Protein 3CIS (pdb70)

Structure (mmCIF, N/CA/C/O backbone):
data_3CIS
#
_entry.id   3CIS
#
_cell.length_a   172.975
_cell.length_b   241.480
_cell.length_c   241.659
_cell.angle_alpha   90.00
_cell.angle_beta   90.00
_cell.angle_gamma   90.00
#
_symmetry.space_group_name_H-M   'C 2 2 21'
#
loop_
_entity.id
_entity.type
_entity.pdbx_description
1 polymer 'Uncharacterized protein'
2 non-polymer 'MAGNESIUM ION'
3 non-polymer "ADENOSINE-5'-TRIPHOSPHATE"
4 water water
#
loop_
_atom_site.group_PDB
_atom_site.id
_atom_site.type_symbol
_atom_site.label_atom_id
_atom_site.label_alt_id
_atom_site.label_comp_id
_atom_site.label_asym_id
_atom_site.label_entity_id
_atom_site.label_seq_id
_atom_site.pdbx_PDB_ins_code
_atom_site.Cartn_x
_atom_site.Cartn_y
_atom_site.Cartn_z
_atom_site.occupancy
_atom_site.B_iso_or_equiv
_atom_site.auth_seq_id
_atom_site.auth_comp_id
_atom_site.auth_asym_id
_atom_site.auth_atom_id
_atom_site.pdbx_PDB_model_num
ATOM 1 N N . SER A 1 18 ? -6.675 28.905 180.242 1.00 37.85 6 SER A N 1
ATOM 2 C CA . SER A 1 18 ? -7.566 30.100 180.392 1.00 37.60 6 SER A CA 1
ATOM 3 C C . SER A 1 18 ? -6.789 31.410 180.495 1.00 36.98 6 SER A C 1
ATOM 4 O O . SER A 1 18 ? -7.330 32.429 180.925 1.00 36.85 6 SER A O 1
ATOM 7 N N . SER A 1 19 ? -5.524 31.378 180.088 1.00 36.40 7 SER A N 1
ATOM 8 C CA . SER A 1 19 ? -4.648 32.547 180.166 1.00 35.64 7 SER A CA 1
ATOM 9 C C . SER A 1 19 ? -5.144 33.725 179.324 1.00 34.57 7 SER A C 1
ATOM 10 O O . SER A 1 19 ? -4.808 34.877 179.605 1.00 34.73 7 SER A O 1
ATOM 13 N N . LEU A 1 20 ? -5.940 33.437 178.297 1.00 33.12 8 LEU A N 1
ATOM 14 C CA . LEU A 1 20 ? -6.465 34.494 177.430 1.00 31.60 8 LEU A CA 1
ATOM 15 C C . LEU A 1 20 ? -7.716 35.166 177.993 1.00 30.53 8 LEU A C 1
ATOM 16 O O . LEU A 1 20 ? -8.139 36.209 177.499 1.00 30.38 8 LEU A O 1
ATOM 21 N N . GLY A 1 21 ? -8.302 34.564 179.025 1.00 29.33 9 GLY A N 1
ATOM 22 C CA . GLY A 1 21 ? -9.481 35.124 179.678 1.00 27.68 9 GLY A CA 1
ATOM 23 C C . GLY A 1 21 ? -10.684 35.149 178.758 1.00 26.52 9 GLY A C 1
ATOM 24 O O . GLY A 1 21 ? -11.088 34.113 178.226 1.00 26.39 9 GLY A O 1
ATOM 25 N N . ILE A 1 22 ? -11.255 36.336 178.567 1.00 25.16 10 ILE A N 1
ATOM 26 C CA . ILE A 1 22 ? -12.385 36.487 177.667 1.00 24.13 10 ILE A CA 1
ATOM 27 C C . ILE A 1 22 ? -11.941 37.014 176.311 1.00 23.66 10 ILE A C 1
ATOM 28 O O . ILE A 1 22 ? -11.377 38.101 176.209 1.00 23.76 10 ILE A O 1
ATOM 33 N N . ILE A 1 23 ? -12.192 36.231 175.271 1.00 22.81 11 ILE A N 1
ATOM 34 C CA . ILE A 1 23 ? -11.849 36.632 173.919 1.00 22.02 11 ILE A CA 1
ATOM 35 C C . ILE A 1 23 ? -13.088 37.180 173.250 1.00 21.92 11 ILE A C 1
ATOM 36 O O . ILE A 1 23 ? -14.156 36.583 173.341 1.00 22.29 11 ILE A O 1
ATOM 41 N N . VAL A 1 24 ? -12.955 38.326 172.592 1.00 21.65 12 VAL A N 1
ATOM 42 C CA . VAL A 1 24 ? -14.048 38.853 171.789 1.00 21.54 12 VAL A CA 1
ATOM 43 C C . VAL A 1 24 ? -13.571 39.130 170.366 1.00 22.05 12 VAL A C 1
ATOM 44 O O . VAL A 1 24 ? -12.568 39.808 170.158 1.00 22.30 12 VAL A O 1
ATOM 48 N N . GLY A 1 25 ? -14.281 38.574 169.390 1.00 22.58 13 GLY A N 1
ATOM 49 C CA . GLY A 1 25 ? -13.961 38.793 167.988 1.00 23.46 13 GLY A CA 1
ATOM 50 C C . GLY A 1 25 ? -14.536 40.106 167.494 1.00 24.52 13 GLY A C 1
ATOM 51 O O . GLY A 1 25 ? -15.719 40.389 167.678 1.00 24.45 13 GLY A O 1
ATOM 52 N N . ILE A 1 26 ? -13.686 40.902 166.855 1.00 25.61 14 ILE A N 1
ATOM 53 C CA . ILE A 1 26 ? -14.041 42.242 166.408 1.00 26.65 14 ILE A CA 1
ATOM 54 C C . ILE A 1 26 ? -14.179 42.296 164.892 1.00 27.10 14 ILE A C 1
ATOM 55 O O . ILE A 1 26 ? -13.350 41.749 164.165 1.00 27.04 14 ILE A O 1
ATOM 60 N N . ASP A 1 27 ? -15.237 42.946 164.424 1.00 27.87 15 ASP A N 1
ATOM 61 C CA . ASP A 1 27 ? -15.341 43.337 163.022 1.00 28.92 15 ASP A CA 1
ATOM 62 C C . ASP A 1 27 ? -16.169 44.611 162.947 1.00 29.67 15 ASP A C 1
ATOM 63 O O . ASP A 1 27 ? -16.620 45.112 163.973 1.00 29.81 15 ASP A O 1
ATOM 68 N N . ASP A 1 28 ? -16.356 45.151 161.750 1.00 30.74 16 ASP A N 1
ATOM 69 C CA . ASP A 1 28 ? -17.074 46.414 161.615 1.00 31.57 16 ASP A CA 1
ATOM 70 C C . ASP A 1 28 ? -18.581 46.180 161.544 1.00 30.69 16 ASP A C 1
ATOM 71 O O . ASP A 1 28 ? -19.143 46.040 160.450 1.00 31.18 16 ASP A O 1
ATOM 76 N N . SER A 1 29 ? -19.232 46.143 162.706 1.00 28.85 17 SER A N 1
ATOM 77 C CA . SER A 1 29 ? -20.659 45.834 162.771 1.00 27.07 17 SER A CA 1
ATOM 78 C C . SER A 1 29 ? -21.253 46.193 164.127 1.00 25.83 17 SER A C 1
ATOM 79 O O . SER A 1 29 ? -20.567 46.119 165.148 1.00 25.85 17 SER A O 1
ATOM 82 N N . PRO A 1 30 ? -22.542 46.566 164.145 1.00 24.59 18 PRO A N 1
ATOM 83 C CA . PRO A 1 30 ? -23.224 46.937 165.383 1.00 23.88 18 PRO A CA 1
ATOM 84 C C . PRO A 1 30 ? -23.116 45.855 166.451 1.00 23.71 18 PRO A C 1
ATOM 85 O O . PRO A 1 30 ? -22.810 46.163 167.598 1.00 23.70 18 PRO A O 1
ATOM 89 N N . ALA A 1 31 ? -23.356 44.602 166.071 1.00 23.61 19 ALA A N 1
ATOM 90 C CA . ALA A 1 31 ? -23.323 43.491 167.018 1.00 23.67 19 ALA A CA 1
ATOM 91 C C . ALA A 1 31 ? -21.950 43.326 167.666 1.00 23.84 19 ALA A C 1
ATOM 92 O O . ALA A 1 31 ? -21.850 43.097 168.874 1.00 23.66 19 ALA A O 1
ATOM 94 N N . ALA A 1 32 ? -20.896 43.447 166.861 1.00 24.16 20 ALA A N 1
ATOM 95 C CA . ALA A 1 32 ? -19.531 43.305 167.367 1.00 24.42 20 ALA A CA 1
ATOM 96 C C . ALA A 1 32 ? -19.226 44.373 168.411 1.00 24.72 20 ALA A C 1
ATOM 97 O O . ALA A 1 32 ? -18.459 44.142 169.344 1.00 24.57 20 ALA A O 1
ATOM 99 N N . GLN A 1 33 ? -19.833 45.543 168.256 1.00 25.27 21 GLN A N 1
ATOM 100 C CA . GLN A 1 33 ? -19.600 46.618 169.201 1.00 26.01 21 GLN A CA 1
ATOM 101 C C . GLN A 1 33 ? -20.227 46.313 170.557 1.00 25.30 21 GLN A C 1
ATOM 102 O O . GLN A 1 33 ? -19.574 46.455 171.592 1.00 25.57 21 GLN A O 1
ATOM 108 N N . VAL A 1 34 ? -21.487 45.891 170.563 1.00 23.99 22 VAL A N 1
ATOM 109 C CA . VAL A 1 34 ? -22.132 45.566 171.831 1.00 22.68 22 VAL A CA 1
ATOM 110 C C . VAL A 1 34 ? -21.548 44.278 172.426 1.00 22.23 22 VAL A C 1
ATOM 111 O O . VAL A 1 34 ? -21.561 44.082 173.643 1.00 22.10 22 VAL A O 1
ATOM 115 N N . ALA A 1 35 ? -20.996 43.424 171.570 1.00 21.68 23 ALA A N 1
ATOM 116 C CA . ALA A 1 35 ? -20.254 42.257 172.035 1.00 21.57 23 ALA A CA 1
ATOM 117 C C . ALA A 1 35 ? -19.050 42.665 172.888 1.00 21.79 23 ALA A C 1
ATOM 118 O O . ALA A 1 35 ? -18.756 42.033 173.905 1.00 21.59 23 ALA A O 1
ATOM 120 N N . VAL A 1 36 ? -18.356 43.721 172.469 1.00 22.17 24 VAL A N 1
ATOM 121 C CA . VAL A 1 36 ? -17.214 44.241 173.218 1.00 22.65 24 VAL A CA 1
ATOM 122 C C . VAL A 1 36 ? -17.655 44.799 174.572 1.00 23.59 24 VAL A C 1
ATOM 123 O O . VAL A 1 36 ? -16.980 44.598 175.583 1.00 23.41 24 VAL A O 1
ATOM 127 N N . ARG A 1 37 ? -18.792 45.493 174.586 1.00 24.80 25 ARG A N 1
ATOM 128 C CA . ARG A 1 37 ? -19.354 46.005 175.829 1.00 25.84 25 ARG A CA 1
ATOM 129 C C . ARG A 1 37 ? -19.608 44.856 176.795 1.00 25.43 25 ARG A C 1
ATOM 130 O O . ARG A 1 37 ? -19.176 44.904 177.949 1.00 25.41 25 ARG A O 1
ATOM 138 N N . TRP A 1 38 ? -20.286 43.813 176.316 1.00 24.65 26 TRP A N 1
ATOM 139 C CA . TRP A 1 38 ? -20.605 42.668 177.159 1.00 23.79 26 TRP A CA 1
ATOM 140 C C . TRP A 1 38 ? -19.343 41.980 177.669 1.00 23.79 26 TRP A C 1
ATOM 141 O O . TRP A 1 38 ? -19.215 41.703 178.863 1.00 23.72 26 TRP A O 1
ATOM 152 N N . ALA A 1 39 ? -18.413 41.706 176.758 1.00 23.88 27 ALA A N 1
ATOM 153 C CA . ALA A 1 39 ? -17.160 41.044 177.111 1.00 23.96 27 ALA A CA 1
ATOM 154 C C . ALA A 1 39 ? -16.374 41.832 178.154 1.00 24.36 27 ALA A C 1
ATOM 155 O O . ALA A 1 39 ? -15.839 41.258 179.102 1.00 24.24 27 ALA A O 1
ATOM 157 N N . ALA A 1 40 ? -16.312 43.148 177.982 1.00 24.89 28 ALA A N 1
ATOM 158 C CA . ALA A 1 40 ? -15.616 44.006 178.937 1.00 25.59 28 ALA A CA 1
ATOM 159 C C . ALA A 1 40 ? -16.228 43.897 180.331 1.00 26.31 28 ALA A C 1
ATOM 160 O O . ALA A 1 40 ? -15.512 43.692 181.310 1.00 26.25 28 ALA A O 1
ATOM 162 N N . ARG A 1 41 ? -17.551 44.032 180.415 1.00 27.28 29 ARG A N 1
ATOM 163 C CA . ARG A 1 41 ? -18.258 43.895 181.690 1.00 28.26 29 ARG A CA 1
ATOM 164 C C . ARG A 1 41 ? -17.958 42.555 182.344 1.00 28.11 29 ARG A C 1
ATOM 165 O O . ARG A 1 41 ? -17.665 42.490 183.540 1.00 28.01 29 ARG A O 1
ATOM 173 N N . ASP A 1 42 ? -18.028 41.488 181.554 1.00 28.01 30 ASP A N 1
ATOM 174 C CA . ASP A 1 42 ? -17.824 40.145 182.080 1.00 28.02 30 ASP A CA 1
ATOM 175 C C . ASP A 1 42 ? -16.379 39.920 182.515 1.00 27.89 30 ASP A C 1
ATOM 176 O O . ASP A 1 42 ? -16.130 39.330 183.561 1.00 27.77 30 ASP A O 1
ATOM 181 N N . ALA A 1 43 ? -15.427 40.393 181.717 1.00 28.11 31 ALA A N 1
ATOM 182 C CA . ALA A 1 43 ? -14.021 40.251 182.065 1.00 28.44 31 ALA A CA 1
ATOM 183 C C . ALA A 1 43 ? -13.719 41.023 183.342 1.00 28.94 31 ALA A C 1
ATOM 184 O O . ALA A 1 43 ? -12.939 40.573 184.181 1.00 28.85 31 ALA A O 1
ATOM 186 N N . GLU A 1 44 ? -14.347 42.187 183.481 1.00 29.70 32 GLU A N 1
ATOM 187 C CA . GLU A 1 44 ? -14.202 43.002 184.681 1.00 30.55 32 GLU A CA 1
ATOM 188 C C . GLU A 1 44 ? -14.808 42.277 185.872 1.00 30.55 32 GLU A C 1
ATOM 189 O O . GLU A 1 44 ? -14.205 42.197 186.939 1.00 30.59 32 GLU A O 1
ATOM 195 N N . LEU A 1 45 ? -16.007 41.746 185.671 1.00 30.68 33 LEU A N 1
ATOM 196 C CA . LEU A 1 45 ? -16.733 41.060 186.726 1.00 30.79 33 LEU A CA 1
ATOM 197 C C . LEU A 1 45 ? -15.941 39.884 187.285 1.00 30.66 33 LEU A C 1
ATOM 198 O O . LEU A 1 45 ? -15.827 39.730 188.497 1.00 30.96 33 LEU A O 1
ATOM 203 N N . ARG A 1 46 ? -15.397 39.061 186.395 1.00 30.37 34 ARG A N 1
ATOM 204 C CA . ARG A 1 46 ? -14.640 37.878 186.791 1.00 30.08 34 ARG A CA 1
ATOM 205 C C . ARG A 1 46 ? -13.199 38.220 187.145 1.00 29.78 34 ARG A C 1
ATOM 206 O O . ARG A 1 46 ? -12.450 37.363 187.616 1.00 29.75 34 ARG A O 1
ATOM 214 N N . LYS A 1 47 ? -12.821 39.475 186.914 1.00 29.49 35 LYS A N 1
ATOM 215 C CA . LYS A 1 47 ? -11.435 39.923 187.058 1.00 28.90 35 LYS A CA 1
ATOM 216 C C . LYS A 1 47 ? -10.466 39.006 186.322 1.00 27.90 35 LYS A C 1
ATOM 217 O O . LYS A 1 47 ? -9.535 38.463 186.918 1.00 27.95 35 LYS A O 1
ATOM 223 N N . ILE A 1 48 ? -10.704 38.833 185.026 1.00 26.37 36 ILE A N 1
ATOM 224 C CA . ILE A 1 48 ? -9.820 38.053 184.173 1.00 25.06 36 ILE A CA 1
ATOM 225 C C . ILE A 1 48 ? -9.504 38.834 182.895 1.00 24.53 36 ILE A C 1
ATOM 226 O O . ILE A 1 48 ? -10.219 39.777 182.546 1.00 24.65 36 ILE A O 1
ATOM 231 N N . PRO A 1 49 ? -8.424 38.449 182.195 1.00 23.91 37 PRO A N 1
ATOM 232 C CA . PRO A 1 49 ? -7.979 39.153 180.993 1.00 23.58 37 PRO A CA 1
ATOM 233 C C . PRO A 1 49 ? -9.060 39.287 179.915 1.00 23.30 37 PRO A C 1
ATOM 234 O O . PRO A 1 49 ? -9.875 38.379 179.730 1.00 23.44 37 PRO A O 1
ATOM 238 N N . LEU A 1 50 ? -9.058 40.421 179.220 1.00 22.91 38 LEU A N 1
ATOM 239 C CA . LEU A 1 50 ? -9.870 40.600 178.025 1.00 22.52 38 LEU A CA 1
ATOM 240 C C . LEU A 1 50 ? -8.962 40.644 176.803 1.00 22.97 38 LEU A C 1
ATOM 241 O O . LEU A 1 50 ? -7.962 41.358 176.787 1.00 22.87 38 LEU A O 1
ATOM 246 N N . THR A 1 51 ? -9.312 39.875 175.781 1.00 23.71 39 THR A N 1
ATOM 247 C CA . THR A 1 51 ? -8.518 39.805 174.561 1.00 24.44 39 THR A CA 1
ATOM 248 C C . THR A 1 51 ? -9.354 40.136 173.325 1.00 24.56 39 THR A C 1
ATOM 249 O O . THR A 1 51 ? -10.273 39.397 172.961 1.00 24.73 39 THR A O 1
ATOM 253 N N . LEU A 1 52 ? -9.039 41.255 172.685 1.00 24.39 40 LEU A N 1
ATOM 254 C CA . LEU A 1 52 ? -9.721 41.642 171.463 1.00 24.22 40 LEU A CA 1
ATOM 255 C C . LEU A 1 52 ? -8.972 41.061 170.277 1.00 24.12 40 LEU A C 1
ATOM 256 O O . LEU A 1 52 ? -7.744 41.137 170.214 1.00 23.88 40 LEU A O 1
ATOM 261 N N . VAL A 1 53 ? -9.708 40.453 169.351 1.00 23.96 41 VAL A N 1
ATOM 262 C CA . VAL A 1 53 ? -9.094 39.803 168.202 1.00 23.79 41 VAL A CA 1
ATOM 263 C C . VAL A 1 53 ? -9.809 40.166 166.919 1.00 24.48 41 VAL A C 1
ATOM 264 O O . VAL A 1 53 ? -11.019 40.010 166.809 1.00 24.27 41 VAL A O 1
ATOM 268 N N . HIS A 1 54 ? -9.051 40.661 165.950 1.00 25.91 42 HIS A N 1
ATOM 269 C CA . HIS A 1 54 ? -9.562 40.868 164.606 1.00 27.39 42 HIS A CA 1
ATOM 270 C C . HIS A 1 54 ? -8.726 40.046 163.645 1.00 29.14 42 HIS A C 1
ATOM 271 O O . HIS A 1 54 ? -7.501 40.135 163.654 1.00 29.03 42 HIS A O 1
ATOM 278 N N . ALA A 1 55 ? -9.388 39.230 162.829 1.00 31.90 43 ALA A N 1
ATOM 279 C CA . ALA A 1 55 ? -8.688 38.372 161.880 1.00 34.81 43 ALA A CA 1
ATOM 280 C C . ALA A 1 55 ? -8.887 38.854 160.454 1.00 37.49 43 ALA A C 1
ATOM 281 O O . ALA A 1 55 ? -10.011 39.051 160.014 1.00 37.63 43 ALA A O 1
ATOM 283 N N . VAL A 1 56 ? -7.787 39.064 159.740 1.00 41.46 44 VAL A N 1
ATOM 284 C CA . VAL A 1 56 ? -7.850 39.407 158.325 1.00 45.51 44 VAL A CA 1
ATOM 285 C C . VAL A 1 56 ? -7.187 38.299 157.537 1.00 49.04 44 VAL A C 1
ATOM 286 O O . VAL A 1 56 ? -6.055 37.918 157.824 1.00 49.42 44 VAL A O 1
ATOM 290 N N . SER A 1 57 ? -7.901 37.763 156.557 1.00 53.64 45 SER A N 1
ATOM 291 C CA . SER A 1 57 ? -7.328 36.746 155.691 1.00 57.83 45 SER A CA 1
ATOM 292 C C . SER A 1 57 ? -6.563 37.445 154.577 1.00 59.97 45 SER A C 1
ATOM 293 O O . SER A 1 57 ? -7.163 38.103 153.726 1.00 60.43 45 SER A O 1
ATOM 296 N N . PRO A 1 58 ? -5.226 37.328 154.600 1.00 61.74 46 PRO A N 1
ATOM 297 C CA . PRO A 1 58 ? -4.345 38.122 153.746 1.00 63.17 46 PRO A CA 1
ATOM 298 C C . PRO A 1 58 ? -4.345 37.619 152.313 1.00 64.60 46 PRO A C 1
ATOM 299 O O . PRO A 1 58 ? -3.790 38.267 151.426 1.00 64.89 46 PRO A O 1
ATOM 303 N N . GLU A 1 59 ? -4.977 36.472 152.098 1.00 66.20 47 GLU A N 1
ATOM 304 C CA . GLU A 1 59 ? -5.014 35.845 150.791 1.00 67.84 47 GLU A CA 1
ATOM 305 C C . GLU A 1 59 ? -6.458 35.689 150.323 1.00 68.63 47 GLU A C 1
ATOM 306 O O . GLU A 1 59 ? -7.353 35.420 151.126 1.00 68.74 47 GLU A O 1
ATOM 312 N N . VAL A 1 60 ? -6.679 35.880 149.026 1.00 69.57 48 VAL A N 1
ATOM 313 C CA . VAL A 1 60 ? -7.998 35.706 148.428 1.00 70.43 48 VAL A CA 1
ATOM 314 C C . VAL A 1 60 ? -7.890 34.771 147.227 1.00 71.31 48 VAL A C 1
ATOM 315 O O . VAL A 1 60 ? -7.837 35.222 146.080 1.00 71.56 48 VAL A O 1
ATOM 319 N N . ALA A 1 61 ? -7.847 33.469 147.502 1.00 72.19 49 ALA A N 1
ATOM 320 C CA . ALA A 1 61 ? -7.712 32.451 146.461 1.00 73.07 49 ALA A CA 1
ATOM 321 C C . ALA A 1 61 ? -8.622 32.728 145.263 1.00 73.70 49 ALA A C 1
ATOM 322 O O . ALA A 1 61 ? -9.847 32.705 145.383 1.00 73.77 49 ALA A O 1
ATOM 324 N N . THR A 1 62 ? -8.012 32.993 144.111 1.00 74.45 50 THR A N 1
ATOM 325 C CA . THR A 1 62 ? -8.760 33.292 142.895 1.00 75.26 50 THR A CA 1
ATOM 326 C C . THR A 1 62 ? -8.323 32.382 141.750 1.00 75.87 50 THR A C 1
ATOM 327 O O . THR A 1 62 ? -7.265 31.757 141.819 1.00 75.95 50 THR A O 1
ATOM 331 N N . TRP A 1 63 ? -9.142 32.305 140.704 1.00 76.71 51 TRP A N 1
ATOM 332 C CA . TRP A 1 63 ? -8.857 31.435 139.561 1.00 77.58 51 TRP A CA 1
ATOM 333 C C . TRP A 1 63 ? -7.582 31.830 138.814 1.00 78.43 51 TRP A C 1
ATOM 334 O O . TRP A 1 63 ? -6.834 30.968 138.344 1.00 78.58 51 TRP A O 1
ATOM 345 N N . LEU A 1 64 ? -7.340 33.134 138.714 1.00 79.36 52 LEU A N 1
ATOM 346 C CA . LEU A 1 64 ? -6.168 33.661 138.017 1.00 80.10 52 LEU A CA 1
ATOM 347 C C . LEU A 1 64 ? -4.873 33.373 138.779 1.00 80.55 52 LEU A C 1
ATOM 348 O O . LEU A 1 64 ? -3.779 33.480 138.222 1.00 80.69 52 LEU A O 1
ATOM 353 N N . GLU A 1 65 ? -5.009 33.006 140.052 1.00 81.04 53 GLU A N 1
ATOM 354 C CA . GLU A 1 65 ? -3.865 32.722 140.922 1.00 81.52 53 GLU A CA 1
ATOM 355 C C . GLU A 1 65 ? -2.904 33.906 141.031 1.00 81.64 53 GLU A C 1
ATOM 356 O O . GLU A 1 65 ? -1.680 33.746 140.982 1.00 81.65 53 GLU A O 1
ATOM 362 N N . VAL A 1 66 ? -3.483 35.096 141.174 1.00 81.64 54 VAL A N 1
ATOM 363 C CA . VAL A 1 66 ? -2.731 36.325 141.400 1.00 81.46 54 VAL A CA 1
ATOM 364 C C . VAL A 1 66 ? -2.884 36.722 142.869 1.00 81.14 54 VAL A C 1
ATOM 365 O O . VAL A 1 66 ? -4.000 36.723 143.398 1.00 81.26 54 VAL A O 1
ATOM 369 N N . PRO A 1 67 ? -1.762 37.041 143.540 1.00 80.61 55 PRO A N 1
ATOM 370 C CA . PRO A 1 67 ? -1.820 37.509 144.927 1.00 79.92 55 PRO A CA 1
ATOM 371 C C . PRO A 1 67 ? -2.464 38.894 145.023 1.00 79.06 55 PRO A C 1
ATOM 372 O O . PRO A 1 67 ? -2.814 39.492 144.001 1.00 79.04 55 PRO A O 1
ATOM 376 N N . LEU A 1 68 ? -2.618 39.398 146.243 1.00 77.83 56 LEU A N 1
ATOM 377 C CA . LEU A 1 68 ? -3.247 40.698 146.450 1.00 76.60 56 LEU A CA 1
ATOM 378 C C . LEU A 1 68 ? -2.256 41.839 146.254 1.00 75.35 56 LEU A C 1
ATOM 379 O O . LEU A 1 68 ? -1.112 41.752 146.706 1.00 75.21 56 LEU A O 1
ATOM 384 N N . PRO A 1 69 ? -2.694 42.913 145.573 1.00 74.05 57 PRO A N 1
ATOM 385 C CA . PRO A 1 69 ? -1.891 44.129 145.499 1.00 73.01 57 PRO A CA 1
ATOM 386 C C . PRO A 1 69 ? -1.452 44.527 146.905 1.00 71.71 57 PRO A C 1
ATOM 387 O O . PRO A 1 69 ? -2.303 44.718 147.776 1.00 71.80 57 PRO A O 1
ATOM 391 N N . PRO A 1 70 ? -0.130 44.641 147.136 1.00 70.25 58 PRO A N 1
ATOM 392 C CA . PRO A 1 70 ? 0.380 44.916 148.482 1.00 68.85 58 PRO A CA 1
ATOM 393 C C . PRO A 1 70 ? -0.232 46.177 149.091 1.00 67.23 58 PRO A C 1
ATOM 394 O O . PRO A 1 70 ? -0.093 46.412 150.291 1.00 67.02 58 PRO A O 1
ATOM 398 N N . GLY A 1 71 ? -0.905 46.972 148.260 1.00 65.40 59 GLY A N 1
ATOM 399 C CA . GLY A 1 71 ? -1.576 48.186 148.710 1.00 63.11 59 GLY A CA 1
ATOM 400 C C . GLY A 1 71 ? -2.873 47.882 149.430 1.00 61.34 59 GLY A C 1
ATOM 401 O O . GLY A 1 71 ? -3.234 48.562 150.390 1.00 61.38 59 GLY A O 1
ATOM 402 N N . VAL A 1 72 ? -3.573 46.858 148.953 1.00 59.54 60 VAL A N 1
ATOM 403 C CA . VAL A 1 72 ? -4.798 46.371 149.583 1.00 57.56 60 VAL A CA 1
ATOM 404 C C . VAL A 1 72 ? -4.468 45.694 150.908 1.00 56.07 60 VAL A C 1
ATOM 405 O O . VAL A 1 72 ? -5.193 45.832 151.894 1.00 55.87 60 VAL A O 1
ATOM 409 N N . LEU A 1 73 ? -3.356 44.972 150.918 1.00 54.41 61 LEU A N 1
ATOM 410 C CA . LEU A 1 73 ? -2.914 44.228 152.086 1.00 52.95 61 LEU A CA 1
ATOM 411 C C . LEU A 1 73 ? -2.591 45.177 153.235 1.00 51.79 61 LEU A C 1
ATOM 412 O O . LEU A 1 73 ? -2.766 44.837 154.403 1.00 51.64 61 LEU A O 1
ATOM 417 N N . ARG A 1 74 ? -2.118 46.371 152.893 1.00 50.44 62 ARG A N 1
ATOM 418 C CA . ARG A 1 74 ? -1.808 47.390 153.889 1.00 49.04 62 ARG A CA 1
ATOM 419 C C . ARG A 1 74 ? -3.076 48.069 154.392 1.00 48.25 62 ARG A C 1
ATOM 420 O O . ARG A 1 74 ? -3.159 48.460 155.559 1.00 48.20 62 ARG A O 1
ATOM 428 N N . TRP A 1 75 ? -4.057 48.207 153.504 1.00 47.17 63 TRP A N 1
ATOM 429 C CA . TRP A 1 75 ? -5.315 48.854 153.841 1.00 46.22 63 TRP A CA 1
ATOM 430 C C . TRP A 1 75 ? -6.070 48.100 154.934 1.00 45.53 63 TRP A C 1
ATOM 431 O O . TRP A 1 75 ? -6.665 48.710 155.821 1.00 45.42 63 TRP A O 1
ATOM 442 N N . GLN A 1 76 ? -6.050 46.774 154.872 1.00 44.53 64 GLN A N 1
ATOM 443 C CA . GLN A 1 76 ? -6.813 45.989 155.832 1.00 43.75 64 GLN A CA 1
ATOM 444 C C . GLN A 1 76 ? -6.129 45.905 157.199 1.00 43.09 64 GLN A C 1
ATOM 445 O O . GLN A 1 76 ? -6.784 45.673 158.218 1.00 43.04 64 GLN A O 1
ATOM 451 N N . GLN A 1 77 ? -4.817 46.110 157.217 1.00 42.21 65 GLN A N 1
ATOM 452 C CA . GLN A 1 77 ? -4.097 46.266 158.475 1.00 41.37 65 GLN A CA 1
ATOM 453 C C . GLN A 1 77 ? -4.469 47.614 159.077 1.00 40.67 65 GLN A C 1
ATOM 454 O O . GLN A 1 77 ? -4.592 47.761 160.292 1.00 40.42 65 GLN A O 1
ATOM 460 N N . ASP A 1 78 ? -4.650 48.594 158.202 1.00 40.05 66 ASP A N 1
ATOM 461 C CA . ASP A 1 78 ? -5.024 49.935 158.609 1.00 39.48 66 ASP A CA 1
ATOM 462 C C . ASP A 1 78 ? -6.465 49.932 159.115 1.00 38.79 66 ASP A C 1
ATOM 463 O O . ASP A 1 78 ? -6.806 50.633 160.069 1.00 38.42 66 ASP A O 1
ATOM 468 N N . HIS A 1 79 ? -7.300 49.122 158.469 1.00 38.18 67 HIS A N 1
ATOM 469 C CA . HIS A 1 79 ? -8.698 48.962 158.859 1.00 37.32 67 HIS A CA 1
ATOM 470 C C . HIS A 1 79 ? -8.836 48.241 160.200 1.00 36.69 67 HIS A C 1
ATOM 471 O O . HIS A 1 79 ? -9.635 48.632 161.045 1.00 36.31 67 HIS A O 1
ATOM 478 N N . GLY A 1 80 ? -8.055 47.184 160.387 1.00 36.32 68 GLY A N 1
ATOM 479 C CA . GLY A 1 80 ? -8.051 46.473 161.654 1.00 36.34 68 GLY A CA 1
ATOM 480 C C . GLY A 1 80 ? -7.606 47.387 162.780 1.00 36.52 68 GLY A C 1
ATOM 481 O O . GLY A 1 80 ? -8.183 47.380 163.868 1.00 36.64 68 GLY A O 1
ATOM 482 N N . ARG A 1 81 ? -6.577 48.184 162.505 1.00 36.50 69 ARG A N 1
ATOM 483 C CA . ARG A 1 81 ? -6.036 49.127 163.474 1.00 36.27 69 ARG A CA 1
ATOM 484 C C . ARG A 1 81 ? -7.119 50.080 163.978 1.00 35.46 69 ARG A C 1
ATOM 485 O O . ARG A 1 81 ? -7.178 50.385 165.167 1.00 35.32 69 ARG A O 1
ATOM 493 N N . HIS A 1 82 ? -7.971 50.550 163.068 1.00 34.38 70 HIS A N 1
ATOM 494 C CA . HIS A 1 82 ? -9.038 51.479 163.432 1.00 33.41 70 HIS A CA 1
ATOM 495 C C . HIS A 1 82 ? -10.117 50.810 164.281 1.00 32.71 70 HIS A C 1
ATOM 496 O O . HIS A 1 82 ? -10.626 51.408 165.230 1.00 32.65 70 HIS A O 1
ATOM 503 N N . LEU A 1 83 ? -10.465 49.575 163.929 1.00 31.78 71 LEU A N 1
ATOM 504 C CA . LEU A 1 83 ? -11.415 48.787 164.708 1.00 30.75 71 LEU A CA 1
ATOM 505 C C . LEU A 1 83 ? -10.944 48.646 166.144 1.00 30.38 71 LEU A C 1
ATOM 506 O O . LEU A 1 83 ? -11.692 48.926 167.076 1.00 30.32 71 LEU A O 1
ATOM 511 N N . ILE A 1 84 ? -9.699 48.206 166.311 1.00 29.85 72 ILE A N 1
ATOM 512 C CA . ILE A 1 84 ? -9.108 48.025 167.628 1.00 29.52 72 ILE A CA 1
ATOM 513 C C . ILE A 1 84 ? -9.154 49.317 168.438 1.00 29.81 72 ILE A C 1
ATOM 514 O O . ILE A 1 84 ? -9.549 49.313 169.606 1.00 30.16 72 ILE A O 1
ATOM 519 N N . ASP A 1 85 ? -8.751 50.422 167.815 1.00 29.86 73 ASP A N 1
ATOM 520 C CA . ASP A 1 85 ? -8.748 51.718 168.487 1.00 29.69 73 ASP A CA 1
ATOM 521 C C . ASP A 1 85 ? -10.127 52.049 169.039 1.00 29.32 73 ASP A C 1
ATOM 522 O O . ASP A 1 85 ? -10.261 52.408 170.208 1.00 29.10 73 ASP A O 1
ATOM 527 N N . ASP A 1 86 ? -11.147 51.922 168.191 1.00 28.94 74 ASP A N 1
ATOM 528 C CA . ASP A 1 86 ? -12.532 52.095 168.610 1.00 28.55 74 ASP A CA 1
ATOM 529 C C . ASP A 1 86 ? -12.864 51.125 169.736 1.00 28.21 74 ASP A C 1
ATOM 530 O O . ASP A 1 86 ? -13.359 51.522 170.788 1.00 28.21 74 ASP A O 1
ATOM 535 N N . ALA A 1 87 ? -12.587 49.846 169.507 1.00 27.69 75 ALA A N 1
ATOM 536 C CA . ALA A 1 87 ? -12.900 48.815 170.481 1.00 27.39 75 ALA A CA 1
ATOM 537 C C . ALA A 1 87 ? -12.289 49.115 171.853 1.00 27.50 75 ALA A C 1
ATOM 538 O O . ALA A 1 87 ? -12.973 49.004 172.877 1.00 27.58 75 ALA A O 1
ATOM 540 N N . LEU A 1 88 ? -11.012 49.502 171.871 1.00 27.18 76 LEU A N 1
ATOM 541 C CA . LEU A 1 88 ? -10.332 49.860 173.120 1.00 26.86 76 LEU A CA 1
ATOM 542 C C . LEU A 1 88 ? -11.034 50.985 173.883 1.00 26.97 76 LEU A C 1
ATOM 543 O O . LEU A 1 88 ? -10.984 51.024 175.110 1.00 27.17 76 LEU A O 1
ATOM 548 N N . LYS A 1 89 ? -11.675 51.900 173.160 1.00 26.99 77 LYS A N 1
ATOM 549 C CA . LYS A 1 89 ? -12.400 52.990 173.798 1.00 27.53 77 LYS A CA 1
ATOM 550 C C . LYS A 1 89 ? -13.704 52.471 174.381 1.00 27.64 77 LYS A C 1
ATOM 551 O O . LYS A 1 89 ? -14.131 52.887 175.460 1.00 27.45 77 LYS A O 1
ATOM 557 N N . VAL A 1 90 ? -14.327 51.549 173.656 1.00 27.86 78 VAL A N 1
ATOM 558 C CA . VAL A 1 90 ? -15.562 50.917 174.098 1.00 27.80 78 VAL A CA 1
ATOM 559 C C . VAL A 1 90 ? -15.313 50.116 175.375 1.00 27.97 78 VAL A C 1
ATOM 560 O O . VAL A 1 90 ? -16.156 50.080 176.268 1.00 27.84 78 VAL A O 1
ATOM 564 N N . VAL A 1 91 ? -14.142 49.494 175.466 1.00 28.26 79 VAL A N 1
ATOM 565 C CA . VAL A 1 91 ? -13.788 48.729 176.654 1.00 28.72 79 VAL A CA 1
ATOM 566 C C . VAL A 1 91 ? -13.789 49.596 177.908 1.00 29.41 79 VAL A C 1
ATOM 567 O O . VAL A 1 91 ? -14.302 49.187 178.949 1.00 29.79 79 VAL A O 1
ATOM 571 N N . GLU A 1 92 ? -13.240 50.802 177.815 1.00 30.16 80 GLU A N 1
ATOM 572 C CA . GLU A 1 92 ? -13.209 51.669 178.987 1.00 30.95 80 GLU A CA 1
ATOM 573 C C . GLU A 1 92 ? -14.536 52.397 179.218 1.00 30.80 80 GLU A C 1
ATOM 574 O O . GLU A 1 92 ? -14.814 52.840 180.326 1.00 31.03 80 GLU A O 1
ATOM 580 N N . GLN A 1 93 ? -15.360 52.504 178.182 1.00 30.71 81 GLN A N 1
ATOM 581 C CA . GLN A 1 93 ? -16.707 53.037 178.349 1.00 30.59 81 GLN A CA 1
ATOM 582 C C . GLN A 1 93 ? -17.577 52.034 179.095 1.00 30.61 81 GLN A C 1
ATOM 583 O O . GLN A 1 93 ? -18.462 52.413 179.857 1.00 30.70 81 GLN A O 1
ATOM 589 N N . ALA A 1 94 ? -17.320 50.750 178.868 1.00 30.65 82 ALA A N 1
ATOM 590 C CA . ALA A 1 94 ? -18.127 49.686 179.455 1.00 30.65 82 ALA A CA 1
ATOM 591 C C . ALA A 1 94 ? -17.659 49.292 180.855 1.00 30.84 82 ALA A C 1
ATOM 592 O O . ALA A 1 94 ? -18.414 48.701 181.624 1.00 31.14 82 ALA A O 1
ATOM 594 N N . SER A 1 95 ? -16.415 49.617 181.186 1.00 30.80 83 SER A N 1
ATOM 595 C CA . SER A 1 95 ? -15.895 49.336 182.518 1.00 30.68 83 SER A CA 1
ATOM 596 C C . SER A 1 95 ? -16.627 50.151 183.581 1.00 30.62 83 SER A C 1
ATOM 597 O O . SER A 1 95 ? -16.660 51.380 183.520 1.00 30.65 83 SER A O 1
ATOM 600 N N . LEU A 1 96 ? -17.219 49.458 184.550 1.00 30.56 84 LEU A N 1
ATOM 601 C CA . LEU A 1 96 ? -17.906 50.111 185.663 1.00 30.48 84 LEU A CA 1
ATOM 602 C C . LEU A 1 96 ? -16.918 50.714 186.660 1.00 30.49 84 LEU A C 1
ATOM 603 O O . LEU A 1 96 ? -17.105 51.827 187.142 1.00 30.36 84 LEU A O 1
ATOM 608 N N . ARG A 1 97 ? -15.868 49.962 186.969 1.00 30.67 85 ARG A N 1
ATOM 609 C CA . ARG A 1 97 ? -14.830 50.423 187.877 1.00 30.56 85 ARG A CA 1
ATOM 610 C C . ARG A 1 97 ? -13.464 50.388 187.180 1.00 30.16 85 ARG A C 1
ATOM 611 O O . ARG A 1 97 ? -13.243 51.129 186.224 1.00 29.96 85 ARG A O 1
ATOM 619 N N . ALA A 1 98 ? -12.556 49.530 187.636 1.00 29.76 86 ALA A N 1
ATOM 620 C CA . ALA A 1 98 ? -11.209 49.491 187.059 1.00 29.31 86 ALA A CA 1
ATOM 621 C C . ALA A 1 98 ? -11.124 48.704 185.743 1.00 29.11 86 ALA A C 1
ATOM 622 O O . ALA A 1 98 ? -10.081 48.698 185.082 1.00 28.90 86 ALA A O 1
ATOM 624 N N . GLY A 1 99 ? -12.220 48.045 185.369 1.00 28.78 87 GLY A N 1
ATOM 625 C CA . GLY A 1 99 ? -12.274 47.274 184.128 1.00 28.22 87 GLY A CA 1
ATOM 626 C C . GLY A 1 99 ? -11.499 45.979 184.237 1.00 28.03 87 GLY A C 1
ATOM 627 O O . GLY A 1 99 ? -11.058 45.610 185.320 1.00 28.17 87 GLY A O 1
ATOM 628 N N . PRO A 1 100 ? -11.322 45.273 183.113 1.00 27.80 88 PRO A N 1
ATOM 629 C CA . PRO A 1 100 ? -10.557 44.031 183.152 1.00 27.80 88 PRO A CA 1
ATOM 630 C C . PRO A 1 100 ? -9.130 44.296 183.612 1.00 28.20 88 PRO A C 1
ATOM 631 O O . PRO A 1 100 ? -8.597 45.371 183.353 1.00 28.24 88 PRO A O 1
ATOM 635 N N . PRO A 1 101 ? -8.509 43.317 184.289 1.00 28.69 89 PRO A N 1
ATOM 636 C CA . PRO A 1 101 ? -7.167 43.497 184.841 1.00 29.03 89 PRO A CA 1
ATOM 637 C C . PRO A 1 101 ? -6.138 43.674 183.736 1.00 29.58 89 PRO A C 1
ATOM 638 O O . PRO A 1 101 ? -5.087 44.270 183.959 1.00 29.81 89 PRO A O 1
ATOM 642 N N . THR A 1 102 ? -6.452 43.155 182.554 1.00 30.25 90 THR A N 1
ATOM 643 C CA . THR A 1 102 ? -5.548 43.194 181.415 1.00 30.97 90 THR A CA 1
ATOM 644 C C . THR A 1 102 ? -6.353 43.294 180.128 1.00 31.54 90 THR A C 1
ATOM 645 O O . THR A 1 102 ? -7.318 42.557 179.932 1.00 31.60 90 THR A O 1
ATOM 649 N N . VAL A 1 103 ? -5.951 44.210 179.253 1.00 32.22 91 VAL A N 1
ATOM 650 C CA . VAL A 1 103 ? -6.591 44.358 177.951 1.00 32.83 91 VAL A CA 1
ATOM 651 C C . VAL A 1 103 ? -5.588 44.169 176.818 1.00 34.12 91 VAL A C 1
ATOM 652 O O . VAL A 1 103 ? -4.569 44.857 176.758 1.00 35.38 91 VAL A O 1
ATOM 656 N N . HIS A 1 104 ? -5.883 43.233 175.922 1.00 22.65 92 HIS A N 1
ATOM 657 C CA . HIS A 1 104 ? -4.993 42.931 174.807 1.00 22.32 92 HIS A CA 1
ATOM 658 C C . HIS A 1 104 ? -5.730 43.014 173.475 1.00 23.67 92 HIS A C 1
ATOM 659 O O . HIS A 1 104 ? -6.915 42.692 173.389 1.00 39.03 92 HIS A O 1
ATOM 666 N N . SER A 1 105 ? -5.020 43.449 172.438 1.00 36.94 93 SER A N 1
ATOM 667 C CA . SER A 1 105 ? -5.537 43.386 171.076 1.00 36.45 93 SER A CA 1
ATOM 668 C C . SER A 1 105 ? -4.579 42.638 170.156 1.00 35.88 93 SER A C 1
ATOM 669 O O . SER A 1 105 ? -3.364 42.825 170.225 1.00 35.80 93 SER A O 1
ATOM 672 N N . GLU A 1 106 ? -5.133 41.790 169.296 1.00 34.87 94 GLU A N 1
ATOM 673 C CA . GLU A 1 106 ? -4.345 41.088 168.305 1.00 33.77 94 GLU A CA 1
ATOM 674 C C . GLU A 1 106 ? -5.000 41.250 166.946 1.00 32.14 94 GLU A C 1
ATOM 675 O O . GLU A 1 106 ? -6.224 41.188 166.826 1.00 32.03 94 GLU A O 1
ATOM 681 N N . ILE A 1 107 ? -4.182 41.469 165.923 1.00 30.18 95 ILE A N 1
ATOM 682 C CA . ILE A 1 107 ? -4.657 41.412 164.549 1.00 28.21 95 ILE A CA 1
ATOM 683 C C . ILE A 1 107 ? -3.965 40.240 163.874 1.00 27.83 95 ILE A C 1
ATOM 684 O O . ILE A 1 107 ? -2.777 40.312 163.559 1.00 27.87 95 ILE A O 1
ATOM 689 N N . VAL A 1 108 ? -4.710 39.156 163.675 1.00 27.24 96 VAL A N 1
ATOM 690 C CA . VAL A 1 108 ? -4.153 37.922 163.134 1.00 26.87 96 VAL A CA 1
ATOM 691 C C . VAL A 1 108 ? -4.401 37.805 161.633 1.00 27.10 96 VAL A C 1
ATOM 692 O O . VAL A 1 108 ? -5.538 37.914 161.176 1.00 26.84 96 VAL A O 1
ATOM 696 N N . PRO A 1 109 ? -3.326 37.602 160.857 1.00 27.41 97 PRO A N 1
ATOM 697 C CA . PRO A 1 109 ? -3.415 37.430 159.410 1.00 27.66 97 PRO A CA 1
ATOM 698 C C . PRO A 1 109 ? -3.848 36.019 159.000 1.00 27.89 97 PRO A C 1
ATOM 699 O O . PRO A 1 109 ? -3.120 35.322 158.288 1.00 28.17 97 PRO A O 1
ATOM 703 N N . ALA A 1 110 ? -5.028 35.606 159.453 1.00 27.76 98 ALA A N 1
ATOM 704 C CA . ALA A 1 110 ? -5.595 34.311 159.079 1.00 27.50 98 ALA A CA 1
ATOM 705 C C . ALA A 1 110 ? -7.109 34.426 159.081 1.00 27.36 98 ALA A C 1
ATOM 706 O O . ALA A 1 110 ? -7.645 35.489 159.388 1.00 27.58 98 ALA A O 1
ATOM 708 N N . ALA A 1 111 ? -7.803 33.344 158.737 1.00 27.16 99 ALA A N 1
ATOM 709 C CA . ALA A 1 111 ? -9.272 33.358 158.740 1.00 26.54 99 ALA A CA 1
ATOM 710 C C . ALA A 1 111 ? -9.825 33.388 160.165 1.00 26.03 99 ALA A C 1
ATOM 711 O O . ALA A 1 111 ? -9.219 32.843 161.090 1.00 25.61 99 ALA A O 1
ATOM 713 N N . ALA A 1 112 ? -10.979 34.025 160.332 1.00 25.53 100 ALA A N 1
ATOM 714 C CA . ALA A 1 112 ? -11.562 34.224 161.660 1.00 25.19 100 ALA A CA 1
ATOM 715 C C . ALA A 1 112 ? -11.855 32.924 162.413 1.00 25.13 100 ALA A C 1
ATOM 716 O O . ALA A 1 112 ? -11.368 32.730 163.528 1.00 25.23 100 ALA A O 1
ATOM 718 N N . VAL A 1 113 ? -12.637 32.033 161.807 1.00 24.86 101 VAL A N 1
ATOM 719 C CA . VAL A 1 113 ? -13.018 30.789 162.485 1.00 24.76 101 VAL A CA 1
ATOM 720 C C . VAL A 1 113 ? -11.813 29.956 162.941 1.00 25.07 101 VAL A C 1
ATOM 721 O O . VAL A 1 113 ? -11.691 29.651 164.120 1.00 25.31 101 VAL A O 1
ATOM 725 N N . PRO A 1 114 ? -10.909 29.596 162.018 1.00 25.53 102 PRO A N 1
ATOM 726 C CA . PRO A 1 114 ? -9.752 28.815 162.463 1.00 25.95 102 PRO A CA 1
ATOM 727 C C . PRO A 1 114 ? -8.957 29.544 163.550 1.00 26.43 102 PRO A C 1
ATOM 728 O O . PRO A 1 114 ? -8.502 28.918 164.509 1.00 26.64 102 PRO A O 1
ATOM 732 N N . THR A 1 115 ? -8.801 30.857 163.398 1.00 26.65 103 THR A N 1
ATOM 733 C CA . THR A 1 115 ? -8.064 31.663 164.367 1.00 26.91 103 THR A CA 1
ATOM 734 C C . THR A 1 115 ? -8.719 31.635 165.747 1.00 26.55 103 THR A C 1
ATOM 735 O O . THR A 1 115 ? -8.060 31.363 166.755 1.00 26.59 103 THR A O 1
ATOM 739 N N . LEU A 1 116 ? -10.018 31.921 165.786 1.00 25.76 104 LEU A N 1
ATOM 740 C CA . LEU A 1 116 ? -10.748 31.983 167.049 1.00 24.99 104 LEU A CA 1
ATOM 741 C C . LEU A 1 116 ? -10.939 30.602 167.675 1.00 25.43 104 LEU A C 1
ATOM 742 O O . LEU A 1 116 ? -10.810 30.443 168.889 1.00 25.52 104 LEU A O 1
ATOM 747 N N . VAL A 1 117 ? -11.229 29.601 166.851 1.00 26.01 105 VAL A N 1
ATOM 748 C CA . VAL A 1 117 ? -11.358 28.237 167.353 1.00 26.95 105 VAL A CA 1
ATOM 749 C C . VAL A 1 117 ? -10.077 27.796 168.053 1.00 28.44 105 VAL A C 1
ATOM 750 O O . VAL A 1 117 ? -10.121 27.178 169.111 1.00 28.49 105 VAL A O 1
ATOM 754 N N . ASP A 1 118 ? -8.934 28.125 167.465 1.00 30.60 106 ASP A N 1
ATOM 755 C CA . ASP A 1 118 ? -7.662 27.762 168.067 1.00 32.60 106 ASP A CA 1
ATOM 756 C C . ASP A 1 118 ? -7.439 28.496 169.387 1.00 32.38 106 ASP A C 1
ATOM 757 O O . ASP A 1 118 ? -6.971 27.909 170.359 1.00 32.42 106 ASP A O 1
ATOM 762 N N . MET A 1 119 ? -7.776 29.781 169.416 1.00 32.11 107 MET A N 1
ATOM 763 C CA . MET A 1 119 ? -7.543 30.598 170.603 1.00 31.77 107 MET A CA 1
ATOM 764 C C . MET A 1 119 ? -8.480 30.227 171.746 1.00 31.65 107 MET A C 1
ATOM 765 O O . MET A 1 119 ? -8.153 30.437 172.913 1.00 31.43 107 MET A O 1
ATOM 770 N N . SER A 1 120 ? -9.636 29.665 171.402 1.00 31.71 108 SER A N 1
ATOM 771 C CA . SER A 1 120 ? -10.614 29.243 172.399 1.00 31.94 108 SER A CA 1
ATOM 772 C C . SER A 1 120 ? -10.081 28.139 173.305 1.00 32.53 108 SER A C 1
ATOM 773 O O . SER A 1 120 ? -10.642 27.883 174.366 1.00 32.61 108 SER A O 1
ATOM 776 N N . LYS A 1 121 ? -8.997 27.493 172.887 1.00 33.67 109 LYS A N 1
ATOM 777 C CA . LYS A 1 121 ? -8.351 26.474 173.711 1.00 34.87 109 LYS A CA 1
ATOM 778 C C . LYS A 1 121 ? -7.785 27.081 174.987 1.00 35.90 109 LYS A C 1
ATOM 779 O O . LYS A 1 121 ? -7.497 26.369 175.945 1.00 36.36 109 LYS A O 1
ATOM 785 N N . ASP A 1 122 ? -7.627 28.400 174.998 1.00 37.09 110 ASP A N 1
ATOM 786 C CA . ASP A 1 122 ? -7.056 29.082 176.154 1.00 37.98 110 ASP A CA 1
ATOM 787 C C . ASP A 1 122 ? -7.956 30.192 176.680 1.00 36.65 110 ASP A C 1
ATOM 788 O O . ASP A 1 122 ? -7.494 31.109 177.358 1.00 36.75 110 ASP A O 1
ATOM 793 N N . ALA A 1 123 ? -9.245 30.097 176.372 1.00 34.74 111 ALA A N 1
ATOM 794 C CA . ALA A 1 123 ? -10.202 31.112 176.786 1.00 32.90 111 ALA A CA 1
ATOM 795 C C . ALA A 1 123 ? -11.209 30.570 177.793 1.00 31.79 111 ALA A C 1
ATOM 796 O O . ALA A 1 123 ? -11.525 29.381 177.798 1.00 31.65 111 ALA A O 1
ATOM 798 N N . VAL A 1 124 ? -11.704 31.455 178.651 1.00 30.41 112 VAL A N 1
ATOM 799 C CA . VAL A 1 124 ? -12.790 31.123 179.559 1.00 29.22 112 VAL A CA 1
ATOM 800 C C . VAL A 1 124 ? -14.116 31.253 178.818 1.00 29.07 112 VAL A C 1
ATOM 801 O O . VAL A 1 124 ? -14.988 30.399 178.931 1.00 29.04 112 VAL A O 1
ATOM 805 N N . LEU A 1 125 ? -14.252 32.333 178.056 1.00 29.10 113 LEU A N 1
ATOM 806 C CA . LEU A 1 125 ? -15.423 32.562 177.220 1.00 29.07 113 LEU A CA 1
ATOM 807 C C . LEU A 1 125 ? -15.005 33.132 175.873 1.00 28.79 113 LEU A C 1
ATOM 808 O O . LEU A 1 125 ? -13.980 33.803 175.759 1.00 28.82 113 LEU A O 1
ATOM 813 N N . MET A 1 126 ? -15.820 32.865 174.860 1.00 28.38 114 MET A N 1
ATOM 814 C CA . MET A 1 126 ? -15.611 33.379 173.519 1.00 27.78 114 MET A CA 1
ATOM 815 C C . MET A 1 126 ? -16.838 34.197 173.133 1.00 26.03 114 MET A C 1
ATOM 816 O O . MET A 1 126 ? -17.945 33.673 173.053 1.00 26.05 114 MET A O 1
ATOM 821 N N . VAL A 1 127 ? -16.646 35.489 172.902 1.00 23.85 115 VAL A N 1
ATOM 822 C CA . VAL A 1 127 ? -17.766 36.381 172.636 1.00 21.92 115 VAL A CA 1
ATOM 823 C C . VAL A 1 127 ? -17.737 36.918 171.208 1.00 21.38 115 VAL A C 1
ATOM 824 O O . VAL A 1 127 ? -16.727 37.460 170.766 1.00 21.25 115 VAL A O 1
ATOM 828 N N . VAL A 1 128 ? -18.840 36.758 170.487 1.00 20.80 116 VAL A N 1
ATOM 829 C CA . VAL A 1 128 ? -18.967 37.326 169.150 1.00 21.04 116 VAL A CA 1
ATOM 830 C C . VAL A 1 128 ? -20.392 37.792 168.905 1.00 22.43 116 VAL A C 1
ATOM 831 O O . VAL A 1 128 ? -21.326 37.337 169.559 1.00 22.48 116 VAL A O 1
ATOM 835 N N . GLY A 1 129 ? -20.557 38.700 167.954 1.00 24.34 117 GLY A N 1
ATOM 836 C CA . GLY A 1 129 ? -21.885 39.143 167.562 1.00 27.36 117 GLY A CA 1
ATOM 837 C C . GLY A 1 129 ? -22.605 38.066 166.775 1.00 29.56 117 GLY A C 1
ATOM 838 O O . GLY A 1 129 ? -21.993 37.103 166.307 1.00 29.71 117 GLY A O 1
ATOM 839 N N . CYS A 1 130 ? -23.914 38.225 166.630 1.00 31.95 118 CYS A N 1
ATOM 840 C CA . CYS A 1 130 ? -24.713 37.256 165.903 1.00 33.38 118 CYS A CA 1
ATOM 841 C C . CYS A 1 130 ? -24.500 37.421 164.409 1.00 33.53 118 CYS A C 1
ATOM 842 O O . CYS A 1 130 ? -24.267 36.449 163.690 1.00 33.75 118 CYS A O 1
ATOM 845 N N . LEU A 1 131 ? -24.578 38.666 163.954 1.00 33.38 119 LEU A N 1
ATOM 846 C CA . LEU A 1 131 ? -24.355 39.002 162.557 1.00 32.97 119 LEU A CA 1
ATOM 847 C C . LEU A 1 131 ? -23.213 40.007 162.441 1.00 32.78 119 LEU A C 1
ATOM 848 O O . LEU A 1 131 ? -22.981 40.796 163.351 1.00 32.84 119 LEU A O 1
ATOM 853 N N . GLY A 1 132 ? -22.501 39.972 161.320 1.00 32.50 120 GLY A N 1
ATOM 854 C CA . GLY A 1 132 ? -21.342 40.828 161.128 1.00 32.23 120 GLY A CA 1
ATOM 855 C C . GLY A 1 132 ? -21.504 41.846 160.018 1.00 32.36 120 GLY A C 1
ATOM 856 O O . GLY A 1 132 ? -22.618 42.236 159.667 1.00 31.96 120 GLY A O 1
ATOM 857 N N . SER A 1 133 ? -20.377 42.277 159.462 1.00 32.79 121 SER A N 1
ATOM 858 C CA . SER A 1 133 ? -20.372 43.318 158.445 1.00 33.29 121 SER A CA 1
ATOM 859 C C . SER A 1 133 ? -20.930 42.820 157.115 1.00 33.74 121 SER A C 1
ATOM 860 O O . SER A 1 133 ? -21.324 43.621 156.265 1.00 33.98 121 SER A O 1
ATOM 863 N N . GLY A 1 134 ? -20.971 41.501 156.943 1.00 34.14 122 GLY A N 1
ATOM 864 C CA . GLY A 1 134 ? -21.468 40.907 155.705 1.00 34.91 122 GLY A CA 1
ATOM 865 C C . GLY A 1 134 ? -22.959 40.625 155.715 1.00 35.44 122 GLY A C 1
ATOM 866 O O . GLY A 1 134 ? -23.497 40.052 154.773 1.00 35.65 122 GLY A O 1
ATOM 867 N N . ARG A 1 135 ? -23.633 41.040 156.781 1.00 35.87 123 ARG A N 1
ATOM 868 C CA . ARG A 1 135 ? -25.036 40.707 156.979 1.00 36.23 123 ARG A CA 1
ATOM 869 C C . ARG A 1 135 ? -25.927 41.273 155.878 1.00 36.70 123 ARG A C 1
ATOM 870 O O . ARG A 1 135 ? -25.619 42.304 155.286 1.00 36.95 123 ARG A O 1
ATOM 878 N N . TRP A 1 136 ? -27.019 40.569 155.593 1.00 37.28 124 TRP A N 1
ATOM 879 C CA . TRP A 1 136 ? -28.090 41.082 154.734 1.00 37.69 124 TRP A CA 1
ATOM 880 C C . TRP A 1 136 ? -29.420 40.444 155.124 1.00 38.51 124 TRP A C 1
ATOM 881 O O . TRP A 1 136 ? -29.433 39.362 155.708 1.00 38.66 124 TRP A O 1
ATOM 892 N N . PRO A 1 137 ? -30.540 41.115 154.806 1.00 39.47 125 PRO A N 1
ATOM 893 C CA . PRO A 1 137 ? -31.862 40.722 155.302 1.00 40.34 125 PRO A CA 1
ATOM 894 C C . PRO A 1 137 ? -32.167 39.250 155.056 1.00 41.45 125 PRO A C 1
ATOM 895 O O . PRO A 1 137 ? -32.009 38.760 153.936 1.00 41.50 125 PRO A O 1
ATOM 899 N N . GLY A 1 138 ? -32.593 38.553 156.105 1.00 42.61 126 GLY A N 1
ATOM 900 C CA . GLY A 1 138 ? -32.893 37.131 156.010 1.00 44.24 126 GLY A CA 1
ATOM 901 C C . GLY A 1 138 ? -31.987 36.272 156.870 1.00 45.49 126 GLY A C 1
ATOM 902 O O . GLY A 1 138 ? -32.451 35.364 157.562 1.00 45.69 126 GLY A O 1
ATOM 903 N N . ARG A 1 139 ? -30.690 36.559 156.834 1.00 46.58 127 ARG A N 1
ATOM 904 C CA . ARG A 1 139 ? -29.716 35.770 157.579 1.00 47.70 127 ARG A CA 1
ATOM 905 C C . ARG A 1 139 ? -29.809 36.015 159.082 1.00 47.17 127 ARG A C 1
ATOM 906 O O . ARG A 1 139 ? -29.960 37.150 159.529 1.00 47.17 127 ARG A O 1
ATOM 914 N N . LEU A 1 140 ? -29.724 34.938 159.856 1.00 46.56 128 LEU A N 1
ATOM 915 C CA . LEU A 1 140 ? -29.829 35.026 161.309 1.00 45.80 128 LEU A CA 1
ATOM 916 C C . LEU A 1 140 ? -28.475 34.843 161.983 1.00 44.10 128 LEU A C 1
ATOM 917 O O . LEU A 1 140 ? -28.256 35.328 163.093 1.00 44.05 128 LEU A O 1
ATOM 922 N N . LEU A 1 141 ? -27.570 34.143 161.307 1.00 41.65 129 LEU A N 1
ATOM 923 C CA . LEU A 1 141 ? -26.276 33.825 161.883 1.00 39.29 129 LEU A CA 1
ATOM 924 C C . LEU A 1 141 ? -25.186 33.980 160.831 1.00 38.03 129 LEU A C 1
ATOM 925 O O . LEU A 1 141 ? -25.366 33.579 159.681 1.00 37.98 129 LEU A O 1
ATOM 930 N N . GLY A 1 142 ? -24.060 34.570 161.221 1.00 36.58 130 GLY A N 1
ATOM 931 C CA . GLY A 1 142 ? -22.936 34.744 160.308 1.00 34.65 130 GLY A CA 1
ATOM 932 C C . GLY A 1 142 ? -22.056 33.516 160.328 1.00 33.51 130 GLY A C 1
ATOM 933 O O . GLY A 1 142 ? -22.216 32.655 161.186 1.00 33.70 130 GLY A O 1
ATOM 934 N N . SER A 1 143 ? -21.117 33.428 159.395 1.00 32.44 131 SER A N 1
ATOM 935 C CA . SER A 1 143 ? -20.270 32.246 159.301 1.00 31.59 131 SER A CA 1
ATOM 936 C C . SER A 1 143 ? -19.359 32.086 160.512 1.00 31.03 131 SER A C 1
ATOM 937 O O . SER A 1 143 ? -18.978 30.972 160.862 1.00 31.16 131 SER A O 1
ATOM 940 N N . VAL A 1 144 ? -19.008 33.198 161.148 1.00 30.47 132 VAL A N 1
ATOM 941 C CA . VAL A 1 144 ? -18.084 33.159 162.276 1.00 30.08 132 VAL A CA 1
ATOM 942 C C . VAL A 1 144 ? -18.792 32.715 163.548 1.00 30.34 132 VAL A C 1
ATOM 943 O O . VAL A 1 144 ? -18.320 31.816 164.247 1.00 30.27 132 VAL A O 1
ATOM 947 N N . SER A 1 145 ? -19.923 33.345 163.844 1.00 30.74 133 SER A N 1
ATOM 948 C CA . SER A 1 145 ? -20.724 32.954 164.997 1.00 31.67 133 SER A CA 1
ATOM 949 C C . SER A 1 145 ? -21.168 31.495 164.859 1.00 32.62 133 SER A C 1
ATOM 950 O O . SER A 1 145 ? -21.089 30.715 165.812 1.00 32.47 133 SER A O 1
ATOM 953 N N . SER A 1 146 ? -21.613 31.136 163.657 1.00 33.81 134 SER A N 1
ATOM 954 C CA . SER A 1 146 ? -22.022 29.773 163.343 1.00 34.82 134 SER A CA 1
ATOM 955 C C . SER A 1 146 ? -20.893 28.761 163.536 1.00 35.07 134 SER A C 1
ATOM 956 O O . SER A 1 146 ? -21.084 27.718 164.165 1.00 35.59 134 SER A O 1
ATOM 959 N N . GLY A 1 147 ? -19.722 29.066 162.987 1.00 34.68 135 GLY A N 1
ATOM 960 C CA . GLY A 1 147 ? -18.587 28.155 163.075 1.00 33.90 135 GLY A CA 1
ATOM 961 C C . GLY A 1 147 ? -18.084 28.020 164.498 1.00 33.39 135 GLY A C 1
ATOM 962 O O . GLY A 1 147 ? -17.591 26.968 164.904 1.00 33.65 135 GLY A O 1
ATOM 963 N N . LEU A 1 148 ? -18.216 29.098 165.258 1.00 32.60 136 LEU A N 1
ATOM 964 C CA . LEU A 1 148 ? -17.755 29.122 166.633 1.00 31.67 136 LEU A CA 1
ATOM 965 C C . LEU A 1 148 ? -18.686 28.267 167.495 1.00 31.11 136 LEU A C 1
ATOM 966 O O . LEU A 1 148 ? -18.236 27.533 168.377 1.00 31.03 136 LEU A O 1
ATOM 971 N N . LEU A 1 149 ? -19.985 28.360 167.214 1.00 30.28 137 LEU A N 1
ATOM 972 C CA . LEU A 1 149 ? -20.997 27.548 167.886 1.00 29.40 137 LEU A CA 1
ATOM 973 C C . LEU A 1 149 ? -20.730 26.058 167.739 1.00 29.44 137 LEU A C 1
ATOM 974 O O . LEU A 1 149 ? -21.076 25.268 168.618 1.00 29.54 137 LEU A O 1
ATOM 979 N N . ARG A 1 150 ? -20.106 25.678 166.629 1.00 29.45 138 ARG A N 1
ATOM 980 C CA . ARG A 1 150 ? -19.933 24.267 166.299 1.00 29.19 138 ARG A CA 1
ATOM 981 C C . ARG A 1 150 ? -18.570 23.687 166.681 1.00 28.42 138 ARG A C 1
ATOM 982 O O . ARG A 1 150 ? -18.429 22.471 166.823 1.00 28.36 138 ARG A O 1
ATOM 990 N N . HIS A 1 151 ? -17.600 24.553 166.923 1.00 27.58 139 HIS A N 1
ATOM 991 C CA . HIS A 1 151 ? -16.222 24.152 166.968 1.00 26.84 139 HIS A CA 1
ATOM 992 C C . HIS A 1 151 ? -15.418 24.658 168.111 1.00 26.94 139 HIS A C 1
ATOM 993 O O . HIS A 1 151 ? -14.382 24.148 168.387 1.00 27.23 139 HIS A O 1
ATOM 1000 N N . ALA A 1 152 ? -15.898 25.679 168.771 1.00 27.19 140 ALA A N 1
ATOM 1001 C CA . ALA A 1 152 ? -15.156 26.332 169.845 1.00 27.56 140 ALA A CA 1
ATOM 1002 C C . ALA A 1 152 ? -14.827 25.373 170.985 1.00 28.13 140 ALA A C 1
ATOM 1003 O O . ALA A 1 152 ? -15.586 24.445 171.265 1.00 28.13 140 ALA A O 1
ATOM 1005 N N . HIS A 1 153 ? -13.690 25.603 171.635 1.00 28.96 141 HIS A N 1
ATOM 1006 C CA . HIS A 1 153 ? -13.248 24.749 172.733 1.00 29.67 141 HIS A CA 1
ATOM 1007 C C . HIS A 1 153 ? -13.573 25.346 174.095 1.00 28.51 141 HIS A C 1
ATOM 1008 O O . HIS A 1 153 ? -12.980 24.981 175.107 1.00 28.52 141 HIS A O 1
ATOM 1015 N N . CYS A 1 154 ? -14.526 26.269 174.101 1.00 27.03 142 CYS A N 1
ATOM 1016 C CA . CYS A 1 154 ? -15.037 26.856 175.328 1.00 25.58 142 CYS A CA 1
ATOM 1017 C C . CYS A 1 154 ? -16.428 27.407 175.044 1.00 23.72 142 CYS A C 1
ATOM 1018 O O . CYS A 1 154 ? -16.844 27.473 173.884 1.00 23.71 142 CYS A O 1
ATOM 1021 N N . PRO A 1 155 ? -17.162 27.802 176.094 1.00 21.92 143 PRO A N 1
ATOM 1022 C CA . PRO A 1 155 ? -18.508 28.329 175.870 1.00 21.18 143 PRO A CA 1
ATOM 1023 C C . PRO A 1 155 ? -18.492 29.557 174.961 1.00 20.98 143 PRO A C 1
ATOM 1024 O O . PRO A 1 155 ? -17.544 30.341 174.996 1.00 20.78 143 PRO A O 1
ATOM 1028 N N . VAL A 1 156 ? -19.532 29.712 174.150 1.00 21.08 144 VAL A N 1
ATOM 1029 C CA . VAL A 1 156 ? -19.606 30.808 173.193 1.00 21.43 144 VAL A CA 1
ATOM 1030 C C . VAL A 1 156 ? -20.775 31.730 173.522 1.00 21.96 144 VAL A C 1
ATOM 1031 O O . VAL A 1 156 ? -21.905 31.278 173.691 1.00 22.33 144 VAL A O 1
ATOM 1035 N N . VAL A 1 157 ? -20.499 33.024 173.612 1.00 22.28 145 VAL A N 1
ATOM 1036 C CA . VAL A 1 157 ? -21.536 34.008 173.894 1.00 22.57 145 VAL A CA 1
ATOM 1037 C C . VAL A 1 157 ? -21.944 34.716 172.605 1.00 23.16 145 VAL A C 1
ATOM 1038 O O . VAL A 1 157 ? -21.107 35.296 171.920 1.00 23.51 145 VAL A O 1
ATOM 1042 N N . ILE A 1 158 ? -23.230 34.657 172.276 1.00 23.84 146 ILE A N 1
ATOM 1043 C CA . ILE A 1 158 ? -23.751 35.295 171.071 1.00 24.38 146 ILE A CA 1
ATOM 1044 C C . ILE A 1 158 ? -24.479 36.587 171.426 1.00 25.39 146 ILE A C 1
ATOM 1045 O O . ILE A 1 158 ? -25.478 36.565 172.140 1.00 25.58 146 ILE A O 1
ATOM 1050 N N . ILE A 1 159 ? -23.973 37.715 170.935 1.00 26.62 147 ILE A N 1
ATOM 1051 C CA . ILE A 1 159 ? -24.587 39.010 171.221 1.00 27.81 147 ILE A CA 1
ATOM 1052 C C . ILE A 1 159 ? -25.367 39.542 170.025 1.00 29.05 147 ILE A C 1
ATOM 1053 O O . ILE A 1 159 ? -24.927 39.422 168.884 1.00 29.33 147 ILE A O 1
ATOM 1058 N N . HIS A 1 160 ? -26.524 40.135 170.297 1.00 30.90 148 HIS A N 1
ATOM 1059 C CA . HIS A 1 160 ? -27.357 40.729 169.256 1.00 32.70 148 HIS A CA 1
ATOM 1060 C C . HIS A 1 160 ? -27.325 42.242 169.404 1.00 34.68 148 HIS A C 1
ATOM 1061 O O . HIS A 1 160 ? -27.253 42.752 170.517 1.00 34.77 148 HIS A O 1
ATOM 1068 N N . ASP A 1 161 ? -27.383 42.961 168.287 1.00 37.41 149 ASP A N 1
ATOM 1069 C CA . ASP A 1 161 ? -27.156 44.408 168.310 1.00 40.02 149 ASP A CA 1
ATOM 1070 C C . ASP A 1 161 ? -28.182 45.196 169.117 1.00 41.58 149 ASP A C 1
ATOM 1071 O O . ASP A 1 161 ? -27.947 46.357 169.448 1.00 41.91 149 ASP A O 1
ATOM 1076 N N . GLU A 1 162 ? -29.308 44.571 169.443 1.00 43.56 150 GLU A N 1
ATOM 1077 C CA . GLU A 1 162 ? -30.308 45.221 170.285 1.00 45.37 150 GLU A CA 1
ATOM 1078 C C . GLU A 1 162 ? -30.316 44.684 171.715 1.00 46.20 150 GLU A C 1
ATOM 1079 O O . GLU A 1 162 ? -31.233 44.967 172.483 1.00 46.30 150 GLU A O 1
ATOM 1085 N N . ASP A 1 163 ? -29.291 43.915 172.069 1.00 47.43 151 ASP A N 1
ATOM 1086 C CA . ASP A 1 163 ? -29.158 43.399 173.430 1.00 48.58 151 ASP A CA 1
ATOM 1087 C C . ASP A 1 163 ? -28.807 44.520 174.393 1.00 49.49 151 ASP A C 1
ATOM 1088 O O . ASP A 1 163 ? -27.878 45.290 174.152 1.00 49.46 151 ASP A O 1
ATOM 1093 N N . SER A 1 164 ? -29.561 44.604 175.482 1.00 50.74 152 SER A N 1
ATOM 1094 C CA . SER A 1 164 ? -29.306 45.579 176.531 1.00 51.88 152 SER A CA 1
ATOM 1095 C C . SER A 1 164 ? -28.080 45.168 177.347 1.00 52.71 152 SER A C 1
ATOM 1096 O O . SER A 1 164 ? -28.119 44.175 178.079 1.00 52.75 152 SER A O 1
ATOM 1099 N N . VAL A 1 165 ? -26.993 45.928 177.216 1.00 53.66 153 VAL A N 1
ATOM 1100 C CA . VAL A 1 165 ? -25.747 45.607 177.919 1.00 54.65 153 VAL A CA 1
ATOM 1101 C C . VAL A 1 165 ? -25.278 46.713 178.865 1.00 55.34 153 VAL A C 1
ATOM 1102 O O . VAL A 1 165 ? -24.800 46.435 179.966 1.00 55.43 153 VAL A O 1
ATOM 1106 N N . MET A 1 166 ? -25.422 47.962 178.438 1.00 56.23 154 MET A N 1
ATOM 1107 C CA . MET A 1 166 ? -24.893 49.096 179.200 1.00 57.11 154 MET A CA 1
ATOM 1108 C C . MET A 1 166 ? -25.641 49.427 180.503 1.00 57.76 154 MET A C 1
ATOM 1109 O O . MET A 1 166 ? -25.001 49.712 181.519 1.00 57.57 154 MET A O 1
ATOM 1114 N N . PRO A 1 167 ? -26.990 49.396 180.481 1.00 58.54 155 PRO A N 1
ATOM 1115 C CA . PRO A 1 167 ? -27.754 49.735 181.688 1.00 58.96 155 PRO A CA 1
ATOM 1116 C C . PRO A 1 167 ? -27.301 48.959 182.927 1.00 59.44 155 PRO A C 1
ATOM 1117 O O . PRO A 1 167 ? -27.200 47.731 182.897 1.00 59.61 155 PRO A O 1
ATOM 1121 N N . HIS A 1 168 ? -27.021 49.686 184.003 1.00 59.86 156 HIS A N 1
ATOM 1122 C CA . HIS A 1 168 ? -26.587 49.085 185.257 1.00 60.12 156 HIS A CA 1
ATOM 1123 C C . HIS A 1 168 ? -27.024 49.971 186.422 1.00 60.09 156 HIS A C 1
ATOM 1124 O O . HIS A 1 168 ? -26.992 51.197 186.312 1.00 60.37 156 HIS A O 1
ATOM 1131 N N . PRO A 1 169 ? -27.446 49.356 187.541 1.00 59.84 157 PRO A N 1
ATOM 1132 C CA . PRO A 1 169 ? -27.519 47.905 187.736 1.00 59.46 157 PRO A CA 1
ATOM 1133 C C . PRO A 1 169 ? -28.626 47.260 186.905 1.00 58.83 157 PRO A C 1
ATOM 1134 O O . PRO A 1 169 ? -29.632 47.907 186.605 1.00 58.94 157 PRO A O 1
ATOM 1138 N N . GLN A 1 170 ? -28.429 45.999 186.529 1.00 57.88 158 GLN A N 1
ATOM 1139 C CA . GLN A 1 170 ? -29.449 45.243 185.809 1.00 56.80 158 GLN A CA 1
ATOM 1140 C C . GLN A 1 170 ? -29.869 44.038 186.640 1.00 55.55 158 GLN A C 1
ATOM 1141 O O . GLN A 1 170 ? -29.081 43.119 186.860 1.00 55.45 158 GLN A O 1
ATOM 1147 N N . GLN A 1 171 ? -31.116 44.049 187.100 1.00 54.02 159 GLN A N 1
ATOM 1148 C CA . GLN A 1 171 ? -31.570 43.069 188.086 1.00 52.48 159 GLN A CA 1
ATOM 1149 C C . GLN A 1 171 ? -32.355 41.894 187.503 1.00 50.50 159 GLN A C 1
ATOM 1150 O O . GLN A 1 171 ? -32.730 40.973 188.231 1.00 50.15 159 GLN A O 1
ATOM 1156 N N . ALA A 1 172 ? -32.589 41.925 186.194 1.00 48.20 160 ALA A N 1
ATOM 1157 C CA . ALA A 1 172 ? -33.238 40.815 185.505 1.00 45.75 160 ALA A CA 1
ATOM 1158 C C . ALA A 1 172 ? -32.500 39.509 185.789 1.00 44.04 160 ALA A C 1
ATOM 1159 O O . ALA A 1 172 ? -31.274 39.493 185.921 1.00 43.97 160 ALA A O 1
ATOM 1161 N N . PRO A 1 173 ? -33.248 38.405 185.889 1.00 42.16 161 PRO A N 1
ATOM 1162 C CA . PRO A 1 173 ? -32.649 37.109 186.190 1.00 40.71 161 PRO A CA 1
ATOM 1163 C C . PRO A 1 173 ? -31.804 36.530 185.041 1.00 39.26 161 PRO A C 1
ATOM 1164 O O . PRO A 1 173 ? -31.800 37.066 183.927 1.00 38.99 161 PRO A O 1
ATOM 1168 N N . VAL A 1 174 ? -31.085 35.449 185.335 1.00 37.25 162 VAL A N 1
ATOM 1169 C CA . VAL A 1 174 ? -30.420 34.645 184.322 1.00 35.33 162 VAL A CA 1
ATOM 1170 C C . VAL A 1 174 ? -31.310 33.438 184.023 1.00 34.26 162 VAL A C 1
ATOM 1171 O O . VAL A 1 174 ? -31.676 32.684 184.930 1.00 34.18 162 VAL A O 1
ATOM 1175 N N . LEU A 1 175 ? -31.668 33.270 182.754 1.00 32.78 163 LEU A N 1
ATOM 1176 C CA . LEU A 1 175 ? -32.504 32.159 182.319 1.00 31.32 163 LEU A CA 1
ATOM 1177 C C . LEU A 1 175 ? -31.634 31.009 181.807 1.00 31.13 163 LEU A C 1
ATOM 1178 O O . LEU A 1 175 ? -30.736 31.219 180.994 1.00 31.28 163 LEU A O 1
ATOM 1183 N N . VAL A 1 176 ? -31.891 29.797 182.288 1.00 30.80 164 VAL A N 1
ATOM 1184 C CA . VAL A 1 176 ? -31.152 28.626 181.822 1.00 30.63 164 VAL A CA 1
ATOM 1185 C C . VAL A 1 176 ? -32.091 27.477 181.480 1.00 31.42 164 VAL A C 1
ATOM 1186 O O . VAL A 1 176 ? -33.030 27.191 182.220 1.00 31.42 164 VAL A O 1
ATOM 1190 N N . GLY A 1 177 ? -31.838 26.828 180.347 1.00 32.30 165 GLY A N 1
ATOM 1191 C CA . GLY A 1 177 ? -32.610 25.661 179.939 1.00 33.36 165 GLY A CA 1
ATOM 1192 C C . GLY A 1 177 ? -31.934 24.380 180.384 1.00 34.32 165 GLY A C 1
ATOM 1193 O O . GLY A 1 177 ? -30.777 24.127 180.044 1.00 34.12 165 GLY A O 1
ATOM 1194 N N . VAL A 1 178 ? -32.655 23.574 181.157 1.00 35.39 166 VAL A N 1
ATOM 1195 C CA . VAL A 1 178 ? -32.111 22.319 181.665 1.00 36.41 166 VAL A CA 1
ATOM 1196 C C . VAL A 1 178 ? -32.852 21.140 181.047 1.00 36.68 166 VAL A C 1
ATOM 1197 O O . VAL A 1 178 ? -34.076 21.158 180.958 1.00 36.97 166 VAL A O 1
ATOM 1201 N N . ASP A 1 179 ? -32.119 20.121 180.609 1.00 36.82 167 ASP A N 1
ATOM 1202 C CA . ASP A 1 179 ? -32.762 18.929 180.053 1.00 37.02 167 ASP A CA 1
ATOM 1203 C C . ASP A 1 179 ? -32.191 17.633 180.618 1.00 37.41 167 ASP A C 1
ATOM 1204 O O . ASP A 1 179 ? -32.611 16.548 180.230 1.00 37.64 167 ASP A O 1
ATOM 1209 N N . GLY A 1 180 ? -31.235 17.749 181.532 1.00 37.94 168 GLY A N 1
ATOM 1210 C CA . GLY A 1 180 ? -30.684 16.580 182.203 1.00 38.80 168 GLY A CA 1
ATOM 1211 C C . GLY A 1 180 ? -29.379 16.065 181.632 1.00 39.67 168 GLY A C 1
ATOM 1212 O O . GLY A 1 180 ? -28.640 15.357 182.313 1.00 39.63 168 GLY A O 1
ATOM 1213 N N . SER A 1 181 ? -29.087 16.416 180.384 1.00 40.75 169 SER A N 1
ATOM 1214 C CA . SER A 1 181 ? -27.862 15.950 179.734 1.00 42.10 169 SER A CA 1
ATOM 1215 C C . SER A 1 181 ? -26.612 16.516 180.405 1.00 43.09 169 SER A C 1
ATOM 1216 O O . SER A 1 181 ? -26.690 17.463 181.189 1.00 43.36 169 SER A O 1
ATOM 1219 N N . SER A 1 182 ? -25.459 15.928 180.097 1.00 44.18 170 SER A N 1
ATOM 1220 C CA . SER A 1 182 ? -24.201 16.369 180.688 1.00 44.97 170 SER A CA 1
ATOM 1221 C C . SER A 1 182 ? -23.819 17.764 180.196 1.00 45.02 170 SER A C 1
ATOM 1222 O O . SER A 1 182 ? -23.216 18.546 180.933 1.00 45.34 170 SER A O 1
ATOM 1225 N N . ALA A 1 183 ? -24.170 18.072 178.950 1.00 44.81 171 ALA A N 1
ATOM 1226 C CA . ALA A 1 183 ? -23.888 19.388 178.390 1.00 44.47 171 ALA A CA 1
ATOM 1227 C C . ALA A 1 183 ? -24.768 20.434 179.061 1.00 44.04 171 ALA A C 1
ATOM 1228 O O . ALA A 1 183 ? -24.352 21.577 179.267 1.00 43.92 171 ALA A O 1
ATOM 1230 N N . SER A 1 184 ? -25.987 20.025 179.404 1.00 43.42 172 SER A N 1
ATOM 1231 C CA . SER A 1 184 ? -26.926 20.884 180.113 1.00 42.72 172 SER A CA 1
ATOM 1232 C C . SER A 1 184 ? -26.423 21.159 181.525 1.00 42.29 172 SER A C 1
ATOM 1233 O O . SER A 1 184 ? -26.664 22.229 182.085 1.00 41.88 172 SER A O 1
ATOM 1236 N N . GLU A 1 185 ? -25.718 20.186 182.093 1.00 42.15 173 GLU A N 1
ATOM 1237 C CA . GLU A 1 185 ? -25.131 20.333 183.418 1.00 42.04 173 GLU A CA 1
ATOM 1238 C C . GLU A 1 185 ? -24.091 21.449 183.414 1.00 40.84 173 GLU A C 1
ATOM 1239 O O . GLU A 1 185 ? -24.003 22.227 184.364 1.00 40.82 173 GLU A O 1
ATOM 1245 N N . LEU A 1 186 ? -23.313 21.526 182.336 1.00 39.18 174 LEU A N 1
ATOM 1246 C CA . LEU A 1 186 ? -22.337 22.594 182.169 1.00 37.39 174 LEU A CA 1
ATOM 1247 C C . LEU A 1 186 ? -23.052 23.937 182.070 1.00 36.00 174 LEU A C 1
ATOM 1248 O O . LEU A 1 186 ? -22.652 24.907 182.708 1.00 35.78 174 LEU A O 1
ATOM 1253 N N . ALA A 1 187 ? -24.110 23.989 181.269 1.00 34.38 175 ALA A N 1
ATOM 1254 C CA . ALA A 1 187 ? -24.905 25.206 181.150 1.00 33.19 175 ALA A CA 1
ATOM 1255 C C . ALA A 1 187 ? -25.358 25.696 182.529 1.00 32.53 175 ALA A C 1
ATOM 1256 O O . ALA A 1 187 ? -25.225 26.876 182.847 1.00 32.50 175 ALA A O 1
ATOM 1258 N N . THR A 1 188 ? -25.876 24.782 183.345 1.00 31.62 176 THR A N 1
ATOM 1259 C CA . THR A 1 188 ? -26.299 25.108 184.701 1.00 30.70 176 THR A CA 1
ATOM 1260 C C . THR A 1 188 ? -25.154 25.706 185.517 1.00 30.28 176 THR A C 1
ATOM 1261 O O . THR A 1 188 ? -25.331 26.719 186.191 1.00 29.99 176 THR A O 1
ATOM 1265 N N . ALA A 1 189 ? -23.983 25.080 185.448 1.00 30.05 177 ALA A N 1
ATOM 1266 C CA . ALA A 1 189 ? -22.809 25.565 186.171 1.00 30.23 177 ALA A CA 1
ATOM 1267 C C . ALA A 1 189 ? -22.518 27.040 185.887 1.00 30.92 177 ALA A C 1
ATOM 1268 O O . ALA A 1 189 ? -22.349 27.832 186.819 1.00 30.96 177 ALA A O 1
ATOM 1270 N N . ILE A 1 190 ? -22.461 27.417 184.610 1.00 31.59 178 ILE A N 1
ATOM 1271 C CA . ILE A 1 190 ? -22.169 28.808 184.271 1.00 32.44 178 ILE A CA 1
ATOM 1272 C C . ILE A 1 190 ? -23.342 29.737 184.543 1.00 32.25 178 ILE A C 1
ATOM 1273 O O . ILE A 1 190 ? -23.141 30.889 184.921 1.00 32.58 178 ILE A O 1
ATOM 1278 N N . ALA A 1 191 ? -24.559 29.234 184.373 1.00 32.03 179 ALA A N 1
ATOM 1279 C CA . ALA A 1 191 ? -25.749 30.016 184.694 1.00 31.85 179 ALA A CA 1
ATOM 1280 C C . ALA A 1 191 ? -25.724 30.464 186.150 1.00 32.01 179 ALA A C 1
ATOM 1281 O O . ALA A 1 191 ? -26.002 31.622 186.448 1.00 31.96 179 ALA A O 1
ATOM 1283 N N . PHE A 1 192 ? -25.383 29.546 187.052 1.00 32.48 180 PHE A N 1
ATOM 1284 C CA . PHE A 1 192 ? -25.300 29.870 188.479 1.00 33.03 180 PHE A CA 1
ATOM 1285 C C . PHE A 1 192 ? -24.104 30.750 188.789 1.00 33.35 180 PHE A C 1
ATOM 1286 O O . PHE A 1 192 ? -24.205 31.692 189.572 1.00 33.43 180 PHE A O 1
ATOM 1294 N N . ASP A 1 193 ? -22.973 30.436 188.172 1.00 33.86 181 ASP A N 1
ATOM 1295 C CA . ASP A 1 193 ? -21.778 31.238 188.339 1.00 34.23 181 ASP A CA 1
ATOM 1296 C C . ASP A 1 193 ? -22.077 32.671 187.926 1.00 33.67 181 ASP A C 1
ATOM 1297 O O . ASP A 1 193 ? -21.785 33.623 188.656 1.00 33.42 181 ASP A O 1
ATOM 1302 N N . GLU A 1 194 ? -22.679 32.807 186.751 1.00 32.93 182 GLU A N 1
ATOM 1303 C CA . GLU A 1 194 ? -22.974 34.105 186.178 1.00 32.19 182 GLU A CA 1
ATOM 1304 C C . GLU A 1 194 ? -23.989 34.872 187.036 1.00 31.21 182 GLU A C 1
ATOM 1305 O O . GLU A 1 194 ? -23.809 36.062 187.305 1.00 31.04 182 GLU A O 1
ATOM 1311 N N . ALA A 1 195 ? -25.039 34.186 187.483 1.00 30.13 183 ALA A N 1
ATOM 1312 C CA . ALA A 1 195 ? -26.074 34.814 188.316 1.00 28.96 183 ALA A CA 1
ATOM 1313 C C . ALA A 1 195 ? -25.532 35.235 189.682 1.00 28.33 183 ALA A C 1
ATOM 1314 O O . ALA A 1 195 ? -25.883 36.295 190.204 1.00 27.89 183 ALA A O 1
ATOM 1316 N N . SER A 1 196 ? -24.675 34.395 190.251 1.00 27.91 184 SER A N 1
ATOM 1317 C CA . SER A 1 196 ? -24.052 34.675 191.531 1.00 27.69 184 SER A CA 1
ATOM 1318 C C . SER A 1 196 ? -23.218 35.951 191.478 1.00 28.20 184 SER A C 1
ATOM 1319 O O . SER A 1 196 ? -23.373 36.838 192.319 1.00 28.29 184 SER A O 1
ATOM 1322 N N . ARG A 1 197 ? -22.340 36.043 190.480 1.00 28.83 185 ARG A N 1
ATOM 1323 C CA . ARG A 1 197 ? -21.460 37.197 190.318 1.00 29.24 185 ARG A CA 1
ATOM 1324 C C . ARG A 1 197 ? -22.210 38.488 190.007 1.00 30.36 185 ARG A C 1
ATOM 1325 O O . ARG A 1 197 ? -21.771 39.572 190.387 1.00 30.38 185 ARG A O 1
ATOM 1333 N N . ARG A 1 198 ? -23.332 38.376 189.304 1.00 31.93 186 ARG A N 1
ATOM 1334 C CA . ARG A 1 198 ? -24.121 39.548 188.941 1.00 33.81 186 ARG A CA 1
ATOM 1335 C C . ARG A 1 198 ? -25.099 39.946 190.035 1.00 35.61 186 ARG A C 1
ATOM 1336 O O . ARG A 1 198 ? -25.804 40.946 189.902 1.00 35.60 186 ARG A O 1
ATOM 1344 N N . ASN A 1 199 ? -25.144 39.155 191.106 1.00 38.08 187 ASN A N 1
ATOM 1345 C CA . ASN A 1 199 ? -26.089 39.369 192.203 1.00 40.09 187 ASN A CA 1
ATOM 1346 C C . ASN A 1 199 ? -27.545 39.419 191.765 1.00 39.85 187 ASN A C 1
ATOM 1347 O O . ASN A 1 199 ? -28.312 40.257 192.228 1.00 39.87 187 ASN A O 1
ATOM 1352 N N . VAL A 1 200 ? -27.915 38.514 190.868 1.00 39.57 188 VAL A N 1
ATOM 1353 C CA . VAL A 1 200 ? -29.280 38.449 190.370 1.00 39.43 188 VAL A CA 1
ATOM 1354 C C . VAL A 1 200 ? -29.854 37.054 190.575 1.00 39.95 188 VAL A C 1
ATOM 1355 O O . VAL A 1 200 ? -29.165 36.150 191.047 1.00 39.83 188 VAL A O 1
ATOM 1359 N N . ASP A 1 201 ? -31.121 36.880 190.224 1.00 40.77 189 ASP A N 1
ATOM 1360 C CA . ASP A 1 201 ? -31.775 35.596 190.421 1.00 41.59 189 ASP A CA 1
ATOM 1361 C C . ASP A 1 201 ? -31.680 34.701 189.187 1.00 40.29 189 ASP A C 1
ATOM 1362 O O . ASP A 1 201 ? -31.219 35.127 188.128 1.00 40.26 189 ASP A O 1
ATOM 1367 N N . LEU A 1 202 ? -32.115 33.455 189.335 1.00 38.40 190 LEU A N 1
ATOM 1368 C CA . LEU A 1 202 ? -31.993 32.479 188.267 1.00 36.48 190 LEU A CA 1
ATOM 1369 C C . LEU A 1 202 ? -33.329 31.817 187.959 1.00 35.26 190 LEU A C 1
ATOM 1370 O O . LEU A 1 202 ? -34.058 31.420 188.865 1.00 35.39 190 LEU A O 1
ATOM 1375 N N . VAL A 1 203 ? -33.649 31.707 186.675 1.00 33.75 191 VAL A N 1
ATOM 1376 C CA . VAL A 1 203 ? -34.831 30.972 186.247 1.00 32.40 191 VAL A CA 1
ATOM 1377 C C . VAL A 1 203 ? -34.402 29.721 185.494 1.00 32.26 191 VAL A C 1
ATOM 1378 O O . VAL A 1 203 ? -33.822 29.810 184.415 1.00 32.12 191 VAL A O 1
ATOM 1382 N N . ALA A 1 204 ? -34.675 28.557 186.072 1.00 32.18 192 ALA A N 1
ATOM 1383 C CA . ALA A 1 204 ? -34.376 27.290 185.418 1.00 32.44 192 ALA A CA 1
ATOM 1384 C C . ALA A 1 204 ? -35.622 26.739 184.733 1.00 32.92 192 ALA A C 1
ATOM 1385 O O . ALA A 1 204 ? -36.623 26.450 185.389 1.00 32.98 192 ALA A O 1
ATOM 1387 N N . LEU A 1 205 ? -35.561 26.599 183.412 1.00 33.77 193 LEU A N 1
ATOM 1388 C CA . LEU A 1 205 ? -36.694 26.099 182.649 1.00 34.83 193 LEU A CA 1
ATOM 1389 C C . LEU A 1 205 ? -36.429 24.717 182.069 1.00 36.38 193 LEU A C 1
ATOM 1390 O O . LEU A 1 205 ? -35.366 24.461 181.502 1.00 36.51 193 LEU A O 1
ATOM 1395 N N . HIS A 1 206 ? -37.404 23.826 182.220 1.00 38.50 194 HIS A N 1
ATOM 1396 C CA . HIS A 1 206 ? -37.339 22.500 181.620 1.00 40.31 194 HIS A CA 1
ATOM 1397 C C . HIS A 1 206 ? -38.608 22.213 180.840 1.00 40.41 194 HIS A C 1
ATOM 1398 O O . HIS A 1 206 ? -39.712 22.426 181.338 1.00 40.53 194 HIS A O 1
ATOM 1405 N N . ALA A 1 207 ? -38.445 21.746 179.609 1.00 40.51 195 ALA A N 1
ATOM 1406 C CA . ALA A 1 207 ? -39.572 21.264 178.832 1.00 40.59 195 ALA A CA 1
ATOM 1407 C C . ALA A 1 207 ? -39.628 19.756 178.997 1.00 40.80 195 ALA A C 1
ATOM 1408 O O . ALA A 1 207 ? -38.634 19.063 178.768 1.00 40.73 195 ALA A O 1
ATOM 1410 N N . TRP A 1 208 ? -40.789 19.257 179.413 1.00 40.96 196 TRP A N 1
ATOM 1411 C CA . TRP A 1 208 ? -40.973 17.831 179.659 1.00 41.03 196 TRP A CA 1
ATOM 1412 C C . TRP A 1 208 ? -40.653 17.000 178.416 1.00 40.78 196 TRP A C 1
ATOM 1413 O O . TRP A 1 208 ? -39.963 15.989 178.502 1.00 40.57 196 TRP A O 1
ATOM 1424 N N . SER A 1 209 ? -41.141 17.443 177.263 1.00 40.67 197 SER A N 1
ATOM 1425 C CA . SER A 1 209 ? -40.906 16.738 176.007 1.00 40.83 197 SER A CA 1
ATOM 1426 C C . SER A 1 209 ? -40.128 17.591 175.000 1.00 40.92 197 SER A C 1
ATOM 1427 O O . SER A 1 209 ? -40.443 18.763 174.790 1.00 40.85 197 SER A O 1
ATOM 1430 N N . ASP A 1 210 ? -39.119 16.992 174.374 1.00 41.07 198 ASP A N 1
ATOM 1431 C CA . ASP A 1 210 ? -38.332 17.682 173.353 1.00 41.44 198 ASP A CA 1
ATOM 1432 C C . ASP A 1 210 ? -39.125 17.863 172.060 1.00 42.87 198 ASP A C 1
ATOM 1433 O O . ASP A 1 210 ? -38.912 18.825 171.325 1.00 42.87 198 ASP A O 1
ATOM 1438 N N . VAL A 1 211 ? -40.040 16.937 171.790 1.00 45.15 199 VAL A N 1
ATOM 1439 C CA . VAL A 1 211 ? -40.869 16.996 170.585 1.00 47.44 199 VAL A CA 1
ATOM 1440 C C . VAL A 1 211 ? -42.257 17.541 170.906 1.00 49.58 199 VAL A C 1
ATOM 1441 O O . VAL A 1 211 ? -42.697 17.495 172.058 1.00 49.57 199 VAL A O 1
ATOM 1445 N N . ASP A 1 212 ? -42.943 18.059 169.890 1.00 52.50 200 ASP A N 1
ATOM 1446 C CA . ASP A 1 212 ? -44.278 18.622 170.087 1.00 55.39 200 ASP A CA 1
ATOM 1447 C C . ASP A 1 212 ? -45.266 17.564 170.572 1.00 56.27 200 ASP A C 1
ATOM 1448 O O . ASP A 1 212 ? -45.212 16.406 170.156 1.00 56.53 200 ASP A O 1
ATOM 1453 N N . VAL A 1 213 ? -46.177 17.979 171.445 1.00 57.10 201 VAL A N 1
ATOM 1454 C CA . VAL A 1 213 ? -47.039 17.050 172.167 1.00 57.83 201 VAL A CA 1
ATOM 1455 C C . VAL A 1 213 ? -48.520 17.443 172.102 1.00 58.95 201 VAL A C 1
ATOM 1456 O O . VAL A 1 213 ? -49.392 16.678 172.509 1.00 58.97 201 VAL A O 1
ATOM 1460 N N . SER A 1 214 ? -48.797 18.624 171.557 1.00 60.44 202 SER A N 1
ATOM 1461 C CA . SER A 1 214 ? -50.155 19.174 171.527 1.00 61.88 202 SER A CA 1
ATOM 1462 C C . SER A 1 214 ? -51.258 18.179 171.138 1.00 62.91 202 SER A C 1
ATOM 1463 O O . SER A 1 214 ? -52.321 18.159 171.760 1.00 63.14 202 SER A O 1
ATOM 1466 N N . GLU A 1 215 ? -51.008 17.360 170.118 1.00 64.09 203 GLU A N 1
ATOM 1467 C CA . GLU A 1 215 ? -52.041 16.473 169.570 1.00 65.20 203 GLU A CA 1
ATOM 1468 C C . GLU A 1 215 ? -52.048 15.069 170.178 1.00 65.77 203 GLU A C 1
ATOM 1469 O O . GLU A 1 215 ? -52.799 14.199 169.733 1.00 65.93 203 GLU A O 1
ATOM 1475 N N . TRP A 1 216 ? -51.213 14.849 171.187 1.00 66.43 204 TRP A N 1
ATOM 1476 C CA . TRP A 1 216 ? -51.090 13.532 171.807 1.00 67.06 204 TRP A CA 1
ATOM 1477 C C . TRP A 1 216 ? -52.237 13.249 172.778 1.00 67.81 204 TRP A C 1
ATOM 1478 O O . TRP A 1 216 ? -52.583 14.096 173.603 1.00 67.97 204 TRP A O 1
ATOM 1489 N N . PRO A 1 217 ? -52.832 12.049 172.679 1.00 68.51 205 PRO A N 1
ATOM 1490 C CA . PRO A 1 217 ? -53.998 11.684 173.479 1.00 68.95 205 PRO A CA 1
ATOM 1491 C C . PRO A 1 217 ? -53.653 11.130 174.864 1.00 69.45 205 PRO A C 1
ATOM 1492 O O . PRO A 1 217 ? -52.641 10.444 175.029 1.00 69.48 205 PRO A O 1
ATOM 1496 N N . GLY A 1 218 ? -54.501 11.440 175.844 1.00 70.01 206 GLY A N 1
ATOM 1497 C CA . GLY A 1 218 ? -54.406 10.871 177.189 1.00 70.59 206 GLY A CA 1
ATOM 1498 C C . GLY A 1 218 ? -53.108 11.157 177.918 1.00 71.08 206 GLY A C 1
ATOM 1499 O O . GLY A 1 218 ? -52.345 10.240 178.220 1.00 70.99 206 GLY A O 1
ATOM 1500 N N . ILE A 1 219 ? -52.865 12.432 178.213 1.00 71.66 207 ILE A N 1
ATOM 1501 C CA . ILE A 1 219 ? -51.626 12.848 178.870 1.00 72.17 207 ILE A CA 1
ATOM 1502 C C . ILE A 1 219 ? -51.754 12.995 180.386 1.00 72.38 207 ILE A C 1
ATOM 1503 O O . ILE A 1 219 ? -51.052 12.316 181.137 1.00 72.45 207 ILE A O 1
ATOM 1508 N N . ASP A 1 220 ? -52.651 13.875 180.827 1.00 72.57 208 ASP A N 1
ATOM 1509 C CA . ASP A 1 220 ? -52.736 14.249 182.238 1.00 72.81 208 ASP A CA 1
ATOM 1510 C C . ASP A 1 220 ? -51.537 15.137 182.574 1.00 72.81 208 ASP A C 1
ATOM 1511 O O . ASP A 1 220 ? -50.567 14.695 183.197 1.00 72.69 208 ASP A O 1
ATOM 1516 N N . TRP A 1 221 ? -51.610 16.391 182.142 1.00 72.75 209 TRP A N 1
ATOM 1517 C CA . TRP A 1 221 ? -50.495 17.320 182.282 1.00 72.72 209 TRP A CA 1
ATOM 1518 C C . TRP A 1 221 ? -50.199 17.702 183.739 1.00 72.62 209 TRP A C 1
ATOM 1519 O O . TRP A 1 221 ? -49.056 17.585 184.183 1.00 72.71 209 TRP A O 1
ATOM 1530 N N . PRO A 1 222 ? -51.226 18.150 184.486 1.00 72.38 210 PRO A N 1
ATOM 1531 C CA . PRO A 1 222 ? -51.053 18.583 185.876 1.00 71.99 210 PRO A CA 1
ATOM 1532 C C . PRO A 1 222 ? -50.283 17.604 186.762 1.00 71.57 210 PRO A C 1
ATOM 1533 O O . PRO A 1 222 ? -49.473 18.028 187.584 1.00 71.42 210 PRO A O 1
ATOM 1537 N N . ALA A 1 223 ? -50.533 16.309 186.601 1.00 71.26 211 ALA A N 1
ATOM 1538 C CA . ALA A 1 223 ? -49.847 15.300 187.407 1.00 71.04 211 ALA A CA 1
ATOM 1539 C C . ALA A 1 223 ? -48.412 15.073 186.933 1.00 70.84 211 ALA A C 1
ATOM 1540 O O . ALA A 1 223 ? -47.516 14.818 187.740 1.00 70.85 211 ALA A O 1
ATOM 1542 N N . THR A 1 224 ? -48.207 15.161 185.621 1.00 70.47 212 THR A N 1
ATOM 1543 C CA . THR A 1 224 ? -46.879 15.021 185.030 1.00 70.06 212 THR A CA 1
ATOM 1544 C C . THR A 1 224 ? -46.020 16.242 185.355 1.00 69.80 212 THR A C 1
ATOM 1545 O O . THR A 1 224 ? -44.842 16.114 185.694 1.00 69.73 212 THR A O 1
ATOM 1549 N N . GLN A 1 225 ? -46.625 17.422 185.263 1.00 69.38 213 GLN A N 1
ATOM 1550 C CA . GLN A 1 225 ? -45.948 18.666 185.595 1.00 69.05 213 GLN A CA 1
ATOM 1551 C C . GLN A 1 225 ? -45.457 18.663 187.041 1.00 69.10 213 GLN A C 1
ATOM 1552 O O . GLN A 1 225 ? -44.318 19.040 187.313 1.00 69.24 213 GLN A O 1
ATOM 1558 N N . SER A 1 226 ? -46.318 18.229 187.959 1.00 69.02 214 SER A N 1
ATOM 1559 C CA . SER A 1 226 ? -45.994 18.201 189.386 1.00 68.88 214 SER A CA 1
ATOM 1560 C C . SER A 1 226 ? -44.838 17.257 189.693 1.00 68.75 214 SER A C 1
ATOM 1561 O O . SER A 1 226 ? -43.987 17.558 190.531 1.00 68.76 214 SER A O 1
ATOM 1564 N N . MET A 1 227 ? -44.821 16.113 189.017 1.00 68.62 215 MET A N 1
ATOM 1565 C CA . MET A 1 227 ? -43.771 15.122 189.209 1.00 68.43 215 MET A CA 1
ATOM 1566 C C . MET A 1 227 ? -42.458 15.670 188.662 1.00 67.96 215 MET A C 1
ATOM 1567 O O . MET A 1 227 ? -41.399 15.489 189.264 1.00 67.89 215 MET A O 1
ATOM 1572 N N . ALA A 1 228 ? -42.539 16.347 187.519 1.00 67.29 216 ALA A N 1
ATOM 1573 C CA . ALA A 1 228 ? -41.369 16.945 186.889 1.00 66.60 216 ALA A CA 1
ATOM 1574 C C . ALA A 1 228 ? -40.786 18.052 187.757 1.00 66.19 216 ALA A C 1
ATOM 1575 O O . ALA A 1 228 ? -39.584 18.068 188.027 1.00 66.09 216 ALA A O 1
ATOM 1577 N N . GLU A 1 229 ? -41.645 18.970 188.195 1.00 65.68 217 GLU A N 1
ATOM 1578 C CA . GLU A 1 229 ? -41.232 20.073 189.059 1.00 65.27 217 GLU A CA 1
ATOM 1579 C C . GLU A 1 229 ? -40.495 19.565 190.290 1.00 65.04 217 GLU A C 1
ATOM 1580 O O . GLU A 1 229 ? -39.598 20.230 190.808 1.00 65.10 217 GLU A O 1
ATOM 1586 N N . GLN A 1 230 ? -40.881 18.379 190.746 1.00 64.69 218 GLN A N 1
ATOM 1587 C CA . GLN A 1 230 ? -40.282 17.759 191.920 1.00 64.40 218 GLN A CA 1
ATOM 1588 C C . GLN A 1 230 ? -38.873 17.256 191.612 1.00 63.83 218 GLN A C 1
ATOM 1589 O O . GLN A 1 230 ? -37.976 17.337 192.454 1.00 63.76 218 GLN A O 1
ATOM 1595 N N . VAL A 1 231 ? -38.683 16.738 190.401 1.00 63.15 219 VAL A N 1
ATOM 1596 C CA . VAL A 1 231 ? -37.376 16.240 189.980 1.00 62.43 219 VAL A CA 1
ATOM 1597 C C . VAL A 1 231 ? -36.444 17.403 189.660 1.00 61.90 219 VAL A C 1
ATOM 1598 O O . VAL A 1 231 ? -35.249 17.355 189.958 1.00 61.66 219 VAL A O 1
ATOM 1602 N N . LEU A 1 232 ? -37.002 18.450 189.058 1.00 61.30 220 LEU A N 1
ATOM 1603 C CA . LEU A 1 232 ? -36.236 19.651 188.762 1.00 60.83 220 LEU A CA 1
ATOM 1604 C C . LEU A 1 232 ? -35.640 20.187 190.058 1.00 60.78 220 LEU A C 1
ATOM 1605 O O . LEU A 1 232 ? -34.423 20.343 190.176 1.00 60.77 220 LEU A O 1
ATOM 1610 N N . ALA A 1 233 ? -36.506 20.449 191.033 1.00 60.71 221 ALA A N 1
ATOM 1611 C CA . ALA A 1 233 ? -36.083 20.951 192.336 1.00 60.56 221 ALA A CA 1
ATOM 1612 C C . ALA A 1 233 ? -34.989 20.080 192.930 1.00 60.55 221 ALA A C 1
ATOM 1613 O O . ALA A 1 233 ? -34.017 20.584 193.490 1.00 60.50 221 ALA A O 1
ATOM 1615 N N . GLU A 1 234 ? -35.151 18.770 192.797 1.00 60.72 222 GLU A N 1
ATOM 1616 C CA . GLU A 1 234 ? -34.182 17.821 193.326 1.00 60.93 222 GLU A CA 1
ATOM 1617 C C . GLU A 1 234 ? -32.802 18.006 192.698 1.00 60.68 222 GLU A C 1
ATOM 1618 O O . GLU A 1 234 ? -31.798 18.079 193.409 1.00 60.73 222 GLU A O 1
ATOM 1624 N N . ARG A 1 235 ? -32.756 18.088 191.369 1.00 60.27 223 ARG A N 1
ATOM 1625 C CA . ARG A 1 235 ? -31.491 18.266 190.656 1.00 59.63 223 ARG A CA 1
ATOM 1626 C C . ARG A 1 235 ? -30.838 19.598 191.000 1.00 58.89 223 ARG A C 1
ATOM 1627 O O . ARG A 1 235 ? -29.614 19.689 191.096 1.00 58.80 223 ARG A O 1
ATOM 1635 N N . LEU A 1 236 ? -31.662 20.625 191.189 1.00 58.05 224 LEU A N 1
ATOM 1636 C CA . LEU A 1 236 ? -31.168 21.966 191.482 1.00 57.24 224 LEU A CA 1
ATOM 1637 C C . LEU A 1 236 ? -30.694 22.133 192.923 1.00 56.86 224 LEU A C 1
ATOM 1638 O O . LEU A 1 236 ? -29.872 23.004 193.213 1.00 57.02 224 LEU A O 1
ATOM 1643 N N . ALA A 1 237 ? -31.213 21.308 193.827 1.00 56.27 225 ALA A N 1
ATOM 1644 C CA . ALA A 1 237 ? -30.644 21.229 195.162 1.00 55.56 225 ALA A CA 1
ATOM 1645 C C . ALA A 1 237 ? -29.184 20.825 194.986 1.00 55.07 225 ALA A C 1
ATOM 1646 O O . ALA A 1 237 ? -28.860 20.011 194.118 1.00 55.33 225 ALA A O 1
ATOM 1648 N N . GLY A 1 238 ? -28.298 21.400 195.786 1.00 54.21 226 GLY A N 1
ATOM 1649 C CA . GLY A 1 238 ? -26.872 21.181 195.585 1.00 53.09 226 GLY A CA 1
ATOM 1650 C C . GLY A 1 238 ? -26.275 22.417 194.950 1.00 52.35 226 GLY A C 1
ATOM 1651 O O . GLY A 1 238 ? -25.319 22.991 195.472 1.00 52.39 226 GLY A O 1
ATOM 1652 N N . TRP A 1 239 ? -26.845 22.832 193.821 1.00 51.46 227 TRP A N 1
ATOM 1653 C CA . TRP A 1 239 ? -26.508 24.125 193.238 1.00 50.62 227 TRP A CA 1
ATOM 1654 C C . TRP A 1 239 ? -26.974 25.214 194.187 1.00 50.28 227 TRP A C 1
ATOM 1655 O O . TRP A 1 239 ? -26.228 26.144 194.494 1.00 50.16 227 TRP A O 1
ATOM 1666 N N . GLN A 1 240 ? -28.211 25.077 194.659 1.00 49.89 228 GLN A N 1
ATOM 1667 C CA . GLN A 1 240 ? -28.772 25.981 195.655 1.00 49.44 228 GLN A CA 1
ATOM 1668 C C . GLN A 1 240 ? -27.901 26.014 196.909 1.00 48.97 228 GLN A C 1
ATOM 1669 O O . GLN A 1 240 ? -27.673 27.074 197.487 1.00 48.83 228 GLN A O 1
ATOM 1675 N N . GLU A 1 241 ? -27.407 24.849 197.317 1.00 48.59 229 GLU A N 1
ATOM 1676 C CA . GLU A 1 241 ? -26.552 24.751 198.498 1.00 48.27 229 GLU A CA 1
ATOM 1677 C C . GLU A 1 241 ? -25.166 25.334 198.261 1.00 47.31 229 GLU A C 1
ATOM 1678 O O . GLU A 1 241 ? -24.500 25.767 199.198 1.00 47.47 229 GLU A O 1
ATOM 1684 N N . ARG A 1 242 ? -24.723 25.336 197.011 1.00 46.01 230 ARG A N 1
ATOM 1685 C CA . ARG A 1 242 ? -23.455 25.962 196.673 1.00 44.50 230 ARG A CA 1
ATOM 1686 C C . ARG A 1 242 ? -23.663 27.465 196.508 1.00 42.99 230 ARG A C 1
ATOM 1687 O O . ARG A 1 242 ? -22.760 28.259 196.767 1.00 42.74 230 ARG A O 1
ATOM 1695 N N . TYR A 1 243 ? -24.866 27.847 196.087 1.00 41.06 231 TYR A N 1
ATOM 1696 C CA . TYR A 1 243 ? -25.176 29.248 195.834 1.00 39.21 231 TYR A CA 1
ATOM 1697 C C . TYR A 1 243 ? -26.397 29.699 196.625 1.00 38.36 231 TYR A C 1
ATOM 1698 O O . TYR A 1 243 ? -27.469 29.906 196.055 1.00 38.40 231 TYR A O 1
ATOM 1707 N N . PRO A 1 244 ? -26.234 29.863 197.947 1.00 37.46 232 PRO A N 1
ATOM 1708 C CA . PRO A 1 244 ? -27.346 30.202 198.831 1.00 36.73 232 PRO A CA 1
ATOM 1709 C C . PRO A 1 244 ? -27.999 31.538 198.495 1.00 36.39 232 PRO A C 1
ATOM 1710 O O . PRO A 1 244 ? -29.194 31.711 198.743 1.00 36.44 232 PRO A O 1
ATOM 1714 N N . ASN A 1 245 ? -27.231 32.463 197.922 1.00 35.92 233 ASN A N 1
ATOM 1715 C CA . ASN A 1 245 ? -27.735 33.813 197.646 1.00 35.25 233 ASN A CA 1
ATOM 1716 C C . ASN A 1 245 ? -28.494 34.005 196.333 1.00 34.58 233 ASN A C 1
ATOM 1717 O O . ASN A 1 245 ? -29.069 35.068 196.099 1.00 34.40 233 ASN A O 1
ATOM 1722 N N . VAL A 1 246 ? -28.496 32.996 195.470 1.00 33.91 234 VAL A N 1
ATOM 1723 C CA . VAL A 1 246 ? -29.247 33.116 194.225 1.00 33.64 234 VAL A CA 1
ATOM 1724 C C . VAL A 1 246 ? -30.607 32.439 194.338 1.00 33.63 234 VAL A C 1
ATOM 1725 O O . VAL A 1 246 ? -30.696 31.227 194.538 1.00 33.67 234 VAL A O 1
ATOM 1729 N N . ALA A 1 247 ? -31.663 33.240 194.237 1.00 33.84 235 ALA A N 1
ATOM 1730 C CA . ALA A 1 247 ? -33.024 32.727 194.345 1.00 34.26 235 ALA A CA 1
ATOM 1731 C C . ALA A 1 247 ? -33.441 32.026 193.061 1.00 34.76 235 ALA A C 1
ATOM 1732 O O . ALA A 1 247 ? -33.557 32.651 192.007 1.00 34.74 235 ALA A O 1
ATOM 1734 N N . ILE A 1 248 ? -33.664 30.722 193.159 1.00 35.49 236 ILE A N 1
ATOM 1735 C CA . ILE A 1 248 ? -34.050 29.922 192.010 1.00 36.28 236 ILE A CA 1
ATOM 1736 C C . ILE A 1 248 ? -35.549 30.019 191.751 1.00 37.43 236 ILE A C 1
ATOM 1737 O O . ILE A 1 248 ? -36.344 30.125 192.683 1.00 37.66 236 ILE A O 1
ATOM 1742 N N . THR A 1 249 ? -35.927 29.997 190.478 1.00 38.77 237 THR A N 1
ATOM 1743 C CA . THR A 1 249 ? -37.324 29.895 190.086 1.00 40.05 237 THR A CA 1
ATOM 1744 C C . THR A 1 249 ? -37.439 28.784 189.056 1.00 41.22 237 THR A C 1
ATOM 1745 O O . THR A 1 249 ? -36.801 28.838 188.006 1.00 41.51 237 THR A O 1
ATOM 1749 N N . ARG A 1 250 ? -38.236 27.768 189.366 1.00 42.55 238 ARG A N 1
ATOM 1750 C CA . ARG A 1 250 ? -38.379 26.626 188.475 1.00 43.65 238 ARG A CA 1
ATOM 1751 C C . ARG A 1 250 ? -39.629 26.734 187.615 1.00 42.46 238 ARG A C 1
ATOM 1752 O O . ARG A 1 250 ? -40.725 26.986 188.114 1.00 42.57 238 ARG A O 1
ATOM 1760 N N . VAL A 1 251 ? -39.453 26.552 186.313 1.00 40.90 239 VAL A N 1
ATOM 1761 C CA . VAL A 1 251 ? -40.571 26.555 185.390 1.00 39.52 239 VAL A CA 1
ATOM 1762 C C . VAL A 1 251 ? -40.536 25.280 184.562 1.00 39.19 239 VAL A C 1
ATOM 1763 O O . VAL A 1 251 ? -39.546 25.001 183.885 1.00 38.98 239 VAL A O 1
ATOM 1767 N N . VAL A 1 252 ? -41.608 24.497 184.631 1.00 38.89 240 VAL A N 1
ATOM 1768 C CA . VAL A 1 252 ? -41.727 23.305 183.801 1.00 38.75 240 VAL A CA 1
ATOM 1769 C C . VAL A 1 252 ? -42.825 23.500 182.762 1.00 39.64 240 VAL A C 1
ATOM 1770 O O . VAL A 1 252 ? -43.969 23.795 183.099 1.00 39.47 240 VAL A O 1
ATOM 1774 N N . VAL A 1 253 ? -42.461 23.357 181.494 1.00 41.13 241 VAL A N 1
ATOM 1775 C CA . VAL A 1 253 ? -43.420 23.506 180.408 1.00 42.94 241 VAL A CA 1
ATOM 1776 C C . VAL A 1 253 ? -43.643 22.174 179.704 1.00 45.62 241 VAL A C 1
ATOM 1777 O O . VAL A 1 253 ? -42.878 21.224 179.885 1.00 45.36 241 VAL A O 1
ATOM 1781 N N . ARG A 1 254 ? -44.697 22.117 178.901 1.00 49.51 242 ARG A N 1
ATOM 1782 C CA . ARG A 1 254 ? -45.085 20.894 178.220 0.50 53.52 242 ARG A CA 1
ATOM 1783 C C . ARG A 1 254 ? -44.024 20.440 177.234 1.00 52.49 242 ARG A C 1
ATOM 1784 O O . ARG A 1 254 ? -43.462 19.350 177.359 1.00 52.30 242 ARG A O 1
ATOM 1792 N N . ASP A 1 255 ? -43.758 21.294 176.253 1.00 51.32 243 ASP A N 1
ATOM 1793 C CA . ASP A 1 255 ? -42.840 20.976 175.174 1.00 49.97 243 ASP A CA 1
ATOM 1794 C C . ASP A 1 255 ? -42.239 22.256 174.605 1.00 48.70 243 ASP A C 1
ATOM 1795 O O . ASP A 1 255 ? -42.278 23.305 175.251 1.00 48.58 243 ASP A O 1
ATOM 1800 N N . GLN A 1 256 ? -41.689 22.162 173.397 1.00 47.07 244 GLN A N 1
ATOM 1801 C CA . GLN A 1 256 ? -41.147 23.320 172.681 1.00 45.48 244 GLN A CA 1
ATOM 1802 C C . GLN A 1 256 ? -40.174 24.155 173.512 1.00 43.43 244 GLN A C 1
ATOM 1803 O O . GLN A 1 256 ? -40.436 25.329 173.774 1.00 43.25 244 GLN A O 1
ATOM 1809 N N . PRO A 1 257 ? -39.039 23.561 173.914 1.00 41.52 245 PRO A N 1
ATOM 1810 C CA . PRO A 1 257 ? -38.105 24.266 174.787 1.00 40.57 245 PRO A CA 1
ATOM 1811 C C . PRO A 1 257 ? -37.447 25.468 174.111 1.00 40.17 245 PRO A C 1
ATOM 1812 O O . PRO A 1 257 ? -37.216 26.484 174.760 1.00 39.56 245 PRO A O 1
ATOM 1816 N N . ALA A 1 258 ? -37.154 25.354 172.818 1.00 40.43 246 ALA A N 1
ATOM 1817 C CA . ALA A 1 258 ? -36.525 26.449 172.080 1.00 40.87 246 ALA A CA 1
ATOM 1818 C C . ALA A 1 258 ? -37.416 27.689 172.048 1.00 41.58 246 ALA A C 1
ATOM 1819 O O . ALA A 1 258 ? -36.973 28.790 172.371 1.00 41.54 246 ALA A O 1
ATOM 1821 N N . ARG A 1 259 ? -38.676 27.508 171.669 1.00 42.86 247 ARG A N 1
ATOM 1822 C CA . ARG A 1 259 ? -39.602 28.631 171.584 1.00 44.24 247 ARG A CA 1
ATOM 1823 C C . ARG A 1 259 ? -39.907 29.210 172.961 1.00 43.29 247 ARG A C 1
ATOM 1824 O O . ARG A 1 259 ? -40.130 30.415 173.103 1.00 43.08 247 ARG A O 1
ATOM 1832 N N . GLN A 1 260 ? -39.911 28.347 173.973 1.00 42.09 248 GLN A N 1
ATOM 1833 C CA . GLN A 1 260 ? -40.147 28.777 175.347 1.00 40.78 248 GLN A CA 1
ATOM 1834 C C . GLN A 1 260 ? -39.009 29.645 175.866 1.00 38.79 248 GLN A C 1
ATOM 1835 O O . GLN A 1 260 ? -39.245 30.678 176.494 1.00 38.66 248 GLN A O 1
ATOM 1841 N N . LEU A 1 261 ? -37.776 29.220 175.603 1.00 36.37 249 LEU A N 1
ATOM 1842 C CA . LEU A 1 261 ? -36.595 29.961 176.033 1.00 34.00 249 LEU A CA 1
ATOM 1843 C C . LEU A 1 261 ? -36.521 31.318 175.340 1.00 33.48 249 LEU A C 1
ATOM 1844 O O . LEU A 1 261 ? -36.305 32.343 175.986 1.00 33.01 249 LEU A O 1
ATOM 1849 N N . VAL A 1 262 ? -36.720 31.320 174.027 1.00 33.34 250 VAL A N 1
ATOM 1850 C CA . VAL A 1 262 ? -36.693 32.558 173.260 1.00 33.82 250 VAL A CA 1
ATOM 1851 C C . VAL A 1 262 ? -37.728 33.562 173.768 1.00 35.20 250 VAL A C 1
ATOM 1852 O O . VAL A 1 262 ? -37.418 34.738 173.947 1.00 35.36 250 VAL A O 1
ATOM 1856 N N . GLN A 1 263 ? -38.953 33.097 174.000 1.00 37.14 251 GLN A N 1
ATOM 1857 C CA . GLN A 1 263 ? -40.027 33.972 174.470 1.00 38.88 251 GLN A CA 1
ATOM 1858 C C . GLN A 1 263 ? -39.722 34.549 175.855 1.00 39.67 251 GLN A C 1
ATOM 1859 O O . GLN A 1 263 ? -39.963 35.731 176.113 1.00 39.89 251 GLN A O 1
ATOM 1865 N N . ARG A 1 264 ? -39.173 33.718 176.735 1.00 40.43 252 ARG A N 1
ATOM 1866 C CA . ARG A 1 264 ? -38.894 34.135 178.107 1.00 41.35 252 ARG A CA 1
ATOM 1867 C C . ARG A 1 264 ? -37.605 34.935 178.260 1.00 41.63 252 ARG A C 1
ATOM 1868 O O . ARG A 1 264 ? -37.365 35.528 179.313 1.00 41.59 252 ARG A O 1
ATOM 1876 N N . SER A 1 265 ? -36.776 34.946 177.220 1.00 42.03 253 SER A N 1
ATOM 1877 C CA . SER A 1 265 ? -35.529 35.708 177.258 1.00 42.19 253 SER A CA 1
ATOM 1878 C C . SER A 1 265 ? -35.805 37.205 177.397 1.00 42.48 253 SER A C 1
ATOM 1879 O O . SER A 1 265 ? -34.995 37.939 177.957 1.00 42.39 253 SER A O 1
ATOM 1882 N N . GLU A 1 266 ? -36.961 37.644 176.905 1.00 43.02 254 GLU A N 1
ATOM 1883 C CA . GLU A 1 266 ? -37.344 39.055 176.957 1.00 43.65 254 GLU A CA 1
ATOM 1884 C C . GLU A 1 266 ? -37.291 39.634 178.364 1.00 43.39 254 GLU A C 1
ATOM 1885 O O . GLU A 1 266 ? -37.205 40.848 178.535 1.00 43.59 254 GLU A O 1
ATOM 1891 N N . GLU A 1 267 ? -37.359 38.767 179.368 1.00 42.91 255 GLU A N 1
ATOM 1892 C CA . GLU A 1 267 ? -37.374 39.215 180.752 1.00 42.37 255 GLU A CA 1
ATOM 1893 C C . GLU A 1 267 ? -36.191 38.696 181.563 1.00 41.11 255 GLU A C 1
ATOM 1894 O O . GLU A 1 267 ? -36.253 38.598 182.789 1.00 40.95 255 GLU A O 1
ATOM 1900 N N . ALA A 1 268 ? -35.113 38.365 180.859 1.00 39.55 256 ALA A N 1
ATOM 1901 C CA . ALA A 1 268 ? -33.847 38.005 181.489 1.00 37.98 256 ALA A CA 1
ATOM 1902 C C . ALA A 1 268 ? -32.756 38.901 180.914 1.00 36.73 256 ALA A C 1
ATOM 1903 O O . ALA A 1 268 ? -32.966 39.557 179.896 1.00 36.82 256 ALA A O 1
ATOM 1905 N N . GLN A 1 269 ? -31.596 38.942 181.558 1.00 35.06 257 GLN A N 1
ATOM 1906 C CA . GLN A 1 269 ? -30.473 39.679 180.987 1.00 33.56 257 GLN A CA 1
ATOM 1907 C C . GLN A 1 269 ? -29.508 38.724 180.301 1.00 32.37 257 GLN A C 1
ATOM 1908 O O . GLN A 1 269 ? -28.579 39.145 179.611 1.00 32.52 257 GLN A O 1
ATOM 1914 N N . LEU A 1 270 ? -29.747 37.433 180.484 1.00 30.63 258 LEU A N 1
ATOM 1915 C CA . LEU A 1 270 ? -28.844 36.421 179.977 1.00 29.11 258 LEU A CA 1
ATOM 1916 C C . LEU A 1 270 ? -29.542 35.068 179.868 1.00 28.69 258 LEU A C 1
ATOM 1917 O O . LEU A 1 270 ? -30.309 34.685 180.750 1.00 28.64 258 LEU A O 1
ATOM 1922 N N . VAL A 1 271 ? -29.281 34.356 178.777 1.00 28.05 259 VAL A N 1
ATOM 1923 C CA . VAL A 1 271 ? -29.794 33.006 178.597 1.00 27.33 259 VAL A CA 1
ATOM 1924 C C . VAL A 1 271 ? -28.617 32.056 178.458 1.00 26.88 259 VAL A C 1
ATOM 1925 O O . VAL A 1 271 ? -27.650 32.361 177.759 1.00 27.39 259 VAL A O 1
ATOM 1929 N N . VAL A 1 272 ? -28.690 30.908 179.122 1.00 25.82 260 VAL A N 1
ATOM 1930 C CA . VAL A 1 272 ? -27.630 29.916 179.017 1.00 24.93 260 VAL A CA 1
ATOM 1931 C C . VAL A 1 272 ? -28.201 28.566 178.606 1.00 25.03 260 VAL A C 1
ATOM 1932 O O . VAL A 1 272 ? -29.159 28.080 179.207 1.00 25.16 260 VAL A O 1
ATOM 1936 N N . VAL A 1 273 ? -27.622 27.976 177.565 1.00 25.05 261 VAL A N 1
ATOM 1937 C CA . VAL A 1 273 ? -27.987 26.631 177.129 1.00 25.20 261 VAL A CA 1
ATOM 1938 C C . VAL A 1 273 ? -26.722 25.869 176.779 1.00 25.96 261 VAL A C 1
ATOM 1939 O O . VAL A 1 273 ? -25.662 26.472 176.598 1.00 26.12 261 VAL A O 1
ATOM 1943 N N . GLY A 1 274 ? -26.828 24.547 176.691 1.00 26.71 262 GLY A N 1
ATOM 1944 C CA . GLY A 1 274 ? -25.694 23.722 176.280 1.00 27.98 262 GLY A CA 1
ATOM 1945 C C . GLY A 1 274 ? -25.604 23.690 174.767 1.00 29.13 262 GLY A C 1
ATOM 1946 O O . GLY A 1 274 ? -26.536 24.100 174.083 1.00 29.12 262 GLY A O 1
ATOM 1947 N N . SER A 1 275 ? -24.482 23.216 174.238 1.00 30.41 263 SER A N 1
ATOM 1948 C CA . SER A 1 275 ? -24.345 23.056 172.796 1.00 31.95 263 SER A CA 1
ATOM 1949 C C . SER A 1 275 ? -25.046 21.774 172.359 1.00 33.40 263 SER A C 1
ATOM 1950 O O . SER A 1 275 ? -25.547 21.676 171.238 1.00 33.44 263 SER A O 1
ATOM 1953 N N . ARG A 1 276 ? -25.077 20.799 173.263 1.00 35.27 264 ARG A N 1
ATOM 1954 C CA . ARG A 1 276 ? -25.720 19.518 173.008 1.00 37.09 264 ARG A CA 1
ATOM 1955 C C . ARG A 1 276 ? -26.773 19.223 174.071 1.00 37.48 264 ARG A C 1
ATOM 1956 O O . ARG A 1 276 ? -26.741 19.793 175.160 1.00 37.76 264 ARG A O 1
ATOM 1964 N N . GLY A 1 277 ? -27.705 18.332 173.750 1.00 37.61 265 GLY A N 1
ATOM 1965 C CA . GLY A 1 277 ? -28.745 17.944 174.697 1.00 37.61 265 GLY A CA 1
ATOM 1966 C C . GLY A 1 277 ? -28.846 16.440 174.867 1.00 37.56 265 GLY A C 1
ATOM 1967 O O . GLY A 1 277 ? -27.882 15.709 174.620 1.00 37.92 265 GLY A O 1
ATOM 1968 N N . ARG A 1 278 ? -30.018 15.976 175.293 1.00 37.15 266 ARG A N 1
ATOM 1969 C CA . ARG A 1 278 ? -30.254 14.550 175.502 1.00 36.51 266 ARG A CA 1
ATOM 1970 C C . ARG A 1 278 ? -30.678 13.873 174.205 1.00 36.97 266 ARG A C 1
ATOM 1971 O O . ARG A 1 278 ? -30.695 12.650 174.116 1.00 37.31 266 ARG A O 1
ATOM 1979 N N . GLY A 1 279 ? -31.027 14.673 173.203 1.00 37.46 267 GLY A N 1
ATOM 1980 C CA . GLY A 1 279 ? -31.406 14.143 171.898 1.00 38.14 267 GLY A CA 1
ATOM 1981 C C . GLY A 1 279 ? -30.226 14.104 170.943 1.00 38.90 267 GLY A C 1
ATOM 1982 O O . GLY A 1 279 ? -29.129 13.673 171.308 1.00 38.54 267 GLY A O 1
ATOM 1983 N N . GLY A 1 280 ? -30.457 14.559 169.714 1.00 39.72 268 GLY A N 1
ATOM 1984 C CA . GLY A 1 280 ? -29.408 14.629 168.706 1.00 40.97 268 GLY A CA 1
ATOM 1985 C C . GLY A 1 280 ? -28.924 13.285 168.200 1.00 41.97 268 GLY A C 1
ATOM 1986 O O . GLY A 1 280 ? -29.570 12.258 168.401 1.00 42.08 268 GLY A O 1
ATOM 1987 N N . TYR A 1 281 ? -27.775 13.304 167.534 1.00 42.96 269 TYR A N 1
ATOM 1988 C CA . TYR A 1 281 ? -27.183 12.104 166.954 1.00 43.97 269 TYR A CA 1
ATOM 1989 C C . TYR A 1 281 ? -25.664 12.216 166.963 1.00 45.25 269 TYR A C 1
ATOM 1990 O O . TYR A 1 281 ? -25.114 13.248 167.339 1.00 45.60 269 TYR A O 1
ATOM 1999 N N . ALA A 1 282 ? -24.988 11.150 166.554 1.00 46.82 270 ALA A N 1
ATOM 2000 C CA . ALA A 1 282 ? -23.533 11.171 166.452 1.00 47.93 270 ALA A CA 1
ATOM 2001 C C . ALA A 1 282 ? -23.107 12.079 165.304 1.00 48.25 270 ALA A C 1
ATOM 2002 O O . ALA A 1 282 ? -23.692 12.036 164.216 1.00 48.84 270 ALA A O 1
ATOM 2004 N N . GLY A 1 283 ? -22.098 12.910 165.553 1.00 47.76 271 GLY A N 1
ATOM 2005 C CA . GLY A 1 283 ? -21.591 13.820 164.532 1.00 46.66 271 GLY A CA 1
ATOM 2006 C C . GLY A 1 283 ? -22.223 15.200 164.563 1.00 45.51 271 GLY A C 1
ATOM 2007 O O . GLY A 1 283 ? -21.769 16.110 163.866 1.00 45.94 271 GLY A O 1
ATOM 2008 N N . MET A 1 284 ? -23.275 15.362 165.361 1.00 43.73 272 MET A N 1
ATOM 2009 C CA . MET A 1 284 ? -23.921 16.663 165.497 1.00 41.67 272 MET A CA 1
ATOM 2010 C C . MET A 1 284 ? -23.041 17.587 166.319 1.00 40.27 272 MET A C 1
ATOM 2011 O O . MET A 1 284 ? -22.590 17.223 167.407 1.00 40.34 272 MET A O 1
ATOM 2016 N N . LEU A 1 285 ? -22.801 18.784 165.796 1.00 38.26 273 LEU A N 1
ATOM 2017 C CA . LEU A 1 285 ? -21.901 19.728 166.445 1.00 36.25 273 LEU A CA 1
ATOM 2018 C C . LEU A 1 285 ? -22.654 20.693 167.354 1.00 35.19 273 LEU A C 1
ATOM 2019 O O . LEU A 1 285 ? -22.117 21.143 168.364 1.00 35.19 273 LEU A O 1
ATOM 2024 N N . VAL A 1 286 ? -23.897 21.006 167.000 1.00 33.80 274 VAL A N 1
ATOM 2025 C CA . VAL A 1 286 ? -24.742 21.839 167.850 1.00 32.68 274 VAL A CA 1
ATOM 2026 C C . VAL A 1 286 ? -26.221 21.466 167.706 1.00 32.66 274 VAL A C 1
ATOM 2027 O O . VAL A 1 286 ? -26.724 21.287 166.595 1.00 32.19 274 VAL A O 1
ATOM 2031 N N . GLY A 1 287 ? -26.904 21.337 168.841 1.00 32.96 275 GLY A N 1
ATOM 2032 C CA . GLY A 1 287 ? -28.308 20.950 168.865 1.00 33.57 275 GLY A CA 1
ATOM 2033 C C . GLY A 1 287 ? -29.192 22.033 168.295 1.00 34.41 275 GLY A C 1
ATOM 2034 O O . GLY A 1 287 ? -28.787 23.189 168.213 1.00 34.67 275 GLY A O 1
ATOM 2035 N N . SER A 1 288 ? -30.405 21.660 167.903 1.00 35.19 276 SER A N 1
ATOM 2036 C CA . SER A 1 288 ? -31.314 22.591 167.244 1.00 36.06 276 SER A CA 1
ATOM 2037 C C . SER A 1 288 ? -31.886 23.609 168.222 1.00 36.23 276 SER A C 1
ATOM 2038 O O . SER A 1 288 ? -32.221 24.728 167.834 1.00 36.29 276 SER A O 1
ATOM 2041 N N . VAL A 1 289 ? -32.004 23.219 169.486 1.00 36.40 277 VAL A N 1
ATOM 2042 C CA . VAL A 1 289 ? -32.463 24.145 170.511 1.00 36.64 277 VAL A CA 1
ATOM 2043 C C . VAL A 1 289 ? -31.354 25.137 170.832 1.00 36.73 277 VAL A C 1
ATOM 2044 O O . VAL A 1 289 ? -31.588 26.341 170.895 1.00 36.49 277 VAL A O 1
ATOM 2048 N N . GLY A 1 290 ? -30.144 24.619 171.020 1.00 37.11 278 GLY A N 1
ATOM 2049 C CA . GLY A 1 290 ? -28.980 25.457 171.276 1.00 37.85 278 GLY A CA 1
ATOM 2050 C C . GLY A 1 290 ? -28.805 26.529 170.216 1.00 38.54 278 GLY A C 1
ATOM 2051 O O . GLY A 1 290 ? -28.577 27.695 170.533 1.00 38.34 278 GLY A O 1
ATOM 2052 N N . GLU A 1 291 ? -28.930 26.136 168.952 1.00 39.29 279 GLU A N 1
ATOM 2053 C CA . GLU A 1 291 ? -28.746 27.062 167.845 1.00 40.18 279 GLU A CA 1
ATOM 2054 C C . GLU A 1 291 ? -29.897 28.060 167.704 1.00 38.85 279 GLU A C 1
ATOM 2055 O O . GLU A 1 291 ? -29.671 29.257 167.517 1.00 39.07 279 GLU A O 1
ATOM 2061 N N . THR A 1 292 ? -31.127 27.565 167.794 1.00 37.12 280 THR A N 1
ATOM 2062 C CA . THR A 1 292 ? -32.303 28.407 167.614 1.00 35.38 280 THR A CA 1
ATOM 2063 C C . THR A 1 292 ? -32.393 29.483 168.693 1.00 34.73 280 THR A C 1
ATOM 2064 O O . THR A 1 292 ? -32.748 30.628 168.409 1.00 34.34 280 THR A O 1
ATOM 2068 N N . VAL A 1 293 ? -32.072 29.111 169.930 1.00 34.05 281 VAL A N 1
ATOM 2069 C CA . VAL A 1 293 ? -32.024 30.076 171.020 1.00 33.65 281 VAL A CA 1
ATOM 2070 C C . VAL A 1 293 ? -30.943 31.117 170.737 1.00 34.12 281 VAL A C 1
ATOM 2071 O O . VAL A 1 293 ? -31.177 32.319 170.864 1.00 33.93 281 VAL A O 1
ATOM 2075 N N . ALA A 1 294 ? -29.767 30.646 170.328 1.00 34.81 282 ALA A N 1
ATOM 2076 C CA . ALA A 1 294 ? -28.649 31.533 170.023 1.00 35.57 282 ALA A CA 1
ATOM 2077 C C . ALA A 1 294 ? -29.022 32.597 168.996 1.00 36.38 282 ALA A C 1
ATOM 2078 O O . ALA A 1 294 ? -28.640 33.755 169.136 1.00 36.57 282 ALA A O 1
ATOM 2080 N N . GLN A 1 295 ? -29.777 32.214 167.973 1.00 37.47 283 GLN A N 1
ATOM 2081 C CA . GLN A 1 295 ? -30.104 33.157 166.903 1.00 38.78 283 GLN A CA 1
ATOM 2082 C C . GLN A 1 295 ? -31.397 33.966 167.079 1.00 38.72 283 GLN A C 1
ATOM 2083 O O . GLN A 1 295 ? -31.524 35.044 166.506 1.00 39.12 283 GLN A O 1
ATOM 2089 N N . LEU A 1 296 ? -32.349 33.464 167.862 1.00 38.30 284 LEU A N 1
ATOM 2090 C CA . LEU A 1 296 ? -33.627 34.165 168.024 1.00 37.76 284 LEU A CA 1
ATOM 2091 C C . LEU A 1 296 ? -33.810 34.874 169.368 1.00 38.25 284 LEU A C 1
ATOM 2092 O O . LEU A 1 296 ? -34.720 35.688 169.515 1.00 37.78 284 LEU A O 1
ATOM 2097 N N . ALA A 1 297 ? -32.959 34.568 170.342 1.00 39.49 285 ALA A N 1
ATOM 2098 C CA . ALA A 1 297 ? -33.113 35.132 171.685 1.00 41.32 285 ALA A CA 1
ATOM 2099 C C . ALA A 1 297 ? -32.992 36.648 171.711 1.00 43.26 285 ALA A C 1
ATOM 2100 O O . ALA A 1 297 ? -32.354 37.252 170.852 1.00 42.88 285 ALA A O 1
ATOM 2102 N N . ARG A 1 298 ? -33.610 37.255 172.716 1.00 46.45 286 ARG A N 1
ATOM 2103 C CA . ARG A 1 298 ? -33.650 38.706 172.834 1.00 49.13 286 ARG A CA 1
ATOM 2104 C C . ARG A 1 298 ? -32.639 39.251 173.838 1.00 46.14 286 ARG A C 1
ATOM 2105 O O . ARG A 1 298 ? -32.706 40.415 174.229 1.00 46.19 286 ARG A O 1
ATOM 2113 N N . THR A 1 299 ? -31.706 38.401 174.253 1.00 42.14 287 THR A N 1
ATOM 2114 C CA . THR A 1 299 ? -30.619 38.818 175.128 1.00 38.37 287 THR A CA 1
ATOM 2115 C C . THR A 1 299 ? -29.368 38.020 174.789 1.00 35.27 287 THR A C 1
ATOM 2116 O O . THR A 1 299 ? -29.426 37.085 173.996 1.00 34.99 287 THR A O 1
ATOM 2120 N N . PRO A 1 300 ? -28.224 38.394 175.377 1.00 32.41 288 PRO A N 1
ATOM 2121 C CA . PRO A 1 300 ? -27.021 37.592 175.211 1.00 30.62 288 PRO A CA 1
ATOM 2122 C C . PRO A 1 300 ? -27.284 36.116 175.513 1.00 28.98 288 PRO A C 1
ATOM 2123 O O . PRO A 1 300 ? -28.007 35.795 176.458 1.00 28.74 288 PRO A O 1
ATOM 2127 N N . VAL A 1 301 ? -26.703 35.232 174.708 1.00 27.15 289 VAL A N 1
ATOM 2128 C CA . VAL A 1 301 ? -26.869 33.796 174.889 1.00 25.69 289 VAL A CA 1
ATOM 2129 C C . VAL A 1 301 ? -25.520 33.115 175.032 1.00 25.06 289 VAL A C 1
ATOM 2130 O O . VAL A 1 301 ? -24.683 33.204 174.138 1.00 25.07 289 VAL A O 1
ATOM 2134 N N . ILE A 1 302 ? -25.308 32.434 176.153 1.00 24.29 290 ILE A N 1
ATOM 2135 C CA . ILE A 1 302 ? -24.123 31.602 176.305 1.00 23.75 290 ILE A CA 1
ATOM 2136 C C . ILE A 1 302 ? -24.448 30.168 175.911 1.00 24.43 290 ILE A C 1
ATOM 2137 O O . ILE A 1 302 ? -25.372 29.565 176.456 1.00 24.57 290 ILE A O 1
ATOM 2142 N N . VAL A 1 303 ? -23.698 29.629 174.955 1.00 25.22 291 VAL A N 1
ATOM 2143 C CA . VAL A 1 303 ? -23.844 28.229 174.563 1.00 26.04 291 VAL A CA 1
ATOM 2144 C C . VAL A 1 303 ? -22.658 27.427 175.096 1.00 26.96 291 VAL A C 1
ATOM 2145 O O . VAL A 1 303 ? -21.515 27.666 174.710 1.00 27.16 291 VAL A O 1
ATOM 2149 N N . ALA A 1 304 ? -22.932 26.483 175.991 1.00 28.04 292 ALA A N 1
ATOM 2150 C CA . ALA A 1 304 ? -21.870 25.780 176.708 1.00 29.33 292 ALA A CA 1
ATOM 2151 C C . ALA A 1 304 ? -21.173 24.719 175.862 1.00 30.31 292 ALA A C 1
ATOM 2152 O O . ALA A 1 304 ? -21.822 23.868 175.259 1.00 30.74 292 ALA A O 1
ATOM 2154 N N . ARG A 1 305 ? -19.846 24.777 175.825 1.00 31.40 293 ARG A N 1
ATOM 2155 C CA . ARG A 1 305 ? -19.048 23.774 175.130 1.00 32.60 293 ARG A CA 1
ATOM 2156 C C . ARG A 1 305 ? -17.903 23.320 176.035 1.00 34.41 293 ARG A C 1
ATOM 2157 O O . ARG A 1 305 ? -17.296 24.133 176.730 1.00 34.68 293 ARG A O 1
ATOM 2165 N N . GLU A 1 306 ? -17.620 22.019 176.039 1.00 35.31 294 GLU A N 1
ATOM 2166 C CA . GLU A 1 306 ? -16.637 21.441 176.968 1.00 35.92 294 GLU A CA 1
ATOM 2167 C C . GLU A 1 306 ? -15.193 21.788 176.610 1.00 36.05 294 GLU A C 1
ATOM 2168 O O . GLU A 1 306 ? -14.878 22.064 175.452 1.00 36.36 294 GLU A O 1
ATOM 2170 N N . ASN B 1 17 ? -25.503 1.643 146.539 1.00 57.72 5 ASN B N 1
ATOM 2171 C CA . ASN B 1 17 ? -26.002 0.985 145.292 1.00 57.65 5 ASN B CA 1
ATOM 2172 C C . ASN B 1 17 ? -26.987 1.871 144.526 1.00 57.27 5 ASN B C 1
ATOM 2173 O O . ASN B 1 17 ? -27.278 1.616 143.353 1.00 57.47 5 ASN B O 1
ATOM 2175 N N . SER B 1 18 ? -27.493 2.906 145.197 1.00 56.48 6 SER B N 1
ATOM 2176 C CA . SER B 1 18 ? -28.454 3.854 144.611 1.00 55.60 6 SER B CA 1
ATOM 2177 C C . SER B 1 18 ? -29.743 3.200 144.085 1.00 54.71 6 SER B C 1
ATOM 2178 O O . SER B 1 18 ? -30.392 3.727 143.178 1.00 54.75 6 SER B O 1
ATOM 2181 N N . SER B 1 19 ? -30.118 2.065 144.671 1.00 53.51 7 SER B N 1
ATOM 2182 C CA . SER B 1 19 ? -31.316 1.340 144.248 1.00 52.21 7 SER B CA 1
ATOM 2183 C C . SER B 1 19 ? -32.601 1.949 144.812 1.00 51.05 7 SER B C 1
ATOM 2184 O O . SER B 1 19 ? -33.684 1.752 144.258 1.00 50.82 7 SER B O 1
ATOM 2187 N N . LEU B 1 20 ? -32.476 2.691 145.910 1.00 49.58 8 LEU B N 1
ATOM 2188 C CA . LEU B 1 20 ? -33.633 3.352 146.516 1.00 48.65 8 LEU B CA 1
ATOM 2189 C C . LEU B 1 20 ? -34.110 4.531 145.679 1.00 47.94 8 LEU B C 1
ATOM 2190 O O . LEU B 1 20 ? -35.198 5.061 145.907 1.00 47.84 8 LEU B O 1
ATOM 2195 N N . GLY B 1 21 ? -33.287 4.939 144.716 1.00 47.05 9 GLY B N 1
ATOM 2196 C CA . GLY B 1 21 ? -33.633 6.033 143.814 1.00 45.92 9 GLY B CA 1
ATOM 2197 C C . GLY B 1 21 ? -33.724 7.386 144.502 1.00 45.03 9 GLY B C 1
ATOM 2198 O O . GLY B 1 21 ? -32.748 7.872 145.079 1.00 44.98 9 GLY B O 1
ATOM 2199 N N . ILE B 1 22 ? -34.904 7.991 144.439 1.00 44.02 10 ILE B N 1
ATOM 2200 C CA . ILE B 1 22 ? -35.131 9.302 145.030 1.00 43.15 10 ILE B CA 1
ATOM 2201 C C . ILE B 1 22 ? -35.940 9.214 146.324 1.00 43.11 10 ILE B C 1
ATOM 2202 O O . ILE B 1 22 ? -37.163 9.050 146.298 1.00 43.22 10 ILE B O 1
ATOM 2207 N N . ILE B 1 23 ? -35.246 9.320 147.454 1.00 42.74 11 ILE B N 1
ATOM 2208 C CA . ILE B 1 23 ? -35.890 9.304 148.762 1.00 42.39 11 ILE B CA 1
ATOM 2209 C C . ILE B 1 23 ? -36.466 10.678 149.097 1.00 42.56 11 ILE B C 1
ATOM 2210 O O . ILE B 1 23 ? -35.868 11.701 148.779 1.00 42.64 11 ILE B O 1
ATOM 2215 N N . VAL B 1 24 ? -37.628 10.698 149.737 1.00 42.92 12 VAL B N 1
ATOM 2216 C CA . VAL B 1 24 ? -38.225 11.954 150.180 1.00 43.45 12 VAL B CA 1
ATOM 2217 C C . VAL B 1 24 ? -38.823 11.837 151.584 1.00 44.33 12 VAL B C 1
ATOM 2218 O O . VAL B 1 24 ? -39.751 11.061 151.815 1.00 44.48 12 VAL B O 1
ATOM 2222 N N . GLY B 1 25 ? -38.265 12.605 152.518 1.00 45.29 13 GLY B N 1
ATOM 2223 C CA . GLY B 1 25 ? -38.727 12.617 153.901 1.00 46.40 13 GLY B CA 1
ATOM 2224 C C . GLY B 1 25 ? -40.053 13.335 154.021 1.00 47.54 13 GLY B C 1
ATOM 2225 O O . GLY B 1 25 ? -40.271 14.365 153.388 1.00 47.31 13 GLY B O 1
ATOM 2226 N N . ILE B 1 26 ? -40.945 12.785 154.836 1.00 49.08 14 ILE B N 1
ATOM 2227 C CA . ILE B 1 26 ? -42.309 13.288 154.921 1.00 50.73 14 ILE B CA 1
ATOM 2228 C C . ILE B 1 26 ? -42.699 13.613 156.353 1.00 51.82 14 ILE B C 1
ATOM 2229 O O . ILE B 1 26 ? -42.335 12.894 157.285 1.00 51.85 14 ILE B O 1
ATOM 2234 N N . ASP B 1 27 ? -43.423 14.715 156.517 1.00 53.33 15 ASP B N 1
ATOM 2235 C CA . ASP B 1 27 ? -44.027 15.066 157.795 1.00 55.15 15 ASP B CA 1
ATOM 2236 C C . ASP B 1 27 ? -45.233 15.965 157.548 1.00 56.44 15 ASP B C 1
ATOM 2237 O O . ASP B 1 27 ? -45.562 16.265 156.401 1.00 56.42 15 ASP B O 1
ATOM 2242 N N . ASP B 1 28 ? -45.892 16.390 158.618 1.00 58.23 16 ASP B N 1
ATOM 2243 C CA . ASP B 1 28 ? -47.096 17.199 158.490 1.00 59.79 16 ASP B CA 1
ATOM 2244 C C . ASP B 1 28 ? -46.760 18.673 158.266 1.00 58.64 16 ASP B C 1
ATOM 2245 O O . ASP B 1 28 ? -46.838 19.485 159.192 1.00 58.85 16 ASP B O 1
ATOM 2250 N N . SER B 1 29 ? -46.390 19.014 157.034 1.00 56.64 17 SER B N 1
ATOM 2251 C CA . SER B 1 29 ? -45.990 20.378 156.702 1.00 54.57 17 SER B CA 1
ATOM 2252 C C . SER B 1 29 ? -46.115 20.654 155.208 1.00 53.10 17 SER B C 1
ATOM 2253 O O . SER B 1 29 ? -45.873 19.767 154.389 1.00 52.93 17 SER B O 1
ATOM 2256 N N . PRO B 1 30 ? -46.487 21.894 154.851 1.00 51.74 18 PRO B N 1
ATOM 2257 C CA . PRO B 1 30 ? -46.635 22.315 153.459 1.00 50.95 18 PRO B CA 1
ATOM 2258 C C . PRO B 1 30 ? -45.387 22.022 152.631 1.00 50.50 18 PRO B C 1
ATOM 2259 O O . PRO B 1 30 ? -45.492 21.484 151.530 1.00 50.22 18 PRO B O 1
ATOM 2263 N N . ALA B 1 31 ? -44.219 22.370 153.165 1.00 50.36 19 ALA B N 1
ATOM 2264 C CA . ALA B 1 31 ? -42.961 22.157 152.460 1.00 50.49 19 ALA B CA 1
ATOM 2265 C C . ALA B 1 31 ? -42.794 20.698 152.043 1.00 50.87 19 ALA B C 1
ATOM 2266 O O . ALA B 1 31 ? -42.413 20.408 150.907 1.00 50.55 19 ALA B O 1
ATOM 2268 N N . ALA B 1 32 ? -43.092 19.785 152.964 1.00 51.67 20 ALA B N 1
ATOM 2269 C CA . ALA B 1 32 ? -42.964 18.356 152.696 1.00 52.54 20 ALA B CA 1
ATOM 2270 C C . ALA B 1 32 ? -43.898 17.907 151.578 1.00 53.36 20 ALA B C 1
ATOM 2271 O O . ALA B 1 32 ? -43.542 17.049 150.773 1.00 53.24 20 ALA B O 1
ATOM 2273 N N . GLN B 1 33 ? -45.091 18.489 151.529 1.00 54.55 21 GLN B N 1
ATOM 2274 C CA . GLN B 1 33 ? -46.045 18.154 150.481 1.00 55.77 21 GLN B CA 1
ATOM 2275 C C . GLN B 1 33 ? -45.503 18.534 149.107 1.00 54.51 21 GLN B C 1
ATOM 2276 O O . GLN B 1 33 ? -45.428 17.694 148.208 1.00 54.75 21 GLN B O 1
ATOM 2282 N N . VAL B 1 34 ? -45.120 19.799 148.948 1.00 52.72 22 VAL B N 1
ATOM 2283 C CA . VAL B 1 34 ? -44.564 20.268 147.680 1.00 50.78 22 VAL B CA 1
ATOM 2284 C C . VAL B 1 34 ? -43.199 19.627 147.408 1.00 49.76 22 VAL B C 1
ATOM 2285 O O . VAL B 1 34 ? -42.763 19.540 146.261 1.00 49.38 22 VAL B O 1
ATOM 2289 N N . ALA B 1 35 ? -42.543 19.155 148.462 1.00 48.99 23 ALA B N 1
ATOM 2290 C CA . ALA B 1 35 ? -41.313 18.389 148.297 1.00 48.75 23 ALA B CA 1
ATOM 2291 C C . ALA B 1 35 ? -41.601 17.058 147.612 1.00 48.94 23 ALA B C 1
ATOM 2292 O O . ALA B 1 35 ? -40.795 16.577 146.812 1.00 48.83 23 ALA B O 1
ATOM 2294 N N . VAL B 1 36 ? -42.753 16.469 147.930 1.00 49.36 24 VAL B N 1
ATOM 2295 C CA . VAL B 1 36 ? -43.180 15.213 147.317 1.00 49.82 24 VAL B CA 1
ATOM 2296 C C . VAL B 1 36 ? -43.490 15.414 145.836 1.00 50.28 24 VAL B C 1
ATOM 2297 O O . VAL B 1 36 ? -43.093 14.604 144.996 1.00 50.20 24 VAL B O 1
ATOM 2301 N N . ARG B 1 37 ? -44.196 16.497 145.523 1.00 50.95 25 ARG B N 1
ATOM 2302 C CA . ARG B 1 37 ? -44.472 16.855 144.135 1.00 51.69 25 ARG B CA 1
ATOM 2303 C C . ARG B 1 37 ? -43.198 16.901 143.300 1.00 49.84 25 ARG B C 1
ATOM 2304 O O . ARG B 1 37 ? -43.152 16.349 142.200 1.00 49.78 25 ARG B O 1
ATOM 2312 N N . TRP B 1 38 ? -42.166 17.554 143.832 1.00 47.37 26 TRP B N 1
ATOM 2313 C CA . TRP B 1 38 ? -40.888 17.666 143.137 1.00 45.06 26 TRP B CA 1
ATOM 2314 C C . TRP B 1 38 ? -40.215 16.307 142.990 1.00 45.85 26 TRP B C 1
ATOM 2315 O O . TRP B 1 38 ? -39.734 15.958 141.910 1.00 45.85 26 TRP B O 1
ATOM 2326 N N . ALA B 1 39 ? -40.183 15.547 144.080 1.00 47.23 27 ALA B N 1
ATOM 2327 C CA . ALA B 1 39 ? -39.508 14.253 144.092 1.00 48.77 27 ALA B CA 1
ATOM 2328 C C . ALA B 1 39 ? -40.171 13.268 143.134 1.00 49.95 27 ALA B C 1
ATOM 2329 O O . ALA B 1 39 ? -39.496 12.438 142.521 1.00 50.07 27 ALA B O 1
ATOM 2331 N N . ALA B 1 40 ? -41.492 13.372 143.007 1.00 51.28 28 ALA B N 1
ATOM 2332 C CA . ALA B 1 40 ? -42.250 12.520 142.098 1.00 52.60 28 ALA B CA 1
ATOM 2333 C C . ALA B 1 40 ? -41.871 12.805 140.648 1.00 53.75 28 ALA B C 1
ATOM 2334 O O . ALA B 1 40 ? -41.540 11.888 139.894 1.00 53.67 28 ALA B O 1
ATOM 2336 N N . ARG B 1 41 ? -41.918 14.082 140.274 1.00 55.37 29 ARG B N 1
ATOM 2337 C CA . ARG B 1 41 ? -41.563 14.521 138.926 1.00 57.02 29 ARG B CA 1
ATOM 2338 C C . ARG B 1 41 ? -40.168 14.064 138.516 1.00 57.49 29 ARG B C 1
ATOM 2339 O O . ARG B 1 41 ? -39.972 13.564 137.409 1.00 57.27 29 ARG B O 1
ATOM 2347 N N . ASP B 1 42 ? -39.201 14.241 139.412 1.00 58.37 30 ASP B N 1
ATOM 2348 C CA . ASP B 1 42 ? -37.814 13.906 139.113 1.00 59.43 30 ASP B CA 1
ATOM 2349 C C . ASP B 1 42 ? -37.622 12.400 138.972 1.00 60.32 30 ASP B C 1
ATOM 2350 O O . ASP B 1 42 ? -36.868 11.939 138.116 1.00 60.30 30 ASP B O 1
ATOM 2355 N N . ALA B 1 43 ? -38.310 11.636 139.813 1.00 61.71 31 ALA B N 1
ATOM 2356 C CA . ALA B 1 43 ? -38.241 10.182 139.749 1.00 63.04 31 ALA B CA 1
ATOM 2357 C C . ALA B 1 43 ? -38.871 9.679 138.454 1.00 63.93 31 ALA B C 1
ATOM 2358 O O . ALA B 1 43 ? -38.358 8.755 137.820 1.00 64.02 31 ALA B O 1
ATOM 2360 N N . GLU B 1 44 ? -39.985 10.295 138.070 1.00 64.86 32 GLU B N 1
ATOM 2361 C CA . GLU B 1 44 ? -40.644 9.990 136.808 1.00 65.76 32 GLU B CA 1
ATOM 2362 C C . GLU B 1 44 ? -39.733 10.365 135.646 1.00 65.52 32 GLU B C 1
ATOM 2363 O O . GLU B 1 44 ? -39.469 9.551 134.762 1.00 65.72 32 GLU B O 1
ATOM 2369 N N . LEU B 1 45 ? -39.246 11.603 135.672 1.00 65.04 33 LEU B N 1
ATOM 2370 C CA . LEU B 1 45 ? -38.361 12.134 134.638 1.00 64.23 33 LEU B CA 1
ATOM 2371 C C . LEU B 1 45 ? -37.098 11.288 134.468 1.00 62.94 33 LEU B C 1
ATOM 2372 O O . LEU B 1 45 ? -36.665 11.019 133.347 1.00 62.97 33 LEU B O 1
ATOM 2377 N N . ARG B 1 46 ? -36.508 10.872 135.583 1.00 61.21 34 ARG B N 1
ATOM 2378 C CA . ARG B 1 46 ? -35.268 10.106 135.544 1.00 59.72 34 ARG B CA 1
ATOM 2379 C C . ARG B 1 46 ? -35.544 8.610 135.388 1.00 60.23 34 ARG B C 1
ATOM 2380 O O . ARG B 1 46 ? -34.625 7.820 135.158 1.00 59.95 34 ARG B O 1
ATOM 2388 N N . LYS B 1 47 ? -36.818 8.239 135.511 1.00 61.07 35 LYS B N 1
ATOM 2389 C CA . LYS B 1 47 ? -37.260 6.840 135.436 1.00 61.70 35 LYS B CA 1
ATOM 2390 C C . LYS B 1 47 ? -36.563 5.938 136.455 1.00 60.54 35 LYS B C 1
ATOM 2391 O O . LYS B 1 47 ? -35.976 4.917 136.098 1.00 60.59 35 LYS B O 1
ATOM 2397 N N . ILE B 1 48 ? -36.636 6.330 137.724 1.00 58.94 36 ILE B N 1
ATOM 2398 C CA . ILE B 1 48 ? -36.072 5.544 138.820 1.00 57.28 36 ILE B CA 1
ATOM 2399 C C . ILE B 1 48 ? -37.039 5.488 140.006 1.00 56.07 36 ILE B C 1
ATOM 2400 O O . ILE B 1 48 ? -38.009 6.245 140.056 1.00 56.02 36 ILE B O 1
ATOM 2405 N N . PRO B 1 49 ? -36.774 4.585 140.964 1.00 54.84 37 PRO B N 1
ATOM 2406 C CA . PRO B 1 49 ? -37.629 4.386 142.137 1.00 53.89 37 PRO B CA 1
ATOM 2407 C C . PRO B 1 49 ? -37.851 5.658 142.954 1.00 52.83 37 PRO B C 1
ATOM 2408 O O . PRO B 1 49 ? -36.962 6.504 143.035 1.00 52.97 37 PRO B O 1
ATOM 2412 N N . LEU B 1 50 ? -39.031 5.782 143.554 1.00 51.39 38 LEU B N 1
ATOM 2413 C CA . LEU B 1 50 ? -39.340 6.896 144.445 1.00 50.01 38 LEU B CA 1
ATOM 2414 C C . LEU B 1 50 ? -39.691 6.390 145.843 1.00 49.48 38 LEU B C 1
ATOM 2415 O O . LEU B 1 50 ? -40.815 5.959 146.085 1.00 49.65 38 LEU B O 1
ATOM 2420 N N . THR B 1 51 ? -38.730 6.448 146.762 1.00 48.64 39 THR B N 1
ATOM 2421 C CA . THR B 1 51 ? -38.945 5.989 148.136 1.00 47.79 39 THR B CA 1
ATOM 2422 C C . THR B 1 51 ? -39.515 7.089 149.040 1.00 46.93 39 THR B C 1
ATOM 2423 O O . THR B 1 51 ? -38.964 8.184 149.113 1.00 47.15 39 THR B O 1
ATOM 2427 N N . LEU B 1 52 ? -40.619 6.795 149.721 1.00 45.72 40 LEU B N 1
ATOM 2428 C CA . LEU B 1 52 ? -41.210 7.733 150.675 1.00 44.58 40 LEU B CA 1
ATOM 2429 C C . LEU B 1 52 ? -40.955 7.257 152.102 1.00 44.10 40 LEU B C 1
ATOM 2430 O O . LEU B 1 52 ? -41.385 6.171 152.486 1.00 44.05 40 LEU B O 1
ATOM 2435 N N . VAL B 1 53 ? -40.254 8.069 152.885 1.00 43.50 41 VAL B N 1
ATOM 2436 C CA . VAL B 1 53 ? -39.924 7.696 154.254 1.00 42.94 41 VAL B CA 1
ATOM 2437 C C . VAL B 1 53 ? -40.515 8.669 155.265 1.00 43.54 41 VAL B C 1
ATOM 2438 O O . VAL B 1 53 ? -40.472 9.880 155.069 1.00 43.46 41 VAL B O 1
ATOM 2442 N N . HIS B 1 54 ? -41.082 8.125 156.337 1.00 44.55 42 HIS B N 1
ATOM 2443 C CA . HIS B 1 54 ? -41.530 8.922 157.471 1.00 45.73 42 HIS B CA 1
ATOM 2444 C C . HIS B 1 54 ? -41.010 8.287 158.749 1.00 46.87 42 HIS B C 1
ATOM 2445 O O . HIS B 1 54 ? -41.277 7.120 159.022 1.00 46.89 42 HIS B O 1
ATOM 2452 N N . ALA B 1 55 ? -40.264 9.058 159.530 1.00 48.59 43 ALA B N 1
ATOM 2453 C CA . ALA B 1 55 ? -39.613 8.524 160.717 1.00 50.40 43 ALA B CA 1
ATOM 2454 C C . ALA B 1 55 ? -40.373 8.860 161.993 1.00 52.06 43 ALA B C 1
ATOM 2455 O O . ALA B 1 55 ? -40.927 9.951 162.131 1.00 52.21 43 ALA B O 1
ATOM 2457 N N . VAL B 1 56 ? -40.402 7.904 162.918 1.00 54.13 44 VAL B N 1
ATOM 2458 C CA . VAL B 1 56 ? -41.006 8.097 164.228 1.00 56.14 44 VAL B CA 1
ATOM 2459 C C . VAL B 1 56 ? -40.093 7.461 165.271 1.00 57.49 44 VAL B C 1
ATOM 2460 O O . VAL B 1 56 ? -39.934 6.246 165.288 1.00 58.12 44 VAL B O 1
ATOM 2464 N N . SER B 1 57 ? -39.480 8.266 166.133 1.00 59.27 45 SER B N 1
ATOM 2465 C CA . SER B 1 57 ? -38.549 7.719 167.122 1.00 60.86 45 SER B CA 1
ATOM 2466 C C . SER B 1 57 ? -39.278 7.085 168.300 1.00 62.17 45 SER B C 1
ATOM 2467 O O . SER B 1 57 ? -40.070 7.745 168.973 1.00 62.20 45 SER B O 1
ATOM 2470 N N . PRO B 1 58 ? -39.009 5.794 168.551 1.00 63.48 46 PRO B N 1
ATOM 2471 C CA . PRO B 1 58 ? -39.656 5.025 169.600 1.00 64.42 46 PRO B CA 1
ATOM 2472 C C . PRO B 1 58 ? -38.806 4.942 170.866 1.00 65.41 46 PRO B C 1
ATOM 2473 O O . PRO B 1 58 ? -39.054 4.087 171.719 1.00 65.64 46 PRO B O 1
ATOM 2477 N N . GLU B 1 59 ? -37.809 5.815 170.982 1.00 66.50 47 GLU B N 1
ATOM 2478 C CA . GLU B 1 59 ? -36.939 5.832 172.155 1.00 67.45 47 GLU B CA 1
ATOM 2479 C C . GLU B 1 59 ? -37.569 6.611 173.305 1.00 68.08 47 GLU B C 1
ATOM 2480 O O . GLU B 1 59 ? -38.395 7.500 173.089 1.00 68.14 47 GLU B O 1
ATOM 2486 N N . VAL B 1 60 ? -37.178 6.268 174.528 1.00 68.92 48 VAL B N 1
ATOM 2487 C CA . VAL B 1 60 ? -37.622 7.000 175.708 1.00 69.79 48 VAL B CA 1
ATOM 2488 C C . VAL B 1 60 ? -37.022 8.403 175.682 1.00 70.23 48 VAL B C 1
ATOM 2489 O O . VAL B 1 60 ? -35.803 8.562 175.728 1.00 70.27 48 VAL B O 1
ATOM 2493 N N . ALA B 1 61 ? -37.879 9.417 175.605 1.00 70.78 49 ALA B N 1
ATOM 2494 C CA . ALA B 1 61 ? -37.413 10.788 175.414 1.00 71.30 49 ALA B CA 1
ATOM 2495 C C . ALA B 1 61 ? -37.710 11.728 176.588 1.00 71.75 49 ALA B C 1
ATOM 2496 O O . ALA B 1 61 ? -37.493 12.937 176.485 1.00 71.83 49 ALA B O 1
ATOM 2498 N N . THR B 1 62 ? -38.206 11.182 177.696 1.00 72.19 50 THR B N 1
ATOM 2499 C CA . THR B 1 62 ? -38.472 11.995 178.883 1.00 72.63 50 THR B CA 1
ATOM 2500 C C . THR B 1 62 ? -37.838 11.391 180.130 1.00 73.18 50 THR B C 1
ATOM 2501 O O . THR B 1 62 ? -37.449 10.223 180.136 1.00 73.05 50 THR B O 1
ATOM 2505 N N . TRP B 1 63 ? -37.732 12.198 181.181 1.00 74.09 51 TRP B N 1
ATOM 2506 C CA . TRP B 1 63 ? -37.184 11.738 182.449 1.00 75.12 51 TRP B CA 1
ATOM 2507 C C . TRP B 1 63 ? -37.934 10.494 182.918 1.00 75.97 51 TRP B C 1
ATOM 2508 O O . TRP B 1 63 ? -39.164 10.483 182.949 1.00 76.12 51 TRP B O 1
ATOM 2519 N N . LEU B 1 64 ? -37.189 9.451 183.280 1.00 76.96 52 LEU B N 1
ATOM 2520 C CA . LEU B 1 64 ? -37.786 8.147 183.587 1.00 77.93 52 LEU B CA 1
ATOM 2521 C C . LEU B 1 64 ? -38.862 8.188 184.676 1.00 78.55 52 LEU B C 1
ATOM 2522 O O . LEU B 1 64 ? -39.814 7.406 184.642 1.00 78.65 52 LEU B O 1
ATOM 2527 N N . GLU B 1 65 ? -38.713 9.099 185.634 1.00 79.21 53 GLU B N 1
ATOM 2528 C CA . GLU B 1 65 ? -39.706 9.250 186.696 1.00 79.92 53 GLU B CA 1
ATOM 2529 C C . GLU B 1 65 ? -41.005 9.857 186.173 1.00 80.42 53 GLU B C 1
ATOM 2530 O O . GLU B 1 65 ? -41.985 9.973 186.909 1.00 80.54 53 GLU B O 1
ATOM 2536 N N . VAL B 1 66 ? -41.004 10.248 184.901 1.00 80.98 54 VAL B N 1
ATOM 2537 C CA . VAL B 1 66 ? -42.218 10.726 184.248 1.00 81.70 54 VAL B CA 1
ATOM 2538 C C . VAL B 1 66 ? -42.336 10.138 182.840 1.00 82.33 54 VAL B C 1
ATOM 2539 O O . VAL B 1 66 ? -42.063 10.827 181.853 1.00 82.45 54 VAL B O 1
ATOM 2543 N N . PRO B 1 67 ? -42.740 8.856 182.744 1.00 82.80 55 PRO B N 1
ATOM 2544 C CA . PRO B 1 67 ? -42.855 8.165 181.459 1.00 83.12 55 PRO B CA 1
ATOM 2545 C C . PRO B 1 67 ? -44.010 8.687 180.608 1.00 83.53 55 PRO B C 1
ATOM 2546 O O . PRO B 1 67 ? -44.766 9.555 181.048 1.00 83.53 55 PRO B O 1
ATOM 2550 N N . LEU B 1 68 ? -44.134 8.154 179.396 1.00 84.01 56 LEU B N 1
ATOM 2551 C CA . LEU B 1 68 ? -45.227 8.512 178.500 1.00 84.38 56 LEU B CA 1
ATOM 2552 C C . LEU B 1 68 ? -46.292 7.419 178.511 1.00 84.66 56 LEU B C 1
ATOM 2553 O O . LEU B 1 68 ? -45.980 6.250 178.743 1.00 84.76 56 LEU B O 1
ATOM 2558 N N . PRO B 1 69 ? -47.557 7.801 178.267 1.00 84.83 57 PRO B N 1
ATOM 2559 C CA . PRO B 1 69 ? -48.662 6.847 178.148 1.00 84.93 57 PRO B CA 1
ATOM 2560 C C . PRO B 1 69 ? -48.429 5.856 177.006 1.00 85.01 57 PRO B C 1
ATOM 2561 O O . PRO B 1 69 ? -47.767 6.196 176.025 1.00 85.06 57 PRO B O 1
ATOM 2565 N N . PRO B 1 70 ? -48.965 4.631 177.135 1.00 85.01 58 PRO B N 1
ATOM 2566 C CA . PRO B 1 70 ? -48.770 3.600 176.113 1.00 84.84 58 PRO B CA 1
ATOM 2567 C C . PRO B 1 70 ? -49.560 3.874 174.833 1.00 84.50 58 PRO B C 1
ATOM 2568 O O . PRO B 1 70 ? -49.164 3.424 173.756 1.00 84.54 58 PRO B O 1
ATOM 2572 N N . GLY B 1 71 ? -50.661 4.611 174.951 1.00 84.01 59 GLY B N 1
ATOM 2573 C CA . GLY B 1 71 ? -51.531 4.875 173.808 1.00 83.42 59 GLY B CA 1
ATOM 2574 C C . GLY B 1 71 ? -51.007 5.941 172.863 1.00 82.95 59 GLY B C 1
ATOM 2575 O O . GLY B 1 71 ? -51.705 6.360 171.935 1.00 82.95 59 GLY B O 1
ATOM 2576 N N . VAL B 1 72 ? -49.770 6.374 173.089 1.00 82.35 60 VAL B N 1
ATOM 2577 C CA . VAL B 1 72 ? -49.198 7.479 172.326 1.00 81.60 60 VAL B CA 1
ATOM 2578 C C . VAL B 1 72 ? -48.304 6.998 171.184 1.00 80.98 60 VAL B C 1
ATOM 2579 O O . VAL B 1 72 ? -48.273 7.603 170.111 1.00 80.89 60 VAL B O 1
ATOM 2583 N N . LEU B 1 73 ? -47.588 5.903 171.416 1.00 80.22 61 LEU B N 1
ATOM 2584 C CA . LEU B 1 73 ? -46.690 5.360 170.409 1.00 79.46 61 LEU B CA 1
ATOM 2585 C C . LEU B 1 73 ? -47.496 4.818 169.228 1.00 78.80 61 LEU B C 1
ATOM 2586 O O . LEU B 1 73 ? -47.057 4.891 168.082 1.00 78.80 61 LEU B O 1
ATOM 2591 N N . ARG B 1 74 ? -48.683 4.290 169.516 1.00 77.99 62 ARG B N 1
ATOM 2592 C CA . ARG B 1 74 ? -49.567 3.773 168.474 1.00 77.22 62 ARG B CA 1
ATOM 2593 C C . ARG B 1 74 ? -50.202 4.910 167.679 1.00 76.61 62 ARG B C 1
ATOM 2594 O O . ARG B 1 74 ? -50.431 4.780 166.474 1.00 76.59 62 ARG B O 1
ATOM 2602 N N . TRP B 1 75 ? -50.494 6.019 168.356 1.00 75.75 63 TRP B N 1
ATOM 2603 C CA . TRP B 1 75 ? -51.096 7.177 167.696 1.00 74.85 63 TRP B CA 1
ATOM 2604 C C . TRP B 1 75 ? -50.181 7.732 166.608 1.00 74.28 63 TRP B C 1
ATOM 2605 O O . TRP B 1 75 ? -50.647 8.188 165.560 1.00 74.22 63 TRP B O 1
ATOM 2616 N N . GLN B 1 76 ? -48.879 7.691 166.867 1.00 73.48 64 GLN B N 1
ATOM 2617 C CA . GLN B 1 76 ? -47.891 8.176 165.916 1.00 72.79 64 GLN B CA 1
ATOM 2618 C C . GLN B 1 76 ? -47.835 7.299 164.669 1.00 72.44 64 GLN B C 1
ATOM 2619 O O . GLN B 1 76 ? -47.672 7.800 163.555 1.00 72.45 64 GLN B O 1
ATOM 2625 N N . GLN B 1 77 ? -47.971 5.990 164.862 1.00 71.99 65 GLN B N 1
ATOM 2626 C CA . GLN B 1 77 ? -48.034 5.053 163.746 1.00 71.59 65 GLN B CA 1
ATOM 2627 C C . GLN B 1 77 ? -49.235 5.365 162.859 1.00 71.31 65 GLN B C 1
ATOM 2628 O O . GLN B 1 77 ? -49.123 5.412 161.635 1.00 71.26 65 GLN B O 1
ATOM 2634 N N . ASP B 1 78 ? -50.386 5.581 163.489 1.00 71.07 66 ASP B N 1
ATOM 2635 C CA . ASP B 1 78 ? -51.612 5.886 162.764 1.00 71.01 66 ASP B CA 1
ATOM 2636 C C . ASP B 1 78 ? -51.513 7.236 162.069 1.00 70.79 66 ASP B C 1
ATOM 2637 O O . ASP B 1 78 ? -51.960 7.388 160.931 1.00 70.77 66 ASP B O 1
ATOM 2642 N N . HIS B 1 79 ? -50.930 8.214 162.758 1.00 70.59 67 HIS B N 1
ATOM 2643 C CA . HIS B 1 79 ? -50.691 9.523 162.161 1.00 70.40 67 HIS B CA 1
ATOM 2644 C C . HIS B 1 79 ? -49.761 9.365 160.966 1.00 70.35 67 HIS B C 1
ATOM 2645 O O . HIS B 1 79 ? -50.017 9.905 159.889 1.00 70.16 67 HIS B O 1
ATOM 2652 N N . GLY B 1 80 ? -48.687 8.607 161.162 1.00 70.62 68 GLY B N 1
ATOM 2653 C CA . GLY B 1 80 ? -47.726 8.348 160.099 1.00 71.14 68 GLY B CA 1
ATOM 2654 C C . GLY B 1 80 ? -48.360 7.701 158.883 1.00 71.50 68 GLY B C 1
ATOM 2655 O O . GLY B 1 80 ? -48.105 8.111 157.749 1.00 71.48 68 GLY B O 1
ATOM 2656 N N . ARG B 1 81 ? -49.189 6.688 159.119 1.00 71.86 69 ARG B N 1
ATOM 2657 C CA . ARG B 1 81 ? -49.824 5.961 158.029 1.00 72.23 69 ARG B CA 1
ATOM 2658 C C . ARG B 1 81 ? -50.783 6.872 157.276 1.00 72.13 69 ARG B C 1
ATOM 2659 O O . ARG B 1 81 ? -50.948 6.748 156.065 1.00 71.99 69 ARG B O 1
ATOM 2667 N N . HIS B 1 82 ? -51.405 7.797 158.000 1.00 72.23 70 HIS B N 1
ATOM 2668 C CA . HIS B 1 82 ? -52.342 8.733 157.393 1.00 72.46 70 HIS B CA 1
ATOM 2669 C C . HIS B 1 82 ? -51.602 9.762 156.541 1.00 72.30 70 HIS B C 1
ATOM 2670 O O . HIS B 1 82 ? -52.154 10.291 155.575 1.00 72.37 70 HIS B O 1
ATOM 2677 N N . LEU B 1 83 ? -50.353 10.041 156.909 1.00 72.01 71 LEU B N 1
ATOM 2678 C CA . LEU B 1 83 ? -49.495 10.935 156.133 1.00 71.63 71 LEU B CA 1
ATOM 2679 C C . LEU B 1 83 ? -49.080 10.279 154.821 1.00 71.30 71 LEU B C 1
ATOM 2680 O O . LEU B 1 83 ? -49.404 10.773 153.740 1.00 71.26 71 LEU B O 1
ATOM 2685 N N . ILE B 1 84 ? -48.363 9.164 154.928 1.00 70.87 72 ILE B N 1
ATOM 2686 C CA . ILE B 1 84 ? -47.977 8.376 153.763 1.00 70.70 72 ILE B CA 1
ATOM 2687 C C . ILE B 1 84 ? -49.156 8.189 152.814 1.00 70.71 72 ILE B C 1
ATOM 2688 O O . ILE B 1 84 ? -48.991 8.166 151.595 1.00 70.56 72 ILE B O 1
ATOM 2693 N N . ASP B 1 85 ? -50.346 8.055 153.390 1.00 70.96 73 ASP B N 1
ATOM 2694 C CA . ASP B 1 85 ? -51.571 7.916 152.618 1.00 71.23 73 ASP B CA 1
ATOM 2695 C C . ASP B 1 85 ? -51.741 9.106 151.681 1.00 71.24 73 ASP B C 1
ATOM 2696 O O . ASP B 1 85 ? -51.834 8.937 150.464 1.00 71.26 73 ASP B O 1
ATOM 2701 N N . ASP B 1 86 ? -51.772 10.306 152.254 1.00 71.25 74 ASP B N 1
ATOM 2702 C CA . ASP B 1 86 ? -51.927 11.534 151.475 1.00 71.20 74 ASP B CA 1
ATOM 2703 C C . ASP B 1 86 ? -50.756 11.757 150.530 1.00 71.00 74 ASP B C 1
ATOM 2704 O O . ASP B 1 86 ? -50.931 12.248 149.414 1.00 70.96 74 ASP B O 1
ATOM 2709 N N . ALA B 1 87 ? -49.563 11.394 150.990 1.00 70.69 75 ALA B N 1
ATOM 2710 C CA . ALA B 1 87 ? -48.357 11.511 150.184 1.00 70.41 75 ALA B CA 1
ATOM 2711 C C . ALA B 1 87 ? -48.492 10.713 148.894 1.00 70.29 75 ALA B C 1
ATOM 2712 O O . ALA B 1 87 ? -48.209 11.222 147.810 1.00 70.21 75 ALA B O 1
ATOM 2714 N N . LEU B 1 88 ? -48.935 9.465 149.019 1.00 70.24 76 LEU B N 1
ATOM 2715 C CA . LEU B 1 88 ? -49.125 8.593 147.864 1.00 70.15 76 LEU B CA 1
ATOM 2716 C C . LEU B 1 88 ? -50.186 9.136 146.908 1.00 70.10 76 LEU B C 1
ATOM 2717 O O . LEU B 1 88 ? -50.131 8.884 145.706 1.00 70.04 76 LEU B O 1
ATOM 2722 N N . LYS B 1 89 ? -51.145 9.884 147.444 1.00 70.22 77 LYS B N 1
ATOM 2723 C CA . LYS B 1 89 ? -52.150 10.539 146.613 1.00 70.43 77 LYS B CA 1
ATOM 2724 C C . LYS B 1 89 ? -51.523 11.681 145.822 1.00 70.43 77 LYS B C 1
ATOM 2725 O O . LYS B 1 89 ? -51.877 11.916 144.666 1.00 70.47 77 LYS B O 1
ATOM 2731 N N . VAL B 1 90 ? -50.590 12.386 146.457 1.00 70.34 78 VAL B N 1
ATOM 2732 C CA . VAL B 1 90 ? -49.892 13.498 145.818 1.00 70.13 78 VAL B CA 1
ATOM 2733 C C . VAL B 1 90 ? -48.968 13.006 144.704 1.00 69.92 78 VAL B C 1
ATOM 2734 O O . VAL B 1 90 ? -48.851 13.646 143.660 1.00 69.90 78 VAL B O 1
ATOM 2738 N N . VAL B 1 91 ? -48.329 11.861 144.923 1.00 69.76 79 VAL B N 1
ATOM 2739 C CA . VAL B 1 91 ? -47.460 11.259 143.915 1.00 69.79 79 VAL B CA 1
ATOM 2740 C C . VAL B 1 91 ? -48.213 11.047 142.606 1.00 70.01 79 VAL B C 1
ATOM 2741 O O . VAL B 1 91 ? -47.623 11.043 141.526 1.00 69.90 79 VAL B O 1
ATOM 2745 N N . GLU B 1 92 ? -49.525 10.878 142.714 1.00 70.45 80 GLU B N 1
ATOM 2746 C CA . GLU B 1 92 ? -50.367 10.656 141.548 1.00 70.79 80 GLU B CA 1
ATOM 2747 C C . GLU B 1 92 ? -50.612 11.959 140.784 1.00 70.83 80 GLU B C 1
ATOM 2748 O O . GLU B 1 92 ? -50.346 12.037 139.584 1.00 70.88 80 GLU B O 1
ATOM 2754 N N . GLN B 1 93 ? -51.106 12.979 141.485 1.00 70.83 81 GLN B N 1
ATOM 2755 C CA . GLN B 1 93 ? -51.395 14.276 140.867 1.00 70.87 81 GLN B CA 1
ATOM 2756 C C . GLN B 1 93 ? -50.156 14.875 140.208 1.00 70.86 81 GLN B C 1
ATOM 2757 O O . GLN B 1 93 ? -50.257 15.632 139.242 1.00 70.85 81 GLN B O 1
ATOM 2763 N N . ALA B 1 94 ? -48.988 14.533 140.744 1.00 70.84 82 ALA B N 1
ATOM 2764 C CA . ALA B 1 94 ? -47.729 15.102 140.279 1.00 70.76 82 ALA B CA 1
ATOM 2765 C C . ALA B 1 94 ? -47.258 14.479 138.971 1.00 70.71 82 ALA B C 1
ATOM 2766 O O . ALA B 1 94 ? -46.695 15.165 138.124 1.00 70.83 82 ALA B O 1
ATOM 2768 N N . SER B 1 95 ? -47.489 13.180 138.810 1.00 70.65 83 SER B N 1
ATOM 2769 C CA . SER B 1 95 ? -47.041 12.468 137.618 1.00 70.70 83 SER B CA 1
ATOM 2770 C C . SER B 1 95 ? -47.563 13.121 136.341 1.00 70.74 83 SER B C 1
ATOM 2771 O O . SER B 1 95 ? -48.741 13.465 136.250 1.00 70.80 83 SER B O 1
ATOM 2774 N N . LEU B 1 96 ? -46.678 13.304 135.365 1.00 70.73 84 LEU B N 1
ATOM 2775 C CA . LEU B 1 96 ? -47.086 13.823 134.065 1.00 70.73 84 LEU B CA 1
ATOM 2776 C C . LEU B 1 96 ? -47.907 12.763 133.337 1.00 70.69 84 LEU B C 1
ATOM 2777 O O . LEU B 1 96 ? -48.968 13.056 132.785 1.00 70.76 84 LEU B O 1
ATOM 2782 N N . ARG B 1 97 ? -47.408 11.529 133.345 1.00 70.42 85 ARG B N 1
ATOM 2783 C CA . ARG B 1 97 ? -48.126 10.408 132.745 1.00 70.05 85 ARG B CA 1
ATOM 2784 C C . ARG B 1 97 ? -47.836 9.087 133.459 1.00 69.30 85 ARG B C 1
ATOM 2785 O O . ARG B 1 97 ? -48.600 8.667 134.330 1.00 69.15 85 ARG B O 1
ATOM 2793 N N . ALA B 1 98 ? -46.729 8.446 133.094 1.00 68.40 86 ALA B N 1
ATOM 2794 C CA . ALA B 1 98 ? -46.386 7.126 133.620 1.00 67.61 86 ALA B CA 1
ATOM 2795 C C . ALA B 1 98 ? -46.269 7.091 135.145 1.00 66.98 86 ALA B C 1
ATOM 2796 O O . ALA B 1 98 ? -46.838 6.215 135.799 1.00 66.99 86 ALA B O 1
ATOM 2798 N N . GLY B 1 99 ? -45.537 8.052 135.705 1.00 66.09 87 GLY B N 1
ATOM 2799 C CA . GLY B 1 99 ? -45.190 8.030 137.123 1.00 64.67 87 GLY B CA 1
ATOM 2800 C C . GLY B 1 99 ? -43.916 7.227 137.303 1.00 63.59 87 GLY B C 1
ATOM 2801 O O . GLY B 1 99 ? -43.507 6.503 136.396 1.00 63.71 87 GLY B O 1
ATOM 2802 N N . PRO B 1 100 ? -43.271 7.346 138.471 1.00 62.57 88 PRO B N 1
ATOM 2803 C CA . PRO B 1 100 ? -42.046 6.574 138.657 1.00 62.16 88 PRO B CA 1
ATOM 2804 C C . PRO B 1 100 ? -42.321 5.072 138.606 1.00 62.24 88 PRO B C 1
ATOM 2805 O O . PRO B 1 100 ? -43.408 4.637 138.980 1.00 61.93 88 PRO B O 1
ATOM 2809 N N . PRO B 1 101 ? -41.340 4.286 138.132 1.00 62.59 89 PRO B N 1
ATOM 2810 C CA . PRO B 1 101 ? -41.439 2.831 138.008 1.00 63.08 89 PRO B CA 1
ATOM 2811 C C . PRO B 1 101 ? -41.853 2.170 139.318 1.00 63.69 89 PRO B C 1
ATOM 2812 O O . PRO B 1 101 ? -42.934 1.586 139.404 1.00 63.81 89 PRO B O 1
ATOM 2816 N N . THR B 1 102 ? -40.982 2.260 140.320 1.00 64.32 90 THR B N 1
ATOM 2817 C CA . THR B 1 102 ? -41.268 1.767 141.663 1.00 64.84 90 THR B CA 1
ATOM 2818 C C . THR B 1 102 ? -41.723 2.935 142.534 1.00 65.09 90 THR B C 1
ATOM 2819 O O . THR B 1 102 ? -41.192 4.037 142.425 1.00 65.18 90 THR B O 1
ATOM 2823 N N . VAL B 1 103 ? -42.705 2.684 143.393 1.00 65.40 91 VAL B N 1
ATOM 2824 C CA . VAL B 1 103 ? -43.197 3.703 144.313 1.00 64.62 91 VAL B CA 1
ATOM 2825 C C . VAL B 1 103 ? -43.230 3.182 145.746 1.00 63.47 91 VAL B C 1
ATOM 2826 O O . VAL B 1 103 ? -44.225 2.605 146.184 1.00 66.41 91 VAL B O 1
ATOM 2830 N N . HIS B 1 104 ? -42.137 3.391 146.472 1.00 27.54 92 HIS B N 1
ATOM 2831 C CA . HIS B 1 104 ? -41.905 2.689 147.728 1.00 25.76 92 HIS B CA 1
ATOM 2832 C C . HIS B 1 104 ? -42.270 3.561 148.924 1.00 28.94 92 HIS B C 1
ATOM 2833 O O . HIS B 1 104 ? -42.183 4.788 148.860 1.00 65.71 92 HIS B O 1
ATOM 2840 N N . SER B 1 105 ? -42.680 2.921 150.015 1.00 62.41 93 SER B N 1
ATOM 2841 C CA . SER B 1 105 ? -43.301 3.627 151.129 1.00 61.96 93 SER B CA 1
ATOM 2842 C C . SER B 1 105 ? -42.982 2.949 152.457 1.00 60.80 93 SER B C 1
ATOM 2843 O O . SER B 1 105 ? -43.051 1.725 152.573 1.00 60.73 93 SER B O 1
ATOM 2846 N N . GLU B 1 106 ? -42.633 3.752 153.457 1.00 57.84 94 GLU B N 1
ATOM 2847 C CA . GLU B 1 106 ? -42.078 3.231 154.700 1.00 54.96 94 GLU B CA 1
ATOM 2848 C C . GLU B 1 106 ? -42.357 4.135 155.901 1.00 52.39 94 GLU B C 1
ATOM 2849 O O . GLU B 1 106 ? -42.395 5.356 155.777 1.00 52.09 94 GLU B O 1
ATOM 2855 N N . ILE B 1 107 ? -42.566 3.520 157.061 1.00 49.40 95 ILE B N 1
ATOM 2856 C CA . ILE B 1 107 ? -42.644 4.247 158.325 1.00 46.59 95 ILE B CA 1
ATOM 2857 C C . ILE B 1 107 ? -41.622 3.648 159.283 1.00 46.40 95 ILE B C 1
ATOM 2858 O O . ILE B 1 107 ? -41.874 2.623 159.917 1.00 46.27 95 ILE B O 1
ATOM 2863 N N . VAL B 1 108 ? -40.461 4.286 159.374 1.00 46.35 96 VAL B N 1
ATOM 2864 C CA . VAL B 1 108 ? -39.358 3.756 160.166 1.00 46.51 96 VAL B CA 1
ATOM 2865 C C . VAL B 1 108 ? -39.478 4.178 161.629 1.00 47.18 96 VAL B C 1
ATOM 2866 O O . VAL B 1 108 ? -39.734 5.345 161.924 1.00 47.16 96 VAL B O 1
ATOM 2870 N N . PRO B 1 109 ? -39.309 3.217 162.552 1.00 47.89 97 PRO B N 1
ATOM 2871 C CA . PRO B 1 109 ? -39.311 3.504 163.979 1.00 48.13 97 PRO B CA 1
ATOM 2872 C C . PRO B 1 109 ? -37.922 3.921 164.451 1.00 48.16 97 PRO B C 1
ATOM 2873 O O . PRO B 1 109 ? -37.281 3.202 165.217 1.00 48.40 97 PRO B O 1
ATOM 2877 N N . ALA B 1 110 ? -37.463 5.074 163.976 1.00 47.95 98 ALA B N 1
ATOM 2878 C CA . ALA B 1 110 ? -36.179 5.634 164.391 1.00 47.50 98 ALA B CA 1
ATOM 2879 C C . ALA B 1 110 ? -36.196 7.145 164.199 1.00 46.92 98 ALA B C 1
ATOM 2880 O O . ALA B 1 110 ? -37.148 7.690 163.634 1.00 47.02 98 ALA B O 1
ATOM 2882 N N . ALA B 1 111 ? -35.146 7.817 164.671 1.00 45.97 99 ALA B N 1
ATOM 2883 C CA . ALA B 1 111 ? -35.038 9.272 164.547 1.00 44.73 99 ALA B CA 1
ATOM 2884 C C . ALA B 1 111 ? -34.808 9.688 163.092 1.00 43.82 99 ALA B C 1
ATOM 2885 O O . ALA B 1 111 ? -34.041 9.048 162.372 1.00 43.64 99 ALA B O 1
ATOM 2887 N N . ALA B 1 112 ? -35.471 10.766 162.676 1.00 42.62 100 ALA B N 1
ATOM 2888 C CA . ALA B 1 112 ? -35.489 11.199 161.276 1.00 41.56 100 ALA B CA 1
ATOM 2889 C C . ALA B 1 112 ? -34.115 11.327 160.610 1.00 41.08 100 ALA B C 1
ATOM 2890 O O . ALA B 1 112 ? -33.899 10.799 159.517 1.00 41.02 100 ALA B O 1
ATOM 2892 N N . VAL B 1 113 ? -33.191 12.038 161.252 1.00 40.31 101 VAL B N 1
ATOM 2893 C CA . VAL B 1 113 ? -31.892 12.292 160.633 1.00 39.54 101 VAL B CA 1
ATOM 2894 C C . VAL B 1 113 ? -31.062 11.020 160.487 1.00 39.73 101 VAL B C 1
ATOM 2895 O O . VAL B 1 113 ? -30.647 10.691 159.382 1.00 39.59 101 VAL B O 1
ATOM 2899 N N . PRO B 1 114 ? -30.831 10.290 161.595 1.00 40.22 102 PRO B N 1
ATOM 2900 C CA . PRO B 1 114 ? -30.011 9.075 161.508 1.00 40.67 102 PRO B CA 1
ATOM 2901 C C . PRO B 1 114 ? -30.526 8.090 160.461 1.00 41.25 102 PRO B C 1
ATOM 2902 O O . PRO B 1 114 ? -29.729 7.468 159.754 1.00 41.35 102 PRO B O 1
ATOM 2906 N N . THR B 1 115 ? -31.846 7.954 160.362 1.00 41.82 103 THR B N 1
ATOM 2907 C CA . THR B 1 115 ? -32.437 7.010 159.417 1.00 42.57 103 THR B CA 1
ATOM 2908 C C . THR B 1 115 ? -32.280 7.488 157.973 1.00 42.56 103 THR B C 1
ATOM 2909 O O . THR B 1 115 ? -31.852 6.723 157.105 1.00 42.60 103 THR B O 1
ATOM 2913 N N . LEU B 1 116 ? -32.606 8.755 157.726 1.00 42.47 104 LEU B N 1
ATOM 2914 C CA . LEU B 1 116 ? -32.467 9.333 156.388 1.00 42.50 104 LEU B CA 1
ATOM 2915 C C . LEU B 1 116 ? -31.007 9.417 155.933 1.00 43.86 104 LEU B C 1
ATOM 2916 O O . LEU B 1 116 ? -30.706 9.198 154.763 1.00 43.85 104 LEU B O 1
ATOM 2921 N N . VAL B 1 117 ? -30.102 9.732 156.855 1.00 45.94 105 VAL B N 1
ATOM 2922 C CA . VAL B 1 117 ? -28.679 9.767 156.532 1.00 48.38 105 VAL B CA 1
ATOM 2923 C C . VAL B 1 117 ? -28.191 8.383 156.119 1.00 51.16 105 VAL B C 1
ATOM 2924 O O . VAL B 1 117 ? -27.443 8.241 155.151 1.00 51.40 105 VAL B O 1
ATOM 2928 N N . ASP B 1 118 ? -28.628 7.364 156.850 1.00 54.69 106 ASP B N 1
ATOM 2929 C CA . ASP B 1 118 ? -28.229 5.992 156.556 1.00 57.74 106 ASP B CA 1
ATOM 2930 C C . ASP B 1 118 ? -28.785 5.526 155.211 1.00 57.21 106 ASP B C 1
ATOM 2931 O O . ASP B 1 118 ? -28.093 4.863 154.440 1.00 57.37 106 ASP B O 1
ATOM 2936 N N . MET B 1 119 ? -30.034 5.887 154.935 1.00 56.27 107 MET B N 1
ATOM 2937 C CA . MET B 1 119 ? -30.697 5.490 153.699 1.00 55.39 107 MET B CA 1
ATOM 2938 C C . MET B 1 119 ? -30.125 6.193 152.474 1.00 55.07 107 MET B C 1
ATOM 2939 O O . MET B 1 119 ? -30.262 5.706 151.353 1.00 54.98 107 MET B O 1
ATOM 2944 N N . SER B 1 120 ? -29.483 7.337 152.689 1.00 54.73 108 SER B N 1
ATOM 2945 C CA . SER B 1 120 ? -28.915 8.113 151.592 1.00 54.32 108 SER B CA 1
ATOM 2946 C C . SER B 1 120 ? -27.714 7.413 150.959 1.00 54.38 108 SER B C 1
ATOM 2947 O O . SER B 1 120 ? -27.299 7.761 149.854 1.00 54.23 108 SER B O 1
ATOM 2950 N N . LYS B 1 121 ? -27.163 6.426 151.661 1.00 54.60 109 LYS B N 1
ATOM 2951 C CA . LYS B 1 121 ? -26.053 5.634 151.138 1.00 55.13 109 LYS B CA 1
ATOM 2952 C C . LYS B 1 121 ? -26.459 4.857 149.889 1.00 55.85 109 LYS B C 1
ATOM 2953 O O . LYS B 1 121 ? -25.610 4.488 149.074 1.00 55.98 109 LYS B O 1
ATOM 2959 N N . ASP B 1 122 ? -27.758 4.611 149.745 1.00 56.68 110 ASP B N 1
ATOM 2960 C CA . ASP B 1 122 ? -28.275 3.844 148.619 1.00 57.30 110 ASP B CA 1
ATOM 2961 C C . ASP B 1 122 ? -29.271 4.660 147.809 1.00 56.10 110 ASP B C 1
ATOM 2962 O O . ASP B 1 122 ? -30.176 4.108 147.184 1.00 56.24 110 ASP B O 1
ATOM 2967 N N . ALA B 1 123 ? -29.101 5.976 147.818 1.00 54.33 111 ALA B N 1
ATOM 2968 C CA . ALA B 1 123 ? -30.007 6.857 147.092 1.00 52.66 111 ALA B CA 1
ATOM 2969 C C . ALA B 1 123 ? -29.286 7.662 146.016 1.00 51.51 111 ALA B C 1
ATOM 2970 O O . ALA B 1 123 ? -28.067 7.837 146.060 1.00 51.12 111 ALA B O 1
ATOM 2972 N N . VAL B 1 124 ? -30.054 8.139 145.044 1.00 50.30 112 VAL B N 1
ATOM 2973 C CA . VAL B 1 124 ? -29.531 9.022 144.015 1.00 49.31 112 VAL B CA 1
ATOM 2974 C C . VAL B 1 124 ? -29.676 10.469 144.484 1.00 48.70 112 VAL B C 1
ATOM 2975 O O . VAL B 1 124 ? -28.715 11.243 144.469 1.00 48.61 112 VAL B O 1
ATOM 2979 N N . LEU B 1 125 ? -30.885 10.816 144.911 1.00 47.93 113 LEU B N 1
ATOM 2980 C CA . LEU B 1 125 ? -31.174 12.131 145.463 1.00 47.46 113 LEU B CA 1
ATOM 2981 C C . LEU B 1 125 ? -31.910 12.000 146.793 1.00 47.33 113 LEU B C 1
ATOM 2982 O O . LEU B 1 125 ? -32.706 11.081 146.982 1.00 47.58 113 LEU B O 1
ATOM 2987 N N . MET B 1 126 ? -31.642 12.922 147.710 1.00 46.93 114 MET B N 1
ATOM 2988 C CA . MET B 1 126 ? -32.366 12.987 148.973 1.00 46.46 114 MET B CA 1
ATOM 2989 C C . MET B 1 126 ? -33.174 14.276 149.003 1.00 45.00 114 MET B C 1
ATOM 2990 O O . MET B 1 126 ? -32.611 15.364 148.943 1.00 45.32 114 MET B O 1
ATOM 2995 N N . VAL B 1 127 ? -34.494 14.157 149.085 1.00 42.99 115 VAL B N 1
ATOM 2996 C CA . VAL B 1 127 ? -35.368 15.322 148.994 1.00 41.15 115 VAL B CA 1
ATOM 2997 C C . VAL B 1 127 ? -36.151 15.549 150.279 1.00 41.00 115 VAL B C 1
ATOM 2998 O O . VAL B 1 127 ? -36.848 14.659 150.750 1.00 40.98 115 VAL B O 1
ATOM 3002 N N . VAL B 1 128 ? -36.032 16.742 150.850 1.00 40.95 116 VAL B N 1
ATOM 3003 C CA . VAL B 1 128 ? -36.813 17.098 152.028 1.00 41.20 116 VAL B CA 1
ATOM 3004 C C . VAL B 1 128 ? -37.260 18.542 151.948 1.00 42.28 116 VAL B C 1
ATOM 3005 O O . VAL B 1 128 ? -36.656 19.352 151.245 1.00 42.19 116 VAL B O 1
ATOM 3009 N N . GLY B 1 129 ? -38.326 18.860 152.672 1.00 43.87 117 GLY B N 1
ATOM 3010 C CA . GLY B 1 129 ? -38.753 20.241 152.820 1.00 46.06 117 GLY B CA 1
ATOM 3011 C C . GLY B 1 129 ? -37.707 20.991 153.616 1.00 47.88 117 GLY B C 1
ATOM 3012 O O . GLY B 1 129 ? -36.859 20.387 154.278 1.00 47.92 117 GLY B O 1
ATOM 3013 N N . CYS B 1 130 ? -37.757 22.313 153.556 1.00 49.83 118 CYS B N 1
ATOM 3014 C CA . CYS B 1 130 ? -36.753 23.113 154.227 1.00 51.81 118 CYS B CA 1
ATOM 3015 C C . CYS B 1 130 ? -37.200 23.436 155.651 1.00 52.44 118 CYS B C 1
ATOM 3016 O O . CYS B 1 130 ? -36.384 23.478 156.573 1.00 52.39 118 CYS B O 1
ATOM 3019 N N . LEU B 1 131 ? -38.501 23.645 155.825 1.00 53.37 119 LEU B N 1
ATOM 3020 C CA . LEU B 1 131 ? -39.087 23.810 157.153 1.00 54.44 119 LEU B CA 1
ATOM 3021 C C . LEU B 1 131 ? -40.164 22.751 157.389 1.00 55.60 119 LEU B C 1
ATOM 3022 O O . LEU B 1 131 ? -40.918 22.415 156.477 1.00 55.72 119 LEU B O 1
ATOM 3027 N N . GLY B 1 132 ? -40.235 22.226 158.608 1.00 56.99 120 GLY B N 1
ATOM 3028 C CA . GLY B 1 132 ? -41.165 21.142 158.916 1.00 58.84 120 GLY B CA 1
ATOM 3029 C C . GLY B 1 132 ? -42.376 21.554 159.730 1.00 60.26 120 GLY B C 1
ATOM 3030 O O . GLY B 1 132 ? -42.871 22.671 159.602 1.00 60.30 120 GLY B O 1
ATOM 3031 N N . SER B 1 133 ? -42.856 20.640 160.569 1.00 61.78 121 SER B N 1
ATOM 3032 C CA . SER B 1 133 ? -44.054 20.876 161.371 1.00 63.30 121 SER B CA 1
ATOM 3033 C C . SER B 1 133 ? -43.753 21.677 162.636 1.00 64.26 121 SER B C 1
ATOM 3034 O O . SER B 1 133 ? -44.619 22.384 163.149 1.00 64.38 121 SER B O 1
ATOM 3037 N N . GLY B 1 134 ? -42.524 21.559 163.134 1.00 65.27 122 GLY B N 1
ATOM 3038 C CA . GLY B 1 134 ? -42.103 22.290 164.327 1.00 66.30 122 GLY B CA 1
ATOM 3039 C C . GLY B 1 134 ? -41.476 23.631 163.995 1.00 66.99 122 GLY B C 1
ATOM 3040 O O . GLY B 1 134 ? -40.545 24.076 164.668 1.00 67.09 122 GLY B O 1
ATOM 3041 N N . ARG B 1 135 ? -41.993 24.276 162.955 1.00 67.61 123 ARG B N 1
ATOM 3042 C CA . ARG B 1 135 ? -41.462 25.551 162.492 1.00 68.28 123 ARG B CA 1
ATOM 3043 C C . ARG B 1 135 ? -42.203 26.722 163.118 1.00 69.35 123 ARG B C 1
ATOM 3044 O O . ARG B 1 135 ? -43.344 26.586 163.562 1.00 69.43 123 ARG B O 1
ATOM 3052 N N . TRP B 1 136 ? -41.541 27.873 163.147 1.00 70.72 124 TRP B N 1
ATOM 3053 C CA . TRP B 1 136 ? -42.162 29.122 163.579 1.00 71.91 124 TRP B CA 1
ATOM 3054 C C . TRP B 1 136 ? -41.420 30.324 162.992 1.00 71.86 124 TRP B C 1
ATOM 3055 O O . TRP B 1 136 ? -40.244 30.215 162.641 1.00 72.01 124 TRP B O 1
ATOM 3066 N N . PRO B 1 137 ? -42.113 31.470 162.884 1.00 71.63 125 PRO B N 1
ATOM 3067 C CA . PRO B 1 137 ? -41.705 32.697 162.201 1.00 71.17 125 PRO B CA 1
ATOM 3068 C C . PRO B 1 137 ? -40.196 32.904 162.028 1.00 70.33 125 PRO B C 1
ATOM 3069 O O . PRO B 1 137 ? -39.740 33.182 160.917 1.00 70.51 125 PRO B O 1
ATOM 3073 N N . GLY B 1 138 ? -39.434 32.774 163.110 1.00 69.04 126 GLY B N 1
ATOM 3074 C CA . GLY B 1 138 ? -38.003 33.075 163.082 1.00 67.36 126 GLY B CA 1
ATOM 3075 C C . GLY B 1 138 ? -37.128 32.148 162.253 1.00 66.11 126 GLY B C 1
ATOM 3076 O O . GLY B 1 138 ? -36.355 32.606 161.411 1.00 65.90 126 GLY B O 1
ATOM 3077 N N . ARG B 1 139 ? -37.250 30.844 162.496 1.00 64.91 127 ARG B N 1
ATOM 3078 C CA . ARG B 1 139 ? -36.364 29.843 161.894 1.00 63.55 127 ARG B CA 1
ATOM 3079 C C . ARG B 1 139 ? -36.433 29.806 160.368 1.00 61.58 127 ARG B C 1
ATOM 3080 O O . ARG B 1 139 ? -37.417 30.242 159.769 1.00 61.37 127 ARG B O 1
ATOM 3088 N N . LEU B 1 140 ? -35.387 29.274 159.743 1.00 59.06 128 LEU B N 1
ATOM 3089 C CA . LEU B 1 140 ? -35.374 29.139 158.292 1.00 56.79 128 LEU B CA 1
ATOM 3090 C C . LEU B 1 140 ? -34.783 27.802 157.823 1.00 54.43 128 LEU B C 1
ATOM 3091 O O . LEU B 1 140 ? -34.593 27.581 156.626 1.00 54.29 128 LEU B O 1
ATOM 3096 N N . LEU B 1 141 ? -34.513 26.910 158.772 1.00 51.42 129 LEU B N 1
ATOM 3097 C CA . LEU B 1 141 ? -34.053 25.562 158.455 1.00 48.59 129 LEU B CA 1
ATOM 3098 C C . LEU B 1 141 ? -34.252 24.651 159.666 1.00 47.42 129 LEU B C 1
ATOM 3099 O O . LEU B 1 141 ? -33.738 24.928 160.750 1.00 47.32 129 LEU B O 1
ATOM 3104 N N . GLY B 1 142 ? -35.005 23.570 159.480 1.00 46.10 130 GLY B N 1
ATOM 3105 C CA . GLY B 1 142 ? -35.305 22.646 160.570 1.00 44.57 130 GLY B CA 1
ATOM 3106 C C . GLY B 1 142 ? -34.158 21.699 160.855 1.00 43.79 130 GLY B C 1
ATOM 3107 O O . GLY B 1 142 ? -33.171 21.681 160.122 1.00 43.88 130 GLY B O 1
ATOM 3108 N N . SER B 1 143 ? -34.288 20.904 161.913 1.00 43.03 131 SER B N 1
ATOM 3109 C CA . SER B 1 143 ? -33.214 20.002 162.325 1.00 42.60 131 SER B CA 1
ATOM 3110 C C . SER B 1 143 ? -32.961 18.877 161.326 1.00 42.30 131 SER B C 1
ATOM 3111 O O . SER B 1 143 ? -31.830 18.412 161.189 1.00 42.34 131 SER B O 1
ATOM 3114 N N . VAL B 1 144 ? -34.008 18.445 160.628 1.00 42.09 132 VAL B N 1
ATOM 3115 C CA . VAL B 1 144 ? -33.877 17.361 159.654 1.00 41.85 132 VAL B CA 1
ATOM 3116 C C . VAL B 1 144 ? -33.145 17.831 158.398 1.00 41.51 132 VAL B C 1
ATOM 3117 O O . VAL B 1 144 ? -32.139 17.237 157.996 1.00 41.44 132 VAL B O 1
ATOM 3121 N N . SER B 1 145 ? -33.649 18.900 157.787 1.00 40.97 133 SER B N 1
ATOM 3122 C CA . SER B 1 145 ? -33.014 19.474 156.606 1.00 40.67 133 SER B CA 1
ATOM 3123 C C . SER B 1 145 ? -31.571 19.889 156.902 1.00 40.34 133 SER B C 1
ATOM 3124 O O . SER B 1 145 ? -30.669 19.658 156.097 1.00 40.34 133 SER B O 1
ATOM 3127 N N . SER B 1 146 ? -31.361 20.489 158.071 1.00 39.69 134 SER B N 1
ATOM 3128 C CA . SER B 1 146 ? -30.036 20.924 158.496 1.00 39.05 134 SER B CA 1
ATOM 3129 C C . SER B 1 146 ? -29.062 19.756 158.653 1.00 38.52 134 SER B C 1
ATOM 3130 O O . SER B 1 146 ? -27.935 19.809 158.157 1.00 38.57 134 SER B O 1
ATOM 3133 N N . GLY B 1 147 ? -29.496 18.707 159.348 1.00 37.79 135 GLY B N 1
ATOM 3134 C CA . GLY B 1 147 ? -28.637 17.550 159.596 1.00 36.78 135 GLY B CA 1
ATOM 3135 C C . GLY B 1 147 ? -28.354 16.788 158.318 1.00 36.15 135 GLY B C 1
ATOM 3136 O O . GLY B 1 147 ? -27.262 16.244 158.124 1.00 35.96 135 GLY B O 1
ATOM 3137 N N . LEU B 1 148 ? -29.351 16.760 157.443 1.00 35.51 136 LEU B N 1
ATOM 3138 C CA . LEU B 1 148 ? -29.242 16.077 156.168 1.00 35.01 136 LEU B CA 1
ATOM 3139 C C . LEU B 1 148 ? -28.252 16.832 155.287 1.00 35.02 136 LEU B C 1
ATOM 3140 O O . LEU B 1 148 ? -27.442 16.232 154.577 1.00 35.05 136 LEU B O 1
ATOM 3145 N N . LEU B 1 149 ? -28.315 18.157 155.364 1.00 35.06 137 LEU B N 1
ATOM 3146 C CA . LEU B 1 149 ? -27.435 19.037 154.601 1.00 35.10 137 LEU B CA 1
ATOM 3147 C C . LEU B 1 149 ? -25.976 18.864 155.015 1.00 35.53 137 LEU B C 1
ATOM 3148 O O . LEU B 1 149 ? -25.066 19.177 154.252 1.00 35.57 137 LEU B O 1
ATOM 3153 N N . ARG B 1 150 ? -25.762 18.350 156.223 1.00 36.10 138 ARG B N 1
ATOM 3154 C CA . ARG B 1 150 ? -24.423 18.233 156.788 1.00 36.70 138 ARG B CA 1
ATOM 3155 C C . ARG B 1 150 ? -23.865 16.816 156.782 1.00 36.64 138 ARG B C 1
ATOM 3156 O O . ARG B 1 150 ? -22.658 16.631 156.932 1.00 36.62 138 ARG B O 1
ATOM 3164 N N . HIS B 1 151 ? -24.731 15.820 156.617 1.00 36.55 139 HIS B N 1
ATOM 3165 C CA . HIS B 1 151 ? -24.306 14.430 156.798 1.00 36.53 139 HIS B CA 1
ATOM 3166 C C . HIS B 1 151 ? -24.688 13.466 155.670 1.00 37.30 139 HIS B C 1
ATOM 3167 O O . HIS B 1 151 ? -24.094 12.393 155.549 1.00 37.31 139 HIS B O 1
ATOM 3174 N N . ALA B 1 152 ? -25.668 13.842 154.852 1.00 38.32 140 ALA B N 1
ATOM 3175 C CA . ALA B 1 152 ? -26.153 12.965 153.786 1.00 39.41 140 ALA B CA 1
ATOM 3176 C C . ALA B 1 152 ? -25.028 12.440 152.900 1.00 40.43 140 ALA B C 1
ATOM 3177 O O . ALA B 1 152 ? -24.043 13.136 152.652 1.00 40.54 140 ALA B O 1
ATOM 3179 N N . HIS B 1 153 ? -25.181 11.207 152.425 1.00 41.64 141 HIS B N 1
ATOM 3180 C CA . HIS B 1 153 ? -24.184 10.596 151.550 1.00 42.49 141 HIS B CA 1
ATOM 3181 C C . HIS B 1 153 ? -24.577 10.702 150.079 1.00 41.86 141 HIS B C 1
ATOM 3182 O O . HIS B 1 153 ? -24.049 9.985 149.230 1.00 42.46 141 HIS B O 1
ATOM 3189 N N . CYS B 1 154 ? -25.508 11.605 149.789 1.00 40.22 142 CYS B N 1
ATOM 3190 C CA . CYS B 1 154 ? -25.884 11.909 148.416 1.00 38.32 142 CYS B CA 1
ATOM 3191 C C . CYS B 1 154 ? -26.406 13.343 148.338 1.00 35.47 142 CYS B C 1
ATOM 3192 O O . CYS B 1 154 ? -26.724 13.941 149.367 1.00 35.56 142 CYS B O 1
ATOM 3195 N N . PRO B 1 155 ? -26.475 13.907 147.119 1.00 32.57 143 PRO B N 1
ATOM 3196 C CA . PRO B 1 155 ? -27.035 15.241 146.928 1.00 31.41 143 PRO B CA 1
ATOM 3197 C C . PRO B 1 155 ? -28.346 15.402 147.687 1.00 31.54 143 PRO B C 1
ATOM 3198 O O . PRO B 1 155 ? -29.145 14.476 147.730 1.00 31.59 143 PRO B O 1
ATOM 3202 N N . VAL B 1 156 ? -28.553 16.567 148.291 1.00 32.32 144 VAL B N 1
ATOM 3203 C CA . VAL B 1 156 ? -29.761 16.834 149.057 1.00 33.20 144 VAL B CA 1
ATOM 3204 C C . VAL B 1 156 ? -30.559 17.945 148.399 1.00 33.85 144 VAL B C 1
ATOM 3205 O O . VAL B 1 156 ? -30.027 19.017 148.118 1.00 34.48 144 VAL B O 1
ATOM 3209 N N . VAL B 1 157 ? -31.837 17.694 148.151 1.00 34.16 145 VAL B N 1
ATOM 3210 C CA . VAL B 1 157 ? -32.684 18.701 147.532 1.00 34.41 145 VAL B CA 1
ATOM 3211 C C . VAL B 1 157 ? -33.559 19.377 148.580 1.00 35.23 145 VAL B C 1
ATOM 3212 O O . VAL B 1 157 ? -34.341 18.721 149.265 1.00 35.46 145 VAL B O 1
ATOM 3216 N N . ILE B 1 158 ? -33.408 20.692 148.709 1.00 36.04 146 ILE B N 1
ATOM 3217 C CA . ILE B 1 158 ? -34.186 21.470 149.665 1.00 37.02 146 ILE B CA 1
ATOM 3218 C C . ILE B 1 158 ? -35.340 22.169 148.953 1.00 38.56 146 ILE B C 1
ATOM 3219 O O . ILE B 1 158 ? -35.122 22.916 148.001 1.00 38.54 146 ILE B O 1
ATOM 3224 N N . ILE B 1 159 ? -36.564 21.916 149.411 1.00 40.68 147 ILE B N 1
ATOM 3225 C CA . ILE B 1 159 ? -37.754 22.521 148.810 1.00 42.92 147 ILE B CA 1
ATOM 3226 C C . ILE B 1 159 ? -38.408 23.517 149.765 1.00 45.12 147 ILE B C 1
ATOM 3227 O O . ILE B 1 159 ? -38.456 23.288 150.972 1.00 45.48 147 ILE B O 1
ATOM 3232 N N . HIS B 1 160 ? -38.902 24.623 149.218 1.00 47.87 148 HIS B N 1
ATOM 3233 C CA . HIS B 1 160 ? -39.582 25.643 150.011 1.00 50.82 148 HIS B CA 1
ATOM 3234 C C . HIS B 1 160 ? -41.068 25.642 149.666 1.00 53.38 148 HIS B C 1
ATOM 3235 O O . HIS B 1 160 ? -41.439 25.414 148.513 1.00 53.56 148 HIS B O 1
ATOM 3242 N N . ASP B 1 161 ? -41.915 25.903 150.658 1.00 56.55 149 ASP B N 1
ATOM 3243 C CA . ASP B 1 161 ? -43.360 25.715 150.496 1.00 59.70 149 ASP B CA 1
ATOM 3244 C C . ASP B 1 161 ? -44.022 26.721 149.554 1.00 61.78 149 ASP B C 1
ATOM 3245 O O . ASP B 1 161 ? -45.247 26.845 149.526 1.00 61.97 149 ASP B O 1
ATOM 3250 N N . GLU B 1 162 ? -43.208 27.429 148.780 1.00 64.47 150 GLU B N 1
ATOM 3251 C CA . GLU B 1 162 ? -43.715 28.372 147.790 1.00 67.11 150 GLU B CA 1
ATOM 3252 C C . GLU B 1 162 ? -42.988 28.202 146.461 1.00 68.75 150 GLU B C 1
ATOM 3253 O O . GLU B 1 162 ? -43.163 29.001 145.541 1.00 68.87 150 GLU B O 1
ATOM 3259 N N . ASP B 1 163 ? -42.174 27.153 146.374 1.00 70.79 151 ASP B N 1
ATOM 3260 C CA . ASP B 1 163 ? -41.474 26.811 145.141 1.00 72.75 151 ASP B CA 1
ATOM 3261 C C . ASP B 1 163 ? -42.465 26.407 144.057 1.00 74.04 151 ASP B C 1
ATOM 3262 O O . ASP B 1 163 ? -43.503 25.812 144.344 1.00 74.22 151 ASP B O 1
ATOM 3267 N N . SER B 1 164 ? -42.139 26.731 142.811 1.00 75.62 152 SER B N 1
ATOM 3268 C CA . SER B 1 164 ? -42.999 26.387 141.686 1.00 77.19 152 SER B CA 1
ATOM 3269 C C . SER B 1 164 ? -42.623 25.017 141.119 1.00 78.29 152 SER B C 1
ATOM 3270 O O . SER B 1 164 ? -41.583 24.862 140.476 1.00 78.36 152 SER B O 1
ATOM 3273 N N . VAL B 1 165 ? -43.474 24.024 141.365 1.00 79.57 153 VAL B N 1
ATOM 3274 C CA . VAL B 1 165 ? -43.198 22.655 140.936 1.00 80.73 153 VAL B CA 1
ATOM 3275 C C . VAL B 1 165 ? -44.278 22.102 140.003 1.00 81.41 153 VAL B C 1
ATOM 3276 O O . VAL B 1 165 ? -44.036 21.147 139.262 1.00 81.58 153 VAL B O 1
ATOM 3280 N N . MET B 1 166 ? -45.462 22.710 140.037 1.00 82.10 154 MET B N 1
ATOM 3281 C CA . MET B 1 166 ? -46.598 22.230 139.244 1.00 82.64 154 MET B CA 1
ATOM 3282 C C . MET B 1 166 ? -46.529 22.517 137.737 1.00 82.60 154 MET B C 1
ATOM 3283 O O . MET B 1 166 ? -46.831 21.636 136.931 1.00 82.67 154 MET B O 1
ATOM 3288 N N . PRO B 1 167 ? -46.145 23.751 137.352 1.00 82.45 155 PRO B N 1
ATOM 3289 C CA . PRO B 1 167 ? -46.115 24.148 135.938 1.00 82.28 155 PRO B CA 1
ATOM 3290 C C . PRO B 1 167 ? -45.287 23.229 135.036 1.00 82.05 155 PRO B C 1
ATOM 3291 O O . PRO B 1 167 ? -44.222 22.753 135.435 1.00 82.00 155 PRO B O 1
ATOM 3295 N N . HIS B 1 168 ? -45.789 22.994 133.826 1.00 81.73 156 HIS B N 1
ATOM 3296 C CA . HIS B 1 168 ? -45.092 22.187 132.827 1.00 81.32 156 HIS B CA 1
ATOM 3297 C C . HIS B 1 168 ? -45.576 22.545 131.419 1.00 80.68 156 HIS B C 1
ATOM 3298 O O . HIS B 1 168 ? -46.777 22.717 131.200 1.00 80.62 156 HIS B O 1
ATOM 3305 N N . PRO B 1 169 ? -44.639 22.668 130.460 1.00 79.99 157 PRO B N 1
ATOM 3306 C CA . PRO B 1 169 ? -43.204 22.501 130.692 1.00 79.25 157 PRO B CA 1
ATOM 3307 C C . PRO B 1 169 ? -42.563 23.773 131.244 1.00 78.36 157 PRO B C 1
ATOM 3308 O O . PRO B 1 169 ? -42.821 24.869 130.741 1.00 78.48 157 PRO B O 1
ATOM 3312 N N . GLN B 1 170 ? -41.744 23.620 132.281 1.00 77.03 158 GLN B N 1
ATOM 3313 C CA . GLN B 1 170 ? -41.077 24.757 132.899 1.00 75.54 158 GLN B CA 1
ATOM 3314 C C . GLN B 1 170 ? -39.937 25.255 132.012 1.00 74.29 158 GLN B C 1
ATOM 3315 O O . GLN B 1 170 ? -38.996 24.517 131.709 1.00 74.20 158 GLN B O 1
ATOM 3321 N N . GLN B 1 171 ? -40.038 26.514 131.597 1.00 72.57 159 GLN B N 1
ATOM 3322 C CA . GLN B 1 171 ? -39.065 27.112 130.689 1.00 70.81 159 GLN B CA 1
ATOM 3323 C C . GLN B 1 171 ? -37.845 27.658 131.426 1.00 69.13 159 GLN B C 1
ATOM 3324 O O . GLN B 1 171 ? -36.762 27.755 130.850 1.00 69.18 159 GLN B O 1
ATOM 3330 N N . ALA B 1 172 ? -38.025 28.017 132.695 1.00 66.88 160 ALA B N 1
ATOM 3331 C CA . ALA B 1 172 ? -36.941 28.578 133.501 1.00 64.53 160 ALA B CA 1
ATOM 3332 C C . ALA B 1 172 ? -35.707 27.676 133.487 1.00 62.62 160 ALA B C 1
ATOM 3333 O O . ALA B 1 172 ? -35.823 26.459 133.628 1.00 62.58 160 ALA B O 1
ATOM 3335 N N . PRO B 1 173 ? -34.518 28.274 133.308 1.00 60.65 161 PRO B N 1
ATOM 3336 C CA . PRO B 1 173 ? -33.268 27.523 133.210 1.00 58.98 161 PRO B CA 1
ATOM 3337 C C . PRO B 1 173 ? -32.757 27.003 134.558 1.00 57.20 161 PRO B C 1
ATOM 3338 O O . PRO B 1 173 ? -33.355 27.276 135.600 1.00 57.03 161 PRO B O 1
ATOM 3342 N N . VAL B 1 174 ? -31.662 26.248 134.520 1.00 55.02 162 VAL B N 1
ATOM 3343 C CA . VAL B 1 174 ? -31.035 25.709 135.722 1.00 52.93 162 VAL B CA 1
ATOM 3344 C C . VAL B 1 174 ? -29.806 26.541 136.091 1.00 51.55 162 VAL B C 1
ATOM 3345 O O . VAL B 1 174 ? -28.867 26.668 135.302 1.00 51.42 162 VAL B O 1
ATOM 3349 N N . LEU B 1 175 ? -29.822 27.106 137.293 1.00 49.71 163 LEU B N 1
ATOM 3350 C CA . LEU B 1 175 ? -28.729 27.941 137.773 1.00 47.85 163 LEU B CA 1
ATOM 3351 C C . LEU B 1 175 ? -27.745 27.132 138.613 1.00 46.90 163 LEU B C 1
ATOM 3352 O O . LEU B 1 175 ? -28.149 26.395 139.509 1.00 46.87 163 LEU B O 1
ATOM 3357 N N . VAL B 1 176 ? -26.455 27.271 138.322 1.00 45.85 164 VAL B N 1
ATOM 3358 C CA . VAL B 1 176 ? -25.427 26.570 139.086 1.00 45.07 164 VAL B CA 1
ATOM 3359 C C . VAL B 1 176 ? -24.274 27.496 139.475 1.00 45.48 164 VAL B C 1
ATOM 3360 O O . VAL B 1 176 ? -23.828 28.319 138.677 1.00 45.36 164 VAL B O 1
ATOM 3364 N N . GLY B 1 177 ? -23.802 27.359 140.710 1.00 45.92 165 GLY B N 1
ATOM 3365 C CA . GLY B 1 177 ? -22.653 28.121 141.180 1.00 46.63 165 GLY B CA 1
ATOM 3366 C C . GLY B 1 177 ? -21.389 27.287 141.125 1.00 47.33 165 GLY B C 1
ATOM 3367 O O . GLY B 1 177 ? -21.302 26.240 141.765 1.00 47.20 165 GLY B O 1
ATOM 3368 N N . VAL B 1 178 ? -20.410 27.744 140.350 1.00 48.15 166 VAL B N 1
ATOM 3369 C CA . VAL B 1 178 ? -19.139 27.039 140.230 1.00 48.85 166 VAL B CA 1
ATOM 3370 C C . VAL B 1 178 ? -18.033 27.839 140.913 1.00 48.80 166 VAL B C 1
ATOM 3371 O O . VAL B 1 178 ? -18.071 29.070 140.926 1.00 49.04 166 VAL B O 1
ATOM 3375 N N . ASP B 1 179 ? -17.056 27.143 141.487 1.00 48.48 167 ASP B N 1
ATOM 3376 C CA . ASP B 1 179 ? -15.928 27.814 142.123 1.00 48.30 167 ASP B CA 1
ATOM 3377 C C . ASP B 1 179 ? -14.617 27.040 141.958 1.00 48.57 167 ASP B C 1
ATOM 3378 O O . ASP B 1 179 ? -13.588 27.419 142.518 1.00 48.52 167 ASP B O 1
ATOM 3383 N N . GLY B 1 180 ? -14.663 25.952 141.192 1.00 48.88 168 GLY B N 1
ATOM 3384 C CA . GLY B 1 180 ? -13.462 25.197 140.856 1.00 49.34 168 GLY B CA 1
ATOM 3385 C C . GLY B 1 180 ? -13.150 24.022 141.763 1.00 49.97 168 GLY B C 1
ATOM 3386 O O . GLY B 1 180 ? -12.354 23.152 141.407 1.00 49.92 168 GLY B O 1
ATOM 3387 N N . SER B 1 181 ? -13.770 23.988 142.938 1.00 50.80 169 SER B N 1
ATOM 3388 C CA . SER B 1 181 ? -13.527 22.910 143.897 1.00 51.71 169 SER B CA 1
ATOM 3389 C C . SER B 1 181 ? -14.094 21.581 143.407 1.00 52.31 169 SER B C 1
ATOM 3390 O O . SER B 1 181 ? -14.927 21.547 142.501 1.00 52.40 169 SER B O 1
ATOM 3393 N N . SER B 1 182 ? -13.642 20.486 144.014 1.00 52.96 170 SER B N 1
ATOM 3394 C CA . SER B 1 182 ? -14.126 19.158 143.645 1.00 53.44 170 SER B CA 1
ATOM 3395 C C . SER B 1 182 ? -15.620 19.022 143.926 1.00 53.25 170 SER B C 1
ATOM 3396 O O . SER B 1 182 ? -16.357 18.436 143.136 1.00 53.62 170 SER B O 1
ATOM 3399 N N . ALA B 1 183 ? -16.061 19.573 145.053 1.00 52.73 171 ALA B N 1
ATOM 3400 C CA . ALA B 1 183 ? -17.477 19.562 145.407 1.00 52.15 171 ALA B CA 1
ATOM 3401 C C . ALA B 1 183 ? -18.291 20.361 144.397 1.00 51.84 171 ALA B C 1
ATOM 3402 O O . ALA B 1 183 ? -19.483 20.120 144.215 1.00 51.66 171 ALA B O 1
ATOM 3404 N N . SER B 1 184 ? -17.639 21.313 143.739 1.00 51.78 172 SER B N 1
ATOM 3405 C CA . SER B 1 184 ? -18.307 22.152 142.754 1.00 51.85 172 SER B CA 1
ATOM 3406 C C . SER B 1 184 ? -18.433 21.428 141.414 1.00 52.38 172 SER B C 1
ATOM 3407 O O . SER B 1 184 ? -19.363 21.682 140.648 1.00 51.95 172 SER B O 1
ATOM 3410 N N . GLU B 1 185 ? -17.492 20.528 141.138 1.00 53.48 173 GLU B N 1
ATOM 3411 C CA . GLU B 1 185 ? -17.545 19.712 139.929 1.00 54.71 173 GLU B CA 1
ATOM 3412 C C . GLU B 1 185 ? -18.757 18.794 139.968 1.00 54.03 173 GLU B C 1
ATOM 3413 O O . GLU B 1 185 ? -19.491 18.669 138.982 1.00 54.03 173 GLU B O 1
ATOM 3419 N N . LEU B 1 186 ? -18.963 18.157 141.116 1.00 52.90 174 LEU B N 1
ATOM 3420 C CA . LEU B 1 186 ? -20.130 17.316 141.320 1.00 51.85 174 LEU B CA 1
ATOM 3421 C C . LEU B 1 186 ? -21.392 18.126 141.047 1.00 50.80 174 LEU B C 1
ATOM 3422 O O . LEU B 1 186 ? -22.274 17.688 140.311 1.00 50.70 174 LEU B O 1
ATOM 3427 N N . ALA B 1 187 ? -21.467 19.316 141.634 1.00 49.60 175 ALA B N 1
ATOM 3428 C CA . ALA B 1 187 ? -22.609 20.199 141.430 1.00 48.69 175 ALA B CA 1
ATOM 3429 C C . ALA B 1 187 ? -22.836 20.497 139.950 1.00 48.21 175 ALA B C 1
ATOM 3430 O O . ALA B 1 187 ? -23.976 20.552 139.487 1.00 47.95 175 ALA B O 1
ATOM 3432 N N . THR B 1 188 ? -21.747 20.689 139.213 1.00 47.80 176 THR B N 1
ATOM 3433 C CA . THR B 1 188 ? -21.835 20.979 137.787 1.00 47.52 176 THR B CA 1
ATOM 3434 C C . THR B 1 188 ? -22.457 19.802 137.041 1.00 46.87 176 THR B C 1
ATOM 3435 O O . THR B 1 188 ? -23.415 19.975 136.279 1.00 46.75 176 THR B O 1
ATOM 3439 N N . ALA B 1 189 ? -21.912 18.608 137.271 1.00 46.04 177 ALA B N 1
ATOM 3440 C CA . ALA B 1 189 ? -22.442 17.386 136.668 1.00 45.30 177 ALA B CA 1
ATOM 3441 C C . ALA B 1 189 ? -23.951 17.294 136.868 1.00 45.12 177 ALA B C 1
ATOM 3442 O O . ALA B 1 189 ? -24.702 17.095 135.912 1.00 45.08 177 ALA B O 1
ATOM 3444 N N . ILE B 1 190 ? -24.388 17.452 138.113 1.00 45.12 178 ILE B N 1
ATOM 3445 C CA . ILE B 1 190 ? -25.807 17.416 138.444 1.00 45.45 178 ILE B CA 1
ATOM 3446 C C . ILE B 1 190 ? -26.578 18.462 137.652 1.00 47.28 178 ILE B C 1
ATOM 3447 O O . ILE B 1 190 ? -27.645 18.178 137.116 1.00 47.36 178 ILE B O 1
ATOM 3452 N N . ALA B 1 191 ? -26.023 19.668 137.573 1.00 49.91 179 ALA B N 1
ATOM 3453 C CA . ALA B 1 191 ? -26.689 20.786 136.906 1.00 52.54 179 ALA B CA 1
ATOM 3454 C C . ALA B 1 191 ? -26.941 20.515 135.427 1.00 54.61 179 ALA B C 1
ATOM 3455 O O . ALA B 1 191 ? -28.016 20.818 134.915 1.00 54.66 179 ALA B O 1
ATOM 3457 N N . PHE B 1 192 ? -25.947 19.949 134.746 1.00 57.41 180 PHE B N 1
ATOM 3458 C CA . PHE B 1 192 ? -26.084 19.619 133.328 1.00 60.09 180 PHE B CA 1
ATOM 3459 C C . PHE B 1 192 ? -27.020 18.436 133.126 1.00 60.63 180 PHE B C 1
ATOM 3460 O O . PHE B 1 192 ? -27.936 18.486 132.301 1.00 60.78 180 PHE B O 1
ATOM 3468 N N . ASP B 1 193 ? -26.770 17.372 133.884 1.00 60.98 181 ASP B N 1
ATOM 3469 C CA . ASP B 1 193 ? -27.618 16.190 133.875 1.00 61.04 181 ASP B CA 1
ATOM 3470 C C . ASP B 1 193 ? -29.077 16.606 134.013 1.00 60.09 181 ASP B C 1
ATOM 3471 O O . ASP B 1 193 ? -29.926 16.223 133.211 1.00 60.10 181 ASP B O 1
ATOM 3476 N N . GLU B 1 194 ? -29.353 17.412 135.029 1.00 58.80 182 GLU B N 1
ATOM 3477 C CA . GLU B 1 194 ? -30.708 17.859 135.311 1.00 57.73 182 GLU B CA 1
ATOM 3478 C C . GLU B 1 194 ? -31.245 18.784 134.219 1.00 57.33 182 GLU B C 1
ATOM 3479 O O . GLU B 1 194 ? -32.449 18.824 133.961 1.00 57.10 182 GLU B O 1
ATOM 3485 N N . ALA B 1 195 ? -30.345 19.523 133.579 1.00 57.08 183 ALA B N 1
ATOM 3486 C CA . ALA B 1 195 ? -30.731 20.512 132.577 1.00 56.79 183 ALA B CA 1
ATOM 3487 C C . ALA B 1 195 ? -31.170 19.875 131.259 1.00 56.73 183 ALA B C 1
ATOM 3488 O O . ALA B 1 195 ? -32.192 20.266 130.688 1.00 56.68 183 ALA B O 1
ATOM 3490 N N . SER B 1 196 ? -30.398 18.903 130.778 1.00 56.57 184 SER B N 1
ATOM 3491 C CA . SER B 1 196 ? -30.728 18.226 129.527 1.00 56.57 184 SER B CA 1
ATOM 3492 C C . SER B 1 196 ? -32.007 17.405 129.663 1.00 56.69 184 SER B C 1
ATOM 3493 O O . SER B 1 196 ? -32.866 17.440 128.784 1.00 56.68 184 SER B O 1
ATOM 3496 N N . ARG B 1 197 ? -32.130 16.683 130.775 1.00 56.97 185 ARG B N 1
ATOM 3497 C CA . ARG B 1 197 ? -33.312 15.863 131.051 1.00 57.32 185 ARG B CA 1
ATOM 3498 C C . ARG B 1 197 ? -34.600 16.679 131.050 1.00 58.56 185 ARG B C 1
ATOM 3499 O O . ARG B 1 197 ? -35.632 16.221 130.564 1.00 58.43 185 ARG B O 1
ATOM 3507 N N . ARG B 1 198 ? -34.534 17.886 131.604 1.00 60.49 186 ARG B N 1
ATOM 3508 C CA . ARG B 1 198 ? -35.678 18.793 131.603 1.00 62.68 186 ARG B CA 1
ATOM 3509 C C . ARG B 1 198 ? -35.786 19.541 130.279 1.00 64.99 186 ARG B C 1
ATOM 3510 O O . ARG B 1 198 ? -36.787 20.209 130.012 1.00 64.96 186 ARG B O 1
ATOM 3518 N N . ASN B 1 199 ? -34.745 19.422 129.458 1.00 68.10 187 ASN B N 1
ATOM 3519 C CA . ASN B 1 199 ? -34.668 20.123 128.180 1.00 71.00 187 ASN B CA 1
ATOM 3520 C C . ASN B 1 199 ? -34.779 21.636 128.351 1.00 71.04 187 ASN B C 1
ATOM 3521 O O . ASN B 1 199 ? -35.612 22.287 127.718 1.00 71.23 187 ASN B O 1
ATOM 3526 N N . VAL B 1 200 ? -33.942 22.186 129.226 1.00 70.72 188 VAL B N 1
ATOM 3527 C CA . VAL B 1 200 ? -33.898 23.626 129.443 1.00 70.19 188 VAL B CA 1
ATOM 3528 C C . VAL B 1 200 ? -32.453 24.118 129.407 1.00 69.58 188 VAL B C 1
ATOM 3529 O O . VAL B 1 200 ? -31.523 23.325 129.246 1.00 69.54 188 VAL B O 1
ATOM 3533 N N . ASP B 1 201 ? -32.272 25.427 129.557 1.00 68.69 189 ASP B N 1
ATOM 3534 C CA . ASP B 1 201 ? -30.945 26.031 129.501 1.00 67.45 189 ASP B CA 1
ATOM 3535 C C . ASP B 1 201 ? -30.244 26.025 130.857 1.00 64.82 189 ASP B C 1
ATOM 3536 O O . ASP B 1 201 ? -30.859 25.756 131.889 1.00 64.76 189 ASP B O 1
ATOM 3541 N N . LEU B 1 202 ? -28.949 26.318 130.840 1.00 61.18 190 LEU B N 1
ATOM 3542 C CA . LEU B 1 202 ? -28.151 26.335 132.056 1.00 57.59 190 LEU B CA 1
ATOM 3543 C C . LEU B 1 202 ? -27.439 27.674 132.225 1.00 55.90 190 LEU B C 1
ATOM 3544 O O . LEU B 1 202 ? -26.869 28.212 131.275 1.00 55.76 190 LEU B O 1
ATOM 3549 N N . VAL B 1 203 ? -27.487 28.214 133.439 1.00 53.83 191 VAL B N 1
ATOM 3550 C CA . VAL B 1 203 ? -26.767 29.437 133.764 1.00 51.70 191 VAL B CA 1
ATOM 3551 C C . VAL B 1 203 ? -25.654 29.137 134.765 1.00 50.56 191 VAL B C 1
ATOM 3552 O O . VAL B 1 203 ? -25.918 28.850 135.932 1.00 50.31 191 VAL B O 1
ATOM 3556 N N . ALA B 1 204 ? -24.411 29.188 134.298 1.00 49.38 192 ALA B N 1
ATOM 3557 C CA . ALA B 1 204 ? -23.261 29.014 135.177 1.00 48.40 192 ALA B CA 1
ATOM 3558 C C . ALA B 1 204 ? -22.834 30.365 135.737 1.00 47.59 192 ALA B C 1
ATOM 3559 O O . ALA B 1 204 ? -22.644 31.322 134.988 1.00 47.66 192 ALA B O 1
ATOM 3561 N N . LEU B 1 205 ? -22.697 30.443 137.056 1.00 46.49 193 LEU B N 1
ATOM 3562 C CA . LEU B 1 205 ? -22.311 31.688 137.707 1.00 45.40 193 LEU B CA 1
ATOM 3563 C C . LEU B 1 205 ? -21.084 31.514 138.593 1.00 45.26 193 LEU B C 1
ATOM 3564 O O . LEU B 1 205 ? -21.001 30.576 139.389 1.00 45.14 193 LEU B O 1
ATOM 3569 N N . HIS B 1 206 ? -20.127 32.423 138.443 1.00 45.22 194 HIS B N 1
ATOM 3570 C CA . HIS B 1 206 ? -18.932 32.414 139.270 1.00 45.11 194 HIS B CA 1
ATOM 3571 C C . HIS B 1 206 ? -18.663 33.794 139.847 1.00 45.35 194 HIS B C 1
ATOM 3572 O O . HIS B 1 206 ? -18.605 34.784 139.118 1.00 45.28 194 HIS B O 1
ATOM 3579 N N . ALA B 1 207 ? -18.519 33.853 141.166 1.00 45.73 195 ALA B N 1
ATOM 3580 C CA . ALA B 1 207 ? -18.073 35.067 141.823 1.00 46.09 195 ALA B CA 1
ATOM 3581 C C . ALA B 1 207 ? -16.556 35.018 141.904 1.00 46.62 195 ALA B C 1
ATOM 3582 O O . ALA B 1 207 ? -15.990 34.101 142.501 1.00 46.47 195 ALA B O 1
ATOM 3584 N N . TRP B 1 208 ? -15.906 35.996 141.280 1.00 47.57 196 TRP B N 1
ATOM 3585 C CA . TRP B 1 208 ? -14.450 36.067 141.251 1.00 48.14 196 TRP B CA 1
ATOM 3586 C C . TRP B 1 208 ? -13.861 35.940 142.660 1.00 46.37 196 TRP B C 1
ATOM 3587 O O . TRP B 1 208 ? -12.928 35.165 142.892 1.00 45.87 196 TRP B O 1
ATOM 3598 N N . SER B 1 209 ? -14.427 36.688 143.601 1.00 44.24 197 SER B N 1
ATOM 3599 C CA . SER B 1 209 ? -13.960 36.659 144.982 1.00 42.46 197 SER B CA 1
ATOM 3600 C C . SER B 1 209 ? -14.996 36.054 145.931 1.00 41.38 197 SER B C 1
ATOM 3601 O O . SER B 1 209 ? -16.180 36.396 145.877 1.00 40.82 197 SER B O 1
ATOM 3604 N N . ASP B 1 210 ? -14.540 35.158 146.801 1.00 40.43 198 ASP B N 1
ATOM 3605 C CA . ASP B 1 210 ? -15.382 34.621 147.866 1.00 39.74 198 ASP B CA 1
ATOM 3606 C C . ASP B 1 210 ? -15.605 35.690 148.929 1.00 40.01 198 ASP B C 1
ATOM 3607 O O . ASP B 1 210 ? -16.656 35.740 149.567 1.00 39.77 198 ASP B O 1
ATOM 3612 N N . VAL B 1 211 ? -14.602 36.544 149.103 1.00 40.86 199 VAL B N 1
ATOM 3613 C CA . VAL B 1 211 ? -14.639 37.606 150.096 1.00 41.84 199 VAL B CA 1
ATOM 3614 C C . VAL B 1 211 ? -15.326 38.849 149.543 1.00 43.46 199 VAL B C 1
ATOM 3615 O O . VAL B 1 211 ? -15.195 39.167 148.363 1.00 43.48 199 VAL B O 1
ATOM 3619 N N . ASP B 1 212 ? -16.063 39.540 150.405 1.00 45.75 200 ASP B N 1
ATOM 3620 C CA . ASP B 1 212 ? -16.731 40.780 150.035 1.00 48.17 200 ASP B CA 1
ATOM 3621 C C . ASP B 1 212 ? -15.697 41.891 149.857 1.00 49.28 200 ASP B C 1
ATOM 3622 O O . ASP B 1 212 ? -15.021 42.273 150.813 1.00 49.45 200 ASP B O 1
ATOM 3627 N N . VAL B 1 213 ? -15.573 42.408 148.637 1.00 50.51 201 VAL B N 1
ATOM 3628 C CA . VAL B 1 213 ? -14.538 43.396 148.333 1.00 51.84 201 VAL B CA 1
ATOM 3629 C C . VAL B 1 213 ? -15.094 44.790 148.045 1.00 54.15 201 VAL B C 1
ATOM 3630 O O . VAL B 1 213 ? -14.556 45.520 147.212 1.00 54.22 201 VAL B O 1
ATOM 3634 N N . SER B 1 214 ? -16.143 45.166 148.769 1.00 57.27 202 SER B N 1
ATOM 3635 C CA . SER B 1 214 ? -16.787 46.468 148.591 1.00 60.36 202 SER B CA 1
ATOM 3636 C C . SER B 1 214 ? -15.854 47.662 148.814 1.00 62.63 202 SER B C 1
ATOM 3637 O O . SER B 1 214 ? -15.759 48.544 147.961 1.00 62.94 202 SER B O 1
ATOM 3640 N N . GLU B 1 215 ? -15.170 47.690 149.955 1.00 65.47 203 GLU B N 1
ATOM 3641 C CA . GLU B 1 215 ? -14.329 48.836 150.320 1.00 68.13 203 GLU B CA 1
ATOM 3642 C C . GLU B 1 215 ? -12.883 48.700 149.830 1.00 69.79 203 GLU B C 1
ATOM 3643 O O . GLU B 1 215 ? -12.092 49.638 149.953 1.00 70.04 203 GLU B O 1
ATOM 3649 N N . TRP B 1 216 ? -12.544 47.533 149.286 1.00 71.75 204 TRP B N 1
ATOM 3650 C CA . TRP B 1 216 ? -11.216 47.292 148.716 1.00 73.64 204 TRP B CA 1
ATOM 3651 C C . TRP B 1 216 ? -10.843 48.380 147.707 1.00 75.06 204 TRP B C 1
ATOM 3652 O O . TRP B 1 216 ? -11.575 48.618 146.744 1.00 75.01 204 TRP B O 1
ATOM 3663 N N . PRO B 1 217 ? -9.702 49.051 147.929 1.00 76.52 205 PRO B N 1
ATOM 3664 C CA . PRO B 1 217 ? -9.247 50.112 147.041 1.00 77.57 205 PRO B CA 1
ATOM 3665 C C . PRO B 1 217 ? -8.306 49.602 145.949 1.00 78.61 205 PRO B C 1
ATOM 3666 O O . PRO B 1 217 ? -7.546 48.662 146.175 1.00 78.66 205 PRO B O 1
ATOM 3670 N N . GLY B 1 218 ? -8.365 50.221 144.775 1.00 79.80 206 GLY B N 1
ATOM 3671 C CA . GLY B 1 218 ? -7.485 49.860 143.667 1.00 81.22 206 GLY B CA 1
ATOM 3672 C C . GLY B 1 218 ? -7.782 48.497 143.071 1.00 82.30 206 GLY B C 1
ATOM 3673 O O . GLY B 1 218 ? -6.876 47.679 142.894 1.00 82.38 206 GLY B O 1
ATOM 3674 N N . ILE B 1 219 ? -9.053 48.251 142.761 1.00 83.27 207 ILE B N 1
ATOM 3675 C CA . ILE B 1 219 ? -9.462 46.983 142.157 1.00 84.10 207 ILE B CA 1
ATOM 3676 C C . ILE B 1 219 ? -9.418 47.034 140.634 1.00 84.51 207 ILE B C 1
ATOM 3677 O O . ILE B 1 219 ? -8.637 46.318 140.009 1.00 84.61 207 ILE B O 1
ATOM 3682 N N . ASP B 1 220 ? -10.256 47.884 140.044 1.00 84.96 208 ASP B N 1
ATOM 3683 C CA . ASP B 1 220 ? -10.426 47.920 138.594 1.00 85.37 208 ASP B CA 1
ATOM 3684 C C . ASP B 1 220 ? -11.156 46.657 138.134 1.00 85.48 208 ASP B C 1
ATOM 3685 O O . ASP B 1 220 ? -10.549 45.735 137.581 1.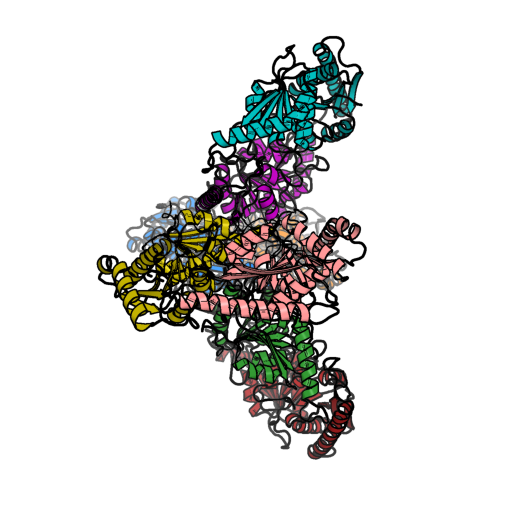00 85.41 208 ASP B O 1
ATOM 3690 N N . TRP B 1 221 ? -12.464 46.628 138.377 1.00 85.55 209 TRP B N 1
ATOM 3691 C CA . TRP B 1 221 ? -13.285 45.449 138.101 1.00 85.55 209 TRP B CA 1
ATOM 3692 C C . TRP B 1 221 ? -13.490 45.173 136.604 1.00 85.52 209 TRP B C 1
ATOM 3693 O O . TRP B 1 221 ? -13.283 44.044 136.155 1.00 85.48 209 TRP B O 1
ATOM 3704 N N . PRO B 1 222 ? -13.887 46.200 135.827 1.00 85.51 210 PRO B N 1
ATOM 3705 C CA . PRO B 1 222 ? -14.142 45.990 134.397 1.00 85.38 210 PRO B CA 1
ATOM 3706 C C . PRO B 1 222 ? -13.007 45.254 133.677 1.00 85.13 210 PRO B C 1
ATOM 3707 O O . PRO B 1 222 ? -13.260 44.495 132.741 1.00 85.08 210 PRO B O 1
ATOM 3711 N N . ALA B 1 223 ? -11.772 45.475 134.116 1.00 84.83 211 ALA B N 1
ATOM 3712 C CA . ALA B 1 223 ? -10.623 44.790 133.535 1.00 84.65 211 ALA B CA 1
ATOM 3713 C C . ALA B 1 223 ? -10.569 43.332 133.974 1.00 84.52 211 ALA B C 1
ATOM 3714 O O . ALA B 1 223 ? -10.300 42.441 133.170 1.00 84.54 211 ALA B O 1
ATOM 3716 N N . THR B 1 224 ? -10.829 43.099 135.256 1.00 84.36 212 THR B N 1
ATOM 3717 C CA . THR B 1 224 ? -10.750 41.759 135.830 1.00 84.16 212 THR B CA 1
ATOM 3718 C C . THR B 1 224 ? -11.899 40.868 135.359 1.00 83.99 212 THR B C 1
ATOM 3719 O O . THR B 1 224 ? -11.737 39.655 135.220 1.00 83.85 212 THR B O 1
ATOM 3723 N N . GLN B 1 225 ? -13.055 41.480 135.117 1.00 83.86 213 GLN B N 1
ATOM 3724 C CA . GLN B 1 225 ? -14.250 40.751 134.699 1.00 83.68 213 GLN B CA 1
ATOM 3725 C C . GLN B 1 225 ? -14.067 40.084 133.341 1.00 83.63 213 GLN B C 1
ATOM 3726 O O . GLN B 1 225 ? -14.472 38.938 133.144 1.00 83.67 213 GLN B O 1
ATOM 3732 N N . SER B 1 226 ? -13.456 40.809 132.408 1.00 83.53 214 SER B N 1
ATOM 3733 C CA . SER B 1 226 ? -13.221 40.296 131.062 1.00 83.35 214 SER B CA 1
ATOM 3734 C C . SER B 1 226 ? -12.284 39.088 131.070 1.00 83.27 214 SER B C 1
ATOM 3735 O O . SER B 1 226 ? -12.466 38.147 130.296 1.00 83.30 214 SER B O 1
ATOM 3738 N N . MET B 1 227 ? -11.288 39.119 131.951 1.00 83.11 215 MET B N 1
ATOM 3739 C CA . MET B 1 227 ? -10.325 38.025 132.065 1.00 83.00 215 MET B CA 1
ATOM 3740 C C . MET B 1 227 ? -10.934 36.771 132.684 1.00 82.59 215 MET B C 1
ATOM 3741 O O . MET B 1 227 ? -10.558 35.652 132.333 1.00 82.59 215 MET B O 1
ATOM 3746 N N . ALA B 1 228 ? -11.873 36.967 133.605 1.00 82.04 216 ALA B N 1
ATOM 3747 C CA . ALA B 1 228 ? -12.525 35.860 134.298 1.00 81.35 216 ALA B CA 1
ATOM 3748 C C . ALA B 1 228 ? -13.474 35.104 133.375 1.00 80.81 216 ALA B C 1
ATOM 3749 O O . ALA B 1 228 ? -13.448 33.875 133.321 1.00 80.72 216 ALA B O 1
ATOM 3751 N N . GLU B 1 229 ? -14.303 35.849 132.650 1.00 80.24 217 GLU B N 1
ATOM 3752 C CA . GLU B 1 229 ? -15.273 35.267 131.727 1.00 79.78 217 GLU B CA 1
ATOM 3753 C C . GLU B 1 229 ? -14.631 34.299 130.740 1.00 79.49 217 GLU B C 1
ATOM 3754 O O . GLU B 1 229 ? -15.290 33.394 130.229 1.00 79.52 217 GLU B O 1
ATOM 3760 N N . GLN B 1 230 ? -13.345 34.499 130.474 1.00 79.18 218 GLN B N 1
ATOM 3761 C CA . GLN B 1 230 ? -12.608 33.627 129.570 1.00 78.86 218 GLN B CA 1
ATOM 3762 C C . GLN B 1 230 ? -12.264 32.306 130.249 1.00 78.38 218 GLN B C 1
ATOM 3763 O O . GLN B 1 230 ? -12.482 31.235 129.682 1.00 78.41 218 GLN B O 1
ATOM 3769 N N . VAL B 1 231 ? -11.731 32.388 131.465 1.00 77.81 219 VAL B N 1
ATOM 3770 C CA . VAL B 1 231 ? -11.373 31.194 132.228 1.00 77.17 219 VAL B CA 1
ATOM 3771 C C . VAL B 1 231 ? -12.615 30.359 132.532 1.00 76.80 219 VAL B C 1
ATOM 3772 O O . VAL B 1 231 ? -12.551 29.128 132.571 1.00 76.71 219 VAL B O 1
ATOM 3776 N N . LEU B 1 232 ? -13.743 31.033 132.743 1.00 76.25 220 LEU B N 1
ATOM 3777 C CA . LEU B 1 232 ? -15.007 30.348 132.969 1.00 75.89 220 LEU B CA 1
ATOM 3778 C C . LEU B 1 232 ? -15.335 29.504 131.742 1.00 75.92 220 LEU B C 1
ATOM 3779 O O . LEU B 1 232 ? -15.653 28.318 131.857 1.00 75.99 220 LEU B O 1
ATOM 3784 N N . ALA B 1 233 ? -15.238 30.122 130.567 1.00 75.86 221 ALA B N 1
ATOM 3785 C CA . ALA B 1 233 ? -15.533 29.450 129.304 1.00 75.75 221 ALA B CA 1
ATOM 3786 C C . ALA B 1 233 ? -14.607 28.265 129.046 1.00 75.68 221 ALA B C 1
ATOM 3787 O O . ALA B 1 233 ? -15.026 27.253 128.484 1.00 75.65 221 ALA B O 1
ATOM 3789 N N . GLU B 1 234 ? -13.350 28.393 129.460 1.00 75.67 222 GLU B N 1
ATOM 3790 C CA . GLU B 1 234 ? -12.377 27.321 129.281 1.00 75.90 222 GLU B CA 1
ATOM 3791 C C . GLU B 1 234 ? -12.700 26.116 130.160 1.00 75.97 222 GLU B C 1
ATOM 3792 O O . GLU B 1 234 ? -12.555 24.971 129.730 1.00 76.05 222 GLU B O 1
ATOM 3798 N N . ARG B 1 235 ? -13.144 26.377 131.387 1.00 76.08 223 ARG B N 1
ATOM 3799 C CA . ARG B 1 235 ? -13.479 25.307 132.327 1.00 76.00 223 ARG B CA 1
ATOM 3800 C C . ARG B 1 235 ? -14.787 24.604 131.967 1.00 75.86 223 ARG B C 1
ATOM 3801 O O . ARG B 1 235 ? -15.000 23.449 132.337 1.00 75.68 223 ARG B O 1
ATOM 3809 N N . LEU B 1 236 ? -15.656 25.306 131.245 1.00 75.81 224 LEU B N 1
ATOM 3810 C CA . LEU B 1 236 ? -16.936 24.748 130.818 1.00 75.84 224 LEU B CA 1
ATOM 3811 C C . LEU B 1 236 ? -16.893 24.169 129.402 1.00 76.00 224 LEU B C 1
ATOM 3812 O O . LEU B 1 236 ? -17.929 23.800 128.844 1.00 76.08 224 LEU B O 1
ATOM 3817 N N . ALA B 1 237 ? -15.697 24.094 128.823 1.00 76.06 225 ALA B N 1
ATOM 3818 C CA . ALA B 1 237 ? -15.532 23.564 127.473 1.00 75.95 225 ALA B CA 1
ATOM 3819 C C . ALA B 1 237 ? -15.829 22.069 127.426 1.00 75.83 225 ALA B C 1
ATOM 3820 O O . ALA B 1 237 ? -16.569 21.604 126.559 1.00 75.84 225 ALA B O 1
ATOM 3822 N N . GLY B 1 238 ? -15.250 21.323 128.363 1.00 75.65 226 GLY B N 1
ATOM 3823 C CA . GLY B 1 238 ? -15.481 19.884 128.455 1.00 75.46 226 GLY B CA 1
ATOM 3824 C C . GLY B 1 238 ? -16.945 19.547 128.673 1.00 75.27 226 GLY B C 1
ATOM 3825 O O . GLY B 1 238 ? -17.433 18.523 128.197 1.00 75.29 226 GLY B O 1
ATOM 3826 N N . TRP B 1 239 ? -17.648 20.419 129.390 1.00 75.01 227 TRP B N 1
ATOM 3827 C CA . TRP B 1 239 ? -19.059 20.210 129.693 1.00 74.72 227 TRP B CA 1
ATOM 3828 C C . TRP B 1 239 ? -19.966 20.581 128.525 1.00 74.62 227 TRP B C 1
ATOM 3829 O O . TRP B 1 239 ? -21.008 19.962 128.325 1.00 74.64 227 TRP B O 1
ATOM 3840 N N . GLN B 1 240 ? -19.572 21.593 127.760 1.00 74.50 228 GLN B N 1
ATOM 3841 C CA . GLN B 1 240 ? -20.346 22.002 126.593 1.00 74.43 228 GLN B CA 1
ATOM 3842 C C . GLN B 1 240 ? -20.273 20.933 125.507 1.00 74.31 228 GLN B C 1
ATOM 3843 O O . GLN B 1 240 ? -21.268 20.634 124.844 1.00 74.26 228 GLN B O 1
ATOM 3849 N N . GLU B 1 241 ? -19.088 20.356 125.341 1.00 74.13 229 GLU B N 1
ATOM 3850 C CA . GLU B 1 241 ? -18.862 19.308 124.353 1.00 73.95 229 GLU B CA 1
ATOM 3851 C C . GLU B 1 241 ? -19.636 18.044 124.714 1.00 73.47 229 GLU B C 1
ATOM 3852 O O . GLU B 1 241 ? -20.187 17.367 123.842 1.00 73.52 229 GLU B O 1
ATOM 3858 N N . ARG B 1 242 ? -19.682 17.740 126.007 1.00 72.72 230 ARG B N 1
ATOM 3859 C CA . ARG B 1 242 ? -20.368 16.553 126.500 1.00 71.89 230 ARG B CA 1
ATOM 3860 C C . ARG B 1 242 ? -21.890 16.725 126.490 1.00 71.04 230 ARG B C 1
ATOM 3861 O O . ARG B 1 242 ? -22.630 15.746 126.426 1.00 70.96 230 ARG B O 1
ATOM 3869 N N . TYR B 1 243 ? -22.353 17.970 126.555 1.00 69.99 231 TYR B N 1
ATOM 3870 C CA . TYR B 1 243 ? -23.785 18.265 126.503 1.00 69.29 231 TYR B CA 1
ATOM 3871 C C . TYR B 1 243 ? -24.102 19.314 125.439 1.00 70.07 231 TYR B C 1
ATOM 3872 O O . TYR B 1 243 ? -24.443 20.452 125.769 1.00 69.96 231 TYR B O 1
ATOM 3881 N N . PRO B 1 244 ? -24.003 18.931 124.155 1.00 71.06 232 PRO B N 1
ATOM 3882 C CA . PRO B 1 244 ? -24.204 19.866 123.045 1.00 71.93 232 PRO B CA 1
ATOM 3883 C C . PRO B 1 244 ? -25.638 20.390 122.954 1.00 73.02 232 PRO B C 1
ATOM 3884 O O . PRO B 1 244 ? -25.871 21.462 122.397 1.00 73.07 232 PRO B O 1
ATOM 3888 N N . ASN B 1 245 ? -26.585 19.639 123.504 1.00 74.39 233 ASN B N 1
ATOM 3889 C CA . ASN B 1 245 ? -28.000 19.977 123.390 1.00 75.46 233 ASN B CA 1
ATOM 3890 C C . ASN B 1 245 ? -28.460 21.105 124.318 1.00 74.22 233 ASN B C 1
ATOM 3891 O O . ASN B 1 245 ? -29.531 21.681 124.119 1.00 74.20 233 ASN B O 1
ATOM 3896 N N . VAL B 1 246 ? -27.649 21.424 125.323 1.00 72.43 234 VAL B N 1
ATOM 3897 C CA . VAL B 1 246 ? -28.021 22.443 126.309 1.00 70.54 234 VAL B CA 1
ATOM 3898 C C . VAL B 1 246 ? -27.196 23.733 126.172 1.00 69.08 234 VAL B C 1
ATOM 3899 O O . VAL B 1 246 ? -25.964 23.699 126.111 1.00 68.73 234 VAL B O 1
ATOM 3903 N N . ALA B 1 247 ? -27.893 24.867 126.126 1.00 67.41 235 ALA B N 1
ATOM 3904 C CA . ALA B 1 247 ? -27.266 26.167 125.870 1.00 65.86 235 ALA B CA 1
ATOM 3905 C C . ALA B 1 247 ? -26.756 26.860 127.136 1.00 64.81 235 ALA B C 1
ATOM 3906 O O . ALA B 1 247 ? -27.542 27.302 127.977 1.00 64.57 235 ALA B O 1
ATOM 3908 N N . ILE B 1 248 ? -25.435 26.965 127.249 1.00 63.63 236 ILE B N 1
ATOM 3909 C CA . ILE B 1 248 ? -24.796 27.584 128.407 1.00 62.62 236 ILE B CA 1
ATOM 3910 C C . ILE B 1 248 ? -24.826 29.112 128.355 1.00 62.53 236 ILE B C 1
ATOM 3911 O O . ILE B 1 248 ? -24.564 29.715 127.317 1.00 62.41 236 ILE B O 1
ATOM 3916 N N . THR B 1 249 ? -25.148 29.727 129.488 1.00 62.54 237 THR B N 1
ATOM 3917 C CA . THR B 1 249 ? -25.043 31.172 129.646 1.00 62.64 237 THR B CA 1
ATOM 3918 C C . THR B 1 249 ? -24.105 31.472 130.810 1.00 62.78 237 THR B C 1
ATOM 3919 O O . THR B 1 249 ? -24.452 31.251 131.970 1.00 62.92 237 THR B O 1
ATOM 3923 N N . ARG B 1 250 ? -22.912 31.967 130.497 1.00 62.86 238 ARG B N 1
ATOM 3924 C CA . ARG B 1 250 ? -21.913 32.252 131.519 1.00 62.74 238 ARG B CA 1
ATOM 3925 C C . ARG B 1 250 ? -22.077 33.642 132.115 1.00 60.46 238 ARG B C 1
ATOM 3926 O O . ARG B 1 250 ? -22.307 34.614 131.397 1.00 60.50 238 ARG B O 1
ATOM 3934 N N . VAL B 1 251 ? -21.945 33.729 133.434 1.00 57.61 239 VAL B N 1
ATOM 3935 C CA . VAL B 1 251 ? -22.026 35.005 134.133 1.00 54.81 239 VAL B CA 1
ATOM 3936 C C . VAL B 1 251 ? -20.951 35.093 135.210 1.00 53.34 239 VAL B C 1
ATOM 3937 O O . VAL B 1 251 ? -20.861 34.226 136.080 1.00 53.04 239 VAL B O 1
ATOM 3941 N N . VAL B 1 252 ? -20.129 36.137 135.143 1.00 51.64 240 VAL B N 1
ATOM 3942 C CA . VAL B 1 252 ? -19.130 36.376 136.180 1.00 50.03 240 VAL B CA 1
ATOM 3943 C C . VAL B 1 252 ? -19.451 37.631 136.982 1.00 49.50 240 VAL B C 1
ATOM 3944 O O . VAL B 1 252 ? -19.602 38.715 136.426 1.00 49.30 240 VAL B O 1
ATOM 3948 N N . VAL B 1 253 ? -19.568 37.471 138.293 1.00 49.24 241 VAL B N 1
ATOM 3949 C CA . VAL B 1 253 ? -19.782 38.600 139.182 1.00 49.16 241 VAL B CA 1
ATOM 3950 C C . VAL B 1 253 ? -18.558 38.782 140.071 1.00 49.75 241 VAL B C 1
ATOM 3951 O O . VAL B 1 253 ? -17.694 37.904 140.142 1.00 49.47 241 VAL B O 1
ATOM 3955 N N . ARG B 1 254 ? -18.488 39.923 140.746 1.00 50.74 242 ARG B N 1
ATOM 3956 C CA . ARG B 1 254 ? -17.298 40.289 141.501 1.00 51.92 242 ARG B CA 1
ATOM 3957 C C . ARG B 1 254 ? -17.136 39.457 142.765 1.00 51.15 242 ARG B C 1
ATOM 3958 O O . ARG B 1 254 ? -16.113 38.795 142.962 1.00 50.99 242 ARG B O 1
ATOM 3966 N N . ASP B 1 255 ? -18.156 39.493 143.615 1.00 50.17 243 ASP B N 1
ATOM 3967 C CA . ASP B 1 255 ? -18.116 38.799 144.893 1.00 49.05 243 ASP B CA 1
ATOM 3968 C C . ASP B 1 255 ? -19.526 38.469 145.364 1.00 47.30 243 ASP B C 1
ATOM 3969 O O . ASP B 1 255 ? -20.495 38.682 144.632 1.00 47.24 243 ASP B O 1
ATOM 3974 N N . GLN B 1 256 ? -19.628 37.959 146.589 1.00 44.82 244 GLN B N 1
ATOM 3975 C CA . GLN B 1 256 ? -20.919 37.629 147.196 1.00 42.37 244 GLN B CA 1
ATOM 3976 C C . GLN B 1 256 ? -21.702 36.589 146.399 1.00 40.26 244 GLN B C 1
ATOM 3977 O O . GLN B 1 256 ? -22.800 36.872 145.919 1.00 40.09 244 GLN B O 1
ATOM 3983 N N . PRO B 1 257 ? -21.144 35.375 146.265 1.00 38.27 245 PRO B N 1
ATOM 3984 C CA . PRO B 1 257 ? -21.809 34.358 145.454 1.00 37.06 245 PRO B CA 1
ATOM 3985 C C . PRO B 1 257 ? -23.164 33.951 146.037 1.00 36.10 245 PRO B C 1
ATOM 3986 O O . PRO B 1 257 ? -24.131 33.796 145.291 1.00 35.81 245 PRO B O 1
ATOM 3990 N N . ALA B 1 258 ? -23.231 33.792 147.355 1.00 35.31 246 ALA B N 1
ATOM 3991 C CA . ALA B 1 258 ? -24.471 33.397 148.011 1.00 34.94 246 ALA B CA 1
ATOM 3992 C C . ALA B 1 258 ? -25.605 34.346 147.647 1.00 35.45 246 ALA B C 1
ATOM 3993 O O . ALA B 1 258 ? -26.626 33.928 147.096 1.00 35.41 246 ALA B O 1
ATOM 3995 N N . ARG B 1 259 ? -25.417 35.626 147.938 1.00 36.45 247 ARG B N 1
ATOM 3996 C CA . ARG B 1 259 ? -26.450 36.621 147.687 1.00 37.65 247 ARG B CA 1
ATOM 3997 C C . ARG B 1 259 ? -26.756 36.773 146.197 1.00 38.91 247 ARG B C 1
ATOM 3998 O O . ARG B 1 259 ? -27.894 37.060 145.815 1.00 38.77 247 ARG B O 1
ATOM 4006 N N . GLN B 1 260 ? -25.742 36.572 145.359 1.00 40.63 248 GLN B N 1
ATOM 4007 C CA . GLN B 1 260 ? -25.935 36.606 143.911 1.00 42.29 248 GLN B CA 1
ATOM 4008 C C . GLN B 1 260 ? -26.822 35.454 143.445 1.00 41.54 248 GLN B C 1
ATOM 4009 O O . GLN B 1 260 ? -27.773 35.661 142.690 1.00 41.49 248 GLN B O 1
ATOM 4015 N N . LEU B 1 261 ? -26.508 34.245 143.902 1.00 40.56 249 LEU B N 1
ATOM 4016 C CA . LEU B 1 261 ? -27.281 33.059 143.548 1.00 39.69 249 LEU B CA 1
ATOM 4017 C C . LEU B 1 261 ? -28.721 33.165 144.053 1.00 39.93 249 LEU B C 1
ATOM 4018 O O . LEU B 1 261 ? -29.668 32.864 143.324 1.00 39.82 249 LEU B O 1
ATOM 4023 N N . VAL B 1 262 ? -28.882 33.610 145.296 1.00 40.29 250 VAL B N 1
ATOM 4024 C CA . VAL B 1 262 ? -30.210 33.727 145.891 1.00 41.00 250 VAL B CA 1
ATOM 4025 C C . VAL B 1 262 ? -31.114 34.690 145.123 1.00 42.85 250 VAL B C 1
ATOM 4026 O O . VAL B 1 262 ? -32.312 34.454 144.998 1.00 43.01 250 VAL B O 1
ATOM 4030 N N . GLN B 1 263 ? -30.546 35.776 144.612 1.00 45.45 251 GLN B N 1
ATOM 4031 C CA . GLN B 1 263 ? -31.347 36.760 143.891 1.00 47.84 251 GLN B CA 1
ATOM 4032 C C . GLN B 1 263 ? -31.682 36.260 142.492 1.00 49.13 251 GLN B C 1
ATOM 4033 O O . GLN B 1 263 ? -32.803 36.436 142.011 1.00 49.46 251 GLN B O 1
ATOM 4039 N N . ARG B 1 264 ? -30.704 35.629 141.850 1.00 50.59 252 ARG B N 1
ATOM 4040 C CA . ARG B 1 264 ? -30.873 35.119 140.494 1.00 52.03 252 ARG B CA 1
ATOM 4041 C C . ARG B 1 264 ? -31.674 33.823 140.461 1.00 52.88 252 ARG B C 1
ATOM 4042 O O . ARG B 1 264 ? -31.994 33.312 139.388 1.00 53.07 252 ARG B O 1
ATOM 4050 N N . SER B 1 265 ? -31.995 33.294 141.638 1.00 53.80 253 SER B N 1
ATOM 4051 C CA . SER B 1 265 ? -32.776 32.067 141.728 1.00 54.59 253 SER B CA 1
ATOM 4052 C C . SER B 1 265 ? -34.229 32.326 141.339 1.00 55.25 253 SER B C 1
ATOM 4053 O O . SER B 1 265 ? -34.960 31.398 141.000 1.00 55.43 253 SER B O 1
ATOM 4056 N N . GLU B 1 266 ? -34.640 33.590 141.382 1.00 55.98 254 GLU B N 1
ATOM 4057 C CA . GLU B 1 266 ? -35.994 33.964 140.982 1.00 56.80 254 GLU B CA 1
ATOM 4058 C C . GLU B 1 266 ? -36.239 33.761 139.487 1.00 56.92 254 GLU B C 1
ATOM 4059 O O . GLU B 1 266 ? -37.381 33.615 139.058 1.00 57.07 254 GLU B O 1
ATOM 4065 N N . GLU B 1 267 ? -35.166 33.755 138.701 1.00 56.97 255 GLU B N 1
ATOM 4066 C CA . GLU B 1 267 ? -35.272 33.559 137.258 1.00 56.90 255 GLU B CA 1
ATOM 4067 C C . GLU B 1 267 ? -34.783 32.170 136.862 1.00 56.47 255 GLU B C 1
ATOM 4068 O O . GLU B 1 267 ? -34.339 31.958 135.730 1.00 56.52 255 GLU B O 1
ATOM 4074 N N . ALA B 1 268 ? -34.858 31.230 137.801 1.00 55.68 256 ALA B N 1
ATOM 4075 C CA . ALA B 1 268 ? -34.473 29.843 137.545 1.00 54.94 256 ALA B CA 1
ATOM 4076 C C . ALA B 1 268 ? -35.458 28.888 138.217 1.00 54.43 256 ALA B C 1
ATOM 4077 O O . ALA B 1 268 ? -36.094 29.246 139.208 1.00 54.45 256 ALA B O 1
ATOM 4079 N N . GLN B 1 269 ? -35.592 27.680 137.678 1.00 53.64 257 GLN B N 1
ATOM 4080 C CA . GLN B 1 269 ? -36.495 26.692 138.271 1.00 52.80 257 GLN B CA 1
ATOM 4081 C C . GLN B 1 269 ? -35.757 25.786 139.254 1.00 51.87 257 GLN B C 1
ATOM 4082 O O . GLN B 1 269 ? -36.373 25.158 140.115 1.00 51.98 257 GLN B O 1
ATOM 4088 N N . LEU B 1 270 ? -34.435 25.733 139.120 1.00 50.54 258 LEU B N 1
ATOM 4089 C CA . LEU B 1 270 ? -33.604 24.899 139.980 1.00 49.00 258 LEU B CA 1
ATOM 4090 C C . LEU B 1 270 ? -32.218 25.511 140.164 1.00 47.90 258 LEU B C 1
ATOM 4091 O O . LEU B 1 270 ? -31.590 25.946 139.200 1.00 48.07 258 LEU B O 1
ATOM 4096 N N . VAL B 1 271 ? -31.747 25.541 141.407 1.00 46.14 259 VAL B N 1
ATOM 4097 C CA . VAL B 1 271 ? -30.402 26.020 141.710 1.00 44.28 259 VAL B CA 1
ATOM 4098 C C . VAL B 1 271 ? -29.549 24.877 142.239 1.00 42.68 259 VAL B C 1
ATOM 4099 O O . VAL B 1 271 ? -30.006 24.100 143.075 1.00 42.88 259 VAL B O 1
ATOM 4103 N N . VAL B 1 272 ? -28.315 24.772 141.754 1.00 40.50 260 VAL B N 1
ATOM 4104 C CA . VAL B 1 272 ? -27.414 23.711 142.196 1.00 38.53 260 VAL B CA 1
ATOM 4105 C C . VAL B 1 272 ? -26.083 24.270 142.696 1.00 37.57 260 VAL B C 1
ATOM 4106 O O . VAL B 1 272 ? -25.441 25.075 142.019 1.00 37.59 260 VAL B O 1
ATOM 4110 N N . VAL B 1 273 ? -25.678 23.839 143.887 1.00 36.19 261 VAL B N 1
ATOM 4111 C CA . VAL B 1 273 ? -24.392 24.221 144.460 1.00 34.94 261 VAL B CA 1
ATOM 4112 C C . VAL B 1 273 ? -23.777 23.025 145.170 1.00 34.75 261 VAL B C 1
ATOM 4113 O O . VAL B 1 273 ? -24.479 22.080 145.520 1.00 34.69 261 VAL B O 1
ATOM 4117 N N . GLY B 1 274 ? -22.468 23.062 145.382 1.00 34.67 262 GLY B N 1
ATOM 4118 C CA . GLY B 1 274 ? -21.800 22.021 146.154 1.00 35.03 262 GLY B CA 1
ATOM 4119 C C . GLY B 1 274 ? -22.061 22.217 147.635 1.00 35.65 262 GLY B C 1
ATOM 4120 O O . GLY B 1 274 ? -22.692 23.196 148.039 1.00 35.69 262 GLY B O 1
ATOM 4121 N N . SER B 1 275 ? -21.587 21.285 148.452 1.00 36.28 263 SER B N 1
ATOM 4122 C CA . SER B 1 275 ? -21.715 21.419 149.897 1.00 37.08 263 SER B CA 1
ATOM 4123 C C . SER B 1 275 ? -20.452 22.049 150.475 1.00 37.75 263 SER B C 1
ATOM 4124 O O . SER B 1 275 ? -20.430 22.482 151.629 1.00 37.94 263 SER B O 1
ATOM 4127 N N . ARG B 1 276 ? -19.404 22.091 149.656 1.00 38.31 264 ARG B N 1
ATOM 4128 C CA . ARG B 1 276 ? -18.126 22.679 150.031 1.00 38.76 264 ARG B CA 1
ATOM 4129 C C . ARG B 1 276 ? -17.549 23.461 148.854 1.00 39.11 264 ARG B C 1
ATOM 4130 O O . ARG B 1 276 ? -18.059 23.373 147.733 1.00 39.38 264 ARG B O 1
ATOM 4138 N N . GLY B 1 277 ? -16.484 24.219 149.103 1.00 39.11 265 GLY B N 1
ATOM 4139 C CA . GLY B 1 277 ? -15.864 25.022 148.055 1.00 38.95 265 GLY B CA 1
ATOM 4140 C C . GLY B 1 277 ? -14.379 25.252 148.241 1.00 38.91 265 GLY B C 1
ATOM 4141 O O . GLY B 1 277 ? -13.686 24.442 148.859 1.00 38.92 265 GLY B O 1
ATOM 4142 N N . ARG B 1 278 ? -13.894 26.363 147.694 1.00 38.84 266 ARG B N 1
ATOM 4143 C CA . ARG B 1 278 ? -12.488 26.749 147.806 1.00 38.52 266 ARG B CA 1
ATOM 4144 C C . ARG B 1 278 ? -12.096 27.013 149.251 1.00 38.41 266 ARG B C 1
ATOM 4145 O O . ARG B 1 278 ? -10.981 26.703 149.665 1.00 38.46 266 ARG B O 1
ATOM 4153 N N . GLY B 1 279 ? -13.015 27.605 150.009 1.00 38.14 267 GLY B N 1
ATOM 4154 C CA . GLY B 1 279 ? -12.713 28.070 151.356 1.00 37.93 267 GLY B CA 1
ATOM 4155 C C . GLY B 1 279 ? -12.979 27.046 152.437 1.00 37.80 267 GLY B C 1
ATOM 4156 O O . GLY B 1 279 ? -12.563 25.891 152.332 1.00 37.72 267 GLY B O 1
ATOM 4157 N N . GLY B 1 280 ? -13.672 27.479 153.485 1.00 37.73 268 GLY B N 1
ATOM 4158 C CA . GLY B 1 280 ? -13.989 26.611 154.606 1.00 37.73 268 GLY B CA 1
ATOM 4159 C C . GLY B 1 280 ? -12.802 26.320 155.498 1.00 37.88 268 GLY B C 1
ATOM 4160 O O . GLY B 1 280 ? -11.778 26.996 155.431 1.00 37.52 268 GLY B O 1
ATOM 4161 N N . TYR B 1 281 ? -12.952 25.302 156.337 1.00 38.50 269 TYR B N 1
ATOM 4162 C CA . TYR B 1 281 ? -11.929 24.916 157.298 1.00 39.27 269 TYR B CA 1
ATOM 4163 C C . TYR B 1 281 ? -12.112 23.461 157.701 1.00 40.77 269 TYR B C 1
ATOM 4164 O O . TYR B 1 281 ? -13.103 22.831 157.347 1.00 40.90 269 TYR B O 1
ATOM 4173 N N . ALA B 1 282 ? -11.150 22.936 158.450 1.00 42.84 270 ALA B N 1
ATOM 4174 C CA . ALA B 1 282 ? -11.205 21.556 158.915 1.00 44.35 270 ALA B CA 1
ATOM 4175 C C . ALA B 1 282 ? -12.402 21.344 159.835 1.00 45.03 270 ALA B C 1
ATOM 4176 O O . ALA B 1 282 ? -12.595 22.085 160.807 1.00 45.59 270 ALA B O 1
ATOM 4178 N N . GLY B 1 283 ? -13.208 20.334 159.517 1.00 44.95 271 GLY B N 1
ATOM 4179 C CA . GLY B 1 283 ? -14.348 19.980 160.350 1.00 44.33 271 GLY B CA 1
ATOM 4180 C C . GLY B 1 283 ? -15.662 20.570 159.879 1.00 43.69 271 GLY B C 1
ATOM 4181 O O . GLY B 1 283 ? -16.729 20.167 160.348 1.00 43.87 271 GLY B O 1
ATOM 4182 N N . MET B 1 284 ? -15.594 21.529 158.959 1.00 42.73 272 MET B N 1
ATOM 4183 C CA . MET B 1 284 ? -16.809 22.125 158.411 1.00 41.74 272 MET B CA 1
ATOM 4184 C C . MET B 1 284 ? -17.571 21.082 157.608 1.00 40.97 272 MET B C 1
ATOM 4185 O O . MET B 1 284 ? -16.989 20.376 156.781 1.00 41.05 272 MET B O 1
ATOM 4190 N N . LEU B 1 285 ? -18.872 20.981 157.859 1.00 39.75 273 LEU B N 1
ATOM 4191 C CA . LEU B 1 285 ? -19.685 19.967 157.201 1.00 38.59 273 LEU B CA 1
ATOM 4192 C C . LEU B 1 285 ? -20.417 20.527 155.987 1.00 37.57 273 LEU B C 1
ATOM 4193 O O . LEU B 1 285 ? -20.540 19.853 154.965 1.00 37.76 273 LEU B O 1
ATOM 4198 N N . VAL B 1 286 ? -20.894 21.762 156.100 1.00 36.13 274 VAL B N 1
ATOM 4199 C CA . VAL B 1 286 ? -21.497 22.453 154.966 1.00 34.76 274 VAL B CA 1
ATOM 4200 C C . VAL B 1 286 ? -21.007 23.903 154.897 1.00 34.15 274 VAL B C 1
ATOM 4201 O O . VAL B 1 286 ? -20.944 24.595 155.914 1.00 33.75 274 VAL B O 1
ATOM 4205 N N . GLY B 1 287 ? -20.644 24.348 153.697 1.00 33.74 275 GLY B N 1
ATOM 4206 C CA . GLY B 1 287 ? -20.164 25.711 153.490 1.00 33.32 275 GLY B CA 1
ATOM 4207 C C . GLY B 1 287 ? -21.259 26.747 153.658 1.00 33.18 275 GLY B C 1
ATOM 4208 O O . GLY B 1 287 ? -22.444 26.421 153.626 1.00 33.11 275 GLY B O 1
ATOM 4209 N N . SER B 1 288 ? -20.861 28.002 153.832 1.00 33.17 276 SER B N 1
ATOM 4210 C CA . SER B 1 288 ? -21.811 29.072 154.108 1.00 33.43 276 SER B CA 1
ATOM 4211 C C . SER B 1 288 ? -22.612 29.472 152.874 1.00 33.71 276 SER B C 1
ATOM 4212 O O . SER B 1 288 ? -23.754 29.910 152.986 1.00 33.76 276 SER B O 1
ATOM 4215 N N . VAL B 1 289 ? -22.016 29.332 151.697 1.00 34.19 277 VAL B N 1
ATOM 4216 C CA . VAL B 1 289 ? -22.738 29.634 150.469 1.00 34.69 277 VAL B CA 1
ATOM 4217 C C . VAL B 1 289 ? -23.785 28.552 150.248 1.00 34.92 277 VAL B C 1
ATOM 4218 O O . VAL B 1 289 ? -24.947 28.849 149.966 1.00 34.94 277 VAL B O 1
ATOM 4222 N N . GLY B 1 290 ? -23.368 27.297 150.391 1.00 35.01 278 GLY B N 1
ATOM 4223 C CA . GLY B 1 290 ? -24.285 26.173 150.276 1.00 35.35 278 GLY B CA 1
ATOM 4224 C C . GLY B 1 290 ? -25.458 26.322 151.226 1.00 35.70 278 GLY B C 1
ATOM 4225 O O . GLY B 1 290 ? -26.619 26.258 150.816 1.00 35.64 278 GLY B O 1
ATOM 4226 N N . GLU B 1 291 ? -25.151 26.539 152.499 1.00 36.06 279 GLU B N 1
ATOM 4227 C CA . GLU B 1 291 ? -26.179 26.683 153.512 1.00 36.81 279 GLU B CA 1
ATOM 4228 C C . GLU B 1 291 ? -27.100 27.868 153.238 1.00 36.07 279 GLU B C 1
ATOM 4229 O O . GLU B 1 291 ? -28.320 27.740 153.322 1.00 36.01 279 GLU B O 1
ATOM 4235 N N . THR B 1 292 ? -26.516 29.015 152.903 1.00 35.33 280 THR B N 1
ATOM 4236 C CA . THR B 1 292 ? -27.295 30.240 152.703 1.00 34.59 280 THR B CA 1
ATOM 4237 C C . THR B 1 292 ? -28.192 30.170 151.473 1.00 35.05 280 THR B C 1
ATOM 4238 O O . THR B 1 292 ? -29.336 30.626 151.509 1.00 34.90 280 THR B O 1
ATOM 4242 N N . VAL B 1 293 ? -27.676 29.600 150.387 1.00 35.70 281 VAL B N 1
ATOM 4243 C CA . VAL B 1 293 ? -28.481 29.432 149.186 1.00 36.71 281 VAL B CA 1
ATOM 4244 C C . VAL B 1 293 ? -29.647 28.486 149.470 1.00 37.72 281 VAL B C 1
ATOM 4245 O O . VAL B 1 293 ? -30.782 28.751 149.070 1.00 37.71 281 VAL B O 1
ATOM 4249 N N . ALA B 1 294 ? -29.367 27.398 150.183 1.00 38.93 282 ALA B N 1
ATOM 4250 C CA . ALA B 1 294 ? -30.407 26.440 150.563 1.00 40.05 282 ALA B CA 1
ATOM 4251 C C . ALA B 1 294 ? -31.505 27.102 151.392 1.00 41.01 282 ALA B C 1
ATOM 4252 O O . ALA B 1 294 ? -32.683 26.818 151.204 1.00 41.29 282 ALA B O 1
ATOM 4254 N N . GLN B 1 295 ? -31.112 27.988 152.302 1.00 42.18 283 GLN B N 1
ATOM 4255 C CA . GLN B 1 295 ? -32.061 28.676 153.173 1.00 43.39 283 GLN B CA 1
ATOM 4256 C C . GLN B 1 295 ? -32.905 29.718 152.445 1.00 43.94 283 GLN B C 1
ATOM 4257 O O . GLN B 1 295 ? -34.126 29.730 152.574 1.00 44.02 283 GLN B O 1
ATOM 4263 N N . LEU B 1 296 ? -32.250 30.596 151.689 1.00 44.65 284 LEU B N 1
ATOM 4264 C CA . LEU B 1 296 ? -32.906 31.800 151.181 1.00 45.34 284 LEU B CA 1
ATOM 4265 C C . LEU B 1 296 ? -33.370 31.745 149.726 1.00 46.66 284 LEU B C 1
ATOM 4266 O O . LEU B 1 296 ? -34.163 32.585 149.305 1.00 46.34 284 LEU B O 1
ATOM 4271 N N . ALA B 1 297 ? -32.883 30.775 148.959 1.00 48.81 285 ALA B N 1
ATOM 4272 C CA . ALA B 1 297 ? -33.225 30.704 147.537 1.00 51.27 285 ALA B CA 1
ATOM 4273 C C . ALA B 1 297 ? -34.731 30.622 147.319 1.00 53.47 285 ALA B C 1
ATOM 4274 O O . ALA B 1 297 ? -35.467 30.126 148.171 1.00 53.59 285 ALA B O 1
ATOM 4276 N N . ARG B 1 298 ? -35.183 31.113 146.171 1.00 56.47 286 ARG B N 1
ATOM 4277 C CA . ARG B 1 298 ? -36.611 31.170 145.867 1.00 59.07 286 ARG B CA 1
ATOM 4278 C C . ARG B 1 298 ? -37.124 29.946 145.106 1.00 57.24 286 ARG B C 1
ATOM 4279 O O . ARG B 1 298 ? -38.307 29.869 144.774 1.00 57.52 286 ARG B O 1
ATOM 4287 N N . THR B 1 299 ? -36.235 28.996 144.828 1.00 54.46 287 THR B N 1
ATOM 4288 C CA . THR B 1 299 ? -36.621 27.772 144.132 1.00 51.72 287 THR B CA 1
ATOM 4289 C C . THR B 1 299 ? -35.946 26.553 144.752 1.00 49.52 287 THR B C 1
ATOM 4290 O O . THR B 1 299 ? -35.137 26.691 145.666 1.00 49.53 287 THR B O 1
ATOM 4294 N N . PRO B 1 300 ? -36.296 25.350 144.274 1.00 47.32 288 PRO B N 1
ATOM 4295 C CA . PRO B 1 300 ? -35.624 24.137 144.730 1.00 45.55 288 PRO B CA 1
ATOM 4296 C C . PRO B 1 300 ? -34.105 24.260 144.637 1.00 43.60 288 PRO B C 1
ATOM 4297 O O . PRO B 1 300 ? -33.586 24.793 143.657 1.00 43.42 288 PRO B O 1
ATOM 4301 N N . VAL B 1 301 ? -33.407 23.770 145.657 1.00 41.43 289 VAL B N 1
ATOM 4302 C CA . VAL B 1 301 ? -31.954 23.845 145.710 1.00 39.49 289 VAL B CA 1
ATOM 4303 C C . VAL B 1 301 ? -31.357 22.457 145.886 1.00 38.45 289 VAL B C 1
ATOM 4304 O O . VAL B 1 301 ? -31.752 21.719 146.786 1.00 38.65 289 VAL B O 1
ATOM 4308 N N . ILE B 1 302 ? -30.406 22.102 145.028 1.00 36.96 290 ILE B N 1
ATOM 4309 C CA . ILE B 1 302 ? -29.678 20.852 145.185 1.00 35.71 290 ILE B CA 1
ATOM 4310 C C . ILE B 1 302 ? -28.278 21.128 145.721 1.00 35.56 290 ILE B C 1
ATOM 4311 O O . ILE B 1 302 ? -27.471 21.787 145.061 1.00 35.72 290 ILE B O 1
ATOM 4316 N N . VAL B 1 303 ? -27.997 20.629 146.920 1.00 34.99 291 VAL B N 1
ATOM 4317 C CA . VAL B 1 303 ? -26.679 20.770 147.517 1.00 34.67 291 VAL B CA 1
ATOM 4318 C C . VAL B 1 303 ? -25.889 19.480 147.330 1.00 35.45 291 VAL B C 1
ATOM 4319 O O . VAL B 1 303 ? -26.176 18.467 147.967 1.00 35.48 291 VAL B O 1
ATOM 4323 N N . ALA B 1 304 ? -24.891 19.525 146.453 1.00 36.44 292 ALA B N 1
ATOM 4324 C CA . ALA B 1 304 ? -24.152 18.327 146.059 1.00 37.51 292 ALA B CA 1
ATOM 4325 C C . ALA B 1 304 ? -23.247 17.787 147.159 1.00 38.51 292 ALA B C 1
ATOM 4326 O O . ALA B 1 304 ? -22.340 18.477 147.622 1.00 38.72 292 ALA B O 1
ATOM 4328 N N . ARG B 1 305 ? -23.496 16.545 147.567 1.00 39.71 293 ARG B N 1
ATOM 4329 C CA . ARG B 1 305 ? -22.650 15.872 148.548 1.00 40.85 293 ARG B CA 1
ATOM 4330 C C . ARG B 1 305 ? -22.090 14.577 147.971 1.00 42.08 293 ARG B C 1
ATOM 4331 O O . ARG B 1 305 ? -22.808 13.819 147.316 1.00 42.66 293 ARG B O 1
ATOM 4339 N N . GLU B 1 306 ? -20.804 14.334 148.208 1.00 42.45 294 GLU B N 1
ATOM 4340 C CA . GLU B 1 306 ? -20.119 13.166 147.647 1.00 42.66 294 GLU B CA 1
ATOM 4341 C C . GLU B 1 306 ? -20.651 11.857 148.224 1.00 42.71 294 GLU B C 1
ATOM 4342 O O . GLU B 1 306 ? -20.971 11.775 149.411 1.00 42.79 294 GLU B O 1
ATOM 4344 N N . SER C 1 18 ? 7.282 60.616 148.487 1.00 35.43 6 SER C N 1
ATOM 4345 C CA . SER C 1 18 ? 6.119 61.457 148.886 1.00 35.51 6 SER C CA 1
ATOM 4346 C C . SER C 1 18 ? 5.593 61.144 150.302 1.00 35.51 6 SER C C 1
ATOM 4347 O O . SER C 1 18 ? 6.327 61.261 151.290 1.00 35.55 6 SER C O 1
ATOM 4349 N N . SER C 1 19 ? 4.329 60.730 150.384 1.00 35.09 7 SER C N 1
ATOM 4350 C CA . SER C 1 19 ? 3.573 60.747 151.642 1.00 34.53 7 SER C CA 1
ATOM 4351 C C . SER C 1 19 ? 4.122 59.885 152.784 1.00 33.81 7 SER C C 1
ATOM 4352 O O . SER C 1 19 ? 3.960 60.234 153.957 1.00 33.81 7 SER C O 1
ATOM 4355 N N . LEU C 1 20 ? 4.756 58.764 152.455 1.00 33.01 8 LEU C N 1
ATOM 4356 C CA . LEU C 1 20 ? 5.284 57.875 153.489 1.00 31.54 8 LEU C CA 1
ATOM 4357 C C . LEU C 1 20 ? 6.576 58.393 154.125 1.00 30.53 8 LEU C C 1
ATOM 4358 O O . LEU C 1 20 ? 7.013 57.888 155.160 1.00 30.40 8 LEU C O 1
ATOM 4363 N N . GLY C 1 21 ? 7.178 59.405 153.505 1.00 29.32 9 GLY C N 1
ATOM 4364 C CA . GLY C 1 21 ? 8.408 60.004 154.016 1.00 27.65 9 GLY C CA 1
ATOM 4365 C C . GLY C 1 21 ? 9.579 59.037 154.004 1.00 26.47 9 GLY C C 1
ATOM 4366 O O . GLY C 1 21 ? 9.936 58.489 152.965 1.00 26.35 9 GLY C O 1
ATOM 4367 N N . ILE C 1 22 ? 10.183 58.829 155.166 1.00 25.15 10 ILE C N 1
ATOM 4368 C CA . ILE C 1 22 ? 11.281 57.890 155.287 1.00 24.12 10 ILE C CA 1
ATOM 4369 C C . ILE C 1 22 ? 10.799 56.552 155.838 1.00 23.67 10 ILE C C 1
ATOM 4370 O O . ILE C 1 22 ? 10.278 56.469 156.951 1.00 23.75 10 ILE C O 1
ATOM 4375 N N . ILE C 1 23 ? 10.973 55.504 155.044 1.00 22.83 11 ILE C N 1
ATOM 4376 C CA . ILE C 1 23 ? 10.602 54.167 155.460 1.00 22.03 11 ILE C CA 1
ATOM 4377 C C . ILE C 1 23 ? 11.838 53.455 155.971 1.00 21.93 11 ILE C C 1
ATOM 4378 O O . ILE C 1 23 ? 12.890 53.506 155.337 1.00 22.33 11 ILE C O 1
ATOM 4383 N N . VAL C 1 24 ? 11.720 52.806 157.124 1.00 21.54 12 VAL C N 1
ATOM 4384 C CA . VAL C 1 24 ? 12.798 51.965 157.609 1.00 21.52 12 VAL C CA 1
ATOM 4385 C C . VAL C 1 24 ? 12.290 50.554 157.909 1.00 22.04 12 VAL C C 1
ATOM 4386 O O . VAL C 1 24 ? 11.309 50.376 158.630 1.00 22.28 12 VAL C O 1
ATOM 4390 N N . GLY C 1 25 ? 12.947 49.556 157.328 1.00 22.52 13 GLY C N 1
ATOM 4391 C CA . GLY C 1 25 ? 12.584 48.168 157.555 1.00 23.44 13 GLY C CA 1
ATOM 4392 C C . GLY C 1 25 ? 13.182 47.665 158.853 1.00 24.56 13 GLY C C 1
ATOM 4393 O O . GLY C 1 25 ? 14.380 47.821 159.098 1.00 24.50 13 GLY C O 1
ATOM 4394 N N . ILE C 1 26 ? 12.338 47.051 159.680 1.00 25.66 14 ILE C N 1
ATOM 4395 C CA . ILE C 1 26 ? 12.723 46.588 161.008 1.00 26.64 14 ILE C CA 1
ATOM 4396 C C . ILE C 1 26 ? 12.809 45.067 161.058 1.00 27.09 14 ILE C C 1
ATOM 4397 O O . ILE C 1 26 ? 11.941 44.372 160.537 1.00 27.05 14 ILE C O 1
ATOM 4402 N N . ASP C 1 27 ? 13.868 44.559 161.674 1.00 27.89 15 ASP C N 1
ATOM 4403 C CA . ASP C 1 27 ? 13.940 43.155 162.056 1.00 28.89 15 ASP C CA 1
ATOM 4404 C C . ASP C 1 27 ? 14.814 43.053 163.301 1.00 29.68 15 ASP C C 1
ATOM 4405 O O . ASP C 1 27 ? 15.313 44.067 163.785 1.00 29.80 15 ASP C O 1
ATOM 4410 N N . ASP C 1 28 ? 14.985 41.850 163.834 1.00 30.71 16 ASP C N 1
ATOM 4411 C CA . ASP C 1 28 ? 15.735 41.693 165.072 1.00 31.53 16 ASP C CA 1
ATOM 4412 C C . ASP C 1 28 ? 17.224 41.572 164.787 1.00 30.66 16 ASP C C 1
ATOM 4413 O O . ASP C 1 28 ? 17.744 40.464 164.644 1.00 31.17 16 ASP C O 1
ATOM 4418 N N . SER C 1 29 ? 17.911 42.710 164.713 1.00 28.86 17 SER C N 1
ATOM 4419 C CA . SER C 1 29 ? 19.333 42.723 164.362 1.00 27.12 17 SER C CA 1
ATOM 4420 C C . SER C 1 29 ? 19.989 44.059 164.698 1.00 25.86 17 SER C C 1
ATOM 4421 O O . SER C 1 29 ? 19.333 45.102 164.645 1.00 25.85 17 SER C O 1
ATOM 4424 N N . PRO C 1 30 ? 21.294 44.032 165.031 1.00 24.57 18 PRO C N 1
ATOM 4425 C CA . PRO C 1 30 ? 22.030 45.245 165.374 1.00 23.88 18 PRO C CA 1
ATOM 4426 C C . PRO C 1 30 ? 21.917 46.323 164.290 1.00 23.73 18 PRO C C 1
ATOM 4427 O O . PRO C 1 30 ? 21.638 47.483 164.597 1.00 23.62 18 PRO C O 1
ATOM 4431 N N . ALA C 1 31 ? 22.117 45.935 163.034 1.00 23.60 19 ALA C N 1
ATOM 4432 C CA . ALA C 1 31 ? 22.064 46.877 161.920 1.00 23.69 19 ALA C CA 1
ATOM 4433 C C . ALA C 1 31 ? 20.705 47.566 161.798 1.00 23.85 19 ALA C C 1
ATOM 4434 O O . ALA C 1 31 ? 20.634 48.774 161.560 1.00 23.65 19 ALA C O 1
ATOM 4436 N N . ALA C 1 32 ? 19.630 46.798 161.958 1.00 24.15 20 ALA C N 1
ATOM 4437 C CA . ALA C 1 32 ? 18.282 47.355 161.871 1.00 24.40 20 ALA C CA 1
ATOM 4438 C C . ALA C 1 32 ? 18.055 48.408 162.942 1.00 24.69 20 ALA C C 1
ATOM 4439 O O . ALA C 1 32 ? 17.327 49.376 162.726 1.00 24.56 20 ALA C O 1
ATOM 4441 N N . GLN C 1 33 ? 18.684 48.224 164.097 1.00 25.30 21 GLN C N 1
ATOM 4442 C CA . GLN C 1 33 ? 18.531 49.187 165.181 1.00 26.08 21 GLN C CA 1
ATOM 4443 C C . GLN C 1 33 ? 19.201 50.521 164.855 1.00 25.29 21 GLN C C 1
ATOM 4444 O O . GLN C 1 33 ? 18.599 51.579 165.028 1.00 25.52 21 GLN C O 1
ATOM 4450 N N . VAL C 1 34 ? 20.441 50.482 164.378 1.00 23.98 22 VAL C N 1
ATOM 4451 C CA . VAL C 1 34 ? 21.120 51.728 164.033 1.00 22.66 22 VAL C CA 1
ATOM 4452 C C . VAL C 1 34 ? 20.515 52.347 162.766 1.00 22.20 22 VAL C C 1
ATOM 4453 O O . VAL C 1 34 ? 20.568 53.561 162.569 1.00 21.99 22 VAL C O 1
ATOM 4457 N N . ALA C 1 35 ? 19.897 51.510 161.937 1.00 21.71 23 ALA C N 1
ATOM 4458 C CA . ALA C 1 35 ? 19.130 51.997 160.793 1.00 21.59 23 ALA C CA 1
ATOM 4459 C C . ALA C 1 35 ? 17.970 52.889 161.243 1.00 21.76 23 ALA C C 1
ATOM 4460 O O . ALA C 1 35 ? 17.679 53.909 160.616 1.00 21.56 23 ALA C O 1
ATOM 4462 N N . VAL C 1 36 ? 17.312 52.501 162.332 1.00 22.15 24 VAL C N 1
ATOM 4463 C CA . VAL C 1 36 ? 16.212 53.286 162.885 1.00 22.63 24 VAL C CA 1
ATOM 4464 C C . VAL C 1 36 ? 16.721 54.621 163.415 1.00 23.54 24 VAL C C 1
ATOM 4465 O O . VAL C 1 36 ? 16.088 55.659 163.221 1.00 23.43 24 VAL C O 1
ATOM 4469 N N . ARG C 1 37 ? 17.872 54.593 164.078 1.00 24.76 25 ARG C N 1
ATOM 4470 C CA . ARG C 1 37 ? 18.498 55.818 164.560 1.00 25.86 25 ARG C CA 1
ATOM 4471 C C . ARG C 1 37 ? 18.751 56.773 163.401 1.00 25.40 25 ARG C C 1
ATOM 4472 O O . ARG C 1 37 ? 18.375 57.941 163.461 1.00 25.41 25 ARG C O 1
ATOM 4480 N N . TRP C 1 38 ? 19.372 56.267 162.337 1.00 24.68 26 TRP C N 1
ATOM 4481 C CA . TRP C 1 38 ? 19.680 57.096 161.178 1.00 23.82 26 TRP C CA 1
ATOM 4482 C C . TRP C 1 38 ? 18.415 57.655 160.538 1.00 23.76 26 TRP C C 1
ATOM 4483 O O . TRP C 1 38 ? 18.327 58.853 160.266 1.00 23.71 26 TRP C O 1
ATOM 4494 N N . ALA C 1 39 ? 17.442 56.780 160.300 1.00 23.79 27 ALA C N 1
ATOM 4495 C CA . ALA C 1 39 ? 16.190 57.177 159.663 1.00 23.93 27 ALA C CA 1
ATOM 4496 C C . ALA C 1 39 ? 15.446 58.241 160.475 1.00 24.40 27 ALA C C 1
ATOM 4497 O O . ALA C 1 39 ? 14.895 59.188 159.909 1.00 24.18 27 ALA C O 1
ATOM 4499 N N . ALA C 1 40 ? 15.435 58.081 161.798 1.00 24.91 28 ALA C N 1
ATOM 4500 C CA . ALA C 1 40 ? 14.803 59.052 162.681 1.00 25.57 28 ALA C CA 1
ATOM 4501 C C . ALA C 1 40 ? 15.458 60.424 162.553 1.00 26.31 28 ALA C C 1
ATOM 4502 O O . ALA C 1 40 ? 14.768 61.431 162.369 1.00 26.22 28 ALA C O 1
ATOM 4504 N N . ARG C 1 41 ? 16.786 60.462 162.652 1.00 27.24 29 ARG C N 1
ATOM 4505 C CA . ARG C 1 41 ? 17.527 61.710 162.485 1.00 28.25 29 ARG C CA 1
ATOM 4506 C C . ARG C 1 41 ? 17.194 62.366 161.153 1.00 28.10 29 ARG C C 1
ATOM 4507 O O . ARG C 1 41 ? 16.923 63.564 161.097 1.00 28.02 29 ARG C O 1
ATOM 4515 N N . ASP C 1 42 ? 17.207 61.576 160.083 1.00 27.98 30 ASP C N 1
ATOM 4516 C CA . ASP C 1 42 ? 16.982 62.111 158.747 1.00 28.02 30 ASP C CA 1
ATOM 4517 C C . ASP C 1 42 ? 15.553 62.604 158.570 1.00 27.86 30 ASP C C 1
ATOM 4518 O O . ASP C 1 42 ? 15.324 63.663 157.999 1.00 27.72 30 ASP C O 1
ATOM 4523 N N . ALA C 1 43 ? 14.591 61.834 159.064 1.00 28.17 31 ALA C N 1
ATOM 4524 C CA . ALA C 1 43 ? 13.193 62.237 158.986 1.00 28.48 31 ALA C CA 1
ATOM 4525 C C . ALA C 1 43 ? 12.975 63.530 159.764 1.00 28.93 31 ALA C C 1
ATOM 4526 O O . ALA C 1 43 ? 12.219 64.403 159.339 1.00 28.86 31 ALA C O 1
ATOM 4528 N N . GLU C 1 44 ? 13.651 63.646 160.903 1.00 29.68 32 GLU C N 1
ATOM 4529 C CA . GLU C 1 44 ? 13.570 64.849 161.720 1.00 30.55 32 GLU C CA 1
ATOM 4530 C C . GLU C 1 44 ? 14.183 66.025 160.975 1.00 30.58 32 GLU C C 1
ATOM 4531 O O . GLU C 1 44 ? 13.601 67.106 160.906 1.00 30.58 32 GLU C O 1
ATOM 4537 N N . LEU C 1 45 ? 15.362 65.791 160.411 1.00 30.75 33 LEU C N 1
ATOM 4538 C CA . LEU C 1 45 ? 16.093 66.816 159.684 1.00 30.79 33 LEU C CA 1
ATOM 4539 C C . LEU C 1 45 ? 15.274 67.390 158.531 1.00 30.65 33 LEU C C 1
ATOM 4540 O O . LEU C 1 45 ? 15.179 68.602 158.375 1.00 30.96 33 LEU C O 1
ATOM 4545 N N . ARG C 1 46 ? 14.682 66.514 157.728 1.00 30.33 34 ARG C N 1
ATOM 4546 C CA . ARG C 1 46 ? 13.899 66.938 156.574 1.00 30.05 34 ARG C CA 1
ATOM 4547 C C . ARG C 1 46 ? 12.488 67.345 156.964 1.00 29.79 34 ARG C C 1
ATOM 4548 O O . ARG C 1 46 ? 11.729 67.840 156.132 1.00 29.71 34 ARG C O 1
ATOM 4556 N N . LYS C 1 47 ? 12.144 67.127 158.231 1.00 29.55 35 LYS C N 1
ATOM 4557 C CA . LYS C 1 47 ? 10.783 67.324 158.724 1.00 28.89 35 LYS C CA 1
ATOM 4558 C C . LYS C 1 47 ? 9.764 66.622 157.841 1.00 27.86 35 LYS C C 1
ATOM 4559 O O . LYS C 1 47 ? 8.839 67.249 157.324 1.00 27.96 35 LYS C O 1
ATOM 4565 N N . ILE C 1 48 ? 9.951 65.316 157.664 1.00 26.38 36 ILE C N 1
ATOM 4566 C CA . ILE C 1 48 ? 8.999 64.489 156.924 1.00 25.09 36 ILE C CA 1
ATOM 4567 C C . ILE C 1 48 ? 8.677 63.220 157.718 1.00 24.53 36 ILE C C 1
ATOM 4568 O O . ILE C 1 48 ? 9.427 62.844 158.619 1.00 24.59 36 ILE C O 1
ATOM 4573 N N . PRO C 1 49 ? 7.552 62.562 157.390 1.00 23.91 37 PRO C N 1
ATOM 4574 C CA . PRO C 1 49 ? 7.082 61.375 158.107 1.00 23.53 37 PRO C CA 1
ATOM 4575 C C . PRO C 1 49 ? 8.119 60.259 158.210 1.00 23.28 37 PRO C C 1
ATOM 4576 O O . PRO C 1 49 ? 8.887 60.032 157.280 1.00 23.49 37 PRO C O 1
ATOM 4580 N N . LEU C 1 50 ? 8.134 59.572 159.345 1.00 22.92 38 LEU C N 1
ATOM 4581 C CA . LEU C 1 50 ? 8.911 58.353 159.494 1.00 22.54 38 LEU C CA 1
ATOM 4582 C C . LEU C 1 50 ? 7.960 57.158 159.557 1.00 23.00 38 LEU C C 1
ATOM 4583 O O . LEU C 1 50 ? 6.979 57.176 160.299 1.00 22.86 38 LEU C O 1
ATOM 4588 N N . THR C 1 51 ? 8.253 56.123 158.778 1.00 23.73 39 THR C N 1
ATOM 4589 C CA . THR C 1 51 ? 7.414 54.931 158.739 1.00 24.45 39 THR C CA 1
ATOM 4590 C C . THR C 1 51 ? 8.218 53.669 159.046 1.00 24.54 39 THR C C 1
ATOM 4591 O O . THR C 1 51 ? 9.091 53.269 158.273 1.00 24.75 39 THR C O 1
ATOM 4595 N N . LEU C 1 52 ? 7.922 53.044 160.179 1.00 24.37 40 LEU C N 1
ATOM 4596 C CA . LEU C 1 52 ? 8.566 51.794 160.544 1.00 24.23 40 LEU C CA 1
ATOM 4597 C C . LEU C 1 52 ? 7.762 50.626 159.984 1.00 24.09 40 LEU C C 1
ATOM 4598 O O . LEU C 1 52 ? 6.540 50.583 160.107 1.00 23.87 40 LEU C O 1
ATOM 4603 N N . VAL C 1 53 ? 8.447 49.688 159.341 1.00 23.98 41 VAL C N 1
ATOM 4604 C CA . VAL C 1 53 ? 7.770 48.558 158.724 1.00 23.83 41 VAL C CA 1
ATOM 4605 C C . VAL C 1 53 ? 8.452 47.249 159.081 1.00 24.53 41 VAL C C 1
ATOM 4606 O O . VAL C 1 53 ? 9.660 47.102 158.907 1.00 24.28 41 VAL C O 1
ATOM 4610 N N . HIS C 1 54 ? 7.669 46.308 159.596 1.00 25.90 42 HIS C N 1
ATOM 4611 C CA . HIS C 1 54 ? 8.136 44.943 159.792 1.00 27.42 42 HIS C CA 1
ATOM 4612 C C . HIS C 1 54 ? 7.243 44.004 158.999 1.00 29.15 42 HIS C C 1
ATOM 4613 O O . HIS C 1 54 ? 6.023 44.039 159.139 1.00 29.07 42 HIS C O 1
ATOM 4620 N N . ALA C 1 55 ? 7.848 43.179 158.154 1.00 31.88 43 ALA C N 1
ATOM 4621 C CA . ALA C 1 55 ? 7.088 42.251 157.327 1.00 34.82 43 ALA C CA 1
ATOM 4622 C C . ALA C 1 55 ? 7.255 40.815 157.801 1.00 37.51 43 ALA C C 1
ATOM 4623 O O . ALA C 1 55 ? 8.372 40.326 157.941 1.00 37.62 43 ALA C O 1
ATOM 4625 N N . VAL C 1 56 ? 6.139 40.148 158.061 1.00 41.45 44 VAL C N 1
ATOM 4626 C CA . VAL C 1 56 ? 6.159 38.733 158.404 1.00 45.50 44 VAL C CA 1
ATOM 4627 C C . VAL C 1 56 ? 5.433 37.959 157.320 1.00 49.05 44 VAL C C 1
ATOM 4628 O O . VAL C 1 56 ? 4.296 38.274 156.973 1.00 49.42 44 VAL C O 1
ATOM 4632 N N . SER C 1 57 ? 6.098 36.956 156.765 1.00 53.65 45 SER C N 1
ATOM 4633 C CA . SER C 1 57 ? 5.459 36.114 155.768 1.00 57.86 45 SER C CA 1
ATOM 4634 C C . SER C 1 57 ? 4.670 35.021 156.477 1.00 59.99 45 SER C C 1
ATOM 4635 O O . SER C 1 57 ? 5.253 34.161 157.141 1.00 60.44 45 SER C O 1
ATOM 4638 N N . PRO C 1 58 ? 3.333 35.067 156.346 1.00 61.71 46 PRO C N 1
ATOM 4639 C CA . PRO C 1 58 ? 2.418 34.225 157.113 1.00 63.06 46 PRO C CA 1
ATOM 4640 C C . PRO C 1 58 ? 2.379 32.797 156.578 1.00 64.53 46 PRO C C 1
ATOM 4641 O O . PRO C 1 58 ? 1.858 31.898 157.239 1.00 64.69 46 PRO C O 1
ATOM 4645 N N . GLU C 1 59 ? 2.938 32.603 155.388 1.00 66.23 47 GLU C N 1
ATOM 4646 C CA . GLU C 1 59 ? 2.980 31.294 154.753 1.00 67.75 47 GLU C CA 1
ATOM 4647 C C . GLU C 1 59 ? 4.396 30.719 154.753 1.00 68.52 47 GLU C C 1
ATOM 4648 O O . GLU C 1 59 ? 5.378 31.454 154.639 1.00 68.67 47 GLU C O 1
ATOM 4654 N N . VAL C 1 60 ? 4.494 29.401 154.893 1.00 69.46 48 VAL C N 1
ATOM 4655 C CA . VAL C 1 60 ? 5.765 28.701 154.744 1.00 70.39 48 VAL C CA 1
ATOM 4656 C C . VAL C 1 60 ? 5.594 27.556 153.746 1.00 71.21 48 VAL C C 1
ATOM 4657 O O . VAL C 1 60 ? 5.337 26.414 154.131 1.00 71.45 48 VAL C O 1
ATOM 4661 N N . ALA C 1 61 ? 5.717 27.879 152.460 1.00 72.09 49 ALA C N 1
ATOM 4662 C CA . ALA C 1 61 ? 5.584 26.893 151.391 1.00 73.02 49 ALA C CA 1
ATOM 4663 C C . ALA C 1 61 ? 6.395 25.637 151.696 1.00 73.70 49 ALA C C 1
ATOM 4664 O O . ALA C 1 61 ? 7.624 25.688 151.783 1.00 73.76 49 ALA C O 1
ATOM 4666 N N . THR C 1 62 ? 5.703 24.513 151.861 1.00 74.45 50 THR C N 1
ATOM 4667 C CA . THR C 1 62 ? 6.356 23.256 152.217 1.00 75.25 50 THR C CA 1
ATOM 4668 C C . THR C 1 62 ? 5.909 22.117 151.302 1.00 75.86 50 THR C C 1
ATOM 4669 O O . THR C 1 62 ? 4.889 22.222 150.621 1.00 75.83 50 THR C O 1
ATOM 4673 N N . TRP C 1 63 ? 6.685 21.035 151.283 1.00 76.73 51 TRP C N 1
ATOM 4674 C CA . TRP C 1 63 ? 6.364 19.866 150.462 1.00 77.59 51 TRP C CA 1
ATOM 4675 C C . TRP C 1 63 ? 5.115 19.135 150.952 1.00 78.40 51 TRP C C 1
ATOM 4676 O O . TRP C 1 63 ? 4.370 18.559 150.159 1.00 78.46 51 TRP C O 1
ATOM 4687 N N . LEU C 1 64 ? 4.896 19.164 152.264 1.00 79.35 52 LEU C N 1
ATOM 4688 C CA . LEU C 1 64 ? 3.738 18.523 152.877 1.00 80.04 52 LEU C CA 1
ATOM 4689 C C . LEU C 1 64 ? 2.471 19.338 152.639 1.00 80.46 52 LEU C C 1
ATOM 4690 O O . LEU C 1 64 ? 1.362 18.861 152.881 1.00 80.54 52 LEU C O 1
ATOM 4695 N N . GLU C 1 65 ? 2.651 20.570 152.168 1.00 81.03 53 GLU C N 1
ATOM 4696 C CA . GLU C 1 65 ? 1.546 21.493 151.888 1.00 81.57 53 GLU C CA 1
ATOM 4697 C C . GLU C 1 65 ? 0.607 21.702 153.080 1.00 81.66 53 GLU C C 1
ATOM 4698 O O . GLU C 1 65 ? -0.611 21.808 152.919 1.00 81.68 53 GLU C O 1
ATOM 4704 N N . VAL C 1 66 ? 1.192 21.764 154.273 1.00 81.64 54 VAL C N 1
ATOM 4705 C CA . VAL C 1 66 ? 0.449 22.043 155.498 1.00 81.43 54 VAL C CA 1
ATOM 4706 C C . VAL C 1 66 ? 0.698 23.492 155.920 1.00 81.16 54 VAL C C 1
ATOM 4707 O O . VAL C 1 66 ? 1.853 23.909 156.054 1.00 81.34 54 VAL C O 1
ATOM 4711 N N . PRO C 1 67 ? -0.383 24.273 156.107 1.00 80.64 55 PRO C N 1
ATOM 4712 C CA . PRO C 1 67 ? -0.253 25.645 156.606 1.00 79.98 55 PRO C CA 1
ATOM 4713 C C . PRO C 1 67 ? 0.352 25.688 158.013 1.00 79.10 55 PRO C C 1
ATOM 4714 O O . PRO C 1 67 ? 0.498 24.647 158.663 1.00 79.07 55 PRO C O 1
ATOM 4718 N N . LEU C 1 68 ? 0.703 26.884 158.474 1.00 77.90 56 LEU C N 1
ATOM 4719 C CA . LEU C 1 68 ? 1.338 27.046 159.779 1.00 76.69 56 LEU C CA 1
ATOM 4720 C C . LEU C 1 68 ? 0.338 26.865 160.915 1.00 75.52 56 LEU C C 1
ATOM 4721 O O . LEU C 1 68 ? -0.806 27.315 160.813 1.00 75.51 56 LEU C O 1
ATOM 4726 N N . PRO C 1 69 ? 0.770 26.207 162.006 1.00 74.18 57 PRO C N 1
ATOM 4727 C CA . PRO C 1 69 ? -0.049 26.157 163.213 1.00 73.02 57 PRO C CA 1
ATOM 4728 C C . PRO C 1 69 ? -0.453 27.577 163.614 1.00 71.66 57 PRO C C 1
ATOM 4729 O O . PRO C 1 69 ? 0.392 28.475 163.610 1.00 71.76 57 PRO C O 1
ATOM 4733 N N . PRO C 1 70 ? -1.738 27.784 163.948 1.00 70.19 58 PRO C N 1
ATOM 4734 C CA . PRO C 1 70 ? -2.242 29.122 164.270 1.00 68.81 58 PRO C CA 1
ATOM 4735 C C . PRO C 1 70 ? -1.500 29.778 165.438 1.00 67.16 58 PRO C C 1
ATOM 4736 O O . PRO C 1 70 ? -1.532 31.000 165.580 1.00 66.86 58 PRO C O 1
ATOM 4740 N N . GLY C 1 71 ? -0.841 28.962 166.258 1.00 65.38 59 GLY C N 1
ATOM 4741 C CA . GLY C 1 71 ? -0.073 29.453 167.400 1.00 63.15 59 GLY C CA 1
ATOM 4742 C C . GLY C 1 71 ? 1.229 30.112 166.988 1.00 61.47 59 GLY C C 1
ATOM 4743 O O . GLY C 1 71 ? 1.640 31.114 167.576 1.00 61.45 59 GLY C O 1
ATOM 4744 N N . VAL C 1 72 ? 1.881 29.541 165.979 1.00 59.64 60 VAL C N 1
ATOM 4745 C CA . VAL C 1 72 ? 3.083 30.127 165.395 1.00 57.66 60 VAL C CA 1
ATOM 4746 C C . VAL C 1 72 ? 2.743 31.456 164.732 1.00 56.19 60 VAL C C 1
ATOM 4747 O O . VAL C 1 72 ? 3.507 32.416 164.794 1.00 56.05 60 VAL C O 1
ATOM 4751 N N . LEU C 1 73 ? 1.573 31.492 164.108 1.00 54.56 61 LEU C N 1
ATOM 4752 C CA . LEU C 1 73 ? 1.092 32.652 163.377 1.00 53.06 61 LEU C CA 1
ATOM 4753 C C . LEU C 1 73 ? 0.869 33.848 164.302 1.00 51.89 61 LEU C C 1
ATOM 4754 O O . LEU C 1 73 ? 0.977 35.000 163.882 1.00 51.82 61 LEU C O 1
ATOM 4759 N N . ARG C 1 74 ? 0.551 33.564 165.562 1.00 50.44 62 ARG C N 1
ATOM 4760 C CA . ARG C 1 74 ? 0.340 34.601 166.565 1.00 48.92 62 ARG C CA 1
ATOM 4761 C C . ARG C 1 74 ? 1.661 34.976 167.215 1.00 48.06 62 ARG C C 1
ATOM 4762 O O . ARG C 1 74 ? 1.852 36.114 167.648 1.00 47.93 62 ARG C O 1
ATOM 4770 N N . TRP C 1 75 ? 2.566 34.006 167.298 1.00 47.09 63 TRP C N 1
ATOM 4771 C CA . TRP C 1 75 ? 3.877 34.237 167.887 1.00 46.20 63 TRP C CA 1
ATOM 4772 C C . TRP C 1 75 ? 4.656 35.281 167.102 1.00 45.45 63 TRP C C 1
ATOM 4773 O O . TRP C 1 75 ? 5.369 36.096 167.680 1.00 45.35 63 TRP C O 1
ATOM 4784 N N . GLN C 1 76 ? 4.521 35.257 165.781 1.00 44.52 64 GLN C N 1
ATOM 4785 C CA . GLN C 1 76 ? 5.251 36.204 164.956 1.00 43.77 64 GLN C CA 1
ATOM 4786 C C . GLN C 1 76 ? 4.613 37.593 164.953 1.00 43.01 64 GLN C C 1
ATOM 4787 O O . GLN C 1 76 ? 5.298 38.593 164.755 1.00 43.04 64 GLN C O 1
ATOM 4793 N N . GLN C 1 77 ? 3.307 37.654 165.188 1.00 42.23 65 GLN C N 1
ATOM 4794 C CA . GLN C 1 77 ? 2.636 38.940 165.372 1.00 41.42 65 GLN C CA 1
ATOM 4795 C C . GLN C 1 77 ? 3.049 39.561 166.702 1.00 40.78 65 GLN C C 1
ATOM 4796 O O . GLN C 1 77 ? 3.199 40.777 166.820 1.00 40.52 65 GLN C O 1
ATOM 4802 N N . ASP C 1 78 ? 3.237 38.707 167.699 1.00 40.18 66 ASP C N 1
ATOM 4803 C CA . ASP C 1 78 ? 3.701 39.138 169.005 1.00 39.63 66 ASP C CA 1
ATOM 4804 C C . ASP C 1 78 ? 5.158 39.608 168.924 1.00 38.95 66 ASP C C 1
ATOM 4805 O O . ASP C 1 78 ? 5.538 40.598 169.551 1.00 38.84 66 ASP C O 1
ATOM 4810 N N . HIS C 1 79 ? 5.962 38.898 168.137 1.00 38.23 67 HIS C N 1
ATOM 4811 C CA . HIS C 1 79 ? 7.373 39.233 167.951 1.00 37.39 67 HIS C CA 1
ATOM 4812 C C . HIS C 1 79 ? 7.535 40.564 167.222 1.00 36.94 67 HIS C C 1
ATOM 4813 O O . HIS C 1 79 ? 8.433 41.349 167.528 1.00 36.70 67 HIS C O 1
ATOM 4820 N N . GLY C 1 80 ? 6.656 40.815 166.258 1.00 36.61 68 GLY C N 1
ATOM 4821 C CA . GLY C 1 80 ? 6.673 42.071 165.522 1.00 36.47 68 GLY C CA 1
ATOM 4822 C C . GLY C 1 80 ? 6.212 43.239 166.373 1.00 36.44 68 GLY C C 1
ATOM 4823 O O . GLY C 1 80 ? 6.633 44.374 166.165 1.00 36.53 68 GLY C O 1
ATOM 4824 N N . ARG C 1 81 ? 5.337 42.959 167.333 1.00 36.43 69 ARG C N 1
ATOM 4825 C CA . ARG C 1 81 ? 4.849 43.985 168.241 1.00 36.20 69 ARG C CA 1
ATOM 4826 C C . ARG C 1 81 ? 5.988 44.433 169.147 1.00 35.29 69 ARG C C 1
ATOM 4827 O O . ARG C 1 81 ? 6.150 45.628 169.402 1.00 35.08 69 ARG C O 1
ATOM 4835 N N . HIS C 1 82 ? 6.780 43.474 169.628 1.00 34.17 70 HIS C N 1
ATOM 4836 C CA . HIS C 1 82 ? 7.919 43.800 170.488 1.00 33.36 70 HIS C CA 1
ATOM 4837 C C . HIS C 1 82 ? 8.967 44.604 169.727 1.00 32.69 70 HIS C C 1
ATOM 4838 O O . HIS C 1 82 ? 9.534 45.558 170.263 1.00 32.68 70 HIS C O 1
ATOM 4845 N N . LEU C 1 83 ? 9.218 44.216 168.479 1.00 31.74 71 LEU C N 1
ATOM 4846 C CA . LEU C 1 83 ? 10.133 44.954 167.620 1.00 30.82 71 LEU C CA 1
ATOM 4847 C C . LEU C 1 83 ? 9.732 46.422 167.505 1.00 30.39 71 LEU C C 1
ATOM 4848 O O . LEU C 1 83 ? 10.547 47.309 167.764 1.00 30.38 71 LEU C O 1
ATOM 4853 N N . ILE C 1 84 ? 8.483 46.676 167.125 1.00 29.80 72 ILE C N 1
ATOM 4854 C CA . ILE C 1 84 ? 7.987 48.044 167.004 1.00 29.68 72 ILE C CA 1
ATOM 4855 C C . ILE C 1 84 ? 8.156 48.824 168.308 1.00 30.12 72 ILE C C 1
ATOM 4856 O O . ILE C 1 84 ? 8.629 49.964 168.298 1.00 30.39 72 ILE C O 1
ATOM 4861 N N . ASP C 1 85 ? 7.773 48.208 169.426 1.00 30.08 73 ASP C N 1
ATOM 4862 C CA . ASP C 1 85 ? 7.907 48.841 170.736 1.00 29.82 73 ASP C CA 1
ATOM 4863 C C . ASP C 1 85 ? 9.326 49.329 170.978 1.00 29.40 73 ASP C C 1
ATOM 4864 O O . ASP C 1 85 ? 9.534 50.471 171.385 1.00 29.31 73 ASP C O 1
ATOM 4869 N N . ASP C 1 86 ? 10.299 48.458 170.734 1.00 28.96 74 ASP C N 1
ATOM 4870 C CA . ASP C 1 86 ? 11.700 48.828 170.876 1.00 28.72 74 ASP C CA 1
ATOM 4871 C C . ASP C 1 86 ? 12.063 49.957 169.917 1.00 28.28 74 ASP C C 1
ATOM 4872 O O . ASP C 1 86 ? 12.712 50.925 170.305 1.00 28.15 74 ASP C O 1
ATOM 4877 N N . ALA C 1 87 ? 11.633 49.830 168.665 1.00 27.78 75 ALA C N 1
ATOM 4878 C CA . ALA C 1 87 ? 11.988 50.797 167.631 1.00 27.32 75 ALA C CA 1
ATOM 4879 C C . ALA C 1 87 ? 11.405 52.188 167.890 1.00 27.10 75 ALA C C 1
ATOM 4880 O O . ALA C 1 87 ? 12.065 53.195 167.641 1.00 26.88 75 ALA C O 1
ATOM 4882 N N . LEU C 1 88 ? 10.174 52.239 168.393 1.00 27.07 76 LEU C N 1
ATOM 4883 C CA . LEU C 1 88 ? 9.551 53.505 168.786 1.00 26.71 76 LEU C CA 1
ATOM 4884 C C . LEU C 1 88 ? 10.341 54.208 169.886 1.00 26.92 76 LEU C C 1
ATOM 4885 O O . LEU C 1 88 ? 10.396 55.435 169.923 1.00 27.03 76 LEU C O 1
ATOM 4890 N N . LYS C 1 89 ? 10.950 53.435 170.782 1.00 27.19 77 LYS C N 1
ATOM 4891 C CA . LYS C 1 89 ? 11.796 54.012 171.824 1.00 27.64 77 LYS C CA 1
ATOM 4892 C C . LYS C 1 89 ? 13.084 54.573 171.235 1.00 27.74 77 LYS C C 1
ATOM 4893 O O . LYS C 1 89 ? 13.515 55.670 171.597 1.00 27.81 77 LYS C O 1
ATOM 4899 N N . VAL C 1 90 ? 13.690 53.809 170.328 1.00 27.62 78 VAL C N 1
ATOM 4900 C CA . VAL C 1 90 ? 14.911 54.219 169.649 1.00 27.37 78 VAL C CA 1
ATOM 4901 C C . VAL C 1 90 ? 14.660 55.509 168.871 1.00 27.58 78 VAL C C 1
ATOM 4902 O O . VAL C 1 90 ? 15.501 56.407 168.852 1.00 27.17 78 VAL C O 1
ATOM 4906 N N . VAL C 1 91 ? 13.485 55.602 168.254 1.00 27.99 79 VAL C N 1
ATOM 4907 C CA . VAL C 1 91 ? 13.104 56.797 167.510 1.00 28.43 79 VAL C CA 1
ATOM 4908 C C . VAL C 1 91 ? 13.152 58.048 168.376 1.00 28.98 79 VAL C C 1
ATOM 4909 O O . VAL C 1 91 ? 13.630 59.083 167.928 1.00 29.26 79 VAL C O 1
ATOM 4913 N N . GLU C 1 92 ? 12.678 57.968 169.616 1.00 29.96 80 GLU C N 1
ATOM 4914 C CA . GLU C 1 92 ? 12.705 59.159 170.469 1.00 30.93 80 GLU C CA 1
ATOM 4915 C C . GLU C 1 92 ? 14.075 59.443 171.105 1.00 30.93 80 GLU C C 1
ATOM 4916 O O . GLU C 1 92 ? 14.410 60.600 171.370 1.00 31.13 80 GLU C O 1
ATOM 4922 N N . GLN C 1 93 ? 14.869 58.396 171.322 1.00 30.70 81 GLN C N 1
ATOM 4923 C CA . GLN C 1 93 ? 16.240 58.564 171.793 1.00 30.52 81 GLN C CA 1
ATOM 4924 C C . GLN C 1 93 ? 17.084 59.248 170.725 1.00 30.47 81 GLN C C 1
ATOM 4925 O O . GLN C 1 93 ? 18.022 59.980 171.036 1.00 30.47 81 GLN C O 1
ATOM 4931 N N . ALA C 1 94 ? 16.755 58.988 169.463 1.00 30.48 82 ALA C N 1
ATOM 4932 C CA . ALA C 1 94 ? 17.533 59.504 168.341 1.00 30.46 82 ALA C CA 1
ATOM 4933 C C . ALA C 1 94 ? 17.009 60.851 167.859 1.00 30.72 82 ALA C C 1
ATOM 4934 O O . ALA C 1 94 ? 17.594 61.468 166.972 1.00 31.15 82 ALA C O 1
ATOM 4936 N N . SER C 1 95 ? 15.904 61.304 168.441 1.00 30.57 83 SER C N 1
ATOM 4937 C CA . SER C 1 95 ? 15.364 62.611 168.110 1.00 30.65 83 SER C CA 1
ATOM 4938 C C . SER C 1 95 ? 16.086 63.713 168.881 1.00 30.72 83 SER C C 1
ATOM 4939 O O . SER C 1 95 ? 16.028 63.755 170.109 1.00 30.85 83 SER C O 1
ATOM 4942 N N . LEU C 1 96 ? 16.769 64.595 168.154 1.00 30.68 84 LEU C N 1
ATOM 4943 C CA . LEU C 1 96 ? 17.490 65.716 168.756 1.00 30.75 84 LEU C CA 1
ATOM 4944 C C . LEU C 1 96 ? 16.530 66.725 169.370 1.00 30.87 84 LEU C C 1
ATOM 4945 O O . LEU C 1 96 ? 16.743 67.217 170.478 1.00 31.00 84 LEU C O 1
ATOM 4950 N N . ARG C 1 97 ? 15.473 67.042 168.637 1.00 30.92 85 ARG C N 1
ATOM 4951 C CA . ARG C 1 97 ? 14.499 68.009 169.104 1.00 30.78 85 ARG C CA 1
ATOM 4952 C C . ARG C 1 97 ? 13.103 67.388 169.141 1.00 30.39 85 ARG C C 1
ATOM 4953 O O . ARG C 1 97 ? 12.854 66.463 169.917 1.00 30.18 85 ARG C O 1
ATOM 4961 N N . ALA C 1 98 ? 12.198 67.879 168.301 1.00 29.95 86 ALA C N 1
ATOM 4962 C CA . ALA C 1 98 ? 10.823 67.377 168.303 1.00 29.53 86 ALA C CA 1
ATOM 4963 C C . ALA C 1 98 ? 10.653 66.053 167.539 1.00 29.30 86 ALA C C 1
ATOM 4964 O O . ALA C 1 98 ? 9.577 65.451 167.563 1.00 29.25 86 ALA C O 1
ATOM 4966 N N . GLY C 1 99 ? 11.715 65.603 166.873 1.00 28.88 87 GLY C N 1
ATOM 4967 C CA . GLY C 1 99 ? 11.675 64.357 166.111 1.00 28.24 87 GLY C CA 1
ATOM 4968 C C . GLY C 1 99 ? 10.901 64.507 164.817 1.00 27.93 87 GLY C C 1
ATOM 4969 O O . GLY C 1 99 ? 10.488 65.609 164.465 1.00 27.84 87 GLY C O 1
ATOM 4970 N N . PRO C 1 100 ? 10.696 63.396 164.094 1.00 27.76 88 PRO C N 1
ATOM 4971 C CA . PRO C 1 100 ? 9.902 63.461 162.875 1.00 27.75 88 PRO C CA 1
ATOM 4972 C C . PRO C 1 100 ? 8.495 63.960 163.190 1.00 28.20 88 PRO C C 1
ATOM 4973 O O . PRO C 1 100 ? 7.982 63.703 164.280 1.00 28.24 88 PRO C O 1
ATOM 4977 N N . PRO C 1 101 ? 7.867 64.664 162.240 1.00 28.64 89 PRO C N 1
ATOM 4978 C CA . PRO C 1 101 ? 6.552 65.264 162.458 1.00 29.01 89 PRO C CA 1
ATOM 4979 C C . PRO C 1 101 ? 5.491 64.201 162.668 1.00 29.58 89 PRO C C 1
ATOM 4980 O O . PRO C 1 101 ? 4.462 64.459 163.289 1.00 29.74 89 PRO C O 1
ATOM 4984 N N . THR C 1 102 ? 5.750 63.011 162.144 1.00 30.27 90 THR C N 1
ATOM 4985 C CA . THR C 1 102 ? 4.812 61.909 162.223 1.00 31.02 90 THR C CA 1
ATOM 4986 C C . THR C 1 102 ? 5.583 60.604 162.310 1.00 31.57 90 THR C C 1
ATOM 4987 O O . THR C 1 102 ? 6.498 60.361 161.520 1.00 31.61 90 THR C O 1
ATOM 4991 N N . VAL C 1 103 ? 5.213 59.765 163.271 1.00 32.24 91 VAL C N 1
ATOM 4992 C CA . VAL C 1 103 ? 5.857 58.469 163.448 1.00 32.84 91 VAL C CA 1
ATOM 4993 C C . VAL C 1 103 ? 4.832 57.340 163.454 1.00 34.09 91 VAL C C 1
ATOM 4994 O O . VAL C 1 103 ? 3.830 57.402 164.167 1.00 35.40 91 VAL C O 1
ATOM 4998 N N . HIS C 1 104 ? 5.088 56.310 162.654 1.00 22.64 92 HIS C N 1
ATOM 4999 C CA . HIS C 1 104 ? 4.035 55.407 162.205 1.00 22.31 92 HIS C CA 1
ATOM 5000 C C . HIS C 1 104 ? 4.586 54.014 161.922 1.00 23.68 92 HIS C C 1
ATOM 5001 O O . HIS C 1 104 ? 5.604 53.864 161.247 1.00 39.02 92 HIS C O 1
ATOM 5008 N N . SER C 1 105 ? 3.906 52.997 162.443 1.00 36.96 93 SER C N 1
ATOM 5009 C CA . SER C 1 105 ? 4.416 51.632 162.400 1.00 36.42 93 SER C CA 1
ATOM 5010 C C . SER C 1 105 ? 3.419 50.691 161.733 1.00 35.87 93 SER C C 1
ATOM 5011 O O . SER C 1 105 ? 2.219 50.750 162.001 1.00 35.86 93 SER C O 1
ATOM 5014 N N . GLU C 1 106 ? 3.924 49.822 160.863 1.00 34.83 94 GLU C N 1
ATOM 5015 C CA . GLU C 1 106 ? 3.088 48.835 160.194 1.00 33.76 94 GLU C CA 1
ATOM 5016 C C . GLU C 1 106 ? 3.695 47.451 160.342 1.00 32.14 94 GLU C C 1
ATOM 5017 O O . GLU C 1 106 ? 4.913 47.286 160.243 1.00 32.05 94 GLU C O 1
ATOM 5023 N N . ILE C 1 107 ? 2.843 46.461 160.589 1.00 30.11 95 ILE C N 1
ATOM 5024 C CA . ILE C 1 107 ? 3.254 45.067 160.509 1.00 28.20 95 ILE C CA 1
ATOM 5025 C C . ILE C 1 107 ? 2.511 44.410 159.350 1.00 27.85 95 ILE C C 1
ATOM 5026 O O . ILE C 1 107 ? 1.314 44.136 159.444 1.00 27.90 95 ILE C O 1
ATOM 5031 N N . VAL C 1 108 ? 3.223 44.175 158.251 1.00 27.21 96 VAL C N 1
ATOM 5032 C CA . VAL C 1 108 ? 2.605 43.659 157.039 1.00 26.89 96 VAL C CA 1
ATOM 5033 C C . VAL C 1 108 ? 2.783 42.147 156.923 1.00 27.07 96 VAL C C 1
ATOM 5034 O O . VAL C 1 108 ? 3.899 41.644 156.997 1.00 26.80 96 VAL C O 1
ATOM 5038 N N . PRO C 1 109 ? 1.669 41.416 156.759 1.00 27.43 97 PRO C N 1
ATOM 5039 C CA . PRO C 1 109 ? 1.698 39.968 156.587 1.00 27.66 97 PRO C CA 1
ATOM 5040 C C . PRO C 1 109 ? 2.062 39.552 155.158 1.00 27.93 97 PRO C C 1
ATOM 5041 O O . PRO C 1 109 ? 1.276 38.879 154.483 1.00 28.23 97 PRO C O 1
ATOM 5045 N N . ALA C 1 110 ? 3.247 39.958 154.710 1.00 27.79 98 ALA C N 1
ATOM 5046 C CA . ALA C 1 110 ? 3.760 39.565 153.400 1.00 27.53 98 ALA C CA 1
ATOM 5047 C C . ALA C 1 110 ? 5.279 39.513 153.462 1.00 27.35 98 ALA C C 1
ATOM 5048 O O . ALA C 1 110 ? 5.868 39.795 154.507 1.00 27.47 98 ALA C O 1
ATOM 5050 N N . ALA C 1 111 ? 5.915 39.143 152.352 1.00 27.18 99 ALA C N 1
ATOM 5051 C CA . ALA C 1 111 ? 7.378 39.086 152.301 1.00 26.54 99 ALA C CA 1
ATOM 5052 C C . ALA C 1 111 ? 7.989 40.492 152.309 1.00 26.06 99 ALA C C 1
ATOM 5053 O O . ALA C 1 111 ? 7.401 41.441 151.783 1.00 25.66 99 ALA C O 1
ATOM 5055 N N . ALA C 1 112 ? 9.170 40.616 152.906 1.00 25.54 100 ALA C N 1
ATOM 5056 C CA . ALA C 1 112 ? 9.807 41.918 153.085 1.00 25.19 100 ALA C CA 1
ATOM 5057 C C . ALA C 1 112 ? 10.078 42.663 151.778 1.00 25.13 100 ALA C C 1
ATOM 5058 O O . ALA C 1 112 ? 9.627 43.799 151.611 1.00 25.29 100 ALA C O 1
ATOM 5060 N N . VAL C 1 113 ? 10.806 42.032 150.857 1.00 24.90 101 VAL C N 1
ATOM 5061 C CA . VAL C 1 113 ? 11.171 42.695 149.598 1.00 24.75 101 VAL C CA 1
ATOM 5062 C C . VAL C 1 113 ? 9.952 43.197 148.805 1.00 25.09 101 VAL C C 1
ATOM 5063 O O . VAL C 1 113 ? 9.859 44.382 148.498 1.00 25.25 101 VAL C O 1
ATOM 5067 N N . PRO C 1 114 ? 9.001 42.304 148.487 1.00 25.53 102 PRO C N 1
ATOM 5068 C CA . PRO C 1 114 ? 7.832 42.786 147.748 1.00 25.96 102 PRO C CA 1
ATOM 5069 C C . PRO C 1 114 ? 7.101 43.897 148.499 1.00 26.44 102 PRO C C 1
ATOM 5070 O O . PRO C 1 114 ? 6.646 44.862 147.882 1.00 26.66 102 PRO C O 1
ATOM 5074 N N . THR C 1 115 ? 6.996 43.759 149.820 1.00 26.66 103 THR C N 1
ATOM 5075 C CA . THR C 1 115 ? 6.316 44.749 150.647 1.00 26.87 103 THR C CA 1
ATOM 5076 C C . THR C 1 115 ? 7.016 46.099 150.591 1.00 26.55 103 THR C C 1
ATOM 5077 O O . THR C 1 115 ? 6.381 47.126 150.334 1.00 26.64 103 THR C O 1
ATOM 5081 N N . LEU C 1 116 ? 8.326 46.092 150.829 1.00 25.72 104 LEU C N 1
ATOM 5082 C CA . LEU C 1 116 ? 9.096 47.329 150.869 1.00 24.96 104 LEU C CA 1
ATOM 5083 C C . LEU C 1 116 ? 9.262 47.944 149.478 1.00 25.44 104 LEU C C 1
ATOM 5084 O O . LEU C 1 116 ? 9.175 49.161 149.316 1.00 25.58 104 LEU C O 1
ATOM 5089 N N . VAL C 1 117 ? 9.488 47.108 148.471 1.00 25.99 105 VAL C N 1
ATOM 5090 C CA . VAL C 1 117 ? 9.596 47.613 147.109 1.00 26.97 105 VAL C CA 1
ATOM 5091 C C . VAL C 1 117 ? 8.325 48.368 146.723 1.00 28.49 105 VAL C C 1
ATOM 5092 O O . VAL C 1 117 ? 8.388 49.435 146.111 1.00 28.57 105 VAL C O 1
ATOM 5096 N N . ASP C 1 118 ? 7.174 47.819 147.095 1.00 30.59 106 ASP C N 1
ATOM 5097 C CA . ASP C 1 118 ? 5.911 48.458 146.762 1.00 32.58 106 ASP C CA 1
ATOM 5098 C C . ASP C 1 118 ? 5.753 49.784 147.493 1.00 32.39 106 ASP C C 1
ATOM 5099 O O . ASP C 1 118 ? 5.293 50.765 146.916 1.00 32.44 106 ASP C O 1
ATOM 5104 N N . MET C 1 119 ? 6.137 49.807 148.765 1.00 32.13 107 MET C N 1
ATOM 5105 C CA . MET C 1 119 ? 5.986 51.004 149.585 1.00 31.75 107 MET C CA 1
ATOM 5106 C C . MET C 1 119 ? 6.949 52.113 149.168 1.00 31.63 107 MET C C 1
ATOM 5107 O O . MET C 1 119 ? 6.679 53.295 149.387 1.00 31.40 107 MET C O 1
ATOM 5112 N N . SER C 1 120 ? 8.065 51.728 148.557 1.00 31.73 108 SER C N 1
ATOM 5113 C CA . SER C 1 120 ? 9.068 52.692 148.114 1.00 31.95 108 SER C CA 1
ATOM 5114 C C . SER C 1 120 ? 8.531 53.619 147.029 1.00 32.53 108 SER C C 1
ATOM 5115 O O . SER C 1 120 ? 9.118 54.661 146.756 1.00 32.60 108 SER C O 1
ATOM 5118 N N . LYS C 1 121 ? 7.412 53.238 146.419 1.00 33.67 109 LYS C N 1
ATOM 5119 C CA . LYS C 1 121 ? 6.759 54.080 145.424 1.00 34.84 109 LYS C CA 1
ATOM 5120 C C . LYS C 1 121 ? 6.252 55.373 146.048 1.00 35.91 109 LYS C C 1
ATOM 5121 O O . LYS C 1 121 ? 5.961 56.332 145.341 1.00 36.42 109 LYS C O 1
ATOM 5127 N N . ASP C 1 122 ? 6.147 55.395 147.373 1.00 37.09 110 ASP C N 1
ATOM 5128 C CA . ASP C 1 122 ? 5.636 56.567 148.075 1.00 37.97 110 ASP C CA 1
ATOM 5129 C C . ASP C 1 122 ? 6.593 57.067 149.147 1.00 36.64 110 ASP C C 1
ATOM 5130 O O . ASP C 1 122 ? 6.191 57.775 150.069 1.00 36.78 110 ASP C O 1
ATOM 5135 N N . ALA C 1 123 ? 7.864 56.710 149.010 1.00 34.74 111 ALA C N 1
ATOM 5136 C CA . ALA C 1 123 ? 8.872 57.093 149.989 1.00 32.90 111 ALA C CA 1
ATOM 5137 C C . ALA C 1 123 ? 9.898 58.066 149.409 1.00 31.80 111 ALA C C 1
ATOM 5138 O O . ALA C 1 123 ? 10.172 58.064 148.206 1.00 31.59 111 ALA C O 1
ATOM 5140 N N . VAL C 1 124 ? 10.454 58.902 150.277 1.00 30.40 112 VAL C N 1
ATOM 5141 C CA . VAL C 1 124 ? 11.560 59.765 149.906 1.00 29.23 112 VAL C CA 1
ATOM 5142 C C . VAL C 1 124 ? 12.857 58.969 149.992 1.00 29.07 112 VAL C C 1
ATOM 5143 O O . VAL C 1 124 ? 13.694 59.027 149.094 1.00 29.00 112 VAL C O 1
ATOM 5147 N N . LEU C 1 125 ? 13.007 58.221 151.081 1.00 29.05 113 LEU C N 1
ATOM 5148 C CA . LEU C 1 125 ? 14.154 57.343 151.271 1.00 29.05 113 LEU C CA 1
ATOM 5149 C C . LEU C 1 125 ? 13.715 56.010 151.858 1.00 28.78 113 LEU C C 1
ATOM 5150 O O . LEU C 1 125 ? 12.710 55.930 152.564 1.00 28.78 113 LEU C O 1
ATOM 5155 N N . MET C 1 126 ? 14.486 54.969 151.564 1.00 28.37 114 MET C N 1
ATOM 5156 C CA . MET C 1 126 ? 14.237 53.635 152.083 1.00 27.78 114 MET C CA 1
ATOM 5157 C C . MET C 1 126 ? 15.471 53.207 152.858 1.00 26.00 114 MET C C 1
ATOM 5158 O O . MET C 1 126 ? 16.556 53.091 152.293 1.00 26.04 114 MET C O 1
ATOM 5163 N N . VAL C 1 127 ? 15.313 52.985 154.155 1.00 23.80 115 VAL C N 1
ATOM 5164 C CA . VAL C 1 127 ? 16.456 52.678 155.007 1.00 21.90 115 VAL C CA 1
ATOM 5165 C C . VAL C 1 127 ? 16.401 51.253 155.550 1.00 21.37 115 VAL C C 1
ATOM 5166 O O . VAL C 1 127 ? 15.397 50.845 156.127 1.00 21.19 115 VAL C O 1
ATOM 5170 N N . VAL C 1 128 ? 17.477 50.497 155.355 1.00 20.86 116 VAL C N 1
ATOM 5171 C CA . VAL C 1 128 ? 17.580 49.151 155.917 1.00 21.08 116 VAL C CA 1
ATOM 5172 C C . VAL C 1 128 ? 19.009 48.860 156.338 1.00 22.45 116 VAL C C 1
ATOM 5173 O O . VAL C 1 128 ? 19.945 49.492 155.854 1.00 22.49 116 VAL C O 1
ATOM 5177 N N . GLY C 1 129 ? 19.175 47.896 157.232 1.00 24.30 117 GLY C N 1
ATOM 5178 C CA . GLY C 1 129 ? 20.502 47.471 157.641 1.00 27.29 117 GLY C CA 1
ATOM 5179 C C . GLY C 1 129 ? 21.150 46.656 156.543 1.00 29.57 117 GLY C C 1
ATOM 5180 O O . GLY C 1 129 ? 20.481 46.216 155.605 1.00 29.75 117 GLY C O 1
ATOM 5181 N N . CYS C 1 130 ? 22.458 46.456 156.655 1.00 31.94 118 CYS C N 1
ATOM 5182 C CA . CYS C 1 130 ? 23.197 45.701 155.658 1.00 33.35 118 CYS C CA 1
ATOM 5183 C C . CYS C 1 130 ? 22.938 44.212 155.831 1.00 33.51 118 CYS C C 1
ATOM 5184 O O . CYS C 1 130 ? 22.644 43.502 154.871 1.00 33.73 118 CYS C O 1
ATOM 5187 N N . LEU C 1 131 ? 23.048 43.754 157.072 1.00 33.39 119 LEU C N 1
ATOM 5188 C CA . LEU C 1 131 ? 22.788 42.365 157.420 1.00 32.97 119 LEU C CA 1
ATOM 5189 C C . LEU C 1 131 ? 21.678 42.287 158.465 1.00 32.81 119 LEU C C 1
ATOM 5190 O O . LEU C 1 131 ? 21.504 43.210 159.266 1.00 32.81 119 LEU C O 1
ATOM 5195 N N . GLY C 1 132 ? 20.925 41.190 158.448 1.00 32.49 120 GLY C N 1
ATOM 5196 C CA . GLY C 1 132 ? 19.784 41.034 159.338 1.00 32.22 120 GLY C CA 1
ATOM 5197 C C . GLY C 1 132 ? 19.940 39.920 160.353 1.00 32.35 120 GLY C C 1
ATOM 5198 O O . GLY C 1 132 ? 21.052 39.519 160.696 1.00 31.96 120 GLY C O 1
ATOM 5199 N N . SER C 1 133 ? 18.810 39.419 160.838 1.00 32.83 121 SER C N 1
ATOM 5200 C CA . SER C 1 133 ? 18.805 38.400 161.882 1.00 33.28 121 SER C CA 1
ATOM 5201 C C . SER C 1 133 ? 19.287 37.051 161.365 1.00 33.73 121 SER C C 1
ATOM 5202 O O . SER C 1 133 ? 19.659 36.180 162.151 1.00 33.93 121 SER C O 1
ATOM 5205 N N . GLY C 1 134 ? 19.283 36.882 160.044 1.00 34.16 122 GLY C N 1
ATOM 5206 C CA . GLY C 1 134 ? 19.716 35.629 159.432 1.00 34.92 122 GLY C CA 1
ATOM 5207 C C . GLY C 1 134 ? 21.198 35.582 159.100 1.00 35.44 122 GLY C C 1
ATOM 5208 O O . GLY C 1 134 ? 21.678 34.618 158.503 1.00 35.67 122 GLY C O 1
ATOM 5209 N N . ARG C 1 135 ? 21.925 36.620 159.497 1.00 35.86 123 ARG C N 1
ATOM 5210 C CA . ARG C 1 135 ? 23.325 36.772 159.115 1.00 36.24 123 ARG C CA 1
ATOM 5211 C C . ARG C 1 135 ? 24.204 35.646 159.650 1.00 36.70 123 ARG C C 1
ATOM 5212 O O . ARG C 1 135 ? 23.924 35.073 160.700 1.00 36.96 123 ARG C O 1
ATOM 5220 N N . TRP C 1 136 ? 25.250 35.317 158.899 1.00 37.23 124 TRP C N 1
ATOM 5221 C CA . TRP C 1 136 ? 26.306 34.420 159.373 1.00 37.68 124 TRP C CA 1
ATOM 5222 C C . TRP C 1 136 ? 27.632 34.760 158.692 1.00 38.51 124 TRP C C 1
ATOM 5223 O O . TRP C 1 136 ? 27.636 35.350 157.614 1.00 38.67 124 TRP C O 1
ATOM 5234 N N . PRO C 1 137 ? 28.760 34.397 159.325 1.00 39.45 125 PRO C N 1
ATOM 5235 C CA . PRO C 1 137 ? 30.081 34.850 158.888 1.00 40.34 125 PRO C CA 1
ATOM 5236 C C . PRO C 1 137 ? 30.328 34.596 157.406 1.00 41.44 125 PRO C C 1
ATOM 5237 O O . PRO C 1 137 ? 30.118 33.484 156.922 1.00 41.50 125 PRO C O 1
ATOM 5241 N N . GLY C 1 138 ? 30.765 35.629 156.694 1.00 42.59 126 GLY C N 1
ATOM 5242 C CA . GLY C 1 138 ? 31.010 35.518 155.265 1.00 44.22 126 GLY C CA 1
ATOM 5243 C C . GLY C 1 138 ? 30.108 36.416 154.441 1.00 45.48 126 GLY C C 1
ATOM 5244 O O . GLY C 1 138 ? 30.569 37.097 153.527 1.00 45.71 126 GLY C O 1
ATOM 5245 N N . ARG C 1 139 ? 28.820 36.423 154.767 1.00 46.59 127 ARG C N 1
ATOM 5246 C CA . ARG C 1 139 ? 27.845 37.201 154.007 1.00 47.69 127 ARG C CA 1
ATOM 5247 C C . ARG C 1 139 ? 28.002 38.696 154.240 1.00 47.17 127 ARG C C 1
ATOM 5248 O O . ARG C 1 139 ? 28.216 39.138 155.367 1.00 47.23 127 ARG C O 1
ATOM 5256 N N . LEU C 1 140 ? 27.901 39.471 153.165 1.00 46.57 128 LEU C N 1
ATOM 5257 C CA . LEU C 1 140 ? 28.065 40.919 153.253 1.00 45.83 128 LEU C CA 1
ATOM 5258 C C . LEU C 1 140 ? 26.733 41.644 153.125 1.00 44.09 128 LEU C C 1
ATOM 5259 O O . LEU C 1 140 ? 26.575 42.757 153.622 1.00 44.03 128 LEU C O 1
ATOM 5264 N N . LEU C 1 141 ? 25.779 41.006 152.457 1.00 41.68 129 LEU C N 1
ATOM 5265 C CA . LEU C 1 141 ? 24.496 41.631 152.184 1.00 39.31 129 LEU C CA 1
ATOM 5266 C C . LEU C 1 141 ? 23.381 40.616 152.379 1.00 38.03 129 LEU C C 1
ATOM 5267 O O . LEU C 1 141 ? 23.509 39.462 151.978 1.00 38.04 129 LEU C O 1
ATOM 5272 N N . GLY C 1 142 ? 22.290 41.041 153.007 1.00 36.60 130 GLY C N 1
ATOM 5273 C CA . GLY C 1 142 ? 21.137 40.168 153.204 1.00 34.67 130 GLY C CA 1
ATOM 5274 C C . GLY C 1 142 ? 20.220 40.224 152.001 1.00 33.51 130 GLY C C 1
ATOM 5275 O O . GLY C 1 142 ? 20.386 41.072 151.131 1.00 33.62 130 GLY C O 1
ATOM 5276 N N . SER C 1 143 ? 19.240 39.331 151.951 1.00 32.47 131 SER C N 1
ATOM 5277 C CA . SER C 1 143 ? 18.347 39.261 150.800 1.00 31.62 131 SER C CA 1
ATOM 5278 C C . SER C 1 143 ? 17.462 40.498 150.666 1.00 31.05 131 SER C C 1
ATOM 5279 O O . SER C 1 143 ? 17.048 40.851 149.565 1.00 31.14 131 SER C O 1
ATOM 5282 N N . VAL C 1 144 ? 17.167 41.148 151.787 1.00 30.52 132 VAL C N 1
ATOM 5283 C CA . VAL C 1 144 ? 16.289 42.316 151.780 1.00 30.07 132 VAL C CA 1
ATOM 5284 C C . VAL C 1 144 ? 17.037 43.560 151.315 1.00 30.35 132 VAL C C 1
ATOM 5285 O O . VAL C 1 144 ? 16.564 44.278 150.435 1.00 30.27 132 VAL C O 1
ATOM 5289 N N . SER C 1 145 ? 18.199 43.815 151.910 1.00 30.75 133 SER C N 1
ATOM 5290 C CA . SER C 1 145 ? 19.029 44.937 151.492 1.00 31.65 133 SER C CA 1
ATOM 5291 C C . SER C 1 145 ? 19.430 44.780 150.022 1.00 32.64 133 SER C C 1
ATOM 5292 O O . SER C 1 145 ? 19.368 45.735 149.246 1.00 32.49 133 SER C O 1
ATOM 5295 N N . SER C 1 146 ? 19.820 43.563 149.650 1.00 33.80 134 SER C N 1
ATOM 5296 C CA . SER C 1 146 ? 20.158 43.232 148.270 1.00 34.81 134 SER C CA 1
ATOM 5297 C C . SER C 1 146 ? 18.999 43.467 147.299 1.00 35.05 134 SER C C 1
ATOM 5298 O O . SER C 1 146 ? 19.173 44.090 146.249 1.00 35.57 134 SER C O 1
ATOM 5301 N N . GLY C 1 147 ? 17.822 42.956 147.644 1.00 34.66 135 GLY C N 1
ATOM 5302 C CA . GLY C 1 147 ? 16.660 43.077 146.776 1.00 33.88 135 GLY C CA 1
ATOM 5303 C C . GLY C 1 147 ? 16.210 44.517 146.648 1.00 33.38 135 GLY C C 1
ATOM 5304 O O . GLY C 1 147 ? 15.703 44.938 145.608 1.00 33.65 135 GLY C O 1
ATOM 5305 N N . LEU C 1 148 ? 16.402 45.275 147.718 1.00 32.60 136 LEU C N 1
ATOM 5306 C CA . LEU C 1 148 ? 15.990 46.666 147.757 1.00 31.69 136 LEU C CA 1
ATOM 5307 C C . LEU C 1 148 ? 16.919 47.499 146.873 1.00 31.11 136 LEU C C 1
ATOM 5308 O O . LEU C 1 148 ? 16.473 48.393 146.154 1.00 31.04 136 LEU C O 1
ATOM 5313 N N . LEU C 1 149 ? 18.210 47.180 146.925 1.00 30.29 137 LEU C N 1
ATOM 5314 C CA . LEU C 1 149 ? 19.216 47.815 146.074 1.00 29.43 137 LEU C CA 1
ATOM 5315 C C . LEU C 1 149 ? 18.885 47.675 144.595 1.00 29.42 137 LEU C C 1
ATOM 5316 O O . LEU C 1 149 ? 19.222 48.546 143.797 1.00 29.53 137 LEU C O 1
ATOM 5321 N N . ARG C 1 150 ? 18.218 46.581 144.237 1.00 29.44 138 ARG C N 1
ATOM 5322 C CA . ARG C 1 150 ? 17.984 46.252 142.831 1.00 29.16 138 ARG C CA 1
ATOM 5323 C C . ARG C 1 150 ? 16.620 46.682 142.294 1.00 28.37 138 ARG C C 1
ATOM 5324 O O . ARG C 1 150 ? 16.449 46.823 141.085 1.00 28.25 138 ARG C O 1
ATOM 5332 N N . HIS C 1 151 ? 15.671 46.904 143.192 1.00 27.60 139 HIS C N 1
ATOM 5333 C CA . HIS C 1 151 ? 14.283 47.033 142.842 1.00 26.82 139 HIS C CA 1
ATOM 5334 C C . HIS C 1 151 ? 13.547 48.212 143.386 1.00 26.92 139 HIS C C 1
ATOM 5335 O O . HIS C 1 151 ? 12.494 48.517 142.921 1.00 27.23 139 HIS C O 1
ATOM 5342 N N . ALA C 1 152 ? 14.107 48.884 144.362 1.00 27.14 140 ALA C N 1
ATOM 5343 C CA . ALA C 1 152 ? 13.422 49.980 145.043 1.00 27.54 140 ALA C CA 1
ATOM 5344 C C . ALA C 1 152 ? 13.086 51.125 144.094 1.00 28.12 140 ALA C C 1
ATOM 5345 O O . ALA C 1 152 ? 13.811 51.380 143.132 1.00 28.15 140 ALA C O 1
ATOM 5347 N N . HIS C 1 153 ? 11.983 51.813 144.371 1.00 28.97 141 HIS C N 1
ATOM 5348 C CA . HIS C 1 153 ? 11.544 52.929 143.542 1.00 29.65 141 HIS C CA 1
ATOM 5349 C C . HIS C 1 153 ? 11.932 54.280 144.127 1.00 28.46 141 HIS C C 1
ATOM 5350 O O . HIS C 1 153 ? 11.356 55.311 143.789 1.00 28.44 141 HIS C O 1
ATOM 5357 N N . CYS C 1 154 ? 12.927 54.257 145.003 1.00 27.06 142 CYS C N 1
ATOM 5358 C CA . CYS C 1 154 ? 13.501 55.468 145.572 1.00 25.59 142 CYS C CA 1
ATOM 5359 C C . CYS C 1 154 ? 14.895 55.126 146.077 1.00 23.70 142 CYS C C 1
ATOM 5360 O O . CYS C 1 154 ? 15.262 53.954 146.135 1.00 23.70 142 CYS C O 1
ATOM 5363 N N . PRO C 1 155 ? 15.686 56.144 146.437 1.00 21.95 143 PRO C N 1
ATOM 5364 C CA . PRO C 1 155 ? 17.041 55.864 146.913 1.00 21.15 143 PRO C CA 1
ATOM 5365 C C . PRO C 1 155 ? 17.029 54.959 148.146 1.00 20.94 143 PRO C C 1
ATOM 5366 O O . PRO C 1 155 ? 16.107 55.028 148.961 1.00 20.67 143 PRO C O 1
ATOM 5370 N N . VAL C 1 156 ? 18.045 54.112 148.270 1.00 21.06 144 VAL C N 1
ATOM 5371 C CA . VAL C 1 156 ? 18.122 53.153 149.363 1.00 21.43 144 VAL C CA 1
ATOM 5372 C C . VAL C 1 156 ? 19.330 53.440 150.245 1.00 22.01 144 VAL C C 1
ATOM 5373 O O . VAL C 1 156 ? 20.451 53.568 149.747 1.00 22.41 144 VAL C O 1
ATOM 5377 N N . VAL C 1 157 ? 19.102 53.541 151.552 1.00 22.26 145 VAL C N 1
ATOM 5378 C CA . VAL C 1 157 ? 20.182 53.791 152.497 1.00 22.55 145 VAL C CA 1
ATOM 5379 C C . VAL C 1 157 ? 20.567 52.491 153.186 1.00 23.17 145 VAL C C 1
ATOM 5380 O O . VAL C 1 157 ? 19.722 51.839 153.797 1.00 23.55 145 VAL C O 1
ATOM 5384 N N . ILE C 1 158 ? 21.840 52.114 153.082 1.00 23.85 146 ILE C N 1
ATOM 5385 C CA . ILE C 1 158 ? 22.345 50.892 153.712 1.00 24.37 146 ILE C CA 1
ATOM 5386 C C . ILE C 1 158 ? 23.132 51.224 154.976 1.00 25.35 146 ILE C C 1
ATOM 5387 O O . ILE C 1 158 ? 24.158 51.896 154.914 1.00 25.53 146 ILE C O 1
ATOM 5392 N N . ILE C 1 159 ? 22.649 50.755 156.121 1.00 26.57 147 ILE C N 1
ATOM 5393 C CA . ILE C 1 159 ? 23.315 51.023 157.392 1.00 27.78 147 ILE C CA 1
ATOM 5394 C C . ILE C 1 159 ? 24.078 49.805 157.883 1.00 28.96 147 ILE C C 1
ATOM 5395 O O . ILE C 1 159 ? 23.599 48.683 157.784 1.00 29.31 147 ILE C O 1
ATOM 5400 N N . HIS C 1 160 ? 25.273 50.033 158.410 1.00 30.54 148 HIS C N 1
ATOM 5401 C CA . HIS C 1 160 ? 26.069 48.965 158.986 1.00 32.29 148 HIS C CA 1
ATOM 5402 C C . HIS C 1 160 ? 26.038 49.109 160.494 1.00 34.31 148 HIS C C 1
ATOM 5403 O O . HIS C 1 160 ? 25.962 50.221 161.008 1.00 34.29 148 HIS C O 1
ATOM 5410 N N . ASP C 1 161 ? 26.094 47.993 161.211 1.00 37.11 149 ASP C N 1
ATOM 5411 C CA . ASP C 1 161 ? 25.916 48.046 162.661 1.00 39.95 149 ASP C CA 1
ATOM 5412 C C . ASP C 1 161 ? 27.083 48.675 163.414 1.00 41.52 149 ASP C C 1
ATOM 5413 O O . ASP C 1 161 ? 26.994 48.894 164.620 1.00 41.80 149 ASP C O 1
ATOM 5418 N N . GLU C 1 162 ? 28.164 48.989 162.709 1.00 43.50 150 GLU C N 1
ATOM 5419 C CA . GLU C 1 162 ? 29.249 49.752 163.323 1.00 45.36 150 GLU C CA 1
ATOM 5420 C C . GLU C 1 162 ? 29.288 51.196 162.848 1.00 46.12 150 GLU C C 1
ATOM 5421 O O . GLU C 1 162 ? 30.222 51.932 163.165 1.00 46.12 150 GLU C O 1
ATOM 5427 N N . ASP C 1 163 ? 28.263 51.602 162.105 1.00 47.22 151 ASP C N 1
ATOM 5428 C CA . ASP C 1 163 ? 28.150 52.984 161.654 1.00 48.52 151 ASP C CA 1
ATOM 5429 C C . ASP C 1 163 ? 27.847 53.917 162.819 1.00 49.47 151 ASP C C 1
ATOM 5430 O O . ASP C 1 163 ? 26.997 53.629 163.662 1.00 49.56 151 ASP C O 1
ATOM 5435 N N . SER C 1 164 ? 28.559 55.035 162.860 1.00 50.64 152 SER C N 1
ATOM 5436 C CA . SER C 1 164 ? 28.336 56.057 163.868 1.00 51.71 152 SER C CA 1
ATOM 5437 C C . SER C 1 164 ? 27.166 56.947 163.450 1.00 52.45 152 SER C C 1
ATOM 5438 O O . SER C 1 164 ? 27.224 57.618 162.422 1.00 52.50 152 SER C O 1
ATOM 5441 N N . VAL C 1 165 ? 26.098 56.945 164.240 1.00 53.48 153 VAL C N 1
ATOM 5442 C CA . VAL C 1 165 ? 24.937 57.782 163.935 1.00 54.57 153 VAL C CA 1
ATOM 5443 C C . VAL C 1 165 ? 24.593 58.757 165.060 1.00 55.37 153 VAL C C 1
ATOM 5444 O O . VAL C 1 165 ? 24.316 59.932 164.808 1.00 55.54 153 VAL C O 1
ATOM 5448 N N . MET C 1 166 ? 24.619 58.266 166.296 1.00 56.22 154 MET C N 1
ATOM 5449 C CA . MET C 1 166 ? 24.199 59.054 167.457 1.00 57.06 154 MET C CA 1
ATOM 5450 C C . MET C 1 166 ? 25.004 60.339 167.708 1.00 57.74 154 MET C C 1
ATOM 5451 O O . MET C 1 166 ? 24.413 61.397 167.933 1.00 57.57 154 MET C O 1
ATOM 5456 N N . PRO C 1 167 ? 26.349 60.255 167.675 1.00 58.53 155 PRO C N 1
ATOM 5457 C CA . PRO C 1 167 ? 27.172 61.432 167.973 1.00 59.01 155 PRO C CA 1
ATOM 5458 C C . PRO C 1 167 ? 26.752 62.690 167.206 1.00 59.49 155 PRO C C 1
ATOM 5459 O O . PRO C 1 167 ? 26.656 62.672 165.976 1.00 59.70 155 PRO C O 1
ATOM 5463 N N . HIS C 1 168 ? 26.501 63.770 167.943 1.00 59.86 156 HIS C N 1
ATOM 5464 C CA . HIS C 1 168 ? 26.096 65.041 167.354 1.00 60.04 156 HIS C CA 1
ATOM 5465 C C . HIS C 1 168 ? 26.649 66.202 168.177 1.00 60.01 156 HIS C C 1
ATOM 5466 O O . HIS C 1 168 ? 26.652 66.141 169.405 1.00 60.21 156 HIS C O 1
ATOM 5473 N N . PRO C 1 169 ? 27.116 67.269 167.503 1.00 59.86 157 PRO C N 1
ATOM 5474 C CA . PRO C 1 169 ? 27.053 67.453 166.050 1.00 59.50 157 PRO C CA 1
ATOM 5475 C C . PRO C 1 169 ? 28.177 66.748 165.287 1.00 58.90 157 PRO C C 1
ATOM 5476 O O . PRO C 1 169 ? 29.352 66.887 165.633 1.00 59.08 157 PRO C O 1
ATOM 5480 N N . GLN C 1 170 ? 27.805 65.998 164.254 1.00 57.96 158 GLN C N 1
ATOM 5481 C CA . GLN C 1 170 ? 28.782 65.328 163.405 1.00 56.83 158 GLN C CA 1
ATOM 5482 C C . GLN C 1 170 ? 29.213 66.260 162.277 1.00 55.54 158 GLN C C 1
ATOM 5483 O O . GLN C 1 170 ? 28.386 66.725 161.495 1.00 55.41 158 GLN C O 1
ATOM 5489 N N . GLN C 1 171 ? 30.513 66.532 162.199 1.00 54.05 159 GLN C N 1
ATOM 5490 C CA . GLN C 1 171 ? 31.029 67.536 161.268 1.00 52.42 159 GLN C CA 1
ATOM 5491 C C . GLN C 1 171 ? 31.710 66.966 160.020 1.00 50.36 159 GLN C C 1
ATOM 5492 O O . GLN C 1 171 ? 31.960 67.697 159.061 1.00 50.11 159 GLN C O 1
ATOM 5498 N N . ALA C 1 172 ? 32.004 65.669 160.032 1.00 47.88 160 ALA C N 1
ATOM 5499 C CA . ALA C 1 172 ? 32.607 65.016 158.875 1.00 45.54 160 ALA C CA 1
ATOM 5500 C C . ALA C 1 172 ? 31.782 65.263 157.612 1.00 43.77 160 ALA C C 1
ATOM 5501 O O . ALA C 1 172 ? 30.557 65.347 157.667 1.00 43.66 160 ALA C O 1
ATOM 5503 N N . PRO C 1 173 ? 32.458 65.384 156.465 1.00 41.93 161 PRO C N 1
ATOM 5504 C CA . PRO C 1 173 ? 31.796 65.703 155.206 1.00 40.50 161 PRO C CA 1
ATOM 5505 C C . PRO C 1 173 ? 30.916 64.577 154.644 1.00 39.05 161 PRO C C 1
ATOM 5506 O O . PRO C 1 173 ? 30.910 63.460 155.164 1.00 38.73 161 PRO C O 1
ATOM 5510 N N . VAL C 1 174 ? 30.175 64.895 153.586 1.00 37.23 162 VAL C N 1
ATOM 5511 C CA . VAL C 1 174 ? 29.450 63.903 152.806 1.00 35.34 162 VAL C CA 1
ATOM 5512 C C . VAL C 1 174 ? 30.284 63.569 151.575 1.00 34.25 162 VAL C C 1
ATOM 5513 O O . VAL C 1 174 ? 30.656 64.459 150.810 1.00 34.18 162 VAL C O 1
ATOM 5517 N N . LEU C 1 175 ? 30.583 62.286 151.392 1.00 32.78 163 LEU C N 1
ATOM 5518 C CA . LEU C 1 175 ? 31.374 61.825 150.257 1.00 31.35 163 LEU C CA 1
ATOM 5519 C C . LEU C 1 175 ? 30.453 61.341 149.141 1.00 31.14 163 LEU C C 1
ATOM 5520 O O . LEU C 1 175 ? 29.531 60.571 149.389 1.00 31.31 163 LEU C O 1
ATOM 5525 N N . VAL C 1 176 ? 30.689 61.805 147.917 1.00 30.81 164 VAL C N 1
ATOM 5526 C CA . VAL C 1 176 ? 29.888 61.370 146.775 1.00 30.65 164 VAL C CA 1
ATOM 5527 C C . VAL C 1 176 ? 30.766 61.003 145.585 1.00 31.42 164 VAL C C 1
ATOM 5528 O O . VAL C 1 176 ? 31.714 61.713 145.261 1.00 31.42 164 VAL C O 1
ATOM 5532 N N . GLY C 1 177 ? 30.449 59.883 144.945 1.00 32.29 165 GLY C N 1
ATOM 5533 C CA . GLY C 1 177 ? 31.174 59.445 143.762 1.00 33.34 165 GLY C CA 1
ATOM 5534 C C . GLY C 1 177 ? 30.467 59.919 142.510 1.00 34.34 165 GLY C C 1
ATOM 5535 O O . GLY C 1 177 ? 29.286 59.634 142.308 1.00 34.10 165 GLY C O 1
ATOM 5536 N N . VAL C 1 178 ? 31.192 60.655 141.671 1.00 35.41 166 VAL C N 1
ATOM 5537 C CA . VAL C 1 178 ? 30.626 61.184 140.437 1.00 36.41 166 VAL C CA 1
ATOM 5538 C C . VAL C 1 178 ? 31.307 60.542 139.237 1.00 36.70 166 VAL C C 1
ATOM 5539 O O . VAL C 1 178 ? 32.527 60.410 139.223 1.00 36.98 166 VAL C O 1
ATOM 5543 N N . ASP C 1 179 ? 30.524 60.133 138.240 1.00 36.80 167 ASP C N 1
ATOM 5544 C CA . ASP C 1 179 ? 31.097 59.545 137.031 1.00 37.00 167 ASP C CA 1
ATOM 5545 C C . ASP C 1 179 ? 30.496 60.127 135.752 1.00 37.43 167 ASP C C 1
ATOM 5546 O O . ASP C 1 179 ? 30.835 59.699 134.651 1.00 37.67 167 ASP C O 1
ATOM 5551 N N . GLY C 1 180 ? 29.604 61.099 135.897 1.00 37.95 168 GLY C N 1
ATOM 5552 C CA . GLY C 1 180 ? 29.031 61.771 134.738 1.00 38.76 168 GLY C CA 1
ATOM 5553 C C . GLY C 1 180 ? 27.687 61.244 134.272 1.00 39.70 168 GLY C C 1
ATOM 5554 O O . GLY C 1 180 ? 26.943 61.958 133.599 1.00 39.67 168 GLY C O 1
ATOM 5555 N N . SER C 1 181 ? 27.367 60.001 134.623 1.00 40.75 169 SER C N 1
ATOM 5556 C CA . SER C 1 181 ? 26.100 59.396 134.213 1.00 42.09 169 SER C CA 1
ATOM 5557 C C . SER C 1 181 ? 24.895 60.115 134.818 1.00 43.09 169 SER C C 1
ATOM 5558 O O . SER C 1 181 ? 25.034 60.896 135.761 1.00 43.36 169 SER C O 1
ATOM 5561 N N . SER C 1 182 ? 23.712 59.848 134.271 1.00 44.19 170 SER C N 1
ATOM 5562 C CA . SER C 1 182 ? 22.487 60.477 134.757 1.00 44.99 170 SER C CA 1
ATOM 5563 C C . SER C 1 182 ? 22.133 59.996 136.164 1.00 45.02 170 SER C C 1
ATOM 5564 O O . SER C 1 182 ? 21.585 60.754 136.963 1.00 45.34 170 SER C O 1
ATOM 5567 N N . ALA C 1 183 ? 22.444 58.738 136.463 1.00 44.80 171 ALA C N 1
ATOM 5568 C CA . ALA C 1 183 ? 22.201 58.192 137.794 1.00 44.50 171 ALA C CA 1
ATOM 5569 C C . ALA C 1 183 ? 23.139 58.837 138.810 1.00 44.04 171 ALA C C 1
ATOM 5570 O O . ALA C 1 183 ? 22.770 59.063 139.965 1.00 43.90 171 ALA C O 1
ATOM 5572 N N . SER C 1 184 ? 24.355 59.132 138.362 1.00 43.39 172 SER C N 1
ATOM 5573 C CA . SER C 1 184 ? 25.341 59.814 139.184 1.00 42.73 172 SER C CA 1
ATOM 5574 C C . SER C 1 184 ? 24.893 61.246 139.481 1.00 42.29 172 SER C C 1
ATOM 5575 O O . SER C 1 184 ? 25.183 61.795 140.542 1.00 41.82 172 SER C O 1
ATOM 5578 N N . GLU C 1 185 ? 24.180 61.840 138.530 1.00 42.15 173 GLU C N 1
ATOM 5579 C CA . GLU C 1 185 ? 23.649 63.182 138.694 1.00 42.04 173 GLU C CA 1
ATOM 5580 C C . GLU C 1 185 ? 22.653 63.210 139.849 1.00 40.86 173 GLU C C 1
ATOM 5581 O O . GLU C 1 185 ? 22.630 64.157 140.638 1.00 40.84 173 GLU C O 1
ATOM 5587 N N . LEU C 1 186 ? 21.836 62.163 139.950 1.00 39.21 174 LEU C N 1
ATOM 5588 C CA . LEU C 1 186 ? 20.889 62.032 141.052 1.00 37.41 174 LEU C CA 1
ATOM 5589 C C . LEU C 1 186 ? 21.648 61.907 142.372 1.00 36.04 174 LEU C C 1
ATOM 5590 O O . LEU C 1 186 ? 21.306 62.559 143.357 1.00 35.79 174 LEU C O 1
ATOM 5595 N N . ALA C 1 187 ? 22.684 61.074 142.384 1.00 34.38 175 ALA C N 1
ATOM 5596 C CA . ALA C 1 187 ? 23.520 60.925 143.566 1.00 33.19 175 ALA C CA 1
ATOM 5597 C C . ALA C 1 187 ? 24.037 62.283 144.042 1.00 32.55 175 ALA C C 1
ATOM 5598 O O . ALA C 1 187 ? 23.963 62.603 145.229 1.00 32.54 175 ALA C O 1
ATOM 5600 N N . THR C 1 188 ? 24.549 63.081 143.108 1.00 31.68 176 THR C N 1
ATOM 5601 C CA . THR C 1 188 ? 25.026 64.427 143.416 1.00 30.72 176 THR C CA 1
ATOM 5602 C C . THR C 1 188 ? 23.926 65.280 144.056 1.00 30.31 176 THR C C 1
ATOM 5603 O O . THR C 1 188 ? 24.159 65.954 145.065 1.00 29.99 176 THR C O 1
ATOM 5607 N N . ALA C 1 189 ? 22.731 65.241 143.473 1.00 30.06 177 ALA C N 1
ATOM 5608 C CA . ALA C 1 189 ? 21.605 66.012 143.992 1.00 30.25 177 ALA C CA 1
ATOM 5609 C C . ALA C 1 189 ? 21.356 65.742 145.476 1.00 30.91 177 ALA C C 1
ATOM 5610 O O . ALA C 1 189 ? 21.243 66.680 146.267 1.00 30.99 177 ALA C O 1
ATOM 5612 N N . ILE C 1 190 ? 21.273 64.469 145.860 1.00 31.60 178 ILE C N 1
ATOM 5613 C CA . ILE C 1 190 ? 21.018 64.144 147.261 1.00 32.44 178 ILE C CA 1
ATOM 5614 C C . ILE C 1 190 ? 22.232 64.376 148.148 1.00 32.24 178 ILE C C 1
ATOM 5615 O O . ILE C 1 190 ? 22.085 64.763 149.306 1.00 32.55 178 ILE C O 1
ATOM 5620 N N . ALA C 1 191 ? 23.424 64.169 147.601 1.00 32.01 179 ALA C N 1
ATOM 5621 C CA . ALA C 1 191 ? 24.650 64.441 148.340 1.00 31.82 179 ALA C CA 1
ATOM 5622 C C . ALA C 1 191 ? 24.694 65.896 148.791 1.00 32.02 179 ALA C C 1
ATOM 5623 O O . ALA C 1 191 ? 25.030 66.183 149.937 1.00 31.95 179 ALA C O 1
ATOM 5625 N N . PHE C 1 192 ? 24.349 66.811 147.888 1.00 32.51 180 PHE C N 1
ATOM 5626 C CA . PHE C 1 192 ? 24.331 68.237 148.213 1.00 33.01 180 PHE C CA 1
ATOM 5627 C C . PHE C 1 192 ? 23.176 68.586 149.131 1.00 33.33 180 PHE C C 1
ATOM 5628 O O . PHE C 1 192 ? 23.333 69.359 150.072 1.00 33.43 180 PHE C O 1
ATOM 5636 N N . ASP C 1 193 ? 22.012 68.014 148.850 1.00 33.86 181 ASP C N 1
ATOM 5637 C CA . ASP C 1 193 ? 20.846 68.218 149.695 1.00 34.25 181 ASP C CA 1
ATOM 5638 C C . ASP C 1 193 ? 21.174 67.800 151.119 1.00 33.68 181 ASP C C 1
ATOM 5639 O O . ASP C 1 193 ? 20.935 68.540 152.076 1.00 33.44 181 ASP C O 1
ATOM 5644 N N . GLU C 1 194 ? 21.737 66.605 151.241 1.00 32.96 182 GLU C N 1
ATOM 5645 C CA . GLU C 1 194 ? 22.060 66.026 152.531 1.00 32.20 182 GLU C CA 1
ATOM 5646 C C . GLU C 1 194 ? 23.133 66.845 153.259 1.00 31.19 182 GLU C C 1
ATOM 5647 O O . GLU C 1 194 ? 23.001 67.121 154.450 1.00 31.03 182 GLU C O 1
ATOM 5653 N N . ALA C 1 195 ? 24.176 67.250 152.536 1.00 30.11 183 ALA C N 1
ATOM 5654 C CA . ALA C 1 195 ? 25.267 68.046 153.115 1.00 28.92 183 ALA C CA 1
ATOM 5655 C C . ALA C 1 195 ? 24.793 69.425 153.553 1.00 28.31 183 ALA C C 1
ATOM 5656 O O . ALA C 1 195 ? 25.213 69.935 154.593 1.00 27.90 183 ALA C O 1
ATOM 5658 N N . SER C 1 196 ? 23.919 70.021 152.747 1.00 27.93 184 SER C N 1
ATOM 5659 C CA . SER C 1 196 ? 23.352 71.328 153.042 1.00 27.73 184 SER C CA 1
ATOM 5660 C C . SER C 1 196 ? 22.573 71.298 154.349 1.00 28.16 184 SER C C 1
ATOM 5661 O O . SER C 1 196 ? 22.794 72.126 155.230 1.00 28.29 184 SER C O 1
ATOM 5664 N N . ARG C 1 197 ? 21.669 70.330 154.472 1.00 28.81 185 ARG C N 1
ATOM 5665 C CA . ARG C 1 197 ? 20.818 70.204 155.650 1.00 29.26 185 ARG C CA 1
ATOM 5666 C C . ARG C 1 197 ? 21.601 69.876 156.915 1.00 30.33 185 ARG C C 1
ATOM 5667 O O . ARG C 1 197 ? 21.213 70.278 158.010 1.00 30.39 185 ARG C O 1
ATOM 5675 N N . ARG C 1 198 ? 22.693 69.138 156.765 1.00 31.85 186 ARG C N 1
ATOM 5676 C CA . ARG C 1 198 ? 23.506 68.746 157.904 1.00 33.77 186 ARG C CA 1
ATOM 5677 C C . ARG C 1 198 ? 24.529 69.807 158.275 1.00 35.59 186 ARG C C 1
ATOM 5678 O O . ARG C 1 198 ? 25.256 69.653 159.258 1.00 35.60 186 ARG C O 1
ATOM 5686 N N . ASN C 1 199 ? 24.586 70.876 157.482 1.00 38.05 187 ASN C N 1
ATOM 5687 C CA . ASN C 1 199 ? 25.576 71.936 157.666 1.00 40.08 187 ASN C CA 1
ATOM 5688 C C . ASN C 1 199 ? 27.013 71.442 157.670 1.00 39.85 187 ASN C C 1
ATOM 5689 O O . ASN C 1 199 ? 27.821 71.869 158.490 1.00 39.87 187 ASN C O 1
ATOM 5694 N N . VAL C 1 200 ? 27.322 70.535 156.751 1.00 39.57 188 VAL C N 1
ATOM 5695 C CA . VAL C 1 200 ? 28.666 69.990 156.639 1.00 39.43 188 VAL C CA 1
ATOM 5696 C C . VAL C 1 200 ? 29.196 70.176 155.225 1.00 39.96 188 VAL C C 1
ATOM 5697 O O . VAL C 1 200 ? 28.498 70.688 154.350 1.00 39.83 188 VAL C O 1
ATOM 5701 N N . ASP C 1 201 ? 30.436 69.761 155.003 1.00 40.81 189 ASP C N 1
ATOM 5702 C CA . ASP C 1 201 ? 31.056 69.940 153.701 1.00 41.58 189 ASP C CA 1
ATOM 5703 C C . ASP C 1 201 ? 30.891 68.712 152.812 1.00 40.25 189 ASP C C 1
ATOM 5704 O O . ASP C 1 201 ? 30.402 67.674 153.251 1.00 40.24 189 ASP C O 1
ATOM 5709 N N . LEU C 1 202 ? 31.297 68.844 151.557 1.00 38.40 190 LEU C N 1
ATOM 5710 C CA . LEU C 1 202 ? 31.106 67.787 150.576 1.00 36.49 190 LEU C CA 1
ATOM 5711 C C . LEU C 1 202 ? 32.410 67.442 149.869 1.00 35.25 190 LEU C C 1
ATOM 5712 O O . LEU C 1 202 ? 33.155 68.325 149.454 1.00 35.35 190 LEU C O 1
ATOM 5717 N N . VAL C 1 203 ? 32.682 66.150 149.742 1.00 33.77 191 VAL C N 1
ATOM 5718 C CA . VAL C 1 203 ? 33.819 65.682 148.972 1.00 32.39 191 VAL C CA 1
ATOM 5719 C C . VAL C 1 203 ? 33.311 64.945 147.741 1.00 32.30 191 VAL C C 1
ATOM 5720 O O . VAL C 1 203 ? 32.673 63.898 147.856 1.00 32.17 191 VAL C O 1
ATOM 5724 N N . ALA C 1 204 ? 33.577 65.503 146.565 1.00 32.20 192 ALA C N 1
ATOM 5725 C CA . ALA C 1 204 ? 33.199 64.856 145.316 1.00 32.41 192 ALA C CA 1
ATOM 5726 C C . ALA C 1 204 ? 34.397 64.132 144.723 1.00 32.87 192 ALA C C 1
ATOM 5727 O O . ALA C 1 204 ? 35.402 64.754 144.399 1.00 32.94 192 ALA C O 1
ATOM 5729 N N . LEU C 1 205 ? 34.291 62.815 144.593 1.00 33.78 193 LEU C N 1
ATOM 5730 C CA . LEU C 1 205 ? 35.381 62.013 144.052 1.00 34.85 193 LEU C CA 1
ATOM 5731 C C . LEU C 1 205 ? 35.043 61.446 142.682 1.00 36.39 193 LEU C C 1
ATOM 5732 O O . LEU C 1 205 ? 33.945 60.926 142.464 1.00 36.51 193 LEU C O 1
ATOM 5737 N N . HIS C 1 206 ? 35.995 61.558 141.761 1.00 38.47 194 HIS C N 1
ATOM 5738 C CA . HIS C 1 206 ? 35.863 60.955 140.442 1.00 40.31 194 HIS C CA 1
ATOM 5739 C C . HIS C 1 206 ? 37.092 60.126 140.113 1.00 40.41 194 HIS C C 1
ATOM 5740 O O . HIS C 1 206 ? 38.223 60.580 140.283 1.00 40.51 194 HIS C O 1
ATOM 5747 N N . ALA C 1 207 ? 36.864 58.901 139.657 1.00 40.51 195 ALA C N 1
ATOM 5748 C CA . ALA C 1 207 ? 37.941 58.080 139.138 1.00 40.59 195 ALA C CA 1
ATOM 5749 C C . ALA C 1 207 ? 37.953 58.235 137.627 1.00 40.81 195 ALA C C 1
ATOM 5750 O O . ALA C 1 207 ? 36.929 58.036 136.966 1.00 40.76 195 ALA C O 1
ATOM 5752 N N . TRP C 1 208 ? 39.110 58.613 137.088 1.00 40.96 196 TRP C N 1
ATOM 5753 C CA . TRP C 1 208 ? 39.248 58.856 135.658 1.00 41.03 196 TRP C CA 1
ATOM 5754 C C . TRP C 1 208 ? 38.845 57.626 134.845 1.00 40.77 196 TRP C C 1
ATOM 5755 O O . TRP C 1 208 ? 38.106 57.738 133.868 1.00 40.58 196 TRP C O 1
ATOM 5766 N N . SER C 1 209 ? 39.313 56.457 135.268 1.00 40.67 197 SER C N 1
ATOM 5767 C CA . SER C 1 209 ? 39.011 55.206 134.574 1.00 40.83 197 SER C CA 1
ATOM 5768 C C . SER C 1 209 ? 38.236 54.226 135.456 1.00 40.91 197 SER C C 1
ATOM 5769 O O . SER C 1 209 ? 38.590 54.004 136.614 1.00 40.83 197 SER C O 1
ATOM 5772 N N . ASP C 1 210 ? 37.184 53.635 134.894 1.00 41.07 198 ASP C N 1
ATOM 5773 C CA . ASP C 1 210 ? 36.380 52.642 135.605 1.00 41.43 198 ASP C CA 1
ATOM 5774 C C . ASP C 1 210 ? 37.128 51.317 135.761 1.00 42.86 198 ASP C C 1
ATOM 5775 O O . ASP C 1 210 ? 36.919 50.588 136.726 1.00 42.84 198 ASP C O 1
ATOM 5780 N N . VAL C 1 211 ? 38.004 51.014 134.808 1.00 45.17 199 VAL C N 1
ATOM 5781 C CA . VAL C 1 211 ? 38.794 49.784 134.841 1.00 47.43 199 VAL C CA 1
ATOM 5782 C C . VAL C 1 211 ? 40.211 50.061 135.334 1.00 49.55 199 VAL C C 1
ATOM 5783 O O . VAL C 1 211 ? 40.686 51.195 135.269 1.00 49.54 199 VAL C O 1
ATOM 5787 N N . ASP C 1 212 ? 40.881 49.026 135.829 1.00 52.50 200 ASP C N 1
ATOM 5788 C CA . ASP C 1 212 ? 42.237 49.179 136.349 1.00 55.38 200 ASP C CA 1
ATOM 5789 C C . ASP C 1 212 ? 43.203 49.626 135.255 1.00 56.28 200 ASP C C 1
ATOM 5790 O O . ASP C 1 212 ? 43.087 49.212 134.099 1.00 56.52 200 ASP C O 1
ATOM 5795 N N . VAL C 1 213 ? 44.164 50.462 135.638 1.00 57.09 201 VAL C N 1
ATOM 5796 C CA . VAL C 1 213 ? 45.018 51.157 134.682 1.00 57.82 201 VAL C CA 1
ATOM 5797 C C . VAL C 1 213 ? 46.508 51.072 135.030 1.00 58.92 201 VAL C C 1
ATOM 5798 O O . VAL C 1 213 ? 47.364 51.400 134.210 1.00 58.94 201 VAL C O 1
ATOM 5802 N N . SER C 1 214 ? 46.815 50.624 136.242 1.00 60.34 202 SER C N 1
ATOM 5803 C CA . SER C 1 214 ? 48.190 50.641 136.752 1.00 61.72 202 SER C CA 1
ATOM 5804 C C . SER C 1 214 ? 49.257 50.152 135.762 1.00 62.81 202 SER C C 1
ATOM 5805 O O . SER C 1 214 ? 50.378 50.663 135.745 1.00 63.03 202 SER C O 1
ATOM 5808 N N . GLU C 1 215 ? 48.908 49.173 134.936 1.00 63.96 203 GLU C N 1
ATOM 5809 C CA . GLU C 1 215 ? 49.893 48.495 134.102 1.00 65.06 203 GLU C CA 1
ATOM 5810 C C . GLU C 1 215 ? 49.878 48.996 132.658 1.00 65.62 203 GLU C C 1
ATOM 5811 O O . GLU C 1 215 ? 50.410 48.341 131.761 1.00 65.66 203 GLU C O 1
ATOM 5817 N N . TRP C 1 216 ? 49.273 50.160 132.442 1.00 66.30 204 TRP C N 1
ATOM 5818 C CA . TRP C 1 216 ? 49.127 50.722 131.099 1.00 66.97 204 TRP C CA 1
ATOM 5819 C C . TRP C 1 216 ? 50.280 51.660 130.736 1.00 67.74 204 TRP C C 1
ATOM 5820 O O . TRP C 1 216 ? 50.746 52.434 131.575 1.00 67.79 204 TRP C O 1
ATOM 5831 N N . PRO C 1 217 ? 50.738 51.594 129.475 1.00 68.44 205 PRO C N 1
ATOM 5832 C CA . PRO C 1 217 ? 51.908 52.337 129.019 1.00 68.86 205 PRO C CA 1
ATOM 5833 C C . PRO C 1 217 ? 51.605 53.758 128.538 1.00 69.31 205 PRO C C 1
ATOM 5834 O O . PRO C 1 217 ? 50.619 53.982 127.832 1.00 69.32 205 PRO C O 1
ATOM 5838 N N . GLY C 1 218 ? 52.463 54.700 128.925 1.00 69.80 206 GLY C N 1
ATOM 5839 C CA . GLY C 1 218 ? 52.408 56.075 128.431 1.00 70.43 206 GLY C CA 1
ATOM 5840 C C . GLY C 1 218 ? 51.090 56.794 128.641 1.00 70.97 206 GLY C C 1
ATOM 5841 O O . GLY C 1 218 ? 50.329 57.000 127.695 1.00 70.88 206 GLY C O 1
ATOM 5842 N N . ILE C 1 219 ? 50.825 57.192 129.881 1.00 71.56 207 ILE C N 1
ATOM 5843 C CA . ILE C 1 219 ? 49.578 57.878 130.210 1.00 72.05 207 ILE C CA 1
ATOM 5844 C C . ILE C 1 219 ? 49.765 59.372 130.481 1.00 72.25 207 ILE C C 1
ATOM 5845 O O . ILE C 1 219 ? 49.014 60.196 129.955 1.00 72.25 207 ILE C O 1
ATOM 5850 N N . ASP C 1 220 ? 50.767 59.714 131.290 1.00 72.45 208 ASP C N 1
ATOM 5851 C CA . ASP C 1 220 ? 50.965 61.093 131.743 1.00 72.70 208 ASP C CA 1
ATOM 5852 C C . ASP C 1 220 ? 49.825 61.487 132.683 1.00 72.71 208 ASP C C 1
ATOM 5853 O O . ASP C 1 220 ? 48.822 62.064 132.258 1.00 72.62 208 ASP C O 1
ATOM 5858 N N . TRP C 1 221 ? 49.987 61.166 133.962 1.00 72.68 209 TRP C N 1
ATOM 5859 C CA . TRP C 1 221 ? 48.917 61.360 134.936 1.00 72.60 209 TRP C CA 1
ATOM 5860 C C . TRP C 1 221 ? 48.677 62.825 135.313 1.00 72.45 209 TRP C C 1
ATOM 5861 O O . TRP C 1 221 ? 47.551 63.312 135.197 1.00 72.45 209 TRP C O 1
ATOM 5872 N N . PRO C 1 222 ? 49.731 63.536 135.754 1.00 72.23 210 PRO C N 1
ATOM 5873 C CA . PRO C 1 222 ? 49.565 64.928 136.168 1.00 71.89 210 PRO C CA 1
ATOM 5874 C C . PRO C 1 222 ? 48.762 65.756 135.167 1.00 71.52 210 PRO C C 1
ATOM 5875 O O . PRO C 1 222 ? 47.947 66.586 135.569 1.00 71.44 210 PRO C O 1
ATOM 5879 N N . ALA C 1 223 ? 48.988 65.525 133.877 1.00 71.21 211 ALA C N 1
ATOM 5880 C CA . ALA C 1 223 ? 48.295 66.274 132.832 1.00 70.88 211 ALA C CA 1
ATOM 5881 C C . ALA C 1 223 ? 46.843 65.835 132.699 1.00 70.66 211 ALA C C 1
ATOM 5882 O O . ALA C 1 223 ? 45.951 66.664 132.518 1.00 70.63 211 ALA C O 1
ATOM 5884 N N . THR C 1 224 ? 46.615 64.527 132.790 1.00 70.36 212 THR C N 1
ATOM 5885 C CA . THR C 1 224 ? 45.272 63.970 132.669 1.00 69.98 212 THR C CA 1
ATOM 5886 C C . THR C 1 224 ? 44.429 64.315 133.895 1.00 69.63 212 THR C C 1
ATOM 5887 O O . THR C 1 224 ? 43.241 64.612 133.776 1.00 69.53 212 THR C O 1
ATOM 5891 N N . GLN C 1 225 ? 45.056 64.282 135.068 1.00 69.18 213 GLN C N 1
ATOM 5892 C CA . GLN C 1 225 ? 44.377 64.621 136.313 1.00 68.91 213 GLN C CA 1
ATOM 5893 C C . GLN C 1 225 ? 43.930 66.081 136.330 1.00 68.95 213 GLN C C 1
ATOM 5894 O O . GLN C 1 225 ? 42.802 66.387 136.716 1.00 69.04 213 GLN C O 1
ATOM 5900 N N . SER C 1 226 ? 44.818 66.975 135.905 1.00 68.91 214 SER C N 1
ATOM 5901 C CA . SER C 1 226 ? 44.529 68.406 135.896 1.00 68.79 214 SER C CA 1
ATOM 5902 C C . SER C 1 226 ? 43.332 68.742 135.017 1.00 68.57 214 SER C C 1
ATOM 5903 O O . SER C 1 226 ? 42.533 69.613 135.356 1.00 68.54 214 SER C O 1
ATOM 5906 N N . MET C 1 227 ? 43.215 68.054 133.887 1.00 68.40 215 MET C N 1
ATOM 5907 C CA . MET C 1 227 ? 42.095 68.283 132.987 1.00 68.30 215 MET C CA 1
ATOM 5908 C C . MET C 1 227 ? 40.801 67.758 133.600 1.00 67.86 215 MET C C 1
ATOM 5909 O O . MET C 1 227 ? 39.749 68.384 133.481 1.00 67.83 215 MET C O 1
ATOM 5914 N N . ALA C 1 228 ? 40.890 66.611 134.266 1.00 67.19 216 ALA C N 1
ATOM 5915 C CA . ALA C 1 228 ? 39.737 66.020 134.932 1.00 66.47 216 ALA C CA 1
ATOM 5916 C C . ALA C 1 228 ? 39.245 66.911 136.068 1.00 66.12 216 ALA C C 1
ATOM 5917 O O . ALA C 1 228 ? 38.047 67.172 136.183 1.00 66.02 216 ALA C O 1
ATOM 5919 N N . GLU C 1 229 ? 40.175 67.382 136.897 1.00 65.65 217 GLU C N 1
ATOM 5920 C CA . GLU C 1 229 ? 39.846 68.259 138.021 1.00 65.23 217 GLU C CA 1
ATOM 5921 C C . GLU C 1 229 ? 39.109 69.507 137.567 1.00 64.84 217 GLU C C 1
ATOM 5922 O O . GLU C 1 229 ? 38.300 70.068 138.304 1.00 64.78 217 GLU C O 1
ATOM 5928 N N . GLN C 1 230 ? 39.400 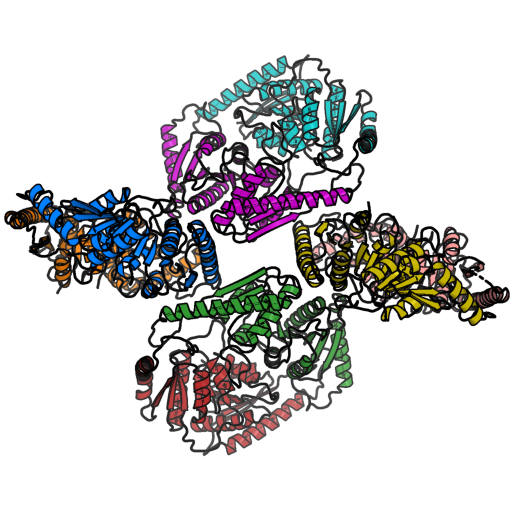69.937 136.346 1.00 64.49 218 GLN C N 1
ATOM 5929 C CA . GLN C 1 230 ? 38.825 71.154 135.800 1.00 64.20 218 GLN C CA 1
ATOM 5930 C C . GLN C 1 230 ? 37.425 70.903 135.249 1.00 63.69 218 GLN C C 1
ATOM 5931 O O . GLN C 1 230 ? 36.540 71.750 135.377 1.00 63.69 218 GLN C O 1
ATOM 5937 N N . VAL C 1 231 ? 37.229 69.741 134.634 1.00 63.04 219 VAL C N 1
ATOM 5938 C CA . VAL C 1 231 ? 35.911 69.359 134.135 1.00 62.34 219 VAL C CA 1
ATOM 5939 C C . VAL C 1 231 ? 34.985 69.082 135.312 1.00 61.83 219 VAL C C 1
ATOM 5940 O O . VAL C 1 231 ? 33.799 69.410 135.271 1.00 61.66 219 VAL C O 1
ATOM 5944 N N . LEU C 1 232 ? 35.541 68.485 136.363 1.00 61.26 220 LEU C N 1
ATOM 5945 C CA . LEU C 1 232 ? 34.793 68.219 137.584 1.00 60.76 220 LEU C CA 1
ATOM 5946 C C . LEU C 1 232 ? 34.273 69.531 138.160 1.00 60.66 220 LEU C C 1
ATOM 5947 O O . LEU C 1 232 ? 33.078 69.668 138.426 1.00 60.71 220 LEU C O 1
ATOM 5952 N N . ALA C 1 233 ? 35.175 70.492 138.343 1.00 60.52 221 ALA C N 1
ATOM 5953 C CA . ALA C 1 233 ? 34.809 71.807 138.860 1.00 60.35 221 ALA C CA 1
ATOM 5954 C C . ALA C 1 233 ? 33.739 72.450 137.987 1.00 60.40 221 ALA C C 1
ATOM 5955 O O . ALA C 1 233 ? 32.848 73.137 138.481 1.00 60.40 221 ALA C O 1
ATOM 5957 N N . GLU C 1 234 ? 33.829 72.208 136.685 1.00 60.52 222 GLU C N 1
ATOM 5958 C CA . GLU C 1 234 ? 32.890 72.777 135.734 1.00 60.60 222 GLU C CA 1
ATOM 5959 C C . GLU C 1 234 ? 31.526 72.103 135.855 1.00 60.19 222 GLU C C 1
ATOM 5960 O O . GLU C 1 234 ? 30.489 72.736 135.657 1.00 60.29 222 GLU C O 1
ATOM 5966 N N . ARG C 1 235 ? 31.533 70.816 136.187 1.00 59.51 223 ARG C N 1
ATOM 5967 C CA . ARG C 1 235 ? 30.292 70.072 136.368 1.00 58.92 223 ARG C CA 1
ATOM 5968 C C . ARG C 1 235 ? 29.623 70.432 137.689 1.00 58.25 223 ARG C C 1
ATOM 5969 O O . ARG C 1 235 ? 28.403 70.580 137.756 1.00 57.94 223 ARG C O 1
ATOM 5977 N N . LEU C 1 236 ? 30.431 70.580 138.734 1.00 57.67 224 LEU C N 1
ATOM 5978 C CA . LEU C 1 236 ? 29.921 70.886 140.066 1.00 56.95 224 LEU C CA 1
ATOM 5979 C C . LEU C 1 236 ? 29.489 72.341 140.216 1.00 56.64 224 LEU C C 1
ATOM 5980 O O . LEU C 1 236 ? 28.649 72.659 141.059 1.00 56.77 224 LEU C O 1
ATOM 5985 N N . ALA C 1 237 ? 30.065 73.227 139.408 1.00 56.09 225 ALA C N 1
ATOM 5986 C CA . ALA C 1 237 ? 29.591 74.603 139.349 1.00 55.41 225 ALA C CA 1
ATOM 5987 C C . ALA C 1 237 ? 28.118 74.568 138.965 1.00 54.88 225 ALA C C 1
ATOM 5988 O O . ALA C 1 237 ? 27.733 73.873 138.028 1.00 55.17 225 ALA C O 1
ATOM 5990 N N . GLY C 1 238 ? 27.290 75.302 139.694 1.00 54.07 226 GLY C N 1
ATOM 5991 C CA . GLY C 1 238 ? 25.848 75.206 139.503 1.00 53.02 226 GLY C CA 1
ATOM 5992 C C . GLY C 1 238 ? 25.223 74.612 140.747 1.00 52.27 226 GLY C C 1
ATOM 5993 O O . GLY C 1 238 ? 24.237 75.136 141.266 1.00 52.22 226 GLY C O 1
ATOM 5994 N N . TRP C 1 239 ? 25.798 73.509 141.220 1.00 51.38 227 TRP C N 1
ATOM 5995 C CA . TRP C 1 239 ? 25.456 72.976 142.531 1.00 50.56 227 TRP C CA 1
ATOM 5996 C C . TRP C 1 239 ? 26.056 73.898 143.582 1.00 50.20 227 TRP C C 1
ATOM 5997 O O . TRP C 1 239 ? 25.388 74.278 144.541 1.00 50.12 227 TRP C O 1
ATOM 6008 N N . GLN C 1 240 ? 27.322 74.259 143.388 1.00 49.85 228 GLN C N 1
ATOM 6009 C CA . GLN C 1 240 ? 27.986 75.219 144.259 1.00 49.44 228 GLN C CA 1
ATOM 6010 C C . GLN C 1 240 ? 27.208 76.523 144.228 1.00 49.07 228 GLN C C 1
ATOM 6011 O O . GLN C 1 240 ? 27.055 77.201 145.239 1.00 49.05 228 GLN C O 1
ATOM 6017 N N . GLU C 1 241 ? 26.702 76.853 143.047 1.00 48.71 229 GLU C N 1
ATOM 6018 C CA . GLU C 1 241 ? 25.896 78.043 142.850 1.00 48.28 229 GLU C CA 1
ATOM 6019 C C . GLU C 1 241 ? 24.566 77.919 143.584 1.00 47.24 229 GLU C C 1
ATOM 6020 O O . GLU C 1 241 ? 24.053 78.897 144.112 1.00 47.46 229 GLU C O 1
ATOM 6026 N N . ARG C 1 242 ? 24.008 76.714 143.612 1.00 45.92 230 ARG C N 1
ATOM 6027 C CA . ARG C 1 242 ? 22.738 76.480 144.294 1.00 44.65 230 ARG C CA 1
ATOM 6028 C C . ARG C 1 242 ? 22.948 76.301 145.798 1.00 43.17 230 ARG C C 1
ATOM 6029 O O . ARG C 1 242 ? 22.055 76.576 146.597 1.00 43.14 230 ARG C O 1
ATOM 6037 N N . TYR C 1 243 ? 24.134 75.841 146.175 1.00 41.06 231 TYR C N 1
ATOM 6038 C CA . TYR C 1 243 ? 24.445 75.587 147.573 1.00 39.21 231 TYR C CA 1
ATOM 6039 C C . TYR C 1 243 ? 25.708 76.333 147.986 1.00 38.39 231 TYR C C 1
ATOM 6040 O O . TYR C 1 243 ? 26.764 75.721 148.164 1.00 38.39 231 TYR C O 1
ATOM 6049 N N . PRO C 1 244 ? 25.601 77.662 148.145 1.00 37.47 232 PRO C N 1
ATOM 6050 C CA . PRO C 1 244 ? 26.757 78.507 148.445 1.00 36.73 232 PRO C CA 1
ATOM 6051 C C . PRO C 1 244 ? 27.445 78.158 149.763 1.00 36.37 232 PRO C C 1
ATOM 6052 O O . PRO C 1 244 ? 28.649 78.383 149.906 1.00 36.38 232 PRO C O 1
ATOM 6056 N N . ASN C 1 245 ? 26.693 77.599 150.708 1.00 35.92 233 ASN C N 1
ATOM 6057 C CA . ASN C 1 245 ? 27.229 77.311 152.043 1.00 35.28 233 ASN C CA 1
ATOM 6058 C C . ASN C 1 245 ? 27.942 75.976 152.212 1.00 34.57 233 ASN C C 1
ATOM 6059 O O . ASN C 1 245 ? 28.544 75.724 153.254 1.00 34.36 233 ASN C O 1
ATOM 6064 N N . VAL C 1 246 ? 27.873 75.112 151.205 1.00 33.87 234 VAL C N 1
ATOM 6065 C CA . VAL C 1 246 ? 28.583 73.842 151.300 1.00 33.60 234 VAL C CA 1
ATOM 6066 C C . VAL C 1 246 ? 29.923 73.902 150.572 1.00 33.62 234 VAL C C 1
ATOM 6067 O O . VAL C 1 246 ? 29.981 74.088 149.358 1.00 33.66 234 VAL C O 1
ATOM 6071 N N . ALA C 1 247 ? 31.000 73.767 151.337 1.00 33.84 235 ALA C N 1
ATOM 6072 C CA . ALA C 1 247 ? 32.345 73.822 150.785 1.00 34.26 235 ALA C CA 1
ATOM 6073 C C . ALA C 1 247 ? 32.696 72.521 150.074 1.00 34.74 235 ALA C C 1
ATOM 6074 O O . ALA C 1 247 ? 32.812 71.467 150.698 1.00 34.66 235 ALA C O 1
ATOM 6076 N N . ILE C 1 248 ? 32.864 72.608 148.761 1.00 35.49 236 ILE C N 1
ATOM 6077 C CA . ILE C 1 248 ? 33.195 71.449 147.949 1.00 36.30 236 ILE C CA 1
ATOM 6078 C C . ILE C 1 248 ? 34.691 71.148 147.988 1.00 37.39 236 ILE C C 1
ATOM 6079 O O . ILE C 1 248 ? 35.517 72.053 148.054 1.00 37.60 236 ILE C O 1
ATOM 6084 N N . THR C 1 249 ? 35.026 69.864 147.961 1.00 38.78 237 THR C N 1
ATOM 6085 C CA . THR C 1 249 ? 36.404 69.417 147.814 1.00 40.03 237 THR C CA 1
ATOM 6086 C C . THR C 1 249 ? 36.443 68.382 146.706 1.00 41.18 237 THR C C 1
ATOM 6087 O O . THR C 1 249 ? 35.770 67.355 146.786 1.00 41.48 237 THR C O 1
ATOM 6091 N N . ARG C 1 250 ? 37.213 68.662 145.662 1.00 42.55 238 ARG C N 1
ATOM 6092 C CA . ARG C 1 250 ? 37.277 67.769 144.514 1.00 43.66 238 ARG C CA 1
ATOM 6093 C C . ARG C 1 250 ? 38.496 66.866 144.574 1.00 42.43 238 ARG C C 1
ATOM 6094 O O . ARG C 1 250 ? 39.617 67.328 144.778 1.00 42.54 238 ARG C O 1
ATOM 6102 N N . VAL C 1 251 ? 38.267 65.570 144.409 1.00 40.88 239 VAL C N 1
ATOM 6103 C CA . VAL C 1 251 ? 39.353 64.606 144.370 1.00 39.55 239 VAL C CA 1
ATOM 6104 C C . VAL C 1 251 ? 39.250 63.775 143.100 1.00 39.15 239 VAL C C 1
ATOM 6105 O O . VAL C 1 251 ? 38.231 63.132 142.854 1.00 38.94 239 VAL C O 1
ATOM 6109 N N . VAL C 1 252 ? 40.299 63.806 142.285 1.00 38.85 240 VAL C N 1
ATOM 6110 C CA . VAL C 1 252 ? 40.347 62.974 141.091 1.00 38.76 240 VAL C CA 1
ATOM 6111 C C . VAL C 1 252 ? 41.412 61.896 141.248 1.00 39.66 240 VAL C C 1
ATOM 6112 O O . VAL C 1 252 ? 42.579 62.194 141.504 1.00 39.43 240 VAL C O 1
ATOM 6116 N N . VAL C 1 253 ? 40.995 60.640 141.118 1.00 41.15 241 VAL C N 1
ATOM 6117 C CA . VAL C 1 253 ? 41.916 59.516 141.239 1.00 42.94 241 VAL C CA 1
ATOM 6118 C C . VAL C 1 253 ? 42.070 58.803 139.904 1.00 45.60 241 VAL C C 1
ATOM 6119 O O . VAL C 1 253 ? 41.274 59.005 138.984 1.00 45.35 241 VAL C O 1
ATOM 6123 N N . ARG C 1 254 ? 43.100 57.972 139.808 1.00 49.48 242 ARG C N 1
ATOM 6124 C CA . ARG C 1 254 ? 43.424 57.292 138.564 1.00 53.51 242 ARG C CA 1
ATOM 6125 C C . ARG C 1 254 ? 42.318 56.324 138.158 1.00 52.48 242 ARG C C 1
ATOM 6126 O O . ARG C 1 254 ? 41.713 56.461 137.094 1.00 52.29 242 ARG C O 1
ATOM 6134 N N . ASP C 1 255 ? 42.047 55.358 139.028 1.00 51.32 243 ASP C N 1
ATOM 6135 C CA . ASP C 1 255 ? 41.075 54.312 138.747 1.00 50.00 243 ASP C CA 1
ATOM 6136 C C . ASP C 1 255 ? 40.491 53.766 140.046 1.00 48.71 243 ASP C C 1
ATOM 6137 O O . ASP C 1 255 ? 40.585 54.409 141.091 1.00 48.52 243 ASP C O 1
ATOM 6142 N N . GLN C 1 256 ? 39.891 52.579 139.969 1.00 47.10 244 GLN C N 1
ATOM 6143 C CA . GLN C 1 256 ? 39.365 51.877 141.140 1.00 45.45 244 GLN C CA 1
ATOM 6144 C C . GLN C 1 256 ? 38.450 52.736 142.008 1.00 43.41 244 GLN C C 1
ATOM 6145 O O . GLN C 1 256 ? 38.759 52.984 143.172 1.00 43.23 244 GLN C O 1
ATOM 6151 N N . PRO C 1 257 ? 37.315 53.186 141.449 1.00 41.50 245 PRO C N 1
ATOM 6152 C CA . PRO C 1 257 ? 36.437 54.090 142.185 1.00 40.54 245 PRO C CA 1
ATOM 6153 C C . PRO C 1 257 ? 35.798 53.441 143.414 1.00 40.19 245 PRO C C 1
ATOM 6154 O O . PRO C 1 257 ? 35.627 54.100 144.440 1.00 39.59 245 PRO C O 1
ATOM 6158 N N . ALA C 1 258 ? 35.455 52.159 143.310 1.00 40.43 246 ALA C N 1
ATOM 6159 C CA . ALA C 1 258 ? 34.835 51.443 144.421 1.00 40.86 246 ALA C CA 1
ATOM 6160 C C . ALA C 1 258 ? 35.759 51.383 145.633 1.00 41.57 246 ALA C C 1
ATOM 6161 O O . ALA C 1 258 ? 35.357 51.735 146.741 1.00 41.52 246 ALA C O 1
ATOM 6163 N N . ARG C 1 259 ? 36.999 50.952 145.420 1.00 42.86 247 ARG C N 1
ATOM 6164 C CA . ARG C 1 259 ? 37.959 50.836 146.516 1.00 44.24 247 ARG C CA 1
ATOM 6165 C C . ARG C 1 259 ? 38.337 52.203 147.086 1.00 43.30 247 ARG C C 1
ATOM 6166 O O . ARG C 1 259 ? 38.604 52.335 148.282 1.00 43.03 247 ARG C O 1
ATOM 6174 N N . GLN C 1 260 ? 38.352 53.215 146.221 1.00 42.12 248 GLN C N 1
ATOM 6175 C CA . GLN C 1 260 ? 38.650 54.583 146.633 1.00 40.81 248 GLN C CA 1
ATOM 6176 C C . 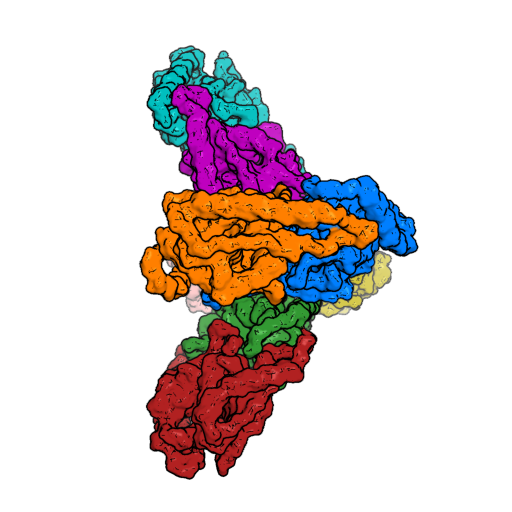GLN C 1 260 ? 37.559 55.142 147.535 1.00 38.79 248 GLN C C 1
ATOM 6177 O O . GLN C 1 260 ? 37.848 55.761 148.557 1.00 38.66 248 GLN C O 1
ATOM 6183 N N . LEU C 1 261 ? 36.305 54.926 147.147 1.00 36.37 249 LEU C N 1
ATOM 6184 C CA . LEU C 1 261 ? 35.165 55.396 147.930 1.00 34.03 249 LEU C CA 1
ATOM 6185 C C . LEU C 1 261 ? 35.105 54.707 149.291 1.00 33.49 249 LEU C C 1
ATOM 6186 O O . LEU C 1 261 ? 34.931 55.362 150.317 1.00 33.01 249 LEU C O 1
ATOM 6191 N N . VAL C 1 262 ? 35.255 53.387 149.295 1.00 33.36 250 VAL C N 1
ATOM 6192 C CA . VAL C 1 262 ? 35.237 52.626 150.538 1.00 33.79 250 VAL C CA 1
ATOM 6193 C C . VAL C 1 262 ? 36.328 53.095 151.493 1.00 35.20 250 VAL C C 1
ATOM 6194 O O . VAL C 1 262 ? 36.080 53.271 152.683 1.00 35.39 250 VAL C O 1
ATOM 6198 N N . GLN C 1 263 ? 37.530 53.312 150.967 1.00 37.09 251 GLN C N 1
ATOM 6199 C CA . GLN C 1 263 ? 38.655 53.755 151.788 1.00 38.79 251 GLN C CA 1
ATOM 6200 C C . GLN C 1 263 ? 38.398 55.129 152.402 1.00 39.54 251 GLN C C 1
ATOM 6201 O O . GLN C 1 263 ? 38.597 55.334 153.602 1.00 39.81 251 GLN C O 1
ATOM 6207 N N . ARG C 1 264 ? 37.944 56.062 151.574 1.00 40.41 252 ARG C N 1
ATOM 6208 C CA . ARG C 1 264 ? 37.714 57.435 152.011 1.00 41.37 252 ARG C CA 1
ATOM 6209 C C . ARG C 1 264 ? 36.467 57.601 152.874 1.00 41.61 252 ARG C C 1
ATOM 6210 O O . ARG C 1 264 ? 36.284 58.643 153.507 1.00 41.53 252 ARG C O 1
ATOM 6218 N N . SER C 1 265 ? 35.618 56.577 152.900 1.00 41.91 253 SER C N 1
ATOM 6219 C CA . SER C 1 265 ? 34.370 56.641 153.651 1.00 42.18 253 SER C CA 1
ATOM 6220 C C . SER C 1 265 ? 34.639 56.765 155.147 1.00 42.59 253 SER C C 1
ATOM 6221 O O . SER C 1 265 ? 33.788 57.235 155.901 1.00 42.50 253 SER C O 1
ATOM 6224 N N . GLU C 1 266 ? 35.837 56.355 155.561 1.00 43.10 254 GLU C N 1
ATOM 6225 C CA . GLU C 1 266 ? 36.220 56.339 156.972 1.00 43.56 254 GLU C CA 1
ATOM 6226 C C . GLU C 1 266 ? 36.342 57.732 157.576 1.00 43.24 254 GLU C C 1
ATOM 6227 O O . GLU C 1 266 ? 36.458 57.874 158.790 1.00 43.46 254 GLU C O 1
ATOM 6233 N N . GLU C 1 267 ? 36.322 58.755 156.729 1.00 42.76 255 GLU C N 1
ATOM 6234 C CA . GLU C 1 267 ? 36.382 60.134 157.197 1.00 42.23 255 GLU C CA 1
ATOM 6235 C C . GLU C 1 267 ? 35.220 60.967 156.676 1.00 41.02 255 GLU C C 1
ATOM 6236 O O . GLU C 1 267 ? 35.276 62.199 156.653 1.00 40.85 255 GLU C O 1
ATOM 6242 N N . ALA C 1 268 ? 34.168 60.273 156.257 1.00 39.43 256 ALA C N 1
ATOM 6243 C CA . ALA C 1 268 ? 32.903 60.904 155.925 1.00 37.87 256 ALA C CA 1
ATOM 6244 C C . ALA C 1 268 ? 31.851 60.373 156.888 1.00 36.68 256 ALA C C 1
ATOM 6245 O O . ALA C 1 268 ? 32.057 59.342 157.526 1.00 36.80 256 ALA C O 1
ATOM 6247 N N . GLN C 1 269 ? 30.732 61.077 157.008 1.00 34.92 257 GLN C N 1
ATOM 6248 C CA . GLN C 1 269 ? 29.632 60.598 157.832 1.00 33.37 257 GLN C CA 1
ATOM 6249 C C . GLN C 1 269 ? 28.556 59.975 156.950 1.00 32.23 257 GLN C C 1
ATOM 6250 O O . GLN C 1 269 ? 27.576 59.416 157.444 1.00 32.26 257 GLN C O 1
ATOM 6256 N N . LEU C 1 270 ? 28.759 60.074 155.640 1.00 30.68 258 LEU C N 1
ATOM 6257 C CA . LEU C 1 270 ? 27.793 59.604 154.660 1.00 29.10 258 LEU C CA 1
ATOM 6258 C C . LEU C 1 270 ? 28.447 59.467 153.289 1.00 28.68 258 LEU C C 1
ATOM 6259 O O . LEU C 1 270 ? 29.248 60.311 152.882 1.00 28.64 258 LEU C O 1
ATOM 6264 N N . VAL C 1 271 ? 28.108 58.393 152.584 1.00 28.08 259 VAL C N 1
ATOM 6265 C CA . VAL C 1 271 ? 28.563 58.201 151.211 1.00 27.36 259 VAL C CA 1
ATOM 6266 C C . VAL C 1 271 ? 27.347 58.109 150.312 1.00 26.87 259 VAL C C 1
ATOM 6267 O O . VAL C 1 271 ? 26.362 57.461 150.664 1.00 27.34 259 VAL C O 1
ATOM 6271 N N . VAL C 1 272 ? 27.405 58.768 149.159 1.00 25.82 260 VAL C N 1
ATOM 6272 C CA . VAL C 1 272 ? 26.315 58.699 148.198 1.00 24.95 260 VAL C CA 1
ATOM 6273 C C . VAL C 1 272 ? 26.830 58.261 146.829 1.00 25.08 260 VAL C C 1
ATOM 6274 O O . VAL C 1 272 ? 27.790 58.830 146.311 1.00 25.22 260 VAL C O 1
ATOM 6278 N N . VAL C 1 273 ? 26.198 57.236 146.261 1.00 25.05 261 VAL C N 1
ATOM 6279 C CA . VAL C 1 273 ? 26.492 56.796 144.901 1.00 25.20 261 VAL C CA 1
ATOM 6280 C C . VAL C 1 273 ? 25.188 56.492 144.174 1.00 25.95 261 VAL C C 1
ATOM 6281 O O . VAL C 1 273 ? 24.138 56.356 144.802 1.00 26.14 261 VAL C O 1
ATOM 6285 N N . GLY C 1 274 ? 25.249 56.398 142.851 1.00 26.69 262 GLY C N 1
ATOM 6286 C CA . GLY C 1 274 ? 24.079 56.024 142.069 1.00 27.97 262 GLY C CA 1
ATOM 6287 C C . GLY C 1 274 ? 23.929 54.517 142.056 1.00 29.14 262 GLY C C 1
ATOM 6288 O O . GLY C 1 274 ? 24.844 53.796 142.462 1.00 29.13 262 GLY C O 1
ATOM 6289 N N . SER C 1 275 ? 22.778 54.031 141.601 1.00 30.37 263 SER C N 1
ATOM 6290 C CA . SER C 1 275 ? 22.582 52.594 141.454 1.00 31.95 263 SER C CA 1
ATOM 6291 C C . SER C 1 275 ? 23.222 52.129 140.155 1.00 33.38 263 SER C C 1
ATOM 6292 O O . SER C 1 275 ? 23.679 50.991 140.042 1.00 33.45 263 SER C O 1
ATOM 6295 N N . ARG C 1 276 ? 23.257 53.031 139.179 1.00 35.27 264 ARG C N 1
ATOM 6296 C CA . ARG C 1 276 ? 23.839 52.748 137.877 1.00 37.06 264 ARG C CA 1
ATOM 6297 C C . ARG C 1 276 ? 24.914 53.776 137.545 1.00 37.49 264 ARG C C 1
ATOM 6298 O O . ARG C 1 276 ? 24.931 54.871 138.110 1.00 37.74 264 ARG C O 1
ATOM 6306 N N . GLY C 1 277 ? 25.808 53.418 136.627 1.00 37.62 265 GLY C N 1
ATOM 6307 C CA . GLY C 1 277 ? 26.865 54.325 136.194 1.00 37.63 265 GLY C CA 1
ATOM 6308 C C . GLY C 1 277 ? 26.915 54.492 134.689 1.00 37.56 265 GLY C C 1
ATOM 6309 O O . GLY C 1 277 ? 25.918 54.276 133.997 1.00 37.87 265 GLY C O 1
ATOM 6310 N N . ARG C 1 278 ? 28.083 54.881 134.183 1.00 37.16 266 ARG C N 1
ATOM 6311 C CA . ARG C 1 278 ? 28.278 55.080 132.751 1.00 36.50 266 ARG C CA 1
ATOM 6312 C C . ARG C 1 278 ? 28.640 53.769 132.062 1.00 36.97 266 ARG C C 1
ATOM 6313 O O . ARG C 1 278 ? 28.622 53.681 130.838 1.00 37.30 266 ARG C O 1
ATOM 6321 N N . GLY C 1 279 ? 28.979 52.755 132.851 1.00 37.43 267 GLY C N 1
ATOM 6322 C CA . GLY C 1 279 ? 29.292 51.436 132.309 1.00 38.14 267 GLY C CA 1
ATOM 6323 C C . GLY C 1 279 ? 28.082 50.518 132.314 1.00 38.89 267 GLY C C 1
ATOM 6324 O O . GLY C 1 279 ? 26.986 50.914 131.910 1.00 38.55 267 GLY C O 1
ATOM 6325 N N . GLY C 1 280 ? 28.285 49.287 132.774 1.00 39.69 268 GLY C N 1
ATOM 6326 C CA . GLY C 1 280 ? 27.206 48.311 132.880 1.00 41.00 268 GLY C CA 1
ATOM 6327 C C . GLY C 1 280 ? 26.649 47.824 131.554 1.00 42.00 268 GLY C C 1
ATOM 6328 O O . GLY C 1 280 ? 27.262 48.006 130.502 1.00 42.16 268 GLY C O 1
ATOM 6329 N N . TYR C 1 281 ? 25.479 47.197 131.613 1.00 42.92 269 TYR C N 1
ATOM 6330 C CA . TYR C 1 281 ? 24.826 46.640 130.434 1.00 43.97 269 TYR C CA 1
ATOM 6331 C C . TYR C 1 281 ? 23.315 46.694 130.601 1.00 45.28 269 TYR C C 1
ATOM 6332 O O . TYR C 1 281 ? 22.817 47.073 131.658 1.00 45.65 269 TYR C O 1
ATOM 6341 N N . ALA C 1 282 ? 22.586 46.320 129.556 1.00 46.84 270 ALA C N 1
ATOM 6342 C CA . ALA C 1 282 ? 21.131 46.278 129.626 1.00 47.92 270 ALA C CA 1
ATOM 6343 C C . ALA C 1 282 ? 20.694 45.149 130.552 1.00 48.24 270 ALA C C 1
ATOM 6344 O O . ALA C 1 282 ? 21.233 44.042 130.490 1.00 48.85 270 ALA C O 1
ATOM 6346 N N . GLY C 1 283 ? 19.730 45.438 131.421 1.00 47.76 271 GLY C N 1
ATOM 6347 C CA . GLY C 1 283 ? 19.213 44.439 132.347 1.00 46.64 271 GLY C CA 1
ATOM 6348 C C . GLY C 1 283 ? 19.892 44.449 133.703 1.00 45.51 271 GLY C C 1
ATOM 6349 O O . GLY C 1 283 ? 19.443 43.775 134.632 1.00 45.93 271 GLY C O 1
ATOM 6350 N N . MET C 1 284 ? 20.981 45.202 133.824 1.00 43.73 272 MET C N 1
ATOM 6351 C CA . MET C 1 284 ? 21.676 45.310 135.100 1.00 41.67 272 MET C CA 1
ATOM 6352 C C . MET C 1 284 ? 20.852 46.158 136.054 1.00 40.26 272 MET C C 1
ATOM 6353 O O . MET C 1 284 ? 20.411 47.252 135.702 1.00 40.34 272 MET C O 1
ATOM 6358 N N . LEU C 1 285 ? 20.645 45.649 137.263 1.00 38.28 273 LEU C N 1
ATOM 6359 C CA . LEU C 1 285 ? 19.795 46.324 138.234 1.00 36.25 273 LEU C CA 1
ATOM 6360 C C . LEU C 1 285 ? 20.603 47.200 139.182 1.00 35.17 273 LEU C C 1
ATOM 6361 O O . LEU C 1 285 ? 20.109 48.217 139.665 1.00 35.13 273 LEU C O 1
ATOM 6366 N N . VAL C 1 286 ? 21.846 46.806 139.442 1.00 33.82 274 VAL C N 1
ATOM 6367 C CA . VAL C 1 286 ? 22.752 47.627 140.241 1.00 32.73 274 VAL C CA 1
ATOM 6368 C C . VAL C 1 286 ? 24.206 47.433 139.809 1.00 32.66 274 VAL C C 1
ATOM 6369 O O . VAL C 1 286 ? 24.661 46.305 139.607 1.00 32.20 274 VAL C O 1
ATOM 6373 N N . GLY C 1 287 ? 24.924 48.542 139.656 1.00 32.95 275 GLY C N 1
ATOM 6374 C CA . GLY C 1 287 ? 26.317 48.504 139.224 1.00 33.64 275 GLY C CA 1
ATOM 6375 C C . GLY C 1 287 ? 27.222 47.902 140.278 1.00 34.47 275 GLY C C 1
ATOM 6376 O O . GLY C 1 287 ? 26.854 47.831 141.453 1.00 34.71 275 GLY C O 1
ATOM 6377 N N . SER C 1 288 ? 28.409 47.473 139.862 1.00 35.19 276 SER C N 1
ATOM 6378 C CA . SER C 1 288 ? 29.329 46.794 140.765 1.00 36.07 276 SER C CA 1
ATOM 6379 C C . SER C 1 288 ? 29.963 47.757 141.763 1.00 36.19 276 SER C C 1
ATOM 6380 O O . SER C 1 288 ? 30.318 47.368 142.872 1.00 36.22 276 SER C O 1
ATOM 6383 N N . VAL C 1 289 ? 30.107 49.015 141.364 1.00 36.41 277 VAL C N 1
ATOM 6384 C CA . VAL C 1 289 ? 30.641 50.025 142.266 1.00 36.67 277 VAL C CA 1
ATOM 6385 C C . VAL C 1 289 ? 29.584 50.392 143.300 1.00 36.75 277 VAL C C 1
ATOM 6386 O O . VAL C 1 289 ? 29.866 50.454 144.497 1.00 36.51 277 VAL C O 1
ATOM 6390 N N . GLY C 1 290 ? 28.364 50.618 142.826 1.00 37.14 278 GLY C N 1
ATOM 6391 C CA . GLY C 1 290 ? 27.241 50.911 143.707 1.00 37.88 278 GLY C CA 1
ATOM 6392 C C . GLY C 1 290 ? 27.061 49.858 144.784 1.00 38.52 278 GLY C C 1
ATOM 6393 O O . GLY C 1 290 ? 26.871 50.183 145.951 1.00 38.35 278 GLY C O 1
ATOM 6394 N N . GLU C 1 291 ? 27.136 48.592 144.391 1.00 39.26 279 GLU C N 1
ATOM 6395 C CA . GLU C 1 291 ? 26.936 47.495 145.325 1.00 40.17 279 GLU C CA 1
ATOM 6396 C C . GLU C 1 291 ? 28.112 47.312 146.281 1.00 38.83 279 GLU C C 1
ATOM 6397 O O . GLU C 1 291 ? 27.920 47.127 147.481 1.00 39.04 279 GLU C O 1
ATOM 6403 N N . THR C 1 292 ? 29.328 47.364 145.750 1.00 37.16 280 THR C N 1
ATOM 6404 C CA . THR C 1 292 ? 30.524 47.138 146.553 1.00 35.37 280 THR C CA 1
ATOM 6405 C C . THR C 1 292 ? 30.685 48.212 147.624 1.00 34.71 280 THR C C 1
ATOM 6406 O O . THR C 1 292 ? 31.063 47.916 148.760 1.00 34.28 280 THR C O 1
ATOM 6410 N N . VAL C 1 293 ? 30.395 49.459 147.259 1.00 34.04 281 VAL C N 1
ATOM 6411 C CA . VAL C 1 293 ? 30.425 50.552 148.220 1.00 33.64 281 VAL C CA 1
ATOM 6412 C C . VAL C 1 293 ? 29.370 50.305 149.292 1.00 34.13 281 VAL C C 1
ATOM 6413 O O . VAL C 1 293 ? 29.648 50.413 150.488 1.00 34.00 281 VAL C O 1
ATOM 6417 N N . ALA C 1 294 ? 28.164 49.948 148.860 1.00 34.79 282 ALA C N 1
ATOM 6418 C CA . ALA C 1 294 ? 27.070 49.679 149.785 1.00 35.57 282 ALA C CA 1
ATOM 6419 C C . ALA C 1 294 ? 27.441 48.641 150.842 1.00 36.39 282 ALA C C 1
ATOM 6420 O O . ALA C 1 294 ? 27.095 48.791 152.008 1.00 36.59 282 ALA C O 1
ATOM 6422 N N . GLN C 1 295 ? 28.154 47.594 150.444 1.00 37.50 283 GLN C N 1
ATOM 6423 C CA . GLN C 1 295 ? 28.463 46.514 151.376 1.00 38.80 283 GLN C CA 1
ATOM 6424 C C . GLN C 1 295 ? 29.790 46.639 152.134 1.00 38.74 283 GLN C C 1
ATOM 6425 O O . GLN C 1 295 ? 29.933 46.066 153.214 1.00 39.07 283 GLN C O 1
ATOM 6431 N N . LEU C 1 296 ? 30.751 47.384 151.589 1.00 38.29 284 LEU C N 1
ATOM 6432 C CA . LEU C 1 296 ? 32.059 47.506 152.243 1.00 37.77 284 LEU C CA 1
ATOM 6433 C C . LEU C 1 296 ? 32.312 48.842 152.949 1.00 38.27 284 LEU C C 1
ATOM 6434 O O . LEU C 1 296 ? 33.252 48.956 153.737 1.00 37.84 284 LEU C O 1
ATOM 6439 N N . ALA C 1 297 ? 31.486 49.847 152.673 1.00 39.49 285 ALA C N 1
ATOM 6440 C CA . ALA C 1 297 ? 31.713 51.182 153.223 1.00 41.28 285 ALA C CA 1
ATOM 6441 C C . ALA C 1 297 ? 31.636 51.214 154.745 1.00 43.26 285 ALA C C 1
ATOM 6442 O O . ALA C 1 297 ? 30.975 50.384 155.367 1.00 42.87 285 ALA C O 1
ATOM 6444 N N . ARG C 1 298 ? 32.321 52.190 155.331 1.00 46.48 286 ARG C N 1
ATOM 6445 C CA . ARG C 1 298 ? 32.417 52.312 156.782 1.00 49.12 286 ARG C CA 1
ATOM 6446 C C . ARG C 1 298 ? 31.467 53.356 157.356 1.00 46.13 286 ARG C C 1
ATOM 6447 O O . ARG C 1 298 ? 31.595 53.750 158.514 1.00 46.18 286 ARG C O 1
ATOM 6455 N N . THR C 1 299 ? 30.519 53.802 156.538 1.00 42.14 287 THR C N 1
ATOM 6456 C CA . THR C 1 299 ? 29.475 54.713 156.988 1.00 38.38 287 THR C CA 1
ATOM 6457 C C . THR C 1 299 ? 28.188 54.427 156.227 1.00 35.30 287 THR C C 1
ATOM 6458 O O . THR C 1 299 ? 28.190 53.647 155.277 1.00 35.00 287 THR C O 1
ATOM 6462 N N . PRO C 1 300 ? 27.076 55.051 156.648 1.00 32.42 288 PRO C N 1
ATOM 6463 C CA . PRO C 1 300 ? 25.838 54.918 155.894 1.00 30.60 288 PRO C CA 1
ATOM 6464 C C . PRO C 1 300 ? 26.058 55.206 154.409 1.00 28.98 288 PRO C C 1
ATOM 6465 O O . PRO C 1 300 ? 26.806 56.120 154.059 1.00 28.79 288 PRO C O 1
ATOM 6469 N N . VAL C 1 301 ? 25.416 54.422 153.550 1.00 27.14 289 VAL C N 1
ATOM 6470 C CA . VAL C 1 301 ? 25.539 54.599 152.109 1.00 25.72 289 VAL C CA 1
ATOM 6471 C C . VAL C 1 301 ? 24.175 54.787 151.472 1.00 25.06 289 VAL C C 1
ATOM 6472 O O . VAL C 1 301 ? 23.308 53.925 151.594 1.00 25.02 289 VAL C O 1
ATOM 6476 N N . ILE C 1 302 ? 23.983 55.913 150.793 1.00 24.33 290 ILE C N 1
ATOM 6477 C CA . ILE C 1 302 ? 22.775 56.111 150.006 1.00 23.78 290 ILE C CA 1
ATOM 6478 C C . ILE C 1 302 ? 23.035 55.713 148.559 1.00 24.48 290 ILE C C 1
ATOM 6479 O O . ILE C 1 302 ? 23.959 56.230 147.926 1.00 24.58 290 ILE C O 1
ATOM 6484 N N . VAL C 1 303 ? 22.231 54.784 148.047 1.00 25.21 291 VAL C N 1
ATOM 6485 C CA . VAL C 1 303 ? 22.314 54.382 146.644 1.00 26.04 291 VAL C CA 1
ATOM 6486 C C . VAL C 1 303 ? 21.122 54.954 145.880 1.00 26.94 291 VAL C C 1
ATOM 6487 O O . VAL C 1 303 ? 19.977 54.595 146.145 1.00 27.19 291 VAL C O 1
ATOM 6491 N N . ALA C 1 304 ? 21.396 55.851 144.938 1.00 28.02 292 ALA C N 1
ATOM 6492 C CA . ALA C 1 304 ? 20.336 56.600 144.257 1.00 29.32 292 ALA C CA 1
ATOM 6493 C C . ALA C 1 304 ? 19.572 55.781 143.221 1.00 30.31 292 ALA C C 1
ATOM 6494 O O . ALA C 1 304 ? 20.168 55.162 142.342 1.00 30.77 292 ALA C O 1
ATOM 6496 N N . ARG C 1 305 ? 18.248 55.790 143.327 1.00 31.43 293 ARG C N 1
ATOM 6497 C CA . ARG C 1 305 ? 17.394 55.107 142.363 1.00 32.66 293 ARG C CA 1
ATOM 6498 C C . ARG C 1 305 ? 16.256 56.029 141.941 1.00 34.69 293 ARG C C 1
ATOM 6499 O O . ARG C 1 305 ? 15.719 56.773 142.760 1.00 34.75 293 ARG C O 1
ATOM 6507 N N . GLU C 1 306 ? 15.890 55.977 140.664 1.00 37.81 294 GLU C N 1
ATOM 6508 C CA . GLU C 1 306 ? 14.863 56.869 140.123 1.00 40.66 294 GLU C CA 1
ATOM 6509 C C . GLU C 1 306 ? 13.453 56.329 140.338 1.00 41.59 294 GLU C C 1
ATOM 6510 O O . GLU C 1 306 ? 13.239 55.450 141.175 1.00 41.78 294 GLU C O 1
ATOM 6516 N N . SER C 1 307 ? 12.504 56.863 139.564 1.00 42.58 295 SER C N 1
ATOM 6517 C CA . SER C 1 307 ? 11.090 56.473 139.629 1.00 42.96 295 SER C CA 1
ATOM 6518 C C . SER C 1 307 ? 10.446 56.937 140.932 1.00 43.17 295 SER C C 1
ATOM 6519 O O . SER C 1 307 ? 10.902 57.904 141.545 1.00 43.32 295 SER C O 1
ATOM 6521 N N . SER D 1 18 ? 24.757 24.799 121.973 1.00 51.42 6 SER D N 1
ATOM 6522 C CA . SER D 1 18 ? 25.236 23.404 121.755 1.00 51.32 6 SER D CA 1
ATOM 6523 C C . SER D 1 18 ? 26.644 23.375 121.159 1.00 51.05 6 SER D C 1
ATOM 6524 O O . SER D 1 18 ? 27.550 22.749 121.712 1.00 51.05 6 SER D O 1
ATOM 6526 N N . SER D 1 19 ? 26.816 24.069 120.036 1.00 50.63 7 SER D N 1
ATOM 6527 C CA . SER D 1 19 ? 28.053 24.016 119.257 1.00 50.22 7 SER D CA 1
ATOM 6528 C C . SER D 1 19 ? 29.308 24.433 120.028 1.00 49.84 7 SER D C 1
ATOM 6529 O O . SER D 1 19 ? 30.335 23.751 119.957 1.00 49.72 7 SER D O 1
ATOM 6532 N N . LEU D 1 20 ? 29.225 25.539 120.766 1.00 49.41 8 LEU D N 1
ATOM 6533 C CA . LEU D 1 20 ? 30.401 26.092 121.445 1.00 48.58 8 LEU D CA 1
ATOM 6534 C C . LEU D 1 20 ? 30.877 25.239 122.619 1.00 47.94 8 LEU D C 1
ATOM 6535 O O . LEU D 1 20 ? 31.987 25.429 123.122 1.00 47.87 8 LEU D O 1
ATOM 6540 N N . GLY D 1 21 ? 30.035 24.303 123.048 1.00 47.05 9 GLY D N 1
ATOM 6541 C CA . GLY D 1 21 ? 30.387 23.386 124.126 1.00 45.91 9 GLY D CA 1
ATOM 6542 C C . GLY D 1 21 ? 30.545 24.070 125.470 1.00 45.00 9 GLY D C 1
ATOM 6543 O O . GLY D 1 21 ? 29.610 24.686 125.982 1.00 44.89 9 GLY D O 1
ATOM 6544 N N . ILE D 1 22 ? 31.741 23.963 126.039 1.00 44.03 10 ILE D N 1
ATOM 6545 C CA . ILE D 1 22 ? 32.026 24.547 127.344 1.00 43.16 10 ILE D CA 1
ATOM 6546 C C . ILE D 1 22 ? 32.870 25.813 127.223 1.00 43.10 10 ILE D C 1
ATOM 6547 O O . ILE D 1 22 ? 34.079 25.748 127.004 1.00 43.18 10 ILE D O 1
ATOM 6552 N N . ILE D 1 23 ? 32.218 26.964 127.363 1.00 42.75 11 ILE D N 1
ATOM 6553 C CA . ILE D 1 23 ? 32.899 28.253 127.332 1.00 42.42 11 ILE D CA 1
ATOM 6554 C C . ILE D 1 23 ? 33.525 28.562 128.689 1.00 42.57 11 ILE D C 1
ATOM 6555 O O . ILE D 1 23 ? 32.954 28.244 129.726 1.00 42.60 11 ILE D O 1
ATOM 6560 N N . VAL D 1 24 ? 34.702 29.178 128.677 1.00 42.95 12 VAL D N 1
ATOM 6561 C CA . VAL D 1 24 ? 35.355 29.594 129.913 1.00 43.46 12 VAL D CA 1
ATOM 6562 C C . VAL D 1 24 ? 35.993 30.975 129.774 1.00 44.32 12 VAL D C 1
ATOM 6563 O O . VAL D 1 24 ? 36.902 31.174 128.970 1.00 44.52 12 VAL D O 1
ATOM 6567 N N . GLY D 1 25 ? 35.492 31.928 130.556 1.00 45.26 13 GLY D N 1
ATOM 6568 C CA . GLY D 1 25 ? 36.000 33.293 130.549 1.00 46.39 13 GLY D CA 1
ATOM 6569 C C . GLY D 1 25 ? 37.353 33.363 131.225 1.00 47.58 13 GLY D C 1
ATOM 6570 O O . GLY D 1 25 ? 37.580 32.717 132.248 1.00 47.36 13 GLY D O 1
ATOM 6571 N N . ILE D 1 26 ? 38.256 34.151 130.652 1.00 49.07 14 ILE D N 1
ATOM 6572 C CA . ILE D 1 26 ? 39.630 34.195 131.120 1.00 50.69 14 ILE D CA 1
ATOM 6573 C C . ILE D 1 26 ? 40.070 35.614 131.437 1.00 51.80 14 ILE D C 1
ATOM 6574 O O . ILE D 1 26 ? 39.714 36.557 130.732 1.00 51.86 14 ILE D O 1
ATOM 6579 N N . ASP D 1 27 ? 40.831 35.756 132.516 1.00 53.31 15 ASP D N 1
ATOM 6580 C CA . ASP D 1 27 ? 41.487 37.013 132.843 1.00 55.12 15 ASP D CA 1
ATOM 6581 C C . ASP D 1 27 ? 42.707 36.729 133.709 1.00 56.43 15 ASP D C 1
ATOM 6582 O O . ASP D 1 27 ? 43.003 35.574 134.007 1.00 56.42 15 ASP D O 1
ATOM 6587 N N . ASP D 1 28 ? 43.416 37.778 134.106 1.00 58.24 16 ASP D N 1
ATOM 6588 C CA . ASP D 1 28 ? 44.642 37.613 134.874 1.00 59.80 16 ASP D CA 1
ATOM 6589 C C . ASP D 1 28 ? 44.342 37.400 136.357 1.00 58.63 16 ASP D C 1
ATOM 6590 O O . ASP D 1 28 ? 44.470 38.324 137.162 1.00 58.85 16 ASP D O 1
ATOM 6595 N N . SER D 1 29 ? 43.947 36.180 136.711 1.00 56.63 17 SER D N 1
ATOM 6596 C CA . SER D 1 29 ? 43.578 35.860 138.088 1.00 54.57 17 SER D CA 1
ATOM 6597 C C . SER D 1 29 ? 43.666 34.362 138.359 1.00 53.08 17 SER D C 1
ATOM 6598 O O . SER D 1 29 ? 43.383 33.552 137.476 1.00 52.89 17 SER D O 1
ATOM 6601 N N . PRO D 1 30 ? 44.058 33.991 139.589 1.00 51.75 18 PRO D N 1
ATOM 6602 C CA . PRO D 1 30 ? 44.174 32.593 140.009 1.00 50.95 18 PRO D CA 1
ATOM 6603 C C . PRO D 1 30 ? 42.896 31.802 139.759 1.00 50.50 18 PRO D C 1
ATOM 6604 O O . PRO D 1 30 ? 42.952 30.695 139.225 1.00 50.23 18 PRO D O 1
ATOM 6608 N N . ALA D 1 31 ? 41.757 32.375 140.136 1.00 50.37 19 ALA D N 1
ATOM 6609 C CA . ALA D 1 31 ? 40.469 31.714 139.961 1.00 50.51 19 ALA D CA 1
ATOM 6610 C C . ALA D 1 31 ? 40.239 31.308 138.508 1.00 50.85 19 ALA D C 1
ATOM 6611 O O . ALA D 1 31 ? 39.798 30.195 138.230 1.00 50.55 19 ALA D O 1
ATOM 6613 N N . ALA D 1 32 ? 40.545 32.217 137.587 1.00 51.67 20 ALA D N 1
ATOM 6614 C CA . ALA D 1 32 ? 40.375 31.954 136.160 1.00 52.55 20 ALA D CA 1
ATOM 6615 C C . ALA D 1 32 ? 41.260 30.807 135.684 1.00 53.36 20 ALA D C 1
ATOM 6616 O O . ALA D 1 32 ? 40.853 30.016 134.837 1.00 53.29 20 ALA D O 1
ATOM 6618 N N . GLN D 1 33 ? 42.469 30.719 136.228 1.00 54.52 21 GLN D N 1
ATOM 6619 C CA . GLN D 1 33 ? 43.376 29.642 135.865 1.00 55.74 21 GLN D CA 1
ATOM 6620 C C . GLN D 1 33 ? 42.802 28.286 136.260 1.00 54.50 21 GLN D C 1
ATOM 6621 O O . GLN D 1 33 ? 42.676 27.393 135.421 1.00 54.74 21 GLN D O 1
ATOM 6627 N N . VAL D 1 34 ? 42.451 28.134 137.535 1.00 52.71 22 VAL D N 1
ATOM 6628 C CA . VAL D 1 34 ? 41.867 26.881 138.017 1.00 50.76 22 VAL D CA 1
ATOM 6629 C C . VAL D 1 34 ? 40.475 26.647 137.421 1.00 49.75 22 VAL D C 1
ATOM 6630 O O . VAL D 1 34 ? 40.001 25.514 137.347 1.00 49.37 22 VAL D O 1
ATOM 6634 N N . ALA D 1 35 ? 39.838 27.720 136.966 1.00 48.98 23 ALA D N 1
ATOM 6635 C CA . ALA D 1 35 ? 38.580 27.596 136.244 1.00 48.75 23 ALA D CA 1
ATOM 6636 C C . ALA D 1 35 ? 38.806 26.910 134.901 1.00 48.95 23 ALA D C 1
ATOM 6637 O O . ALA D 1 35 ? 37.962 26.139 134.444 1.00 48.84 23 ALA D O 1
ATOM 6639 N N . VAL D 1 36 ? 39.947 27.194 134.277 1.00 49.35 24 VAL D N 1
ATOM 6640 C CA . VAL D 1 36 ? 40.314 26.569 133.007 1.00 49.82 24 VAL D CA 1
ATOM 6641 C C . VAL D 1 36 ? 40.584 25.078 133.196 1.00 50.27 24 VAL D C 1
ATOM 6642 O O . VAL D 1 36 ? 40.144 24.252 132.395 1.00 50.16 24 VAL D O 1
ATOM 6646 N N . ARG D 1 37 ? 41.306 24.740 134.261 1.00 50.97 25 ARG D N 1
ATOM 6647 C CA . ARG D 1 37 ? 41.556 23.344 134.605 1.00 51.68 25 ARG D CA 1
ATOM 6648 C C . ARG D 1 37 ? 40.259 22.551 134.697 1.00 49.85 25 ARG D C 1
ATOM 6649 O O . ARG D 1 37 ? 40.158 21.452 134.153 1.00 49.78 25 ARG D O 1
ATOM 6657 N N . TRP D 1 38 ? 39.264 23.117 135.377 1.00 47.38 26 TRP D N 1
ATOM 6658 C CA . TRP D 1 38 ? 37.970 22.461 135.526 1.00 45.05 26 TRP D CA 1
ATOM 6659 C C . TRP D 1 38 ? 37.254 22.336 134.191 1.00 45.84 26 TRP D C 1
ATOM 6660 O O . TRP D 1 38 ? 36.736 21.272 133.856 1.00 45.87 26 TRP D O 1
ATOM 6671 N N . ALA D 1 39 ? 37.221 23.428 133.436 1.00 47.23 27 ALA D N 1
ATOM 6672 C CA . ALA D 1 39 ? 36.509 23.458 132.162 1.00 48.76 27 ALA D CA 1
ATOM 6673 C C . ALA D 1 39 ? 37.120 22.484 131.155 1.00 49.93 27 ALA D C 1
ATOM 6674 O O . ALA D 1 39 ? 36.409 21.894 130.343 1.00 50.04 27 ALA D O 1
ATOM 6676 N N . ALA D 1 40 ? 38.438 22.319 131.219 1.00 51.29 28 ALA D N 1
ATOM 6677 C CA . ALA D 1 40 ? 39.136 21.387 130.342 1.00 52.62 28 ALA D CA 1
ATOM 6678 C C . ALA D 1 40 ? 38.721 19.948 130.641 1.00 53.75 28 ALA D C 1
ATOM 6679 O O . ALA D 1 40 ? 38.331 19.205 129.736 1.00 53.64 28 ALA D O 1
ATOM 6681 N N . ARG D 1 41 ? 38.804 19.570 131.915 1.00 55.37 29 ARG D N 1
ATOM 6682 C CA . ARG D 1 41 ? 38.422 18.233 132.365 1.00 57.01 29 ARG D CA 1
ATOM 6683 C C . ARG D 1 41 ? 37.003 17.870 131.949 1.00 57.48 29 ARG D C 1
ATOM 6684 O O . ARG D 1 41 ? 36.762 16.771 131.453 1.00 57.27 29 ARG D O 1
ATOM 6692 N N . ASP D 1 42 ? 36.070 18.795 132.155 1.00 58.37 30 ASP D N 1
ATOM 6693 C CA . ASP D 1 42 ? 34.662 18.546 131.859 1.00 59.44 30 ASP D CA 1
ATOM 6694 C C . ASP D 1 42 ? 34.413 18.414 130.359 1.00 60.33 30 ASP D C 1
ATOM 6695 O O . ASP D 1 42 ? 33.619 17.580 129.928 1.00 60.30 30 ASP D O 1
ATOM 6700 N N . ALA D 1 43 ? 35.096 19.238 129.569 1.00 61.73 31 ALA D N 1
ATOM 6701 C CA . ALA D 1 43 ? 34.988 19.174 128.116 1.00 63.02 31 ALA D CA 1
ATOM 6702 C C . ALA D 1 43 ? 35.570 17.865 127.589 1.00 63.93 31 ALA D C 1
ATOM 6703 O O . ALA D 1 43 ? 35.020 17.256 126.671 1.00 64.01 31 ALA D O 1
ATOM 6705 N N . GLU D 1 44 ? 36.685 17.441 128.178 1.00 64.86 32 GLU D N 1
ATOM 6706 C CA . GLU D 1 44 ? 37.293 16.157 127.855 1.00 65.76 32 GLU D CA 1
ATOM 6707 C C . GLU D 1 44 ? 36.359 15.021 128.258 1.00 65.52 32 GLU D C 1
ATOM 6708 O O . GLU D 1 44 ? 36.049 14.142 127.453 1.00 65.73 32 GLU D O 1
ATOM 6714 N N . LEU D 1 45 ? 35.910 15.062 129.510 1.00 65.05 33 LEU D N 1
ATOM 6715 C CA . LEU D 1 45 ? 35.013 14.054 130.072 1.00 64.21 33 LEU D CA 1
ATOM 6716 C C . LEU D 1 45 ? 33.725 13.923 129.262 1.00 62.93 33 LEU D C 1
ATOM 6717 O O . LEU D 1 45 ? 33.256 12.816 129.001 1.00 62.96 33 LEU D O 1
ATOM 6722 N N . ARG D 1 46 ? 33.154 15.054 128.866 1.00 61.19 34 ARG D N 1
ATOM 6723 C CA . ARG D 1 46 ? 31.891 15.054 128.139 1.00 59.69 34 ARG D CA 1
ATOM 6724 C C . ARG D 1 46 ? 32.118 14.890 126.638 1.00 60.23 34 ARG D C 1
ATOM 6725 O O . ARG D 1 46 ? 31.169 14.694 125.874 1.00 59.97 34 ARG D O 1
ATOM 6733 N N . LYS D 1 47 ? 33.385 14.971 126.230 1.00 61.07 35 LYS D N 1
ATOM 6734 C CA . LYS D 1 47 ? 33.781 14.892 124.818 1.00 61.69 35 LYS D CA 1
ATOM 6735 C C . LYS D 1 47 ? 33.087 15.937 123.940 1.00 60.56 35 LYS D C 1
ATOM 6736 O O . LYS D 1 47 ? 32.458 15.601 122.936 1.00 60.64 35 LYS D O 1
ATOM 6742 N N . ILE D 1 48 ? 33.208 17.203 124.331 1.00 58.93 36 ILE D N 1
ATOM 6743 C CA . ILE D 1 48 ? 32.657 18.316 123.559 1.00 57.28 36 ILE D CA 1
ATOM 6744 C C . ILE D 1 48 ? 33.665 19.467 123.464 1.00 56.08 36 ILE D C 1
ATOM 6745 O O . ILE D 1 48 ? 34.667 19.478 124.180 1.00 56.07 36 ILE D O 1
ATOM 6750 N N . PRO D 1 49 ? 33.405 20.434 122.569 1.00 54.84 37 PRO D N 1
ATOM 6751 C CA . PRO D 1 49 ? 34.288 21.583 122.350 1.00 53.88 37 PRO D CA 1
ATOM 6752 C C . PRO D 1 49 ? 34.560 22.397 123.617 1.00 52.84 37 PRO D C 1
ATOM 6753 O O . PRO D 1 49 ? 33.689 22.514 124.480 1.00 52.98 37 PRO D O 1
ATOM 6757 N N . LEU D 1 50 ? 35.764 22.956 123.712 1.00 51.41 38 LEU D N 1
ATOM 6758 C CA . LEU D 1 50 ? 36.136 23.837 124.815 1.00 49.99 38 LEU D CA 1
ATOM 6759 C C . LEU D 1 50 ? 36.517 25.223 124.296 1.00 49.48 38 LEU D C 1
ATOM 6760 O O . LEU D 1 50 ? 37.635 25.430 123.832 1.00 49.70 38 LEU D O 1
ATOM 6765 N N . THR D 1 51 ? 35.588 26.171 124.376 1.00 48.66 39 THR D N 1
ATOM 6766 C CA . THR D 1 51 ? 35.835 27.536 123.911 1.00 47.78 39 THR D CA 1
ATOM 6767 C C . THR D 1 51 ? 36.467 28.419 124.993 1.00 46.93 39 THR D C 1
ATOM 6768 O O . THR D 1 51 ? 35.947 28.517 126.103 1.00 47.13 39 THR D O 1
ATOM 6772 N N . LEU D 1 52 ? 37.588 29.058 124.668 1.00 45.73 40 LEU D N 1
ATOM 6773 C CA . LEU D 1 52 ? 38.236 29.996 125.587 1.00 44.58 40 LEU D CA 1
ATOM 6774 C C . LEU D 1 52 ? 38.012 31.432 125.124 1.00 44.11 40 LEU D C 1
ATOM 6775 O O . LEU D 1 52 ? 38.421 31.802 124.025 1.00 44.05 40 LEU D O 1
ATOM 6780 N N . VAL D 1 53 ? 37.356 32.236 125.957 1.00 43.50 41 VAL D N 1
ATOM 6781 C CA . VAL D 1 53 ? 37.058 33.618 125.596 1.00 42.94 41 VAL D CA 1
ATOM 6782 C C . VAL D 1 53 ? 37.712 34.609 126.549 1.00 43.55 41 VAL D C 1
ATOM 6783 O O . VAL D 1 53 ? 37.709 34.414 127.763 1.00 43.46 41 VAL D O 1
ATOM 6787 N N . HIS D 1 54 ? 38.291 35.665 125.984 1.00 44.54 42 HIS D N 1
ATOM 6788 C CA . HIS D 1 54 ? 38.797 36.782 126.771 1.00 45.74 42 HIS D CA 1
ATOM 6789 C C . HIS D 1 54 ? 38.297 38.073 126.155 1.00 46.85 42 HIS D C 1
ATOM 6790 O O . HIS D 1 54 ? 38.534 38.337 124.980 1.00 46.86 42 HIS D O 1
ATOM 6797 N N . ALA D 1 55 ? 37.600 38.877 126.948 1.00 48.59 43 ALA D N 1
ATOM 6798 C CA . ALA D 1 55 ? 36.974 40.086 126.433 1.00 50.40 43 ALA D CA 1
ATOM 6799 C C . ALA D 1 55 ? 37.786 41.334 126.753 1.00 52.06 43 ALA D C 1
ATOM 6800 O O . ALA D 1 55 ? 38.376 41.448 127.829 1.00 52.17 43 ALA D O 1
ATOM 6802 N N . VAL D 1 56 ? 37.817 42.257 125.796 1.00 54.13 44 VAL D N 1
ATOM 6803 C CA . VAL D 1 56 ? 38.462 43.552 125.967 1.00 56.12 44 VAL D CA 1
ATOM 6804 C C . VAL D 1 56 ? 37.556 44.614 125.350 1.00 57.42 44 VAL D C 1
ATOM 6805 O O . VAL D 1 56 ? 37.371 44.636 124.138 1.00 58.08 44 VAL D O 1
ATOM 6809 N N . SER D 1 57 ? 36.970 45.484 126.166 1.00 58.58 45 SER D N 1
ATOM 6810 C CA . SER D 1 57 ? 36.059 46.496 125.629 1.00 59.57 45 SER D CA 1
ATOM 6811 C C . SER D 1 57 ? 36.810 47.650 124.965 1.00 60.46 45 SER D C 1
ATOM 6812 O O . SER D 1 57 ? 37.671 48.275 125.585 1.00 60.31 45 SER D O 1
ATOM 6815 N N . PRO D 1 58 ? 36.482 47.932 123.694 1.00 61.44 46 PRO D N 1
ATOM 6816 C CA . PRO D 1 58 ? 37.146 48.961 122.908 1.00 62.22 46 PRO D CA 1
ATOM 6817 C C . PRO D 1 58 ? 36.439 50.311 122.989 1.00 63.11 46 PRO D C 1
ATOM 6818 O O . PRO D 1 58 ? 36.903 51.285 122.399 1.00 63.33 46 PRO D O 1
ATOM 6822 N N . GLU D 1 59 ? 35.323 50.364 123.709 1.00 64.13 47 GLU D N 1
ATOM 6823 C CA . GLU D 1 59 ? 34.522 51.582 123.785 1.00 65.07 47 GLU D CA 1
ATOM 6824 C C . GLU D 1 59 ? 35.236 52.693 124.543 1.00 65.58 47 GLU D C 1
ATOM 6825 O O . GLU D 1 59 ? 36.027 52.433 125.449 1.00 65.48 47 GLU D O 1
ATOM 6831 N N . VAL D 1 60 ? 34.955 53.934 124.160 1.00 66.39 48 VAL D N 1
ATOM 6832 C CA . VAL D 1 60 ? 35.475 55.086 124.884 1.00 67.26 48 VAL D CA 1
ATOM 6833 C C . VAL D 1 60 ? 34.774 55.156 126.237 1.00 67.75 48 VAL D C 1
ATOM 6834 O O . VAL D 1 60 ? 33.564 55.383 126.307 1.00 67.68 48 VAL D O 1
ATOM 6838 N N . ALA D 1 61 ? 35.535 54.952 127.307 1.00 68.39 49 ALA D N 1
ATOM 6839 C CA . ALA D 1 61 ? 34.957 54.843 128.644 1.00 68.88 49 ALA D CA 1
ATOM 6840 C C . ALA D 1 61 ? 35.459 55.908 129.618 1.00 69.29 49 ALA D C 1
ATOM 6841 O O . ALA D 1 61 ? 35.293 55.772 130.832 1.00 69.32 49 ALA D O 1
ATOM 6843 N N . THR D 1 62 ? 36.074 56.961 129.087 1.00 69.78 50 THR D N 1
ATOM 6844 C CA . THR D 1 62 ? 36.471 58.104 129.904 1.00 70.29 50 THR D CA 1
ATOM 6845 C C . THR D 1 62 ? 35.871 59.379 129.335 1.00 70.72 50 THR D C 1
ATOM 6846 O O . THR D 1 62 ? 35.339 59.379 128.225 1.00 70.64 50 THR D O 1
ATOM 6850 N N . TRP D 1 63 ? 35.961 60.463 130.099 1.00 71.48 51 TRP D N 1
ATOM 6851 C CA . TRP D 1 63 ? 35.395 61.741 129.684 1.00 72.23 51 TRP D CA 1
ATOM 6852 C C . TRP D 1 63 ? 36.007 62.224 128.367 1.00 72.98 51 TRP D C 1
ATOM 6853 O O . TRP D 1 63 ? 37.213 62.096 128.147 1.00 73.01 51 TRP D O 1
ATOM 6864 N N . LEU D 1 64 ? 35.161 62.771 127.497 1.00 73.82 52 LEU D N 1
ATOM 6865 C CA . LEU D 1 64 ? 35.566 63.179 126.150 1.00 74.55 52 LEU D CA 1
ATOM 6866 C C . LEU D 1 64 ? 36.860 63.988 126.121 1.00 75.04 52 LEU D C 1
ATOM 6867 O O . LEU D 1 64 ? 37.773 63.683 125.354 1.00 75.12 52 LEU D O 1
ATOM 6872 N N . GLU D 1 65 ? 36.937 65.017 126.958 1.00 75.65 53 GLU D N 1
ATOM 6873 C CA . GLU D 1 65 ? 38.107 65.890 126.981 1.00 76.30 53 GLU D CA 1
ATOM 6874 C C . GLU D 1 65 ? 39.282 65.283 127.747 1.00 76.81 53 GLU D C 1
ATOM 6875 O O . GLU D 1 65 ? 40.254 65.973 128.049 1.00 76.79 53 GLU D O 1
ATOM 6881 N N . VAL D 1 66 ? 39.188 63.994 128.061 1.00 77.59 54 VAL D N 1
ATOM 6882 C CA . VAL D 1 66 ? 40.286 63.285 128.714 1.00 78.49 54 VAL D CA 1
ATOM 6883 C C . VAL D 1 66 ? 40.421 61.860 128.168 1.00 79.25 54 VAL D C 1
ATOM 6884 O O . VAL D 1 66 ? 40.236 60.892 128.909 1.00 79.27 54 VAL D O 1
ATOM 6888 N N . PRO D 1 67 ? 40.749 61.725 126.869 1.00 79.93 55 PRO D N 1
ATOM 6889 C CA . PRO D 1 67 ? 40.798 60.403 126.253 1.00 80.39 55 PRO D CA 1
ATOM 6890 C C . PRO D 1 67 ? 42.085 59.658 126.582 1.00 80.97 55 PRO D C 1
ATOM 6891 O O . PRO D 1 67 ? 43.007 60.232 127.163 1.00 80.91 55 PRO D O 1
ATOM 6895 N N . LEU D 1 68 ? 42.134 58.383 126.209 1.00 81.82 56 LEU D N 1
ATOM 6896 C CA . LEU D 1 68 ? 43.304 57.550 126.452 1.00 82.68 56 LEU D CA 1
ATOM 6897 C C . LEU D 1 68 ? 44.271 57.621 125.272 1.00 83.38 56 LEU D C 1
ATOM 6898 O O . LEU D 1 68 ? 43.870 57.947 124.152 1.00 83.40 56 LEU D O 1
ATOM 6903 N N . PRO D 1 69 ? 45.554 57.323 125.524 1.00 84.10 57 PRO D N 1
ATOM 6904 C CA . PRO D 1 69 ? 46.575 57.207 124.484 1.00 84.51 57 PRO D CA 1
ATOM 6905 C C . PRO D 1 69 ? 46.211 56.122 123.472 1.00 84.74 57 PRO D C 1
ATOM 6906 O O . PRO D 1 69 ? 45.541 55.153 123.828 1.00 84.87 57 PRO D O 1
ATOM 6910 N N . PRO D 1 70 ? 46.651 56.280 122.213 1.00 84.78 58 PRO D N 1
ATOM 6911 C CA . PRO D 1 70 ? 46.278 55.326 121.170 1.00 84.63 58 PRO D CA 1
ATOM 6912 C C . PRO D 1 70 ? 46.953 53.965 121.335 1.00 84.32 58 PRO D C 1
ATOM 6913 O O . PRO D 1 70 ? 46.415 52.954 120.887 1.00 84.37 58 PRO D O 1
ATOM 6917 N N . GLY D 1 71 ? 48.113 53.940 121.986 1.00 83.89 59 GLY D N 1
ATOM 6918 C CA . GLY D 1 71 ? 48.875 52.703 122.139 1.00 83.35 59 GLY D CA 1
ATOM 6919 C C . GLY D 1 71 ? 48.439 51.835 123.306 1.00 82.88 59 GLY D C 1
ATOM 6920 O O . GLY D 1 71 ? 49.137 50.890 123.680 1.00 82.93 59 GLY D O 1
ATOM 6921 N N . VAL D 1 72 ? 47.279 52.145 123.875 1.00 82.26 60 VAL D N 1
ATOM 6922 C CA . VAL D 1 72 ? 46.796 51.443 125.062 1.00 81.51 60 VAL D CA 1
ATOM 6923 C C . VAL D 1 72 ? 45.826 50.319 124.705 1.00 80.88 60 VAL D C 1
ATOM 6924 O O . VAL D 1 72 ? 45.793 49.282 125.368 1.00 80.73 60 VAL D O 1
ATOM 6928 N N . LEU D 1 73 ? 45.044 50.534 123.651 1.00 80.19 61 LEU D N 1
ATOM 6929 C CA . LEU D 1 73 ? 44.087 49.541 123.176 1.00 79.43 61 LEU D CA 1
ATOM 6930 C C . LEU D 1 73 ? 44.828 48.315 122.649 1.00 78.76 61 LEU D C 1
ATOM 6931 O O . LEU D 1 73 ? 44.390 47.183 122.843 1.00 78.72 61 LEU D O 1
ATOM 6936 N N . ARG D 1 74 ? 45.958 48.553 121.988 1.00 77.89 62 ARG D N 1
ATOM 6937 C CA . ARG D 1 74 ? 46.777 47.479 121.444 1.00 77.03 62 ARG D CA 1
ATOM 6938 C C . ARG D 1 74 ? 47.407 46.676 122.572 1.00 76.38 62 ARG D C 1
ATOM 6939 O O . ARG D 1 74 ? 47.574 45.462 122.459 1.00 76.38 62 ARG D O 1
ATOM 6947 N N . TRP D 1 75 ? 47.760 47.359 123.658 1.00 75.50 63 TRP D N 1
ATOM 6948 C CA . TRP D 1 75 ? 48.398 46.707 124.798 1.00 74.59 63 TRP D CA 1
ATOM 6949 C C . TRP D 1 75 ? 47.486 45.644 125.397 1.00 73.95 63 TRP D C 1
ATOM 6950 O O . TRP D 1 75 ? 47.943 44.574 125.799 1.00 73.74 63 TRP D O 1
ATOM 6961 N N . GLN D 1 76 ? 46.195 45.952 125.449 1.00 73.23 64 GLN D N 1
ATOM 6962 C CA . GLN D 1 76 ? 45.197 45.034 125.983 1.00 72.59 64 GLN D CA 1
ATOM 6963 C C . GLN D 1 76 ? 45.020 43.803 125.094 1.00 72.31 64 GLN D C 1
ATOM 6964 O O . GLN D 1 76 ? 44.756 42.705 125.586 1.00 72.31 64 GLN D O 1
ATOM 6970 N N . GLN D 1 77 ? 45.164 43.994 123.785 1.00 71.95 65 GLN D N 1
ATOM 6971 C CA . GLN D 1 77 ? 45.112 42.892 122.830 1.00 71.53 65 GLN D CA 1
ATOM 6972 C C . GLN D 1 77 ? 46.263 41.928 123.082 1.00 71.28 65 GLN D C 1
ATOM 6973 O O . GLN D 1 77 ? 46.064 40.720 123.202 1.00 71.31 65 GLN D O 1
ATOM 6979 N N . ASP D 1 78 ? 47.470 42.474 123.164 1.00 71.00 66 ASP D N 1
ATOM 6980 C CA . ASP D 1 78 ? 48.663 41.665 123.363 1.00 70.89 66 ASP D CA 1
ATOM 6981 C C . ASP D 1 78 ? 48.706 41.053 124.762 1.00 70.62 66 ASP D C 1
ATOM 6982 O O . ASP D 1 78 ? 49.226 39.953 124.947 1.00 70.61 66 ASP D O 1
ATOM 6987 N N . HIS D 1 79 ? 48.156 41.764 125.743 1.00 70.39 67 HIS D N 1
ATOM 6988 C CA . HIS D 1 79 ? 48.028 41.226 127.094 1.00 70.09 67 HIS D CA 1
ATOM 6989 C C . HIS D 1 79 ? 47.069 40.041 127.077 1.00 69.80 67 HIS D C 1
ATOM 6990 O O . HIS D 1 79 ? 47.307 39.023 127.728 1.00 69.60 67 HIS D O 1
ATOM 6997 N N . GLY D 1 80 ? 45.991 40.185 126.314 1.00 69.66 68 GLY D N 1
ATOM 6998 C CA . GLY D 1 80 ? 45.005 39.126 126.164 1.00 69.63 68 GLY D CA 1
ATOM 6999 C C . GLY D 1 80 ? 45.590 37.884 125.525 1.00 69.62 68 GLY D C 1
ATOM 7000 O O . GLY D 1 80 ? 45.302 36.766 125.953 1.00 69.71 68 GLY D O 1
ATOM 7001 N N . ARG D 1 81 ? 46.415 38.078 124.499 1.00 69.61 69 ARG D N 1
ATOM 7002 C CA . ARG D 1 81 ? 47.042 36.959 123.804 1.00 69.64 69 ARG D CA 1
ATOM 7003 C C . ARG D 1 81 ? 47.996 36.206 124.725 1.00 69.23 69 ARG D C 1
ATOM 7004 O O . ARG D 1 81 ? 48.129 34.989 124.623 1.00 69.17 69 ARG D O 1
ATOM 7012 N N . HIS D 1 82 ? 48.654 36.928 125.626 1.00 68.92 70 HIS D N 1
ATOM 7013 C CA . HIS D 1 82 ? 49.570 36.299 126.571 1.00 68.79 70 HIS D CA 1
ATOM 7014 C C . HIS D 1 82 ? 48.802 35.502 127.626 1.00 68.32 70 HIS D C 1
ATOM 7015 O O . HIS D 1 82 ? 49.316 34.528 128.182 1.00 68.42 70 HIS D O 1
ATOM 7022 N N . LEU D 1 83 ? 47.569 35.921 127.896 1.00 67.49 71 LEU D N 1
ATOM 7023 C CA . LEU D 1 83 ? 46.682 35.169 128.774 1.00 66.65 71 LEU D CA 1
ATOM 7024 C C . LEU D 1 83 ? 46.242 33.879 128.095 1.00 66.21 71 LEU D C 1
ATOM 7025 O O . LEU D 1 83 ? 46.446 32.788 128.628 1.00 66.10 71 LEU D O 1
ATOM 7030 N N . ILE D 1 84 ? 45.650 34.012 126.911 1.00 65.72 72 ILE D N 1
ATOM 7031 C CA . ILE D 1 84 ? 45.185 32.860 126.145 1.00 65.56 72 ILE D CA 1
ATOM 7032 C C . ILE D 1 84 ? 46.280 31.808 125.973 1.00 65.69 72 ILE D C 1
ATOM 7033 O O . ILE D 1 84 ? 46.013 30.608 126.033 1.00 65.76 72 ILE D O 1
ATOM 7038 N N . ASP D 1 85 ? 47.510 32.264 125.759 1.00 65.83 73 ASP D N 1
ATOM 7039 C CA . ASP D 1 85 ? 48.642 31.360 125.584 1.00 66.00 73 ASP D CA 1
ATOM 7040 C C . ASP D 1 85 ? 48.884 30.519 126.830 1.00 65.84 73 ASP D C 1
ATOM 7041 O O . ASP D 1 85 ? 49.038 29.299 126.744 1.00 65.78 73 ASP D O 1
ATOM 7046 N N . ASP D 1 86 ? 48.917 31.173 127.986 1.00 65.66 74 ASP D N 1
ATOM 7047 C CA . ASP D 1 86 ? 49.072 30.459 129.248 1.00 65.53 74 ASP D CA 1
ATOM 7048 C C . ASP D 1 86 ? 47.890 29.534 129.488 1.00 65.10 74 ASP D C 1
ATOM 7049 O O . ASP D 1 86 ? 48.055 28.409 129.957 1.00 64.93 74 ASP D O 1
ATOM 7054 N N . ALA D 1 87 ? 46.699 30.017 129.150 1.00 64.72 75 ALA D N 1
ATOM 7055 C CA . ALA D 1 87 ? 45.481 29.234 129.292 1.00 64.40 75 ALA D CA 1
ATOM 7056 C C . ALA D 1 87 ? 45.566 27.935 128.496 1.00 64.20 75 ALA D C 1
ATOM 7057 O O . ALA D 1 87 ? 45.161 26.877 128.978 1.00 64.10 75 ALA D O 1
ATOM 7059 N N . LEU D 1 88 ? 46.105 28.019 127.281 1.00 63.99 76 LEU D N 1
ATOM 7060 C CA . LEU D 1 88 ? 46.246 26.849 126.415 1.00 63.62 76 LEU D CA 1
ATOM 7061 C C . LEU D 1 88 ? 47.305 25.865 126.914 1.00 63.61 76 LEU D C 1
ATOM 7062 O O . LEU D 1 88 ? 47.242 24.675 126.612 1.00 63.51 76 LEU D O 1
ATOM 7067 N N . LYS D 1 89 ? 48.270 26.362 127.682 1.00 63.86 77 LYS D N 1
ATOM 7068 C CA . LYS D 1 89 ? 49.254 25.492 128.322 1.00 64.20 77 LYS D CA 1
ATOM 7069 C C . LYS D 1 89 ? 48.642 24.770 129.517 1.00 64.30 77 LYS D C 1
ATOM 7070 O O . LYS D 1 89 ? 49.019 23.640 129.830 1.00 64.49 77 LYS D O 1
ATOM 7076 N N . VAL D 1 90 ? 47.699 25.432 130.183 1.00 64.27 78 VAL D N 1
ATOM 7077 C CA . VAL D 1 90 ? 46.998 24.837 131.314 1.00 64.11 78 VAL D CA 1
ATOM 7078 C C . VAL D 1 90 ? 46.025 23.765 130.831 1.00 64.20 78 VAL D C 1
ATOM 7079 O O . VAL D 1 90 ? 45.880 22.721 131.463 1.00 64.04 78 VAL D O 1
ATOM 7083 N N . VAL D 1 91 ? 45.370 24.028 129.702 1.00 64.52 79 VAL D N 1
ATOM 7084 C CA . VAL D 1 91 ? 44.444 23.070 129.103 1.00 64.98 79 VAL D CA 1
ATOM 7085 C C . VAL D 1 91 ? 45.117 21.718 128.897 1.00 65.80 79 VAL D C 1
ATOM 7086 O O . VAL D 1 91 ? 44.527 20.673 129.173 1.00 65.90 79 VAL D O 1
ATOM 7090 N N . GLU D 1 92 ? 46.356 21.745 128.417 1.00 66.81 80 GLU D N 1
ATOM 7091 C CA . GLU D 1 92 ? 47.110 20.520 128.178 1.00 67.71 80 GLU D CA 1
ATOM 7092 C C . GLU D 1 92 ? 47.412 19.777 129.481 1.00 68.06 80 GLU D C 1
ATOM 7093 O O . GLU D 1 92 ? 47.209 18.565 129.571 1.00 68.21 80 GLU D O 1
ATOM 7099 N N . GLN D 1 93 ? 47.893 20.506 130.487 1.00 68.38 81 GLN D N 1
ATOM 7100 C CA . GLN D 1 93 ? 48.182 19.921 131.795 1.00 68.80 81 GLN D CA 1
ATOM 7101 C C . GLN D 1 93 ? 46.960 19.214 132.368 1.00 69.08 81 GLN D C 1
ATOM 7102 O O . GLN D 1 93 ? 47.047 18.081 132.842 1.00 69.14 81 GLN D O 1
ATOM 7108 N N . ALA D 1 94 ? 45.823 19.902 132.319 1.00 69.36 82 ALA D N 1
ATOM 7109 C CA . ALA D 1 94 ? 44.576 19.399 132.883 1.00 69.50 82 ALA D CA 1
ATOM 7110 C C . ALA D 1 94 ? 44.124 18.096 132.236 1.00 69.71 82 ALA D C 1
ATOM 7111 O O . ALA D 1 94 ? 43.717 17.166 132.929 1.00 69.81 82 ALA D O 1
ATOM 7113 N N . SER D 1 95 ? 44.201 18.034 130.909 1.00 69.97 83 SER D N 1
ATOM 7114 C CA . SER D 1 95 ? 43.731 16.872 130.154 1.00 70.26 83 SER D CA 1
ATOM 7115 C C . SER D 1 95 ? 44.363 15.561 130.612 1.00 70.42 83 SER D C 1
ATOM 7116 O O . SER D 1 95 ? 45.584 15.462 130.746 1.00 70.46 83 SER D O 1
ATOM 7119 N N . LEU D 1 96 ? 43.521 14.559 130.853 1.00 70.57 84 LEU D N 1
ATOM 7120 C CA . LEU D 1 96 ? 43.995 13.219 131.190 1.00 70.72 84 LEU D CA 1
ATOM 7121 C C . LEU D 1 96 ? 44.537 12.514 129.949 1.00 70.67 84 LEU D C 1
ATOM 7122 O O . LEU D 1 96 ? 45.744 12.305 129.826 1.00 70.78 84 LEU D O 1
ATOM 7127 N N . ARG D 1 97 ? 43.646 12.152 129.029 1.00 70.45 85 ARG D N 1
ATOM 7128 C CA . ARG D 1 97 ? 44.071 11.528 127.779 1.00 70.33 85 ARG D CA 1
ATOM 7129 C C . ARG D 1 97 ? 44.234 12.536 126.637 1.00 69.57 85 ARG D C 1
ATOM 7130 O O . ARG D 1 97 ? 45.179 13.328 126.627 1.00 69.37 85 ARG D O 1
ATOM 7138 N N . ALA D 1 98 ? 43.309 12.501 125.683 1.00 68.67 86 ALA D N 1
ATOM 7139 C CA . ALA D 1 98 ? 43.409 13.315 124.474 1.00 67.80 86 ALA D CA 1
ATOM 7140 C C . ALA D 1 98 ? 43.121 14.794 124.720 1.00 67.03 86 ALA D C 1
ATOM 7141 O O . ALA D 1 98 ? 43.624 15.660 124.003 1.00 66.95 86 ALA D O 1
ATOM 7143 N N . GLY D 1 99 ? 42.313 15.077 125.736 1.00 66.01 87 GLY D N 1
ATOM 7144 C CA . GLY D 1 99 ? 41.784 16.419 125.928 1.00 64.65 87 GLY D CA 1
ATOM 7145 C C . GLY D 1 99 ? 40.546 16.581 125.069 1.00 63.62 87 GLY D C 1
ATOM 7146 O O . GLY D 1 99 ? 40.179 15.669 124.329 1.00 63.81 87 GLY D O 1
ATOM 7147 N N . PRO D 1 100 ? 39.893 17.746 125.151 1.00 62.58 88 PRO D N 1
ATOM 7148 C CA . PRO D 1 100 ? 38.655 17.962 124.403 1.00 62.17 88 PRO D CA 1
ATOM 7149 C C . PRO D 1 100 ? 38.885 17.899 122.894 1.00 62.24 88 PRO D C 1
ATOM 7150 O O . PRO D 1 100 ? 39.973 18.236 122.428 1.00 61.93 88 PRO D O 1
ATOM 7154 N N . PRO D 1 101 ? 37.864 17.461 122.137 1.00 62.58 89 PRO D N 1
ATOM 7155 C CA . PRO D 1 101 ? 37.910 17.341 120.678 1.00 63.08 89 PRO D CA 1
ATOM 7156 C C . PRO D 1 101 ? 38.343 18.640 120.009 1.00 63.69 89 PRO D C 1
ATOM 7157 O O . PRO D 1 101 ? 39.406 18.698 119.389 1.00 63.84 89 PRO D O 1
ATOM 7161 N N . THR D 1 102 ? 37.507 19.667 120.129 1.00 64.31 90 THR D N 1
ATOM 7162 C CA . THR D 1 102 ? 37.821 20.996 119.627 1.00 64.84 90 THR D CA 1
ATOM 7163 C C . THR D 1 102 ? 38.342 21.844 120.782 1.00 65.09 90 THR D C 1
ATOM 7164 O O . THR D 1 102 ? 37.839 21.748 121.899 1.00 65.17 90 THR D O 1
ATOM 7168 N N . VAL D 1 103 ? 39.347 22.669 120.506 1.00 65.41 91 VAL D N 1
ATOM 7169 C CA . VAL D 1 103 ? 39.888 23.579 121.507 1.00 64.62 91 VAL D CA 1
ATOM 7170 C C . VAL D 1 103 ? 39.949 25.009 120.979 1.00 63.47 91 VAL D C 1
ATOM 7171 O O . VAL D 1 103 ? 40.952 25.424 120.399 1.00 66.41 91 VAL D O 1
ATOM 7175 N N . HIS D 1 104 ? 38.869 25.756 121.183 1.00 27.55 92 HIS D N 1
ATOM 7176 C CA . HIS D 1 104 ? 38.681 27.032 120.503 1.00 25.74 92 HIS D CA 1
ATOM 7177 C C . HIS D 1 104 ? 39.135 28.195 121.378 1.00 28.91 92 HIS D C 1
ATOM 7178 O O . HIS D 1 104 ? 39.131 28.100 122.605 1.00 65.71 92 HIS D O 1
ATOM 7185 N N . SER D 1 105 ? 39.525 29.293 120.739 1.00 62.38 93 SER D N 1
ATOM 7186 C CA . SER D 1 105 ? 40.189 30.389 121.434 1.00 61.94 93 SER D CA 1
ATOM 7187 C C . SER D 1 105 ? 39.901 31.726 120.759 1.00 60.77 93 SER D C 1
ATOM 7188 O O . SER D 1 105 ? 39.924 31.831 119.532 1.00 60.69 93 SER D O 1
ATOM 7191 N N . GLU D 1 106 ? 39.628 32.745 121.567 1.00 57.83 94 GLU D N 1
ATOM 7192 C CA . GLU D 1 106 ? 39.090 34.001 121.061 1.00 54.96 94 GLU D CA 1
ATOM 7193 C C . GLU D 1 106 ? 39.433 35.190 121.954 1.00 52.39 94 GLU D C 1
ATOM 7194 O O . GLU D 1 106 ? 39.501 35.059 123.174 1.00 52.14 94 GLU D O 1
ATOM 7200 N N . ILE D 1 107 ? 39.659 36.346 121.335 1.00 49.40 95 ILE D N 1
ATOM 7201 C CA . ILE D 1 107 ? 39.800 37.607 122.059 1.00 46.58 95 ILE D CA 1
ATOM 7202 C C . ILE D 1 107 ? 38.790 38.603 121.501 1.00 46.38 95 ILE D C 1
ATOM 7203 O O . ILE D 1 107 ? 39.031 39.238 120.477 1.00 46.22 95 ILE D O 1
ATOM 7208 N N . VAL D 1 108 ? 37.651 38.723 122.173 1.00 46.35 96 VAL D N 1
ATOM 7209 C CA . VAL D 1 108 ? 36.555 39.549 121.679 1.00 46.51 96 VAL D CA 1
ATOM 7210 C C . VAL D 1 108 ? 36.727 41.005 122.097 1.00 47.17 96 VAL D C 1
ATOM 7211 O O . VAL D 1 108 ? 37.024 41.289 123.257 1.00 47.16 96 VAL D O 1
ATOM 7215 N N . PRO D 1 109 ? 36.556 41.933 121.142 1.00 47.86 97 PRO D N 1
ATOM 7216 C CA . PRO D 1 109 ? 36.614 43.359 121.429 1.00 48.13 97 PRO D CA 1
ATOM 7217 C C . PRO D 1 109 ? 35.253 43.875 121.887 1.00 48.17 97 PRO D C 1
ATOM 7218 O O . PRO D 1 109 ? 34.610 44.662 121.189 1.00 48.39 97 PRO D O 1
ATOM 7222 N N . ALA D 1 110 ? 34.819 43.414 123.054 1.00 47.98 98 ALA D N 1
ATOM 7223 C CA . ALA D 1 110 ? 33.565 43.862 123.653 1.00 47.51 98 ALA D CA 1
ATOM 7224 C C . ALA D 1 110 ? 33.621 43.668 125.165 1.00 46.91 98 ALA D C 1
ATOM 7225 O O . ALA D 1 110 ? 34.568 43.073 125.683 1.00 47.01 98 ALA D O 1
ATOM 7227 N N . ALA D 1 111 ? 32.611 44.177 125.868 1.00 45.95 99 ALA D N 1
ATOM 7228 C CA . ALA D 1 111 ? 32.549 44.056 127.324 1.00 44.72 99 ALA D CA 1
ATOM 7229 C C . ALA D 1 111 ? 32.287 42.610 127.746 1.00 43.82 99 ALA D C 1
ATOM 7230 O O . ALA D 1 111 ? 31.476 41.915 127.135 1.00 43.63 99 ALA D O 1
ATOM 7232 N N . ALA D 1 112 ? 32.974 42.174 128.799 1.00 42.64 100 ALA D N 1
ATOM 7233 C CA . ALA D 1 112 ? 32.951 40.775 129.238 1.00 41.59 100 ALA D CA 1
ATOM 7234 C C . ALA D 1 112 ? 31.561 40.153 129.415 1.00 41.04 100 ALA D C 1
ATOM 7235 O O . ALA D 1 112 ? 31.296 39.068 128.895 1.00 41.01 100 ALA D O 1
ATOM 7237 N N . VAL D 1 113 ? 30.680 40.822 130.151 1.00 40.26 101 VAL D N 1
ATOM 7238 C CA . VAL D 1 113 ? 29.365 40.246 130.436 1.00 39.56 101 VAL D CA 1
ATOM 7239 C C . VAL D 1 113 ? 28.479 40.127 129.191 1.00 39.75 101 VAL D C 1
ATOM 7240 O O . VAL D 1 113 ? 28.004 39.036 128.878 1.00 39.57 101 VAL D O 1
ATOM 7244 N N . PRO D 1 114 ? 28.262 41.240 128.468 1.00 40.21 102 PRO D N 1
ATOM 7245 C CA . PRO D 1 114 ? 27.410 41.179 127.276 1.00 40.64 102 PRO D CA 1
ATOM 7246 C C . PRO D 1 114 ? 27.867 40.118 126.270 1.00 41.26 102 PRO D C 1
ATOM 7247 O O . PRO D 1 114 ? 27.030 39.431 125.675 1.00 41.32 102 PRO D O 1
ATOM 7251 N N . THR D 1 115 ? 29.178 39.983 126.087 1.00 41.83 103 THR D N 1
ATOM 7252 C CA . THR D 1 115 ? 29.712 39.016 125.133 1.00 42.54 103 THR D CA 1
ATOM 7253 C C . THR D 1 115 ? 29.526 37.577 125.620 1.00 42.53 103 THR D C 1
ATOM 7254 O O . THR D 1 115 ? 29.044 36.723 124.875 1.00 42.54 103 THR D O 1
ATOM 7258 N N . LEU D 1 116 ? 29.890 37.314 126.872 1.00 42.47 104 LEU D N 1
ATOM 7259 C CA . LEU D 1 116 ? 29.721 35.983 127.454 1.00 42.51 104 LEU D CA 1
ATOM 7260 C C . LEU D 1 116 ? 28.248 35.576 127.592 1.00 43.85 104 LEU D C 1
ATOM 7261 O O . LEU D 1 116 ? 27.898 34.415 127.393 1.00 43.82 104 LEU D O 1
ATOM 7266 N N . VAL D 1 117 ? 27.386 36.529 127.929 1.00 45.90 105 VAL D N 1
ATOM 7267 C CA . VAL D 1 117 ? 25.957 36.248 128.010 1.00 48.38 105 VAL D CA 1
ATOM 7268 C C . VAL D 1 117 ? 25.413 35.851 126.642 1.00 51.16 105 VAL D C 1
ATOM 7269 O O . VAL D 1 117 ? 24.631 34.908 126.526 1.00 51.38 105 VAL D O 1
ATOM 7273 N N . ASP D 1 118 ? 25.841 36.568 125.607 1.00 54.71 106 ASP D N 1
ATOM 7274 C CA . ASP D 1 118 ? 25.391 36.290 124.248 1.00 57.72 106 ASP D CA 1
ATOM 7275 C C . ASP D 1 118 ? 25.895 34.935 123.760 1.00 57.18 106 ASP D C 1
ATOM 7276 O O . ASP D 1 118 ? 25.161 34.187 123.119 1.00 57.36 106 ASP D O 1
ATOM 7281 N N . MET D 1 119 ? 27.148 34.623 124.074 1.00 56.26 107 MET D N 1
ATOM 7282 C CA . MET D 1 119 ? 27.753 33.359 123.664 1.00 55.40 107 MET D CA 1
ATOM 7283 C C . MET D 1 119 ? 27.156 32.151 124.382 1.00 55.10 107 MET D C 1
ATOM 7284 O O . MET D 1 119 ? 27.233 31.027 123.883 1.00 54.99 107 MET D O 1
ATOM 7289 N N . SER D 1 120 ? 26.562 32.384 125.551 1.00 54.76 108 SER D N 1
ATOM 7290 C CA . SER D 1 120 ? 25.978 31.304 126.344 1.00 54.35 108 SER D CA 1
ATOM 7291 C C . SER D 1 120 ? 24.734 30.713 125.680 1.00 54.39 108 SER D C 1
ATOM 7292 O O . SER D 1 120 ? 24.288 29.625 126.039 1.00 54.23 108 SER D O 1
ATOM 7295 N N . LYS D 1 121 ? 24.183 31.431 124.707 1.00 54.60 109 LYS D N 1
ATOM 7296 C CA . LYS D 1 121 ? 23.034 30.939 123.954 1.00 55.15 109 LYS D CA 1
ATOM 7297 C C . LYS D 1 121 ? 23.381 29.678 123.168 1.00 55.83 109 LYS D C 1
ATOM 7298 O O . LYS D 1 121 ? 22.503 28.891 122.823 1.00 55.97 109 LYS D O 1
ATOM 7304 N N . ASP D 1 122 ? 24.666 29.493 122.889 1.00 56.66 110 ASP D N 1
ATOM 7305 C CA . ASP D 1 122 ? 25.120 28.356 122.101 1.00 57.30 110 ASP D CA 1
ATOM 7306 C C . ASP D 1 122 ? 26.110 27.505 122.881 1.00 56.09 110 ASP D C 1
ATOM 7307 O O . ASP D 1 122 ? 26.965 26.840 122.299 1.00 56.22 110 ASP D O 1
ATOM 7312 N N . ALA D 1 123 ? 25.988 27.524 124.203 1.00 54.35 111 ALA D N 1
ATOM 7313 C CA . ALA D 1 123 ? 26.896 26.774 125.057 1.00 52.65 111 ALA D CA 1
ATOM 7314 C C . ALA D 1 123 ? 26.165 25.720 125.884 1.00 51.52 111 ALA D C 1
ATOM 7315 O O . ALA D 1 123 ? 24.954 25.802 126.093 1.00 51.13 111 ALA D O 1
ATOM 7317 N N . VAL D 1 124 ? 26.913 24.724 126.342 1.00 50.32 112 VAL D N 1
ATOM 7318 C CA . VAL D 1 124 ? 26.384 23.709 127.240 1.00 49.31 112 VAL D CA 1
ATOM 7319 C C . VAL D 1 124 ? 26.590 24.171 128.679 1.00 48.69 112 VAL D C 1
ATOM 7320 O O . VAL D 1 124 ? 25.655 24.187 129.480 1.00 48.64 112 VAL D O 1
ATOM 7324 N N . LEU D 1 125 ? 27.821 24.559 128.991 1.00 47.93 113 LEU D N 1
ATOM 7325 C CA . LEU D 1 125 ? 28.165 25.100 130.297 1.00 47.46 113 LEU D CA 1
ATOM 7326 C C . LEU D 1 125 ? 28.939 26.405 130.143 1.00 47.34 113 LEU D C 1
ATOM 7327 O O . LEU D 1 125 ? 29.717 26.566 129.203 1.00 47.61 113 LEU D O 1
ATOM 7332 N N . MET D 1 126 ? 28.724 27.332 131.070 1.00 46.93 114 MET D N 1
ATOM 7333 C CA . MET D 1 126 ? 29.494 28.569 131.116 1.00 46.47 114 MET D CA 1
ATOM 7334 C C . MET D 1 126 ? 30.341 28.577 132.379 1.00 44.99 114 MET D C 1
ATOM 7335 O O . MET D 1 126 ? 29.811 28.530 133.485 1.00 45.29 114 MET D O 1
ATOM 7340 N N . VAL D 1 127 ? 31.658 28.625 132.218 1.00 42.98 115 VAL D N 1
ATOM 7341 C CA . VAL D 1 127 ? 32.565 28.501 133.355 1.00 41.15 115 VAL D CA 1
ATOM 7342 C C . VAL D 1 127 ? 33.396 29.761 133.555 1.00 40.99 115 VAL D C 1
ATOM 7343 O O . VAL D 1 127 ? 34.081 30.209 132.644 1.00 40.95 115 VAL D O 1
ATOM 7347 N N . VAL D 1 128 ? 33.330 30.333 134.751 1.00 40.95 116 VAL D N 1
ATOM 7348 C CA . VAL D 1 128 ? 34.158 31.486 135.089 1.00 41.22 116 VAL D CA 1
ATOM 7349 C C . VAL D 1 128 ? 34.648 31.393 136.519 1.00 42.26 116 VAL D C 1
ATOM 7350 O O . VAL D 1 128 ? 34.043 30.719 137.351 1.00 42.20 116 VAL D O 1
ATOM 7354 N N . GLY D 1 129 ? 35.749 32.077 136.800 1.00 43.83 117 GLY D N 1
ATOM 7355 C CA . GLY D 1 129 ? 36.221 32.205 138.165 1.00 46.04 117 GLY D CA 1
ATOM 7356 C C . GLY D 1 129 ? 35.222 33.031 138.943 1.00 47.86 117 GLY D C 1
ATOM 7357 O O . GLY D 1 129 ? 34.386 33.727 138.366 1.00 47.92 117 GLY D O 1
ATOM 7358 N N . CYS D 1 130 ? 35.302 32.953 140.261 1.00 49.82 118 CYS D N 1
ATOM 7359 C CA . CYS D 1 130 ? 34.367 33.666 141.110 1.00 51.82 118 CYS D CA 1
ATOM 7360 C C . CYS D 1 130 ? 34.860 35.081 141.416 1.00 52.42 118 CYS D C 1
ATOM 7361 O O . CYS D 1 130 ? 34.071 36.022 141.479 1.00 52.36 118 CYS D O 1
ATOM 7364 N N . LEU D 1 131 ? 36.171 35.221 141.587 1.00 53.35 119 LEU D N 1
ATOM 7365 C CA . LEU D 1 131 ? 36.801 36.530 141.731 1.00 54.41 119 LEU D CA 1
ATOM 7366 C C . LEU D 1 131 ? 37.854 36.728 140.643 1.00 55.57 119 LEU D C 1
ATOM 7367 O O . LEU D 1 131 ? 38.568 35.793 140.287 1.00 55.70 119 LEU D O 1
ATOM 7372 N N . GLY D 1 132 ? 37.948 37.944 140.116 1.00 56.99 120 GLY D N 1
ATOM 7373 C CA . GLY D 1 132 ? 38.852 38.222 139.002 1.00 58.84 120 GLY D CA 1
ATOM 7374 C C . GLY D 1 132 ? 40.101 38.997 139.373 1.00 60.25 120 GLY D C 1
ATOM 7375 O O . GLY D 1 132 ? 40.635 38.844 140.468 1.00 60.30 120 GLY D O 1
ATOM 7376 N N . SER D 1 133 ? 40.569 39.829 138.449 1.00 61.77 121 SER D N 1
ATOM 7377 C CA . SER D 1 133 ? 41.800 40.589 138.647 1.00 63.32 121 SER D CA 1
ATOM 7378 C C . SER D 1 133 ? 41.566 41.864 139.455 1.00 64.25 121 SER D C 1
ATOM 7379 O O . SER D 1 133 ? 42.470 42.354 140.135 1.00 64.38 121 SER D O 1
ATOM 7382 N N . GLY D 1 134 ? 40.351 42.397 139.374 1.00 65.25 122 GLY D N 1
ATOM 7383 C CA . GLY D 1 134 ? 39.988 43.598 140.121 1.00 66.30 122 GLY D CA 1
ATOM 7384 C C . GLY D 1 134 ? 39.391 43.280 141.479 1.00 66.99 122 GLY D C 1
ATOM 7385 O O . GLY D 1 134 ? 38.493 43.977 141.951 1.00 67.07 122 GLY D O 1
ATOM 7386 N N . ARG D 1 135 ? 39.896 42.224 142.107 1.00 67.62 123 ARG D N 1
ATOM 7387 C CA . ARG D 1 135 ? 39.392 41.776 143.397 1.00 68.27 123 ARG D CA 1
ATOM 7388 C C . ARG D 1 135 ? 40.189 42.381 144.545 1.00 69.36 123 ARG D C 1
ATOM 7389 O O . ARG D 1 135 ? 41.337 42.793 144.373 1.00 69.43 123 ARG D O 1
ATOM 7397 N N . TRP D 1 136 ? 39.566 42.428 145.718 1.00 70.73 124 TRP D N 1
ATOM 7398 C CA . TRP D 1 136 ? 40.240 42.836 146.946 1.00 71.90 124 TRP D CA 1
ATOM 7399 C C . TRP D 1 136 ? 39.519 42.267 148.170 1.00 71.87 124 TRP D C 1
ATOM 7400 O O . TRP D 1 136 ? 38.331 41.947 148.097 1.00 72.00 124 TRP D O 1
ATOM 7411 N N . PRO D 1 137 ? 40.246 42.135 149.295 1.00 71.64 125 PRO D N 1
ATOM 7412 C CA . PRO D 1 137 ? 39.850 41.462 150.533 1.00 71.17 125 PRO D CA 1
ATOM 7413 C C . PRO D 1 137 ? 38.341 41.341 150.787 1.00 70.33 125 PRO D C 1
ATOM 7414 O O . PRO D 1 137 ? 37.858 40.246 151.078 1.00 70.52 125 PRO D O 1
ATOM 7418 N N . GLY D 1 138 ? 37.609 42.446 150.681 1.00 69.03 126 GLY D N 1
ATOM 7419 C CA . GLY D 1 138 ? 36.186 42.462 151.024 1.00 67.38 126 GLY D CA 1
ATOM 7420 C C . GLY D 1 138 ? 35.251 41.667 150.123 1.00 66.11 126 GLY D C 1
ATOM 7421 O O . GLY D 1 138 ? 34.461 40.852 150.603 1.00 65.90 126 GLY D O 1
ATOM 7422 N N . ARG D 1 139 ? 35.340 41.909 148.817 1.00 64.91 127 ARG D N 1
ATOM 7423 C CA . ARG D 1 139 ? 34.409 41.335 147.842 1.00 63.54 127 ARG D CA 1
ATOM 7424 C C . ARG D 1 139 ? 34.433 39.809 147.804 1.00 61.57 127 ARG D C 1
ATOM 7425 O O . ARG D 1 139 ? 35.411 39.180 148.210 1.00 61.38 127 ARG D O 1
ATOM 7433 N N . LEU D 1 140 ? 33.353 39.216 147.305 1.00 59.08 128 LEU D N 1
ATOM 7434 C CA . LEU D 1 140 ? 33.293 37.765 147.170 1.00 56.80 128 LEU D CA 1
ATOM 7435 C C . LEU D 1 140 ? 32.642 37.320 145.855 1.00 54.45 128 LEU D C 1
ATOM 7436 O O . LEU D 1 140 ? 32.414 36.128 145.638 1.00 54.31 128 LEU D O 1
ATOM 7441 N N . LEU D 1 141 ? 32.362 38.280 144.976 1.00 51.42 129 LEU D N 1
ATOM 7442 C CA . LEU D 1 141 ? 31.856 37.981 143.637 1.00 48.58 129 LEU D CA 1
ATOM 7443 C C . LEU D 1 141 ? 32.073 39.182 142.720 1.00 47.40 129 LEU D C 1
ATOM 7444 O O . LEU D 1 141 ? 31.608 40.283 143.011 1.00 47.34 129 LEU D O 1
ATOM 7449 N N . GLY D 1 142 ? 32.786 38.971 141.618 1.00 46.07 130 GLY D N 1
ATOM 7450 C CA . GLY D 1 142 ? 33.096 40.057 140.690 1.00 44.57 130 GLY D CA 1
ATOM 7451 C C . GLY D 1 142 ? 31.930 40.394 139.784 1.00 43.79 130 GLY D C 1
ATOM 7452 O O . GLY D 1 142 ? 30.910 39.708 139.805 1.00 43.92 130 GLY D O 1
ATOM 7453 N N . SER D 1 143 ? 32.078 41.444 138.980 1.00 42.99 131 SER D N 1
ATOM 7454 C CA . SER D 1 143 ? 30.993 41.884 138.104 1.00 42.61 131 SER D CA 1
ATOM 7455 C C . SER D 1 143 ? 30.669 40.891 136.989 1.00 42.31 131 SER D C 1
ATOM 7456 O O . SER D 1 143 ? 29.518 40.786 136.569 1.00 42.37 131 SER D O 1
ATOM 7459 N N . VAL D 1 144 ? 31.677 40.166 136.514 1.00 42.08 132 VAL D N 1
ATOM 7460 C CA . VAL D 1 144 ? 31.473 39.191 135.443 1.00 41.83 132 VAL D CA 1
ATOM 7461 C C . VAL D 1 144 ? 30.720 37.958 135.942 1.00 41.47 132 VAL D C 1
ATOM 7462 O O . VAL D 1 144 ? 29.689 37.581 135.384 1.00 41.42 132 VAL D O 1
ATOM 7466 N N . SER D 1 145 ? 31.237 37.334 136.995 1.00 40.95 133 SER D N 1
ATOM 7467 C CA . SER D 1 145 ? 30.583 36.172 137.585 1.00 40.68 133 SER D CA 1
ATOM 7468 C C . SER D 1 145 ? 29.163 36.514 138.041 1.00 40.37 133 SER D C 1
ATOM 7469 O O . SER D 1 145 ? 28.228 35.736 137.840 1.00 40.40 133 SER D O 1
ATOM 7472 N N . SER D 1 146 ? 29.008 37.688 138.644 1.00 39.70 134 SER D N 1
ATOM 7473 C CA . SER D 1 146 ? 27.710 38.143 139.119 1.00 39.04 134 SER D CA 1
ATOM 7474 C C . SER D 1 146 ? 26.711 38.334 137.979 1.00 38.50 134 SER D C 1
ATOM 7475 O O . SER D 1 146 ? 25.577 37.862 138.055 1.00 38.59 134 SER D O 1
ATOM 7478 N N . GLY D 1 147 ? 27.128 39.031 136.927 1.00 37.80 135 GLY D N 1
ATOM 7479 C CA . GLY D 1 147 ? 26.242 39.296 135.797 1.00 36.79 135 GLY D CA 1
ATOM 7480 C C . GLY D 1 147 ? 25.893 38.025 135.051 1.00 36.16 135 GLY D C 1
ATOM 7481 O O . GLY D 1 147 ? 24.777 37.862 134.546 1.00 35.96 135 GLY D O 1
ATOM 7482 N N . LEU D 1 148 ? 26.863 37.120 134.987 1.00 35.52 136 LEU D N 1
ATOM 7483 C CA . LEU D 1 148 ? 26.697 35.857 134.295 1.00 34.98 136 LEU D CA 1
ATOM 7484 C C . LEU D 1 148 ? 25.697 35.005 135.073 1.00 35.05 136 LEU D C 1
ATOM 7485 O O . LEU D 1 148 ? 24.839 34.335 134.494 1.00 35.05 136 LEU D O 1
ATOM 7490 N N . LEU D 1 149 ? 25.805 35.070 136.397 1.00 35.11 137 LEU D N 1
ATOM 7491 C CA . LEU D 1 149 ? 24.935 34.334 137.308 1.00 35.11 137 LEU D CA 1
ATOM 7492 C C . LEU D 1 149 ? 23.483 34.796 137.190 1.00 35.55 137 LEU D C 1
ATOM 7493 O O . LEU D 1 149 ? 22.557 34.063 137.544 1.00 35.56 137 LEU D O 1
ATOM 7498 N N . ARG D 1 150 ? 23.292 36.010 136.680 1.00 36.12 138 ARG D N 1
ATOM 7499 C CA . ARG D 1 150 ? 21.969 36.619 136.605 1.00 36.69 138 ARG D CA 1
ATOM 7500 C C . ARG D 1 150 ? 21.367 36.632 135.207 1.00 36.62 138 ARG D C 1
ATOM 7501 O O . ARG D 1 150 ? 20.163 36.833 135.057 1.00 36.62 138 ARG D O 1
ATOM 7509 N N . HIS D 1 151 ? 22.192 36.428 134.182 1.00 36.61 139 HIS D N 1
ATOM 7510 C CA . HIS D 1 151 ? 21.729 36.628 132.805 1.00 36.56 139 HIS D CA 1
ATOM 7511 C C . HIS D 1 151 ? 22.043 35.490 131.832 1.00 37.29 139 HIS D C 1
ATOM 7512 O O . HIS D 1 151 ? 21.409 35.386 130.780 1.00 37.28 139 HIS D O 1
ATOM 7519 N N . ALA D 1 152 ? 23.011 34.644 132.179 1.00 38.34 140 ALA D N 1
ATOM 7520 C CA . ALA D 1 152 ? 23.448 33.573 131.282 1.00 39.43 140 ALA D CA 1
ATOM 7521 C C . ALA D 1 152 ? 22.284 32.716 130.796 1.00 40.43 140 ALA D C 1
ATOM 7522 O O . ALA D 1 152 ? 21.327 32.477 131.530 1.00 40.54 140 ALA D O 1
ATOM 7524 N N . HIS D 1 153 ? 22.376 32.252 129.553 1.00 41.62 141 HIS D N 1
ATOM 7525 C CA . HIS D 1 153 ? 21.332 31.410 128.979 1.00 42.49 141 HIS D CA 1
ATOM 7526 C C . HIS D 1 153 ? 21.676 29.925 129.076 1.00 41.87 141 HIS D C 1
ATOM 7527 O O . HIS D 1 153 ? 21.095 29.095 128.376 1.00 42.49 141 HIS D O 1
ATOM 7534 N N . CYS D 1 154 ? 22.622 29.602 129.952 1.00 40.24 142 CYS D N 1
ATOM 7535 C CA . CYS D 1 154 ? 22.970 28.215 130.241 1.00 38.32 142 CYS D CA 1
ATOM 7536 C C . CYS D 1 154 ? 23.530 28.117 131.660 1.00 35.46 142 CYS D C 1
ATOM 7537 O O . CYS D 1 154 ? 23.910 29.129 132.249 1.00 35.55 142 CYS D O 1
ATOM 7540 N N . PRO D 1 155 ? 23.570 26.899 132.218 1.00 32.58 143 PRO D N 1
ATOM 7541 C CA . PRO D 1 155 ? 24.161 26.694 133.538 1.00 31.43 143 PRO D CA 1
ATOM 7542 C C . PRO D 1 155 ? 25.504 27.403 133.659 1.00 31.55 143 PRO D C 1
ATOM 7543 O O . PRO D 1 155 ? 26.282 27.409 132.710 1.00 31.64 143 PRO D O 1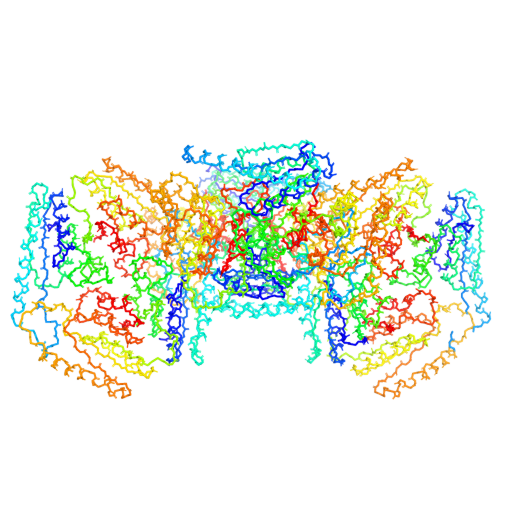
ATOM 7547 N N . VAL D 1 156 ? 25.762 28.002 134.817 1.00 32.30 144 VAL D N 1
ATOM 7548 C CA . VAL D 1 156 ? 27.006 28.725 135.047 1.00 33.25 144 VAL D CA 1
ATOM 7549 C C . VAL D 1 156 ? 27.821 28.037 136.131 1.00 33.89 144 VAL D C 1
ATOM 7550 O O . VAL D 1 156 ? 27.314 27.765 137.218 1.00 34.46 144 VAL D O 1
ATOM 7554 N N . VAL D 1 157 ? 29.084 27.752 135.836 1.00 34.16 145 VAL D N 1
ATOM 7555 C CA . VAL D 1 157 ? 29.946 27.108 136.813 1.00 34.43 145 VAL D CA 1
ATOM 7556 C C . VAL D 1 157 ? 30.874 28.129 137.468 1.00 35.24 145 VAL D C 1
ATOM 7557 O O . VAL D 1 157 ? 31.660 28.793 136.792 1.00 35.44 145 VAL D O 1
ATOM 7561 N N . ILE D 1 158 ? 30.768 28.257 138.787 1.00 36.00 146 ILE D N 1
ATOM 7562 C CA . ILE D 1 158 ? 31.599 29.186 139.539 1.00 37.01 146 ILE D CA 1
ATOM 7563 C C . ILE D 1 158 ? 32.755 28.440 140.200 1.00 38.55 146 ILE D C 1
ATOM 7564 O O . ILE D 1 158 ? 32.539 27.489 140.945 1.00 38.56 146 ILE D O 1
ATOM 7569 N N . ILE D 1 159 ? 33.981 28.868 139.916 1.00 40.66 147 ILE D N 1
ATOM 7570 C CA . ILE D 1 159 ? 35.168 28.232 140.485 1.00 42.93 147 ILE D CA 1
ATOM 7571 C C . ILE D 1 159 ? 35.879 29.172 141.460 1.00 45.14 147 ILE D C 1
ATOM 7572 O O . ILE D 1 159 ? 35.991 30.370 141.209 1.00 45.47 147 ILE D O 1
ATOM 7577 N N . HIS D 1 160 ? 36.342 28.625 142.578 1.00 47.96 148 HIS D N 1
ATOM 7578 C CA . HIS D 1 160 ? 37.077 29.397 143.576 1.00 50.96 148 HIS D CA 1
ATOM 7579 C C . HIS D 1 160 ? 38.541 28.967 143.554 1.00 53.40 148 HIS D C 1
ATOM 7580 O O . HIS D 1 160 ? 38.839 27.791 143.360 1.00 53.51 148 HIS D O 1
ATOM 7587 N N . ASP D 1 161 ? 39.455 29.910 143.761 1.00 56.56 149 ASP D N 1
ATOM 7588 C CA . ASP D 1 161 ? 40.881 29.623 143.582 1.00 59.77 149 ASP D CA 1
ATOM 7589 C C . ASP D 1 161 ? 41.446 28.639 144.607 1.00 61.92 149 ASP D C 1
ATOM 7590 O O . ASP D 1 161 ? 42.661 28.541 144.777 1.00 62.16 149 ASP D O 1
ATOM 7595 N N . GLU D 1 162 ? 40.562 27.914 145.286 1.00 64.56 150 GLU D N 1
ATOM 7596 C CA . GLU D 1 162 ? 40.984 26.883 146.227 1.00 67.09 150 GLU D CA 1
ATOM 7597 C C . GLU D 1 162 ? 40.223 25.583 145.990 1.00 68.70 150 GLU D C 1
ATOM 7598 O O . GLU D 1 162 ? 40.290 24.658 146.799 1.00 68.85 150 GLU D O 1
ATOM 7604 N N . ASP D 1 163 ? 39.501 25.521 144.875 1.00 70.75 151 ASP D N 1
ATOM 7605 C CA . ASP D 1 163 ? 38.738 24.329 144.516 1.00 72.77 151 ASP D CA 1
ATOM 7606 C C . ASP D 1 163 ? 39.658 23.208 144.049 1.00 74.10 151 ASP D C 1
ATOM 7607 O O . ASP D 1 163 ? 40.521 23.421 143.196 1.00 74.27 151 ASP D O 1
ATOM 7612 N N . SER D 1 164 ? 39.474 22.017 144.609 1.00 75.66 152 SER D N 1
ATOM 7613 C CA . SER D 1 164 ? 40.231 20.852 144.167 1.00 77.23 152 SER D CA 1
ATOM 7614 C C . SER D 1 164 ? 39.725 20.379 142.811 1.00 78.29 152 SER D C 1
ATOM 7615 O O . SER D 1 164 ? 38.609 19.874 142.692 1.00 78.42 152 SER D O 1
ATOM 7618 N N . VAL D 1 165 ? 40.551 20.557 141.786 1.00 79.53 153 VAL D N 1
ATOM 7619 C CA . VAL D 1 165 ? 40.191 20.140 140.440 1.00 80.66 153 VAL D CA 1
ATOM 7620 C C . VAL D 1 165 ? 41.223 19.168 139.879 1.00 81.31 153 VAL D C 1
ATOM 7621 O O . VAL D 1 165 ? 40.885 18.260 139.118 1.00 81.47 153 VAL D O 1
ATOM 7625 N N . MET D 1 166 ? 42.479 19.355 140.274 1.00 82.08 154 MET D N 1
ATOM 7626 C CA . MET D 1 166 ? 43.583 18.566 139.730 1.00 82.75 154 MET D CA 1
ATOM 7627 C C . MET D 1 166 ? 43.569 17.085 140.144 1.00 82.77 154 MET D C 1
ATOM 7628 O O . MET D 1 166 ? 43.664 16.208 139.283 1.00 82.77 154 MET D O 1
ATOM 7633 N N . PRO D 1 167 ? 43.456 16.803 141.458 1.00 82.77 155 PRO D N 1
ATOM 7634 C CA . PRO D 1 167 ? 43.449 15.414 141.934 1.00 82.62 155 PRO D CA 1
ATOM 7635 C C . PRO D 1 167 ? 42.458 14.514 141.188 1.00 82.40 155 PRO D C 1
ATOM 7636 O O . PRO D 1 167 ? 41.296 14.880 141.004 1.00 82.40 155 PRO D O 1
ATOM 7640 N N . HIS D 1 168 ? 42.934 13.344 140.767 1.00 82.15 156 HIS D N 1
ATOM 7641 C CA . HIS D 1 168 ? 42.122 12.377 140.030 1.00 81.74 156 HIS D CA 1
ATOM 7642 C C . HIS D 1 168 ? 42.618 10.949 140.285 1.00 81.07 156 HIS D C 1
ATOM 7643 O O . HIS D 1 168 ? 43.825 10.714 140.366 1.00 81.14 156 HIS D O 1
ATOM 7650 N N . PRO D 1 169 ? 41.685 9.989 140.419 1.00 80.29 157 PRO D N 1
ATOM 7651 C CA . PRO D 1 169 ? 40.241 10.211 140.353 1.00 79.51 157 PRO D CA 1
ATOM 7652 C C . PRO D 1 169 ? 39.681 10.792 141.648 1.00 78.52 157 PRO D C 1
ATOM 7653 O O . PRO D 1 169 ? 40.028 10.333 142.739 1.00 78.51 157 PRO D O 1
ATOM 7657 N N . GLN D 1 170 ? 38.828 11.803 141.515 1.00 77.22 158 GLN D N 1
ATOM 7658 C CA . GLN D 1 170 ? 38.156 12.409 142.656 1.00 75.72 158 GLN D CA 1
ATOM 7659 C C . GLN D 1 170 ? 37.009 11.499 143.094 1.00 74.35 158 GLN D C 1
ATOM 7660 O O . GLN D 1 170 ? 36.102 11.220 142.310 1.00 74.20 158 GLN D O 1
ATOM 7666 N N . GLN D 1 171 ? 37.051 11.036 144.340 1.00 72.67 159 GLN D N 1
ATOM 7667 C CA . GLN D 1 171 ? 36.025 10.122 144.850 1.00 70.98 159 GLN D CA 1
ATOM 7668 C C . GLN D 1 171 ? 34.856 10.826 145.540 1.00 69.27 159 GLN D C 1
ATOM 7669 O O . GLN D 1 171 ? 33.796 10.227 145.733 1.00 69.24 159 GLN D O 1
ATOM 7675 N N . ALA D 1 172 ? 35.049 12.089 145.909 1.00 66.91 160 ALA D N 1
ATOM 7676 C CA . ALA D 1 172 ? 34.002 12.860 146.575 1.00 64.51 160 ALA D CA 1
ATOM 7677 C C . ALA D 1 172 ? 32.731 12.923 145.727 1.00 62.53 160 ALA D C 1
ATOM 7678 O O . ALA D 1 172 ? 32.802 13.051 144.503 1.00 62.35 160 ALA D O 1
ATOM 7680 N N . PRO D 1 173 ? 31.561 12.825 146.380 1.00 60.57 161 PRO D N 1
ATOM 7681 C CA . PRO D 1 173 ? 30.271 12.798 145.694 1.00 58.89 161 PRO D CA 1
ATOM 7682 C C . PRO D 1 173 ? 29.851 14.146 145.111 1.00 57.03 161 PRO D C 1
ATOM 7683 O O . PRO D 1 173 ? 30.523 15.157 145.316 1.00 56.63 161 PRO D O 1
ATOM 7687 N N . VAL D 1 174 ? 28.741 14.137 144.381 1.00 54.99 162 VAL D N 1
ATOM 7688 C CA . VAL D 1 174 ? 28.139 15.355 143.856 1.00 52.94 162 VAL D CA 1
ATOM 7689 C C . VAL D 1 174 ? 26.947 15.756 144.722 1.00 51.54 162 VAL D C 1
ATOM 7690 O O . VAL D 1 174 ? 25.989 14.996 144.871 1.00 51.42 162 VAL D O 1
ATOM 7694 N N . LEU D 1 175 ? 27.017 16.954 145.293 1.00 49.72 163 LEU D N 1
ATOM 7695 C CA . LEU D 1 175 ? 25.966 17.465 146.165 1.00 47.85 163 LEU D CA 1
ATOM 7696 C C . LEU D 1 175 ? 24.985 18.338 145.385 1.00 46.90 163 LEU D C 1
ATOM 7697 O O . LEU D 1 175 ? 25.394 19.219 144.630 1.00 46.89 163 LEU D O 1
ATOM 7702 N N . VAL D 1 176 ? 23.692 18.090 145.565 1.00 45.83 164 VAL D N 1
ATOM 7703 C CA . VAL D 1 176 ? 22.668 18.885 144.896 1.00 45.06 164 VAL D CA 1
ATOM 7704 C C . VAL D 1 176 ? 21.560 19.306 145.861 1.00 45.50 164 VAL D C 1
ATOM 7705 O O . VAL D 1 176 ? 21.120 18.518 146.699 1.00 45.39 164 VAL D O 1
ATOM 7709 N N . GLY D 1 177 ? 21.122 20.556 145.742 1.00 45.91 165 GLY D N 1
ATOM 7710 C CA . GLY D 1 177 ? 20.013 21.061 146.536 1.00 46.60 165 GLY D CA 1
ATOM 7711 C C . GLY D 1 177 ? 18.725 21.052 145.740 1.00 47.32 165 GLY D C 1
ATOM 7712 O O . GLY D 1 177 ? 18.624 21.702 144.702 1.00 47.17 165 GLY D O 1
ATOM 7713 N N . VAL D 1 178 ? 17.739 20.305 146.225 1.00 48.16 166 VAL D N 1
ATOM 7714 C CA . VAL D 1 178 ? 16.440 20.229 145.563 1.00 48.88 166 VAL D CA 1
ATOM 7715 C C . VAL D 1 178 ? 15.384 20.952 146.395 1.00 48.79 166 VAL D C 1
ATOM 7716 O O . VAL D 1 178 ? 15.465 20.974 147.622 1.00 49.01 166 VAL D O 1
ATOM 7720 N N . ASP D 1 179 ? 14.401 21.549 145.729 1.00 48.51 167 ASP D N 1
ATOM 7721 C CA . ASP D 1 179 ? 13.313 22.216 146.434 1.00 48.29 167 ASP D CA 1
ATOM 7722 C C . ASP D 1 179 ? 11.979 22.096 145.694 1.00 48.56 167 ASP D C 1
ATOM 7723 O O . ASP D 1 179 ? 10.977 22.686 146.100 1.00 48.55 167 ASP D O 1
ATOM 7728 N N . GLY D 1 180 ? 11.970 21.331 144.608 1.00 48.86 168 GLY D N 1
ATOM 7729 C CA . GLY D 1 180 ? 10.733 21.035 143.895 1.00 49.34 168 GLY D CA 1
ATOM 7730 C C . GLY D 1 180 ? 10.418 21.948 142.728 1.00 49.93 168 GLY D C 1
ATOM 7731 O O . GLY D 1 180 ? 9.594 21.611 141.881 1.00 49.92 168 GLY D O 1
ATOM 7732 N N . SER D 1 181 ? 11.068 23.105 142.679 1.00 50.78 169 SER D N 1
ATOM 7733 C CA . SER D 1 181 ? 10.827 24.075 141.611 1.00 51.72 169 SER D CA 1
ATOM 7734 C C . SER D 1 181 ? 11.342 23.578 140.260 1.00 52.30 169 SER D C 1
ATOM 7735 O O . SER D 1 181 ? 12.144 22.648 140.196 1.00 52.38 169 SER D O 1
ATOM 7738 N N . SER D 1 182 ? 10.879 24.206 139.183 1.00 52.94 170 SER D N 1
ATOM 7739 C CA . SER D 1 182 ? 11.299 23.817 137.841 1.00 53.43 170 SER D CA 1
ATOM 7740 C C . SER D 1 182 ? 12.794 24.047 137.654 1.00 53.26 170 SER D C 1
ATOM 7741 O O . SER D 1 182 ? 13.482 23.233 137.040 1.00 53.63 170 SER D O 1
ATOM 7744 N N . ALA D 1 183 ? 13.292 25.157 138.191 1.00 52.73 171 ALA D N 1
ATOM 7745 C CA . ALA D 1 183 ? 14.717 25.460 138.134 1.00 52.15 171 ALA D CA 1
ATOM 7746 C C . ALA D 1 183 ? 15.521 24.422 138.907 1.00 51.83 171 ALA D C 1
ATOM 7747 O O . ALA D 1 183 ? 16.696 24.200 138.632 1.00 51.67 171 ALA D O 1
ATOM 7749 N N . SER D 1 184 ? 14.878 23.786 139.879 1.00 51.77 172 SER D N 1
ATOM 7750 C CA . SER D 1 184 ? 15.541 22.785 140.700 1.00 51.85 172 SER D CA 1
ATOM 7751 C C . SER D 1 184 ? 15.600 21.445 139.972 1.00 52.36 172 SER D C 1
ATOM 7752 O O . SER D 1 184 ? 16.507 20.645 140.202 1.00 51.94 172 SER D O 1
ATOM 7755 N N . GLU D 1 185 ? 14.628 21.205 139.095 1.00 53.47 173 GLU D N 1
ATOM 7756 C CA . GLU D 1 185 ? 14.615 19.993 138.280 1.00 54.71 173 GLU D CA 1
ATOM 7757 C C . GLU D 1 185 ? 15.800 19.994 137.327 1.00 54.02 173 GLU D C 1
ATOM 7758 O O . GLU D 1 185 ? 16.497 18.988 137.181 1.00 54.04 173 GLU D O 1
ATOM 7764 N N . LEU D 1 186 ? 16.027 21.136 136.686 1.00 52.91 174 LEU D N 1
ATOM 7765 C CA . LEU D 1 186 ? 17.172 21.300 135.810 1.00 51.85 174 LEU D CA 1
ATOM 7766 C C . LEU D 1 186 ? 18.444 20.980 136.583 1.00 50.76 174 LEU D C 1
ATOM 7767 O O . LEU D 1 186 ? 19.287 20.219 136.120 1.00 50.66 174 LEU D O 1
ATOM 7772 N N . ALA D 1 187 ? 18.567 21.557 137.773 1.00 49.58 175 ALA D N 1
ATOM 7773 C CA . ALA D 1 187 ? 19.729 21.324 138.619 1.00 48.67 175 ALA D CA 1
ATOM 7774 C C . ALA D 1 187 ? 19.920 19.841 138.913 1.00 48.20 175 ALA D C 1
ATOM 7775 O O . ALA D 1 187 ? 21.049 19.348 138.947 1.00 47.98 175 ALA D O 1
ATOM 7777 N N . THR D 1 188 ? 18.815 19.133 139.125 1.00 47.80 176 THR D N 1
ATOM 7778 C CA . THR D 1 188 ? 18.868 17.705 139.418 1.00 47.49 176 THR D CA 1
ATOM 7779 C C . THR D 1 188 ? 19.431 16.939 138.227 1.00 46.82 176 THR D C 1
ATOM 7780 O O . THR D 1 188 ? 20.366 16.148 138.373 1.00 46.70 176 THR D O 1
ATOM 7784 N N . ALA D 1 189 ? 18.861 17.188 137.050 1.00 46.03 177 ALA D N 1
ATOM 7785 C CA . ALA D 1 189 ? 19.335 16.574 135.812 1.00 45.30 177 ALA D CA 1
ATOM 7786 C C . ALA D 1 189 ? 20.845 16.731 135.667 1.00 45.11 177 ALA D C 1
ATOM 7787 O O . ALA D 1 189 ? 21.559 15.756 135.432 1.00 45.03 177 ALA D O 1
ATOM 7789 N N . ILE D 1 190 ? 21.323 17.962 135.821 1.00 45.09 178 ILE D N 1
ATOM 7790 C CA . ILE D 1 190 ? 22.747 18.250 135.742 1.00 45.47 178 ILE D CA 1
ATOM 7791 C C . ILE D 1 190 ? 23.522 17.430 136.765 1.00 47.30 178 ILE D C 1
ATOM 7792 O O . ILE D 1 190 ? 24.564 16.858 136.449 1.00 47.39 178 ILE D O 1
ATOM 7797 N N . ALA D 1 191 ? 23.000 17.366 137.985 1.00 49.86 179 ALA D N 1
ATOM 7798 C CA . ALA D 1 191 ? 23.680 16.680 139.079 1.00 52.52 179 ALA D CA 1
ATOM 7799 C C . ALA D 1 191 ? 23.882 15.194 138.803 1.00 54.60 179 ALA D C 1
ATOM 7800 O O . ALA D 1 191 ? 24.949 14.651 139.086 1.00 54.65 179 ALA D O 1
ATOM 7802 N N . PHE D 1 192 ? 22.855 14.544 138.258 1.00 57.43 180 PHE D N 1
ATOM 7803 C CA . PHE D 1 192 ? 22.932 13.120 137.922 1.00 60.09 180 PHE D CA 1
ATOM 7804 C C . PHE D 1 192 ? 23.818 12.885 136.708 1.00 60.61 180 PHE D C 1
ATOM 7805 O O . PHE D 1 192 ? 24.704 12.027 136.728 1.00 60.77 180 PHE D O 1
ATOM 7813 N N . ASP D 1 193 ? 23.561 13.651 135.652 1.00 60.96 181 ASP D N 1
ATOM 7814 C CA . ASP D 1 193 ? 24.378 13.626 134.449 1.00 61.04 181 ASP D CA 1
ATOM 7815 C C . ASP D 1 193 ? 25.852 13.719 134.819 1.00 60.08 181 ASP D C 1
ATOM 7816 O O . ASP D 1 193 ? 26.659 12.888 134.410 1.00 60.12 181 ASP D O 1
ATOM 7821 N N . GLU D 1 194 ? 26.189 14.728 135.612 1.00 58.79 182 GLU D N 1
ATOM 7822 C CA . GLU D 1 194 ? 27.563 14.963 136.022 1.00 57.71 182 GLU D CA 1
ATOM 7823 C C . GLU D 1 194 ? 28.095 13.853 136.928 1.00 57.32 182 GLU D C 1
ATOM 7824 O O . GLU D 1 194 ? 29.291 13.560 136.928 1.00 57.10 182 GLU D O 1
ATOM 7830 N N . ALA D 1 195 ? 27.199 13.237 137.694 1.00 57.05 183 ALA D N 1
ATOM 7831 C CA . ALA D 1 195 ? 27.584 12.222 138.671 1.00 56.79 183 ALA D CA 1
ATOM 7832 C C . ALA D 1 195 ? 27.953 10.887 138.026 1.00 56.72 183 ALA D C 1
ATOM 7833 O O . ALA D 1 195 ? 28.957 10.272 138.394 1.00 56.69 183 ALA D O 1
ATOM 7835 N N . SER D 1 196 ? 27.140 10.436 137.074 1.00 56.55 184 SER D N 1
ATOM 7836 C CA . SER D 1 196 ? 27.410 9.175 136.391 1.00 56.56 184 SER D CA 1
ATOM 7837 C C . SER D 1 196 ? 28.668 9.273 135.533 1.00 56.70 184 SER D C 1
ATOM 7838 O O . SER D 1 196 ? 29.501 8.368 135.543 1.00 56.69 184 SER D O 1
ATOM 7841 N N . ARG D 1 197 ? 28.804 10.381 134.806 1.00 56.96 185 ARG D N 1
ATOM 7842 C CA . ARG D 1 197 ? 29.967 10.621 133.951 1.00 57.29 185 ARG D CA 1
ATOM 7843 C C . ARG D 1 197 ? 31.277 10.578 134.731 1.00 58.56 185 ARG D C 1
ATOM 7844 O O . ARG D 1 197 ? 32.280 10.058 134.244 1.00 58.47 185 ARG D O 1
ATOM 7852 N N . ARG D 1 198 ? 31.267 11.130 135.939 1.00 60.47 186 ARG D N 1
ATOM 7853 C CA . ARG D 1 198 ? 32.438 11.094 136.805 1.00 62.64 186 ARG D CA 1
ATOM 7854 C C . ARG D 1 198 ? 32.526 9.770 137.550 1.00 64.97 186 ARG D C 1
ATOM 7855 O O . ARG D 1 198 ? 33.537 9.472 138.188 1.00 64.96 186 ARG D O 1
ATOM 7863 N N . ASN D 1 199 ? 31.457 8.983 137.463 1.00 68.09 187 ASN D N 1
ATOM 7864 C CA . ASN D 1 199 ? 31.362 7.707 138.164 1.00 70.99 187 ASN D CA 1
ATOM 7865 C C . ASN D 1 199 ? 31.523 7.872 139.673 1.00 71.04 187 ASN D C 1
ATOM 7866 O O . ASN D 1 199 ? 32.353 7.211 140.299 1.00 71.26 187 ASN D O 1
ATOM 7871 N N . VAL D 1 200 ? 30.732 8.772 140.249 1.00 70.70 188 VAL D N 1
ATOM 7872 C CA . VAL D 1 200 ? 30.742 8.989 141.689 1.00 70.18 188 VAL D CA 1
ATOM 7873 C C . VAL D 1 200 ? 29.313 8.996 142.228 1.00 69.57 188 VAL D C 1
ATOM 7874 O O . VAL D 1 200 ? 28.355 8.865 141.466 1.00 69.56 188 VAL D O 1
ATOM 7878 N N . ASP D 1 201 ? 29.177 9.150 143.542 1.00 68.68 189 ASP D N 1
ATOM 7879 C CA . ASP D 1 201 ? 27.868 9.135 144.186 1.00 67.44 189 ASP D CA 1
ATOM 7880 C C . ASP D 1 201 ? 27.210 10.513 144.208 1.00 64.81 189 ASP D C 1
ATOM 7881 O O . ASP D 1 201 ? 27.851 11.527 143.929 1.00 64.77 189 ASP D O 1
ATOM 7886 N N . LEU D 1 202 ? 25.924 10.538 144.537 1.00 61.17 190 LEU D N 1
ATOM 7887 C CA . LEU D 1 202 ? 25.163 11.781 144.573 1.00 57.59 190 LEU D CA 1
ATOM 7888 C C . LEU D 1 202 ? 24.494 11.973 145.928 1.00 55.90 190 LEU D C 1
ATOM 7889 O O . LEU D 1 202 ? 23.907 11.042 146.479 1.00 55.78 190 LEU D O 1
ATOM 7894 N N . VAL D 1 203 ? 24.593 13.184 146.466 1.00 53.80 191 VAL D N 1
ATOM 7895 C CA . VAL D 1 203 ? 23.928 13.519 147.716 1.00 51.68 191 VAL D CA 1
ATOM 7896 C C . VAL D 1 203 ? 22.843 14.552 147.462 1.00 50.52 191 VAL D C 1
ATOM 7897 O O . VAL D 1 203 ? 23.135 15.708 147.173 1.00 50.30 191 VAL D O 1
ATOM 7901 N N . ALA D 1 204 ? 21.589 14.125 147.555 1.00 49.38 192 ALA D N 1
ATOM 7902 C CA . ALA D 1 204 ? 20.462 15.040 147.412 1.00 48.41 192 ALA D CA 1
ATOM 7903 C C . ALA D 1 204 ? 20.088 15.611 148.775 1.00 47.59 192 ALA D C 1
ATOM 7904 O O . ALA D 1 204 ? 19.896 14.868 149.735 1.00 47.62 192 ALA D O 1
ATOM 7906 N N . LEU D 1 205 ? 20.000 16.934 148.859 1.00 46.49 193 LEU D N 1
ATOM 7907 C CA . LEU D 1 205 ? 19.672 17.595 150.113 1.00 45.39 193 LEU D CA 1
ATOM 7908 C C . LEU D 1 205 ? 18.471 18.521 149.971 1.00 45.24 193 LEU D C 1
ATOM 7909 O O . LEU D 1 205 ? 18.388 19.319 149.036 1.00 45.10 193 LEU D O 1
ATOM 7914 N N . HIS D 1 206 ? 17.538 18.401 150.909 1.00 45.21 194 HIS D N 1
ATOM 7915 C CA . HIS D 1 206 ? 16.369 19.268 150.935 1.00 45.12 194 HIS D CA 1
ATOM 7916 C C . HIS D 1 206 ? 16.155 19.848 152.322 1.00 45.37 194 HIS D C 1
ATOM 7917 O O . HIS D 1 206 ? 16.107 19.118 153.314 1.00 45.31 194 HIS D O 1
ATOM 7924 N N . ALA D 1 207 ? 16.042 21.171 152.383 1.00 45.76 195 ALA D N 1
ATOM 7925 C CA . ALA D 1 207 ? 15.669 21.842 153.611 1.00 46.08 195 ALA D CA 1
ATOM 7926 C C . ALA D 1 207 ? 14.159 21.972 153.609 1.00 46.60 195 ALA D C 1
ATOM 7927 O O . ALA D 1 207 ? 13.587 22.589 152.709 1.00 46.45 195 ALA D O 1
ATOM 7929 N N . TRP D 1 208 ? 13.518 21.369 154.608 1.00 47.56 196 TRP D N 1
ATOM 7930 C CA . TRP D 1 208 ? 12.063 21.383 154.725 1.00 48.14 196 TRP D CA 1
ATOM 7931 C C . TRP D 1 208 ? 11.510 22.805 154.619 1.00 46.37 196 TRP D C 1
ATOM 7932 O O . TRP D 1 208 ? 10.562 23.057 153.876 1.00 45.88 196 TRP D O 1
ATOM 7943 N N . SER D 1 209 ? 12.122 23.731 155.351 1.00 44.23 197 SER D N 1
ATOM 7944 C CA . SER D 1 209 ? 11.699 25.126 155.332 1.00 42.43 197 SER D CA 1
ATOM 7945 C C . SER D 1 209 ? 12.746 26.038 154.691 1.00 41.39 197 SER D C 1
ATOM 7946 O O . SER D 1 209 ? 13.939 25.924 154.973 1.00 40.84 197 SER D O 1
ATOM 7949 N N . ASP D 1 210 ? 12.289 26.938 153.824 1.00 40.44 198 ASP D N 1
ATOM 7950 C CA . ASP D 1 210 ? 13.153 27.969 153.259 1.00 39.72 198 ASP D CA 1
ATOM 7951 C C . ASP D 1 210 ? 13.448 29.021 154.320 1.00 40.00 198 ASP D C 1
ATOM 7952 O O . ASP D 1 210 ? 14.516 29.628 154.333 1.00 39.77 198 ASP D O 1
ATOM 7957 N N . VAL D 1 211 ? 12.485 29.224 155.210 1.00 40.88 199 VAL D N 1
ATOM 7958 C CA . VAL D 1 211 ? 12.585 30.225 156.260 1.00 41.81 199 VAL D CA 1
ATOM 7959 C C . VAL D 1 211 ? 13.290 29.646 157.476 1.00 43.46 199 VAL D C 1
ATOM 7960 O O . VAL D 1 211 ? 13.141 28.465 157.788 1.00 43.49 199 VAL D O 1
ATOM 7964 N N . ASP D 1 212 ? 14.063 30.487 158.153 1.00 45.75 200 ASP D N 1
ATOM 7965 C CA . ASP D 1 212 ? 14.756 30.091 159.369 1.00 48.18 200 ASP D CA 1
ATOM 7966 C C . ASP D 1 212 ? 13.746 29.942 160.505 1.00 49.26 200 ASP D C 1
ATOM 7967 O O . ASP D 1 212 ? 13.101 30.916 160.899 1.00 49.44 200 ASP D O 1
ATOM 7972 N N . VAL D 1 213 ? 13.609 28.725 161.027 1.00 50.50 201 VAL D N 1
ATOM 7973 C CA . VAL D 1 213 ? 12.600 28.439 162.047 1.00 51.84 201 VAL D CA 1
ATOM 7974 C C . VAL D 1 213 ? 13.179 28.110 163.423 1.00 54.15 201 VAL D C 1
ATOM 7975 O O . VAL D 1 213 ? 12.607 27.320 164.171 1.00 54.20 201 VAL D O 1
ATOM 7979 N N . SER D 1 214 ? 14.310 28.717 163.761 1.00 57.31 202 SER D N 1
ATOM 7980 C CA . SER D 1 214 ? 14.789 28.684 165.135 1.00 60.31 202 SER D CA 1
ATOM 7981 C C . SER D 1 214 ? 13.926 29.683 165.897 1.00 62.66 202 SER D C 1
ATOM 7982 O O . SER D 1 214 ? 13.543 30.710 165.342 1.00 63.12 202 SER D O 1
ATOM 7985 N N . GLU D 1 215 ? 13.608 29.382 167.152 1.00 65.37 203 GLU D N 1
ATOM 7986 C CA . GLU D 1 215 ? 12.737 30.243 167.968 1.00 68.04 203 GLU D CA 1
ATOM 7987 C C . GLU D 1 215 ? 11.249 30.010 167.687 1.00 69.70 203 GLU D C 1
ATOM 7988 O O . GLU D 1 215 ? 10.395 30.396 168.488 1.00 69.93 203 GLU D O 1
ATOM 7994 N N . TRP D 1 216 ? 10.945 29.396 166.544 1.00 71.67 204 TRP D N 1
ATOM 7995 C CA . TRP D 1 216 ? 9.585 28.952 166.242 1.00 73.64 204 TRP D CA 1
ATOM 7996 C C . TRP D 1 216 ? 9.164 27.914 167.281 1.00 75.07 204 TRP D C 1
ATOM 7997 O O . TRP D 1 216 ? 9.829 26.890 167.443 1.00 75.19 204 TRP D O 1
ATOM 8008 N N . PRO D 1 217 ? 8.064 28.179 168.002 1.00 76.48 205 PRO D N 1
ATOM 8009 C CA . PRO D 1 217 ? 7.606 27.266 169.041 1.00 77.54 205 PRO D CA 1
ATOM 8010 C C . PRO D 1 217 ? 6.560 26.273 168.534 1.00 78.62 205 PRO D C 1
ATOM 8011 O O . PRO D 1 217 ? 5.687 26.637 167.748 1.00 78.65 205 PRO D O 1
ATOM 8015 N N . GLY D 1 218 ? 6.655 25.028 168.989 1.00 79.79 206 GLY D N 1
ATOM 8016 C CA . GLY D 1 218 ? 5.691 23.998 168.615 1.00 81.21 206 GLY D CA 1
ATOM 8017 C C . GLY D 1 218 ? 5.888 23.489 167.200 1.00 82.29 206 GLY D C 1
ATOM 8018 O O . GLY D 1 218 ? 5.004 23.624 166.352 1.00 82.45 206 GLY D O 1
ATOM 8019 N N . ILE D 1 219 ? 7.054 22.903 166.942 1.00 83.25 207 ILE D N 1
ATOM 8020 C CA . ILE D 1 219 ? 7.350 22.342 165.628 1.00 84.09 207 ILE D CA 1
ATOM 8021 C C . ILE D 1 219 ? 7.363 20.818 165.660 1.00 84.52 207 ILE D C 1
ATOM 8022 O O . ILE D 1 219 ? 6.647 20.174 164.892 1.00 84.63 207 ILE D O 1
ATOM 8027 N N . ASP D 1 220 ? 8.169 20.249 166.554 1.00 84.94 208 ASP D N 1
ATOM 8028 C CA . ASP D 1 220 ? 8.366 18.801 166.605 1.00 85.35 208 ASP D CA 1
ATOM 8029 C C . ASP D 1 220 ? 9.020 18.315 165.311 1.00 85.45 208 ASP D C 1
ATOM 8030 O O . ASP D 1 220 ? 8.348 17.814 164.407 1.00 85.45 208 ASP D O 1
ATOM 8035 N N . TRP D 1 221 ? 10.338 18.469 165.235 1.00 85.48 209 TRP D N 1
ATOM 8036 C CA . TRP D 1 221 ? 11.083 18.149 164.020 1.00 85.47 209 TRP D CA 1
ATOM 8037 C C . TRP D 1 221 ? 11.202 16.645 163.742 1.00 85.40 209 TRP D C 1
ATOM 8038 O O . TRP D 1 221 ? 10.985 16.211 162.611 1.00 85.36 209 TRP D O 1
ATOM 8049 N N . PRO D 1 222 ? 11.542 15.845 164.770 1.00 85.35 210 PRO D N 1
ATOM 8050 C CA . PRO D 1 222 ? 11.691 14.399 164.587 1.00 85.28 210 PRO D CA 1
ATOM 8051 C C . PRO D 1 222 ? 10.545 13.750 163.803 1.00 85.10 210 PRO D C 1
ATOM 8052 O O . PRO D 1 222 ? 10.784 12.852 162.993 1.00 85.09 210 PRO D O 1
ATOM 8056 N N . ALA D 1 223 ? 9.317 14.200 164.038 1.00 84.86 211 ALA D N 1
ATOM 8057 C CA . ALA D 1 223 ? 8.160 13.643 163.343 1.00 84.66 211 ALA D CA 1
ATOM 8058 C C . ALA D 1 223 ? 8.044 14.176 161.918 1.00 84.55 211 ALA D C 1
ATOM 8059 O O . ALA D 1 223 ? 7.702 13.435 160.994 1.00 84.47 211 ALA D O 1
ATOM 8061 N N . THR D 1 224 ? 8.328 15.464 161.750 1.00 84.41 212 THR D N 1
ATOM 8062 C CA . THR D 1 224 ? 8.230 16.112 160.448 1.00 84.15 212 THR D CA 1
ATOM 8063 C C . THR D 1 224 ? 9.326 15.626 159.507 1.00 83.99 212 THR D C 1
ATOM 8064 O O . THR D 1 224 ? 9.104 15.493 158.304 1.00 83.96 212 THR D O 1
ATOM 8068 N N . GLN D 1 225 ? 10.506 15.367 160.064 1.00 83.82 213 GLN D N 1
ATOM 8069 C CA . GLN D 1 225 ? 11.640 14.883 159.282 1.00 83.66 213 GLN D CA 1
ATOM 8070 C C . GLN D 1 225 ? 11.324 13.550 158.613 1.00 83.60 213 GLN D C 1
ATOM 8071 O O . GLN D 1 225 ? 11.469 13.406 157.398 1.00 83.62 213 GLN D O 1
ATOM 8077 N N . SER D 1 226 ? 10.891 12.583 159.415 1.00 83.50 214 SER D N 1
ATOM 8078 C CA . SER D 1 226 ? 10.526 11.263 158.913 1.00 83.35 214 SER D CA 1
ATOM 8079 C C . SER D 1 226 ? 9.468 11.349 157.809 1.00 83.21 214 SER D C 1
ATOM 8080 O O . SER D 1 226 ? 9.471 10.556 156.867 1.00 83.17 214 SER D O 1
ATOM 8083 N N . MET D 1 227 ? 8.572 12.323 157.931 1.00 83.06 215 MET D N 1
ATOM 8084 C CA . MET D 1 227 ? 7.501 12.514 156.960 1.00 82.93 215 MET D CA 1
ATOM 8085 C C . MET D 1 227 ? 8.049 13.120 155.669 1.00 82.49 215 MET D C 1
ATOM 8086 O O . MET D 1 227 ? 7.557 12.831 154.579 1.00 82.41 215 MET D O 1
ATOM 8091 N N . ALA D 1 228 ? 9.074 13.958 155.804 1.00 81.97 216 ALA D N 1
ATOM 8092 C CA . ALA D 1 228 ? 9.665 14.655 154.664 1.00 81.31 216 ALA D CA 1
ATOM 8093 C C . ALA D 1 228 ? 10.625 13.769 153.873 1.00 80.84 216 ALA D C 1
ATOM 8094 O O . ALA D 1 228 ? 10.658 13.827 152.643 1.00 80.77 216 ALA D O 1
ATOM 8096 N N . GLU D 1 229 ? 11.405 12.956 154.582 1.00 80.26 217 GLU D N 1
ATOM 8097 C CA . GLU D 1 229 ? 12.328 12.020 153.943 1.00 79.70 217 GLU D CA 1
ATOM 8098 C C . GLU D 1 229 ? 11.595 11.136 152.944 1.00 79.46 217 GLU D C 1
ATOM 8099 O O . GLU D 1 229 ? 12.134 10.790 151.893 1.00 79.48 217 GLU D O 1
ATOM 8105 N N . GLN D 1 230 ? 10.359 10.782 153.279 1.00 79.18 218 GLN D N 1
ATOM 8106 C CA . GLN D 1 230 ? 9.536 9.939 152.421 1.00 78.84 218 GLN D CA 1
ATOM 8107 C C . GLN D 1 230 ? 9.162 10.648 151.121 1.00 78.36 218 GLN D C 1
ATOM 8108 O O . GLN D 1 230 ? 9.182 10.043 150.050 1.00 78.41 218 GLN D O 1
ATOM 8114 N N . VAL D 1 231 ? 8.826 11.931 151.219 1.00 77.74 219 VAL D N 1
ATOM 8115 C CA . VAL D 1 231 ? 8.459 12.716 150.043 1.00 77.16 219 VAL D CA 1
ATOM 8116 C C . VAL D 1 231 ? 9.668 12.907 149.127 1.00 76.78 219 VAL D C 1
ATOM 8117 O O . VAL D 1 231 ? 9.531 12.954 147.902 1.00 76.67 219 VAL D O 1
ATOM 8121 N N . LEU D 1 232 ? 10.850 13.009 149.728 1.00 76.26 220 LEU D N 1
ATOM 8122 C CA . LEU D 1 232 ? 12.087 13.128 148.969 1.00 75.85 220 LEU D CA 1
ATOM 8123 C C . LEU D 1 232 ? 12.261 11.893 148.091 1.00 75.82 220 LEU D C 1
ATOM 8124 O O . LEU D 1 232 ? 12.388 12.000 146.871 1.00 75.83 220 LEU D O 1
ATOM 8129 N N . ALA D 1 233 ? 12.250 10.723 148.724 1.00 75.75 221 ALA D N 1
ATOM 8130 C CA . ALA D 1 233 ? 12.440 9.453 148.029 1.00 75.61 221 ALA D CA 1
ATOM 8131 C C . ALA D 1 233 ? 11.467 9.264 146.868 1.00 75.57 221 ALA D C 1
ATOM 8132 O O . ALA D 1 233 ? 11.822 8.685 145.842 1.00 75.53 221 ALA D O 1
ATOM 8134 N N . GLU D 1 234 ? 10.242 9.753 147.033 1.00 75.67 222 GLU D N 1
ATOM 8135 C CA . GLU D 1 234 ? 9.222 9.637 145.994 1.00 75.86 222 GLU D CA 1
ATOM 8136 C C . GLU D 1 234 ? 9.520 10.528 144.789 1.00 75.92 222 GLU D C 1
ATOM 8137 O O . GLU D 1 234 ? 9.201 10.173 143.653 1.00 75.95 222 GLU D O 1
ATOM 8143 N N . ARG D 1 235 ? 10.134 11.682 145.039 1.00 75.93 223 ARG D N 1
ATOM 8144 C CA . ARG D 1 235 ? 10.488 12.610 143.965 1.00 75.75 223 ARG D CA 1
ATOM 8145 C C . ARG D 1 235 ? 11.759 12.179 143.232 1.00 75.64 223 ARG D C 1
ATOM 8146 O O . ARG D 1 235 ? 11.949 12.504 142.062 1.00 75.50 223 ARG D O 1
ATOM 8154 N N . LEU D 1 236 ? 12.620 11.440 143.925 1.00 75.72 224 LEU D N 1
ATOM 8155 C CA . LEU D 1 236 ? 13.846 10.922 143.326 1.00 75.80 224 LEU D CA 1
ATOM 8156 C C . LEU D 1 236 ? 13.667 9.512 142.766 1.00 75.96 224 LEU D C 1
ATOM 8157 O O . LEU D 1 236 ? 14.648 8.824 142.476 1.00 76.00 224 LEU D O 1
ATOM 8162 N N . ALA D 1 237 ? 12.414 9.086 142.624 1.00 76.07 225 ALA D N 1
ATOM 8163 C CA . ALA D 1 237 ? 12.109 7.766 142.079 1.00 76.02 225 ALA D CA 1
ATOM 8164 C C . ALA D 1 237 ? 12.450 7.704 140.593 1.00 75.93 225 ALA D C 1
ATOM 8165 O O . ALA D 1 237 ? 13.138 6.786 140.145 1.00 75.90 225 ALA D O 1
ATOM 8167 N N . GLY D 1 238 ? 11.971 8.691 139.840 1.00 75.80 226 GLY D N 1
ATOM 8168 C CA . GLY D 1 238 ? 12.238 8.767 138.407 1.00 75.55 226 GLY D CA 1
ATOM 8169 C C . GLY D 1 238 ? 13.721 8.831 138.092 1.00 75.39 226 GLY D C 1
ATOM 8170 O O . GLY D 1 238 ? 14.179 8.263 137.099 1.00 75.40 226 GLY D O 1
ATOM 8171 N N . TRP D 1 239 ? 14.475 9.515 138.949 1.00 75.11 227 TRP D N 1
ATOM 8172 C CA . TRP D 1 239 ? 15.906 9.708 138.733 1.00 74.80 227 TRP D CA 1
ATOM 8173 C C . TRP D 1 239 ? 16.736 8.483 139.115 1.00 74.69 227 TRP D C 1
ATOM 8174 O O . TRP D 1 239 ? 17.810 8.257 138.555 1.00 74.66 227 TRP D O 1
ATOM 8185 N N . GLN D 1 240 ? 16.243 7.699 140.069 1.00 74.56 228 GLN D N 1
ATOM 8186 C CA . GLN D 1 240 ? 16.937 6.485 140.484 1.00 74.43 228 GLN D CA 1
ATOM 8187 C C . GLN D 1 240 ? 16.818 5.448 139.372 1.00 74.31 228 GLN D C 1
ATOM 8188 O O . GLN D 1 240 ? 17.766 4.718 139.078 1.00 74.34 228 GLN D O 1
ATOM 8194 N N . GLU D 1 241 ? 15.642 5.396 138.758 1.00 74.09 229 GLU D N 1
ATOM 8195 C CA . GLU D 1 241 ? 15.359 4.437 137.700 1.00 73.89 229 GLU D CA 1
ATOM 8196 C C . GLU D 1 241 ? 16.127 4.784 136.429 1.00 73.33 229 GLU D C 1
ATOM 8197 O O . GLU D 1 241 ? 16.622 3.900 135.729 1.00 73.38 229 GLU D O 1
ATOM 8203 N N . ARG D 1 242 ? 16.226 6.076 136.138 1.00 72.53 230 ARG D N 1
ATOM 8204 C CA . ARG D 1 242 ? 16.949 6.543 134.964 1.00 71.66 230 ARG D CA 1
ATOM 8205 C C . ARG D 1 242 ? 18.461 6.370 135.136 1.00 70.99 230 ARG D C 1
ATOM 8206 O O . ARG D 1 242 ? 19.172 6.119 134.164 1.00 71.07 230 ARG D O 1
ATOM 8214 N N . TYR D 1 243 ? 18.945 6.492 136.370 1.00 69.98 231 TYR D N 1
ATOM 8215 C CA . TYR D 1 243 ? 20.379 6.379 136.648 1.00 69.29 231 TYR D CA 1
ATOM 8216 C C . TYR D 1 243 ? 20.690 5.298 137.687 1.00 70.08 231 TYR D C 1
ATOM 8217 O O . TYR D 1 243 ? 21.075 5.613 138.814 1.00 69.94 231 TYR D O 1
ATOM 8226 N N . PRO D 1 244 ? 20.540 4.018 137.304 1.00 71.08 232 PRO D N 1
ATOM 8227 C CA . PRO D 1 244 ? 20.739 2.899 138.230 1.00 71.94 232 PRO D CA 1
ATOM 8228 C C . PRO D 1 244 ? 22.184 2.761 138.706 1.00 73.01 232 PRO D C 1
ATOM 8229 O O . PRO D 1 244 ? 22.434 2.195 139.770 1.00 73.06 232 PRO D O 1
ATOM 8233 N N . ASN D 1 245 ? 23.122 3.284 137.925 1.00 74.36 233 ASN D N 1
ATOM 8234 C CA . ASN D 1 245 ? 24.543 3.126 138.218 1.00 75.45 233 ASN D CA 1
ATOM 8235 C C . ASN D 1 245 ? 25.065 4.032 139.335 1.00 74.21 233 ASN D C 1
ATOM 8236 O O . ASN D 1 245 ? 26.143 3.791 139.880 1.00 74.21 233 ASN D O 1
ATOM 8241 N N . VAL D 1 246 ? 24.301 5.067 139.677 1.00 72.44 234 VAL D N 1
ATOM 8242 C CA . VAL D 1 246 ? 24.738 6.039 140.687 1.00 70.54 234 VAL D CA 1
ATOM 8243 C C . VAL D 1 246 ? 23.950 5.930 141.999 1.00 69.07 234 VAL D C 1
ATOM 8244 O O . VAL D 1 246 ? 22.717 5.905 141.997 1.00 68.75 234 VAL D O 1
ATOM 8248 N N . ALA D 1 247 ? 24.677 5.861 143.113 1.00 67.38 235 ALA D N 1
ATOM 8249 C CA . ALA D 1 247 ? 24.078 5.620 144.429 1.00 65.83 235 ALA D CA 1
ATOM 8250 C C . ALA D 1 247 ? 23.629 6.898 145.143 1.00 64.79 235 ALA D C 1
ATOM 8251 O O . ALA D 1 247 ? 24.452 7.716 145.558 1.00 64.55 235 ALA D O 1
ATOM 8253 N N . ILE D 1 248 ? 22.317 7.049 145.293 1.00 63.62 236 ILE D N 1
ATOM 8254 C CA . ILE D 1 248 ? 21.735 8.227 145.928 1.00 62.61 236 ILE D CA 1
ATOM 8255 C C . ILE D 1 248 ? 21.806 8.176 147.455 1.00 62.54 236 ILE D C 1
ATOM 8256 O O . ILE D 1 248 ? 21.529 7.147 148.069 1.00 62.43 236 ILE D O 1
ATOM 8261 N N . THR D 1 249 ? 22.179 9.299 148.060 1.00 62.55 237 THR D N 1
ATOM 8262 C CA . THR D 1 249 ? 22.126 9.456 149.508 1.00 62.63 237 THR D CA 1
ATOM 8263 C C . THR D 1 249 ? 21.233 10.648 149.834 1.00 62.77 237 THR D C 1
ATOM 8264 O O . THR D 1 249 ? 21.606 11.796 149.591 1.00 62.88 237 THR D O 1
ATOM 8268 N N . ARG D 1 250 ? 20.050 10.369 150.373 1.00 62.86 238 ARG D N 1
ATOM 8269 C CA . ARG D 1 250 ? 19.077 11.416 150.679 1.00 62.76 238 ARG D CA 1
ATOM 8270 C C . ARG D 1 250 ? 19.293 12.006 152.067 1.00 60.47 238 ARG D C 1
ATOM 8271 O O . ARG D 1 250 ? 19.540 11.280 153.030 1.00 60.52 238 ARG D O 1
ATOM 8279 N N . VAL D 1 251 ? 19.213 13.329 152.157 1.00 57.62 239 VAL D N 1
ATOM 8280 C CA . VAL D 1 251 ? 19.367 14.029 153.429 1.00 54.82 239 VAL D CA 1
ATOM 8281 C C . VAL D 1 251 ? 18.333 15.143 153.547 1.00 53.35 239 VAL D C 1
ATOM 8282 O O . VAL D 1 251 ? 18.241 16.009 152.677 1.00 53.07 239 VAL D O 1
ATOM 8286 N N . VAL D 1 252 ? 17.547 15.110 154.619 1.00 51.64 240 VAL D N 1
ATOM 8287 C CA . VAL D 1 252 ? 16.584 16.174 154.882 1.00 50.01 240 VAL D CA 1
ATOM 8288 C C . VAL D 1 252 ? 16.968 16.958 156.130 1.00 49.52 240 VAL D C 1
ATOM 8289 O O . VAL D 1 252 ? 17.139 16.390 157.208 1.00 49.33 240 VAL D O 1
ATOM 8293 N N . VAL D 1 253 ? 17.118 18.267 155.971 1.00 49.24 241 VAL D N 1
ATOM 8294 C CA . VAL D 1 253 ? 17.399 19.143 157.097 1.00 49.16 241 VAL D CA 1
ATOM 8295 C C . VAL D 1 253 ? 16.211 20.067 157.320 1.00 49.73 241 VAL D C 1
ATOM 8296 O O . VAL D 1 253 ? 15.322 20.165 156.472 1.00 49.46 241 VAL D O 1
ATOM 8300 N N . ARG D 1 254 ? 16.197 20.741 158.463 1.00 50.72 242 ARG D N 1
ATOM 8301 C CA . ARG D 1 254 ? 15.042 21.531 158.861 1.00 51.91 242 ARG D CA 1
ATOM 8302 C C . ARG D 1 254 ? 14.892 22.808 158.040 1.00 51.15 242 ARG D C 1
ATOM 8303 O O . ARG D 1 254 ? 13.852 23.045 157.417 1.00 50.96 242 ARG D O 1
ATOM 8311 N N . ASP D 1 255 ? 15.940 23.624 158.043 1.00 50.17 243 ASP D N 1
ATOM 8312 C CA . ASP D 1 255 ? 15.921 24.905 157.350 1.00 49.04 243 ASP D CA 1
ATOM 8313 C C . ASP D 1 255 ? 17.334 25.329 156.967 1.00 47.29 243 ASP D C 1
ATOM 8314 O O . ASP D 1 255 ? 18.284 24.564 157.139 1.00 47.23 243 ASP D O 1
ATOM 8319 N N . GLN D 1 256 ? 17.462 26.551 156.455 1.00 44.81 244 GLN D N 1
ATOM 8320 C CA . GLN D 1 256 ? 18.761 27.114 156.089 1.00 42.36 244 GLN D CA 1
ATOM 8321 C C . GLN D 1 256 ? 19.488 26.291 155.028 1.00 40.27 244 GLN D C 1
ATOM 8322 O O . GLN D 1 256 ? 20.580 25.776 155.277 1.00 40.06 244 GLN D O 1
ATOM 8328 N N . PRO D 1 257 ? 18.888 26.172 153.833 1.00 38.28 245 PRO D N 1
ATOM 8329 C CA . PRO D 1 257 ? 19.495 25.345 152.793 1.00 37.02 245 PRO D CA 1
ATOM 8330 C C . PRO D 1 257 ? 20.848 25.888 152.335 1.00 36.08 245 PRO D C 1
ATOM 8331 O O . PRO D 1 257 ? 21.782 25.112 152.127 1.00 35.77 245 PRO D O 1
ATOM 8335 N N . ALA D 1 258 ? 20.954 27.207 152.192 1.00 35.33 246 ALA D N 1
ATOM 8336 C CA . ALA D 1 258 ? 22.200 27.830 151.762 1.00 34.95 246 ALA D CA 1
ATOM 8337 C C . ALA D 1 258 ? 23.353 27.426 152.671 1.00 35.43 246 ALA D C 1
ATOM 8338 O O . ALA D 1 258 ? 24.341 26.848 152.220 1.00 35.36 246 ALA D O 1
ATOM 8340 N N . ARG D 1 259 ? 23.214 27.718 153.958 1.00 36.44 247 ARG D N 1
ATOM 8341 C CA . ARG D 1 259 ? 24.270 27.433 154.920 1.00 37.67 247 ARG D CA 1
ATOM 8342 C C . ARG D 1 259 ? 24.540 25.934 155.057 1.00 38.92 247 ARG D C 1
ATOM 8343 O O . ARG D 1 259 ? 25.677 25.517 155.297 1.00 38.74 247 ARG D O 1
ATOM 8351 N N . GLN D 1 260 ? 23.493 25.129 154.897 1.00 40.62 248 GLN D N 1
ATOM 8352 C CA . GLN D 1 260 ? 23.639 23.679 154.919 1.00 42.28 248 GLN D CA 1
ATOM 8353 C C . GLN D 1 260 ? 24.474 23.192 153.736 1.00 41.55 248 GLN D C 1
ATOM 8354 O O . GLN D 1 260 ? 25.425 22.427 153.912 1.00 41.53 248 GLN D O 1
ATOM 8360 N N . LEU D 1 261 ? 24.116 23.642 152.535 1.00 40.56 249 LEU D N 1
ATOM 8361 C CA . LEU D 1 261 ? 24.854 23.280 151.328 1.00 39.70 249 LEU D CA 1
ATOM 8362 C C . LEU D 1 261 ? 26.311 23.738 151.397 1.00 39.89 249 LEU D C 1
ATOM 8363 O O . LEU D 1 261 ? 27.217 22.978 151.070 1.00 39.83 249 LEU D O 1
ATOM 8368 N N . VAL D 1 262 ? 26.531 24.974 151.837 1.00 40.27 250 VAL D N 1
ATOM 8369 C CA . VAL D 1 262 ? 27.879 25.528 151.912 1.00 40.97 250 VAL D CA 1
ATOM 8370 C C . VAL D 1 262 ? 28.785 24.730 152.848 1.00 42.84 250 VAL D C 1
ATOM 8371 O O . VAL D 1 262 ? 29.980 24.589 152.588 1.00 42.97 250 VAL D O 1
ATOM 8375 N N . GLN D 1 263 ? 28.221 24.205 153.933 1.00 45.41 251 GLN D N 1
ATOM 8376 C CA . GLN D 1 263 ? 29.013 23.430 154.887 1.00 47.70 251 GLN D CA 1
ATOM 8377 C C . GLN D 1 263 ? 29.265 22.019 154.378 1.00 48.88 251 GLN D C 1
ATOM 8378 O O . GLN D 1 263 ? 30.356 21.472 154.544 1.00 49.13 251 GLN D O 1
ATOM 8384 N N . ARG D 1 264 ? 28.251 21.433 153.757 1.00 50.35 252 ARG D N 1
ATOM 8385 C CA . ARG D 1 264 ? 28.356 20.069 153.259 1.00 51.95 252 ARG D CA 1
ATOM 8386 C C . ARG D 1 264 ? 29.145 19.982 151.950 1.00 52.82 252 ARG D C 1
ATOM 8387 O O . ARG D 1 264 ? 29.570 18.898 151.541 1.00 52.94 252 ARG D O 1
ATOM 8395 N N . SER D 1 265 ? 29.347 21.132 151.310 1.00 53.66 253 SER D N 1
ATOM 8396 C CA . SER D 1 265 ? 30.116 21.210 150.074 1.00 54.40 253 SER D CA 1
ATOM 8397 C C . SER D 1 265 ? 31.566 20.814 150.321 1.00 55.08 253 SER D C 1
ATOM 8398 O O . SER D 1 265 ? 32.327 20.577 149.382 1.00 55.22 253 SER D O 1
ATOM 8401 N N . GLU D 1 266 ? 31.936 20.735 151.593 1.00 55.81 254 GLU D N 1
ATOM 8402 C CA . GLU D 1 266 ? 33.302 20.425 151.985 1.00 56.68 254 GLU D CA 1
ATOM 8403 C C . GLU D 1 266 ? 33.671 18.968 151.687 1.00 56.87 254 GLU D C 1
ATOM 8404 O O . GLU D 1 266 ? 34.834 18.658 151.431 1.00 56.98 254 GLU D O 1
ATOM 8410 N N . GLU D 1 267 ? 32.682 18.077 151.724 1.00 56.92 255 GLU D N 1
ATOM 8411 C CA . GLU D 1 267 ? 32.901 16.671 151.374 1.00 56.86 255 GLU D CA 1
ATOM 8412 C C . GLU D 1 267 ? 32.320 16.307 150.013 1.00 56.29 255 GLU D C 1
ATOM 8413 O O . GLU D 1 267 ? 32.020 15.142 149.750 1.00 56.26 255 GLU D O 1
ATOM 8419 N N . ALA D 1 268 ? 32.162 17.308 149.155 1.00 55.52 256 ALA D N 1
ATOM 8420 C CA . ALA D 1 268 ? 31.712 17.085 147.786 1.00 54.80 256 ALA D CA 1
ATOM 8421 C C . ALA D 1 268 ? 32.714 17.689 146.808 1.00 54.24 256 ALA D C 1
ATOM 8422 O O . ALA D 1 268 ? 33.390 18.667 147.126 1.00 54.29 256 ALA D O 1
ATOM 8424 N N . GLN D 1 269 ? 32.821 17.105 145.621 1.00 53.40 257 GLN D N 1
ATOM 8425 C CA . GLN D 1 269 ? 33.707 17.659 144.603 1.00 52.64 257 GLN D CA 1
ATOM 8426 C C . GLN D 1 269 ? 32.972 18.684 143.742 1.00 51.74 257 GLN D C 1
ATOM 8427 O O . GLN D 1 269 ? 33.594 19.505 143.069 1.00 51.88 257 GLN D O 1
ATOM 8433 N N . LEU D 1 270 ? 31.645 18.638 143.782 1.00 50.49 258 LEU D N 1
ATOM 8434 C CA . LEU D 1 270 ? 30.821 19.526 142.976 1.00 49.00 258 LEU D CA 1
ATOM 8435 C C . LEU D 1 270 ? 29.456 19.749 143.626 1.00 47.95 258 LEU D C 1
ATOM 8436 O O . LEU D 1 270 ? 28.814 18.799 144.083 1.00 48.08 258 LEU D O 1
ATOM 8441 N N . VAL D 1 271 ? 29.019 21.005 143.665 1.00 46.15 259 VAL D N 1
ATOM 8442 C CA . VAL D 1 271 ? 27.703 21.345 144.192 1.00 44.26 259 VAL D CA 1
ATOM 8443 C C . VAL D 1 271 ? 26.833 21.896 143.072 1.00 42.68 259 VAL D C 1
ATOM 8444 O O . VAL D 1 271 ? 27.289 22.706 142.269 1.00 42.88 259 VAL D O 1
ATOM 8448 N N . VAL D 1 272 ? 25.581 21.457 143.013 1.00 40.52 260 VAL D N 1
ATOM 8449 C CA . VAL D 1 272 ? 24.666 21.934 141.982 1.00 38.55 260 VAL D CA 1
ATOM 8450 C C . VAL D 1 272 ? 23.374 22.480 142.585 1.00 37.56 260 VAL D C 1
ATOM 8451 O O . VAL D 1 272 ? 22.754 21.837 143.428 1.00 37.59 260 VAL D O 1
ATOM 8455 N N . VAL D 1 273 ? 22.980 23.673 142.151 1.00 36.18 261 VAL D N 1
ATOM 8456 C CA . VAL D 1 273 ? 21.731 24.290 142.579 1.00 34.94 261 VAL D CA 1
ATOM 8457 C C . VAL D 1 273 ? 21.102 25.023 141.403 1.00 34.77 261 VAL D C 1
ATOM 8458 O O . VAL D 1 273 ? 21.786 25.351 140.435 1.00 34.66 261 VAL D O 1
ATOM 8462 N N . GLY D 1 274 ? 19.801 25.276 141.482 1.00 34.67 262 GLY D N 1
ATOM 8463 C CA . GLY D 1 274 ? 19.125 26.073 140.467 1.00 35.04 262 GLY D CA 1
ATOM 8464 C C . GLY D 1 274 ? 19.437 27.544 140.663 1.00 35.65 262 GLY D C 1
ATOM 8465 O O . GLY D 1 274 ? 20.106 27.922 141.627 1.00 35.69 262 GLY D O 1
ATOM 8466 N N . SER D 1 275 ? 18.962 28.379 139.747 1.00 36.31 263 SER D N 1
ATOM 8467 C CA . SER D 1 275 ? 19.146 29.821 139.872 1.00 37.10 263 SER D CA 1
ATOM 8468 C C . SER D 1 275 ? 17.920 30.433 140.538 1.00 37.76 263 SER D C 1
ATOM 8469 O O . SER D 1 275 ? 17.945 31.587 140.971 1.00 37.97 263 SER D O 1
ATOM 8472 N N . ARG D 1 276 ? 16.852 29.644 140.611 1.00 38.26 264 ARG D N 1
ATOM 8473 C CA . ARG D 1 276 ? 15.607 30.062 141.238 1.00 38.73 264 ARG D CA 1
ATOM 8474 C C . ARG D 1 276 ? 15.012 28.905 142.040 1.00 39.09 264 ARG D C 1
ATOM 8475 O O . ARG D 1 276 ? 15.488 27.769 141.953 1.00 39.36 264 ARG D O 1
ATOM 8483 N N . GLY D 1 277 ? 13.972 29.188 142.816 1.00 39.07 265 GLY D N 1
ATOM 8484 C CA . GLY D 1 277 ? 13.340 28.158 143.631 1.00 38.96 265 GLY D CA 1
ATOM 8485 C C . GLY D 1 277 ? 11.869 28.391 143.917 1.00 38.90 265 GLY D C 1
ATOM 8486 O O . GLY D 1 277 ? 11.166 29.039 143.141 1.00 38.83 265 GLY D O 1
ATOM 8487 N N . ARG D 1 278 ? 11.408 27.852 145.043 1.00 38.81 266 ARG D N 1
ATOM 8488 C CA . ARG D 1 278 ? 10.024 28.007 145.478 1.00 38.51 266 ARG D CA 1
ATOM 8489 C C . ARG D 1 278 ? 9.682 29.461 145.758 1.00 38.40 266 ARG D C 1
ATOM 8490 O O . ARG D 1 278 ? 8.565 29.905 145.495 1.00 38.43 266 ARG D O 1
ATOM 8498 N N . GLY D 1 279 ? 10.647 30.191 146.313 1.00 38.14 267 GLY D N 1
ATOM 8499 C CA . GLY D 1 279 ? 10.408 31.545 146.787 1.00 37.90 267 GLY D CA 1
ATOM 8500 C C . GLY D 1 279 ? 10.672 32.621 145.757 1.00 37.79 267 GLY D C 1
ATOM 8501 O O . GLY D 1 279 ? 10.211 32.534 144.617 1.00 37.75 267 GLY D O 1
ATOM 8502 N N . GLY D 1 280 ? 11.412 33.645 146.171 1.00 37.75 268 GLY D N 1
ATOM 8503 C CA . GLY D 1 280 ? 11.739 34.762 145.299 1.00 37.73 268 GLY D CA 1
ATOM 8504 C C . GLY D 1 280 ? 10.567 35.687 145.041 1.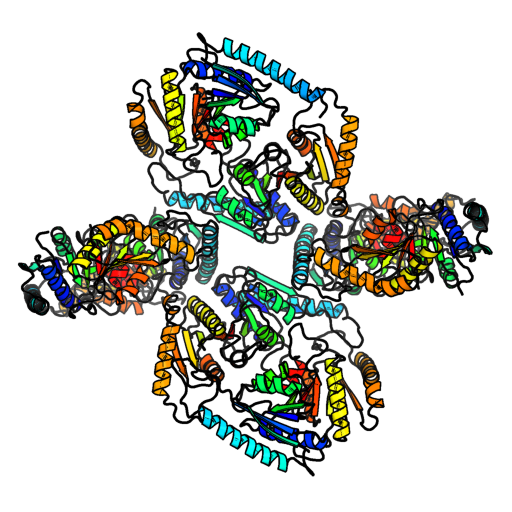00 37.89 268 GLY D C 1
ATOM 8505 O O . GLY D 1 280 ? 9.557 35.641 145.742 1.00 37.53 268 GLY D O 1
ATOM 8506 N N . TYR D 1 281 ? 10.713 36.528 144.024 1.00 38.49 269 TYR D N 1
ATOM 8507 C CA . TYR D 1 281 ? 9.705 37.518 143.667 1.00 39.27 269 TYR D CA 1
ATOM 8508 C C . TYR D 1 281 ? 9.851 37.916 142.205 1.00 40.81 269 TYR D C 1
ATOM 8509 O O . TYR D 1 281 ? 10.808 37.527 141.536 1.00 40.97 269 TYR D O 1
ATOM 8518 N N . ALA D 1 282 ? 8.899 38.699 141.714 1.00 42.84 270 ALA D N 1
ATOM 8519 C CA . ALA D 1 282 ? 8.927 39.156 140.332 1.00 44.34 270 ALA D CA 1
ATOM 8520 C C . ALA D 1 282 ? 10.150 40.032 140.085 1.00 45.02 270 ALA D C 1
ATOM 8521 O O . ALA D 1 282 ? 10.401 40.990 140.825 1.00 45.61 270 ALA D O 1
ATOM 8523 N N . GLY D 1 283 ? 10.913 39.693 139.050 1.00 44.96 271 GLY D N 1
ATOM 8524 C CA . GLY D 1 283 ? 12.068 40.492 138.660 1.00 44.36 271 GLY D CA 1
ATOM 8525 C C . GLY D 1 283 ? 13.385 39.983 139.210 1.00 43.69 271 GLY D C 1
ATOM 8526 O O . GLY D 1 283 ? 14.452 40.423 138.779 1.00 43.85 271 GLY D O 1
ATOM 8527 N N . MET D 1 284 ? 13.317 39.062 140.168 1.00 42.75 272 MET D N 1
ATOM 8528 C CA . MET D 1 284 ? 14.530 38.476 140.728 1.00 41.77 272 MET D CA 1
ATOM 8529 C C . MET D 1 284 ? 15.242 37.650 139.665 1.00 40.95 272 MET D C 1
ATOM 8530 O O . MET D 1 284 ? 14.617 36.843 138.975 1.00 41.03 272 MET D O 1
ATOM 8535 N N . LEU D 1 285 ? 16.547 37.858 139.530 1.00 39.71 273 LEU D N 1
ATOM 8536 C CA . LEU D 1 285 ? 17.309 37.178 138.485 1.00 38.61 273 LEU D CA 1
ATOM 8537 C C . LEU D 1 285 ? 18.018 35.936 139.012 1.00 37.58 273 LEU D C 1
ATOM 8538 O O . LEU D 1 285 ? 18.094 34.917 138.323 1.00 37.71 273 LEU D O 1
ATOM 8543 N N . VAL D 1 286 ? 18.530 36.025 140.237 1.00 36.17 274 VAL D N 1
ATOM 8544 C CA . VAL D 1 286 ? 19.125 34.873 140.908 1.00 34.76 274 VAL D CA 1
ATOM 8545 C C . VAL D 1 286 ? 18.675 34.821 142.368 1.00 34.14 274 VAL D C 1
ATOM 8546 O O . VAL D 1 286 ? 18.643 35.841 143.056 1.00 33.74 274 VAL D O 1
ATOM 8550 N N . GLY D 1 287 ? 18.312 33.628 142.828 1.00 33.76 275 GLY D N 1
ATOM 8551 C CA . GLY D 1 287 ? 17.853 33.439 144.200 1.00 33.33 275 GLY D CA 1
ATOM 8552 C C . GLY D 1 287 ? 18.981 33.575 145.201 1.00 33.19 275 GLY D C 1
ATOM 8553 O O . GLY D 1 287 ? 20.154 33.503 144.836 1.00 33.06 275 GLY D O 1
ATOM 8554 N N . SER D 1 288 ? 18.624 33.760 146.468 1.00 33.21 276 SER D N 1
ATOM 8555 C CA . SER D 1 288 ? 19.609 34.007 147.512 1.00 33.44 276 SER D CA 1
ATOM 8556 C C . SER D 1 288 ? 20.379 32.752 147.885 1.00 33.70 276 SER D C 1
ATOM 8557 O O . SER D 1 288 ? 21.540 32.828 148.279 1.00 33.78 276 SER D O 1
ATOM 8560 N N . VAL D 1 289 ? 19.739 31.595 147.768 1.00 34.18 277 VAL D N 1
ATOM 8561 C CA . VAL D 1 289 ? 20.428 30.342 148.043 1.00 34.69 277 VAL D CA 1
ATOM 8562 C C . VAL D 1 289 ? 21.440 30.088 146.935 1.00 34.92 277 VAL D C 1
ATOM 8563 O O . VAL D 1 289 ? 22.602 29.774 147.204 1.00 34.97 277 VAL D O 1
ATOM 8567 N N . GLY D 1 290 ? 20.991 30.237 145.691 1.00 35.00 278 GLY D N 1
ATOM 8568 C CA . GLY D 1 290 ? 21.871 30.101 144.540 1.00 35.31 278 GLY D CA 1
ATOM 8569 C C . GLY D 1 290 ? 23.073 31.019 144.657 1.00 35.70 278 GLY D C 1
ATOM 8570 O O . GLY D 1 290 ? 24.218 30.576 144.563 1.00 35.67 278 GLY D O 1
ATOM 8571 N N . GLU D 1 291 ? 22.813 32.301 144.883 1.00 36.09 279 GLU D N 1
ATOM 8572 C CA . GLU D 1 291 ? 23.881 33.280 144.998 1.00 36.82 279 GLU D CA 1
ATOM 8573 C C . GLU D 1 291 ? 24.831 32.967 146.152 1.00 36.08 279 GLU D C 1
ATOM 8574 O O . GLU D 1 291 ? 26.051 33.004 145.985 1.00 36.01 279 GLU D O 1
ATOM 8580 N N . THR D 1 292 ? 24.271 32.650 147.315 1.00 35.33 280 THR D N 1
ATOM 8581 C CA . THR D 1 292 ? 25.077 32.434 148.514 1.00 34.57 280 THR D CA 1
ATOM 8582 C C . THR D 1 292 ? 25.930 31.174 148.414 1.00 35.07 280 THR D C 1
ATOM 8583 O O . THR D 1 292 ? 27.088 31.167 148.839 1.00 34.96 280 THR D O 1
ATOM 8587 N N . VAL D 1 293 ? 25.363 30.109 147.855 1.00 35.71 281 VAL D N 1
ATOM 8588 C CA . VAL D 1 293 ? 26.125 28.881 147.665 1.00 36.73 281 VAL D CA 1
ATOM 8589 C C . VAL D 1 293 ? 27.273 29.131 146.684 1.00 37.74 281 VAL D C 1
ATOM 8590 O O . VAL D 1 293 ? 28.404 28.694 146.910 1.00 37.70 281 VAL D O 1
ATOM 8594 N N . ALA D 1 294 ? 26.980 29.858 145.608 1.00 38.94 282 ALA D N 1
ATOM 8595 C CA . ALA D 1 294 ? 27.997 30.209 144.623 1.00 40.04 282 ALA D CA 1
ATOM 8596 C C . ALA D 1 294 ? 29.144 30.996 145.256 1.00 41.03 282 ALA D C 1
ATOM 8597 O O . ALA D 1 294 ? 30.310 30.772 144.932 1.00 41.34 282 ALA D O 1
ATOM 8599 N N . GLN D 1 295 ? 28.810 31.912 146.160 1.00 42.17 283 GLN D N 1
ATOM 8600 C CA . GLN D 1 295 ? 29.811 32.752 146.807 1.00 43.37 283 GLN D CA 1
ATOM 8601 C C . GLN D 1 295 ? 30.659 31.996 147.819 1.00 43.93 283 GLN D C 1
ATOM 8602 O O . GLN D 1 295 ? 31.886 32.081 147.789 1.00 44.05 283 GLN D O 1
ATOM 8608 N N . LEU D 1 296 ? 30.004 31.262 148.717 1.00 44.64 284 LEU D N 1
ATOM 8609 C CA . LEU D 1 296 ? 30.679 30.726 149.905 1.00 45.34 284 LEU D CA 1
ATOM 8610 C C . LEU D 1 296 ? 31.101 29.260 149.834 1.00 46.65 284 LEU D C 1
ATOM 8611 O O . LEU D 1 296 ? 31.911 28.814 150.648 1.00 46.33 284 LEU D O 1
ATOM 8616 N N . ALA D 1 297 ? 30.560 28.509 148.880 1.00 48.80 285 ALA D N 1
ATOM 8617 C CA . ALA D 1 297 ? 30.851 27.078 148.797 1.00 51.26 285 ALA D CA 1
ATOM 8618 C C . ALA D 1 297 ? 32.346 26.810 148.662 1.00 53.49 285 ALA D C 1
ATOM 8619 O O . ALA D 1 297 ? 33.091 27.637 148.133 1.00 53.60 285 ALA D O 1
ATOM 8621 N N . ARG D 1 298 ? 32.777 25.649 149.145 1.00 56.45 286 ARG D N 1
ATOM 8622 C CA . ARG D 1 298 ? 34.195 25.300 149.157 1.00 59.06 286 ARG D CA 1
ATOM 8623 C C . ARG D 1 298 ? 34.646 24.524 147.918 1.00 57.23 286 ARG D C 1
ATOM 8624 O O . ARG D 1 298 ? 35.815 24.154 147.803 1.00 57.49 286 ARG D O 1
ATOM 8632 N N . THR D 1 299 ? 33.721 24.278 146.995 1.00 54.46 287 THR D N 1
ATOM 8633 C CA . THR D 1 299 ? 34.045 23.574 145.759 1.00 51.69 287 THR D CA 1
ATOM 8634 C C . THR D 1 299 ? 33.347 24.213 144.562 1.00 49.50 287 THR D C 1
ATOM 8635 O O . THR D 1 299 ? 32.565 25.147 144.723 1.00 49.52 287 THR D O 1
ATOM 8639 N N . PRO D 1 300 ? 33.649 23.726 143.349 1.00 47.31 288 PRO D N 1
ATOM 8640 C CA . PRO D 1 300 ? 32.958 24.205 142.157 1.00 45.52 288 PRO D CA 1
ATOM 8641 C C . PRO D 1 300 ? 31.443 24.166 142.329 1.00 43.57 288 PRO D C 1
ATOM 8642 O O . PRO D 1 300 ? 30.907 23.206 142.881 1.00 43.39 288 PRO D O 1
ATOM 8646 N N . VAL D 1 301 ? 30.767 25.211 141.860 1.00 41.41 289 VAL D N 1
ATOM 8647 C CA . VAL D 1 301 ? 29.319 25.316 141.974 1.00 39.46 289 VAL D CA 1
ATOM 8648 C C . VAL D 1 301 ? 28.681 25.512 140.607 1.00 38.41 289 VAL D C 1
ATOM 8649 O O . VAL D 1 301 ? 29.070 26.407 139.860 1.00 38.61 289 VAL D O 1
ATOM 8653 N N . ILE D 1 302 ? 27.700 24.679 140.280 1.00 36.95 290 ILE D N 1
ATOM 8654 C CA . ILE D 1 302 ? 26.939 24.861 139.052 1.00 35.72 290 ILE D CA 1
ATOM 8655 C C . ILE D 1 302 ? 25.566 25.432 139.371 1.00 35.54 290 ILE D C 1
ATOM 8656 O O . ILE D 1 302 ? 24.762 24.789 140.043 1.00 35.71 290 ILE D O 1
ATOM 8661 N N . VAL D 1 303 ? 25.307 26.644 138.895 1.00 35.02 291 VAL D N 1
ATOM 8662 C CA . VAL D 1 303 ? 24.009 27.278 139.069 1.00 34.70 291 VAL D CA 1
ATOM 8663 C C . VAL D 1 303 ? 23.179 27.111 137.797 1.00 35.45 291 VAL D C 1
ATOM 8664 O O . VAL D 1 303 ? 23.469 27.724 136.769 1.00 35.49 291 VAL D O 1
ATOM 8668 N N . ALA D 1 304 ? 22.149 26.275 137.873 1.00 36.41 292 ALA D N 1
ATOM 8669 C CA . ALA D 1 304 ? 21.361 25.907 136.697 1.00 37.50 292 ALA D CA 1
ATOM 8670 C C . ALA D 1 304 ? 20.463 27.030 136.186 1.00 38.50 292 ALA D C 1
ATOM 8671 O O . ALA D 1 304 ? 19.577 27.504 136.896 1.00 38.65 292 ALA D O 1
ATOM 8673 N N . ARG D 1 305 ? 20.690 27.438 134.941 1.00 39.72 293 ARG D N 1
ATOM 8674 C CA . ARG D 1 305 ? 19.857 28.447 134.295 1.00 40.87 293 ARG D CA 1
ATOM 8675 C C . ARG D 1 305 ? 19.272 27.915 132.993 1.00 42.19 293 ARG D C 1
ATOM 8676 O O . ARG D 1 305 ? 19.935 27.185 132.254 1.00 42.74 293 ARG D O 1
ATOM 8684 N N . GLU D 1 306 ? 18.035 28.297 132.699 1.00 43.23 294 GLU D N 1
ATOM 8685 C CA . GLU D 1 306 ? 17.406 27.906 131.440 1.00 43.96 294 GLU D CA 1
ATOM 8686 C C . GLU D 1 306 ? 17.660 28.958 130.365 1.00 44.21 294 GLU D C 1
ATOM 8687 O O . GLU D 1 306 ? 17.449 28.709 129.178 1.00 44.90 294 GLU D O 1
ATOM 8689 N N . ASN E 1 17 ? -7.157 62.433 144.775 1.00 47.12 5 ASN E N 1
ATOM 8690 C CA . ASN E 1 17 ? -6.954 61.953 146.172 1.00 47.10 5 ASN E CA 1
ATOM 8691 C C . ASN E 1 17 ? -7.470 62.951 147.212 1.00 46.35 5 ASN E C 1
ATOM 8692 O O . ASN E 1 17 ? -7.564 64.153 146.939 1.00 46.73 5 ASN E O 1
ATOM 8697 N N . SER E 1 18 ? -7.791 62.450 148.404 1.00 44.72 6 SER E N 1
ATOM 8698 C CA . SER E 1 18 ? -8.451 63.263 149.425 1.00 42.92 6 SER E CA 1
ATOM 8699 C C . SER E 1 18 ? -7.735 63.207 150.773 1.00 41.29 6 SER E C 1
ATOM 8700 O O . SER E 1 18 ? -8.341 62.890 151.798 1.00 40.93 6 SER E O 1
ATOM 8703 N N . SER E 1 19 ? -6.449 63.540 150.762 1.00 39.34 7 SER E N 1
ATOM 8704 C CA . SER E 1 19 ? -5.603 63.436 151.947 1.00 37.30 7 SER E CA 1
ATOM 8705 C C . SER E 1 19 ? -6.088 64.260 153.139 1.00 35.51 7 SER E C 1
ATOM 8706 O O . SER E 1 19 ? -5.751 63.953 154.283 1.00 35.37 7 SER E O 1
ATOM 8709 N N . LEU E 1 20 ? -6.871 65.304 152.880 1.00 33.24 8 LEU E N 1
ATOM 8710 C CA . LEU E 1 20 ? -7.327 66.187 153.954 1.00 31.63 8 LEU E CA 1
ATOM 8711 C C . LEU E 1 20 ? -8.559 65.667 154.690 1.00 30.53 8 LEU E C 1
ATOM 8712 O O . LEU E 1 20 ? -8.914 66.180 155.750 1.00 30.41 8 LEU E O 1
ATOM 8717 N N . GLY E 1 21 ? -9.201 64.647 154.127 1.00 29.29 9 GLY E N 1
ATOM 8718 C CA . GLY E 1 21 ? -10.377 64.035 154.744 1.00 27.65 9 GLY E CA 1
ATOM 8719 C C . GLY E 1 21 ? -11.555 64.985 154.829 1.00 26.47 9 GLY E C 1
ATOM 8720 O O . GLY E 1 21 ? -12.000 65.531 153.819 1.00 26.38 9 GLY E O 1
ATOM 8721 N N . ILE E 1 22 ? -12.063 65.190 156.038 1.00 25.14 10 ILE E N 1
ATOM 8722 C CA . ILE E 1 22 ? -13.158 66.127 156.235 1.00 24.16 10 ILE E CA 1
ATOM 8723 C C . ILE E 1 22 ? -12.645 67.469 156.735 1.00 23.68 10 ILE E C 1
ATOM 8724 O O . ILE E 1 22 ? -12.014 67.552 157.789 1.00 23.78 10 ILE E O 1
ATOM 8729 N N . ILE E 1 23 ? -12.910 68.516 155.961 1.00 22.83 11 ILE E N 1
ATOM 8730 C CA . ILE E 1 23 ? -12.510 69.861 156.333 1.00 22.02 11 ILE E CA 1
ATOM 8731 C C . ILE E 1 23 ? -13.704 70.572 156.937 1.00 21.95 11 ILE E C 1
ATOM 8732 O O . ILE E 1 23 ? -14.798 70.523 156.384 1.00 22.34 11 ILE E O 1
ATOM 8737 N N . VAL E 1 24 ? -13.500 71.226 158.075 1.00 21.65 12 VAL E N 1
ATOM 8738 C CA . VAL E 1 24 ? -14.540 72.063 158.646 1.00 21.54 12 VAL E CA 1
ATOM 8739 C C . VAL E 1 24 ? -14.010 73.475 158.897 1.00 22.04 12 VAL E C 1
ATOM 8740 O O . VAL E 1 24 ? -12.971 73.654 159.530 1.00 22.23 12 VAL E O 1
ATOM 8744 N N . GLY E 1 25 ? -14.720 74.468 158.369 1.00 22.54 13 GLY E N 1
ATOM 8745 C CA . GLY E 1 25 ? -14.358 75.863 158.558 1.00 23.42 13 GLY E CA 1
ATOM 8746 C C . GLY E 1 25 ? -14.855 76.374 159.896 1.00 24.55 13 GLY E C 1
ATOM 8747 O O . GLY E 1 25 ? -16.032 76.223 160.229 1.00 24.51 13 GLY E O 1
ATOM 8748 N N . ILE E 1 26 ? -13.952 76.984 160.659 1.00 25.58 14 ILE E N 1
ATOM 8749 C CA . ILE E 1 26 ? -14.238 77.441 162.011 1.00 26.61 14 ILE E CA 1
ATOM 8750 C C . ILE E 1 26 ? -14.334 78.960 162.059 1.00 27.11 14 ILE E C 1
ATOM 8751 O O . ILE E 1 26 ? -13.515 79.659 161.463 1.00 27.09 14 ILE E O 1
ATOM 8756 N N . ASP E 1 27 ? -15.346 79.465 162.756 1.00 27.86 15 ASP E N 1
ATOM 8757 C CA . ASP E 1 27 ? -15.389 80.871 163.141 1.00 28.87 15 ASP E CA 1
ATOM 8758 C C . ASP E 1 27 ? -16.149 80.975 164.452 1.00 29.64 15 ASP E C 1
ATOM 8759 O O . ASP E 1 27 ? -16.598 79.964 164.982 1.00 29.78 15 ASP E O 1
ATOM 8764 N N . ASP E 1 28 ? -16.280 82.179 164.992 1.00 30.73 16 ASP E N 1
ATOM 8765 C CA . ASP E 1 28 ? -16.936 82.340 166.286 1.00 31.58 16 ASP E CA 1
ATOM 8766 C C . ASP E 1 28 ? -18.447 82.447 166.122 1.00 30.63 16 ASP E C 1
ATOM 8767 O O . ASP E 1 28 ? -18.988 83.549 166.012 1.00 31.14 16 ASP E O 1
ATOM 8772 N N . SER E 1 29 ? -19.127 81.304 166.108 1.00 28.87 17 SER E N 1
ATOM 8773 C CA . SER E 1 29 ? -20.574 81.278 165.882 1.00 27.10 17 SER E CA 1
ATOM 8774 C C . SER E 1 29 ? -21.184 79.943 166.287 1.00 25.81 17 SER E C 1
ATOM 8775 O O . SER E 1 29 ? -20.523 78.908 166.206 1.00 25.82 17 SER E O 1
ATOM 8778 N N . PRO E 1 30 ? -22.459 79.962 166.709 1.00 24.55 18 PRO E N 1
ATOM 8779 C CA . PRO E 1 30 ? -23.155 78.744 167.107 1.00 23.87 18 PRO E CA 1
ATOM 8780 C C . PRO E 1 30 ? -23.114 77.670 166.020 1.00 23.73 18 PRO E C 1
ATOM 8781 O O . PRO E 1 30 ? -22.788 76.515 166.311 1.00 23.68 18 PRO E O 1
ATOM 8785 N N . ALA E 1 31 ? -23.423 78.050 164.782 1.00 23.52 19 ALA E N 1
ATOM 8786 C CA . ALA E 1 31 ? -23.461 77.096 163.675 1.00 23.62 19 ALA E CA 1
ATOM 8787 C C . ALA E 1 31 ? -22.113 76.413 163.443 1.00 23.85 19 ALA E C 1
ATOM 8788 O O . ALA E 1 31 ? -22.051 75.198 163.214 1.00 23.62 19 ALA E O 1
ATOM 8790 N N . ALA E 1 32 ? -21.036 77.194 163.504 1.00 24.19 20 ALA E N 1
ATOM 8791 C CA . ALA E 1 32 ? -19.689 76.653 163.319 1.00 24.41 20 ALA E CA 1
ATOM 8792 C C . ALA E 1 32 ? -19.357 75.608 164.378 1.00 24.69 20 ALA E C 1
ATOM 8793 O O . ALA E 1 32 ? -18.626 74.658 164.108 1.00 24.55 20 ALA E O 1
ATOM 8795 N N . GLN E 1 33 ? -19.899 75.780 165.580 1.00 25.27 21 GLN E N 1
ATOM 8796 C CA . GLN E 1 33 ? -19.653 74.827 166.651 1.00 26.03 21 GLN E CA 1
ATOM 8797 C C . GLN E 1 33 ? -20.338 73.488 166.391 1.00 25.30 21 GLN E C 1
ATOM 8798 O O . GLN E 1 33 ? -19.710 72.434 166.512 1.00 25.53 21 GLN E O 1
ATOM 8804 N N . VAL E 1 34 ? -21.618 73.516 166.032 1.00 24.02 22 VAL E N 1
ATOM 8805 C CA . VAL E 1 34 ? -22.314 72.266 165.728 1.00 22.70 22 VAL E CA 1
ATOM 8806 C C . VAL E 1 34 ? -21.802 71.652 164.414 1.00 22.22 22 VAL E C 1
ATOM 8807 O O . VAL E 1 34 ? -21.856 70.434 164.221 1.00 22.03 22 VAL E O 1
ATOM 8811 N N . ALA E 1 35 ? -21.263 72.495 163.536 1.00 21.68 23 ALA E N 1
ATOM 8812 C CA . ALA E 1 35 ? -20.587 72.007 162.336 1.00 21.59 23 ALA E CA 1
ATOM 8813 C C . ALA E 1 35 ? -19.388 71.125 162.686 1.00 21.77 23 ALA E C 1
ATOM 8814 O O . ALA E 1 35 ? -19.144 70.116 162.030 1.00 21.62 23 ALA E O 1
ATOM 8816 N N . VAL E 1 36 ? -18.647 71.510 163.722 1.00 22.14 24 VAL E N 1
ATOM 8817 C CA . VAL E 1 36 ? -17.499 70.735 164.181 1.00 22.65 24 VAL E CA 1
ATOM 8818 C C . VAL E 1 36 ? -17.954 69.400 164.760 1.00 23.55 24 VAL E C 1
ATOM 8819 O O . VAL E 1 36 ? -17.326 68.367 164.522 1.00 23.42 24 VAL E O 1
ATOM 8823 N N . ARG E 1 37 ? -19.052 69.424 165.510 1.00 24.75 25 ARG E N 1
ATOM 8824 C CA . ARG E 1 37 ? -19.631 68.196 166.047 1.00 25.86 25 ARG E CA 1
ATOM 8825 C C . ARG E 1 37 ? -19.961 67.225 164.918 1.00 25.40 25 ARG E C 1
ATOM 8826 O O . ARG E 1 37 ? -19.565 66.058 164.958 1.00 25.39 25 ARG E O 1
ATOM 8834 N N . TRP E 1 38 ? -20.668 67.717 163.901 1.00 24.65 26 TRP E N 1
ATOM 8835 C CA . TRP E 1 38 ? -21.064 66.881 162.777 1.00 23.78 26 TRP E CA 1
ATOM 8836 C C . TRP E 1 38 ? -19.851 66.338 162.033 1.00 23.77 26 TRP E C 1
ATOM 8837 O O . TRP E 1 38 ? -19.771 65.142 161.752 1.00 23.80 26 TRP E O 1
ATOM 8848 N N . ALA E 1 39 ? -18.907 67.220 161.716 1.00 23.84 27 ALA E N 1
ATOM 8849 C CA . ALA E 1 39 ? -17.701 66.828 160.990 1.00 23.96 27 ALA E CA 1
ATOM 8850 C C . ALA E 1 39 ? -16.900 65.768 161.748 1.00 24.40 27 ALA E C 1
ATOM 8851 O O . ALA E 1 39 ? -16.414 64.808 161.150 1.00 24.21 27 ALA E O 1
ATOM 8853 N N . ALA E 1 40 ? -16.770 65.944 163.061 1.00 24.90 28 ALA E N 1
ATOM 8854 C CA . ALA E 1 40 ? -16.068 64.978 163.894 1.00 25.57 28 ALA E CA 1
ATOM 8855 C C . ALA E 1 40 ? -16.726 63.603 163.825 1.00 26.29 28 ALA E C 1
ATOM 8856 O O . ALA E 1 40 ? -16.049 62.598 163.604 1.00 26.24 28 ALA E O 1
ATOM 8858 N N . ARG E 1 41 ? -18.042 63.559 164.012 1.00 27.24 29 ARG E N 1
ATOM 8859 C CA . ARG E 1 41 ? -18.780 62.299 163.919 1.00 28.26 29 ARG E CA 1
ATOM 8860 C C . ARG E 1 41 ? -18.554 61.632 162.568 1.00 28.08 29 ARG E C 1
ATOM 8861 O O . ARG E 1 41 ? -18.301 60.430 162.490 1.00 27.96 29 ARG E O 1
ATOM 8869 N N . ASP E 1 42 ? -18.644 62.420 161.503 1.00 28.00 30 ASP E N 1
ATOM 8870 C CA . ASP E 1 42 ? -18.525 61.883 160.157 1.00 28.02 30 ASP E CA 1
ATOM 8871 C C . ASP E 1 42 ? -17.112 61.396 159.866 1.00 27.87 30 ASP E C 1
ATOM 8872 O O . ASP E 1 42 ? -16.925 60.336 159.281 1.00 27.75 30 ASP E O 1
ATOM 8877 N N . ALA E 1 43 ? -16.117 62.172 160.279 1.00 28.16 31 ALA E N 1
ATOM 8878 C CA . ALA E 1 43 ? -14.726 61.782 160.089 1.00 28.44 31 ALA E CA 1
ATOM 8879 C C . ALA E 1 43 ? -14.433 60.500 160.857 1.00 28.91 31 ALA E C 1
ATOM 8880 O O . ALA E 1 43 ? -13.711 59.629 160.379 1.00 28.83 31 ALA E O 1
ATOM 8882 N N . GLU E 1 44 ? -15.005 60.389 162.050 1.00 29.69 32 GLU E N 1
ATOM 8883 C CA . GLU E 1 44 ? -14.863 59.188 162.860 1.00 30.53 32 GLU E CA 1
ATOM 8884 C C . GLU E 1 44 ? -15.531 58.009 162.171 1.00 30.54 32 GLU E C 1
ATOM 8885 O O . GLU E 1 44 ? -14.956 56.928 162.069 1.00 30.58 32 GLU E O 1
ATOM 8891 N N . LEU E 1 45 ? -16.749 58.236 161.694 1.00 30.69 33 LEU E N 1
ATOM 8892 C CA . LEU E 1 45 ? -17.531 57.201 161.042 1.00 30.75 33 LEU E CA 1
ATOM 8893 C C . LEU E 1 45 ? -16.808 56.622 159.833 1.00 30.70 33 LEU E C 1
ATOM 8894 O O . LEU E 1 45 ? -16.720 55.404 159.683 1.00 31.01 33 LEU E O 1
ATOM 8899 N N . ARG E 1 46 ? -16.291 57.498 158.977 1.00 30.39 34 ARG E N 1
ATOM 8900 C CA . ARG E 1 46 ? -15.595 57.078 157.765 1.00 30.07 34 ARG E CA 1
ATOM 8901 C C . ARG E 1 46 ? -14.154 56.680 158.040 1.00 29.76 34 ARG E C 1
ATOM 8902 O O . ARG E 1 46 ? -13.464 56.191 157.149 1.00 29.73 34 ARG E O 1
ATOM 8910 N N . LYS E 1 47 ? -13.710 56.898 159.276 1.00 29.49 35 LYS E N 1
ATOM 8911 C CA . LYS E 1 47 ? -12.311 56.723 159.659 1.00 28.87 35 LYS E CA 1
ATOM 8912 C C . LYS E 1 47 ? -11.365 57.426 158.698 1.00 27.87 35 LYS E C 1
ATOM 8913 O O . LYS E 1 47 ? -10.484 56.798 158.108 1.00 27.93 35 LYS E O 1
ATOM 8919 N N . ILE E 1 48 ? -11.563 58.733 158.543 1.00 26.40 36 ILE E N 1
ATOM 8920 C CA . ILE E 1 48 ? -10.694 59.558 157.712 1.00 25.08 36 ILE E CA 1
ATOM 8921 C C . ILE E 1 48 ? -10.314 60.828 158.465 1.00 24.51 36 ILE E C 1
ATOM 8922 O O . ILE E 1 48 ? -10.990 61.209 159.417 1.00 24.62 36 ILE E O 1
ATOM 8927 N N . PRO E 1 49 ? -9.224 61.486 158.043 1.00 23.90 37 PRO E N 1
ATOM 8928 C CA . PRO E 1 49 ? -8.716 62.686 158.712 1.00 23.54 37 PRO E CA 1
ATOM 8929 C C . PRO E 1 49 ? -9.758 63.791 158.895 1.00 23.26 37 PRO E C 1
ATOM 8930 O O . PRO E 1 49 ? -10.606 63.998 158.030 1.00 23.48 37 PRO E O 1
ATOM 8934 N N . LEU E 1 50 ? -9.684 64.490 160.022 1.00 22.91 38 LEU E N 1
ATOM 8935 C CA . LEU E 1 50 ? -10.455 65.707 160.228 1.00 22.53 38 LEU E CA 1
ATOM 8936 C C . LEU E 1 50 ? -9.507 66.903 160.206 1.00 22.97 38 LEU E C 1
ATOM 8937 O O . LEU E 1 50 ? -8.453 66.881 160.841 1.00 22.81 38 LEU E O 1
ATOM 8942 N N . THR E 1 51 ? -9.883 67.942 159.470 1.00 23.73 39 THR E N 1
ATOM 8943 C CA . THR E 1 51 ? -9.058 69.139 159.351 1.00 24.47 39 THR E CA 1
ATOM 8944 C C . THR E 1 51 ? -9.845 70.394 159.717 1.00 24.53 39 THR E C 1
ATOM 8945 O O . THR E 1 51 ? -10.785 70.778 159.024 1.00 24.68 39 THR E O 1
ATOM 8949 N N . LEU E 1 52 ? -9.457 71.031 160.814 1.00 24.38 40 LEU E N 1
ATOM 8950 C CA . LEU E 1 52 ? -10.081 72.274 161.225 1.00 24.22 40 LEU E CA 1
ATOM 8951 C C . LEU E 1 52 ? -9.327 73.441 160.602 1.00 24.08 40 LEU E C 1
ATOM 8952 O O . LEU E 1 52 ? -8.101 73.486 160.634 1.00 23.80 40 LEU E O 1
ATOM 8957 N N . VAL E 1 53 ? -10.066 74.377 160.021 1.00 23.96 41 VAL E N 1
ATOM 8958 C CA . VAL E 1 53 ? -9.454 75.511 159.346 1.00 23.81 41 VAL E CA 1
ATOM 8959 C C . VAL E 1 53 ? -10.112 76.813 159.752 1.00 24.52 41 VAL E C 1
ATOM 8960 O O . VAL E 1 53 ? -11.331 76.946 159.689 1.00 24.27 41 VAL E O 1
ATOM 8964 N N . HIS E 1 54 ? -9.296 77.768 160.182 1.00 25.92 42 HIS E N 1
ATOM 8965 C CA . HIS E 1 54 ? -9.762 79.126 160.421 1.00 27.41 42 HIS E CA 1
ATOM 8966 C C . HIS E 1 54 ? -8.943 80.061 159.556 1.00 29.14 42 HIS E C 1
ATOM 8967 O O . HIS E 1 54 ? -7.718 80.017 159.584 1.00 29.02 42 HIS E O 1
ATOM 8974 N N . ALA E 1 55 ? -9.619 80.895 158.774 1.00 31.89 43 ALA E N 1
ATOM 8975 C CA . ALA E 1 55 ? -8.929 81.820 157.884 1.00 34.83 43 ALA E CA 1
ATOM 8976 C C . ALA E 1 55 ? -9.071 83.250 158.374 1.00 37.50 43 ALA E C 1
ATOM 8977 O O . ALA E 1 55 ? -10.173 83.716 158.638 1.00 37.64 43 ALA E O 1
ATOM 8979 N N . VAL E 1 56 ? -7.945 83.935 158.521 1.00 41.42 44 VAL E N 1
ATOM 8980 C CA . VAL E 1 56 ? -7.952 85.351 158.861 1.00 45.50 44 VAL E CA 1
ATOM 8981 C C . VAL E 1 56 ? -7.313 86.126 157.726 1.00 49.06 44 VAL E C 1
ATOM 8982 O O . VAL E 1 56 ? -6.196 85.823 157.305 1.00 49.41 44 VAL E O 1
ATOM 8986 N N . SER E 1 57 ? -8.027 87.118 157.214 1.00 53.65 45 SER E N 1
ATOM 8987 C CA . SER E 1 57 ? -7.475 87.959 156.167 1.00 57.82 45 SER E CA 1
ATOM 8988 C C . SER E 1 57 ? -6.630 89.046 156.816 1.00 59.94 45 SER E C 1
ATOM 8989 O O . SER E 1 57 ? -7.158 89.909 157.517 1.00 60.43 45 SER E O 1
ATOM 8992 N N . PRO E 1 58 ? -5.305 88.990 156.595 1.00 61.57 46 PRO E N 1
ATOM 8993 C CA . PRO E 1 58 ? -4.322 89.818 157.287 1.00 62.96 46 PRO E CA 1
ATOM 8994 C C . PRO E 1 58 ? -4.301 91.242 156.741 1.00 64.47 46 PRO E C 1
ATOM 8995 O O . PRO E 1 58 ? -3.702 92.136 157.342 1.00 64.64 46 PRO E O 1
ATOM 8999 N N . GLU E 1 59 ? -4.957 91.438 155.603 1.00 66.18 47 GLU E N 1
ATOM 9000 C CA . GLU E 1 59 ? -5.027 92.739 154.965 1.00 67.71 47 GLU E CA 1
ATOM 9001 C C . GLU E 1 59 ? -6.461 93.250 154.984 1.00 68.47 47 GLU E C 1
ATOM 9002 O O . GLU E 1 59 ? -7.407 92.469 154.888 1.00 68.59 47 GLU E O 1
ATOM 9008 N N . VAL E 1 60 ? -6.615 94.562 155.130 1.00 69.45 48 VAL E N 1
ATOM 9009 C CA . VAL E 1 60 ? -7.924 95.203 155.060 1.00 70.37 48 VAL E CA 1
ATOM 9010 C C . VAL E 1 60 ? -7.857 96.376 154.087 1.00 71.19 48 VAL E C 1
ATOM 9011 O O . VAL E 1 60 ? -7.733 97.532 154.496 1.00 71.34 48 VAL E O 1
ATOM 9015 N N . ALA E 1 61 ? -7.921 96.060 152.795 1.00 72.06 49 ALA E N 1
ATOM 9016 C CA . ALA E 1 61 ? -7.877 97.066 151.739 1.00 72.94 49 ALA E CA 1
ATOM 9017 C C . ALA E 1 61 ? -8.688 98.298 152.119 1.00 73.63 49 ALA E C 1
ATOM 9018 O O . ALA E 1 61 ? -9.904 98.221 152.306 1.00 73.65 49 ALA E O 1
ATOM 9020 N N . THR E 1 62 ? -8.004 99.432 152.236 1.00 74.50 50 THR E N 1
ATOM 9021 C CA . THR E 1 62 ? -8.645 100.684 152.627 1.00 75.28 50 THR E CA 1
ATOM 9022 C C . THR E 1 62 ? -8.253 101.815 151.680 1.00 75.85 50 THR E C 1
ATOM 9023 O O . THR E 1 62 ? -7.239 101.725 150.985 1.00 75.92 50 THR E O 1
ATOM 9027 N N . TRP E 1 63 ? -9.062 102.873 151.650 1.00 76.63 51 TRP E N 1
ATOM 9028 C CA . TRP E 1 63 ? -8.786 104.026 150.792 1.00 77.45 51 TRP E CA 1
ATOM 9029 C C . TRP E 1 63 ? -7.491 104.742 151.178 1.00 78.23 51 TRP E C 1
ATOM 9030 O O . TRP E 1 63 ? -6.777 105.262 150.318 1.00 78.25 51 TRP E O 1
ATOM 9041 N N . LEU E 1 64 ? -7.192 104.756 152.474 1.00 79.16 52 LEU E N 1
ATOM 9042 C CA . LEU E 1 64 ? -6.003 105.427 152.993 1.00 79.95 52 LEU E CA 1
ATOM 9043 C C . LEU E 1 64 ? -4.729 104.620 152.741 1.00 80.45 52 LEU E C 1
ATOM 9044 O O . LEU E 1 64 ? -3.623 105.108 152.977 1.00 80.58 52 LEU E O 1
ATOM 9049 N N . GLU E 1 65 ? -4.896 103.387 152.267 1.00 81.04 53 GLU E N 1
ATOM 9050 C CA . GLU E 1 65 ? -3.777 102.506 151.916 1.00 81.49 53 GLU E CA 1
ATOM 9051 C C . GLU E 1 65 ? -2.765 102.324 153.048 1.00 81.50 53 GLU E C 1
ATOM 9052 O O . GLU E 1 65 ? -1.554 102.302 152.819 1.00 81.54 53 GLU E O 1
ATOM 9058 N N . VAL E 1 66 ? -3.276 102.191 154.267 1.00 81.45 54 VAL E N 1
ATOM 9059 C CA . VAL E 1 66 ? -2.447 101.948 155.439 1.00 81.34 54 VAL E CA 1
ATOM 9060 C C . VAL E 1 66 ? -2.598 100.489 155.867 1.00 81.06 54 VAL E C 1
ATOM 9061 O O . VAL E 1 66 ? -3.720 100.018 156.069 1.00 81.32 54 VAL E O 1
ATOM 9065 N N . PRO E 1 67 ? -1.472 99.762 155.988 1.00 80.47 55 PRO E N 1
ATOM 9066 C CA . PRO E 1 67 ? -1.524 98.386 156.484 1.00 79.82 55 PRO E CA 1
ATOM 9067 C C . PRO E 1 67 ? -2.043 98.324 157.923 1.00 78.99 55 PRO E C 1
ATOM 9068 O O . PRO E 1 67 ? -2.167 99.358 158.585 1.00 78.94 55 PRO E O 1
ATOM 9072 N N . LEU E 1 68 ? -2.345 97.118 158.394 1.00 77.84 56 LEU E N 1
ATOM 9073 C CA . LEU E 1 68 ? -2.901 96.934 159.732 1.00 76.59 56 LEU E CA 1
ATOM 9074 C C . LEU E 1 68 ? -1.829 97.040 160.810 1.00 75.35 56 LEU E C 1
ATOM 9075 O O . LEU E 1 68 ? -0.717 96.538 160.632 1.00 75.27 56 LEU E O 1
ATOM 9080 N N . PRO E 1 69 ? -2.161 97.698 161.934 1.00 74.10 57 PRO E N 1
ATOM 9081 C CA . PRO E 1 69 ? -1.256 97.737 163.082 1.00 72.99 57 PRO E CA 1
ATOM 9082 C C . PRO E 1 69 ? -0.849 96.320 163.485 1.00 71.65 57 PRO E C 1
ATOM 9083 O O . PRO E 1 69 ? -1.710 95.447 163.603 1.00 71.72 57 PRO E O 1
ATOM 9087 N N . PRO E 1 70 ? 0.461 96.087 163.684 1.00 70.27 58 PRO E N 1
ATOM 9088 C CA . PRO E 1 70 ? 0.988 94.766 164.046 1.00 68.89 58 PRO E CA 1
ATOM 9089 C C . PRO E 1 70 ? 0.343 94.178 165.306 1.00 67.21 58 PRO E C 1
ATOM 9090 O O . PRO E 1 70 ? 0.464 92.979 165.555 1.00 67.01 58 PRO E O 1
ATOM 9094 N N . GLY E 1 71 ? -0.329 95.023 166.087 1.00 65.34 59 GLY E N 1
ATOM 9095 C CA . GLY E 1 71 ? -1.048 94.582 167.280 1.00 63.07 59 GLY E CA 1
ATOM 9096 C C . GLY E 1 71 ? -2.392 93.962 166.945 1.00 61.28 59 GLY E C 1
ATOM 9097 O O . GLY E 1 71 ? -2.828 93.011 167.594 1.00 61.22 59 GLY E O 1
ATOM 9098 N N . VAL E 1 72 ? -3.051 94.514 165.931 1.00 59.51 60 VAL E N 1
ATOM 9099 C CA . VAL E 1 72 ? -4.287 93.945 165.401 1.00 57.62 60 VAL E CA 1
ATOM 9100 C C . VAL E 1 72 ? -4.006 92.584 164.775 1.00 56.15 60 VAL E C 1
ATOM 9101 O O . VAL E 1 72 ? -4.772 91.635 164.937 1.00 55.93 60 VAL E O 1
ATOM 9105 N N . LEU E 1 73 ? -2.886 92.504 164.069 1.00 54.46 61 LEU E N 1
ATOM 9106 C CA . LEU E 1 73 ? -2.472 91.293 163.388 1.00 52.96 61 LEU E CA 1
ATOM 9107 C C . LEU E 1 73 ? -2.218 90.169 164.389 1.00 51.84 61 LEU E C 1
ATOM 9108 O O . LEU E 1 73 ? -2.549 89.008 164.134 1.00 51.77 61 LEU E O 1
ATOM 9113 N N . ARG E 1 74 ? -1.625 90.522 165.527 1.00 50.34 62 ARG E N 1
ATOM 9114 C CA . ARG E 1 74 ? -1.344 89.557 166.586 1.00 48.81 62 ARG E CA 1
ATOM 9115 C C . ARG E 1 74 ? -2.622 89.154 167.307 1.00 47.94 62 ARG E C 1
ATOM 9116 O O . ARG E 1 74 ? -2.767 88.011 167.742 1.00 47.74 62 ARG E O 1
ATOM 9124 N N . TRP E 1 75 ? -3.549 90.099 167.428 1.00 47.06 63 TRP E N 1
ATOM 9125 C CA . TRP E 1 75 ? -4.828 89.849 168.084 1.00 46.16 63 TRP E CA 1
ATOM 9126 C C . TRP E 1 75 ? -5.665 88.786 167.366 1.00 45.35 63 TRP E C 1
ATOM 9127 O O . TRP E 1 75 ? -6.315 87.960 168.005 1.00 45.10 63 TRP E O 1
ATOM 9138 N N . GLN E 1 76 ? -5.658 88.810 166.039 1.00 44.40 64 GLN E N 1
ATOM 9139 C CA . GLN E 1 76 ? -6.450 87.851 165.286 1.00 43.52 64 GLN E CA 1
ATOM 9140 C C . GLN E 1 76 ? -5.813 86.461 165.262 1.00 42.79 64 GLN E C 1
ATOM 9141 O O . GLN E 1 76 ? -6.503 85.461 165.091 1.00 42.78 64 GLN E O 1
ATOM 9147 N N . GLN E 1 77 ? -4.499 86.400 165.447 1.00 42.03 65 GLN E N 1
ATOM 9148 C CA . GLN E 1 77 ? -3.823 85.116 165.603 1.00 41.13 65 GLN E CA 1
ATOM 9149 C C . GLN E 1 77 ? -4.137 84.518 166.969 1.00 40.45 65 GLN E C 1
ATOM 9150 O O . GLN E 1 77 ? -4.308 83.308 167.112 1.00 40.15 65 GLN E O 1
ATOM 9156 N N . ASP E 1 78 ? -4.216 85.387 167.970 1.00 39.93 66 ASP E N 1
ATOM 9157 C CA . ASP E 1 78 ? -4.600 84.991 169.315 1.00 39.37 66 ASP E CA 1
ATOM 9158 C C . ASP E 1 78 ? -6.044 84.493 169.329 1.00 38.66 66 ASP E C 1
ATOM 9159 O O . ASP E 1 78 ? -6.363 83.486 169.962 1.00 38.35 66 ASP E O 1
ATOM 9164 N N . HIS E 1 79 ? -6.907 85.212 168.617 1.00 38.12 67 HIS E N 1
ATOM 9165 C CA . HIS E 1 79 ? -8.319 84.861 168.493 1.00 37.34 67 HIS E CA 1
ATOM 9166 C C . HIS E 1 79 ? -8.482 83.556 167.729 1.00 36.80 67 HIS E C 1
ATOM 9167 O O . HIS E 1 79 ? -9.338 82.733 168.054 1.00 36.59 67 HIS E O 1
ATOM 9174 N N . GLY E 1 80 ? -7.646 83.374 166.715 1.00 36.44 68 GLY E N 1
ATOM 9175 C CA . GLY E 1 80 ? -7.666 82.166 165.910 1.00 36.15 68 GLY E CA 1
ATOM 9176 C C . GLY E 1 80 ? -7.359 80.926 166.721 1.00 36.15 68 GLY E C 1
ATOM 9177 O O . GLY E 1 80 ? -8.017 79.900 166.564 1.00 36.42 68 GLY E O 1
ATOM 9178 N N . ARG E 1 81 ? -6.363 81.013 167.596 1.00 36.07 69 ARG E N 1
ATOM 9179 C CA . ARG E 1 81 ? -5.970 79.846 168.371 0.50 35.87 69 ARG E CA 1
ATOM 9180 C C . ARG E 1 81 ? -6.967 79.529 169.485 1.00 34.96 69 ARG E C 1
ATOM 9181 O O . ARG E 1 81 ? -7.092 78.379 169.888 1.00 34.90 69 ARG E O 1
ATOM 9189 N N . HIS E 1 82 ? -7.683 80.538 169.972 1.00 34.03 70 HIS E N 1
ATOM 9190 C CA . HIS E 1 82 ? -8.737 80.296 170.958 1.00 33.27 70 HIS E CA 1
ATOM 9191 C C . HIS E 1 82 ? -9.864 79.469 170.345 1.00 32.48 70 HIS E C 1
ATOM 9192 O O . HIS E 1 82 ? -10.382 78.542 170.971 1.00 32.31 70 HIS E O 1
ATOM 9199 N N . LEU E 1 83 ? -10.240 79.821 169.119 1.00 31.53 71 LEU E N 1
ATOM 9200 C CA . LEU E 1 83 ? -11.208 79.051 168.356 1.00 30.71 71 LEU E CA 1
ATOM 9201 C C . LEU E 1 83 ? -10.764 77.598 168.214 1.00 30.37 71 LEU E C 1
ATOM 9202 O O . LEU E 1 83 ? -11.518 76.678 168.530 1.00 30.16 71 LEU E O 1
ATOM 9207 N N . ILE E 1 84 ? -9.536 77.397 167.744 1.00 29.86 72 ILE E N 1
ATOM 9208 C CA . ILE E 1 84 ? -9.003 76.053 167.555 1.00 29.57 72 ILE E CA 1
ATOM 9209 C C . ILE E 1 84 ? -9.001 75.228 168.842 1.00 29.67 72 ILE E C 1
ATOM 9210 O O . ILE E 1 84 ? -9.301 74.038 168.813 1.00 29.97 72 ILE E O 1
ATOM 9215 N N . ASP E 1 85 ? -8.659 75.857 169.963 1.00 29.57 73 ASP E N 1
ATOM 9216 C CA . ASP E 1 85 ? -8.647 75.175 171.255 1.00 29.41 73 ASP E CA 1
ATOM 9217 C C . ASP E 1 85 ? -10.024 74.646 171.628 1.00 29.10 73 ASP E C 1
ATOM 9218 O O . ASP E 1 85 ? -10.174 73.477 171.985 1.00 28.71 73 ASP E O 1
ATOM 9223 N N . ASP E 1 86 ? -11.024 75.521 171.554 1.00 28.87 74 ASP E N 1
ATOM 9224 C CA . ASP E 1 86 ? -12.402 75.140 171.836 1.00 28.44 74 ASP E CA 1
ATOM 9225 C C . ASP E 1 86 ? -12.830 74.036 170.889 1.00 28.07 74 ASP E C 1
ATOM 9226 O O . ASP E 1 86 ? -13.424 73.042 171.305 1.00 27.91 74 ASP E O 1
ATOM 9231 N N . ALA E 1 87 ? -12.521 74.217 169.608 1.00 27.62 75 ALA E N 1
ATOM 9232 C CA . ALA E 1 87 ? -12.955 73.285 168.581 1.00 27.15 75 ALA E CA 1
ATOM 9233 C C . ALA E 1 87 ? -12.377 71.898 168.818 1.00 27.03 75 ALA E C 1
ATOM 9234 O O . ALA E 1 87 ? -13.087 70.900 168.696 1.00 27.09 75 ALA E O 1
ATOM 9236 N N . LEU E 1 88 ? -11.096 71.837 169.171 1.00 26.83 76 LEU E N 1
ATOM 9237 C CA . LEU E 1 88 ? -10.446 70.563 169.483 1.00 26.62 76 LEU E CA 1
ATOM 9238 C C . LEU E 1 88 ? -11.149 69.835 170.623 1.00 26.78 76 LEU E C 1
ATOM 9239 O O . LEU E 1 88 ? -11.238 68.612 170.615 1.00 26.97 76 LEU E O 1
ATOM 9244 N N . LYS E 1 89 ? -11.652 70.586 171.597 1.00 27.11 77 LYS E N 1
ATOM 9245 C CA . LYS E 1 89 ? -12.419 69.996 172.689 1.00 27.61 77 LYS E CA 1
ATOM 9246 C C . LYS E 1 89 ? -13.749 69.450 172.178 1.00 27.59 77 LYS E C 1
ATOM 9247 O O . LYS E 1 89 ? -14.144 68.335 172.515 1.00 27.66 77 LYS E O 1
ATOM 9253 N N . VAL E 1 90 ? -14.432 70.237 171.354 1.00 27.50 78 VAL E N 1
ATOM 9254 C CA . VAL E 1 90 ? -15.691 69.810 170.761 1.00 27.52 78 VAL E CA 1
ATOM 9255 C C . VAL E 1 90 ? -15.508 68.525 169.948 1.00 27.91 78 VAL E C 1
ATOM 9256 O O . VAL E 1 90 ? -16.381 67.656 169.940 1.00 27.93 78 VAL E O 1
ATOM 9260 N N . VAL E 1 91 ? -14.364 68.404 169.280 1.00 28.03 79 VAL E N 1
ATOM 9261 C CA . VAL E 1 91 ? -14.061 67.224 168.486 1.00 28.30 79 VAL E CA 1
ATOM 9262 C C . VAL E 1 91 ? -14.062 65.965 169.345 1.00 28.93 79 VAL E C 1
ATOM 9263 O O . VAL E 1 91 ? -14.623 64.944 168.958 1.00 29.12 79 VAL E O 1
ATOM 9267 N N . GLU E 1 92 ? -13.448 66.029 170.519 1.00 29.76 80 GLU E N 1
ATOM 9268 C CA . GLU E 1 92 ? -13.376 64.840 171.358 1.00 30.76 80 GLU E CA 1
ATOM 9269 C C . GLU E 1 92 ? -14.650 64.635 172.186 1.00 30.72 80 GLU E C 1
ATOM 9270 O O . GLU E 1 92 ? -14.903 63.544 172.700 1.00 30.71 80 GLU E O 1
ATOM 9276 N N . GLN E 1 93 ? -15.455 65.684 172.299 1.00 30.52 81 GLN E N 1
ATOM 9277 C CA . GLN E 1 93 ? -16.766 65.560 172.908 1.00 30.57 81 GLN E CA 1
ATOM 9278 C C . GLN E 1 93 ? -17.733 64.891 171.941 1.00 30.55 81 GLN E C 1
ATOM 9279 O O . GLN E 1 93 ? -18.709 64.272 172.358 1.00 30.60 81 GLN E O 1
ATOM 9285 N N . ALA E 1 94 ? -17.468 65.035 170.646 1.00 30.60 82 ALA E N 1
ATOM 9286 C CA . ALA E 1 94 ? -18.361 64.505 169.618 1.00 30.59 82 ALA E CA 1
ATOM 9287 C C . ALA E 1 94 ? -17.963 63.102 169.175 1.00 30.67 82 ALA E C 1
ATOM 9288 O O . ALA E 1 94 ? -18.702 62.445 168.447 1.00 30.83 82 ALA E O 1
ATOM 9290 N N . SER E 1 95 ? -16.796 62.645 169.612 1.00 30.55 83 SER E N 1
ATOM 9291 C CA . SER E 1 95 ? -16.332 61.318 169.237 1.00 30.72 83 SER E CA 1
ATOM 9292 C C . SER E 1 95 ? -17.040 60.245 170.056 1.00 30.80 83 SER E C 1
ATOM 9293 O O . SER E 1 95 ? -16.920 60.207 171.279 1.00 30.99 83 SER E O 1
ATOM 9296 N N . LEU E 1 96 ? -17.788 59.384 169.370 1.00 30.80 84 LEU E N 1
ATOM 9297 C CA . LEU E 1 96 ? -18.474 58.263 170.004 1.00 30.69 84 LEU E CA 1
ATOM 9298 C C . LEU E 1 96 ? -17.487 57.258 170.593 1.00 30.81 84 LEU E C 1
ATOM 9299 O O . LEU E 1 96 ? -17.732 56.680 171.649 1.00 30.98 84 LEU E O 1
ATOM 9304 N N . ARG E 1 97 ? -16.369 57.054 169.907 1.00 30.87 85 ARG E N 1
ATOM 9305 C CA . ARG E 1 97 ? -15.364 56.101 170.358 1.00 30.73 85 ARG E CA 1
ATOM 9306 C C . ARG E 1 97 ? -13.949 56.685 170.268 1.00 30.19 85 ARG E C 1
ATOM 9307 O O . ARG E 1 97 ? -13.575 57.539 171.072 1.00 29.93 85 ARG E O 1
ATOM 9315 N N . ALA E 1 98 ? -13.171 56.232 169.289 1.00 29.59 86 ALA E N 1
ATOM 9316 C CA . ALA E 1 98 ? -11.784 56.671 169.154 1.00 29.08 86 ALA E CA 1
ATOM 9317 C C . ALA E 1 98 ? -11.618 57.959 168.340 1.00 28.83 86 ALA E C 1
ATOM 9318 O O . ALA E 1 98 ? -10.501 58.422 168.135 1.00 28.80 86 ALA E O 1
ATOM 9320 N N . GLY E 1 99 ? -12.729 58.532 167.882 1.00 28.77 87 GLY E N 1
ATOM 9321 C CA . GLY E 1 99 ? -12.708 59.763 167.086 1.00 28.19 87 GLY E CA 1
ATOM 9322 C C . GLY E 1 99 ? -12.083 59.568 165.719 1.00 27.91 87 GLY E C 1
ATOM 9323 O O . GLY E 1 99 ? -11.811 58.438 165.321 1.00 27.97 87 GLY E O 1
ATOM 9324 N N . PRO E 1 100 ? -11.857 60.670 164.986 1.00 27.74 88 PRO E N 1
ATOM 9325 C CA . PRO E 1 100 ? -11.137 60.604 163.715 1.00 27.75 88 PRO E CA 1
ATOM 9326 C C . PRO E 1 100 ? -9.708 60.110 163.920 1.00 28.20 88 PRO E C 1
ATOM 9327 O O . PRO E 1 100 ? -9.119 60.357 164.973 1.00 28.23 88 PRO E O 1
ATOM 9331 N N . PRO E 1 101 ? -9.145 59.419 162.915 1.00 28.67 89 PRO E N 1
ATOM 9332 C CA . PRO E 1 101 ? -7.811 58.834 163.028 1.00 29.02 89 PRO E CA 1
ATOM 9333 C C . PRO E 1 101 ? -6.745 59.906 163.160 1.00 29.56 89 PRO E C 1
ATOM 9334 O O . PRO E 1 101 ? -5.676 59.648 163.703 1.00 29.72 89 PRO E O 1
ATOM 9338 N N . THR E 1 102 ? -7.050 61.098 162.658 1.00 30.27 90 THR E N 1
ATOM 9339 C CA . THR E 1 102 ? -6.115 62.215 162.643 1.00 30.98 90 THR E CA 1
ATOM 9340 C C . THR E 1 102 ? -6.886 63.517 162.771 1.00 31.53 90 THR E C 1
ATOM 9341 O O . THR E 1 102 ? -7.875 63.729 162.071 1.00 31.59 90 THR E O 1
ATOM 9345 N N . VAL E 1 103 ? -6.431 64.387 163.666 1.00 32.22 91 VAL E N 1
ATOM 9346 C CA . VAL E 1 103 ? -7.020 65.713 163.815 1.00 32.82 91 VAL E CA 1
ATOM 9347 C C . VAL E 1 103 ? -5.980 66.806 163.592 1.00 34.10 91 VAL E C 1
ATOM 9348 O O . VAL E 1 103 ? -4.958 66.853 164.276 1.00 35.43 91 VAL E O 1
ATOM 9352 N N . HIS E 1 104 ? -6.249 67.684 162.630 1.00 22.63 92 HIS E N 1
ATOM 9353 C CA . HIS E 1 104 ? -5.360 68.804 162.345 1.00 22.29 92 HIS E CA 1
ATOM 9354 C C . HIS E 1 104 ? -6.078 70.137 162.525 1.00 23.66 92 HIS E C 1
ATOM 9355 O O . HIS E 1 104 ? -7.296 70.224 162.371 1.00 38.99 92 HIS E O 1
ATOM 9362 N N . SER E 1 105 ? -5.315 71.175 162.852 1.00 36.95 93 SER E N 1
ATOM 9363 C CA . SER E 1 105 ? -5.811 72.544 162.781 1.00 36.41 93 SER E CA 1
ATOM 9364 C C . SER E 1 105 ? -4.868 73.431 161.975 1.00 35.87 93 SER E C 1
ATOM 9365 O O . SER E 1 105 ? -3.648 73.325 162.093 1.00 35.78 93 SER E O 1
ATOM 9368 N N . GLU E 1 106 ? -5.443 74.306 161.156 1.00 34.86 94 GLU E N 1
ATOM 9369 C CA . GLU E 1 106 ? -4.666 75.281 160.416 1.00 33.74 94 GLU E CA 1
ATOM 9370 C C . GLU E 1 106 ? -5.277 76.657 160.603 1.00 32.09 94 GLU E C 1
ATOM 9371 O O . GLU E 1 106 ? -6.498 76.806 160.593 1.00 31.98 94 GLU E O 1
ATOM 9377 N N . ILE E 1 107 ? -4.424 77.658 160.785 1.00 30.14 95 ILE E N 1
ATOM 9378 C CA . ILE E 1 107 ? -4.856 79.046 160.744 1.00 28.17 95 ILE E CA 1
ATOM 9379 C C . ILE E 1 107 ? -4.206 79.694 159.533 1.00 27.82 95 ILE E C 1
ATOM 9380 O O . ILE E 1 107 ? -3.003 79.962 159.534 1.00 27.92 95 ILE E O 1
ATOM 9385 N N . VAL E 1 108 ? -5.001 79.919 158.491 1.00 27.24 96 VAL E N 1
ATOM 9386 C CA . VAL E 1 108 ? -4.482 80.435 157.228 1.00 26.90 96 VAL E CA 1
ATOM 9387 C C . VAL E 1 108 ? -4.684 81.944 157.115 1.00 27.08 96 VAL E C 1
ATOM 9388 O O . VAL E 1 108 ? -5.797 82.437 157.281 1.00 26.76 96 VAL E O 1
ATOM 9392 N N . PRO E 1 109 ? -3.592 82.685 156.857 1.00 27.46 97 PRO E N 1
ATOM 9393 C CA . PRO E 1 109 ? -3.644 84.136 156.684 1.00 27.69 97 PRO E CA 1
ATOM 9394 C C . PRO E 1 109 ? -4.130 84.550 155.290 1.00 27.90 97 PRO E C 1
ATOM 9395 O O . PRO E 1 109 ? -3.415 85.238 154.556 1.00 28.20 97 PRO E O 1
ATOM 9399 N N . ALA E 1 110 ? -5.338 84.123 154.937 1.00 27.74 98 ALA E N 1
ATOM 9400 C CA . ALA E 1 110 ? -5.964 84.507 153.676 1.00 27.48 98 ALA E CA 1
ATOM 9401 C C . ALA E 1 110 ? -7.477 84.545 153.861 1.00 27.34 98 ALA E C 1
ATOM 9402 O O . ALA E 1 110 ? -7.983 84.250 154.944 1.00 27.50 98 ALA E O 1
ATOM 9404 N N . ALA E 1 111 ? -8.202 84.914 152.810 1.00 27.17 99 ALA E N 1
ATOM 9405 C CA . ALA E 1 111 ? -9.663 84.958 152.884 1.00 26.55 99 ALA E CA 1
ATOM 9406 C C . ALA E 1 111 ? -10.256 83.546 152.943 1.00 26.05 99 ALA E C 1
ATOM 9407 O O . ALA E 1 111 ? -9.699 82.600 152.376 1.00 25.60 99 ALA E O 1
ATOM 9409 N N . ALA E 1 112 ? -11.385 83.413 153.633 1.00 25.50 100 ALA E N 1
ATOM 9410 C CA . ALA E 1 112 ? -11.989 82.105 153.870 1.00 25.16 100 ALA E CA 1
ATOM 9411 C C . ALA E 1 112 ? -12.364 81.362 152.589 1.00 25.11 100 ALA E C 1
ATOM 9412 O O . ALA E 1 112 ? -11.910 80.236 152.377 1.00 25.29 100 ALA E O 1
ATOM 9414 N N . VAL E 1 113 ? -13.177 81.983 151.735 1.00 24.86 101 VAL E N 1
ATOM 9415 C CA . VAL E 1 113 ? -13.633 81.319 150.511 1.00 24.73 101 VAL E CA 1
ATOM 9416 C C . VAL E 1 113 ? -12.482 80.817 149.633 1.00 25.06 101 VAL E C 1
ATOM 9417 O O . VAL E 1 113 ? -12.416 79.630 149.333 1.00 25.30 101 VAL E O 1
ATOM 9421 N N . PRO E 1 114 ? -11.562 81.710 149.233 1.00 25.49 102 PRO E N 1
ATOM 9422 C CA . PRO E 1 114 ? -10.451 81.241 148.398 1.00 25.95 102 PRO E CA 1
ATOM 9423 C C . PRO E 1 114 ? -9.654 80.134 149.081 1.00 26.41 102 PRO E C 1
ATOM 9424 O O . PRO E 1 114 ? -9.256 79.169 148.428 1.00 26.60 102 PRO E O 1
ATOM 9428 N N . THR E 1 115 ? -9.435 80.278 150.386 1.00 26.66 103 THR E N 1
ATOM 9429 C CA . THR E 1 115 ? -8.685 79.295 151.163 1.00 26.89 103 THR E CA 1
ATOM 9430 C C . THR E 1 115 ? -9.376 77.937 151.173 1.00 26.55 103 THR E C 1
ATOM 9431 O O . THR E 1 115 ? -8.752 76.913 150.874 1.00 26.59 103 THR E O 1
ATOM 9435 N N . LEU E 1 116 ? -10.664 77.935 151.516 1.00 25.74 104 LEU E N 1
ATOM 9436 C CA . LEU E 1 116 ? -11.429 76.695 151.617 1.00 24.97 104 LEU E CA 1
ATOM 9437 C C . LEU E 1 116 ? -11.700 76.074 150.252 1.00 25.42 104 LEU E C 1
ATOM 9438 O O . LEU E 1 116 ? -11.618 74.856 150.096 1.00 25.57 104 LEU E O 1
ATOM 9443 N N . VAL E 1 117 ? -12.007 76.904 149.259 1.00 26.00 105 VAL E N 1
ATOM 9444 C CA . VAL E 1 117 ? -12.216 76.396 147.905 1.00 26.95 105 VAL E CA 1
ATOM 9445 C C . VAL E 1 117 ? -10.978 75.656 147.415 1.00 28.41 105 VAL E C 1
ATOM 9446 O O . VAL E 1 117 ? -11.081 74.588 146.822 1.00 28.51 105 VAL E O 1
ATOM 9450 N N . ASP E 1 118 ? -9.806 76.215 147.684 1.00 30.59 106 ASP E N 1
ATOM 9451 C CA . ASP E 1 118 ? -8.566 75.576 147.270 1.00 32.55 106 ASP E CA 1
ATOM 9452 C C . ASP E 1 118 ? -8.345 74.255 147.990 1.00 32.35 106 ASP E C 1
ATOM 9453 O O . ASP E 1 118 ? -7.930 73.277 147.381 1.00 32.42 106 ASP E O 1
ATOM 9458 N N . MET E 1 119 ? -8.627 74.231 149.288 1.00 32.12 107 MET E N 1
ATOM 9459 C CA . MET E 1 119 ? -8.398 73.041 150.098 1.00 31.73 107 MET E CA 1
ATOM 9460 C C . MET E 1 119 ? -9.380 71.924 149.762 1.00 31.61 107 MET E C 1
ATOM 9461 O O . MET E 1 119 ? -9.081 70.747 149.961 1.00 31.40 107 MET E O 1
ATOM 9466 N N . SER E 1 120 ? -10.546 72.297 149.242 1.00 31.70 108 SER E N 1
ATOM 9467 C CA . SER E 1 120 ? -11.571 71.322 148.883 1.00 31.93 108 SER E CA 1
ATOM 9468 C C . SER E 1 120 ? -11.117 70.394 147.762 1.00 32.54 108 SER E C 1
ATOM 9469 O O . SER E 1 120 ? -11.710 69.337 147.545 1.00 32.58 108 SER E O 1
ATOM 9472 N N . LYS E 1 121 ? -10.058 70.785 147.059 1.00 33.66 109 LYS E N 1
ATOM 9473 C CA . LYS E 1 121 ? -9.478 69.944 146.021 1.00 34.82 109 LYS E CA 1
ATOM 9474 C C . LYS E 1 121 ? -8.925 68.654 146.607 1.00 35.90 109 LYS E C 1
ATOM 9475 O O . LYS E 1 121 ? -8.703 67.686 145.884 1.00 36.40 109 LYS E O 1
ATOM 9481 N N . ASP E 1 122 ? -8.700 68.643 147.918 1.00 37.10 110 ASP E N 1
ATOM 9482 C CA . ASP E 1 122 ? -8.132 67.476 148.583 1.00 37.97 110 ASP E CA 1
ATOM 9483 C C . ASP E 1 122 ? -8.992 66.983 149.736 1.00 36.62 110 ASP E C 1
ATOM 9484 O O . ASP E 1 122 ? -8.506 66.299 150.632 1.00 36.77 110 ASP E O 1
ATOM 9489 N N . ALA E 1 123 ? -10.274 67.325 149.704 1.00 34.71 111 ALA E N 1
ATOM 9490 C CA . ALA E 1 123 ? -11.191 66.937 150.762 1.00 32.85 111 ALA E CA 1
ATOM 9491 C C . ALA E 1 123 ? -12.246 65.951 150.271 1.00 31.78 111 ALA E C 1
ATOM 9492 O O . ALA E 1 123 ? -12.613 65.948 149.095 1.00 31.61 111 ALA E O 1
ATOM 9494 N N . VAL E 1 124 ? -12.724 65.110 151.182 1.00 30.41 112 VAL E N 1
ATOM 9495 C CA . VAL E 1 124 ? -13.855 64.237 150.909 1.00 29.21 112 VAL E CA 1
ATOM 9496 C C . VAL E 1 124 ? -15.151 65.021 151.097 1.00 29.08 112 VAL E C 1
ATOM 9497 O O . VAL E 1 124 ? -16.065 64.939 150.279 1.00 29.09 112 VAL E O 1
ATOM 9501 N N . LEU E 1 125 ? -15.217 65.787 152.180 1.00 29.08 113 LEU E N 1
ATOM 9502 C CA . LEU E 1 125 ? -16.360 66.652 152.456 1.00 29.06 113 LEU E CA 1
ATOM 9503 C C . LEU E 1 125 ? -15.891 67.990 152.997 1.00 28.78 113 LEU E C 1
ATOM 9504 O O . LEU E 1 125 ? -14.833 68.083 153.622 1.00 28.85 113 LEU E O 1
ATOM 9509 N N . MET E 1 126 ? -16.694 69.020 152.760 1.00 28.32 114 MET E N 1
ATOM 9510 C CA . MET E 1 126 ? -16.413 70.359 153.249 1.00 27.78 114 MET E CA 1
ATOM 9511 C C . MET E 1 126 ? -17.579 70.791 154.123 1.00 26.02 114 MET E C 1
ATOM 9512 O O . MET E 1 126 ? -18.703 70.900 153.649 1.00 26.01 114 MET E O 1
ATOM 9517 N N . VAL E 1 127 ? -17.318 71.027 155.402 1.00 23.81 115 VAL E N 1
ATOM 9518 C CA . VAL E 1 127 ? -18.390 71.318 156.340 1.00 21.89 115 VAL E CA 1
ATOM 9519 C C . VAL E 1 127 ? -18.288 72.740 156.867 1.00 21.35 115 VAL E C 1
ATOM 9520 O O . VAL E 1 127 ? -17.234 73.154 157.340 1.00 21.17 115 VAL E O 1
ATOM 9524 N N . VAL E 1 128 ? -19.384 73.487 156.777 1.00 20.86 116 VAL E N 1
ATOM 9525 C CA . VAL E 1 128 ? -19.449 74.835 157.344 1.00 21.04 116 VAL E CA 1
ATOM 9526 C C . VAL E 1 128 ? -20.845 75.117 157.866 1.00 22.46 116 VAL E C 1
ATOM 9527 O O . VAL E 1 128 ? -21.814 74.487 157.441 1.00 22.51 116 VAL E O 1
ATOM 9531 N N . GLY E 1 129 ? -20.947 76.071 158.782 1.00 24.36 117 GLY E N 1
ATOM 9532 C CA . GLY E 1 129 ? -22.244 76.503 159.281 1.00 27.30 117 GLY E CA 1
ATOM 9533 C C . GLY E 1 129 ? -22.985 77.313 158.235 1.00 29.51 117 GLY E C 1
ATOM 9534 O O . GLY E 1 129 ? -22.398 77.773 157.254 1.00 29.63 117 GLY E O 1
ATOM 9535 N N . CYS E 1 130 ? -24.282 77.487 158.446 1.00 31.92 118 CYS E N 1
ATOM 9536 C CA . CYS E 1 130 ? -25.110 78.240 157.517 1.00 33.37 118 CYS E CA 1
ATOM 9537 C C . CYS E 1 130 ? -24.852 79.733 157.664 1.00 33.52 118 CYS E C 1
ATOM 9538 O O . CYS E 1 130 ? -24.660 80.447 156.680 1.00 33.76 118 CYS E O 1
ATOM 9541 N N . LEU E 1 131 ? -24.852 80.192 158.909 1.00 33.38 119 LEU E N 1
ATOM 9542 C CA . LEU E 1 131 ? -24.574 81.580 159.231 1.00 32.97 119 LEU E CA 1
ATOM 9543 C C . LEU E 1 131 ? -23.388 81.663 160.185 1.00 32.77 119 LEU E C 1
ATOM 9544 O O . LEU E 1 131 ? -23.153 80.750 160.973 1.00 32.78 119 LEU E O 1
ATOM 9549 N N . GLY E 1 132 ? -22.643 82.760 160.110 1.00 32.48 120 GLY E N 1
ATOM 9550 C CA . GLY E 1 132 ? -21.440 82.920 160.912 1.00 32.21 120 GLY E CA 1
ATOM 9551 C C . GLY E 1 132 ? -21.518 84.042 161.926 1.00 32.33 120 GLY E C 1
ATOM 9552 O O . GLY E 1 132 ? -22.601 84.431 162.361 1.00 31.99 120 GLY E O 1
ATOM 9553 N N . SER E 1 133 ? -20.357 84.569 162.300 1.00 32.77 121 SER E N 1
ATOM 9554 C CA . SER E 1 133 ? -20.281 85.597 163.332 1.00 33.29 121 SER E CA 1
ATOM 9555 C C . SER E 1 133 ? -20.810 86.942 162.853 1.00 33.73 121 SER E C 1
ATOM 9556 O O . SER E 1 133 ? -21.109 87.818 163.663 1.00 34.00 121 SER E O 1
ATOM 9559 N N . GLY E 1 134 ? -20.928 87.104 161.539 1.00 34.15 122 GLY E N 1
ATOM 9560 C CA . GLY E 1 134 ? -21.417 88.356 160.966 1.00 34.91 122 GLY E CA 1
ATOM 9561 C C . GLY E 1 134 ? -22.919 88.383 160.750 1.00 35.47 122 GLY E C 1
ATOM 9562 O O . GLY E 1 134 ? -23.460 89.345 160.203 1.00 35.70 122 GLY E O 1
ATOM 9563 N N . ARG E 1 135 ? -23.597 87.331 161.194 1.00 35.84 123 ARG E N 1
ATOM 9564 C CA . ARG E 1 135 ? -25.021 87.171 160.940 1.00 36.22 123 ARG E CA 1
ATOM 9565 C C . ARG E 1 135 ? -25.860 88.294 161.546 1.00 36.70 123 ARG E C 1
ATOM 9566 O O . ARG E 1 135 ? -25.501 88.866 162.574 1.00 36.92 123 ARG E O 1
ATOM 9574 N N . TRP E 1 136 ? -26.968 88.615 160.882 1.00 37.25 124 TRP E N 1
ATOM 9575 C CA . TRP E 1 136 ? -27.990 89.502 161.441 1.00 37.67 124 TRP E CA 1
ATOM 9576 C C . TRP E 1 136 ? -29.359 89.144 160.871 1.00 38.52 124 TRP E C 1
ATOM 9577 O O . TRP E 1 136 ? -29.441 88.549 159.798 1.00 38.68 124 TRP E O 1
ATOM 9588 N N . PRO E 1 137 ? -30.438 89.502 161.592 1.00 39.50 125 PRO E N 1
ATOM 9589 C CA . PRO E 1 137 ? -31.787 89.041 161.261 1.00 40.36 125 PRO E CA 1
ATOM 9590 C C . PRO E 1 137 ? -32.155 89.288 159.800 1.00 41.46 125 PRO E C 1
ATOM 9591 O O . PRO E 1 137 ? -32.000 90.405 159.297 1.00 41.49 125 PRO E O 1
ATOM 9595 N N . GLY E 1 138 ? -32.633 88.246 159.128 1.00 42.60 126 GLY E N 1
ATOM 9596 C CA . GLY E 1 138 ? -32.999 88.356 157.724 1.00 44.23 126 GLY E CA 1
ATOM 9597 C C . GLY E 1 138 ? -32.157 87.473 156.826 1.00 45.48 126 GLY E C 1
ATOM 9598 O O . GLY E 1 138 ? -32.682 86.801 155.938 1.00 45.70 126 GLY E O 1
ATOM 9599 N N . ARG E 1 139 ? -30.849 87.466 157.058 1.00 46.58 127 ARG E N 1
ATOM 9600 C CA . ARG E 1 139 ? -29.933 86.692 156.227 1.00 47.69 127 ARG E CA 1
ATOM 9601 C C . ARG E 1 139 ? -30.055 85.193 156.479 1.00 47.16 127 ARG E C 1
ATOM 9602 O O . ARG E 1 139 ? -30.173 84.755 157.622 1.00 47.19 127 ARG E O 1
ATOM 9610 N N . LEU E 1 140 ? -30.036 84.412 155.404 1.00 46.54 128 LEU E N 1
ATOM 9611 C CA . LEU E 1 140 ? -30.185 82.966 155.507 1.00 45.81 128 LEU E CA 1
ATOM 9612 C C . LEU E 1 140 ? -28.863 82.250 155.268 1.00 44.11 128 LEU E C 1
ATOM 9613 O O . LEU E 1 140 ? -28.650 81.136 155.753 1.00 44.04 128 LEU E O 1
ATOM 9618 N N . LEU E 1 141 ? -27.976 82.894 154.517 1.00 41.70 129 LEU E N 1
ATOM 9619 C CA . LEU E 1 141 ? -26.715 82.280 154.143 1.00 39.31 129 LEU E CA 1
ATOM 9620 C C . LEU E 1 141 ? -25.594 83.304 154.250 1.00 38.02 129 LEU E C 1
ATOM 9621 O O . LEU E 1 141 ? -25.761 84.457 153.860 1.00 37.99 129 LEU E O 1
ATOM 9626 N N . GLY E 1 142 ? -24.454 82.889 154.790 1.00 36.59 130 GLY E N 1
ATOM 9627 C CA . GLY E 1 142 ? -23.298 83.777 154.889 1.00 34.69 130 GLY E CA 1
ATOM 9628 C C . GLY E 1 142 ? -22.480 83.729 153.614 1.00 33.51 130 GLY E C 1
ATOM 9629 O O . GLY E 1 142 ? -22.711 82.883 152.757 1.00 33.62 130 GLY E O 1
ATOM 9630 N N . SER E 1 143 ? -21.513 84.627 153.486 1.00 32.43 131 SER E N 1
ATOM 9631 C CA . SER E 1 143 ? -20.716 84.694 152.269 1.00 31.61 131 SER E CA 1
ATOM 9632 C C . SER E 1 143 ? -19.833 83.459 152.079 1.00 31.05 131 SER E C 1
ATOM 9633 O O . SER E 1 143 ? -19.506 83.094 150.951 1.00 31.14 131 SER E O 1
ATOM 9636 N N . VAL E 1 144 ? -19.444 82.820 153.176 1.00 30.47 132 VAL E N 1
ATOM 9637 C CA . VAL E 1 144 ? -18.563 81.659 153.096 1.00 30.03 132 VAL E CA 1
ATOM 9638 C C . VAL E 1 144 ? -19.335 80.411 152.690 1.00 30.33 132 VAL E C 1
ATOM 9639 O O . VAL E 1 144 ? -18.928 79.698 151.773 1.00 30.27 132 VAL E O 1
ATOM 9643 N N . SER E 1 145 ? -20.446 80.148 153.372 1.00 30.75 133 SER E N 1
ATOM 9644 C CA . SER E 1 145 ? -21.302 79.019 153.026 1.00 31.66 133 SER E CA 1
ATOM 9645 C C . SER E 1 145 ? -21.822 79.161 151.593 1.00 32.63 133 SER E C 1
ATOM 9646 O O . SER E 1 145 ? -21.829 78.201 150.820 1.00 32.51 133 SER E O 1
ATOM 9649 N N . SER E 1 146 ? -22.240 80.374 151.246 1.00 33.81 134 SER E N 1
ATOM 9650 C CA . SER E 1 146 ? -22.699 80.689 149.900 1.00 34.79 134 SER E CA 1
ATOM 9651 C C . SER E 1 146 ? -21.620 80.463 148.839 1.00 35.03 134 SER E C 1
ATOM 9652 O O . SER E 1 146 ? -21.870 79.832 147.812 1.00 35.53 134 SER E O 1
ATOM 9655 N N . GLY E 1 147 ? -20.424 80.989 149.085 1.00 34.69 135 GLY E N 1
ATOM 9656 C CA . GLY E 1 147 ? -19.325 80.868 148.132 1.00 33.90 135 GLY E CA 1
ATOM 9657 C C . GLY E 1 147 ? -18.863 79.433 147.979 1.00 33.38 135 GLY E C 1
ATOM 9658 O O . GLY E 1 147 ? -18.427 79.013 146.908 1.00 33.68 135 GLY E O 1
ATOM 9659 N N . LEU E 1 148 ? -18.966 78.677 149.062 1.00 32.60 136 LEU E N 1
ATOM 9660 C CA . LEU E 1 148 ? -18.545 77.290 149.068 1.00 31.65 136 LEU E CA 1
ATOM 9661 C C . LEU E 1 148 ? -19.540 76.451 148.260 1.00 31.11 136 LEU E C 1
ATOM 9662 O O . LEU E 1 148 ? -19.148 75.563 147.501 1.00 31.07 136 LEU E O 1
ATOM 9667 N N . LEU E 1 149 ? -20.827 76.757 148.418 1.00 30.24 137 LEU E N 1
ATOM 9668 C CA . LEU E 1 149 ? -21.895 76.116 147.651 1.00 29.41 137 LEU E CA 1
ATOM 9669 C C . LEU E 1 149 ? -21.694 76.255 146.147 1.00 29.45 137 LEU E C 1
ATOM 9670 O O . LEU E 1 149 ? -22.100 75.388 145.370 1.00 29.53 137 LEU E O 1
ATOM 9675 N N . ARG E 1 150 ? -21.063 77.349 145.738 1.00 29.47 138 ARG E N 1
ATOM 9676 C CA . ARG E 1 150 ? -20.946 77.669 144.320 1.00 29.19 138 ARG E CA 1
ATOM 9677 C C . ARG E 1 150 ? -19.625 77.249 143.686 1.00 28.40 138 ARG E C 1
ATOM 9678 O O . ARG E 1 150 ? -19.553 77.095 142.466 1.00 28.33 138 ARG E O 1
ATOM 9686 N N . HIS E 1 151 ? -18.593 77.115 144.509 1.00 27.58 139 HIS E N 1
ATOM 9687 C CA . HIS E 1 151 ? -17.247 76.901 144.032 1.00 26.83 139 HIS E CA 1
ATOM 9688 C C . HIS E 1 151 ? -16.481 75.712 144.506 1.00 26.95 139 HIS E C 1
ATOM 9689 O O . HIS E 1 151 ? -15.501 75.358 143.932 1.00 27.27 139 HIS E O 1
ATOM 9696 N N . ALA E 1 152 ? -16.926 75.085 145.561 1.00 27.20 140 ALA E N 1
ATOM 9697 C CA . ALA E 1 152 ? -16.183 73.987 146.178 1.00 27.54 140 ALA E CA 1
ATOM 9698 C C . ALA E 1 152 ? -15.919 72.840 145.203 1.00 28.08 140 ALA E C 1
ATOM 9699 O O . ALA E 1 152 ? -16.717 72.574 144.308 1.00 28.03 140 ALA E O 1
ATOM 9701 N N . HIS E 1 153 ? -14.788 72.169 145.381 1.00 28.95 141 HIS E N 1
ATOM 9702 C CA . HIS E 1 153 ? -14.417 71.047 144.523 1.00 29.69 141 HIS E CA 1
ATOM 9703 C C . HIS E 1 153 ? -14.745 69.694 145.143 1.00 28.47 141 HIS E C 1
ATOM 9704 O O . HIS E 1 153 ? -14.179 68.671 144.766 1.00 28.44 141 HIS E O 1
ATOM 9711 N N . CYS E 1 154 ? -15.669 69.707 146.096 1.00 27.02 142 CYS E N 1
ATOM 9712 C CA . CYS E 1 154 ? -16.179 68.493 146.715 1.00 25.58 142 CYS E CA 1
ATOM 9713 C C . CYS E 1 154 ? -17.526 68.833 147.334 1.00 23.70 142 CYS E C 1
ATOM 9714 O O . CYS E 1 154 ? -17.880 70.006 147.427 1.00 23.64 142 CYS E O 1
ATOM 9717 N N . PRO E 1 155 ? -18.286 67.812 147.756 1.00 21.97 143 PRO E N 1
ATOM 9718 C CA . PRO E 1 155 ? -19.600 68.076 148.348 1.00 21.16 143 PRO E CA 1
ATOM 9719 C C . PRO E 1 155 ? -19.489 68.990 149.565 1.00 20.93 143 PRO E C 1
ATOM 9720 O O . PRO E 1 155 ? -18.503 68.927 150.300 1.00 20.71 143 PRO E O 1
ATOM 9724 N N . VAL E 1 156 ? -20.491 69.839 149.764 1.00 21.09 144 VAL E N 1
ATOM 9725 C CA . VAL E 1 156 ? -20.492 70.798 150.865 1.00 21.42 144 VAL E CA 1
ATOM 9726 C C . VAL E 1 156 ? -21.624 70.502 151.843 1.00 21.96 144 VAL E C 1
ATOM 9727 O O . VAL E 1 156 ? -22.781 70.373 151.444 1.00 22.34 144 VAL E O 1
ATOM 9731 N N . VAL E 1 157 ? -21.286 70.394 153.124 1.00 22.25 145 VAL E N 1
ATOM 9732 C CA . VAL E 1 157 ? -22.285 70.148 154.157 1.00 22.58 145 VAL E CA 1
ATOM 9733 C C . VAL E 1 157 ? -22.630 71.456 154.860 1.00 23.17 145 VAL E C 1
ATOM 9734 O O . VAL E 1 157 ? -21.745 72.130 155.383 1.00 23.57 145 VAL E O 1
ATOM 9738 N N . ILE E 1 158 ? -23.910 71.818 154.862 1.00 23.78 146 ILE E N 1
ATOM 9739 C CA . ILE E 1 158 ? -24.364 73.035 155.529 1.00 24.35 146 ILE E CA 1
ATOM 9740 C C . ILE E 1 158 ? -25.037 72.699 156.856 1.00 25.34 146 ILE E C 1
ATOM 9741 O O . ILE E 1 158 ? -26.054 72.014 156.885 1.00 25.50 146 ILE E O 1
ATOM 9746 N N . ILE E 1 159 ? -24.465 73.178 157.955 1.00 26.60 147 ILE E N 1
ATOM 9747 C CA . ILE E 1 159 ? -25.029 72.918 159.277 1.00 27.82 147 ILE E CA 1
ATOM 9748 C C . ILE E 1 159 ? -25.760 74.141 159.814 1.00 28.99 147 ILE E C 1
ATOM 9749 O O . ILE E 1 159 ? -25.267 75.259 159.712 1.00 29.27 147 ILE E O 1
ATOM 9754 N N . HIS E 1 160 ? -26.944 73.921 160.369 1.00 30.57 148 HIS E N 1
ATOM 9755 C CA . HIS E 1 160 ? -27.694 74.982 161.020 1.00 32.34 148 HIS E CA 1
ATOM 9756 C C . HIS E 1 160 ? -27.536 74.829 162.525 1.00 34.41 148 HIS E C 1
ATOM 9757 O O . HIS E 1 160 ? -27.430 73.714 163.028 1.00 34.56 148 HIS E O 1
ATOM 9764 N N . ASP E 1 161 ? -27.514 75.942 163.248 1.00 37.14 149 ASP E N 1
ATOM 9765 C CA . ASP E 1 161 ? -27.213 75.896 164.678 1.00 39.71 149 ASP E CA 1
ATOM 9766 C C . ASP E 1 161 ? -28.290 75.196 165.500 1.00 41.35 149 ASP E C 1
ATOM 9767 O O . ASP E 1 161 ? -28.093 74.923 166.682 1.00 41.62 149 ASP E O 1
ATOM 9772 N N . GLU E 1 162 ? -29.420 74.889 164.873 1.00 43.42 150 GLU E N 1
ATOM 9773 C CA . GLU E 1 162 ? -30.469 74.138 165.552 1.00 45.34 150 GLU E CA 1
ATOM 9774 C C . GLU E 1 162 ? -30.514 72.674 165.130 1.00 46.20 150 GLU E C 1
ATOM 9775 O O . GLU E 1 162 ? -31.447 71.950 165.478 1.00 46.25 150 GLU E O 1
ATOM 9781 N N . ASP E 1 163 ? -29.499 72.238 164.389 1.00 47.30 151 ASP E N 1
ATOM 9782 C CA . ASP E 1 163 ? -29.421 70.848 163.953 1.00 48.49 151 ASP E CA 1
ATOM 9783 C C . ASP E 1 163 ? -29.140 69.917 165.124 1.00 49.33 151 ASP E C 1
ATOM 9784 O O . ASP E 1 163 ? -28.326 70.220 165.993 1.00 49.40 151 ASP E O 1
ATOM 9789 N N . SER E 1 164 ? -29.832 68.785 165.142 1.00 50.52 152 SER E N 1
ATOM 9790 C CA . SER E 1 164 ? -29.584 67.744 166.127 1.00 51.75 152 SER E CA 1
ATOM 9791 C C . SER E 1 164 ? -28.393 66.906 165.662 1.00 52.68 152 SER E C 1
ATOM 9792 O O . SER E 1 164 ? -28.459 66.245 164.622 1.00 52.77 152 SER E O 1
ATOM 9795 N N . VAL E 1 165 ? -27.298 66.945 166.420 1.00 53.70 153 VAL E N 1
ATOM 9796 C CA . VAL E 1 165 ? -26.068 66.262 166.008 1.00 54.62 153 VAL E CA 1
ATOM 9797 C C . VAL E 1 165 ? -25.478 65.339 167.077 1.00 55.34 153 VAL E C 1
ATOM 9798 O O . VAL E 1 165 ? -24.874 64.314 166.757 1.00 55.41 153 VAL E O 1
ATOM 9802 N N . MET E 1 166 ? -25.654 65.701 168.342 1.00 56.21 154 MET E N 1
ATOM 9803 C CA . MET E 1 166 ? -25.082 64.919 169.434 1.00 57.01 154 MET E CA 1
ATOM 9804 C C . MET E 1 166 ? -25.909 63.688 169.822 1.00 57.67 154 MET E C 1
ATOM 9805 O O . MET E 1 166 ? -25.340 62.647 170.152 1.00 57.58 154 MET E O 1
ATOM 9810 N N . PRO E 1 167 ? -27.250 63.801 169.794 1.00 58.48 155 PRO E N 1
ATOM 9811 C CA . PRO E 1 167 ? -28.108 62.655 170.117 1.00 58.99 155 PRO E CA 1
ATOM 9812 C C . PRO E 1 167 ? -27.742 61.374 169.359 1.00 59.41 155 PRO E C 1
ATOM 9813 O O . PRO E 1 167 ? -27.708 61.364 168.127 1.00 59.63 155 PRO E O 1
ATOM 9817 N N . HIS E 1 168 ? -27.473 60.305 170.103 1.00 59.82 156 HIS E N 1
ATOM 9818 C CA . HIS E 1 168 ? -27.109 59.017 169.518 1.00 60.15 156 HIS E CA 1
ATOM 9819 C C . HIS E 1 168 ? -27.581 57.876 170.418 1.00 60.13 156 HIS E C 1
ATOM 9820 O O . HIS E 1 168 ? -27.555 58.004 171.643 1.00 60.29 156 HIS E O 1
ATOM 9827 N N . PRO E 1 169 ? -28.014 56.752 169.816 1.00 59.98 157 PRO E N 1
ATOM 9828 C CA . PRO E 1 169 ? -28.065 56.530 168.364 1.00 59.59 157 PRO E CA 1
ATOM 9829 C C . PRO E 1 169 ? -29.236 57.245 167.694 1.00 58.93 157 PRO E C 1
ATOM 9830 O O . PRO E 1 169 ? -30.350 57.225 168.215 1.00 59.16 157 PRO E O 1
ATOM 9834 N N . GLN E 1 170 ? -28.981 57.878 166.553 1.00 57.93 158 GLN E N 1
ATOM 9835 C CA . GLN E 1 170 ? -30.042 58.562 165.818 1.00 56.80 158 GLN E CA 1
ATOM 9836 C C . GLN E 1 170 ? -30.555 57.690 164.676 1.00 55.49 158 GLN E C 1
ATOM 9837 O O . GLN E 1 170 ? -29.822 57.389 163.735 1.00 55.36 158 GLN E O 1
ATOM 9843 N N . GLN E 1 171 ? -31.817 57.287 164.766 1.00 53.90 159 GLN E N 1
ATOM 9844 C CA . GLN E 1 171 ? -32.364 56.299 163.838 1.00 52.40 159 GLN E CA 1
ATOM 9845 C C . GLN E 1 171 ? -33.172 56.888 162.680 1.00 50.51 159 GLN E C 1
ATOM 9846 O O . GLN E 1 171 ? -33.617 56.153 161.796 1.00 50.39 159 GLN E O 1
ATOM 9852 N N . ALA E 1 172 ? -33.350 58.207 162.680 1.00 48.10 160 ALA E N 1
ATOM 9853 C CA . ALA E 1 172 ? -34.037 58.891 161.586 1.00 45.65 160 ALA E CA 1
ATOM 9854 C C . ALA E 1 172 ? -33.333 58.649 160.248 1.00 43.78 160 ALA E C 1
ATOM 9855 O O . ALA E 1 172 ? -32.108 58.579 160.190 1.00 43.69 160 ALA E O 1
ATOM 9857 N N . PRO E 1 173 ? -34.111 58.518 159.165 1.00 41.89 161 PRO E N 1
ATOM 9858 C CA . PRO E 1 173 ? -33.554 58.199 157.850 1.00 40.48 161 PRO E CA 1
ATOM 9859 C C . PRO E 1 173 ? -32.777 59.336 157.174 1.00 38.96 161 PRO E C 1
ATOM 9860 O O . PRO E 1 173 ? -32.812 60.484 157.622 1.00 38.58 161 PRO E O 1
ATOM 9864 N N . VAL E 1 174 ? -32.074 58.993 156.100 1.00 37.20 162 VAL E N 1
ATOM 9865 C CA . VAL E 1 174 ? -31.427 59.974 155.247 1.00 35.32 162 VAL E CA 1
ATOM 9866 C C . VAL E 1 174 ? -32.365 60.292 154.089 1.00 34.23 162 VAL E C 1
ATOM 9867 O O . VAL E 1 174 ? -32.799 59.397 153.366 1.00 34.19 162 VAL E O 1
ATOM 9871 N N . LEU E 1 175 ? -32.684 61.570 153.925 1.00 32.78 163 LEU E N 1
ATOM 9872 C CA . LEU E 1 175 ? -33.565 62.022 152.856 1.00 31.37 163 LEU E CA 1
ATOM 9873 C C . LEU E 1 175 ? -32.743 62.510 151.665 1.00 31.15 163 LEU E C 1
ATOM 9874 O O . LEU E 1 175 ? -31.821 63.303 151.833 1.00 31.31 163 LEU E O 1
ATOM 9879 N N . VAL E 1 176 ? -33.069 62.031 150.467 1.00 30.81 164 VAL E N 1
ATOM 9880 C CA . VAL E 1 176 ? -32.367 62.469 149.259 1.00 30.66 164 VAL E CA 1
ATOM 9881 C C . VAL E 1 176 ? -33.337 62.828 148.141 1.00 31.40 164 VAL E C 1
ATOM 9882 O O . VAL E 1 176 ? -34.295 62.102 147.885 1.00 31.41 164 VAL E O 1
ATOM 9886 N N . GLY E 1 177 ? -33.088 63.959 147.486 1.00 32.26 165 GLY E N 1
ATOM 9887 C CA . GLY E 1 177 ? -33.902 64.391 146.360 1.00 33.32 165 GLY E CA 1
ATOM 9888 C C . GLY E 1 177 ? -33.295 63.916 145.055 1.00 34.36 165 GLY E C 1
ATOM 9889 O O . GLY E 1 177 ? -32.141 64.220 144.754 1.00 34.20 165 GLY E O 1
ATOM 9890 N N . VAL E 1 178 ? -34.067 63.158 144.283 1.00 35.41 166 VAL E N 1
ATOM 9891 C CA . VAL E 1 178 ? -33.589 62.636 143.010 1.00 36.38 166 VAL E CA 1
ATOM 9892 C C . VAL E 1 178 ? -34.367 63.269 141.868 1.00 36.68 166 VAL E C 1
ATOM 9893 O O . VAL E 1 178 ? -35.587 63.392 141.945 1.00 37.01 166 VAL E O 1
ATOM 9897 N N . ASP E 1 179 ? -33.670 63.682 140.812 1.00 36.81 167 ASP E N 1
ATOM 9898 C CA . ASP E 1 179 ? -34.348 64.251 139.645 1.00 37.03 167 ASP E CA 1
ATOM 9899 C C . ASP E 1 179 ? -33.846 63.673 138.325 1.00 37.41 167 ASP E C 1
ATOM 9900 O O . ASP E 1 179 ? -34.277 64.093 137.256 1.00 37.65 167 ASP E O 1
ATOM 9905 N N . GLY E 1 180 ? -32.932 62.714 138.404 1.00 37.94 168 GLY E N 1
ATOM 9906 C CA . GLY E 1 180 ? -32.455 62.028 137.212 1.00 38.77 168 GLY E CA 1
ATOM 9907 C C . GLY E 1 180 ? -31.155 62.565 136.644 1.00 39.68 168 GLY E C 1
ATOM 9908 O O . GLY E 1 180 ? -30.454 61.862 135.917 1.00 39.63 168 GLY E O 1
ATOM 9909 N N . SER E 1 181 ? -30.825 63.810 136.968 1.00 40.74 169 SER E N 1
ATOM 9910 C CA . SER E 1 181 ? -29.604 64.428 136.451 1.00 42.12 169 SER E CA 1
ATOM 9911 C C . SER E 1 181 ? -28.344 63.732 136.965 1.00 43.11 169 SER E C 1
ATOM 9912 O O . SER E 1 181 ? -28.395 62.963 137.926 1.00 43.36 169 SER E O 1
ATOM 9915 N N . SER E 1 182 ? -27.213 64.009 136.324 1.00 44.20 170 SER E N 1
ATOM 9916 C CA . SER E 1 182 ? -25.952 63.380 136.703 1.00 45.01 170 SER E CA 1
ATOM 9917 C C . SER E 1 182 ? -25.487 63.867 138.072 1.00 45.04 170 SER E C 1
ATOM 9918 O O . SER E 1 182 ? -24.860 63.120 138.822 1.00 45.31 170 SER E O 1
ATOM 9921 N N . ALA E 1 183 ? -25.789 65.121 138.393 1.00 44.85 171 ALA E N 1
ATOM 9922 C CA . ALA E 1 183 ? -25.439 65.673 139.700 1.00 44.47 171 ALA E CA 1
ATOM 9923 C C . ALA E 1 183 ? -26.291 65.027 140.790 1.00 44.03 171 ALA E C 1
ATOM 9924 O O . ALA E 1 183 ? -25.833 64.814 141.912 1.00 43.88 171 ALA E O 1
ATOM 9926 N N . SER E 1 184 ? -27.536 64.714 140.442 1.00 43.45 172 SER E N 1
ATOM 9927 C CA . SER E 1 184 ? -28.448 64.029 141.348 1.00 42.72 172 SER E CA 1
ATOM 9928 C C . SER E 1 184 ? -27.965 62.604 141.598 1.00 42.27 172 SER E C 1
ATOM 9929 O O . SER E 1 184 ? -28.163 62.047 142.676 1.00 41.83 172 SER E O 1
ATOM 9932 N N . GLU E 1 185 ? -27.327 62.021 140.591 1.00 42.16 173 GLU E N 1
ATOM 9933 C CA . GLU E 1 185 ? -26.769 60.680 140.712 1.00 42.05 173 GLU E CA 1
ATOM 9934 C C . GLU E 1 185 ? -25.679 60.656 141.782 1.00 40.85 173 GLU E C 1
ATOM 9935 O O . GLU E 1 185 ? -25.576 59.703 142.557 1.00 40.83 173 GLU E O 1
ATOM 9941 N N . LEU E 1 186 ? -24.872 61.713 141.824 1.00 39.19 174 LEU E N 1
ATOM 9942 C CA . LEU E 1 186 ? -23.844 61.853 142.845 1.00 37.37 174 LEU E CA 1
ATOM 9943 C C . LEU E 1 186 ? -24.496 61.979 144.218 1.00 36.03 174 LEU E C 1
ATOM 9944 O O . LEU E 1 186 ? -24.073 61.333 145.174 1.00 35.80 174 LEU E O 1
ATOM 9949 N N . ALA E 1 187 ? -25.528 62.812 144.313 1.00 34.38 175 ALA E N 1
ATOM 9950 C CA . ALA E 1 187 ? -26.264 62.957 145.560 1.00 33.16 175 ALA E CA 1
ATOM 9951 C C . ALA E 1 187 ? -26.732 61.591 146.071 1.00 32.54 175 ALA E C 1
ATOM 9952 O O . ALA E 1 187 ? -26.555 61.264 147.243 1.00 32.50 175 ALA E O 1
ATOM 9954 N N . THR E 1 188 ? -27.321 60.794 145.184 1.00 31.67 176 THR E N 1
ATOM 9955 C CA . THR E 1 188 ? -27.761 59.445 145.533 1.00 30.73 176 THR E CA 1
ATOM 9956 C C . THR E 1 188 ? -26.611 58.597 146.080 1.00 30.29 176 THR E C 1
ATOM 9957 O O . THR E 1 188 ? -26.761 57.919 147.093 1.00 30.05 176 THR E O 1
ATOM 9961 N N . ALA E 1 189 ? -25.465 58.641 145.408 1.00 30.11 177 ALA E N 1
ATOM 9962 C CA . ALA E 1 189 ? -24.295 57.880 145.845 1.00 30.27 177 ALA E CA 1
ATOM 9963 C C . ALA E 1 189 ? -23.935 58.155 147.307 1.00 30.91 177 ALA E C 1
ATOM 9964 O O . ALA E 1 189 ? -23.778 57.222 148.092 1.00 30.98 177 ALA E O 1
ATOM 9966 N N . ILE E 1 190 ? -23.809 59.429 147.676 1.00 31.61 178 ILE E N 1
ATOM 9967 C CA . ILE E 1 190 ? -23.453 59.766 149.052 1.00 32.43 178 ILE E CA 1
ATOM 9968 C C . ILE E 1 190 ? -24.593 59.536 150.034 1.00 32.25 178 ILE E C 1
ATOM 9969 O O . ILE E 1 190 ? -24.352 59.165 151.180 1.00 32.59 178 ILE E O 1
ATOM 9974 N N . ALA E 1 191 ? -25.828 59.736 149.588 1.00 32.00 179 ALA E N 1
ATOM 9975 C CA . ALA E 1 191 ? -26.985 59.449 150.430 1.00 31.83 179 ALA E CA 1
ATOM 9976 C C . ALA E 1 191 ? -26.972 57.990 150.888 1.00 32.03 179 ALA E C 1
ATOM 9977 O O . ALA E 1 191 ? -27.178 57.700 152.066 1.00 31.91 179 ALA E O 1
ATOM 9979 N N . PHE E 1 192 ? -26.720 57.074 149.956 1.00 32.50 180 PHE E N 1
ATOM 9980 C CA . PHE E 1 192 ? -26.658 55.652 150.282 1.00 33.01 180 PHE E CA 1
ATOM 9981 C C . PHE E 1 192 ? -25.431 55.319 151.112 1.00 33.36 180 PHE E C 1
ATOM 9982 O O . PHE E 1 192 ? -25.512 54.548 152.068 1.00 33.42 180 PHE E O 1
ATOM 9990 N N . ASP E 1 193 ? -24.296 55.903 150.740 1.00 33.88 181 ASP E N 1
ATOM 9991 C CA . ASP E 1 193 ? -23.061 55.708 151.483 1.00 34.21 181 ASP E CA 1
ATOM 9992 C C . ASP E 1 193 ? -23.270 56.135 152.926 1.00 33.63 181 ASP E C 1
ATOM 9993 O O . ASP E 1 193 ? -22.954 55.406 153.865 1.00 33.37 181 ASP E O 1
ATOM 9998 N N . GLU E 1 194 ? -23.826 57.328 153.083 1.00 32.95 182 GLU E N 1
ATOM 9999 C CA . GLU E 1 194 ? -24.057 57.905 154.392 1.00 32.19 182 GLU E CA 1
ATOM 10000 C C . GLU E 1 194 ? -25.064 57.075 155.197 1.00 31.19 182 GLU E C 1
ATOM 10001 O O . GLU E 1 194 ? -24.836 56.787 156.368 1.00 31.02 182 GLU E O 1
ATOM 10007 N N . ALA E 1 195 ? -26.164 56.672 154.564 1.00 30.11 183 ALA E N 1
ATOM 10008 C CA . ALA E 1 195 ? -27.189 55.868 155.237 1.00 28.92 183 ALA E CA 1
ATOM 10009 C C . ALA E 1 195 ? -26.669 54.490 155.638 1.00 28.32 183 ALA E C 1
ATOM 10010 O O . ALA E 1 195 ? -26.982 53.987 156.716 1.00 27.90 183 ALA E O 1
ATOM 10012 N N . SER E 1 196 ? -25.879 53.886 154.756 1.00 27.94 184 SER E N 1
ATOM 10013 C CA . SER E 1 196 ? -25.268 52.592 155.022 1.00 27.75 184 SER E CA 1
ATOM 10014 C C . SER E 1 196 ? -24.386 52.634 156.269 1.00 28.16 184 SER E C 1
ATOM 10015 O O . SER E 1 196 ? -24.538 51.816 157.173 1.00 28.26 184 SER E O 1
ATOM 10018 N N . ARG E 1 197 ? -23.471 53.598 156.312 1.00 28.83 185 ARG E N 1
ATOM 10019 C CA . ARG E 1 197 ? -22.530 53.735 157.421 1.00 29.25 185 ARG E CA 1
ATOM 10020 C C . ARG E 1 197 ? -23.213 54.060 158.744 1.00 30.32 185 ARG E C 1
ATOM 10021 O O . ARG E 1 197 ? -22.737 53.659 159.802 1.00 30.32 185 ARG E O 1
ATOM 10029 N N . ARG E 1 198 ? -24.319 54.794 158.682 1.00 31.89 186 ARG E N 1
ATOM 10030 C CA . ARG E 1 198 ? -25.039 55.189 159.884 1.00 33.76 186 ARG E CA 1
ATOM 10031 C C . ARG E 1 198 ? -26.020 54.123 160.337 1.00 35.57 186 ARG E C 1
ATOM 10032 O O . ARG E 1 198 ? -26.668 54.276 161.369 1.00 35.56 186 ARG E O 1
ATOM 10040 N N . ASN E 1 199 ? -26.130 53.050 159.556 1.00 38.07 187 ASN E N 1
ATOM 10041 C CA . ASN E 1 199 ? -27.098 51.985 159.816 1.00 40.08 187 ASN E CA 1
ATOM 10042 C C . ASN E 1 199 ? -28.537 52.467 159.934 1.00 39.86 187 ASN E C 1
ATOM 10043 O O . ASN E 1 199 ? -29.275 52.031 160.815 1.00 39.86 187 ASN E O 1
ATOM 10048 N N . VAL E 1 200 ? -28.928 53.368 159.041 1.00 39.55 188 VAL E N 1
ATOM 10049 C CA . VAL E 1 200 ? -30.280 53.901 159.034 1.00 39.44 188 VAL E CA 1
ATOM 10050 C C . VAL E 1 200 ? -30.922 53.711 157.665 1.00 39.95 188 VAL E C 1
ATOM 10051 O O . VAL E 1 200 ? -30.291 53.206 156.738 1.00 39.83 188 VAL E O 1
ATOM 10055 N N . ASP E 1 201 ? -32.181 54.113 157.543 1.00 40.78 189 ASP E N 1
ATOM 10056 C CA . ASP E 1 201 ? -32.906 53.925 156.295 1.00 41.58 189 ASP E CA 1
ATOM 10057 C C . ASP E 1 201 ? -32.814 55.149 155.390 1.00 40.28 189 ASP E C 1
ATOM 10058 O O . ASP E 1 201 ? -32.300 56.192 155.787 1.00 40.30 189 ASP E O 1
ATOM 10063 N N . LEU E 1 202 ? -33.313 55.012 154.168 1.00 38.41 190 LEU E N 1
ATOM 10064 C CA . LEU E 1 202 ? -33.208 56.073 153.181 1.00 36.46 190 LEU E CA 1
ATOM 10065 C C . LEU E 1 202 ? -34.566 56.403 152.582 1.00 35.24 190 LEU E C 1
ATOM 10066 O O . LEU E 1 202 ? -35.332 55.510 152.232 1.00 35.38 190 LEU E O 1
ATOM 10071 N N . VAL E 1 203 ? -34.860 57.692 152.474 1.00 33.75 191 VAL E N 1
ATOM 10072 C CA . VAL E 1 203 ? -36.063 58.147 151.793 1.00 32.40 191 VAL E CA 1
ATOM 10073 C C . VAL E 1 203 ? -35.660 58.883 150.522 1.00 32.29 191 VAL E C 1
ATOM 10074 O O . VAL E 1 203 ? -35.028 59.936 150.581 1.00 32.15 191 VAL E O 1
ATOM 10078 N N . ALA E 1 204 ? -36.012 58.318 149.373 1.00 32.24 192 ALA E N 1
ATOM 10079 C CA . ALA E 1 204 ? -35.743 58.964 148.096 1.00 32.44 192 ALA E CA 1
ATOM 10080 C C . ALA E 1 204 ? -36.993 59.676 147.605 1.00 32.89 192 ALA E C 1
ATOM 10081 O O . ALA E 1 204 ? -38.019 59.045 147.369 1.00 32.91 192 ALA E O 1
ATOM 10083 N N . LEU E 1 205 ? -36.905 60.993 147.461 1.00 33.79 193 LEU E N 1
ATOM 10084 C CA . LEU E 1 205 ? -38.038 61.783 146.999 1.00 34.87 193 LEU E CA 1
ATOM 10085 C C . LEU E 1 205 ? -37.818 62.347 145.602 1.00 36.35 193 LEU E C 1
ATOM 10086 O O . LEU E 1 205 ? -36.756 62.883 145.299 1.00 36.43 193 LEU E O 1
ATOM 10091 N N . HIS E 1 206 ? -38.834 62.215 144.755 1.00 38.49 194 HIS E N 1
ATOM 10092 C CA . HIS E 1 206 ? -38.817 62.817 143.429 1.00 40.29 194 HIS E CA 1
ATOM 10093 C C . HIS E 1 206 ? -40.077 63.635 143.203 1.00 40.41 194 HIS E C 1
ATOM 10094 O O . HIS E 1 206 ? -41.187 63.172 143.470 1.00 40.49 194 HIS E O 1
ATOM 10101 N N . ALA E 1 207 ? -39.900 64.861 142.727 1.00 40.51 195 ALA E N 1
ATOM 10102 C CA . ALA E 1 207 ? -41.026 65.665 142.288 1.00 40.61 195 ALA E CA 1
ATOM 10103 C C . ALA E 1 207 ? -41.157 65.493 140.783 1.00 40.81 195 ALA E C 1
ATOM 10104 O O . ALA E 1 207 ? -40.187 65.674 140.045 1.00 40.73 195 ALA E O 1
ATOM 10106 N N . TRP E 1 208 ? -42.353 65.119 140.338 1.00 40.99 196 TRP E N 1
ATOM 10107 C CA . TRP E 1 208 ? -42.606 64.865 138.924 1.00 41.05 196 TRP E CA 1
ATOM 10108 C C . TRP E 1 208 ? -42.291 66.094 138.072 1.00 40.78 196 TRP E C 1
ATOM 10109 O O . TRP E 1 208 ? -41.645 65.984 137.031 1.00 40.52 196 TRP E O 1
ATOM 10120 N N . SER E 1 209 ? -42.730 67.261 138.535 1.00 40.66 197 SER E N 1
ATOM 10121 C CA . SER E 1 209 ? -42.498 68.512 137.819 1.00 40.81 197 SER E CA 1
ATOM 10122 C C . SER E 1 209 ? -41.655 69.494 138.635 1.00 40.92 197 SER E C 1
ATOM 10123 O O . SER E 1 209 ? -41.909 69.708 139.821 1.00 40.84 197 SER E O 1
ATOM 10126 N N . ASP E 1 210 ? -40.657 70.091 137.987 1.00 41.08 198 ASP E N 1
ATOM 10127 C CA . ASP E 1 210 ? -39.809 71.094 138.624 1.00 41.40 198 ASP E CA 1
ATOM 10128 C C . ASP E 1 210 ? -40.555 72.409 138.828 1.00 42.83 198 ASP E C 1
ATOM 10129 O O . ASP E 1 210 ? -40.279 73.142 139.770 1.00 42.87 198 ASP E O 1
ATOM 10134 N N . VAL E 1 211 ? -41.501 72.703 137.942 1.00 45.14 199 VAL E N 1
ATOM 10135 C CA . VAL E 1 211 ? -42.298 73.927 138.034 1.00 47.44 199 VAL E CA 1
ATOM 10136 C C . VAL E 1 211 ? -43.669 73.651 138.642 1.00 49.58 199 VAL E C 1
ATOM 10137 O O . VAL E 1 211 ? -44.144 72.513 138.624 1.00 49.56 199 VAL E O 1
ATOM 10141 N N . ASP E 1 212 ? -44.302 74.692 139.178 1.00 52.52 200 ASP E N 1
ATOM 10142 C CA . ASP E 1 212 ? -45.610 74.537 139.810 1.00 55.40 200 ASP E CA 1
ATOM 10143 C C . ASP E 1 212 ? -46.659 74.074 138.800 1.00 56.29 200 ASP E C 1
ATOM 10144 O O . ASP E 1 212 ? -46.644 74.483 137.639 1.00 56.52 200 ASP E O 1
ATOM 10149 N N . VAL E 1 213 ? -47.571 73.224 139.260 1.00 57.13 201 VAL E N 1
ATOM 10150 C CA . VAL E 1 213 ? -48.497 72.523 138.378 1.00 57.82 201 VAL E CA 1
ATOM 10151 C C . VAL E 1 213 ? -49.951 72.638 138.845 1.00 58.94 201 VAL E C 1
ATOM 10152 O O . VAL E 1 213 ? -50.875 72.232 138.139 1.00 58.96 201 VAL E O 1
ATOM 10156 N N . SER E 1 214 ? -50.146 73.231 140.019 1.00 60.34 202 SER E N 1
ATOM 10157 C CA . SER E 1 214 ? -51.462 73.300 140.657 1.00 61.78 202 SER E CA 1
ATOM 10158 C C . SER E 1 214 ? -52.623 73.728 139.743 1.00 62.85 202 SER E C 1
ATOM 10159 O O . SER E 1 214 ? -53.743 73.230 139.887 1.00 63.03 202 SER E O 1
ATOM 10162 N N . GLU E 1 215 ? -52.364 74.639 138.809 1.00 63.99 203 GLU E N 1
ATOM 10163 C CA . GLU E 1 215 ? -53.435 75.176 137.964 1.00 65.20 203 GLU E CA 1
ATOM 10164 C C . GLU E 1 215 ? -53.402 74.670 136.521 1.00 65.76 203 GLU E C 1
ATOM 10165 O O . GLU E 1 215 ? -53.839 75.365 135.603 1.00 65.88 203 GLU E O 1
ATOM 10171 N N . TRP E 1 216 ? -52.893 73.460 136.326 1.00 66.39 204 TRP E N 1
ATOM 10172 C CA . TRP E 1 216 ? -52.803 72.873 134.994 1.00 67.01 204 TRP E CA 1
ATOM 10173 C C . TRP E 1 216 ? -53.977 71.931 134.726 1.00 67.79 204 TRP E C 1
ATOM 10174 O O . TRP E 1 216 ? -54.196 70.977 135.475 1.00 67.95 204 TRP E O 1
ATOM 10185 N N . PRO E 1 217 ? -54.739 72.197 133.650 1.00 68.47 205 PRO E N 1
ATOM 10186 C CA . PRO E 1 217 ? -55.922 71.403 133.324 1.00 68.85 205 PRO E CA 1
ATOM 10187 C C . PRO E 1 217 ? -55.583 70.063 132.668 1.00 69.33 205 PRO E C 1
ATOM 10188 O O . PRO E 1 217 ? -54.619 69.968 131.909 1.00 69.35 205 PRO E O 1
ATOM 10192 N N . GLY E 1 218 ? -56.378 69.041 132.973 1.00 69.94 206 GLY E N 1
ATOM 10193 C CA . GLY E 1 218 ? -56.252 67.732 132.334 1.00 70.63 206 GLY E CA 1
ATOM 10194 C C . GLY E 1 218 ? -54.943 67.011 132.599 1.00 71.20 206 GLY E C 1
ATOM 10195 O O . GLY E 1 218 ? -54.191 66.716 131.669 1.00 71.21 206 GLY E O 1
ATOM 10196 N N . ILE E 1 219 ? -54.674 66.716 133.869 1.00 71.75 207 ILE E N 1
ATOM 10197 C CA . ILE E 1 219 ? -53.440 66.027 134.246 1.00 72.25 207 ILE E CA 1
ATOM 10198 C C . ILE E 1 219 ? -53.636 64.530 134.496 1.00 72.46 207 ILE E C 1
ATOM 10199 O O . ILE E 1 219 ? -53.018 63.703 133.821 1.00 72.54 207 ILE E O 1
ATOM 10204 N N . ASP E 1 220 ? -54.496 64.189 135.455 1.00 72.62 208 ASP E N 1
ATOM 10205 C CA . ASP E 1 220 ? -54.677 62.800 135.876 1.00 72.79 208 ASP E CA 1
ATOM 10206 C C . ASP E 1 220 ? -53.476 62.381 136.716 1.00 72.76 208 ASP E C 1
ATOM 10207 O O . ASP E 1 220 ? -52.588 61.670 136.242 1.00 72.68 208 ASP E O 1
ATOM 10212 N N . TRP E 1 221 ? -53.450 62.832 137.966 1.00 72.75 209 TRP E N 1
ATOM 10213 C CA . TRP E 1 221 ? -52.292 62.602 138.829 1.00 72.82 209 TRP E CA 1
ATOM 10214 C C . TRP E 1 221 ? -52.066 61.128 139.193 1.00 72.66 209 TRP E C 1
ATOM 10215 O O . TRP E 1 221 ? -50.967 60.611 138.995 1.00 72.79 209 TRP E O 1
ATOM 10226 N N . PRO E 1 222 ? -53.102 60.445 139.717 1.00 72.45 210 PRO E N 1
ATOM 10227 C CA . PRO E 1 222 ? -52.946 59.042 140.117 1.00 72.14 210 PRO E CA 1
ATOM 10228 C C . PRO E 1 222 ? -52.280 58.159 139.055 1.00 71.81 210 PRO E C 1
ATOM 10229 O O . PRO E 1 222 ? -51.465 57.299 139.394 1.00 71.71 210 PRO E O 1
ATOM 10233 N N . ALA E 1 223 ? -52.619 58.373 137.786 1.00 71.47 211 ALA E N 1
ATOM 10234 C CA . ALA E 1 223 ? -52.009 57.611 136.695 1.00 71.18 211 ALA E CA 1
ATOM 10235 C C . ALA E 1 223 ? -50.560 58.028 136.442 1.00 70.92 211 ALA E C 1
ATOM 10236 O O . ALA E 1 223 ? -49.699 57.183 136.186 1.00 70.87 211 ALA E O 1
ATOM 10238 N N . THR E 1 224 ? -50.301 59.333 136.513 1.00 70.57 212 THR E N 1
ATOM 10239 C CA . THR E 1 224 ? -48.956 59.870 136.314 1.00 70.16 212 THR E CA 1
ATOM 10240 C C . THR E 1 224 ? -48.048 59.487 137.477 1.00 69.88 212 THR E C 1
ATOM 10241 O O . THR E 1 224 ? -46.871 59.181 137.285 1.00 69.83 212 THR E O 1
ATOM 10245 N N . GLN E 1 225 ? -48.610 59.509 138.682 1.00 69.51 213 GLN E N 1
ATOM 10246 C CA . GLN E 1 225 ? -47.884 59.132 139.885 1.00 69.24 213 GLN E CA 1
ATOM 10247 C C . GLN E 1 225 ? -47.437 57.673 139.824 1.00 69.28 213 GLN E C 1
ATOM 10248 O O . GLN E 1 225 ? -46.271 57.367 140.082 1.00 69.35 213 GLN E O 1
ATOM 10254 N N . SER E 1 226 ? -48.368 56.784 139.479 1.00 69.19 214 SER E N 1
ATOM 10255 C CA . SER E 1 226 ? -48.085 55.351 139.372 1.00 68.99 214 SER E CA 1
ATOM 10256 C C . SER E 1 226 ? -46.938 55.079 138.407 1.00 68.82 214 SER E C 1
ATOM 10257 O O . SER E 1 226 ? -46.047 54.278 138.695 1.00 68.84 214 SER E O 1
ATOM 10260 N N . MET E 1 227 ? -46.969 55.750 137.261 1.00 68.63 215 MET E N 1
ATOM 10261 C CA . MET E 1 227 ? -45.929 55.594 136.256 1.00 68.52 215 MET E CA 1
ATOM 10262 C C . MET E 1 227 ? -44.588 56.103 136.786 1.00 68.07 215 MET E C 1
ATOM 10263 O O . MET E 1 227 ? -43.546 55.485 136.557 1.00 68.02 215 MET E O 1
ATOM 10268 N N . ALA E 1 228 ? -44.629 57.222 137.506 1.00 67.38 216 ALA E N 1
ATOM 10269 C CA . ALA E 1 228 ? -43.426 57.845 138.052 1.00 66.61 216 ALA E CA 1
ATOM 10270 C C . ALA E 1 228 ? -42.756 56.969 139.106 1.00 66.18 216 ALA E C 1
ATOM 10271 O O . ALA E 1 228 ? -41.536 56.800 139.096 1.00 66.04 216 ALA E O 1
ATOM 10273 N N . GLU E 1 229 ? -43.561 56.413 140.007 1.00 65.70 217 GLU E N 1
ATOM 10274 C CA . GLU E 1 229 ? -43.058 55.550 141.073 1.00 65.33 217 GLU E CA 1
ATOM 10275 C C . GLU E 1 229 ? -42.340 54.334 140.508 1.00 64.97 217 GLU E C 1
ATOM 10276 O O . GLU E 1 229 ? -41.335 53.880 141.056 1.00 64.86 217 GLU E O 1
ATOM 10282 N N . GLN E 1 230 ? -42.869 53.816 139.406 1.00 64.71 218 GLN E N 1
ATOM 10283 C CA . GLN E 1 230 ? -42.291 52.666 138.726 1.00 64.45 218 GLN E CA 1
ATOM 10284 C C . GLN E 1 230 ? -40.917 53.002 138.149 1.00 63.90 218 GLN E C 1
ATOM 10285 O O . GLN E 1 230 ? -39.981 52.206 138.246 1.00 63.96 218 GLN E O 1
ATOM 10291 N N . VAL E 1 231 ? -40.801 54.184 137.552 1.00 63.19 219 VAL E N 1
ATOM 10292 C CA . VAL E 1 231 ? -39.526 54.640 137.009 1.00 62.52 219 VAL E CA 1
ATOM 10293 C C . VAL E 1 231 ? -38.527 54.865 138.141 1.00 62.04 219 VAL E C 1
ATOM 10294 O O . VAL E 1 231 ? -37.347 54.536 138.013 1.00 61.91 219 VAL E O 1
ATOM 10298 N N . LEU E 1 232 ? -39.017 55.418 139.250 1.00 61.50 220 LEU E N 1
ATOM 10299 C CA . LEU E 1 232 ? -38.181 55.707 140.414 1.00 60.99 220 LEU E CA 1
ATOM 10300 C C . LEU E 1 232 ? -37.632 54.410 140.998 1.00 60.93 220 LEU E C 1
ATOM 10301 O O . LEU E 1 232 ? -36.439 54.306 141.291 1.00 60.97 220 LEU E O 1
ATOM 10306 N N . ALA E 1 233 ? -38.511 53.423 141.158 1.00 60.84 221 ALA E N 1
ATOM 10307 C CA . ALA E 1 233 ? -38.125 52.123 141.696 1.00 60.67 221 ALA E CA 1
ATOM 10308 C C . ALA E 1 233 ? -37.105 51.431 140.800 1.00 60.57 221 ALA E C 1
ATOM 10309 O O . ALA E 1 233 ? -36.293 50.635 141.270 1.00 60.41 221 ALA E O 1
ATOM 10311 N N . GLU E 1 234 ? -37.147 51.748 139.510 1.00 60.69 222 GLU E N 1
ATOM 10312 C CA . GLU E 1 234 ? -36.260 51.116 138.542 1.00 60.95 222 GLU E CA 1
ATOM 10313 C C . GLU E 1 234 ? -34.841 51.665 138.623 1.00 60.69 222 GLU E C 1
ATOM 10314 O O . GLU E 1 234 ? -33.872 50.910 138.516 1.00 60.77 222 GLU E O 1
ATOM 10320 N N . ARG E 1 235 ? -34.719 52.975 138.814 1.00 60.36 223 ARG E N 1
ATOM 10321 C CA . ARG E 1 235 ? -33.405 53.598 138.954 1.00 60.04 223 ARG E CA 1
ATOM 10322 C C . ARG E 1 235 ? -32.740 53.230 140.277 1.00 59.21 223 ARG E C 1
ATOM 10323 O O . ARG E 1 235 ? -31.537 52.973 140.323 1.00 59.09 223 ARG E O 1
ATOM 10331 N N . LEU E 1 236 ? -33.530 53.199 141.347 1.00 58.22 224 LEU E N 1
ATOM 10332 C CA . LEU E 1 236 ? -33.017 52.871 142.676 1.00 57.35 224 LEU E CA 1
ATOM 10333 C C . LEU E 1 236 ? -32.591 51.409 142.799 1.00 56.97 224 LEU E C 1
ATOM 10334 O O . LEU E 1 236 ? -31.645 51.089 143.523 1.00 57.02 224 LEU E O 1
ATOM 10339 N N . ALA E 1 237 ? -33.293 50.522 142.099 1.00 56.40 225 ALA E N 1
ATOM 10340 C CA . ALA E 1 237 ? -32.854 49.140 141.993 1.00 55.66 225 ALA E CA 1
ATOM 10341 C C . ALA E 1 237 ? -31.464 49.177 141.388 1.00 55.11 225 ALA E C 1
ATOM 10342 O O . ALA E 1 237 ? -31.244 49.825 140.365 1.00 55.30 225 ALA E O 1
ATOM 10344 N N . GLY E 1 238 ? -30.523 48.497 142.027 1.00 54.31 226 GLY E N 1
ATOM 10345 C CA . GLY E 1 238 ? -29.122 48.617 141.648 1.00 53.22 226 GLY E CA 1
ATOM 10346 C C . GLY E 1 238 ? -28.371 49.216 142.816 1.00 52.41 226 GLY E C 1
ATOM 10347 O O . GLY E 1 238 ? -27.329 48.704 143.225 1.00 52.47 226 GLY E O 1
ATOM 10348 N N . TRP E 1 239 ? -28.910 50.307 143.355 1.00 51.48 227 TRP E N 1
ATOM 10349 C CA . TRP E 1 239 ? -28.423 50.852 144.614 1.00 50.66 227 TRP E CA 1
ATOM 10350 C C . TRP E 1 239 ? -28.879 49.934 145.745 1.00 50.36 227 TRP E C 1
ATOM 10351 O O . TRP E 1 239 ? -28.090 49.568 146.618 1.00 50.35 227 TRP E O 1
ATOM 10362 N N . GLN E 1 240 ? -30.155 49.556 145.717 1.00 49.91 228 GLN E N 1
ATOM 10363 C CA . GLN E 1 240 ? -30.681 48.574 146.657 1.00 49.47 228 GLN E CA 1
ATOM 10364 C C . GLN E 1 240 ? -29.858 47.285 146.587 1.00 49.07 228 GLN E C 1
ATOM 10365 O O . GLN E 1 240 ? -29.536 46.683 147.611 1.00 48.96 228 GLN E O 1
ATOM 10371 N N . GLU E 1 241 ? -29.515 46.871 145.371 1.00 48.64 229 GLU E N 1
ATOM 10372 C CA . GLU E 1 241 ? -28.659 45.709 145.172 1.00 48.22 229 GLU E CA 1
ATOM 10373 C C . GLU E 1 241 ? -27.267 45.927 145.760 1.00 47.21 229 GLU E C 1
ATOM 10374 O O . GLU E 1 241 ? -26.651 44.993 146.264 1.00 47.29 229 GLU E O 1
ATOM 10380 N N . ARG E 1 242 ? -26.769 47.158 145.688 1.00 45.78 230 ARG E N 1
ATOM 10381 C CA . ARG E 1 242 ? -25.436 47.464 146.192 1.00 44.25 230 ARG E CA 1
ATOM 10382 C C . ARG E 1 242 ? -25.452 47.634 147.710 1.00 42.90 230 ARG E C 1
ATOM 10383 O O . ARG E 1 242 ? -24.458 47.375 148.390 1.00 42.82 230 ARG E O 1
ATOM 10391 N N . TYR E 1 243 ? -26.596 48.061 148.232 1.00 41.01 231 TYR E N 1
ATOM 10392 C CA . TYR E 1 243 ? -26.765 48.303 149.656 1.00 39.22 231 TYR E CA 1
ATOM 10393 C C . TYR E 1 243 ? -27.983 47.544 150.183 1.00 38.41 231 TYR E C 1
ATOM 10394 O O . TYR E 1 243 ? -29.031 48.141 150.445 1.00 38.46 231 TYR E O 1
ATOM 10403 N N . PRO E 1 244 ? -27.850 46.219 150.343 1.00 37.47 232 PRO E N 1
ATOM 10404 C CA . PRO E 1 244 ? -28.972 45.370 150.737 1.00 36.70 232 PRO E CA 1
ATOM 10405 C C . PRO E 1 244 ? -29.546 45.719 152.105 1.00 36.36 232 PRO E C 1
ATOM 10406 O O . PRO E 1 244 ? -30.726 45.474 152.351 1.00 36.42 232 PRO E O 1
ATOM 10410 N N . ASN E 1 245 ? -28.727 46.295 152.983 1.00 35.91 233 ASN E N 1
ATOM 10411 C CA . ASN E 1 245 ? -29.159 46.574 154.355 1.00 35.23 233 ASN E CA 1
ATOM 10412 C C . ASN E 1 245 ? -29.870 47.899 154.572 1.00 34.54 233 ASN E C 1
ATOM 10413 O O . ASN E 1 245 ? -30.404 48.141 155.651 1.00 34.42 233 ASN E O 1
ATOM 10418 N N . VAL E 1 246 ? -29.880 48.766 153.569 1.00 33.86 234 VAL E N 1
ATOM 10419 C CA . VAL E 1 246 ? -30.595 50.029 153.721 1.00 33.61 234 VAL E CA 1
ATOM 10420 C C . VAL E 1 246 ? -31.987 49.954 153.098 1.00 33.65 234 VAL E C 1
ATOM 10421 O O . VAL E 1 246 ? -32.135 49.773 151.888 1.00 33.69 234 VAL E O 1
ATOM 10425 N N . ALA E 1 247 ? -33.003 50.071 153.947 1.00 33.85 235 ALA E N 1
ATOM 10426 C CA . ALA E 1 247 ? -34.389 50.011 153.503 1.00 34.25 235 ALA E CA 1
ATOM 10427 C C . ALA E 1 247 ? -34.803 51.308 152.815 1.00 34.75 235 ALA E C 1
ATOM 10428 O O . ALA E 1 247 ? -34.873 52.367 153.440 1.00 34.70 235 ALA E O 1
ATOM 10430 N N . ILE E 1 248 ? -35.079 51.216 151.522 1.00 35.48 236 ILE E N 1
ATOM 10431 C CA . ILE E 1 248 ? -35.478 52.374 150.737 1.00 36.28 236 ILE E CA 1
ATOM 10432 C C . ILE E 1 248 ? -36.964 52.671 150.901 1.00 37.37 236 ILE E C 1
ATOM 10433 O O . ILE E 1 248 ? -37.776 51.763 151.043 1.00 37.63 236 ILE E O 1
ATOM 10438 N N . THR E 1 249 ? -37.310 53.952 150.893 1.00 38.74 237 THR E N 1
ATOM 10439 C CA . THR E 1 249 ? -38.700 54.384 150.852 1.00 40.03 237 THR E CA 1
ATOM 10440 C C . THR E 1 249 ? -38.838 55.414 149.745 1.00 41.20 237 THR E C 1
ATOM 10441 O O . THR E 1 249 ? -38.172 56.450 149.769 1.00 41.47 237 THR E O 1
ATOM 10445 N N . ARG E 1 250 ? -39.689 55.121 148.767 1.00 42.54 238 ARG E N 1
ATOM 10446 C CA . ARG E 1 250 ? -39.863 56.010 147.625 1.00 43.65 238 ARG E CA 1
ATOM 10447 C C . ARG E 1 250 ? -41.082 56.901 147.785 1.00 42.43 238 ARG E C 1
ATOM 10448 O O . ARG E 1 250 ? -42.173 56.427 148.087 1.00 42.57 238 ARG E O 1
ATOM 10456 N N . VAL E 1 251 ? -40.883 58.198 147.590 1.00 40.89 239 VAL E N 1
ATOM 10457 C CA . VAL E 1 251 ? -41.973 59.152 147.642 1.00 39.49 239 VAL E CA 1
ATOM 10458 C C . VAL E 1 251 ? -41.973 59.973 146.364 1.00 39.16 239 VAL E C 1
ATOM 10459 O O . VAL E 1 251 ? -40.979 60.620 146.034 1.00 38.97 239 VAL E O 1
ATOM 10463 N N . VAL E 1 252 ? -43.081 59.932 145.633 1.00 38.86 240 VAL E N 1
ATOM 10464 C CA . VAL E 1 252 ? -43.225 60.762 144.447 1.00 38.74 240 VAL E CA 1
ATOM 10465 C C . VAL E 1 252 ? -44.283 61.830 144.692 1.00 39.65 240 VAL E C 1
ATOM 10466 O O . VAL E 1 252 ? -45.418 61.520 145.044 1.00 39.48 240 VAL E O 1
ATOM 10470 N N . VAL E 1 253 ? -43.894 63.090 144.525 1.00 41.15 241 VAL E N 1
ATOM 10471 C CA . VAL E 1 253 ? -44.812 64.204 144.715 1.00 42.92 241 VAL E CA 1
ATOM 10472 C C . VAL E 1 253 ? -45.085 64.905 143.391 1.00 45.60 241 VAL E C 1
ATOM 10473 O O . VAL E 1 253 ? -44.374 64.695 142.408 1.00 45.36 241 VAL E O 1
ATOM 10477 N N . ARG E 1 254 ? -46.120 65.737 143.378 1.00 49.52 242 ARG E N 1
ATOM 10478 C CA . ARG E 1 254 ? -46.549 66.412 142.162 1.00 53.53 242 ARG E CA 1
ATOM 10479 C C . ARG E 1 254 ? -45.487 67.390 141.665 1.00 52.47 242 ARG E C 1
ATOM 10480 O O . ARG E 1 254 ? -44.965 67.251 140.557 1.00 52.31 242 ARG E O 1
ATOM 10488 N N . ASP E 1 255 ? -45.157 68.363 142.505 1.00 51.28 243 ASP E N 1
ATOM 10489 C CA . ASP E 1 255 ? -44.219 69.412 142.139 1.00 50.00 243 ASP E CA 1
ATOM 10490 C C . ASP E 1 255 ? -43.535 69.971 143.385 1.00 48.73 243 ASP E C 1
ATOM 10491 O O . ASP E 1 255 ? -43.542 69.334 144.442 1.00 48.55 243 ASP E O 1
ATOM 10496 N N . GLN E 1 256 ? -42.952 71.161 143.251 1.00 47.09 244 GLN E N 1
ATOM 10497 C CA . GLN E 1 256 ? -42.338 71.869 144.375 1.00 45.47 244 GLN E CA 1
ATOM 10498 C C . GLN E 1 256 ? -41.355 71.014 145.169 1.00 43.42 244 GLN E C 1
ATOM 10499 O O . GLN E 1 256 ? -41.575 70.764 146.355 1.00 43.26 244 GLN E O 1
ATOM 10505 N N . PRO E 1 257 ? -40.261 70.571 144.526 1.00 41.52 245 PRO E N 1
ATOM 10506 C CA . PRO E 1 257 ? -39.314 69.675 145.193 1.00 40.57 245 PRO E CA 1
ATOM 10507 C C . PRO E 1 257 ? -38.577 70.338 146.359 1.00 40.18 245 PRO E C 1
ATOM 10508 O O . PRO E 1 257 ? -38.302 69.682 147.361 1.00 39.58 245 PRO E O 1
ATOM 10512 N N . ALA E 1 258 ? -38.270 71.626 146.230 1.00 40.40 246 ALA E N 1
ATOM 10513 C CA . ALA E 1 258 ? -37.569 72.350 147.285 1.00 40.85 246 ALA E CA 1
ATOM 10514 C C . ALA E 1 258 ? -38.396 72.409 148.565 1.00 41.56 246 ALA E C 1
ATOM 10515 O O . ALA E 1 258 ? -37.911 72.063 149.641 1.00 41.54 246 ALA E O 1
ATOM 10517 N N . ARG E 1 259 ? -39.647 72.835 148.445 1.00 42.85 247 ARG E N 1
ATOM 10518 C CA . ARG E 1 259 ? -40.521 72.943 149.608 1.00 44.24 247 ARG E CA 1
ATOM 10519 C C . ARG E 1 259 ? -40.835 71.573 150.205 1.00 43.28 247 ARG E C 1
ATOM 10520 O O . ARG E 1 259 ? -40.994 71.436 151.419 1.00 43.07 247 ARG E O 1
ATOM 10528 N N . GLN E 1 260 ? -40.915 70.560 149.348 1.00 42.07 248 GLN E N 1
ATOM 10529 C CA . GLN E 1 260 ? -41.163 69.196 149.796 1.00 40.81 248 GLN E CA 1
ATOM 10530 C C . GLN E 1 260 ? -40.002 68.649 150.619 1.00 38.82 248 GLN E C 1
ATOM 10531 O O . GLN E 1 260 ? -40.210 68.038 151.669 1.00 38.64 248 GLN E O 1
ATOM 10537 N N . LEU E 1 261 ? -38.783 68.872 150.134 1.00 36.38 249 LEU E N 1
ATOM 10538 C CA . LEU E 1 261 ? -37.580 68.413 150.820 1.00 34.02 249 LEU E CA 1
ATOM 10539 C C . LEU E 1 261 ? -37.420 69.108 152.166 1.00 33.48 249 LEU E C 1
ATOM 10540 O O . LEU E 1 261 ? -37.156 68.459 153.176 1.00 33.00 249 LEU E O 1
ATOM 10545 N N . VAL E 1 262 ? -37.594 70.425 152.175 1.00 33.32 250 VAL E N 1
ATOM 10546 C CA . VAL E 1 262 ? -37.484 71.198 153.404 1.00 33.78 250 VAL E CA 1
ATOM 10547 C C . VAL E 1 262 ? -38.489 70.733 154.453 1.00 35.17 250 VAL E C 1
ATOM 10548 O O . VAL E 1 262 ? -38.137 70.550 155.615 1.00 35.38 250 VAL E O 1
ATOM 10552 N N . GLN E 1 263 ? -39.738 70.542 154.037 1.00 37.02 251 GLN E N 1
ATOM 10553 C CA . GLN E 1 263 ? -40.798 70.096 154.942 1.00 38.67 251 GLN E CA 1
ATOM 10554 C C . GLN E 1 263 ? -40.540 68.681 155.453 1.00 39.45 251 GLN E C 1
ATOM 10555 O O . GLN E 1 263 ? -40.789 68.384 156.619 1.00 39.90 251 GLN E O 1
ATOM 10561 N N . ARG E 1 264 ? -40.028 67.815 154.585 1.00 40.26 252 ARG E N 1
ATOM 10562 C CA . ARG E 1 264 ? -39.749 66.431 154.964 1.00 41.28 252 ARG E CA 1
ATOM 10563 C C . ARG E 1 264 ? -38.415 66.245 155.680 1.00 41.69 252 ARG E C 1
ATOM 10564 O O . ARG E 1 264 ? -38.117 65.152 156.164 1.00 41.81 252 ARG E O 1
ATOM 10572 N N . SER E 1 265 ? -37.611 67.304 155.745 1.00 42.06 253 SER E N 1
ATOM 10573 C CA . SER E 1 265 ? -36.319 67.225 156.421 1.00 42.21 253 SER E CA 1
ATOM 10574 C C . SER E 1 265 ? -36.510 67.084 157.928 1.00 42.53 253 SER E C 1
ATOM 10575 O O . SER E 1 265 ? -35.663 66.522 158.617 1.00 42.64 253 SER E O 1
ATOM 10578 N N . GLU E 1 266 ? -37.643 67.570 158.426 1.00 42.97 254 GLU E N 1
ATOM 10579 C CA . GLU E 1 266 ? -37.933 67.543 159.858 1.00 43.62 254 GLU E CA 1
ATOM 10580 C C . GLU E 1 266 ? -37.919 66.144 160.454 1.00 43.40 254 GLU E C 1
ATOM 10581 O O . GLU E 1 266 ? -37.803 65.983 161.669 1.00 43.49 254 GLU E O 1
ATOM 10587 N N . GLU E 1 267 ? -38.038 65.132 159.602 1.00 42.95 255 GLU E N 1
ATOM 10588 C CA . GLU E 1 267 ? -38.073 63.754 160.075 1.00 42.40 255 GLU E CA 1
ATOM 10589 C C . GLU E 1 267 ? -36.929 62.930 159.501 1.00 41.12 255 GLU E C 1
ATOM 10590 O O . GLU E 1 267 ? -36.991 61.700 159.451 1.00 40.98 255 GLU E O 1
ATOM 10596 N N . ALA E 1 268 ? -35.886 63.627 159.064 1.00 39.45 256 ALA E N 1
ATOM 10597 C CA . ALA E 1 268 ? -34.661 62.987 158.620 1.00 37.85 256 ALA E CA 1
ATOM 10598 C C . ALA E 1 268 ? -33.524 63.525 159.476 1.00 36.65 256 ALA E C 1
ATOM 10599 O O . ALA E 1 268 ? -33.665 64.574 160.100 1.00 36.68 256 ALA E O 1
ATOM 10601 N N . GLN E 1 269 ? -32.406 62.813 159.523 1.00 34.89 257 GLN E N 1
ATOM 10602 C CA . GLN E 1 269 ? -31.248 63.318 160.247 1.00 33.35 257 GLN E CA 1
ATOM 10603 C C . GLN E 1 269 ? -30.270 63.979 159.286 1.00 32.25 257 GLN E C 1
ATOM 10604 O O . GLN E 1 269 ? -29.313 64.633 159.703 1.00 32.30 257 GLN E O 1
ATOM 10610 N N . LEU E 1 270 ? -30.535 63.813 157.996 1.00 30.67 258 LEU E N 1
ATOM 10611 C CA . LEU E 1 270 ? -29.651 64.291 156.948 1.00 29.10 258 LEU E CA 1
ATOM 10612 C C . LEU E 1 270 ? -30.410 64.418 155.629 1.00 28.67 258 LEU E C 1
ATOM 10613 O O . LEU E 1 270 ? -31.218 63.558 155.283 1.00 28.62 258 LEU E O 1
ATOM 10618 N N . VAL E 1 271 ? -30.157 65.503 154.905 1.00 28.05 259 VAL E N 1
ATOM 10619 C CA . VAL E 1 271 ? -30.712 65.690 153.571 1.00 27.33 259 VAL E CA 1
ATOM 10620 C C . VAL E 1 271 ? -29.572 65.785 152.568 1.00 26.87 259 VAL E C 1
ATOM 10621 O O . VAL E 1 271 ? -28.566 66.440 152.830 1.00 27.34 259 VAL E O 1
ATOM 10625 N N . VAL E 1 272 ? -29.722 65.124 151.425 1.00 25.82 260 VAL E N 1
ATOM 10626 C CA . VAL E 1 272 ? -28.713 65.191 150.382 1.00 24.93 260 VAL E CA 1
ATOM 10627 C C . VAL E 1 272 ? -29.340 65.629 149.066 1.00 24.99 260 VAL E C 1
ATOM 10628 O O . VAL E 1 272 ? -30.350 65.078 148.640 1.00 25.21 260 VAL E O 1
ATOM 10632 N N . VAL E 1 273 ? -28.750 66.637 148.437 1.00 24.99 261 VAL E N 1
ATOM 10633 C CA . VAL E 1 273 ? -29.165 67.073 147.108 1.00 25.19 261 VAL E CA 1
ATOM 10634 C C . VAL E 1 273 ? -27.926 67.386 146.283 1.00 25.94 261 VAL E C 1
ATOM 10635 O O . VAL E 1 273 ? -26.836 67.537 146.831 1.00 26.11 261 VAL E O 1
ATOM 10639 N N . GLY E 1 274 ? -28.090 67.474 144.968 1.00 26.70 262 GLY E N 1
ATOM 10640 C CA . GLY E 1 274 ? -26.985 67.849 144.093 1.00 27.96 262 GLY E CA 1
ATOM 10641 C C . GLY E 1 274 ? -26.862 69.357 144.042 1.00 29.11 262 GLY E C 1
ATOM 10642 O O . GLY E 1 274 ? -27.759 70.073 144.492 1.00 29.05 262 GLY E O 1
ATOM 10643 N N . SER E 1 275 ? -25.748 69.850 143.510 1.00 30.35 263 SER E N 1
ATOM 10644 C CA . SER E 1 275 ? -25.577 71.285 143.344 1.00 31.92 263 SER E CA 1
ATOM 10645 C C . SER E 1 275 ? -26.326 71.745 142.101 1.00 33.38 263 SER E C 1
ATOM 10646 O O . SER E 1 275 ? -26.788 72.883 142.025 1.00 33.40 263 SER E O 1
ATOM 10649 N N . ARG E 1 276 ? -26.447 70.840 141.135 1.00 35.29 264 ARG E N 1
ATOM 10650 C CA . ARG E 1 276 ? -27.132 71.116 139.880 1.00 37.09 264 ARG E CA 1
ATOM 10651 C C . ARG E 1 276 ? -28.213 70.075 139.629 1.00 37.47 264 ARG E C 1
ATOM 10652 O O . ARG E 1 276 ? -28.175 68.983 140.194 1.00 37.76 264 ARG E O 1
ATOM 10660 N N . GLY E 1 277 ? -29.172 70.416 138.775 1.00 37.60 265 GLY E N 1
ATOM 10661 C CA . GLY E 1 277 ? -30.252 69.497 138.439 1.00 37.60 265 GLY E CA 1
ATOM 10662 C C . GLY E 1 277 ? -30.429 69.328 136.946 1.00 37.52 265 GLY E C 1
ATOM 10663 O O . GLY E 1 277 ? -29.504 69.559 136.169 1.00 37.87 265 GLY E O 1
ATOM 10664 N N . ARG E 1 278 ? -31.628 68.924 136.544 1.00 37.17 266 ARG E N 1
ATOM 10665 C CA . ARG E 1 278 ? -31.942 68.722 135.132 1.00 36.52 266 ARG E CA 1
ATOM 10666 C C . ARG E 1 278 ? -32.376 70.029 134.474 1.00 36.96 266 ARG E C 1
ATOM 10667 O O . ARG E 1 278 ? -32.451 70.116 133.254 1.00 37.28 266 ARG E O 1
ATOM 10675 N N . GLY E 1 279 ? -32.668 71.038 135.288 1.00 37.40 267 GLY E N 1
ATOM 10676 C CA . GLY E 1 279 ? -33.032 72.353 134.777 1.00 38.09 267 GLY E CA 1
ATOM 10677 C C . GLY E 1 279 ? -31.832 73.276 134.671 1.00 38.87 267 GLY E C 1
ATOM 10678 O O . GLY E 1 279 ? -30.773 72.881 134.175 1.00 38.55 267 GLY E O 1
ATOM 10679 N N . GLY E 1 280 ? -32.002 74.511 135.137 1.00 39.70 268 GLY E N 1
ATOM 10680 C CA . GLY E 1 280 ? -30.927 75.498 135.153 1.00 40.96 268 GLY E CA 1
ATOM 10681 C C . GLY E 1 280 ? -30.489 75.989 133.787 1.00 41.95 268 GLY E C 1
ATOM 10682 O O . GLY E 1 280 ? -31.182 75.789 132.792 1.00 42.11 268 GLY E O 1
ATOM 10683 N N . TYR E 1 281 ? -29.328 76.634 133.749 1.00 42.93 269 TYR E N 1
ATOM 10684 C CA . TYR E 1 281 ? -28.767 77.180 132.518 1.00 43.96 269 TYR E CA 1
ATOM 10685 C C . TYR E 1 281 ? -27.244 77.136 132.565 1.00 45.29 269 TYR E C 1
ATOM 10686 O O . TYR E 1 281 ? -26.658 76.762 133.582 1.00 45.62 269 TYR E O 1
ATOM 10695 N N . ALA E 1 282 ? -26.605 77.512 131.462 1.00 46.85 270 ALA E N 1
ATOM 10696 C CA . ALA E 1 282 ? -25.149 77.573 131.414 1.00 47.93 270 ALA E CA 1
ATOM 10697 C C . ALA E 1 282 ? -24.651 78.716 132.298 1.00 48.25 270 ALA E C 1
ATOM 10698 O O . ALA E 1 282 ? -25.207 79.818 132.279 1.00 48.78 270 ALA E O 1
ATOM 10700 N N . GLY E 1 283 ? -23.614 78.444 133.084 1.00 47.79 271 GLY E N 1
ATOM 10701 C CA . GLY E 1 283 ? -23.039 79.457 133.961 1.00 46.66 271 GLY E CA 1
ATOM 10702 C C . GLY E 1 283 ? -23.599 79.445 135.373 1.00 45.50 271 GLY E C 1
ATOM 10703 O O . GLY E 1 283 ? -23.079 80.125 136.257 1.00 45.91 271 GLY E O 1
ATOM 10704 N N . MET E 1 284 ? -24.664 78.680 135.589 1.00 43.74 272 MET E N 1
ATOM 10705 C CA . MET E 1 284 ? -25.252 78.563 136.917 1.00 41.66 272 MET E CA 1
ATOM 10706 C C . MET E 1 284 ? -24.357 77.709 137.800 1.00 40.24 272 MET E C 1
ATOM 10707 O O . MET E 1 284 ? -23.957 76.608 137.417 1.00 40.31 272 MET E O 1
ATOM 10712 N N . LEU E 1 285 ? -24.047 78.222 138.983 1.00 38.23 273 LEU E N 1
ATOM 10713 C CA . LEU E 1 285 ? -23.115 77.552 139.877 1.00 36.23 273 LEU E CA 1
ATOM 10714 C C . LEU E 1 285 ? -23.839 76.665 140.883 1.00 35.19 273 LEU E C 1
ATOM 10715 O O . LEU E 1 285 ? -23.305 75.639 141.309 1.00 35.09 273 LEU E O 1
ATOM 10720 N N . VAL E 1 286 ? -25.055 77.060 141.255 1.00 33.82 274 VAL E N 1
ATOM 10721 C CA . VAL E 1 286 ? -25.890 76.242 142.127 1.00 32.68 274 VAL E CA 1
ATOM 10722 C C . VAL E 1 286 ? -27.377 76.421 141.805 1.00 32.63 274 VAL E C 1
ATOM 10723 O O . VAL E 1 286 ? -27.856 77.540 141.637 1.00 32.20 274 VAL E O 1
ATOM 10727 N N . GLY E 1 287 ? -28.096 75.307 141.715 1.00 32.93 275 GLY E N 1
ATOM 10728 C CA . GLY E 1 287 ? -29.520 75.328 141.410 1.00 33.59 275 GLY E CA 1
ATOM 10729 C C . GLY E 1 287 ? -30.341 75.931 142.528 1.00 34.42 275 GLY E C 1
ATOM 10730 O O . GLY E 1 287 ? -29.883 76.016 143.665 1.00 34.67 275 GLY E O 1
ATOM 10731 N N . SER E 1 288 ? -31.564 76.343 142.209 1.00 35.21 276 SER E N 1
ATOM 10732 C CA . SER E 1 288 ? -32.414 77.025 143.179 1.00 36.04 276 SER E CA 1
ATOM 10733 C C . SER E 1 288 ? -32.967 76.067 144.222 1.00 36.21 276 SER E C 1
ATOM 10734 O O . SER E 1 288 ? -33.246 76.465 145.351 1.00 36.27 276 SER E O 1
ATOM 10737 N N . VAL E 1 289 ? -33.131 74.804 143.844 1.00 36.41 277 VAL E N 1
ATOM 10738 C CA . VAL E 1 289 ? -33.574 73.794 144.795 1.00 36.65 277 VAL E CA 1
ATOM 10739 C C . VAL E 1 289 ? -32.426 73.445 145.732 1.00 36.74 277 VAL E C 1
ATOM 10740 O O . VAL E 1 289 ? -32.598 73.390 146.948 1.00 36.53 277 VAL E O 1
ATOM 10744 N N . GLY E 1 290 ? -31.249 73.228 145.158 1.00 37.09 278 GLY E N 1
ATOM 10745 C CA . GLY E 1 290 ? -30.062 72.946 145.949 1.00 37.89 278 GLY E CA 1
ATOM 10746 C C . GLY E 1 290 ? -29.814 74.002 147.011 1.00 38.56 278 GLY E C 1
ATOM 10747 O O . GLY E 1 290 ? -29.540 73.680 148.168 1.00 38.39 278 GLY E O 1
ATOM 10748 N N . GLU E 1 291 ? -29.922 75.267 146.619 1.00 39.27 279 GLU E N 1
ATOM 10749 C CA . GLU E 1 291 ? -29.653 76.368 147.530 1.00 40.17 279 GLU E CA 1
ATOM 10750 C C . GLU E 1 291 ? -30.748 76.548 148.578 1.00 38.85 279 GLU E C 1
ATOM 10751 O O . GLU E 1 291 ? -30.457 76.747 149.755 1.00 39.10 279 GLU E O 1
ATOM 10757 N N . THR E 1 292 ? -32.003 76.479 148.148 1.00 37.12 280 THR E N 1
ATOM 10758 C CA . THR E 1 292 ? -33.136 76.702 149.041 1.00 35.39 280 THR E CA 1
ATOM 10759 C C . THR E 1 292 ? -33.203 75.631 150.125 1.00 34.71 280 THR E C 1
ATOM 10760 O O . THR E 1 292 ? -33.500 75.926 151.284 1.00 34.32 280 THR E O 1
ATOM 10764 N N . VAL E 1 293 ? -32.923 74.388 149.746 1.00 34.04 281 VAL E N 1
ATOM 10765 C CA . VAL E 1 293 ? -32.869 73.297 150.709 1.00 33.65 281 VAL E CA 1
ATOM 10766 C C . VAL E 1 293 ? -31.734 73.547 151.693 1.00 34.09 281 VAL E C 1
ATOM 10767 O O . VAL E 1 293 ? -31.914 73.429 152.902 1.00 33.93 281 VAL E O 1
ATOM 10771 N N . ALA E 1 294 ? -30.572 73.916 151.166 1.00 34.80 282 ALA E N 1
ATOM 10772 C CA . ALA E 1 294 ? -29.408 74.206 151.995 1.00 35.59 282 ALA E CA 1
ATOM 10773 C C . ALA E 1 294 ? -29.701 75.251 153.073 1.00 36.41 282 ALA E C 1
ATOM 10774 O O . ALA E 1 294 ? -29.247 75.121 154.209 1.00 36.60 282 ALA E O 1
ATOM 10776 N N . GLN E 1 295 ? -30.462 76.283 152.728 1.00 37.48 283 GLN E N 1
ATOM 10777 C CA . GLN E 1 295 ? -30.702 77.363 153.676 1.00 38.79 283 GLN E CA 1
ATOM 10778 C C . GLN E 1 295 ? -31.959 77.227 154.540 1.00 38.72 283 GLN E C 1
ATOM 10779 O O . GLN E 1 295 ? -32.012 77.790 155.636 1.00 39.05 283 GLN E O 1
ATOM 10785 N N . LEU E 1 296 ? -32.957 76.481 154.070 1.00 38.27 284 LEU E N 1
ATOM 10786 C CA . LEU E 1 296 ? -34.209 76.341 154.828 1.00 37.76 284 LEU E CA 1
ATOM 10787 C C . LEU E 1 296 ? -34.400 75.009 155.554 1.00 38.23 284 LEU E C 1
ATOM 10788 O O . LEU E 1 296 ? -35.273 74.893 156.413 1.00 37.82 284 LEU E O 1
ATOM 10793 N N . ALA E 1 297 ? -33.593 74.009 155.216 1.00 39.49 285 ALA E N 1
ATOM 10794 C CA . ALA E 1 297 ? -33.746 72.675 155.802 1.00 41.31 285 ALA E CA 1
ATOM 10795 C C . ALA E 1 297 ? -33.552 72.647 157.316 1.00 43.27 285 ALA E C 1
ATOM 10796 O O . ALA E 1 297 ? -32.850 73.483 157.889 1.00 42.88 285 ALA E O 1
ATOM 10798 N N . ARG E 1 298 ? -34.181 71.666 157.953 1.00 46.45 286 ARG E N 1
ATOM 10799 C CA . ARG E 1 298 ? -34.155 71.546 159.405 1.00 49.13 286 ARG E CA 1
ATOM 10800 C C . ARG E 1 298 ? -33.149 70.514 159.906 1.00 46.14 286 ARG E C 1
ATOM 10801 O O . ARG E 1 298 ? -33.180 70.118 161.072 1.00 46.18 286 ARG E O 1
ATOM 10809 N N . THR E 1 299 ? -32.260 70.080 159.020 1.00 42.13 287 THR E N 1
ATOM 10810 C CA . THR E 1 299 ? -31.177 69.181 159.390 1.00 38.37 287 THR E CA 1
ATOM 10811 C C . THR E 1 299 ? -29.959 69.483 158.533 1.00 35.25 287 THR E C 1
ATOM 10812 O O . THR E 1 299 ? -30.041 70.271 157.597 1.00 34.94 287 THR E O 1
ATOM 10816 N N . PRO E 1 300 ? -28.816 68.863 158.857 1.00 32.41 288 PRO E N 1
ATOM 10817 C CA . PRO E 1 300 ? -27.644 68.993 158.002 1.00 30.61 288 PRO E CA 1
ATOM 10818 C C . PRO E 1 300 ? -27.985 68.696 156.546 1.00 28.96 288 PRO E C 1
ATOM 10819 O O . PRO E 1 300 ? -28.753 67.774 156.266 1.00 28.74 288 PRO E O 1
ATOM 10823 N N . VAL E 1 301 ? -27.422 69.485 155.633 1.00 27.13 289 VAL E N 1
ATOM 10824 C CA . VAL E 1 301 ? -27.650 69.305 154.207 1.00 25.67 289 VAL E CA 1
ATOM 10825 C C . VAL E 1 301 ? -26.332 69.116 153.474 1.00 25.05 289 VAL E C 1
ATOM 10826 O O . VAL E 1 301 ? -25.452 69.971 153.541 1.00 25.02 289 VAL E O 1
ATOM 10830 N N . ILE E 1 302 ? -26.193 67.994 152.776 1.00 24.33 290 ILE E N 1
ATOM 10831 C CA . ILE E 1 302 ? -25.052 67.802 151.891 1.00 23.80 290 ILE E CA 1
ATOM 10832 C C . ILE E 1 302 ? -25.430 68.191 150.468 1.00 24.43 290 ILE E C 1
ATOM 10833 O O . ILE E 1 302 ? -26.381 67.654 149.908 1.00 24.53 290 ILE E O 1
ATOM 10838 N N . VAL E 1 303 ? -24.687 69.132 149.892 1.00 25.24 291 VAL E N 1
ATOM 10839 C CA . VAL E 1 303 ? -24.882 69.523 148.497 1.00 26.06 291 VAL E CA 1
ATOM 10840 C C . VAL E 1 303 ? -23.752 68.959 147.638 1.00 26.95 291 VAL E C 1
ATOM 10841 O O . VAL E 1 303 ? -22.592 69.328 147.809 1.00 27.15 291 VAL E O 1
ATOM 10845 N N . ALA E 1 304 ? -24.094 68.059 146.721 1.00 27.99 292 ALA E N 1
ATOM 10846 C CA . ALA E 1 304 ? -23.085 67.316 145.969 1.00 29.33 292 ALA E CA 1
ATOM 10847 C C . ALA E 1 304 ? -22.419 68.138 144.870 1.00 30.31 292 ALA E C 1
ATOM 10848 O O . ALA E 1 304 ? -23.092 68.749 144.047 1.00 30.75 292 ALA E O 1
ATOM 10850 N N . ARG E 1 305 ? -21.090 68.140 144.864 1.00 31.44 293 ARG E N 1
ATOM 10851 C CA . ARG E 1 305 ? -20.323 68.821 143.826 1.00 32.70 293 ARG E CA 1
ATOM 10852 C C . ARG E 1 305 ? -19.211 67.912 143.312 1.00 34.73 293 ARG E C 1
ATOM 10853 O O . ARG E 1 305 ? -18.604 67.161 144.080 1.00 34.77 293 ARG E O 1
ATOM 10861 N N . GLU E 1 306 ? -18.947 67.991 142.010 1.00 37.84 294 GLU E N 1
ATOM 10862 C CA . GLU E 1 306 ? -17.965 67.126 141.362 1.00 40.55 294 GLU E CA 1
ATOM 10863 C C . GLU E 1 306 ? -16.546 67.674 141.535 1.00 41.68 294 GLU E C 1
ATOM 10864 O O . GLU E 1 306 ? -16.349 68.730 142.142 1.00 41.85 294 GLU E O 1
ATOM 10870 N N . SER E 1 307 ? -15.562 66.951 141.002 1.00 42.75 295 SER E N 1
ATOM 10871 C CA . SER E 1 307 ? -14.172 67.411 141.003 1.00 43.52 295 SER E CA 1
ATOM 10872 C C . SER E 1 307 ? -13.967 68.543 140.004 1.00 43.67 295 SER E C 1
ATOM 10873 O O . SER E 1 307 ? -13.811 69.702 140.392 1.00 44.00 295 SER E O 1
ATOM 10876 N N . SER F 1 19 ? -32.489 100.927 123.423 1.00 49.69 7 SER F N 1
ATOM 10877 C CA . SER F 1 19 ? -33.183 100.200 122.317 1.00 49.77 7 SER F CA 1
ATOM 10878 C C . SER F 1 19 ? -34.546 99.671 122.779 1.00 49.61 7 SER F C 1
ATOM 10879 O O . SER F 1 19 ? -35.591 100.227 122.435 1.00 49.64 7 SER F O 1
ATOM 10882 N N . LEU F 1 20 ? -34.519 98.593 123.557 1.00 49.38 8 LEU F N 1
ATOM 10883 C CA . LEU F 1 20 ? -35.705 98.059 124.224 1.00 48.59 8 LEU F CA 1
ATOM 10884 C C . LEU F 1 20 ? -36.088 98.909 125.435 1.00 47.95 8 LEU F C 1
ATOM 10885 O O . LEU F 1 20 ? -37.151 98.713 126.033 1.00 47.85 8 LEU F O 1
ATOM 10890 N N . GLY F 1 21 ? -35.211 99.846 125.793 1.00 47.06 9 GLY F N 1
ATOM 10891 C CA . GLY F 1 21 ? -35.455 100.754 126.910 1.00 45.89 9 GLY F CA 1
ATOM 10892 C C . GLY F 1 21 ? -35.469 100.059 128.259 1.00 45.01 9 GLY F C 1
ATOM 10893 O O . GLY F 1 21 ? -34.476 99.457 128.670 1.00 45.01 9 GLY F O 1
ATOM 10894 N N . ILE F 1 22 ? -36.604 100.143 128.944 1.00 43.99 10 ILE F N 1
ATOM 10895 C CA . ILE F 1 22 ? -36.754 99.556 130.268 1.00 43.14 10 ILE F CA 1
ATOM 10896 C C . ILE F 1 22 ? -37.610 98.291 130.230 1.00 43.13 10 ILE F C 1
ATOM 10897 O O . ILE F 1 22 ? -38.838 98.361 130.151 1.00 43.22 10 ILE F O 1
ATOM 10902 N N . ILE F 1 23 ? -36.948 97.138 130.287 1.00 42.77 11 ILE F N 1
ATOM 10903 C CA . ILE F 1 23 ? -37.630 95.847 130.318 1.00 42.41 11 ILE F CA 1
ATOM 10904 C C . ILE F 1 23 ? -38.118 95.526 131.727 1.00 42.58 11 ILE F C 1
ATOM 10905 O O . ILE F 1 23 ? -37.441 95.828 132.705 1.00 42.69 11 ILE F O 1
ATOM 10910 N N . VAL F 1 24 ? -39.291 94.916 131.831 1.00 42.94 12 VAL F N 1
ATOM 10911 C CA . VAL F 1 24 ? -39.810 94.496 133.127 1.00 43.47 12 VAL F CA 1
ATOM 10912 C C . VAL F 1 24 ? -40.469 93.120 133.051 1.00 44.35 12 VAL F C 1
ATOM 10913 O O . VAL F 1 24 ? -41.463 92.929 132.348 1.00 44.50 12 VAL F O 1
ATOM 10917 N N . GLY F 1 25 ? -39.895 92.161 133.772 1.00 45.26 13 GLY F N 1
ATOM 10918 C CA . GLY F 1 25 ? -40.407 90.798 133.798 1.00 46.40 13 GLY F CA 1
ATOM 10919 C C . GLY F 1 25 ? -41.686 90.718 134.599 1.00 47.54 13 GLY F C 1
ATOM 10920 O O . GLY F 1 25 ? -41.813 91.351 135.642 1.00 47.36 13 GLY F O 1
ATOM 10921 N N . ILE F 1 26 ? -42.637 89.932 134.114 1.00 49.05 14 ILE F N 1
ATOM 10922 C CA . ILE F 1 26 ? -43.959 89.888 134.717 1.00 50.71 14 ILE F CA 1
ATOM 10923 C C . ILE F 1 26 ? -44.379 88.469 135.065 1.00 51.80 14 ILE F C 1
ATOM 10924 O O . ILE F 1 26 ? -44.113 87.531 134.315 1.00 51.83 14 ILE F O 1
ATOM 10929 N N . ASP F 1 27 ? -45.022 88.323 136.218 1.00 53.32 15 ASP F N 1
ATOM 10930 C CA . ASP F 1 27 ? -45.640 87.063 136.607 1.00 55.14 15 ASP F CA 1
ATOM 10931 C C . ASP F 1 27 ? -46.765 87.342 137.594 1.00 56.44 15 ASP F C 1
ATOM 10932 O O . ASP F 1 27 ? -47.032 88.497 137.922 1.00 56.42 15 ASP F O 1
ATOM 10937 N N . ASP F 1 28 ? -47.424 86.289 138.062 1.00 58.23 16 ASP F N 1
ATOM 10938 C CA . ASP F 1 28 ? -48.569 86.451 138.949 1.00 59.79 16 ASP F CA 1
ATOM 10939 C C . ASP F 1 28 ? -48.126 86.659 140.394 1.00 58.62 16 ASP F C 1
ATOM 10940 O O . ASP F 1 28 ? -48.181 85.736 141.206 1.00 58.84 16 ASP F O 1
ATOM 10945 N N . SER F 1 29 ? -47.693 87.876 140.708 1.00 56.65 17 SER F N 1
ATOM 10946 C CA . SER F 1 29 ? -47.186 88.192 142.041 1.00 54.59 17 SER F CA 1
ATOM 10947 C C . SER F 1 29 ? -47.242 89.688 142.331 1.00 53.09 17 SER F C 1
ATOM 10948 O O . SER F 1 29 ? -47.031 90.504 141.432 1.00 52.88 17 SER F O 1
ATOM 10951 N N . PRO F 1 30 ? -47.517 90.050 143.597 1.00 51.75 18 PRO F N 1
ATOM 10952 C CA . PRO F 1 30 ? -47.582 91.444 144.040 1.00 50.94 18 PRO F CA 1
ATOM 10953 C C . PRO F 1 30 ? -46.330 92.233 143.669 1.00 50.47 18 PRO F C 1
ATOM 10954 O O . PRO F 1 30 ? -46.432 93.342 143.153 1.00 50.21 18 PRO F O 1
ATOM 10958 N N . ALA F 1 31 ? -45.162 91.656 143.925 1.00 50.35 19 ALA F N 1
ATOM 10959 C CA . ALA F 1 31 ? -43.900 92.322 143.625 1.00 50.48 19 ALA F CA 1
ATOM 10960 C C . ALA F 1 31 ? -43.817 92.739 142.160 1.00 50.86 19 ALA F C 1
ATOM 10961 O O . ALA F 1 31 ? -43.399 93.855 141.849 1.00 50.54 19 ALA F O 1
ATOM 10963 N N . ALA F 1 32 ? -44.221 91.838 141.266 1.00 51.71 20 ALA F N 1
ATOM 10964 C CA . ALA F 1 32 ? -44.185 92.104 139.828 1.00 52.55 20 ALA F CA 1
ATOM 10965 C C . ALA F 1 32 ? -45.114 93.252 139.443 1.00 53.36 20 ALA F C 1
ATOM 10966 O O . ALA F 1 32 ? -44.796 94.048 138.559 1.00 53.25 20 ALA F O 1
ATOM 10968 N N . GLN F 1 33 ? -46.260 93.336 140.110 1.00 54.52 21 GLN F N 1
ATOM 10969 C CA . GLN F 1 33 ? -47.197 94.419 139.851 1.00 55.77 21 GLN F CA 1
ATOM 10970 C C . GLN F 1 33 ? -46.578 95.774 140.194 1.00 54.52 21 GLN F C 1
ATOM 10971 O O . GLN F 1 33 ? -46.519 96.667 139.346 1.00 54.76 21 GLN F O 1
ATOM 10977 N N . VAL F 1 34 ? -46.112 95.922 141.432 1.00 52.73 22 VAL F N 1
ATOM 10978 C CA . VAL F 1 34 ? -45.478 97.169 141.862 1.00 50.76 22 VAL F CA 1
ATOM 10979 C C . VAL F 1 34 ? -44.151 97.400 141.130 1.00 49.73 22 VAL F C 1
ATOM 10980 O O . VAL F 1 34 ? -43.682 98.531 141.013 1.00 49.32 22 VAL F O 1
ATOM 10984 N N . ALA F 1 35 ? -43.563 96.327 140.614 1.00 48.99 23 ALA F N 1
ATOM 10985 C CA . ALA F 1 35 ? -42.383 96.451 139.767 1.00 48.77 23 ALA F CA 1
ATOM 10986 C C . ALA F 1 35 ? -42.742 97.145 138.456 1.00 48.97 23 ALA F C 1
ATOM 10987 O O . ALA F 1 35 ? -41.946 97.915 137.915 1.00 48.83 23 ALA F O 1
ATOM 10989 N N . VAL F 1 36 ? -43.944 96.867 137.951 1.00 49.38 24 VAL F N 1
ATOM 10990 C CA . VAL F 1 36 ? -44.438 97.503 136.731 1.00 49.85 24 VAL F CA 1
ATOM 10991 C C . VAL F 1 36 ? -44.683 98.994 136.960 1.00 50.28 24 VAL F C 1
ATOM 10992 O O . VAL F 1 36 ? -44.315 99.826 136.128 1.00 50.18 24 VAL F O 1
ATOM 10996 N N . ARG F 1 37 ? -45.301 99.324 138.091 1.00 50.95 25 ARG F N 1
ATOM 10997 C CA . ARG F 1 37 ? -45.506 100.719 138.470 1.00 51.68 25 ARG F CA 1
ATOM 10998 C C . ARG F 1 37 ? -44.206 101.511 138.436 1.00 49.82 25 ARG F C 1
ATOM 10999 O O . ARG F 1 37 ? -44.160 102.609 137.889 1.00 49.76 25 ARG F O 1
ATOM 11007 N N . TRP F 1 38 ? -43.148 100.943 139.010 1.00 47.34 26 TRP F N 1
ATOM 11008 C CA . TRP F 1 38 ? -41.844 101.596 139.025 1.00 45.05 26 TRP F CA 1
ATOM 11009 C C . TRP F 1 38 ? -41.265 101.733 137.624 1.00 45.83 26 TRP F C 1
ATOM 11010 O O . TRP F 1 38 ? -40.782 102.799 137.245 1.00 45.82 26 TRP F O 1
ATOM 11021 N N . ALA F 1 39 ? -41.312 100.645 136.862 1.00 47.25 27 ALA F N 1
ATOM 11022 C CA . ALA F 1 39 ? -40.734 100.618 135.524 1.00 48.76 27 ALA F CA 1
ATOM 11023 C C . ALA F 1 39 ? -41.433 101.603 134.592 1.00 49.93 27 ALA F C 1
ATOM 11024 O O . ALA F 1 39 ? -40.800 102.196 133.717 1.00 50.05 27 ALA F O 1
ATOM 11026 N N . ALA F 1 40 ? -42.738 101.771 134.789 1.00 51.27 28 ALA F N 1
ATOM 11027 C CA . ALA F 1 40 ? -43.523 102.706 133.991 1.00 52.60 28 ALA F CA 1
ATOM 11028 C C . ALA F 1 40 ? -43.087 104.144 134.254 1.00 53.77 28 ALA F C 1
ATOM 11029 O O . ALA F 1 40 ? -42.809 104.897 133.318 1.00 53.68 28 ALA F O 1
ATOM 11031 N N . ARG F 1 41 ? -43.023 104.511 135.534 1.00 55.38 29 ARG F N 1
ATOM 11032 C CA . ARG F 1 41 ? -42.596 105.846 135.952 1.00 57.00 29 ARG F CA 1
ATOM 11033 C C . ARG F 1 41 ? -41.225 106.207 135.398 1.00 57.47 29 ARG F C 1
ATOM 11034 O O . ARG F 1 41 ? -41.026 107.309 134.889 1.00 57.26 29 ARG F O 1
ATOM 11042 N N . ASP F 1 42 ? -40.282 105.277 135.502 1.00 58.37 30 ASP F N 1
ATOM 11043 C CA . ASP F 1 42 ? -38.912 105.531 135.073 1.00 59.45 30 ASP F CA 1
ATOM 11044 C C . ASP F 1 42 ? -38.815 105.672 133.558 1.00 60.33 30 ASP F C 1
ATOM 11045 O O . ASP F 1 42 ? -38.059 106.500 133.052 1.00 60.30 30 ASP F O 1
ATOM 11050 N N . ALA F 1 43 ? -39.584 104.859 132.840 1.00 61.72 31 ALA F N 1
ATOM 11051 C CA . ALA F 1 43 ? -39.620 104.929 131.384 1.00 63.05 31 ALA F CA 1
ATOM 11052 C C . ALA F 1 43 ? -40.239 106.249 130.930 1.00 63.93 31 ALA F C 1
ATOM 11053 O O . ALA F 1 43 ? -39.768 106.873 129.979 1.00 64.02 31 ALA F O 1
ATOM 11055 N N . GLU F 1 44 ? -41.293 106.666 131.624 1.00 64.87 32 GLU F N 1
ATOM 11056 C CA . GLU F 1 44 ? -41.925 107.956 131.378 1.00 65.76 32 GLU F CA 1
ATOM 11057 C C . GLU F 1 44 ? -40.951 109.085 131.688 1.00 65.51 32 GLU F C 1
ATOM 11058 O O . GLU F 1 44 ? -40.715 109.961 130.857 1.00 65.70 32 GLU F O 1
ATOM 11064 N N . LEU F 1 45 ? -40.387 109.043 132.891 1.00 65.05 33 LEU F N 1
ATOM 11065 C CA . LEU F 1 45 ? -39.430 110.040 133.363 1.00 64.20 33 LEU F CA 1
ATOM 11066 C C . LEU F 1 45 ? -38.229 110.171 132.427 1.00 62.93 33 LEU F C 1
ATOM 11067 O O . LEU F 1 45 ? -37.786 111.277 132.126 1.00 62.96 33 LEU F O 1
ATOM 11072 N N . ARG F 1 46 ? -37.704 109.040 131.971 1.00 61.21 34 ARG F N 1
ATOM 11073 C CA . ARG F 1 46 ? -36.519 109.042 131.120 1.00 59.72 34 ARG F CA 1
ATOM 11074 C C . ARG F 1 46 ? -36.896 109.209 129.648 1.00 60.22 34 ARG F C 1
ATOM 11075 O O . ARG F 1 46 ? -36.027 109.407 128.795 1.00 59.97 34 ARG F O 1
ATOM 11083 N N . LYS F 1 47 ? -38.197 109.131 129.368 1.00 61.06 35 LYS F N 1
ATOM 11084 C CA . LYS F 1 47 ? -38.734 109.229 128.002 1.00 61.71 35 LYS F CA 1
ATOM 11085 C C . LYS F 1 47 ? -38.135 108.191 127.047 1.00 60.59 35 LYS F C 1
ATOM 11086 O O . LYS F 1 47 ? -37.615 108.535 125.982 1.00 60.64 35 LYS F O 1
ATOM 11092 N N . ILE F 1 48 ? -38.213 106.923 127.443 1.00 58.96 36 ILE F N 1
ATOM 11093 C CA . ILE F 1 48 ? -37.741 105.817 126.615 1.00 57.30 36 ILE F CA 1
ATOM 11094 C C . ILE F 1 48 ? -38.756 104.670 126.614 1.00 56.10 36 ILE F C 1
ATOM 11095 O O . ILE F 1 48 ? -39.683 104.655 127.428 1.00 56.06 36 ILE F O 1
ATOM 11100 N N . PRO F 1 49 ? -38.589 103.710 125.689 1.00 54.86 37 PRO F N 1
ATOM 11101 C CA . PRO F 1 49 ? -39.497 102.565 125.550 1.00 53.90 37 PRO F CA 1
ATOM 11102 C C . PRO F 1 49 ? -39.651 101.746 126.834 1.00 52.85 37 PRO F C 1
ATOM 11103 O O . PRO F 1 49 ? -38.703 101.625 127.612 1.00 52.99 37 PRO F O 1
ATOM 11107 N N . LEU F 1 50 ? -40.841 101.190 127.044 1.00 51.41 38 LEU F N 1
ATOM 11108 C CA . LEU F 1 50 ? -41.097 100.297 128.173 1.00 50.03 38 LEU F CA 1
ATOM 11109 C C . LEU F 1 50 ? -41.532 98.911 127.686 1.00 49.51 38 LEU F C 1
ATOM 11110 O O . LEU F 1 50 ? -42.692 98.710 127.323 1.00 49.66 38 LEU F O 1
ATOM 11115 N N . THR F 1 51 ? -40.602 97.960 127.682 1.00 48.65 39 THR F N 1
ATOM 11116 C CA . THR F 1 51 ? -40.895 96.601 127.226 1.00 47.77 39 THR F CA 1
ATOM 11117 C C . THR F 1 51 ? -41.414 95.713 128.358 1.00 46.92 39 THR F C 1
ATOM 11118 O O . THR F 1 51 ? -40.786 95.609 129.408 1.00 47.15 39 THR F O 1
ATOM 11122 N N . LEU F 1 52 ? -42.560 95.075 128.140 1.00 45.68 40 LEU F N 1
ATOM 11123 C CA . LEU F 1 52 ? -43.110 94.131 129.109 1.00 44.55 40 LEU F CA 1
ATOM 11124 C C . LEU F 1 52 ? -42.931 92.700 128.614 1.00 44.10 40 LEU F C 1
ATOM 11125 O O . LEU F 1 52 ? -43.447 92.336 127.562 1.00 44.08 40 LEU F O 1
ATOM 11130 N N . VAL F 1 53 ? -42.199 91.889 129.371 1.00 43.53 41 VAL F N 1
ATOM 11131 C CA . VAL F 1 53 ? -41.945 90.508 128.973 1.00 42.95 41 VAL F CA 1
ATOM 11132 C C . VAL F 1 53 ? -42.507 89.515 129.982 1.00 43.55 41 VAL F C 1
ATOM 11133 O O . VAL F 1 53 ? -42.378 89.703 131.191 1.00 43.47 41 VAL F O 1
ATOM 11137 N N . HIS F 1 54 ? -43.145 88.465 129.474 1.00 44.52 42 HIS F N 1
ATOM 11138 C CA . HIS F 1 54 ? -43.572 87.345 130.298 1.00 45.73 42 HIS F CA 1
ATOM 11139 C C . HIS F 1 54 ? -43.129 86.058 129.623 1.00 46.89 42 HIS F C 1
ATOM 11140 O O . HIS F 1 54 ? -43.473 85.807 128.471 1.00 46.90 42 HIS F O 1
ATOM 11147 N N . ALA F 1 55 ? -42.361 85.245 130.338 1.00 48.62 43 ALA F N 1
ATOM 11148 C CA . ALA F 1 55 ? -41.797 84.037 129.757 1.00 50.39 43 ALA F CA 1
ATOM 11149 C C . ALA F 1 55 ? -42.584 82.794 130.143 1.00 52.04 43 ALA F C 1
ATOM 11150 O O . ALA F 1 55 ? -43.073 82.675 131.267 1.00 52.14 43 ALA F O 1
ATOM 11152 N N . VAL F 1 56 ? -42.710 81.875 129.191 1.00 54.16 44 VAL F N 1
ATOM 11153 C CA . VAL F 1 56 ? -43.346 80.587 129.425 1.00 56.04 44 VAL F CA 1
ATOM 11154 C C . VAL F 1 56 ? -42.516 79.487 128.778 1.00 57.26 44 VAL F C 1
ATOM 11155 O O . VAL F 1 56 ? -42.359 79.464 127.557 1.00 58.10 44 VAL F O 1
ATOM 11159 N N . LEU F 1 68 ? -47.168 66.734 128.106 1.00 84.41 56 LEU F N 1
ATOM 11160 C CA . LEU F 1 68 ? -47.597 68.122 127.946 1.00 84.51 56 LEU F CA 1
ATOM 11161 C C . LEU F 1 68 ? -48.868 68.198 127.103 1.00 84.67 56 LEU F C 1
ATOM 11162 O O . LEU F 1 68 ? -48.796 68.461 125.900 1.00 84.70 56 LEU F O 1
ATOM 11167 N N . PRO F 1 69 ? -50.039 67.967 127.727 1.00 84.75 57 PRO F N 1
ATOM 11168 C CA . PRO F 1 69 ? -51.302 68.049 126.996 1.00 84.83 57 PRO F CA 1
ATOM 11169 C C . PRO F 1 69 ? -51.384 69.335 126.176 1.00 84.91 57 PRO F C 1
ATOM 11170 O O . PRO F 1 69 ? -50.899 70.378 126.616 1.00 84.93 57 PRO F O 1
ATOM 11174 N N . PRO F 1 70 ? -51.990 69.262 124.980 1.00 84.85 58 PRO F N 1
ATOM 11175 C CA . PRO F 1 70 ? -52.084 70.433 124.110 1.00 84.63 58 PRO F CA 1
ATOM 11176 C C . PRO F 1 70 ? -52.885 71.558 124.761 1.00 84.32 58 PRO F C 1
ATOM 11177 O O . PRO F 1 70 ? -52.743 72.719 124.379 1.00 84.32 58 PRO F O 1
ATOM 11181 N N . GLY F 1 71 ? -53.711 71.207 125.744 1.00 83.88 59 GLY F N 1
ATOM 11182 C CA . GLY F 1 71 ? -54.551 72.179 126.436 1.00 83.18 59 GLY F CA 1
ATOM 11183 C C . GLY F 1 71 ? -53.841 72.912 127.558 1.00 82.62 59 GLY F C 1
ATOM 11184 O O . GLY F 1 71 ? -54.274 73.985 127.979 1.00 82.69 59 GLY F O 1
ATOM 11185 N N . VAL F 1 72 ? -52.752 72.333 128.049 1.00 82.00 60 VAL F N 1
ATOM 11186 C CA . VAL F 1 72 ? -51.983 72.958 129.117 1.00 81.30 60 VAL F CA 1
ATOM 11187 C C . VAL F 1 72 ? -51.083 74.046 128.549 1.00 80.59 60 VAL F C 1
ATOM 11188 O O . VAL F 1 72 ? -50.756 75.013 129.230 1.00 80.54 60 VAL F O 1
ATOM 11192 N N . LEU F 1 73 ? -50.694 73.882 127.291 1.00 79.84 61 LEU F N 1
ATOM 11193 C CA . LEU F 1 73 ? -49.851 74.857 126.622 1.00 79.09 61 LEU F CA 1
ATOM 11194 C C . LEU F 1 73 ? -50.682 76.091 126.290 1.00 78.45 61 LEU F C 1
ATOM 11195 O O . LEU F 1 73 ? -50.167 77.208 126.253 1.00 78.43 61 LEU F O 1
ATOM 11200 N N . ARG F 1 74 ? -51.974 75.877 126.057 1.00 77.69 62 ARG F N 1
ATOM 11201 C CA . ARG F 1 74 ? -52.905 76.968 125.798 1.00 76.86 62 ARG F CA 1
ATOM 11202 C C . ARG F 1 74 ? -53.205 77.744 127.067 1.00 76.19 62 ARG F C 1
ATOM 11203 O O . ARG F 1 74 ? -53.226 78.973 127.060 1.00 76.18 62 ARG F O 1
ATOM 11211 N N . TRP F 1 75 ? -53.446 77.018 128.153 1.00 75.41 63 TRP F N 1
ATOM 11212 C CA . TRP F 1 75 ? -53.762 77.638 129.432 1.00 74.54 63 TRP F CA 1
ATOM 11213 C C . TRP F 1 75 ? -52.733 78.701 129.805 1.00 73.95 63 TRP F C 1
ATOM 11214 O O . TRP F 1 75 ? -53.085 79.771 130.297 1.00 73.88 63 TRP F O 1
ATOM 11225 N N . GLN F 1 76 ? -51.462 78.395 129.567 1.00 73.20 64 GLN F N 1
ATOM 11226 C CA . GLN F 1 76 ? -50.375 79.312 129.875 1.00 72.47 64 GLN F CA 1
ATOM 11227 C C . GLN F 1 76 ? -50.483 80.615 129.092 1.00 72.14 64 GLN F C 1
ATOM 11228 O O . GLN F 1 76 ? -50.281 81.692 129.647 1.00 72.17 64 GLN F O 1
ATOM 11234 N N . GLN F 1 77 ? -50.804 80.511 127.805 1.00 71.71 65 GLN F N 1
ATOM 11235 C CA . GLN F 1 77 ? -50.963 81.685 126.949 1.00 71.26 65 GLN F CA 1
ATOM 11236 C C . GLN F 1 77 ? -52.157 82.535 127.362 1.00 71.03 65 GLN F C 1
ATOM 11237 O O . GLN F 1 77 ? -52.093 83.762 127.328 1.00 70.98 65 GLN F O 1
ATOM 11243 N N . ASP F 1 78 ? -53.248 81.879 127.744 1.00 70.78 66 ASP F N 1
ATOM 11244 C CA . ASP F 1 78 ? -54.425 82.583 128.234 1.00 70.66 66 ASP F CA 1
ATOM 11245 C C . ASP F 1 78 ? -54.090 83.291 129.535 1.00 70.44 66 ASP F C 1
ATOM 11246 O O . ASP F 1 78 ? -54.405 84.467 129.711 1.00 70.41 66 ASP F O 1
ATOM 11251 N N . HIS F 1 79 ? -53.446 82.558 130.439 1.00 70.13 67 HIS F N 1
ATOM 11252 C CA . HIS F 1 79 ? -52.990 83.103 131.710 1.00 69.62 67 HIS F CA 1
ATOM 11253 C C . HIS F 1 79 ? -51.977 84.215 131.481 1.00 69.07 67 HIS F C 1
ATOM 11254 O O . HIS F 1 79 ? -52.046 85.269 132.111 1.00 69.09 67 HIS F O 1
ATOM 11261 N N . GLY F 1 80 ? -51.039 83.972 130.572 1.00 68.24 68 GLY F N 1
ATOM 11262 C CA . GLY F 1 80 ? -50.005 84.948 130.252 1.00 67.41 68 GLY F CA 1
ATOM 11263 C C . GLY F 1 80 ? -50.579 86.217 129.662 1.00 66.85 68 GLY F C 1
ATOM 11264 O O . GLY F 1 80 ? -50.011 87.297 129.817 1.00 66.76 68 GLY F O 1
ATOM 11265 N N . ARG F 1 81 ? -51.714 86.084 128.983 1.00 66.41 69 ARG F N 1
ATOM 11266 C CA . ARG F 1 81 ? -52.366 87.229 128.368 1.00 65.84 69 ARG F CA 1
ATOM 11267 C C . ARG F 1 81 ? -53.098 88.062 129.413 1.00 65.55 69 ARG F C 1
ATOM 11268 O O . ARG F 1 81 ? -53.017 89.288 129.394 1.00 65.54 69 ARG F O 1
ATOM 11276 N N . HIS F 1 82 ? -53.807 87.401 130.325 1.00 65.36 70 HIS F N 1
ATOM 11277 C CA . HIS F 1 82 ? -54.464 88.105 131.425 1.00 65.40 70 HIS F CA 1
ATOM 11278 C C . HIS F 1 82 ? -53.446 88.950 132.184 1.00 65.06 70 HIS F C 1
ATOM 11279 O O . HIS F 1 82 ? -53.747 90.064 132.615 1.00 65.20 70 HIS F O 1
ATOM 11286 N N . LEU F 1 83 ? -52.240 88.408 132.338 1.00 64.40 71 LEU F N 1
ATOM 11287 C CA . LEU F 1 83 ? -51.160 89.092 133.038 1.00 63.68 71 LEU F CA 1
ATOM 11288 C C . LEU F 1 83 ? -50.759 90.376 132.338 1.00 63.34 71 LEU F C 1
ATOM 11289 O O . LEU F 1 83 ? -50.476 91.380 132.987 1.00 63.38 71 LEU F O 1
ATOM 11294 N N . ILE F 1 84 ? -50.735 90.341 131.012 1.00 63.04 72 ILE F N 1
ATOM 11295 C CA . ILE F 1 84 ? -50.366 91.511 130.230 1.00 62.87 72 ILE F CA 1
ATOM 11296 C C . ILE F 1 84 ? -51.494 92.543 130.185 1.00 62.93 72 ILE F C 1
ATOM 11297 O O . ILE F 1 84 ? -51.248 93.734 130.001 1.00 62.86 72 ILE F O 1
ATOM 11302 N N . ASP F 1 85 ? -52.730 92.083 130.357 1.00 63.16 73 ASP F N 1
ATOM 11303 C CA . ASP F 1 85 ? -53.875 92.989 130.421 1.00 63.50 73 ASP F CA 1
ATOM 11304 C C . ASP F 1 85 ? -53.775 93.883 131.647 1.00 63.63 73 ASP F C 1
ATOM 11305 O O . ASP F 1 85 ? -53.762 95.110 131.529 1.00 63.58 73 ASP F O 1
ATOM 11310 N N . ASP F 1 86 ? -53.701 93.257 132.820 1.00 63.82 74 ASP F N 1
ATOM 11311 C CA . ASP F 1 86 ? -53.490 93.971 134.077 1.00 63.94 74 ASP F CA 1
ATOM 11312 C C . ASP F 1 86 ? -52.269 94.882 134.016 1.00 63.71 74 ASP F C 1
ATOM 11313 O O . ASP F 1 86 ? -52.345 96.062 134.361 1.00 63.67 74 ASP F O 1
ATOM 11318 N N . ALA F 1 87 ? -51.146 94.324 133.576 1.00 63.32 75 ALA F N 1
ATOM 11319 C CA . ALA F 1 87 ? -49.906 95.076 133.466 1.00 63.13 75 ALA F CA 1
ATOM 11320 C C . ALA F 1 87 ? -50.106 96.367 132.682 1.00 63.16 75 ALA F C 1
ATOM 11321 O O . ALA F 1 87 ? -49.670 97.432 133.114 1.00 63.14 75 ALA F O 1
ATOM 11323 N N . LEU F 1 88 ? -50.774 96.271 131.535 1.00 63.31 76 LEU F N 1
ATOM 11324 C CA . LEU F 1 88 ? -51.014 97.441 130.695 1.00 63.51 76 LEU F CA 1
ATOM 11325 C C . LEU F 1 88 ? -51.996 98.423 131.335 1.00 63.84 76 LEU F C 1
ATOM 11326 O O . LEU F 1 88 ? -51.914 99.630 131.103 1.00 63.82 76 LEU F O 1
ATOM 11331 N N . LYS F 1 89 ? -52.916 97.905 132.143 1.00 64.22 77 LYS F N 1
ATOM 11332 C CA . LYS F 1 89 ? -53.839 98.757 132.888 1.00 64.77 77 LYS F CA 1
ATOM 11333 C C . LYS F 1 89 ? -53.119 99.444 134.043 1.00 65.00 77 LYS F C 1
ATOM 11334 O O . LYS F 1 89 ? -53.463 100.564 134.427 1.00 65.08 77 LYS F O 1
ATOM 11340 N N . VAL F 1 90 ? -52.111 98.764 134.584 1.00 65.22 78 VAL F N 1
ATOM 11341 C CA . VAL F 1 90 ? -51.259 99.326 135.628 1.00 65.20 78 VAL F CA 1
ATOM 11342 C C . VAL F 1 90 ? -50.314 100.390 135.060 1.00 65.46 78 VAL F C 1
ATOM 11343 O O . VAL F 1 90 ? -50.154 101.462 135.645 1.00 65.40 78 VAL F O 1
ATOM 11347 N N . VAL F 1 91 ? -49.707 100.099 133.912 1.00 65.80 79 VAL F N 1
ATOM 11348 C CA . VAL F 1 91 ? -48.818 101.051 133.249 1.00 66.46 79 VAL F CA 1
ATOM 11349 C C . VAL F 1 91 ? -49.492 102.405 133.060 1.00 67.22 79 VAL F C 1
ATOM 11350 O O . VAL F 1 91 ? -48.827 103.439 132.999 1.00 67.36 79 VAL F O 1
ATOM 11354 N N . GLU F 1 92 ? -50.817 102.392 132.966 1.00 68.18 80 GLU F N 1
ATOM 11355 C CA . GLU F 1 92 ? -51.581 103.616 132.777 1.00 68.98 80 GLU F CA 1
ATOM 11356 C C . GLU F 1 92 ? -51.740 104.382 134.087 1.00 69.14 80 GLU F C 1
ATOM 11357 O O . GLU F 1 92 ? -51.426 105.570 134.155 1.00 69.22 80 GLU F O 1
ATOM 11363 N N . GLN F 1 93 ? -52.228 103.700 135.122 1.00 69.30 81 GLN F N 1
ATOM 11364 C CA . GLN F 1 93 ? -52.373 104.308 136.444 1.00 69.59 81 GLN F CA 1
ATOM 11365 C C . GLN F 1 93 ? -51.058 104.927 136.906 1.00 69.72 81 GLN F C 1
ATOM 11366 O O . GLN F 1 93 ? -51.042 105.980 137.543 1.00 69.73 81 GLN F O 1
ATOM 11372 N N . ALA F 1 94 ? -49.957 104.258 136.581 1.00 69.87 82 ALA F N 1
ATOM 11373 C CA . ALA F 1 94 ? -48.634 104.693 137.006 1.00 69.96 82 ALA F CA 1
ATOM 11374 C C . ALA F 1 94 ? -48.203 105.982 136.316 1.00 70.03 82 ALA F C 1
ATOM 11375 O O . ALA F 1 94 ? -47.613 106.857 136.946 1.00 70.27 82 ALA F O 1
ATOM 11377 N N . SER F 1 95 ? -48.498 106.096 135.025 1.00 69.96 83 SER F N 1
ATOM 11378 C CA . SER F 1 95 ? -48.103 107.270 134.252 1.00 69.93 83 SER F CA 1
ATOM 11379 C C . SER F 1 95 ? -48.682 108.554 134.843 1.00 69.95 83 SER F C 1
ATOM 11380 O O . SER F 1 95 ? -49.817 108.569 135.323 1.00 69.92 83 SER F O 1
ATOM 11383 N N . LEU F 1 96 ? -47.892 109.624 134.821 1.00 69.92 84 LEU F N 1
ATOM 11384 C CA . LEU F 1 96 ? -48.361 110.925 135.286 1.00 69.99 84 LEU F CA 1
ATOM 11385 C C . LEU F 1 96 ? -49.137 111.616 134.171 1.00 70.03 84 LEU F C 1
ATOM 11386 O O . LEU F 1 96 ? -50.361 111.722 134.233 1.00 70.13 84 LEU F O 1
ATOM 11391 N N . ARG F 1 97 ? -48.422 112.084 133.152 1.00 69.95 85 ARG F N 1
ATOM 11392 C CA . ARG F 1 97 ? -49.066 112.645 131.967 1.00 69.85 85 ARG F CA 1
ATOM 11393 C C . ARG F 1 97 ? -49.394 111.553 130.948 1.00 69.19 85 ARG F C 1
ATOM 11394 O O . ARG F 1 97 ? -50.302 110.746 131.161 1.00 68.94 85 ARG F O 1
ATOM 11402 N N . ALA F 1 98 ? -48.649 111.532 129.846 1.00 68.37 86 ALA F N 1
ATOM 11403 C CA . ALA F 1 98 ? -48.874 110.557 128.785 1.00 67.66 86 ALA F CA 1
ATOM 11404 C C . ALA F 1 98 ? -48.405 109.164 129.194 1.00 67.12 86 ALA F C 1
ATOM 11405 O O . ALA F 1 98 ? -49.171 108.197 129.145 1.00 67.28 86 ALA F O 1
ATOM 11407 N N . GLY F 1 99 ? -47.143 109.074 129.607 1.00 66.15 87 GLY F N 1
ATOM 11408 C CA . GLY F 1 99 ? -46.510 107.795 129.902 1.00 64.65 87 GLY F CA 1
ATOM 11409 C C . GLY F 1 99 ? -45.284 107.628 129.028 1.00 63.56 87 GLY F C 1
ATOM 11410 O O . GLY F 1 99 ? -44.811 108.594 128.428 1.00 63.61 87 GLY F O 1
ATOM 11411 N N . PRO F 1 100 ? -44.745 106.405 128.960 1.00 62.56 88 PRO F N 1
ATOM 11412 C CA . PRO F 1 100 ? -43.613 106.171 128.067 1.00 62.16 88 PRO F CA 1
ATOM 11413 C C . PRO F 1 100 ? -44.005 106.251 126.588 1.00 62.24 88 PRO F C 1
ATOM 11414 O O . PRO F 1 100 ? -45.140 105.931 126.237 1.00 61.93 88 PRO F O 1
ATOM 11418 N N . PRO F 1 101 ? -43.065 106.685 125.729 1.00 62.58 89 PRO F N 1
ATOM 11419 C CA . PRO F 1 101 ? -43.259 106.809 124.282 1.00 63.08 89 PRO F CA 1
ATOM 11420 C C . PRO F 1 101 ? -43.764 105.509 123.652 1.00 63.71 89 PRO F C 1
ATOM 11421 O O . PRO F 1 101 ? -44.892 105.458 123.157 1.00 63.83 89 PRO F O 1
ATOM 11425 N N . THR F 1 102 ? -42.922 104.478 123.667 1.00 64.32 90 THR F N 1
ATOM 11426 C CA . THR F 1 102 ? -43.290 103.146 123.186 1.00 64.85 90 THR F CA 1
ATOM 11427 C C . THR F 1 102 ? -43.675 102.278 124.377 1.00 65.12 90 THR F C 1
ATOM 11428 O O . THR F 1 102 ? -43.088 102.393 125.455 1.00 65.19 90 THR F O 1
ATOM 11432 N N . VAL F 1 103 ? -44.662 101.411 124.178 1.00 65.42 91 VAL F N 1
ATOM 11433 C CA . VAL F 1 103 ? -45.103 100.498 125.227 1.00 64.63 91 VAL F CA 1
ATOM 11434 C C . VAL F 1 103 ? -45.291 99.085 124.686 1.00 63.49 91 VAL F C 1
ATOM 11435 O O . VAL F 1 103 ? -46.375 98.725 124.227 1.00 66.39 91 VAL F O 1
ATOM 11439 N N . HIS F 1 104 ? -44.229 98.288 124.743 1.00 27.62 92 HIS F N 1
ATOM 11440 C CA . HIS F 1 104 ? -44.206 96.994 124.073 1.00 25.75 92 HIS F CA 1
ATOM 11441 C C . HIS F 1 104 ? -44.651 95.878 125.013 1.00 28.91 92 HIS F C 1
ATOM 11442 O O . HIS F 1 104 ? -44.578 96.016 126.234 1.00 65.70 92 HIS F O 1
ATOM 11449 N N . SER F 1 105 ? -45.112 94.774 124.435 1.00 62.42 93 SER F N 1
ATOM 11450 C CA . SER F 1 105 ? -45.642 93.664 125.218 1.00 61.94 93 SER F CA 1
ATOM 11451 C C . SER F 1 105 ? -45.413 92.332 124.511 1.00 60.77 93 SER F C 1
ATOM 11452 O O . SER F 1 105 ? -45.688 92.196 123.319 1.00 60.72 93 SER F O 1
ATOM 11455 N N . GLU F 1 106 ? -44.909 91.352 125.254 1.00 57.84 94 GLU F N 1
ATOM 11456 C CA . GLU F 1 106 ? -44.409 90.133 124.664 1.00 54.98 94 GLU F CA 1
ATOM 11457 C C . GLU F 1 106 ? -44.668 88.945 125.578 1.00 52.40 94 GLU F C 1
ATOM 11458 O O . GLU F 1 106 ? -44.615 89.069 126.799 1.00 52.16 94 GLU F O 1
ATOM 11464 N N . ILE F 1 107 ? -44.968 87.800 124.977 1.00 49.38 95 ILE F N 1
ATOM 11465 C CA . ILE F 1 107 ? -45.042 86.543 125.706 1.00 46.58 95 ILE F CA 1
ATOM 11466 C C . ILE F 1 107 ? -44.096 85.559 125.036 1.00 46.39 95 ILE F C 1
ATOM 11467 O O . ILE F 1 107 ? -44.441 84.945 124.027 1.00 46.26 95 ILE F O 1
ATOM 11472 N N . VAL F 1 108 ? -42.896 85.425 125.590 1.00 46.34 96 VAL F N 1
ATOM 11473 C CA . VAL F 1 108 ? -41.861 84.594 124.987 1.00 46.48 96 VAL F CA 1
ATOM 11474 C C . VAL F 1 108 ? -42.011 83.137 125.415 1.00 47.14 96 VAL F C 1
ATOM 11475 O O . VAL F 1 108 ? -42.208 82.850 126.592 1.00 47.15 96 VAL F O 1
ATOM 11479 N N . PRO F 1 109 ? -41.943 82.210 124.448 1.00 47.85 97 PRO F N 1
ATOM 11480 C CA . PRO F 1 109 ? -41.968 80.781 124.734 1.00 48.11 97 PRO F CA 1
ATOM 11481 C C . PRO F 1 109 ? -40.569 80.245 125.057 1.00 48.19 97 PRO F C 1
ATOM 11482 O O . PRO F 1 109 ? -40.020 79.441 124.301 1.00 48.43 97 PRO F O 1
ATOM 11486 N N . ALA F 1 110 ? -40.004 80.701 126.172 1.00 47.97 98 ALA F N 1
ATOM 11487 C CA . ALA F 1 110 ? -38.693 80.248 126.632 1.00 47.46 98 ALA F CA 1
ATOM 11488 C C . ALA F 1 110 ? -38.595 80.432 128.140 1.00 46.92 98 ALA F C 1
ATOM 11489 O O . ALA F 1 110 ? -39.477 81.032 128.753 1.00 47.08 98 ALA F O 1
ATOM 11491 N N . ALA F 1 111 ? -37.524 79.917 128.737 1.00 45.98 99 ALA F N 1
ATOM 11492 C CA . ALA F 1 111 ? -37.308 80.046 130.178 1.00 44.72 99 ALA F CA 1
ATOM 11493 C C . ALA F 1 111 ? -37.004 81.494 130.571 1.00 43.82 99 ALA F C 1
ATOM 11494 O O . ALA F 1 111 ? -36.264 82.194 129.876 1.00 43.59 99 ALA F O 1
ATOM 11496 N N . ALA F 1 112 ? -37.571 81.924 131.695 1.00 42.67 100 ALA F N 1
ATOM 11497 C CA . ALA F 1 112 ? -37.509 83.323 132.131 1.00 41.60 100 ALA F CA 1
ATOM 11498 C C . ALA F 1 112 ? -36.107 83.944 132.168 1.00 41.06 100 ALA F C 1
ATOM 11499 O O . ALA F 1 112 ? -35.891 85.022 131.613 1.00 40.97 100 ALA F O 1
ATOM 11501 N N . VAL F 1 113 ? -35.162 83.274 132.823 1.00 40.33 101 VAL F N 1
ATOM 11502 C CA . VAL F 1 113 ? -33.819 83.836 132.981 1.00 39.56 101 VAL F CA 1
ATOM 11503 C C . VAL F 1 113 ? -33.060 83.961 131.656 1.00 39.74 101 VAL F C 1
ATOM 11504 O O . VAL F 1 113 ? -32.619 85.051 131.307 1.00 39.59 101 VAL F O 1
ATOM 11508 N N . PRO F 1 114 ? -32.917 82.853 130.906 1.00 40.22 102 PRO F N 1
ATOM 11509 C CA . PRO F 1 114 ? -32.187 82.921 129.635 1.00 40.65 102 PRO F CA 1
ATOM 11510 C C . PRO F 1 114 ? -32.742 83.985 128.690 1.00 41.24 102 PRO F C 1
ATOM 11511 O O . PRO F 1 114 ? -31.968 84.667 128.016 1.00 41.28 102 PRO F O 1
ATOM 11515 N N . THR F 1 115 ? -34.067 84.126 128.644 1.00 41.85 103 THR F N 1
ATOM 11516 C CA . THR F 1 115 ? -34.691 85.101 127.751 1.00 42.54 103 THR F CA 1
ATOM 11517 C C . THR F 1 115 ? -34.460 86.534 128.230 1.00 42.54 103 THR F C 1
ATOM 11518 O O . THR F 1 115 ? -34.065 87.394 127.443 1.00 42.58 103 THR F O 1
ATOM 11522 N N . LEU F 1 116 ? -34.689 86.784 129.517 1.00 42.45 104 LEU F N 1
ATOM 11523 C CA . LEU F 1 116 ? -34.463 88.112 130.088 1.00 42.51 104 LEU F CA 1
ATOM 11524 C C . LEU F 1 116 ? -32.984 88.523 130.077 1.00 43.87 104 LEU F C 1
ATOM 11525 O O . LEU F 1 116 ? -32.657 89.683 129.839 1.00 43.86 104 LEU F O 1
ATOM 11530 N N . VAL F 1 117 ? -32.092 87.572 130.328 1.00 45.92 105 VAL F N 1
ATOM 11531 C CA . VAL F 1 117 ? -30.662 87.849 130.258 1.00 48.37 105 VAL F CA 1
ATOM 11532 C C . VAL F 1 117 ? -30.259 88.256 128.843 1.00 51.14 105 VAL F C 1
ATOM 11533 O O . VAL F 1 117 ? -29.492 89.201 128.654 1.00 51.34 105 VAL F O 1
ATOM 11537 N N . ASP F 1 118 ? -30.790 87.545 127.852 1.00 54.69 106 ASP F N 1
ATOM 11538 C CA . ASP F 1 118 ? -30.476 87.830 126.458 1.00 57.70 106 ASP F CA 1
ATOM 11539 C C . ASP F 1 118 ? -31.020 89.193 126.034 1.00 57.19 106 ASP F C 1
ATOM 11540 O O . ASP F 1 118 ? -30.348 89.948 125.334 1.00 57.36 106 ASP F O 1
ATOM 11545 N N . MET F 1 119 ? -32.233 89.504 126.475 1.00 56.27 107 MET F N 1
ATOM 11546 C CA . MET F 1 119 ? -32.876 90.765 126.127 1.00 55.40 107 MET F CA 1
ATOM 11547 C C . MET F 1 119 ? -32.209 91.965 126.792 1.00 55.09 107 MET F C 1
ATOM 11548 O O . MET F 1 119 ? -32.339 93.094 126.316 1.00 55.02 107 MET F O 1
ATOM 11553 N N . SER F 1 120 ? -31.497 91.721 127.889 1.00 54.73 108 SER F N 1
ATOM 11554 C CA . SER F 1 120 ? -30.844 92.795 128.632 1.00 54.32 108 SER F CA 1
ATOM 11555 C C . SER F 1 120 ? -29.675 93.394 127.855 1.00 54.36 108 SER F C 1
ATOM 11556 O O . SER F 1 120 ? -29.195 94.479 128.183 1.00 54.21 108 SER F O 1
ATOM 11559 N N . LYS F 1 121 ? -29.225 92.687 126.824 1.00 54.60 109 LYS F N 1
ATOM 11560 C CA . LYS F 1 121 ? -28.155 93.181 125.965 1.00 55.14 109 LYS F CA 1
ATOM 11561 C C . LYS F 1 121 ? -28.578 94.450 125.224 1.00 55.84 109 LYS F C 1
ATOM 11562 O O . LYS F 1 121 ? -27.739 95.245 124.805 1.00 55.98 109 LYS F O 1
ATOM 11568 N N . ASP F 1 122 ? -29.883 94.635 125.067 1.00 56.65 110 ASP F N 1
ATOM 11569 C CA . ASP F 1 122 ? -30.407 95.781 124.338 1.00 57.30 110 ASP F CA 1
ATOM 11570 C C . ASP F 1 122 ? -31.318 96.627 125.219 1.00 56.12 110 ASP F C 1
ATOM 11571 O O . ASP F 1 122 ? -32.228 97.293 124.726 1.00 56.26 110 ASP F O 1
ATOM 11576 N N . ALA F 1 123 ? -31.071 96.598 126.523 1.00 54.35 111 ALA F N 1
ATOM 11577 C CA . ALA F 1 123 ? -31.891 97.348 127.464 1.00 52.64 111 ALA F CA 1
ATOM 11578 C C . ALA F 1 123 ? -31.080 98.392 128.225 1.00 51.50 111 ALA F C 1
ATOM 11579 O O . ALA F 1 123 ? -29.854 98.302 128.325 1.00 51.14 111 ALA F O 1
ATOM 11581 N N . VAL F 1 124 ? -31.779 99.389 128.753 1.00 50.28 112 VAL F N 1
ATOM 11582 C CA . VAL F 1 124 ? -31.159 100.391 129.606 1.00 49.32 112 VAL F CA 1
ATOM 11583 C C . VAL F 1 124 ? -31.219 99.921 131.056 1.00 48.69 112 VAL F C 1
ATOM 11584 O O . VAL F 1 124 ? -30.210 99.911 131.761 1.00 48.64 112 VAL F O 1
ATOM 11588 N N . LEU F 1 125 ? -32.413 99.527 131.485 1.00 47.93 113 LEU F N 1
ATOM 11589 C CA . LEU F 1 125 ? -32.626 98.979 132.816 1.00 47.47 113 LEU F CA 1
ATOM 11590 C C . LEU F 1 125 ? -33.415 97.675 132.736 1.00 47.38 113 LEU F C 1
ATOM 11591 O O . LEU F 1 125 ? -34.289 97.520 131.881 1.00 47.59 113 LEU F O 1
ATOM 11596 N N . MET F 1 126 ? -33.103 96.742 133.629 1.00 46.99 114 MET F N 1
ATOM 11597 C CA . MET F 1 126 ? -33.864 95.503 133.749 1.00 46.48 114 MET F CA 1
ATOM 11598 C C . MET F 1 126 ? -34.581 95.491 135.095 1.00 45.00 114 MET F C 1
ATOM 11599 O O . MET F 1 126 ? -33.946 95.523 136.142 1.00 45.28 114 MET F O 1
ATOM 11604 N N . VAL F 1 127 ? -35.907 95.453 135.067 1.00 42.99 115 VAL F N 1
ATOM 11605 C CA . VAL F 1 127 ? -36.694 95.572 136.288 1.00 41.15 115 VAL F CA 1
ATOM 11606 C C . VAL F 1 127 ? -37.508 94.314 136.560 1.00 41.00 115 VAL F C 1
ATOM 11607 O O . VAL F 1 127 ? -38.288 93.878 135.718 1.00 40.98 115 VAL F O 1
ATOM 11611 N N . VAL F 1 128 ? -37.326 93.732 137.740 1.00 40.93 116 VAL F N 1
ATOM 11612 C CA . VAL F 1 128 ? -38.116 92.577 138.146 1.00 41.22 116 VAL F CA 1
ATOM 11613 C C . VAL F 1 128 ? -38.459 92.657 139.619 1.00 42.27 116 VAL F C 1
ATOM 11614 O O . VAL F 1 128 ? -37.778 93.329 140.393 1.00 42.19 116 VAL F O 1
ATOM 11618 N N . GLY F 1 129 ? -39.523 91.966 140.004 1.00 43.82 117 GLY F N 1
ATOM 11619 C CA . GLY F 1 129 ? -39.854 91.825 141.408 1.00 46.04 117 GLY F CA 1
ATOM 11620 C C . GLY F 1 129 ? -38.781 90.997 142.079 1.00 47.86 117 GLY F C 1
ATOM 11621 O O . GLY F 1 129 ? -38.000 90.314 141.418 1.00 47.96 117 GLY F O 1
ATOM 11622 N N . CYS F 1 130 ? -38.735 91.059 143.399 1.00 49.82 118 CYS F N 1
ATOM 11623 C CA . CYS F 1 130 ? -37.720 90.346 144.146 1.00 51.80 118 CYS F CA 1
ATOM 11624 C C . CYS F 1 130 ? -38.185 88.931 144.486 1.00 52.41 118 CYS F C 1
ATOM 11625 O O . CYS F 1 130 ? -37.401 87.984 144.449 1.00 52.36 118 CYS F O 1
ATOM 11628 N N . LEU F 1 131 ? -39.469 88.793 144.795 1.00 53.34 119 LEU F N 1
ATOM 11629 C CA . LEU F 1 131 ? -40.080 87.484 144.986 1.00 54.41 119 LEU F CA 1
ATOM 11630 C C . LEU F 1 131 ? -41.235 87.295 144.002 1.00 55.59 119 LEU F C 1
ATOM 11631 O O . LEU F 1 131 ? -41.978 88.234 143.727 1.00 55.71 119 LEU F O 1
ATOM 11636 N N . GLY F 1 132 ? -41.384 86.084 143.473 1.00 57.01 120 GLY F N 1
ATOM 11637 C CA . GLY F 1 132 ? -42.403 85.816 142.459 1.00 58.82 120 GLY F CA 1
ATOM 11638 C C . GLY F 1 132 ? -43.605 85.035 142.953 1.00 60.25 120 GLY F C 1
ATOM 11639 O O . GLY F 1 132 ? -44.014 85.167 144.103 1.00 60.29 120 GLY F O 1
ATOM 11640 N N . SER F 1 133 ? -44.177 84.220 142.072 1.00 61.77 121 SER F N 1
ATOM 11641 C CA . SER F 1 133 ? -45.380 83.456 142.392 1.00 63.29 121 SER F CA 1
ATOM 11642 C C . SER F 1 133 ? -45.065 82.174 143.160 1.00 64.24 121 SER F C 1
ATOM 11643 O O . SER F 1 133 ? -45.901 81.675 143.915 1.00 64.38 121 SER F O 1
ATOM 11646 N N . GLY F 1 134 ? -43.860 81.645 142.962 1.00 65.23 122 GLY F N 1
ATOM 11647 C CA . GLY F 1 134 ? -43.428 80.433 143.653 1.00 66.29 122 GLY F CA 1
ATOM 11648 C C . GLY F 1 134 ? -42.699 80.729 144.950 1.00 67.01 122 GLY F C 1
ATOM 11649 O O . GLY F 1 134 ? -41.766 80.019 145.327 1.00 67.10 122 GLY F O 1
ATOM 11650 N N . ARG F 1 135 ? -43.132 81.784 145.633 1.00 67.65 123 ARG F N 1
ATOM 11651 C CA . ARG F 1 135 ? -42.498 82.225 146.868 1.00 68.28 123 ARG F CA 1
ATOM 11652 C C . ARG F 1 135 ? -43.176 81.611 148.084 1.00 69.36 123 ARG F C 1
ATOM 11653 O O . ARG F 1 135 ? -44.336 81.202 148.022 1.00 69.45 123 ARG F O 1
ATOM 11661 N N . TRP F 1 136 ? -42.438 81.553 149.188 1.00 70.73 124 TRP F N 1
ATOM 11662 C CA . TRP F 1 136 ? -42.988 81.138 150.476 1.00 71.90 124 TRP F CA 1
ATOM 11663 C C . TRP F 1 136 ? -42.146 81.690 151.626 1.00 71.86 124 TRP F C 1
ATOM 11664 O O . TRP F 1 136 ? -40.969 81.999 151.437 1.00 71.99 124 TRP F O 1
ATOM 11675 N N . PRO F 1 137 ? -42.755 81.815 152.818 1.00 71.65 125 PRO F N 1
ATOM 11676 C CA . PRO F 1 137 ? -42.240 82.481 154.015 1.00 71.19 125 PRO F CA 1
ATOM 11677 C C . PRO F 1 137 ? -40.713 82.600 154.119 1.00 70.32 125 PRO F C 1
ATOM 11678 O O . PRO F 1 137 ? -40.201 83.692 154.368 1.00 70.51 125 PRO F O 1
ATOM 11682 N N . GLY F 1 138 ? -40.000 81.494 153.931 1.00 69.03 126 GLY F N 1
ATOM 11683 C CA . GLY F 1 138 ? -38.552 81.473 154.128 1.00 67.36 126 GLY F CA 1
ATOM 11684 C C . GLY F 1 138 ? -37.719 82.279 153.144 1.00 66.10 126 GLY F C 1
ATOM 11685 O O . GLY F 1 138 ? -36.890 83.096 153.549 1.00 65.93 126 GLY F O 1
ATOM 11686 N N . ARG F 1 139 ? -37.936 82.049 151.852 1.00 64.91 127 ARG F N 1
ATOM 11687 C CA . ARG F 1 139 ? -37.101 82.631 150.796 1.00 63.54 127 ARG F CA 1
ATOM 11688 C C . ARG F 1 139 ? -37.123 84.158 150.769 1.00 61.57 127 ARG F C 1
ATOM 11689 O O . ARG F 1 139 ? -38.051 84.788 151.277 1.00 61.37 127 ARG F O 1
ATOM 11697 N N . LEU F 1 140 ? -36.099 84.750 150.165 1.00 59.08 128 LEU F N 1
ATOM 11698 C CA . LEU F 1 140 ? -36.046 86.203 150.039 1.00 56.81 128 LEU F CA 1
ATOM 11699 C C . LEU F 1 140 ? -35.529 86.664 148.668 1.00 54.42 128 LEU F C 1
ATOM 11700 O O . LEU F 1 140 ? -35.331 87.857 148.435 1.00 54.24 128 LEU F O 1
ATOM 11705 N N . LEU F 1 141 ? -35.334 85.710 147.761 1.00 51.43 129 LEU F N 1
ATOM 11706 C CA . LEU F 1 141 ? -34.970 86.013 146.378 1.00 48.60 129 LEU F CA 1
ATOM 11707 C C . LEU F 1 141 ? -35.285 84.815 145.481 1.00 47.40 129 LEU F C 1
ATOM 11708 O O . LEU F 1 141 ? -34.799 83.709 145.720 1.00 47.31 129 LEU F O 1
ATOM 11713 N N . GLY F 1 142 ? -36.105 85.034 144.456 1.00 46.08 130 GLY F N 1
ATOM 11714 C CA . GLY F 1 142 ? -36.509 83.960 143.550 1.00 44.56 130 GLY F CA 1
ATOM 11715 C C . GLY F 1 142 ? -35.443 83.638 142.521 1.00 43.78 130 GLY F C 1
ATOM 11716 O O . GLY F 1 142 ? -34.430 84.329 142.434 1.00 43.92 130 GLY F O 1
ATOM 11717 N N . SER F 1 143 ? -35.668 82.592 141.731 1.00 43.00 131 SER F N 1
ATOM 11718 C CA . SER F 1 143 ? -34.671 82.152 140.756 1.00 42.60 131 SER F CA 1
ATOM 11719 C C . SER F 1 143 ? -34.459 83.148 139.619 1.00 42.30 131 SER F C 1
ATOM 11720 O O . SER F 1 143 ? -33.357 83.252 139.083 1.00 42.32 131 SER F O 1
ATOM 11723 N N . VAL F 1 144 ? -35.510 83.877 139.252 1.00 42.09 132 VAL F N 1
ATOM 11724 C CA . VAL F 1 144 ? -35.417 84.858 138.172 1.00 41.84 132 VAL F CA 1
ATOM 11725 C C . VAL F 1 144 ? -34.619 86.090 138.596 1.00 41.49 132 VAL F C 1
ATOM 11726 O O . VAL F 1 144 ? -33.657 86.470 137.933 1.00 41.44 132 VAL F O 1
ATOM 11730 N N . SER F 1 145 ? -35.024 86.709 139.700 1.00 40.99 133 SER F N 1
ATOM 11731 C CA . SER F 1 145 ? -34.313 87.866 140.232 1.00 40.68 133 SER F CA 1
ATOM 11732 C C . SER F 1 145 ? -32.855 87.515 140.538 1.00 40.38 133 SER F C 1
ATOM 11733 O O . SER F 1 145 ? -31.943 88.292 140.237 1.00 40.36 133 SER F O 1
ATOM 11736 N N . SER F 1 146 ? -32.643 86.337 141.121 1.00 39.71 134 SER F N 1
ATOM 11737 C CA . SER F 1 146 ? -31.303 85.872 141.463 1.00 39.04 134 SER F CA 1
ATOM 11738 C C . SER F 1 146 ? -30.416 85.684 140.235 1.00 38.48 134 SER F C 1
ATOM 11739 O O . SER F 1 146 ? -29.271 86.133 140.214 1.00 38.54 134 SER F O 1
ATOM 11742 N N . GLY F 1 147 ? -30.943 85.014 139.216 1.00 37.79 135 GLY F N 1
ATOM 11743 C CA . GLY F 1 147 ? -30.174 84.748 138.004 1.00 36.77 135 GLY F CA 1
ATOM 11744 C C . GLY F 1 147 ? -29.899 86.025 137.240 1.00 36.11 135 GLY F C 1
ATOM 11745 O O . GLY F 1 147 ? -28.839 86.195 136.636 1.00 35.93 135 GLY F O 1
ATOM 11746 N N . LEU F 1 148 ? -30.868 86.931 137.278 1.00 35.50 136 LEU F N 1
ATOM 11747 C CA . LEU F 1 148 ? -30.768 88.198 136.581 1.00 34.97 136 LEU F CA 1
ATOM 11748 C C . LEU F 1 148 ? -29.705 89.049 137.263 1.00 35.05 136 LEU F C 1
ATOM 11749 O O . LEU F 1 148 ? -28.925 89.737 136.606 1.00 35.06 136 LEU F O 1
ATOM 11754 N N . LEU F 1 149 ? -29.676 88.970 138.590 1.00 35.12 137 LEU F N 1
ATOM 11755 C CA . LEU F 1 149 ? -28.713 89.695 139.416 1.00 35.10 137 LEU F CA 1
ATOM 11756 C C . LEU F 1 149 ? -27.284 89.226 139.153 1.00 35.54 137 LEU F C 1
ATOM 11757 O O . LEU F 1 149 ? -26.328 89.951 139.421 1.00 35.62 137 LEU F O 1
ATOM 11762 N N . ARG F 1 150 ? -27.148 88.015 138.620 1.00 36.11 138 ARG F N 1
ATOM 11763 C CA . ARG F 1 150 ? -25.839 87.407 138.405 1.00 36.71 138 ARG F CA 1
ATOM 11764 C C . ARG F 1 150 ? -25.379 87.398 136.947 1.00 36.66 138 ARG F C 1
ATOM 11765 O O . ARG F 1 150 ? -24.193 87.195 136.676 1.00 36.60 138 ARG F O 1
ATOM 11773 N N . HIS F 1 151 ? -26.304 87.611 136.012 1.00 36.57 139 HIS F N 1
ATOM 11774 C CA . HIS F 1 151 ? -25.983 87.425 134.597 1.00 36.52 139 HIS F CA 1
ATOM 11775 C C . HIS F 1 151 ? -26.400 88.574 133.672 1.00 37.30 139 HIS F C 1
ATOM 11776 O O . HIS F 1 151 ? -25.875 88.696 132.563 1.00 37.38 139 HIS F O 1
ATOM 11783 N N . ALA F 1 152 ? -27.332 89.409 134.115 1.00 38.29 140 ALA F N 1
ATOM 11784 C CA . ALA F 1 152 ? -27.839 90.494 133.273 1.00 39.42 140 ALA F CA 1
ATOM 11785 C C . ALA F 1 152 ? -26.723 91.348 132.677 1.00 40.43 140 ALA F C 1
ATOM 11786 O O . ALA F 1 152 ? -25.696 91.578 133.313 1.00 40.56 140 ALA F O 1
ATOM 11788 N N . HIS F 1 153 ? -26.935 91.823 131.454 1.00 41.66 141 HIS F N 1
ATOM 11789 C CA . HIS F 1 153 ? -25.954 92.677 130.783 1.00 42.50 141 HIS F CA 1
ATOM 11790 C C . HIS F 1 153 ? -26.294 94.161 130.921 1.00 41.88 141 HIS F C 1
ATOM 11791 O O . HIS F 1 153 ? -25.798 94.999 130.164 1.00 42.47 141 HIS F O 1
ATOM 11798 N N . CYS F 1 154 ? -27.146 94.476 131.892 1.00 40.26 142 CYS F N 1
ATOM 11799 C CA . CYS F 1 154 ? -27.462 95.860 132.224 1.00 38.31 142 CYS F CA 1
ATOM 11800 C C . CYS F 1 154 ? -27.876 95.949 133.693 1.00 35.49 142 CYS F C 1
ATOM 11801 O O . CYS F 1 154 ? -28.184 94.930 134.314 1.00 35.64 142 CYS F O 1
ATOM 11804 N N . PRO F 1 155 ? -27.864 97.166 134.261 1.00 32.60 143 PRO F N 1
ATOM 11805 C CA . PRO F 1 155 ? -28.323 97.366 135.633 1.00 31.42 143 PRO F CA 1
ATOM 11806 C C . PRO F 1 155 ? -29.646 96.657 135.886 1.00 31.55 143 PRO F C 1
ATOM 11807 O O . PRO F 1 155 ? -30.522 96.670 135.024 1.00 31.61 143 PRO F O 1
ATOM 11811 N N . VAL F 1 156 ? -29.779 96.040 137.056 1.00 32.31 144 VAL F N 1
ATOM 11812 C CA . VAL F 1 156 ? -30.995 95.317 137.412 1.00 33.23 144 VAL F CA 1
ATOM 11813 C C . VAL F 1 156 ? -31.695 96.001 138.575 1.00 33.83 144 VAL F C 1
ATOM 11814 O O . VAL F 1 156 ? -31.081 96.280 139.598 1.00 34.47 144 VAL F O 1
ATOM 11818 N N . VAL F 1 157 ? -32.982 96.276 138.419 1.00 34.13 145 VAL F N 1
ATOM 11819 C CA . VAL F 1 157 ? -33.735 96.923 139.479 1.00 34.39 145 VAL F CA 1
ATOM 11820 C C . VAL F 1 157 ? -34.599 95.904 140.208 1.00 35.22 145 VAL F C 1
ATOM 11821 O O . VAL F 1 157 ? -35.453 95.257 139.606 1.00 35.44 145 VAL F O 1
ATOM 11825 N N . ILE F 1 158 ? -34.362 95.757 141.508 1.00 36.07 146 ILE F N 1
ATOM 11826 C CA . ILE F 1 158 ? -35.116 94.822 142.335 1.00 37.01 146 ILE F CA 1
ATOM 11827 C C . ILE F 1 158 ? -36.195 95.568 143.112 1.00 38.56 146 ILE F C 1
ATOM 11828 O O . ILE F 1 158 ? -35.898 96.507 143.847 1.00 38.57 146 ILE F O 1
ATOM 11833 N N . ILE F 1 159 ? -37.448 95.153 142.941 1.00 40.67 147 ILE F N 1
ATOM 11834 C CA . ILE F 1 159 ? -38.569 95.794 143.626 1.00 42.90 147 ILE F CA 1
ATOM 11835 C C . ILE F 1 159 ? -39.200 94.864 144.650 1.00 45.09 147 ILE F C 1
ATOM 11836 O O . ILE F 1 159 ? -39.286 93.659 144.437 1.00 45.44 147 ILE F O 1
ATOM 11841 N N . HIS F 1 160 ? -39.648 95.437 145.759 1.00 47.81 148 HIS F N 1
ATOM 11842 C CA . HIS F 1 160 ? -40.293 94.669 146.810 1.00 50.79 148 HIS F CA 1
ATOM 11843 C C . HIS F 1 160 ? -41.750 95.092 146.924 1.00 53.27 148 HIS F C 1
ATOM 11844 O O . HIS F 1 160 ? -42.082 96.256 146.713 1.00 53.34 148 HIS F O 1
ATOM 11851 N N . ASP F 1 161 ? -42.617 94.145 147.263 1.00 56.48 149 ASP F N 1
ATOM 11852 C CA . ASP F 1 161 ? -44.049 94.415 147.331 1.00 59.67 149 ASP F CA 1
ATOM 11853 C C . ASP F 1 161 ? -44.446 95.281 148.525 1.00 61.81 149 ASP F C 1
ATOM 11854 O O . ASP F 1 161 ? -45.580 95.213 148.998 1.00 62.18 149 ASP F O 1
ATOM 11859 N N . GLU F 1 162 ? -43.512 96.095 149.005 1.00 64.42 150 GLU F N 1
ATOM 11860 C CA . GLU F 1 162 ? -43.796 97.048 150.074 1.00 66.97 150 GLU F CA 1
ATOM 11861 C C . GLU F 1 162 ? -43.160 98.394 149.753 1.00 68.54 150 GLU F C 1
ATOM 11862 O O . GLU F 1 162 ? -43.300 99.356 150.508 1.00 68.57 150 GLU F O 1
ATOM 11868 N N . ASP F 1 163 ? -42.465 98.448 148.619 1.00 70.59 151 ASP F N 1
ATOM 11869 C CA . ASP F 1 163 ? -41.808 99.668 148.161 1.00 72.66 151 ASP F CA 1
ATOM 11870 C C . ASP F 1 163 ? -42.819 100.771 147.860 1.00 74.02 151 ASP F C 1
ATOM 11871 O O . ASP F 1 163 ? -43.906 100.505 147.345 1.00 74.10 151 ASP F O 1
ATOM 11876 N N . SER F 1 164 ? -42.450 102.008 148.184 1.00 75.70 152 SER F N 1
ATOM 11877 C CA . SER F 1 164 ? -43.262 103.170 147.831 1.00 77.28 152 SER F CA 1
ATOM 11878 C C . SER F 1 164 ? -42.889 103.673 146.439 1.00 78.36 152 SER F C 1
ATOM 11879 O O . SER F 1 164 ? -41.756 104.096 146.203 1.00 78.48 152 SER F O 1
ATOM 11882 N N . VAL F 1 165 ? -43.844 103.617 145.517 1.00 79.58 153 VAL F N 1
ATOM 11883 C CA . VAL F 1 165 ? -43.611 104.081 144.155 1.00 80.69 153 VAL F CA 1
ATOM 11884 C C . VAL F 1 165 ? -44.718 105.034 143.711 1.00 81.30 153 VAL F C 1
ATOM 11885 O O . VAL F 1 165 ? -44.489 105.928 142.894 1.00 81.43 153 VAL F O 1
ATOM 11889 N N . MET F 1 166 ? -45.912 104.843 144.266 1.00 82.01 154 MET F N 1
ATOM 11890 C CA . MET F 1 166 ? -47.082 105.635 143.883 1.00 82.58 154 MET F CA 1
ATOM 11891 C C . MET F 1 166 ? -47.017 107.111 144.305 1.00 82.49 154 MET F C 1
ATOM 11892 O O . MET F 1 166 ? -47.183 107.998 143.464 1.00 82.60 154 MET F O 1
ATOM 11897 N N . PRO F 1 167 ? -46.775 107.379 145.602 1.00 82.22 155 PRO F N 1
ATOM 11898 C CA . PRO F 1 167 ? -46.747 108.762 146.094 1.00 81.97 155 PRO F CA 1
ATOM 11899 C C . PRO F 1 167 ? -45.851 109.687 145.263 1.00 81.65 155 PRO F C 1
ATOM 11900 O O . PRO F 1 167 ? -44.682 109.371 145.027 1.00 81.69 155 PRO F O 1
ATOM 11904 N N . HIS F 1 168 ? -46.404 110.819 144.828 1.00 81.10 156 HIS F N 1
ATOM 11905 C CA . HIS F 1 168 ? -45.656 111.806 144.047 1.00 80.48 156 HIS F CA 1
ATOM 11906 C C . HIS F 1 168 ? -46.002 113.234 144.479 1.00 79.84 156 HIS F C 1
ATOM 11907 O O . HIS F 1 168 ? -47.158 113.528 144.793 1.00 79.79 156 HIS F O 1
ATOM 11914 N N . PRO F 1 169 ? -44.995 114.127 144.505 1.00 79.13 157 PRO F N 1
ATOM 11915 C CA . PRO F 1 169 ? -43.594 113.808 144.230 1.00 78.33 157 PRO F CA 1
ATOM 11916 C C . PRO F 1 169 ? -42.880 113.246 145.458 1.00 77.40 157 PRO F C 1
ATOM 11917 O O . PRO F 1 169 ? -43.051 113.761 146.567 1.00 77.44 157 PRO F O 1
ATOM 11921 N N . GLN F 1 170 ? -42.095 112.191 145.259 1.00 76.07 158 GLN F N 1
ATOM 11922 C CA . GLN F 1 170 ? -41.343 111.590 146.352 1.00 74.65 158 GLN F CA 1
ATOM 11923 C C . GLN F 1 170 ? -40.117 112.441 146.670 1.00 73.48 158 GLN F C 1
ATOM 11924 O O . GLN F 1 170 ? -39.235 112.622 145.828 1.00 73.41 158 GLN F O 1
ATOM 11930 N N . GLN F 1 171 ? -40.077 112.967 147.891 1.00 71.94 159 GLN F N 1
ATOM 11931 C CA . GLN F 1 171 ? -39.019 113.885 148.306 1.00 70.34 159 GLN F CA 1
ATOM 11932 C C . GLN F 1 171 ? -37.768 113.163 148.804 1.00 68.79 159 GLN F C 1
ATOM 11933 O O . GLN F 1 171 ? -36.680 113.741 148.817 1.00 68.80 159 GLN F O 1
ATOM 11939 N N . ALA F 1 172 ? -37.928 111.906 149.219 1.00 66.66 160 ALA F N 1
ATOM 11940 C CA . ALA F 1 172 ? -36.808 111.110 149.722 1.00 64.35 160 ALA F CA 1
ATOM 11941 C C . ALA F 1 172 ? -35.665 111.056 148.708 1.00 62.41 160 ALA F C 1
ATOM 11942 O O . ALA F 1 172 ? -35.903 110.938 147.507 1.00 62.37 160 ALA F O 1
ATOM 11944 N N . PRO F 1 173 ? -34.417 111.151 149.192 1.00 60.45 161 PRO F N 1
ATOM 11945 C CA . PRO F 1 173 ? -33.242 111.202 148.324 1.00 58.80 161 PRO F CA 1
ATOM 11946 C C . PRO F 1 173 ? -32.849 109.851 147.725 1.00 57.00 161 PRO F C 1
ATOM 11947 O O . PRO F 1 173 ? -33.516 108.842 147.953 1.00 56.70 161 PRO F O 1
ATOM 11951 N N . VAL F 1 174 ? -31.761 109.850 146.962 1.00 54.99 162 VAL F N 1
ATOM 11952 C CA . VAL F 1 174 ? -31.216 108.631 146.380 1.00 52.92 162 VAL F CA 1
ATOM 11953 C C . VAL F 1 174 ? -29.945 108.219 147.115 1.00 51.54 162 VAL F C 1
ATOM 11954 O O . VAL F 1 174 ? -28.974 108.974 147.167 1.00 51.41 162 VAL F O 1
ATOM 11958 N N . LEU F 1 175 ? -29.962 107.019 147.684 1.00 49.70 163 LEU F N 1
ATOM 11959 C CA . LEU F 1 175 ? -28.827 106.505 148.440 1.00 47.84 163 LEU F CA 1
ATOM 11960 C C . LEU F 1 175 ? -27.930 105.642 147.559 1.00 46.85 163 LEU F C 1
ATOM 11961 O O . LEU F 1 175 ? -28.411 104.774 146.840 1.00 46.83 163 LEU F O 1
ATOM 11966 N N . VAL F 1 176 ? -26.625 105.883 147.616 1.00 45.83 164 VAL F N 1
ATOM 11967 C CA . VAL F 1 176 ? -25.670 105.090 146.843 1.00 45.09 164 VAL F CA 1
ATOM 11968 C C . VAL F 1 176 ? -24.465 104.659 147.683 1.00 45.48 164 VAL F C 1
ATOM 11969 O O . VAL F 1 176 ? -23.928 105.441 148.465 1.00 45.40 164 VAL F O 1
ATOM 11973 N N . GLY F 1 177 ? -24.051 103.407 147.519 1.00 45.90 165 GLY F N 1
ATOM 11974 C CA . GLY F 1 177 ? -22.868 102.898 148.196 1.00 46.61 165 GLY F CA 1
ATOM 11975 C C . GLY F 1 177 ? -21.667 102.913 147.271 1.00 47.32 165 GLY F C 1
ATOM 11976 O O . GLY F 1 177 ? -21.679 102.284 146.217 1.00 47.19 165 GLY F O 1
ATOM 11977 N N . VAL F 1 178 ? -20.629 103.643 147.664 1.00 48.15 166 VAL F N 1
ATOM 11978 C CA . VAL F 1 178 ? -19.410 103.727 146.870 1.00 48.87 166 VAL F CA 1
ATOM 11979 C C . VAL F 1 178 ? -18.277 103.002 147.590 1.00 48.78 166 VAL F C 1
ATOM 11980 O O . VAL F 1 178 ? -18.236 102.972 148.818 1.00 49.00 166 VAL F O 1
ATOM 11984 N N . ASP F 1 179 ? -17.364 102.408 146.828 1.00 48.49 167 ASP F N 1
ATOM 11985 C CA . ASP F 1 179 ? -16.215 101.734 147.417 1.00 48.29 167 ASP F CA 1
ATOM 11986 C C . ASP F 1 179 ? -14.953 101.857 146.556 1.00 48.57 167 ASP F C 1
ATOM 11987 O O . ASP F 1 179 ? -13.920 101.261 146.863 1.00 48.53 167 ASP F O 1
ATOM 11992 N N . GLY F 1 180 ? -15.045 102.630 145.477 1.00 48.89 168 GLY F N 1
ATOM 11993 C CA . GLY F 1 180 ? -13.882 102.926 144.644 1.00 49.34 168 GLY F CA 1
ATOM 11994 C C . GLY F 1 180 ? -13.691 102.022 143.442 1.00 49.95 168 GLY F C 1
ATOM 11995 O O . GLY F 1 180 ? -12.953 102.361 142.521 1.00 49.92 168 GLY F O 1
ATOM 11996 N N . SER F 1 181 ? -14.353 100.870 143.444 1.00 50.80 169 SER F N 1
ATOM 11997 C CA . SER F 1 181 ? -14.219 99.909 142.351 1.00 51.71 169 SER F CA 1
ATOM 11998 C C . SER F 1 181 ? -14.861 100.424 141.065 1.00 52.32 169 SER F C 1
ATOM 11999 O O . SER F 1 181 ? -15.667 101.357 141.092 1.00 52.41 169 SER F O 1
ATOM 12002 N N . SER F 1 182 ? -14.501 99.811 139.940 1.00 52.96 170 SER F N 1
ATOM 12003 C CA . SER F 1 182 ? -15.062 100.201 138.649 1.00 53.44 170 SER F CA 1
ATOM 12004 C C . SER F 1 182 ? -16.573 99.971 138.618 1.00 53.26 170 SER F C 1
ATOM 12005 O O . SER F 1 182 ? -17.322 100.794 138.090 1.00 53.64 170 SER F O 1
ATOM 12008 N N . ALA F 1 183 ? -17.013 98.855 139.195 1.00 52.72 171 ALA F N 1
ATOM 12009 C CA . ALA F 1 183 ? -18.434 98.542 139.282 1.00 52.15 171 ALA F CA 1
ATOM 12010 C C . ALA F 1 183 ? -19.162 99.567 140.141 1.00 51.84 171 ALA F C 1
ATOM 12011 O O . ALA F 1 183 ? -20.365 99.779 139.991 1.00 51.67 171 ALA F O 1
ATOM 12013 N N . SER F 1 184 ? -18.423 100.205 141.041 1.00 51.75 172 SER F N 1
ATOM 12014 C CA . SER F 1 184 ? -18.998 101.203 141.930 1.00 51.85 172 SER F CA 1
ATOM 12015 C C . SER F 1 184 ? -19.139 102.547 141.220 1.00 52.38 172 SER F C 1
ATOM 12016 O O . SER F 1 184 ? -20.032 103.335 141.538 1.00 51.94 172 SER F O 1
ATOM 12019 N N . GLU F 1 185 ? -18.252 102.802 140.260 1.00 53.50 173 GLU F N 1
ATOM 12020 C CA . GLU F 1 185 ? -18.322 104.018 139.455 1.00 54.71 173 GLU F CA 1
ATOM 12021 C C . GLU F 1 185 ? -19.597 104.022 138.627 1.00 54.02 173 GLU F C 1
ATOM 12022 O O . GLU F 1 185 ? -20.305 105.030 138.559 1.00 54.03 173 GLU F O 1
ATOM 12028 N N . LEU F 1 186 ? -19.886 102.882 138.008 1.00 52.89 174 LEU F N 1
ATOM 12029 C CA . LEU F 1 186 ? -21.108 102.726 137.244 1.00 51.86 174 LEU F CA 1
ATOM 12030 C C . LEU F 1 186 ? -22.299 103.042 138.139 1.00 50.80 174 LEU F C 1
ATOM 12031 O O . LEU F 1 186 ? -23.184 103.808 137.762 1.00 50.71 174 LEU F O 1
ATOM 12036 N N . ALA F 1 187 ? -22.307 102.457 139.333 1.00 49.61 175 ALA F N 1
ATOM 12037 C CA . ALA F 1 187 ? -23.383 102.687 140.290 1.00 48.69 175 ALA F CA 1
ATOM 12038 C C . ALA F 1 187 ? -23.542 104.170 140.611 1.00 48.21 175 ALA F C 1
ATOM 12039 O O . ALA F 1 187 ? -24.660 104.666 140.757 1.00 47.97 175 ALA F O 1
ATOM 12041 N N . THR F 1 188 ? -22.419 104.874 140.716 1.00 47.82 176 THR F N 1
ATOM 12042 C CA . THR F 1 188 ? -22.437 106.301 141.014 1.00 47.52 176 THR F CA 1
ATOM 12043 C C . THR F 1 188 ? -23.121 107.069 139.886 1.00 46.85 176 THR F C 1
ATOM 12044 O O . THR F 1 188 ? -24.051 107.847 140.123 1.00 46.71 176 THR F O 1
ATOM 12048 N N . ALA F 1 189 ? -22.663 106.834 138.660 1.00 46.04 177 ALA F N 1
ATOM 12049 C CA . ALA F 1 189 ? -23.259 107.461 137.483 1.00 45.32 177 ALA F CA 1
ATOM 12050 C C . ALA F 1 189 ? -24.776 107.308 137.496 1.00 45.13 177 ALA F C 1
ATOM 12051 O O . ALA F 1 189 ? -25.507 108.286 137.356 1.00 45.06 177 ALA F O 1
ATOM 12053 N N . ILE F 1 190 ? -25.240 106.075 137.675 1.00 45.12 178 ILE F N 1
ATOM 12054 C CA . ILE F 1 190 ? -26.668 105.790 137.743 1.00 45.46 178 ILE F CA 1
ATOM 12055 C C . ILE F 1 190 ? -27.331 106.602 138.847 1.00 47.30 178 ILE F C 1
ATOM 12056 O O . ILE F 1 190 ? -28.399 107.174 138.644 1.00 47.39 178 ILE F O 1
ATOM 12061 N N . ALA F 1 191 ? -26.687 106.657 140.009 1.00 49.90 179 ALA F N 1
ATOM 12062 C CA . ALA F 1 191 ? -27.253 107.338 141.172 1.00 52.54 179 ALA F CA 1
ATOM 12063 C C . ALA F 1 191 ? -27.478 108.823 140.921 1.00 54.60 179 ALA F C 1
ATOM 12064 O O . ALA F 1 191 ? -28.516 109.364 141.295 1.00 54.68 179 ALA F O 1
ATOM 12066 N N . PHE F 1 192 ? -26.505 109.477 140.292 1.00 57.42 180 PHE F N 1
ATOM 12067 C CA . PHE F 1 192 ? -26.621 110.901 139.971 1.00 60.09 180 PHE F CA 1
ATOM 12068 C C . PHE F 1 192 ? -27.631 111.137 138.855 1.00 60.62 180 PHE F C 1
ATOM 12069 O O . PHE F 1 192 ? -28.519 111.984 138.973 1.00 60.78 180 PHE F O 1
ATOM 12077 N N . ASP F 1 193 ? -27.477 110.385 137.770 1.00 60.96 181 ASP F N 1
ATOM 12078 C CA . ASP F 1 193 ? -28.409 110.424 136.657 1.00 61.02 181 ASP F CA 1
ATOM 12079 C C . ASP F 1 193 ? -29.838 110.331 137.178 1.00 60.10 181 ASP F C 1
ATOM 12080 O O . ASP F 1 193 ? -30.684 111.167 136.863 1.00 60.13 181 ASP F O 1
ATOM 12085 N N . GLU F 1 194 ? -30.092 109.319 137.996 1.00 58.80 182 GLU F N 1
ATOM 12086 C CA . GLU F 1 194 ? -31.421 109.078 138.530 1.00 57.72 182 GLU F CA 1
ATOM 12087 C C . GLU F 1 194 ? -31.860 110.180 139.491 1.00 57.33 182 GLU F C 1
ATOM 12088 O O . GLU F 1 194 ? -33.051 110.467 139.617 1.00 57.06 182 GLU F O 1
ATOM 12094 N N . ALA F 1 195 ? -30.890 110.792 140.165 1.00 57.08 183 ALA F N 1
ATOM 12095 C CA . ALA F 1 195 ? -31.174 111.800 141.186 1.00 56.79 183 ALA F CA 1
ATOM 12096 C C . ALA F 1 195 ? -31.610 113.135 140.588 1.00 56.71 183 ALA F C 1
ATOM 12097 O O . ALA F 1 195 ? -32.578 113.743 141.050 1.00 56.66 183 ALA F O 1
ATOM 12099 N N . SER F 1 196 ? -30.894 113.593 139.565 1.00 56.57 184 SER F N 1
ATOM 12100 C CA . SER F 1 196 ? -31.227 114.862 138.924 1.00 56.57 184 SER F CA 1
ATOM 12101 C C . SER F 1 196 ? -32.565 114.769 138.198 1.00 56.69 184 SER F C 1
ATOM 12102 O O . SER F 1 196 ? -33.396 115.667 138.309 1.00 56.67 184 SER F O 1
ATOM 12105 N N . ARG F 1 197 ? -32.768 113.671 137.473 1.00 56.96 185 ARG F N 1
ATOM 12106 C CA . ARG F 1 197 ? -34.010 113.438 136.738 1.00 57.30 185 ARG F CA 1
ATOM 12107 C C . ARG F 1 197 ? -35.235 113.478 137.644 1.00 58.56 185 ARG F C 1
ATOM 12108 O O . ARG F 1 197 ? -36.280 114.003 137.262 1.00 58.45 185 ARG F O 1
ATOM 12116 N N . ARG F 1 198 ? -35.104 112.916 138.842 1.00 60.49 186 ARG F N 1
ATOM 12117 C CA . ARG F 1 198 ? -36.184 112.945 139.821 1.00 62.66 186 ARG F CA 1
ATOM 12118 C C . ARG F 1 198 ? -36.199 114.265 140.579 1.00 64.97 186 ARG F C 1
ATOM 12119 O O . ARG F 1 198 ? -37.147 114.562 141.309 1.00 64.95 186 ARG F O 1
ATOM 12127 N N . ASN F 1 199 ? -35.140 115.050 140.395 1.00 68.09 187 ASN F N 1
ATOM 12128 C CA . ASN F 1 199 ? -34.973 116.322 141.091 1.00 71.00 187 ASN F CA 1
ATOM 12129 C C . ASN F 1 199 ? -34.987 116.147 142.606 1.00 71.03 187 ASN F C 1
ATOM 12130 O O . ASN F 1 199 ? -35.756 116.800 143.314 1.00 71.21 187 ASN F O 1
ATOM 12135 N N . VAL F 1 200 ? -34.142 115.245 143.095 1.00 70.71 188 VAL F N 1
ATOM 12136 C CA . VAL F 1 200 ? -34.009 115.015 144.527 1.00 70.18 188 VAL F CA 1
ATOM 12137 C C . VAL F 1 200 ? -32.534 115.001 144.915 1.00 69.57 188 VAL F C 1
ATOM 12138 O O . VAL F 1 200 ? -31.660 115.140 144.059 1.00 69.56 188 VAL F O 1
ATOM 12142 N N . ASP F 1 201 ? -32.264 114.835 146.207 1.00 68.71 189 ASP F N 1
ATOM 12143 C CA . ASP F 1 201 ? -30.897 114.849 146.717 1.00 67.45 189 ASP F CA 1
ATOM 12144 C C . ASP F 1 201 ? -30.243 113.471 146.659 1.00 64.81 189 ASP F C 1
ATOM 12145 O O . ASP F 1 201 ? -30.909 112.460 146.434 1.00 64.76 189 ASP F O 1
ATOM 12150 N N . LEU F 1 202 ? -28.931 113.445 146.861 1.00 61.18 190 LEU F N 1
ATOM 12151 C CA . LEU F 1 202 ? -28.172 112.203 146.817 1.00 57.61 190 LEU F CA 1
ATOM 12152 C C . LEU F 1 202 ? -27.367 112.003 148.099 1.00 55.90 190 LEU F C 1
ATOM 12153 O O . LEU F 1 202 ? -26.721 112.928 148.587 1.00 55.77 190 LEU F O 1
ATOM 12158 N N . VAL F 1 203 ? -27.418 110.791 148.644 1.00 53.83 191 VAL F N 1
ATOM 12159 C CA . VAL F 1 203 ? -26.626 110.440 149.816 1.00 51.68 191 VAL F CA 1
ATOM 12160 C C . VAL F 1 203 ? -25.572 109.410 149.437 1.00 50.55 191 VAL F C 1
ATOM 12161 O O . VAL F 1 203 ? -25.891 108.255 149.159 1.00 50.36 191 VAL F O 1
ATOM 12165 N N . ALA F 1 204 ? -24.316 109.834 149.409 1.00 49.34 192 ALA F N 1
ATOM 12166 C CA . ALA F 1 204 ? -23.218 108.915 149.146 1.00 48.40 192 ALA F CA 1
ATOM 12167 C C . ALA F 1 204 ? -22.713 108.328 150.459 1.00 47.59 192 ALA F C 1
ATOM 12168 O O . ALA F 1 204 ? -22.427 109.063 151.403 1.00 47.66 192 ALA F O 1
ATOM 12170 N N . LEU F 1 205 ? -22.615 107.004 150.522 1.00 46.48 193 LEU F N 1
ATOM 12171 C CA . LEU F 1 205 ? -22.168 106.337 151.736 1.00 45.39 193 LEU F CA 1
ATOM 12172 C C . LEU F 1 205 ? -20.987 105.418 151.466 1.00 45.26 193 LEU F C 1
ATOM 12173 O O . LEU F 1 205 ? -20.998 104.638 150.513 1.00 45.14 193 LEU F O 1
ATOM 12178 N N . HIS F 1 206 ? -19.967 105.523 152.311 1.00 45.20 194 HIS F N 1
ATOM 12179 C CA . HIS F 1 206 ? -18.804 104.655 152.218 1.00 45.09 194 HIS F CA 1
ATOM 12180 C C . HIS F 1 206 ? -18.453 104.064 153.573 1.00 45.36 194 HIS F C 1
ATOM 12181 O O . HIS F 1 206 ? -18.303 104.787 154.558 1.00 45.31 194 HIS F O 1
ATOM 12188 N N . ALA F 1 207 ? -18.342 102.742 153.618 1.00 45.75 195 ALA F N 1
ATOM 12189 C CA . ALA F 1 207 ? -17.838 102.065 154.799 1.00 46.09 195 ALA F CA 1
ATOM 12190 C C . ALA F 1 207 ? -16.331 101.932 154.649 1.00 46.59 195 ALA F C 1
ATOM 12191 O O . ALA F 1 207 ? -15.847 101.319 153.698 1.00 46.45 195 ALA F O 1
ATOM 12193 N N . TRP F 1 208 ? -15.596 102.528 155.581 1.00 47.52 196 TRP F N 1
ATOM 12194 C CA . TRP F 1 208 ? -14.139 102.511 155.548 1.00 48.13 196 TRP F CA 1
ATOM 12195 C C . TRP F 1 208 ? -13.604 101.089 155.375 1.00 46.38 196 TRP F C 1
ATOM 12196 O O . TRP F 1 208 ? -12.734 100.840 154.540 1.00 45.89 196 TRP F O 1
ATOM 12207 N N . SER F 1 209 ? -14.147 100.157 156.154 1.00 44.26 197 SER F N 1
ATOM 12208 C CA . SER F 1 209 ? -13.727 98.762 156.092 1.00 42.43 197 SER F CA 1
ATOM 12209 C C . SER F 1 209 ? -14.832 97.852 155.555 1.00 41.36 197 SER F C 1
ATOM 12210 O O . SER F 1 209 ? -15.990 97.957 155.962 1.00 40.78 197 SER F O 1
ATOM 12213 N N . ASP F 1 210 ? -14.464 96.962 154.636 1.00 40.43 198 ASP F N 1
ATOM 12214 C CA . ASP F 1 210 ? -15.382 95.932 154.151 1.00 39.76 198 ASP F CA 1
ATOM 12215 C C . ASP F 1 210 ? -15.567 94.870 155.230 1.00 40.03 198 ASP F C 1
ATOM 12216 O O . ASP F 1 210 ? -16.631 94.268 155.358 1.00 39.75 198 ASP F O 1
ATOM 12221 N N . VAL F 1 211 ? -14.513 94.657 156.009 1.00 40.88 199 VAL F N 1
ATOM 12222 C CA . VAL F 1 211 ? -14.513 93.662 157.068 1.00 41.83 199 VAL F CA 1
ATOM 12223 C C . VAL F 1 211 ? -15.097 94.234 158.354 1.00 43.45 199 VAL F C 1
ATOM 12224 O O . VAL F 1 211 ? -14.899 95.406 158.669 1.00 43.46 199 VAL F O 1
ATOM 12228 N N . ASP F 1 212 ? -15.821 93.398 159.089 1.00 45.73 200 ASP F N 1
ATOM 12229 C CA . ASP F 1 212 ? -16.381 93.785 160.376 1.00 48.14 200 ASP F CA 1
ATOM 12230 C C . ASP F 1 212 ? -15.266 93.915 161.415 1.00 49.24 200 ASP F C 1
ATOM 12231 O O . ASP F 1 212 ? -14.607 92.931 161.755 1.00 49.41 200 ASP F O 1
ATOM 12236 N N . VAL F 1 213 ? -15.058 95.129 161.919 1.00 50.47 201 VAL F N 1
ATOM 12237 C CA . VAL F 1 213 ? -13.961 95.403 162.847 1.00 51.83 201 VAL F CA 1
ATOM 12238 C C . VAL F 1 213 ? -14.447 95.763 164.248 1.00 54.13 201 VAL F C 1
ATOM 12239 O O . VAL F 1 213 ? -13.770 96.490 164.974 1.00 54.17 201 VAL F O 1
ATOM 12243 N N . SER F 1 214 ? -15.617 95.249 164.622 1.00 57.31 202 SER F N 1
ATOM 12244 C CA . SER F 1 214 ? -16.269 95.608 165.888 1.00 60.30 202 SER F CA 1
ATOM 12245 C C . SER F 1 214 ? -15.496 95.189 167.137 1.00 62.54 202 SER F C 1
ATOM 12246 O O . SER F 1 214 ? -15.662 95.782 168.201 1.00 62.82 202 SER F O 1
ATOM 12249 N N . GLU F 1 215 ? -14.659 94.166 167.008 1.00 65.42 203 GLU F N 1
ATOM 12250 C CA . GLU F 1 215 ? -13.896 93.650 168.143 1.00 68.10 203 GLU F CA 1
ATOM 12251 C C . GLU F 1 215 ? -12.417 94.033 168.041 1.00 69.76 203 GLU F C 1
ATOM 12252 O O . GLU F 1 215 ? -11.660 93.881 169.001 1.00 70.03 203 GLU F O 1
ATOM 12258 N N . TRP F 1 216 ? -12.017 94.525 166.870 1.00 71.69 204 TRP F N 1
ATOM 12259 C CA . TRP F 1 216 ? -10.655 95.004 166.644 1.00 73.58 204 TRP F CA 1
ATOM 12260 C C . TRP F 1 216 ? -10.233 95.968 167.755 1.00 74.99 204 TRP F C 1
ATOM 12261 O O . TRP F 1 216 ? -11.033 96.788 168.206 1.00 74.98 204 TRP F O 1
ATOM 12272 N N . PRO F 1 217 ? -8.971 95.867 168.206 1.00 76.43 205 PRO F N 1
ATOM 12273 C CA . PRO F 1 217 ? -8.485 96.687 169.311 1.00 77.52 205 PRO F CA 1
ATOM 12274 C C . PRO F 1 217 ? -7.872 98.026 168.889 1.00 78.63 205 PRO F C 1
ATOM 12275 O O . PRO F 1 217 ? -8.418 99.080 169.216 1.00 78.76 205 PRO F O 1
ATOM 12279 N N . GLY F 1 218 ? -6.754 97.987 168.171 1.00 79.78 206 GLY F N 1
ATOM 12280 C CA . GLY F 1 218 ? -5.976 99.194 167.896 1.00 81.23 206 GLY F CA 1
ATOM 12281 C C . GLY F 1 218 ? -6.501 100.138 166.827 1.00 82.25 206 GLY F C 1
ATOM 12282 O O . GLY F 1 218 ? -5.794 100.439 165.865 1.00 82.38 206 GLY F O 1
ATOM 12283 N N . ILE F 1 219 ? -7.733 100.616 166.992 1.00 83.16 207 ILE F N 1
ATOM 12284 C CA . ILE F 1 219 ? -8.292 101.634 166.098 1.00 83.98 207 ILE F CA 1
ATOM 12285 C C . ILE F 1 219 ? -9.140 102.654 166.850 1.00 84.40 207 ILE F C 1
ATOM 12286 O O . ILE F 1 219 ? -10.082 102.291 167.553 1.00 84.43 207 ILE F O 1
ATOM 12291 N N . ASP F 1 220 ? -8.802 103.931 166.701 1.00 84.90 208 ASP F N 1
ATOM 12292 C CA . ASP F 1 220 ? -9.669 104.994 167.192 1.00 85.37 208 ASP F CA 1
ATOM 12293 C C . ASP F 1 220 ? -10.428 105.595 166.008 1.00 85.50 208 ASP F C 1
ATOM 12294 O O . ASP F 1 220 ? -9.832 106.152 165.080 1.00 85.48 208 ASP F O 1
ATOM 12299 N N . TRP F 1 221 ? -11.750 105.454 166.038 1.00 85.53 209 TRP F N 1
ATOM 12300 C CA . TRP F 1 221 ? -12.583 105.821 164.897 1.00 85.48 209 TRP F CA 1
ATOM 12301 C C . TRP F 1 221 ? -12.640 107.327 164.623 1.00 85.47 209 TRP F C 1
ATOM 12302 O O . TRP F 1 221 ? -12.462 107.748 163.479 1.00 85.49 209 TRP F O 1
ATOM 12313 N N . PRO F 1 222 ? -12.877 108.144 165.666 1.00 85.45 210 PRO F N 1
ATOM 12314 C CA . PRO F 1 222 ? -12.964 109.595 165.475 1.00 85.29 210 PRO F CA 1
ATOM 12315 C C . PRO F 1 222 ? -11.860 110.161 164.576 1.00 85.08 210 PRO F C 1
ATOM 12316 O O . PRO F 1 222 ? -12.138 110.991 163.707 1.00 84.99 210 PRO F O 1
ATOM 12320 N N . ALA F 1 223 ? -10.626 109.707 164.778 1.00 84.86 211 ALA F N 1
ATOM 12321 C CA . ALA F 1 223 ? -9.489 110.209 164.009 1.00 84.63 211 ALA F CA 1
ATOM 12322 C C . ALA F 1 223 ? -9.511 109.726 162.565 1.00 84.47 211 ALA F C 1
ATOM 12323 O O . ALA F 1 223 ? -9.232 110.493 161.643 1.00 84.45 211 ALA F O 1
ATOM 12325 N N . THR F 1 224 ? -9.841 108.452 162.376 1.00 84.29 212 THR F N 1
ATOM 12326 C CA . THR F 1 224 ? -9.850 107.846 161.048 1.00 84.11 212 THR F CA 1
ATOM 12327 C C . THR F 1 224 ? -11.042 108.316 160.213 1.00 83.95 212 THR F C 1
ATOM 12328 O O . THR F 1 224 ? -10.932 108.475 158.997 1.00 83.86 212 THR F O 1
ATOM 12332 N N . GLN F 1 225 ? -12.177 108.536 160.874 1.00 83.78 213 GLN F N 1
ATOM 12333 C CA . GLN F 1 225 ? -13.393 108.993 160.206 1.00 83.60 213 GLN F CA 1
ATOM 12334 C C . GLN F 1 225 ? -13.163 110.306 159.466 1.00 83.53 213 GLN F C 1
ATOM 12335 O O . GLN F 1 225 ? -13.493 110.433 158.286 1.00 83.55 213 GLN F O 1
ATOM 12341 N N . SER F 1 226 ? -12.593 111.277 160.172 1.00 83.43 214 SER F N 1
ATOM 12342 C CA . SER F 1 226 ? -12.309 112.586 159.603 1.00 83.23 214 SER F CA 1
ATOM 12343 C C . SER F 1 226 ? -11.419 112.473 158.366 1.00 83.14 214 SER F C 1
ATOM 12344 O O . SER F 1 226 ? -11.616 113.188 157.383 1.00 83.15 214 SER F O 1
ATOM 12347 N N . MET F 1 227 ? -10.446 111.567 158.422 1.00 83.05 215 MET F N 1
ATOM 12348 C CA . MET F 1 227 ? -9.537 111.333 157.301 1.00 82.94 215 MET F CA 1
ATOM 12349 C C . MET F 1 227 ? -10.260 110.783 156.077 1.00 82.54 215 MET F C 1
ATOM 12350 O O . MET F 1 227 ? -9.981 111.188 154.948 1.00 82.50 215 MET F O 1
ATOM 12355 N N . ALA F 1 228 ? -11.184 109.855 156.311 1.00 81.94 216 ALA F N 1
ATOM 12356 C CA . ALA F 1 228 ? -11.938 109.227 155.234 1.00 81.22 216 ALA F CA 1
ATOM 12357 C C . ALA F 1 228 ? -12.929 110.203 154.616 1.00 80.81 216 ALA F C 1
ATOM 12358 O O . ALA F 1 228 ? -13.056 110.273 153.394 1.00 80.82 216 ALA F O 1
ATOM 12360 N N . GLU F 1 229 ? -13.624 110.958 155.466 1.00 80.24 217 GLU F N 1
ATOM 12361 C CA . GLU F 1 229 ? -14.591 111.951 155.003 1.00 79.69 217 GLU F CA 1
ATOM 12362 C C . GLU F 1 229 ? -13.982 112.881 153.959 1.00 79.39 217 GLU F C 1
ATOM 12363 O O . GLU F 1 229 ? -14.632 113.234 152.974 1.00 79.35 217 GLU F O 1
ATOM 12369 N N . GLN F 1 230 ? -12.731 113.269 154.182 1.00 79.08 218 GLN F N 1
ATOM 12370 C CA . GLN F 1 230 ? -12.016 114.136 153.254 1.00 78.72 218 GLN F CA 1
ATOM 12371 C C . GLN F 1 230 ? -11.763 113.432 151.924 1.00 78.23 218 GLN F C 1
ATOM 12372 O O . GLN F 1 230 ? -11.935 114.027 150.860 1.00 78.25 218 GLN F O 1
ATOM 12378 N N . VAL F 1 231 ? -11.359 112.166 151.989 1.00 77.66 219 VAL F N 1
ATOM 12379 C CA . VAL F 1 231 ? -11.087 111.386 150.783 1.00 77.09 219 VAL F CA 1
ATOM 12380 C C . VAL F 1 231 ? -12.368 111.135 149.989 1.00 76.68 219 VAL F C 1
ATOM 12381 O O . VAL F 1 231 ? -12.338 111.025 148.763 1.00 76.57 219 VAL F O 1
ATOM 12385 N N . LEU F 1 232 ? -13.492 111.053 150.696 1.00 76.23 220 LEU F N 1
ATOM 12386 C CA . LEU F 1 232 ? -14.786 110.856 150.055 1.00 75.86 220 LEU F CA 1
ATOM 12387 C C . LEU F 1 232 ? -15.138 112.091 149.234 1.00 75.89 220 LEU F C 1
ATOM 12388 O O . LEU F 1 232 ? -15.568 111.981 148.086 1.00 76.07 220 LEU F O 1
ATOM 12393 N N . ALA F 1 233 ? -14.941 113.266 149.825 1.00 75.80 221 ALA F N 1
ATOM 12394 C CA . ALA F 1 233 ? -15.256 114.527 149.158 1.00 75.69 221 ALA F CA 1
ATOM 12395 C C . ALA F 1 233 ? -14.447 114.738 147.878 1.00 75.65 221 ALA F C 1
ATOM 12396 O O . ALA F 1 233 ? -14.947 115.310 146.911 1.00 75.66 221 ALA F O 1
ATOM 12398 N N . GLU F 1 234 ? -13.202 114.270 147.874 1.00 75.66 222 GLU F N 1
ATOM 12399 C CA . GLU F 1 234 ? -12.318 114.452 146.726 1.00 75.80 222 GLU F CA 1
ATOM 12400 C C . GLU F 1 234 ? -12.733 113.617 145.522 1.00 75.80 222 GLU F C 1
ATOM 12401 O O . GLU F 1 234 ? -12.589 114.051 144.380 1.00 75.84 222 GLU F O 1
ATOM 12407 N N . ARG F 1 235 ? -13.243 112.417 145.780 1.00 75.80 223 ARG F N 1
ATOM 12408 C CA . ARG F 1 235 ? -13.643 111.514 144.705 1.00 75.71 223 ARG F CA 1
ATOM 12409 C C . ARG F 1 235 ? -14.991 111.912 144.115 1.00 75.72 223 ARG F C 1
ATOM 12410 O O . ARG F 1 235 ? -15.303 111.570 142.977 1.00 75.79 223 ARG F O 1
ATOM 12418 N N . LEU F 1 236 ? -15.781 112.646 144.892 1.00 75.75 224 LEU F N 1
ATOM 12419 C CA . LEU F 1 236 ? -17.072 113.138 144.424 1.00 75.82 224 LEU F CA 1
ATOM 12420 C C . LEU F 1 236 ? -16.983 114.567 143.886 1.00 76.01 224 LEU F C 1
ATOM 12421 O O . LEU F 1 236 ? -18.002 115.245 143.735 1.00 76.14 224 LEU F O 1
ATOM 12426 N N . ALA F 1 237 ? -15.765 115.022 143.604 1.00 76.08 225 ALA F N 1
ATOM 12427 C CA . ALA F 1 237 ? -15.556 116.357 143.049 1.00 76.00 225 ALA F CA 1
ATOM 12428 C C . ALA F 1 237 ? -16.053 116.418 141.608 1.00 75.92 225 ALA F C 1
ATOM 12429 O O . ALA F 1 237 ? -16.877 117.267 141.261 1.00 75.89 225 ALA F O 1
ATOM 12431 N N . GLY F 1 238 ? -15.552 115.504 140.780 1.00 75.77 226 GLY F N 1
ATOM 12432 C CA . GLY F 1 238 ? -15.958 115.419 139.381 1.00 75.47 226 GLY F CA 1
ATOM 12433 C C . GLY F 1 238 ? -17.454 115.234 139.218 1.00 75.23 226 GLY F C 1
ATOM 12434 O O . GLY F 1 238 ? -18.027 115.612 138.197 1.00 75.26 226 GLY F O 1
ATOM 12435 N N . TRP F 1 239 ? -18.090 114.659 140.235 1.00 74.97 227 TRP F N 1
ATOM 12436 C CA . TRP F 1 239 ? -19.525 114.395 140.193 1.00 74.76 227 TRP F CA 1
ATOM 12437 C C . TRP F 1 239 ? -20.366 115.586 140.658 1.00 74.71 227 TRP F C 1
ATOM 12438 O O . TRP F 1 239 ? -21.501 115.756 140.211 1.00 74.63 227 TRP F O 1
ATOM 12449 N N . GLN F 1 240 ? -19.816 116.401 141.557 1.00 74.71 228 GLN F N 1
ATOM 12450 C CA . GLN F 1 240 ? -20.444 117.677 141.907 1.00 74.54 228 GLN F CA 1
ATOM 12451 C C . GLN F 1 240 ? -20.322 118.623 140.724 1.00 74.41 228 GLN F C 1
ATOM 12452 O O . GLN F 1 240 ? -21.278 119.311 140.356 1.00 74.47 228 GLN F O 1
ATOM 12458 N N . GLU F 1 241 ? -19.127 118.649 140.140 1.00 74.13 229 GLU F N 1
ATOM 12459 C CA . GLU F 1 241 ? -18.866 119.383 138.913 1.00 73.90 229 GLU F CA 1
ATOM 12460 C C . GLU F 1 241 ? -19.957 119.097 137.883 1.00 73.38 229 GLU F C 1
ATOM 12461 O O . GLU F 1 241 ? -20.680 120.003 137.465 1.00 73.33 229 GLU F O 1
ATOM 12467 N N . ARG F 1 242 ? -20.078 117.829 137.498 1.00 72.68 230 ARG F N 1
ATOM 12468 C CA . ARG F 1 242 ? -20.987 117.423 136.429 1.00 71.88 230 ARG F CA 1
ATOM 12469 C C . ARG F 1 242 ? -22.471 117.575 136.779 1.00 71.03 230 ARG F C 1
ATOM 12470 O O . ARG F 1 242 ? -23.304 117.723 135.888 1.00 70.90 230 ARG F O 1
ATOM 12478 N N . TYR F 1 243 ? -22.802 117.539 138.067 1.00 70.00 231 TYR F N 1
ATOM 12479 C CA . TYR F 1 243 ? -24.199 117.649 138.492 1.00 69.30 231 TYR F CA 1
ATOM 12480 C C . TYR F 1 243 ? -24.399 118.719 139.564 1.00 70.07 231 TYR F C 1
ATOM 12481 O O . TYR F 1 243 ? -24.666 118.397 140.721 1.00 69.94 231 TYR F O 1
ATOM 12490 N N . PRO F 1 244 ? -24.286 120.000 139.176 1.00 71.06 232 PRO F N 1
ATOM 12491 C CA . PRO F 1 244 ? -24.385 121.110 140.124 1.00 71.92 232 PRO F CA 1
ATOM 12492 C C . PRO F 1 244 ? -25.775 121.247 140.743 1.00 73.01 232 PRO F C 1
ATOM 12493 O O . PRO F 1 244 ? -25.913 121.806 141.831 1.00 73.11 232 PRO F O 1
ATOM 12497 N N . ASN F 1 245 ? -26.790 120.734 140.057 1.00 74.38 233 ASN F N 1
ATOM 12498 C CA . ASN F 1 245 ? -28.176 120.895 140.494 1.00 75.46 233 ASN F CA 1
ATOM 12499 C C . ASN F 1 245 ? -28.589 119.982 141.652 1.00 74.23 233 ASN F C 1
ATOM 12500 O O . ASN F 1 245 ? -29.609 120.219 142.302 1.00 74.20 233 ASN F O 1
ATOM 12505 N N . VAL F 1 246 ? -27.794 118.946 141.912 1.00 72.44 234 VAL F N 1
ATOM 12506 C CA . VAL F 1 246 ? -28.130 117.967 142.950 1.00 70.54 234 VAL F CA 1
ATOM 12507 C C . VAL F 1 246 ? -27.211 118.069 144.175 1.00 69.08 234 VAL F C 1
ATOM 12508 O O . VAL F 1 246 ? -25.983 118.087 144.049 1.00 68.73 234 VAL F O 1
ATOM 12512 N N . ALA F 1 247 ? -27.823 118.135 145.356 1.00 67.38 235 ALA F N 1
ATOM 12513 C CA . ALA F 1 247 ? -27.096 118.360 146.608 1.00 65.85 235 ALA F CA 1
ATOM 12514 C C . ALA F 1 247 ? -26.581 117.075 147.262 1.00 64.81 235 ALA F C 1
ATOM 12515 O O . ALA F 1 247 ? -27.362 116.256 147.753 1.00 64.58 235 ALA F O 1
ATOM 12517 N N . ILE F 1 248 ? -25.261 116.920 147.279 1.00 63.62 236 ILE F N 1
ATOM 12518 C CA . ILE F 1 248 ? -24.619 115.738 147.847 1.00 62.62 236 ILE F CA 1
ATOM 12519 C C . ILE F 1 248 ? -24.543 115.779 149.373 1.00 62.53 236 ILE F C 1
ATOM 12520 O O . ILE F 1 248 ? -24.208 116.806 149.961 1.00 62.44 236 ILE F O 1
ATOM 12525 N N . THR F 1 249 ? -24.854 114.652 150.005 1.00 62.54 237 THR F N 1
ATOM 12526 C CA . THR F 1 249 ? -24.655 114.487 151.438 1.00 62.62 237 THR F CA 1
ATOM 12527 C C . THR F 1 249 ? -23.734 113.295 151.664 1.00 62.75 237 THR F C 1
ATOM 12528 O O . THR F 1 249 ? -24.130 112.152 151.451 1.00 62.93 237 THR F O 1
ATOM 12532 N N . ARG F 1 250 ? -22.501 113.567 152.082 1.00 62.84 238 ARG F N 1
ATOM 12533 C CA . ARG F 1 250 ? -21.508 112.514 152.286 1.00 62.76 238 ARG F CA 1
ATOM 12534 C C . ARG F 1 250 ? -21.584 111.914 153.685 1.00 60.45 238 ARG F C 1
ATOM 12535 O O . ARG F 1 250 ? -21.723 112.635 154.671 1.00 60.51 238 ARG F O 1
ATOM 12543 N N . VAL F 1 251 ? -21.506 110.589 153.761 1.00 57.59 239 VAL F N 1
ATOM 12544 C CA . VAL F 1 251 ? -21.525 109.886 155.040 1.00 54.80 239 VAL F CA 1
ATOM 12545 C C . VAL F 1 251 ? -20.489 108.772 155.046 1.00 53.33 239 VAL F C 1
ATOM 12546 O O . VAL F 1 251 ? -20.492 107.908 154.169 1.00 53.07 239 VAL F O 1
ATOM 12550 N N . VAL F 1 252 ? -19.595 108.800 156.031 1.00 51.63 240 VAL F N 1
ATOM 12551 C CA . VAL F 1 252 ? -18.615 107.730 156.191 1.00 50.01 240 VAL F CA 1
ATOM 12552 C C . VAL F 1 252 ? -18.870 106.936 157.465 1.00 49.49 240 VAL F C 1
ATOM 12553 O O . VAL F 1 252 ? -18.924 107.495 158.557 1.00 49.28 240 VAL F O 1
ATOM 12557 N N . VAL F 1 253 ? -19.041 105.629 157.313 1.00 49.24 241 VAL F N 1
ATOM 12558 C CA . VAL F 1 253 ? -19.212 104.741 158.453 1.00 49.15 241 VAL F CA 1
ATOM 12559 C C . VAL F 1 253 ? -18.010 103.812 158.550 1.00 49.73 241 VAL F C 1
ATOM 12560 O O . VAL F 1 253 ? -17.210 103.720 157.618 1.00 49.48 241 VAL F O 1
ATOM 12564 N N . ARG F 1 254 ? -17.884 103.127 159.680 1.00 50.73 242 ARG F N 1
ATOM 12565 C CA . ARG F 1 254 ? -16.694 102.335 159.957 1.00 51.91 242 ARG F CA 1
ATOM 12566 C C . ARG F 1 254 ? -16.631 101.066 159.111 1.00 51.15 242 ARG F C 1
ATOM 12567 O O . ARG F 1 254 ? -15.659 100.831 158.389 1.00 50.97 242 ARG F O 1
ATOM 12575 N N . ASP F 1 255 ? -17.680 100.257 159.205 1.00 50.20 243 ASP F N 1
ATOM 12576 C CA . ASP F 1 255 ? -17.728 98.979 158.515 1.00 49.05 243 ASP F CA 1
ATOM 12577 C C . ASP F 1 255 ? -19.172 98.558 158.278 1.00 47.30 243 ASP F C 1
ATOM 12578 O O . ASP F 1 255 ? -20.100 99.321 158.555 1.00 47.22 243 ASP F O 1
ATOM 12583 N N . GLN F 1 256 ? -19.351 97.341 157.772 1.00 44.81 244 GLN F N 1
ATOM 12584 C CA . GLN F 1 256 ? -20.679 96.783 157.538 1.00 42.36 244 GLN F CA 1
ATOM 12585 C C . GLN F 1 256 ? -21.504 97.609 156.559 1.00 40.24 244 GLN F C 1
ATOM 12586 O O . GLN F 1 256 ? -22.564 98.120 156.919 1.00 40.09 244 GLN F O 1
ATOM 12592 N N . PRO F 1 257 ? -21.028 97.729 155.310 1.00 38.26 245 PRO F N 1
ATOM 12593 C CA . PRO F 1 257 ? -21.734 98.565 154.344 1.00 37.03 245 PRO F CA 1
ATOM 12594 C C . PRO F 1 257 ? -23.131 98.030 154.024 1.00 36.09 245 PRO F C 1
ATOM 12595 O O . PRO F 1 257 ? -24.078 98.809 153.924 1.00 35.76 245 PRO F O 1
ATOM 12599 N N . ALA F 1 258 ? -23.255 96.714 153.878 1.00 35.33 246 ALA F N 1
ATOM 12600 C CA . ALA F 1 258 ? -24.538 96.101 153.562 1.00 34.97 246 ALA F CA 1
ATOM 12601 C C . ALA F 1 258 ? -25.590 96.498 154.587 1.00 35.43 246 ALA F C 1
ATOM 12602 O O . ALA F 1 258 ? -26.615 97.084 154.244 1.00 35.36 246 ALA F O 1
ATOM 12604 N N . ARG F 1 259 ? -25.325 96.194 155.850 1.00 36.43 247 ARG F N 1
ATOM 12605 C CA . ARG F 1 259 ? -26.280 96.468 156.912 1.00 37.65 247 ARG F CA 1
ATOM 12606 C C . ARG F 1 259 ? -26.524 97.968 157.089 1.00 38.94 247 ARG F C 1
ATOM 12607 O O . ARG F 1 259 ? -27.627 98.387 157.457 1.00 38.77 247 ARG F O 1
ATOM 12615 N N . GLN F 1 260 ? -25.498 98.772 156.817 1.00 40.61 248 GLN F N 1
ATOM 12616 C CA . GLN F 1 260 ? -25.639 100.225 156.870 1.00 42.28 248 GLN F CA 1
ATOM 12617 C C . GLN F 1 260 ? -26.584 100.734 155.786 1.00 41.52 248 GLN F C 1
ATOM 12618 O O . GLN F 1 260 ? -27.488 101.521 156.063 1.00 41.48 248 GLN F O 1
ATOM 12624 N N . LEU F 1 261 ? -26.370 100.277 154.555 1.00 40.56 249 LEU F N 1
ATOM 12625 C CA . LEU F 1 261 ? -27.217 100.661 153.429 1.00 39.67 249 LEU F CA 1
ATOM 12626 C C . LEU F 1 261 ? -28.662 100.200 153.629 1.00 39.91 249 LEU F C 1
ATOM 12627 O O . LEU F 1 261 ? -29.600 100.961 153.393 1.00 39.81 249 LEU F O 1
ATOM 12632 N N . VAL F 1 262 ? -28.836 98.960 154.078 1.00 40.30 250 VAL F N 1
ATOM 12633 C CA . VAL F 1 262 ? -30.173 98.404 154.283 1.00 41.00 250 VAL F CA 1
ATOM 12634 C C . VAL F 1 262 ? -30.983 99.206 155.294 1.00 42.80 250 VAL F C 1
ATOM 12635 O O . VAL F 1 262 ? -32.196 99.325 155.162 1.00 42.98 250 VAL F O 1
ATOM 12639 N N . GLN F 1 263 ? -30.314 99.767 156.293 1.00 45.30 251 GLN F N 1
ATOM 12640 C CA . GLN F 1 263 ? -31.013 100.498 157.343 1.00 47.62 251 GLN F CA 1
ATOM 12641 C C . GLN F 1 263 ? -31.319 101.929 156.931 1.00 48.92 251 GLN F C 1
ATOM 12642 O O . GLN F 1 263 ? -32.394 102.453 157.234 1.00 49.15 251 GLN F O 1
ATOM 12648 N N . ARG F 1 264 ? -30.372 102.561 156.244 1.00 50.34 252 ARG F N 1
ATOM 12649 C CA . ARG F 1 264 ? -30.561 103.927 155.773 1.00 51.88 252 ARG F CA 1
ATOM 12650 C C . ARG F 1 264 ? -31.498 103.983 154.570 1.00 52.77 252 ARG F C 1
ATOM 12651 O O . ARG F 1 264 ? -31.979 105.055 154.199 1.00 52.86 252 ARG F O 1
ATOM 12659 N N . SER F 1 265 ? -31.757 102.825 153.969 1.00 53.74 253 SER F N 1
ATOM 12660 C CA . SER F 1 265 ? -32.634 102.743 152.808 1.00 54.52 253 SER F CA 1
ATOM 12661 C C . SER F 1 265 ? -34.058 103.132 153.178 1.00 55.17 253 SER F C 1
ATOM 12662 O O . SER F 1 265 ? -34.871 103.418 152.305 1.00 55.38 253 SER F O 1
ATOM 12665 N N . GLU F 1 266 ? -34.352 103.148 154.475 1.00 55.90 254 GLU F N 1
ATOM 12666 C CA . GLU F 1 266 ? -35.683 103.513 154.954 1.00 56.75 254 GLU F CA 1
ATOM 12667 C C . GLU F 1 266 ? -35.977 105.008 154.809 1.00 56.89 254 GLU F C 1
ATOM 12668 O O . GLU F 1 266 ? -37.129 105.429 154.899 1.00 57.05 254 GLU F O 1
ATOM 12674 N N . GLU F 1 267 ? -34.935 105.804 154.589 1.00 56.90 255 GLU F N 1
ATOM 12675 C CA . GLU F 1 267 ? -35.096 107.245 154.431 1.00 56.79 255 GLU F CA 1
ATOM 12676 C C . GLU F 1 267 ? -34.805 107.667 152.999 1.00 56.25 255 GLU F C 1
ATOM 12677 O O . GLU F 1 267 ? -34.572 108.843 152.725 1.00 56.29 255 GLU F O 1
ATOM 12683 N N . ALA F 1 268 ? -34.806 106.700 152.089 1.00 55.48 256 ALA F N 1
ATOM 12684 C CA . ALA F 1 268 ? -34.542 106.979 150.684 1.00 54.81 256 ALA F CA 1
ATOM 12685 C C . ALA F 1 268 ? -35.650 106.404 149.808 1.00 54.23 256 ALA F C 1
ATOM 12686 O O . ALA F 1 268 ? -36.440 105.574 150.260 1.00 54.26 256 ALA F O 1
ATOM 12688 N N . GLN F 1 269 ? -35.719 106.855 148.560 1.00 53.35 257 GLN F N 1
ATOM 12689 C CA . GLN F 1 269 ? -36.700 106.316 147.623 1.00 52.67 257 GLN F CA 1
ATOM 12690 C C . GLN F 1 269 ? -36.052 105.284 146.713 1.00 51.80 257 GLN F C 1
ATOM 12691 O O . GLN F 1 269 ? -36.736 104.451 146.115 1.00 51.83 257 GLN F O 1
ATOM 12697 N N . LEU F 1 270 ? -34.727 105.342 146.624 1.00 50.52 258 LEU F N 1
ATOM 12698 C CA . LEU F 1 270 ? -33.976 104.464 145.741 1.00 49.00 258 LEU F CA 1
ATOM 12699 C C . LEU F 1 270 ? -32.558 104.236 146.260 1.00 47.92 258 LEU F C 1
ATOM 12700 O O . LEU F 1 270 ? -31.875 105.179 146.665 1.00 48.06 258 LEU F O 1
ATOM 12705 N N . VAL F 1 271 ? -32.123 102.979 146.247 1.00 46.15 259 VAL F N 1
ATOM 12706 C CA . VAL F 1 271 ? -30.761 102.632 146.631 1.00 44.27 259 VAL F CA 1
ATOM 12707 C C . VAL F 1 271 ? -30.013 102.088 145.424 1.00 42.67 259 VAL F C 1
ATOM 12708 O O . VAL F 1 271 ? -30.554 101.285 144.669 1.00 42.88 259 VAL F O 1
ATOM 12712 N N . VAL F 1 272 ? -28.771 102.523 145.240 1.00 40.48 260 VAL F N 1
ATOM 12713 C CA . VAL F 1 272 ? -27.967 102.055 144.120 1.00 38.52 260 VAL F CA 1
ATOM 12714 C C . VAL F 1 272 ? -26.624 101.509 144.590 1.00 37.54 260 VAL F C 1
ATOM 12715 O O . VAL F 1 272 ? -25.919 102.157 145.360 1.00 37.56 260 VAL F O 1
ATOM 12719 N N . VAL F 1 273 ? -26.282 100.311 144.123 1.00 36.18 261 VAL F N 1
ATOM 12720 C CA . VAL F 1 273 ? -24.993 99.690 144.412 1.00 34.95 261 VAL F CA 1
ATOM 12721 C C . VAL F 1 273 ? -24.480 98.971 143.168 1.00 34.80 261 VAL F C 1
ATOM 12722 O O . VAL F 1 273 ? -25.257 98.654 142.265 1.00 34.71 261 VAL F O 1
ATOM 12726 N N . GLY F 1 274 ? -23.176 98.718 143.114 1.00 34.68 262 GLY F N 1
ATOM 12727 C CA . GLY F 1 274 ? -22.608 97.928 142.031 1.00 35.03 262 GLY F CA 1
ATOM 12728 C C . GLY F 1 274 ? -22.897 96.456 142.246 1.00 35.65 262 GLY F C 1
ATOM 12729 O O . GLY F 1 274 ? -23.466 96.072 143.267 1.00 35.69 262 GLY F O 1
ATOM 12730 N N . SER F 1 275 ? -22.514 95.626 141.282 1.00 36.31 263 SER F N 1
ATOM 12731 C CA . SER F 1 275 ? -22.683 94.184 141.415 1.00 37.10 263 SER F CA 1
ATOM 12732 C C . SER F 1 275 ? -21.398 93.559 141.954 1.00 37.74 263 SER F C 1
ATOM 12733 O O . SER F 1 275 ? -21.380 92.400 142.369 1.00 37.91 263 SER F O 1
ATOM 12736 N N . ARG F 1 276 ? -20.329 94.348 141.941 1.00 38.26 264 ARG F N 1
ATOM 12737 C CA . ARG F 1 276 ? -19.029 93.921 142.433 1.00 38.73 264 ARG F CA 1
ATOM 12738 C C . ARG F 1 276 ? -18.358 95.076 143.163 1.00 39.09 264 ARG F C 1
ATOM 12739 O O . ARG F 1 276 ? -18.842 96.210 143.123 1.00 39.36 264 ARG F O 1
ATOM 12747 N N . GLY F 1 277 ? -17.241 94.791 143.826 1.00 39.08 265 GLY F N 1
ATOM 12748 C CA . GLY F 1 277 ? -16.532 95.817 144.583 1.00 38.97 265 GLY F CA 1
ATOM 12749 C C . GLY F 1 277 ? -15.040 95.583 144.719 1.00 38.92 265 GLY F C 1
ATOM 12750 O O . GLY F 1 277 ? -14.419 94.948 143.862 1.00 38.87 265 GLY F O 1
ATOM 12751 N N . ARG F 1 278 ? -14.468 96.105 145.803 1.00 38.82 266 ARG F N 1
ATOM 12752 C CA . ARG F 1 278 ? -13.045 95.943 146.099 1.00 38.51 266 ARG F CA 1
ATOM 12753 C C . ARG F 1 278 ? -12.678 94.488 146.342 1.00 38.43 266 ARG F C 1
ATOM 12754 O O . ARG F 1 278 ? -11.589 94.043 145.972 1.00 38.45 266 ARG F O 1
ATOM 12762 N N . GLY F 1 279 ? -13.585 93.756 146.986 1.00 38.15 267 GLY F N 1
ATOM 12763 C CA . GLY F 1 279 ? -13.300 92.394 147.421 1.00 37.94 267 GLY F CA 1
ATOM 12764 C C . GLY F 1 279 ? -13.674 91.326 146.415 1.00 37.82 267 GLY F C 1
ATOM 12765 O O . GLY F 1 279 ? -13.331 91.421 145.233 1.00 37.78 267 GLY F O 1
ATOM 12766 N N . GLY F 1 280 ? -14.374 90.302 146.894 1.00 37.70 268 GLY F N 1
ATOM 12767 C CA . GLY F 1 280 ? -14.785 89.191 146.052 1.00 37.71 268 GLY F CA 1
ATOM 12768 C C . GLY F 1 280 ? -13.647 88.264 145.678 1.00 37.86 268 GLY F C 1
ATOM 12769 O O . GLY F 1 280 ? -12.580 88.298 146.284 1.00 37.50 268 GLY F O 1
ATOM 12770 N N . TYR F 1 281 ? -13.889 87.434 144.669 1.00 38.50 269 TYR F N 1
ATOM 12771 C CA . TYR F 1 281 ? -12.921 86.447 144.210 1.00 39.26 269 TYR F CA 1
ATOM 12772 C C . TYR F 1 281 ? -13.211 86.064 142.767 1.00 40.79 269 TYR F C 1
ATOM 12773 O O . TYR F 1 281 ? -14.226 86.471 142.203 1.00 40.99 269 TYR F O 1
ATOM 12782 N N . ALA F 1 282 ? -12.318 85.279 142.175 1.00 42.80 270 ALA F N 1
ATOM 12783 C CA . ALA F 1 282 ? -12.490 84.825 140.801 1.00 44.33 270 ALA F CA 1
ATOM 12784 C C . ALA F 1 282 ? -13.734 83.951 140.672 1.00 45.00 270 ALA F C 1
ATOM 12785 O O . ALA F 1 282 ? -13.910 82.990 141.430 1.00 45.56 270 ALA F O 1
ATOM 12787 N N . GLY F 1 283 ? -14.598 84.298 139.720 1.00 44.94 271 GLY F N 1
ATOM 12788 C CA . GLY F 1 283 ? -15.791 83.507 139.442 1.00 44.34 271 GLY F CA 1
ATOM 12789 C C . GLY F 1 283 ? -17.044 84.009 140.131 1.00 43.68 271 GLY F C 1
ATOM 12790 O O . GLY F 1 283 ? -18.148 83.564 139.818 1.00 43.88 271 GLY F O 1
ATOM 12791 N N . MET F 1 284 ? -16.881 84.926 141.077 1.00 42.73 272 MET F N 1
ATOM 12792 C CA . MET F 1 284 ? -18.029 85.513 141.753 1.00 41.71 272 MET F CA 1
ATOM 12793 C C . MET F 1 284 ? -18.831 86.341 140.762 1.00 40.90 272 MET F C 1
ATOM 12794 O O . MET F 1 284 ? -18.271 87.141 140.010 1.00 40.99 272 MET F O 1
ATOM 12799 N N . LEU F 1 285 ? -20.143 86.141 140.756 1.00 39.71 273 LEU F N 1
ATOM 12800 C CA . LEU F 1 285 ? -21.004 86.827 139.802 1.00 38.58 273 LEU F CA 1
ATOM 12801 C C . LEU F 1 285 ? -21.645 88.065 140.413 1.00 37.56 273 LEU F C 1
ATOM 12802 O O . LEU F 1 285 ? -21.763 89.097 139.752 1.00 37.74 273 LEU F O 1
ATOM 12807 N N . VAL F 1 286 ? -22.048 87.961 141.676 1.00 36.12 274 VAL F N 1
ATOM 12808 C CA . VAL F 1 286 ? -22.566 89.111 142.410 1.00 34.76 274 VAL F CA 1
ATOM 12809 C C . VAL F 1 286 ? -21.970 89.156 143.820 1.00 34.17 274 VAL F C 1
ATOM 12810 O O . VAL F 1 286 ? -21.853 88.127 144.487 1.00 33.75 274 VAL F O 1
ATOM 12814 N N . GLY F 1 287 ? -21.575 90.351 144.254 1.00 33.80 275 GLY F N 1
ATOM 12815 C CA . GLY F 1 287 ? -20.977 90.542 145.573 1.00 33.34 275 GLY F CA 1
ATOM 12816 C C . GLY F 1 287 ? -21.997 90.397 146.681 1.00 33.17 275 GLY F C 1
ATOM 12817 O O . GLY F 1 287 ? -23.200 90.471 146.436 1.00 33.08 275 GLY F O 1
ATOM 12818 N N . SER F 1 288 ? -21.517 90.194 147.903 1.00 33.14 276 SER F N 1
ATOM 12819 C CA . SER F 1 288 ? -22.397 89.940 149.035 1.00 33.41 276 SER F CA 1
ATOM 12820 C C . SER F 1 288 ? -23.125 91.200 149.493 1.00 33.71 276 SER F C 1
ATOM 12821 O O . SER F 1 288 ? -24.237 91.129 150.014 1.00 33.68 276 SER F O 1
ATOM 12824 N N . VAL F 1 289 ? -22.497 92.356 149.309 1.00 34.18 277 VAL F N 1
ATOM 12825 C CA . VAL F 1 289 ? -23.150 93.603 149.668 1.00 34.70 277 VAL F CA 1
ATOM 12826 C C . VAL F 1 289 ? -24.270 93.862 148.673 1.00 34.91 277 VAL F C 1
ATOM 12827 O O . VAL F 1 289 ? -25.399 94.177 149.060 1.00 34.91 277 VAL F O 1
ATOM 12831 N N . GLY F 1 290 ? -23.948 93.713 147.389 1.00 34.99 278 GLY F N 1
ATOM 12832 C CA . GLY F 1 290 ? -24.935 93.865 146.331 1.00 35.29 278 GLY F CA 1
ATOM 12833 C C . GLY F 1 290 ? -26.122 92.952 146.559 1.00 35.65 278 GLY F C 1
ATOM 12834 O O . GLY F 1 290 ? -27.267 93.399 146.588 1.00 35.64 278 GLY F O 1
ATOM 12835 N N . GLU F 1 291 ? -25.845 91.668 146.740 1.00 36.04 279 GLU F N 1
ATOM 12836 C CA . GLU F 1 291 ? -26.896 90.691 146.965 1.00 36.81 279 GLU F CA 1
ATOM 12837 C C . GLU F 1 291 ? -27.727 90.996 148.211 1.00 36.06 279 GLU F C 1
ATOM 12838 O O . GLU F 1 291 ? -28.956 90.959 148.170 1.00 35.97 279 GLU F O 1
ATOM 12844 N N . THR F 1 292 ? -27.056 91.308 149.315 1.00 35.35 280 THR F N 1
ATOM 12845 C CA . THR F 1 292 ? -27.738 91.516 150.589 1.00 34.58 280 THR F CA 1
ATOM 12846 C C . THR F 1 292 ? -28.587 92.778 150.586 1.00 35.03 280 THR F C 1
ATOM 12847 O O . THR F 1 292 ? -29.694 92.785 151.122 1.00 34.93 280 THR F O 1
ATOM 12851 N N . VAL F 1 293 ? -28.073 93.846 149.984 1.00 35.69 281 VAL F N 1
ATOM 12852 C CA . VAL F 1 293 ? -28.848 95.078 149.872 1.00 36.70 281 VAL F CA 1
ATOM 12853 C C . VAL F 1 293 ? -30.085 94.847 149.005 1.00 37.69 281 VAL F C 1
ATOM 12854 O O . VAL F 1 293 ? -31.179 95.301 149.340 1.00 37.68 281 VAL F O 1
ATOM 12858 N N . ALA F 1 294 ? -29.908 94.118 147.905 1.00 38.92 282 ALA F N 1
ATOM 12859 C CA . ALA F 1 294 ? -31.020 93.774 147.023 1.00 40.04 282 ALA F CA 1
ATOM 12860 C C . ALA F 1 294 ? -32.100 92.980 147.758 1.00 40.98 282 ALA F C 1
ATOM 12861 O O . ALA F 1 294 ? -33.288 93.218 147.564 1.00 41.26 282 ALA F O 1
ATOM 12863 N N . GLN F 1 295 ? -31.680 92.050 148.608 1.00 42.13 283 GLN F N 1
ATOM 12864 C CA . GLN F 1 295 ? -32.612 91.213 149.360 1.00 43.39 283 GLN F CA 1
ATOM 12865 C C . GLN F 1 295 ? -33.354 91.965 150.460 1.00 43.94 283 GLN F C 1
ATOM 12866 O O . GLN F 1 295 ? -34.576 91.880 150.554 1.00 44.04 283 GLN F O 1
ATOM 12872 N N . LEU F 1 296 ? -32.613 92.691 151.295 1.00 44.62 284 LEU F N 1
ATOM 12873 C CA . LEU F 1 296 ? -33.165 93.218 152.545 1.00 45.33 284 LEU F CA 1
ATOM 12874 C C . LEU F 1 296 ? -33.584 94.686 152.526 1.00 46.64 284 LEU F C 1
ATOM 12875 O O . LEU F 1 296 ? -34.300 95.129 153.424 1.00 46.32 284 LEU F O 1
ATOM 12880 N N . ALA F 1 297 ? -33.143 95.441 151.525 1.00 48.78 285 ALA F N 1
ATOM 12881 C CA . ALA F 1 297 ? -33.441 96.872 151.478 1.00 51.26 285 ALA F CA 1
ATOM 12882 C C . ALA F 1 297 ? -34.942 97.140 151.495 1.00 53.48 285 ALA F C 1
ATOM 12883 O O . ALA F 1 297 ? -35.736 96.320 151.034 1.00 53.54 285 ALA F O 1
ATOM 12885 N N . ARG F 1 298 ? -35.320 98.298 152.028 1.00 56.47 286 ARG F N 1
ATOM 12886 C CA . ARG F 1 298 ? -36.728 98.654 152.187 1.00 59.06 286 ARG F CA 1
ATOM 12887 C C . ARG F 1 298 ? -37.298 99.439 151.005 1.00 57.22 286 ARG F C 1
ATOM 12888 O O . ARG F 1 298 ? -38.470 99.813 151.011 1.00 57.50 286 ARG F O 1
ATOM 12896 N N . THR F 1 299 ? -36.471 99.690 149.997 1.00 54.43 287 THR F N 1
ATOM 12897 C CA . THR F 1 299 ? -36.920 100.400 148.806 1.00 51.70 287 THR F CA 1
ATOM 12898 C C . THR F 1 299 ? -36.346 99.771 147.539 1.00 49.51 287 THR F C 1
ATOM 12899 O O . THR F 1 299 ? -35.557 98.833 147.612 1.00 49.53 287 THR F O 1
ATOM 12903 N N . PRO F 1 300 ? -36.760 100.272 146.366 1.00 47.32 288 PRO F N 1
ATOM 12904 C CA . PRO F 1 300 ? -36.191 99.803 145.108 1.00 45.54 288 PRO F CA 1
ATOM 12905 C C . PRO F 1 300 ? -34.667 99.835 145.129 1.00 43.59 288 PRO F C 1
ATOM 12906 O O . PRO F 1 300 ? -34.074 100.790 145.631 1.00 43.41 288 PRO F O 1
ATOM 12910 N N . VAL F 1 301 ? -34.046 98.792 144.588 1.00 41.43 289 VAL F N 1
ATOM 12911 C CA . VAL F 1 301 ? -32.593 98.687 144.556 1.00 39.51 289 VAL F CA 1
ATOM 12912 C C . VAL F 1 301 ? -32.095 98.500 143.129 1.00 38.44 289 VAL F C 1
ATOM 12913 O O . VAL F 1 301 ? -32.569 97.623 142.412 1.00 38.59 289 VAL F O 1
ATOM 12917 N N . ILE F 1 302 ? -31.141 99.325 142.716 1.00 36.95 290 ILE F N 1
ATOM 12918 C CA . ILE F 1 302 ? -30.515 99.154 141.416 1.00 35.72 290 ILE F CA 1
ATOM 12919 C C . ILE F 1 302 ? -29.115 98.576 141.588 1.00 35.56 290 ILE F C 1
ATOM 12920 O O . ILE F 1 302 ? -28.238 99.212 142.178 1.00 35.70 290 ILE F O 1
ATOM 12925 N N . VAL F 1 303 ? -28.912 97.368 141.074 1.00 35.00 291 VAL F N 1
ATOM 12926 C CA . VAL F 1 303 ? -27.606 96.731 141.119 1.00 34.69 291 VAL F CA 1
ATOM 12927 C C . VAL F 1 303 ? -26.902 96.905 139.776 1.00 35.46 291 VAL F C 1
ATOM 12928 O O . VAL F 1 303 ? -27.291 96.297 138.781 1.00 35.49 291 VAL F O 1
ATOM 12932 N N . ALA F 1 304 ? -25.867 97.741 139.757 1.00 36.41 292 ALA F N 1
ATOM 12933 C CA . ALA F 1 304 ? -25.203 98.122 138.515 1.00 37.49 292 ALA F CA 1
ATOM 12934 C C . ALA F 1 304 ? -24.371 97.002 137.908 1.00 38.47 292 ALA F C 1
ATOM 12935 O O . ALA F 1 304 ? -23.428 96.515 138.527 1.00 38.65 292 ALA F O 1
ATOM 12937 N N . ARG F 1 305 ? -24.716 96.613 136.685 1.00 39.72 293 ARG F N 1
ATOM 12938 C CA . ARG F 1 305 ? -23.953 95.606 135.953 1.00 40.92 293 ARG F CA 1
ATOM 12939 C C . ARG F 1 305 ? -23.478 96.147 134.606 1.00 42.26 293 ARG F C 1
ATOM 12940 O O . ARG F 1 305 ? -24.211 96.867 133.925 1.00 42.77 293 ARG F O 1
ATOM 12948 N N . GLU F 1 306 ? -22.257 95.792 134.214 1.00 43.85 294 GLU F N 1
ATOM 12949 C CA . GLU F 1 306 ? -21.767 96.140 132.879 1.00 45.12 294 GLU F CA 1
ATOM 12950 C C . GLU F 1 306 ? -22.362 95.224 131.817 1.00 45.23 294 GLU F C 1
ATOM 12951 O O . GLU F 1 306 ? -22.721 95.677 130.733 1.00 45.55 294 GLU F O 1
ATOM 12957 N N . GLY G 1 16 ? 3.937 99.105 179.157 1.00 49.82 4 GLY G N 1
ATOM 12958 C CA . GLY G 1 16 ? 4.952 98.953 178.075 1.00 49.78 4 GLY G CA 1
ATOM 12959 C C . GLY G 1 16 ? 6.277 98.378 178.556 1.00 49.89 4 GLY G C 1
ATOM 12960 O O . GLY G 1 16 ? 6.776 98.748 179.624 1.00 50.14 4 GLY G O 1
ATOM 12961 N N . ASN G 1 17 ? 6.827 97.459 177.760 1.00 49.39 5 ASN G N 1
ATOM 12962 C CA . ASN G 1 17 ? 8.182 96.905 177.939 1.00 48.67 5 ASN G CA 1
ATOM 12963 C C . ASN G 1 17 ? 8.357 95.936 179.119 1.00 47.59 5 ASN G C 1
ATOM 12964 O O . ASN G 1 17 ? 9.224 96.141 179.979 1.00 47.74 5 ASN G O 1
ATOM 12969 N N . SER G 1 18 ? 7.549 94.874 179.145 1.00 45.66 6 SER G N 1
ATOM 12970 C CA . SER G 1 18 ? 7.632 93.880 180.218 1.00 43.57 6 SER G CA 1
ATOM 12971 C C . SER G 1 18 ? 6.833 92.590 179.980 1.00 41.68 6 SER G C 1
ATOM 12972 O O . SER G 1 18 ? 7.375 91.493 180.104 1.00 41.36 6 SER G O 1
ATOM 12975 N N . SER G 1 19 ? 5.555 92.723 179.637 1.00 39.51 7 SER G N 1
ATOM 12976 C CA . SER G 1 19 ? 4.624 91.583 179.636 1.00 37.42 7 SER G CA 1
ATOM 12977 C C . SER G 1 19 ? 5.037 90.390 178.766 1.00 35.57 7 SER G C 1
ATOM 12978 O O . SER G 1 19 ? 4.753 89.240 179.108 1.00 35.12 7 SER G O 1
ATOM 12981 N N . LEU G 1 20 ? 5.704 90.661 177.648 1.00 33.27 8 LEU G N 1
ATOM 12982 C CA . LEU G 1 20 ? 6.143 89.592 176.752 1.00 31.62 8 LEU G CA 1
ATOM 12983 C C . LEU G 1 20 ? 7.416 88.893 177.231 1.00 30.52 8 LEU G C 1
ATOM 12984 O O . LEU G 1 20 ? 7.778 87.837 176.718 1.00 30.39 8 LEU G O 1
ATOM 12989 N N . GLY G 1 21 ? 8.089 89.487 178.211 1.00 29.30 9 GLY G N 1
ATOM 12990 C CA . GLY G 1 21 ? 9.302 88.904 178.777 1.00 27.65 9 GLY G CA 1
ATOM 12991 C C . GLY G 1 21 ? 10.440 88.860 177.778 1.00 26.47 9 GLY G C 1
ATOM 12992 O O . GLY G 1 21 ? 10.826 89.883 177.214 1.00 26.35 9 GLY G O 1
ATOM 12993 N N . ILE G 1 22 ? 10.982 87.668 177.557 1.00 25.14 10 ILE G N 1
ATOM 12994 C CA . ILE G 1 22 ? 12.043 87.496 176.584 1.00 24.11 10 ILE G CA 1
ATOM 12995 C C . ILE G 1 22 ? 11.489 86.980 175.265 1.00 23.62 10 ILE G C 1
ATOM 12996 O O . ILE G 1 22 ? 10.901 85.904 175.206 1.00 23.73 10 ILE G O 1
ATOM 13001 N N . ILE G 1 23 ? 11.676 87.759 174.209 1.00 22.79 11 ILE G N 1
ATOM 13002 C CA . ILE G 1 23 ? 11.241 87.364 172.882 1.00 22.01 11 ILE G CA 1
ATOM 13003 C C . ILE G 1 23 ? 12.427 86.796 172.130 1.00 21.92 11 ILE G C 1
ATOM 13004 O O . ILE G 1 23 ? 13.510 87.376 172.148 1.00 22.32 11 ILE G O 1
ATOM 13009 N N . VAL G 1 24 ? 12.229 85.655 171.481 1.00 21.59 12 VAL G N 1
ATOM 13010 C CA . VAL G 1 24 ? 13.252 85.108 170.602 1.00 21.53 12 VAL G CA 1
ATOM 13011 C C . VAL G 1 24 ? 12.677 84.838 169.212 1.00 22.01 12 VAL G C 1
ATOM 13012 O O . VAL G 1 24 ? 11.659 84.169 169.069 1.00 22.26 12 VAL G O 1
ATOM 13016 N N . GLY G 1 25 ? 13.324 85.386 168.192 1.00 22.54 13 GLY G N 1
ATOM 13017 C CA . GLY G 1 25 ? 12.907 85.179 166.819 1.00 23.44 13 GLY G CA 1
ATOM 13018 C C . GLY G 1 25 ? 13.426 83.857 166.294 1.00 24.54 13 GLY G C 1
ATOM 13019 O O . GLY G 1 25 ? 14.614 83.559 166.411 1.00 24.52 13 GLY G O 1
ATOM 13020 N N . ILE G 1 26 ? 12.525 83.073 165.707 1.00 25.59 14 ILE G N 1
ATOM 13021 C CA . ILE G 1 26 ? 12.829 81.728 165.234 1.00 26.63 14 ILE G CA 1
ATOM 13022 C C . ILE G 1 26 ? 12.861 81.670 163.711 1.00 27.11 14 ILE G C 1
ATOM 13023 O O . ILE G 1 26 ? 11.991 82.219 163.041 1.00 27.04 14 ILE G O 1
ATOM 13028 N N . ASP G 1 27 ? 13.878 81.011 163.171 1.00 27.93 15 ASP G N 1
ATOM 13029 C CA . ASP G 1 27 ? 13.886 80.623 161.766 1.00 28.90 15 ASP G CA 1
ATOM 13030 C C . ASP G 1 27 ? 14.688 79.336 161.641 1.00 29.63 15 ASP G C 1
ATOM 13031 O O . ASP G 1 27 ? 15.188 78.824 162.637 1.00 29.72 15 ASP G O 1
ATOM 13036 N N . ASP G 1 28 ? 14.797 78.799 160.434 1.00 30.73 16 ASP G N 1
ATOM 13037 C CA . ASP G 1 28 ? 15.479 77.523 160.249 1.00 31.56 16 ASP G CA 1
ATOM 13038 C C . ASP G 1 28 ? 16.975 77.740 160.077 1.00 30.64 16 ASP G C 1
ATOM 13039 O O . ASP G 1 28 ? 17.460 77.882 158.956 1.00 31.17 16 ASP G O 1
ATOM 13044 N N . SER G 1 29 ? 17.705 77.763 161.189 1.00 28.87 17 SER G N 1
ATOM 13045 C CA . SER G 1 29 ? 19.140 78.044 161.157 1.00 27.07 17 SER G CA 1
ATOM 13046 C C . SER G 1 29 ? 19.812 77.677 162.469 1.00 25.81 17 SER G C 1
ATOM 13047 O O . SER G 1 29 ? 19.195 77.773 163.530 1.00 25.82 17 SER G O 1
ATOM 13050 N N . PRO G 1 30 ? 21.093 77.274 162.403 1.00 24.58 18 PRO G N 1
ATOM 13051 C CA . PRO G 1 30 ? 21.852 76.892 163.593 1.00 23.89 18 PRO G CA 1
ATOM 13052 C C . PRO G 1 30 ? 21.825 77.972 164.673 1.00 23.71 18 PRO G C 1
ATOM 13053 O O . PRO G 1 30 ? 21.574 77.666 165.836 1.00 23.61 18 PRO G O 1
ATOM 13057 N N . ALA G 1 31 ? 22.069 79.221 164.281 1.00 23.61 19 ALA G N 1
ATOM 13058 C CA . ALA G 1 31 ? 22.112 80.335 165.224 1.00 23.64 19 ALA G CA 1
ATOM 13059 C C . ALA G 1 31 ? 20.791 80.531 165.958 1.00 23.78 19 ALA G C 1
ATOM 13060 O O . ALA G 1 31 ? 20.777 80.769 167.165 1.00 23.66 19 ALA G O 1
ATOM 13062 N N . ALA G 1 32 ? 19.683 80.423 165.231 1.00 24.14 20 ALA G N 1
ATOM 13063 C CA . ALA G 1 32 ? 18.358 80.587 165.832 1.00 24.42 20 ALA G CA 1
ATOM 13064 C C . ALA G 1 32 ? 18.097 79.521 166.885 1.00 24.70 20 ALA G C 1
ATOM 13065 O O . ALA G 1 32 ? 17.408 79.772 167.869 1.00 24.55 20 ALA G O 1
ATOM 13067 N N . GLN G 1 33 ? 18.658 78.333 166.682 1.00 25.30 21 GLN G N 1
ATOM 13068 C CA . GLN G 1 33 ? 18.489 77.257 167.648 1.00 26.04 21 GLN G CA 1
ATOM 13069 C C . GLN G 1 33 ? 19.217 77.546 168.962 1.00 25.30 21 GLN G C 1
ATOM 13070 O O . GLN G 1 33 ? 18.642 77.396 170.042 1.00 25.47 21 GLN G O 1
ATOM 13076 N N . VAL G 1 34 ? 20.477 77.965 168.879 1.00 24.03 22 VAL G N 1
ATOM 13077 C CA . VAL G 1 34 ? 21.217 78.273 170.101 1.00 22.71 22 VAL G CA 1
ATOM 13078 C C . VAL G 1 34 ? 20.697 79.560 170.742 1.00 22.20 22 VAL G C 1
ATOM 13079 O O . VAL G 1 34 ? 20.797 79.750 171.958 1.00 21.96 22 VAL G O 1
ATOM 13083 N N . ALA G 1 35 ? 20.095 80.418 169.923 1.00 21.71 23 ALA G N 1
ATOM 13084 C CA . ALA G 1 35 ? 19.403 81.604 170.434 1.00 21.64 23 ALA G CA 1
ATOM 13085 C C . ALA G 1 35 ? 18.248 81.221 171.359 1.00 21.76 23 ALA G C 1
ATOM 13086 O O . ALA G 1 35 ? 18.030 81.862 172.383 1.00 21.55 23 ALA G O 1
ATOM 13088 N N . VAL G 1 36 ? 17.512 80.176 170.990 1.00 22.17 24 VAL G N 1
ATOM 13089 C CA . VAL G 1 36 ? 16.419 79.664 171.820 1.00 22.66 24 VAL G CA 1
ATOM 13090 C C . VAL G 1 36 ? 16.944 79.098 173.140 1.00 23.60 24 VAL G C 1
ATOM 13091 O O . VAL G 1 36 ? 16.349 79.316 174.199 1.00 23.46 24 VAL G O 1
ATOM 13095 N N . ARG G 1 37 ? 18.062 78.380 173.075 1.00 24.81 25 ARG G N 1
ATOM 13096 C CA . ARG G 1 37 ? 18.703 77.865 174.279 1.00 25.86 25 ARG G CA 1
ATOM 13097 C C . ARG G 1 37 ? 19.036 79.013 175.223 1.00 25.40 25 ARG G C 1
ATOM 13098 O O . ARG G 1 37 ? 18.664 78.984 176.397 1.00 25.40 25 ARG G O 1
ATOM 13106 N N . TRP G 1 38 ? 19.718 80.035 174.706 1.00 24.65 26 TRP G N 1
ATOM 13107 C CA . TRP G 1 38 ? 20.106 81.178 175.531 1.00 23.81 26 TRP G CA 1
ATOM 13108 C C . TRP G 1 38 ? 18.889 81.887 176.122 1.00 23.78 26 TRP G C 1
ATOM 13109 O O . TRP G 1 38 ? 18.842 82.158 177.323 1.00 23.75 26 TRP G O 1
ATOM 13120 N N . ALA G 1 39 ? 17.908 82.180 175.274 1.00 23.83 27 ALA G N 1
ATOM 13121 C CA . ALA G 1 39 ? 16.699 82.868 175.705 1.00 23.97 27 ALA G CA 1
ATOM 13122 C C . ALA G 1 39 ? 15.961 82.093 176.802 1.00 24.40 27 ALA G C 1
ATOM 13123 O O . ALA G 1 39 ? 15.498 82.681 177.779 1.00 24.17 27 ALA G O 1
ATOM 13125 N N . ALA G 1 40 ? 15.857 80.776 176.635 1.00 24.92 28 ALA G N 1
ATOM 13126 C CA . ALA G 1 40 ? 15.215 79.924 177.632 1.00 25.57 28 ALA G CA 1
ATOM 13127 C C . ALA G 1 40 ? 15.920 80.014 178.981 1.00 26.27 28 ALA G C 1
ATOM 13128 O O . ALA G 1 40 ? 15.277 80.235 180.005 1.00 26.15 28 ALA G O 1
ATOM 13130 N N . ARG G 1 41 ? 17.240 79.840 178.978 1.00 27.24 29 ARG G N 1
ATOM 13131 C CA . ARG G 1 41 ? 18.032 79.974 180.200 1.00 28.28 29 ARG G CA 1
ATOM 13132 C C . ARG G 1 41 ? 17.797 81.323 180.873 1.00 28.13 29 ARG G C 1
ATOM 13133 O O . ARG G 1 41 ? 17.578 81.388 182.082 1.00 28.00 29 ARG G O 1
ATOM 13141 N N . ASP G 1 42 ? 17.840 82.394 180.085 1.00 28.02 30 ASP G N 1
ATOM 13142 C CA . ASP G 1 42 ? 17.688 83.742 180.620 1.00 28.01 30 ASP G CA 1
ATOM 13143 C C . ASP G 1 42 ? 16.283 83.996 181.151 1.00 27.85 30 ASP G C 1
ATOM 13144 O O . ASP G 1 42 ? 16.118 84.591 182.205 1.00 27.77 30 ASP G O 1
ATOM 13149 N N . ALA G 1 43 ? 15.271 83.545 180.420 1.00 28.16 31 ALA G N 1
ATOM 13150 C CA . ALA G 1 43 ? 13.892 83.694 180.866 1.00 28.43 31 ALA G CA 1
ATOM 13151 C C . ALA G 1 43 ? 13.679 82.926 182.166 1.00 28.97 31 ALA G C 1
ATOM 13152 O O . ALA G 1 43 ? 12.984 83.391 183.071 1.00 28.88 31 ALA G O 1
ATOM 13154 N N . GLU G 1 44 ? 14.288 81.748 182.253 1.00 29.74 32 GLU G N 1
ATOM 13155 C CA . GLU G 1 44 ? 14.213 80.933 183.458 1.00 30.56 32 GLU G CA 1
ATOM 13156 C C . GLU G 1 44 ? 14.905 81.646 184.608 1.00 30.56 32 GLU G C 1
ATOM 13157 O O . GLU G 1 44 ? 14.365 81.738 185.710 1.00 30.66 32 GLU G O 1
ATOM 13163 N N . LEU G 1 45 ? 16.099 82.159 184.333 1.00 30.65 33 LEU G N 1
ATOM 13164 C CA . LEU G 1 45 ? 16.900 82.838 185.337 1.00 30.73 33 LEU G CA 1
ATOM 13165 C C . LEU G 1 45 ? 16.166 84.025 185.944 1.00 30.64 33 LEU G C 1
ATOM 13166 O O . LEU G 1 45 ? 16.128 84.176 187.160 1.00 30.99 33 LEU G O 1
ATOM 13171 N N . ARG G 1 46 ? 15.585 84.863 185.093 1.00 30.36 34 ARG G N 1
ATOM 13172 C CA . ARG G 1 46 ? 14.874 86.056 185.543 1.00 30.05 34 ARG G CA 1
ATOM 13173 C C . ARG G 1 46 ? 13.454 85.738 185.986 1.00 29.75 34 ARG G C 1
ATOM 13174 O O . ARG G 1 46 ? 12.749 86.606 186.495 1.00 29.67 34 ARG G O 1
ATOM 13182 N N . LYS G 1 47 ? 13.044 84.489 185.784 1.00 29.52 35 LYS G N 1
ATOM 13183 C CA . LYS G 1 47 ? 11.665 84.063 186.014 1.00 28.92 35 LYS G CA 1
ATOM 13184 C C . LYS G 1 47 ? 10.669 85.005 185.350 1.00 27.88 35 LYS G C 1
ATOM 13185 O O . LYS G 1 47 ? 9.790 85.563 186.006 1.00 27.94 35 LYS G O 1
ATOM 13191 N N . ILE G 1 48 ? 10.825 85.180 184.042 1.00 26.38 36 ILE G N 1
ATOM 13192 C CA . ILE G 1 48 ? 9.890 85.966 183.248 1.00 25.08 36 ILE G CA 1
ATOM 13193 C C . ILE G 1 48 ? 9.474 85.188 181.997 1.00 24.49 36 ILE G C 1
ATOM 13194 O O . ILE G 1 48 ? 10.152 84.241 181.600 1.00 24.58 36 ILE G O 1
ATOM 13199 N N . PRO G 1 49 ? 8.354 85.583 181.374 1.00 23.90 37 PRO G N 1
ATOM 13200 C CA . PRO G 1 49 ? 7.813 84.883 180.204 1.00 23.54 37 PRO G CA 1
ATOM 13201 C C . PRO G 1 49 ? 8.815 84.733 179.060 1.00 23.27 37 PRO G C 1
ATOM 13202 O O . PRO G 1 49 ? 9.637 85.620 178.829 1.00 23.42 37 PRO G O 1
ATOM 13206 N N . LEU G 1 50 ? 8.743 83.606 178.361 1.00 22.93 38 LEU G N 1
ATOM 13207 C CA . LEU G 1 50 ? 9.472 83.421 177.116 1.00 22.52 38 LEU G CA 1
ATOM 13208 C C . LEU G 1 50 ? 8.479 83.400 175.958 1.00 22.97 38 LEU G C 1
ATOM 13209 O O . LEU G 1 50 ? 7.457 82.718 176.017 1.00 22.80 38 LEU G O 1
ATOM 13214 N N . THR G 1 51 ? 8.782 84.158 174.911 1.00 23.76 39 THR G N 1
ATOM 13215 C CA . THR G 1 51 ? 7.913 84.253 173.744 1.00 24.44 39 THR G CA 1
ATOM 13216 C C . THR G 1 51 ? 8.657 83.908 172.455 1.00 24.51 39 THR G C 1
ATOM 13217 O O . THR G 1 51 ? 9.558 84.630 172.029 1.00 24.62 39 THR G O 1
ATOM 13221 N N . LEU G 1 52 ? 8.277 82.796 171.838 1.00 24.40 40 LEU G N 1
ATOM 13222 C CA . LEU G 1 52 ? 8.866 82.393 170.571 1.00 24.23 40 LEU G CA 1
ATOM 13223 C C . LEU G 1 52 ? 8.054 82.986 169.431 1.00 24.08 40 LEU G C 1
ATOM 13224 O O . LEU G 1 52 ? 6.825 82.926 169.437 1.00 23.83 40 LEU G O 1
ATOM 13229 N N . VAL G 1 53 ? 8.743 83.583 168.466 1.00 23.95 41 VAL G N 1
ATOM 13230 C CA . VAL G 1 53 ? 8.070 84.247 167.359 1.00 23.84 41 VAL G CA 1
ATOM 13231 C C . VAL G 1 53 ? 8.688 83.864 166.028 1.00 24.53 41 VAL G C 1
ATOM 13232 O O . VAL G 1 53 ? 9.893 83.979 165.839 1.00 24.28 41 VAL G O 1
ATOM 13236 N N . HIS G 1 54 ? 7.852 83.396 165.112 1.00 25.94 42 HIS G N 1
ATOM 13237 C CA . HIS G 1 54 ? 8.271 83.184 163.736 1.00 27.41 42 HIS G CA 1
ATOM 13238 C C . HIS G 1 54 ? 7.386 84.021 162.833 1.00 29.14 42 HIS G C 1
ATOM 13239 O O . HIS G 1 54 ? 6.161 83.955 162.920 1.00 29.02 42 HIS G O 1
ATOM 13246 N N . ALA G 1 55 ? 8.010 84.810 161.964 1.00 31.86 43 ALA G N 1
ATOM 13247 C CA . ALA G 1 55 ? 7.276 85.712 161.085 1.00 34.85 43 ALA G CA 1
ATOM 13248 C C . ALA G 1 55 ? 7.344 85.245 159.635 1.00 37.52 43 ALA G C 1
ATOM 13249 O O . ALA G 1 55 ? 8.424 85.152 159.052 1.00 37.63 43 ALA G O 1
ATOM 13251 N N . VAL G 1 56 ? 6.183 84.952 159.058 1.00 41.44 44 VAL G N 1
ATOM 13252 C CA . VAL G 1 56 ? 6.089 84.654 157.634 1.00 45.51 44 VAL G CA 1
ATOM 13253 C C . VAL G 1 56 ? 5.182 85.651 156.920 1.00 49.06 44 VAL G C 1
ATOM 13254 O O . VAL G 1 56 ? 3.967 85.654 157.121 1.00 49.41 44 VAL G O 1
ATOM 13258 N N . SER G 1 57 ? 5.780 86.496 156.087 1.00 53.69 45 SER G N 1
ATOM 13259 C CA . SER G 1 57 ? 5.018 87.419 155.254 1.00 57.85 45 SER G CA 1
ATOM 13260 C C . SER G 1 57 ? 4.270 86.677 154.151 1.00 59.98 45 SER G C 1
ATOM 13261 O O . SER G 1 57 ? 4.861 85.902 153.400 1.00 60.44 45 SER G O 1
ATOM 13264 N N . PRO G 1 58 ? 2.966 86.920 154.061 1.00 61.70 46 PRO G N 1
ATOM 13265 C CA . PRO G 1 58 ? 2.128 86.262 153.053 1.00 63.06 46 PRO G CA 1
ATOM 13266 C C . PRO G 1 58 ? 2.297 86.894 151.676 1.00 64.59 46 PRO G C 1
ATOM 13267 O O . PRO G 1 58 ? 1.881 86.311 150.675 1.00 64.99 46 PRO G O 1
ATOM 13271 N N . GLU G 1 59 ? 2.903 88.076 151.633 1.00 20.00 47 GLU G N 1
ATOM 13272 C CA . GLU G 1 59 ? 3.092 88.795 150.379 1.00 20.00 47 GLU G CA 1
ATOM 13273 C C . GLU G 1 59 ? 4.484 88.547 149.806 1.00 20.00 47 GLU G C 1
ATOM 13274 O O . GLU G 1 59 ? 5.488 88.703 150.500 1.00 68.37 47 GLU G O 1
ATOM 13280 N N . VAL G 1 60 ? 4.535 88.160 148.535 1.00 20.00 48 VAL G N 1
ATOM 13281 C CA . VAL G 1 60 ? 5.661 88.502 147.675 1.00 20.00 48 VAL G CA 1
ATOM 13282 C C . VAL G 1 60 ? 5.252 89.510 146.606 1.00 20.00 48 VAL G C 1
ATOM 13283 O O . VAL G 1 60 ? 4.630 89.151 145.606 1.00 71.31 48 VAL G O 1
ATOM 13287 N N . ALA G 1 61 ? 5.606 90.772 146.823 1.00 72.07 49 ALA G N 1
ATOM 13288 C CA . ALA G 1 61 ? 5.385 91.813 145.826 1.00 72.91 49 ALA G CA 1
ATOM 13289 C C . ALA G 1 61 ? 6.150 91.516 144.541 1.00 73.53 49 ALA G C 1
ATOM 13290 O O . ALA G 1 61 ? 7.380 91.461 144.538 1.00 73.52 49 ALA G O 1
ATOM 13292 N N . THR G 1 62 ? 5.414 91.325 143.451 1.00 74.33 50 THR G N 1
ATOM 13293 C CA . THR G 1 62 ? 6.012 90.925 142.182 1.00 75.14 50 THR G CA 1
ATOM 13294 C C . THR G 1 62 ? 5.667 91.916 141.075 1.00 75.74 50 THR G C 1
ATOM 13295 O O . THR G 1 62 ? 4.751 92.725 141.217 1.00 75.81 50 THR G O 1
ATOM 13299 N N . TRP G 1 63 ? 6.407 91.845 139.974 1.00 76.53 51 TRP G N 1
ATOM 13300 C CA . TRP G 1 63 ? 6.197 92.752 138.851 1.00 77.45 51 TRP G CA 1
ATOM 13301 C C . TRP G 1 63 ? 4.872 92.467 138.152 1.00 78.28 51 TRP G C 1
ATOM 13302 O O . TRP G 1 63 ? 4.261 93.363 137.569 1.00 78.40 51 TRP G O 1
ATOM 13313 N N . LEU G 1 64 ? 4.432 91.214 138.216 1.00 79.17 52 LEU G N 1
ATOM 13314 C CA . LEU G 1 64 ? 3.117 90.837 137.713 1.00 79.96 52 LEU G CA 1
ATOM 13315 C C . LEU G 1 64 ? 2.059 90.935 138.808 1.00 80.40 52 LEU G C 1
ATOM 13316 O O . LEU G 1 64 ? 0.973 90.369 138.687 1.00 80.50 52 LEU G O 1
ATOM 13321 N N . GLU G 1 65 ? 2.385 91.656 139.876 1.00 80.97 53 GLU G N 1
ATOM 13322 C CA . GLU G 1 65 ? 1.387 92.068 140.855 1.00 81.48 53 GLU G CA 1
ATOM 13323 C C . GLU G 1 65 ? 0.339 90.980 141.066 1.00 81.60 53 GLU G C 1
ATOM 13324 O O . GLU G 1 65 ? -0.860 91.256 141.087 1.00 81.68 53 GLU G O 1
ATOM 13330 N N . VAL G 1 66 ? 0.800 89.744 141.222 1.00 81.57 54 VAL G N 1
ATOM 13331 C CA . VAL G 1 66 ? -0.096 88.610 141.411 1.00 81.35 54 VAL G CA 1
ATOM 13332 C C . VAL G 1 66 ? 0.200 87.885 142.720 1.00 81.02 54 VAL G C 1
ATOM 13333 O O . VAL G 1 66 ? 1.356 87.755 143.121 1.00 81.18 54 VAL G O 1
ATOM 13337 N N . PRO G 1 67 ? -0.853 87.414 143.381 1.00 80.48 55 PRO G N 1
ATOM 13338 C CA . PRO G 1 67 ? -0.747 86.949 144.768 1.00 79.82 55 PRO G CA 1
ATOM 13339 C C . PRO G 1 67 ? -0.167 85.541 144.849 1.00 78.95 55 PRO G C 1
ATOM 13340 O O . PRO G 1 67 ? 0.018 84.890 143.821 1.00 78.94 55 PRO G O 1
ATOM 13344 N N . LEU G 1 68 ? 0.115 85.081 146.064 1.00 77.76 56 LEU G N 1
ATOM 13345 C CA . LEU G 1 68 ? 0.652 83.742 146.271 1.00 76.53 56 LEU G CA 1
ATOM 13346 C C . LEU G 1 68 ? -0.432 82.681 146.104 1.00 75.34 56 LEU G C 1
ATOM 13347 O O . LEU G 1 68 ? -1.556 82.850 146.574 1.00 75.33 56 LEU G O 1
ATOM 13352 N N . PRO G 1 69 ? -0.085 81.589 145.431 1.00 74.01 57 PRO G N 1
ATOM 13353 C CA . PRO G 1 69 ? -0.928 80.398 145.416 1.00 72.95 57 PRO G CA 1
ATOM 13354 C C . PRO G 1 69 ? -1.277 80.000 146.849 1.00 71.60 57 PRO G C 1
ATOM 13355 O O . PRO G 1 69 ? -0.411 80.050 147.726 1.00 71.65 57 PRO G O 1
ATOM 13359 N N . PRO G 1 70 ? -2.541 79.618 147.097 1.00 70.13 58 PRO G N 1
ATOM 13360 C CA . PRO G 1 70 ? -2.969 79.322 148.465 1.00 68.77 58 PRO G CA 1
ATOM 13361 C C . PRO G 1 70 ? -2.235 78.115 149.042 1.00 67.10 58 PRO G C 1
ATOM 13362 O O . PRO G 1 70 ? -2.228 77.919 150.257 1.00 66.89 58 PRO G O 1
ATOM 13366 N N . GLY G 1 71 ? -1.619 77.325 148.166 1.00 65.21 59 GLY G N 1
ATOM 13367 C CA . GLY G 1 71 ? -0.853 76.157 148.581 1.00 62.92 59 GLY G CA 1
ATOM 13368 C C . GLY G 1 71 ? 0.478 76.531 149.199 1.00 61.15 59 GLY G C 1
ATOM 13369 O O . GLY G 1 71 ? 1.011 75.800 150.033 1.00 61.19 59 GLY G O 1
ATOM 13370 N N . VAL G 1 72 ? 1.017 77.672 148.782 1.00 59.30 60 VAL G N 1
ATOM 13371 C CA . VAL G 1 72 ? 2.260 78.192 149.339 1.00 57.37 60 VAL G CA 1
ATOM 13372 C C . VAL G 1 72 ? 2.023 78.742 150.743 1.00 55.89 60 VAL G C 1
ATOM 13373 O O . VAL G 1 72 ? 2.804 78.487 151.656 1.00 55.61 60 VAL G O 1
ATOM 13377 N N . LEU G 1 73 ? 0.934 79.486 150.909 1.00 54.26 61 LEU G N 1
ATOM 13378 C CA . LEU G 1 73 ? 0.558 80.019 152.216 1.00 52.87 61 LEU G CA 1
ATOM 13379 C C . LEU G 1 73 ? 0.427 78.911 153.253 1.00 51.62 61 LEU G C 1
ATOM 13380 O O . LEU G 1 73 ? 0.859 79.061 154.393 1.00 51.46 61 LEU G O 1
ATOM 13385 N N . ARG G 1 74 ? -0.175 77.798 152.849 1.00 50.20 62 ARG G N 1
ATOM 13386 C CA . ARG G 1 74 ? -0.374 76.671 153.749 1.00 48.80 62 ARG G CA 1
ATOM 13387 C C . ARG G 1 74 ? 0.942 75.957 154.048 1.00 48.07 62 ARG G C 1
ATOM 13388 O O . ARG G 1 74 ? 1.127 75.409 155.135 1.00 47.90 62 ARG G O 1
ATOM 13396 N N . TRP G 1 75 ? 1.855 75.972 153.081 1.00 47.15 63 TRP G N 1
ATOM 13397 C CA . TRP G 1 75 ? 3.165 75.360 153.259 1.00 46.28 63 TRP G CA 1
ATOM 13398 C C . TRP G 1 75 ? 3.993 76.074 154.324 1.00 45.66 63 TRP G C 1
ATOM 13399 O O . TRP G 1 75 ? 4.674 75.431 155.120 1.00 45.74 63 TRP G O 1
ATOM 13410 N N . GLN G 1 76 ? 3.945 77.402 154.335 1.00 44.82 64 GLN G N 1
ATOM 13411 C CA . GLN G 1 76 ? 4.753 78.169 155.280 1.00 43.87 64 GLN G CA 1
ATOM 13412 C C . GLN G 1 76 ? 4.188 78.151 156.703 1.00 43.09 64 GLN G C 1
ATOM 13413 O O . GLN G 1 76 ? 4.943 78.198 157.672 1.00 43.09 64 GLN G O 1
ATOM 13419 N N . GLN G 1 77 ? 2.868 78.067 156.829 1.00 42.21 65 GLN G N 1
ATOM 13420 C CA . GLN G 1 77 ? 2.255 77.823 158.132 1.00 41.22 65 GLN G CA 1
ATOM 13421 C C . GLN G 1 77 ? 2.699 76.463 158.648 1.00 40.50 65 GLN G C 1
ATOM 13422 O O . GLN G 1 77 ? 2.938 76.283 159.841 1.00 40.16 65 GLN G O 1
ATOM 13428 N N . ASP G 1 78 ? 2.807 75.507 157.731 1.00 39.93 66 ASP G N 1
ATOM 13429 C CA . ASP G 1 78 ? 3.236 74.163 158.070 1.00 39.37 66 ASP G CA 1
ATOM 13430 C C . ASP G 1 78 ? 4.701 74.175 158.483 1.00 38.77 66 ASP G C 1
ATOM 13431 O O . ASP G 1 78 ? 5.088 73.526 159.456 1.00 38.67 66 ASP G O 1
ATOM 13436 N N . HIS G 1 79 ? 5.507 74.928 157.738 1.00 38.10 67 HIS G N 1
ATOM 13437 C CA . HIS G 1 79 ? 6.933 75.064 158.024 1.00 37.32 67 HIS G CA 1
ATOM 13438 C C . HIS G 1 79 ? 7.164 75.784 159.349 1.00 36.73 67 HIS G C 1
ATOM 13439 O O . HIS G 1 79 ? 8.043 75.407 160.120 1.00 36.52 67 HIS G O 1
ATOM 13446 N N . GLY G 1 80 ? 6.362 76.811 159.609 1.00 36.38 68 GLY G N 1
ATOM 13447 C CA . GLY G 1 80 ? 6.451 77.565 160.851 1.00 36.12 68 GLY G CA 1
ATOM 13448 C C . GLY G 1 80 ? 6.140 76.711 162.064 1.00 36.28 68 GLY G C 1
ATOM 13449 O O . GLY G 1 80 ? 6.776 76.848 163.107 1.00 36.51 68 GLY G O 1
ATOM 13450 N N . ARG G 1 81 ? 5.159 75.824 161.925 1.00 36.37 69 ARG G N 1
ATOM 13451 C CA . ARG G 1 81 ? 4.763 74.932 163.012 1.00 36.23 69 ARG G CA 1
ATOM 13452 C C . ARG G 1 81 ? 5.880 73.957 163.364 1.00 35.31 69 ARG G C 1
ATOM 13453 O O . ARG G 1 81 ? 6.155 73.716 164.540 1.00 35.06 69 ARG G O 1
ATOM 13461 N N . HIS G 1 82 ? 6.528 73.404 162.343 1.00 34.32 70 HIS G N 1
ATOM 13462 C CA . HIS G 1 82 ? 7.644 72.491 162.569 1.00 33.48 70 HIS G CA 1
ATOM 13463 C C . HIS G 1 82 ? 8.778 73.175 163.334 1.00 32.73 70 HIS G C 1
ATOM 13464 O O . HIS G 1 82 ? 9.397 72.567 164.206 1.00 32.75 70 HIS G O 1
ATOM 13471 N N . LEU G 1 83 ? 9.036 74.438 163.005 1.00 31.67 71 LEU G N 1
ATOM 13472 C CA . LEU G 1 83 ? 10.011 75.246 163.730 1.00 30.80 71 LEU G CA 1
ATOM 13473 C C . LEU G 1 83 ? 9.637 75.418 165.203 1.00 30.48 71 LEU G C 1
ATOM 13474 O O . LEU G 1 83 ? 10.464 75.195 166.085 1.00 30.11 71 LEU G O 1
ATOM 13479 N N . ILE G 1 84 ? 8.394 75.820 165.462 1.00 30.18 72 ILE G N 1
ATOM 13480 C CA . ILE G 1 84 ? 7.908 75.983 166.834 1.00 29.85 72 ILE G CA 1
ATOM 13481 C C . ILE G 1 84 ? 7.987 74.682 167.634 1.00 29.98 72 ILE G C 1
ATOM 13482 O O . ILE G 1 84 ? 8.530 74.661 168.737 1.00 30.26 72 ILE G O 1
ATOM 13487 N N . ASP G 1 85 ? 7.454 73.598 167.077 1.00 29.93 73 ASP G N 1
ATOM 13488 C CA . ASP G 1 85 ? 7.506 72.301 167.746 1.00 29.85 73 ASP G CA 1
ATOM 13489 C C . ASP G 1 85 ? 8.928 71.954 168.170 1.00 29.55 73 ASP G C 1
ATOM 13490 O O . ASP G 1 85 ? 9.157 71.537 169.307 1.00 29.45 73 ASP G O 1
ATOM 13495 N N . ASP G 1 86 ? 9.880 72.140 167.256 1.00 29.14 74 ASP G N 1
ATOM 13496 C CA . ASP G 1 86 ? 11.293 71.910 167.549 1.00 28.75 74 ASP G CA 1
ATOM 13497 C C . ASP G 1 86 ? 11.786 72.832 168.659 1.00 28.39 74 ASP G C 1
ATOM 13498 O O . ASP G 1 86 ? 12.489 72.402 169.574 1.00 28.37 74 ASP G O 1
ATOM 13503 N N . ALA G 1 87 ? 11.412 74.103 168.568 1.00 27.85 75 ALA G N 1
ATOM 13504 C CA . ALA G 1 87 ? 11.902 75.112 169.488 1.00 27.25 75 ALA G CA 1
ATOM 13505 C C . ALA G 1 87 ? 11.398 74.854 170.901 1.00 27.16 75 ALA G C 1
ATOM 13506 O O . ALA G 1 87 ? 12.149 75.001 171.867 1.00 27.16 75 ALA G O 1
ATOM 13508 N N . LEU G 1 88 ? 10.134 74.452 171.017 1.00 26.95 76 LEU G N 1
ATOM 13509 C CA . LEU G 1 88 ? 9.557 74.114 172.319 1.00 26.84 76 LEU G CA 1
ATOM 13510 C C . LEU G 1 88 ? 10.301 72.949 172.970 1.00 27.06 76 LEU G C 1
ATOM 13511 O O . LEU G 1 88 ? 10.425 72.889 174.193 1.00 27.05 76 LEU G O 1
ATOM 13516 N N . LYS G 1 89 ? 10.793 72.026 172.149 1.00 27.36 77 LYS G N 1
ATOM 13517 C CA . LYS G 1 89 ? 11.608 70.921 172.644 1.00 27.81 77 LYS G CA 1
ATOM 13518 C C . LYS G 1 89 ? 12.975 71.404 173.119 1.00 27.69 77 LYS G C 1
ATOM 13519 O O . LYS G 1 89 ? 13.540 70.863 174.073 1.00 27.64 77 LYS G O 1
ATOM 13525 N N . VAL G 1 90 ? 13.498 72.424 172.446 1.00 27.52 78 VAL G N 1
ATOM 13526 C CA . VAL G 1 90 ? 14.775 73.013 172.815 1.00 27.52 78 VAL G CA 1
ATOM 13527 C C . VAL G 1 90 ? 14.626 73.825 174.103 1.00 27.81 78 VAL G C 1
ATOM 13528 O O . VAL G 1 90 ? 15.530 73.853 174.936 1.00 27.49 78 VAL G O 1
ATOM 13532 N N . VAL G 1 91 ? 13.471 74.466 174.268 1.00 28.18 79 VAL G N 1
ATOM 13533 C CA . VAL G 1 91 ? 13.198 75.251 175.468 1.00 28.53 79 VAL G CA 1
ATOM 13534 C C . VAL G 1 91 ? 13.265 74.404 176.735 1.00 29.08 79 VAL G C 1
ATOM 13535 O O . VAL G 1 91 ? 13.817 74.836 177.742 1.00 29.36 79 VAL G O 1
ATOM 13539 N N . GLU G 1 92 ? 12.723 73.193 176.689 1.00 29.93 80 GLU G N 1
ATOM 13540 C CA . GLU G 1 92 ? 12.762 72.339 177.871 1.00 30.90 80 GLU G CA 1
ATOM 13541 C C . GLU G 1 92 ? 14.097 71.598 178.021 1.00 30.82 80 GLU G C 1
ATOM 13542 O O . GLU G 1 92 ? 14.436 71.143 179.113 1.00 31.01 80 GLU G O 1
ATOM 13548 N N . GLN G 1 93 ? 14.862 71.496 176.936 1.00 30.64 81 GLN G N 1
ATOM 13549 C CA . GLN G 1 93 ? 16.220 70.957 177.019 1.00 30.60 81 GLN G CA 1
ATOM 13550 C C . GLN G 1 93 ? 17.150 71.978 177.665 1.00 30.70 81 GLN G C 1
ATOM 13551 O O . GLN G 1 93 ? 18.128 71.618 178.320 1.00 30.77 81 GLN G O 1
ATOM 13557 N N . ALA G 1 94 ? 16.838 73.256 177.472 1.00 30.70 82 ALA G N 1
ATOM 13558 C CA . ALA G 1 94 ? 17.687 74.332 177.960 1.00 30.65 82 ALA G CA 1
ATOM 13559 C C . ALA G 1 94 ? 17.317 74.743 179.379 1.00 31.03 82 ALA G C 1
ATOM 13560 O O . ALA G 1 94 ? 18.081 75.442 180.045 1.00 31.43 82 ALA G O 1
ATOM 13562 N N . SER G 1 95 ? 16.147 74.308 179.835 1.00 30.94 83 SER G N 1
ATOM 13563 C CA . SER G 1 95 ? 15.692 74.608 181.187 1.00 30.81 83 SER G CA 1
ATOM 13564 C C . SER G 1 95 ? 16.480 73.814 182.223 1.00 30.76 83 SER G C 1
ATOM 13565 O O . SER G 1 95 ? 16.431 72.584 182.247 1.00 30.96 83 SER G O 1
ATOM 13568 N N . LEU G 1 96 ? 17.207 74.526 183.079 1.00 30.63 84 LEU G N 1
ATOM 13569 C CA . LEU G 1 96 ? 17.930 73.897 184.178 1.00 30.67 84 LEU G CA 1
ATOM 13570 C C . LEU G 1 96 ? 16.969 73.276 185.186 1.00 30.73 84 LEU G C 1
ATOM 13571 O O . LEU G 1 96 ? 17.158 72.139 185.619 1.00 30.51 84 LEU G O 1
ATOM 13576 N N . ARG G 1 97 ? 15.938 74.029 185.556 1.00 30.81 85 ARG G N 1
ATOM 13577 C CA . ARG G 1 97 ? 15.007 73.599 186.592 1.00 30.80 85 ARG G CA 1
ATOM 13578 C C . ARG G 1 97 ? 13.577 73.551 186.064 1.00 30.39 85 ARG G C 1
ATOM 13579 O O . ARG G 1 97 ? 13.162 72.564 185.458 1.00 30.29 85 ARG G O 1
ATOM 13587 N N . ALA G 1 98 ? 12.830 74.625 186.298 1.00 29.87 86 ALA G N 1
ATOM 13588 C CA . ALA G 1 98 ? 11.395 74.631 186.037 1.00 29.34 86 ALA G CA 1
ATOM 13589 C C . ALA G 1 98 ? 11.019 75.728 185.047 1.00 29.28 86 ALA G C 1
ATOM 13590 O O . ALA G 1 98 ? 10.107 75.561 184.238 1.00 28.94 86 ALA G O 1
ATOM 13592 N N . GLY G 1 99 ? 11.727 76.850 185.118 1.00 29.61 87 GLY G N 1
ATOM 13593 C CA . GLY G 1 99 ? 11.406 78.008 184.304 1.00 28.63 87 GLY G CA 1
ATOM 13594 C C . GLY G 1 99 ? 11.701 77.783 182.834 1.00 28.36 87 GLY G C 1
ATOM 13595 O O . GLY G 1 99 ? 12.492 76.910 182.476 1.00 28.66 87 GLY G O 1
ATOM 13596 N N . PRO G 1 100 ? 11.061 78.574 181.980 1.00 27.84 88 PRO G N 1
ATOM 13597 C CA . PRO G 1 100 ? 10.472 79.849 182.402 1.00 27.80 88 PRO G CA 1
ATOM 13598 C C . PRO G 1 100 ? 9.009 79.691 182.805 1.00 28.19 88 PRO G C 1
ATOM 13599 O O . PRO G 1 100 ? 8.374 78.700 182.444 1.00 28.23 88 PRO G O 1
ATOM 13603 N N . PRO G 1 101 ? 8.486 80.663 183.545 1.00 28.61 89 PRO G N 1
ATOM 13604 C CA . PRO G 1 101 ? 7.144 80.552 184.126 1.00 29.06 89 PRO G CA 1
ATOM 13605 C C . PRO G 1 101 ? 6.076 80.373 183.052 1.00 29.63 89 PRO G C 1
ATOM 13606 O O . PRO G 1 101 ? 5.041 79.759 183.310 1.00 29.75 89 PRO G O 1
ATOM 13610 N N . THR G 1 102 ? 6.332 80.906 181.862 1.00 30.30 90 THR G N 1
ATOM 13611 C CA . THR G 1 102 ? 5.355 80.887 180.794 1.00 30.99 90 THR G CA 1
ATOM 13612 C C . THR G 1 102 ? 6.085 80.766 179.469 1.00 31.54 90 THR G C 1
ATOM 13613 O O . THR G 1 102 ? 7.034 81.505 179.206 1.00 31.60 90 THR G O 1
ATOM 13617 N N . VAL G 1 103 ? 5.640 79.832 178.635 1.00 32.23 91 VAL G N 1
ATOM 13618 C CA . VAL G 1 103 ? 6.244 79.625 177.324 1.00 32.81 91 VAL G CA 1
ATOM 13619 C C . VAL G 1 103 ? 5.194 79.680 176.219 1.00 34.10 91 VAL G C 1
ATOM 13620 O O . VAL G 1 103 ? 4.180 78.984 176.277 1.00 35.39 91 VAL G O 1
ATOM 13624 N N . HIS G 1 104 ? 5.444 80.512 175.214 1.00 22.67 92 HIS G N 1
ATOM 13625 C CA . HIS G 1 104 ? 4.386 80.979 174.325 1.00 22.28 92 HIS G CA 1
ATOM 13626 C C . HIS G 1 104 ? 4.913 81.204 172.911 1.00 23.68 92 HIS G C 1
ATOM 13627 O O . HIS G 1 104 ? 5.972 81.802 172.721 1.00 39.01 92 HIS G O 1
ATOM 13634 N N . SER G 1 105 ? 4.167 80.721 171.923 1.00 36.97 93 SER G N 1
ATOM 13635 C CA . SER G 1 105 ? 4.626 80.735 170.539 1.00 36.42 93 SER G CA 1
ATOM 13636 C C . SER G 1 105 ? 3.635 81.464 169.637 1.00 35.91 93 SER G C 1
ATOM 13637 O O . SER G 1 105 ? 2.425 81.266 169.741 1.00 35.89 93 SER G O 1
ATOM 13640 N N . GLU G 1 106 ? 4.158 82.306 168.752 1.00 34.82 94 GLU G N 1
ATOM 13641 C CA . GLU G 1 106 ? 3.331 83.020 167.799 1.00 33.71 94 GLU G CA 1
ATOM 13642 C C . GLU G 1 106 ? 3.881 82.849 166.394 1.00 32.10 94 GLU G C 1
ATOM 13643 O O . GLU G 1 106 ? 5.092 82.894 166.185 1.00 32.01 94 GLU G O 1
ATOM 13649 N N . ILE G 1 107 ? 2.986 82.647 165.432 1.00 30.12 95 ILE G N 1
ATOM 13650 C CA . ILE G 1 107 ? 3.355 82.712 164.026 1.00 28.19 95 ILE G CA 1
ATOM 13651 C C . ILE G 1 107 ? 2.643 83.906 163.401 1.00 27.84 95 ILE G C 1
ATOM 13652 O O . ILE G 1 107 ? 1.437 83.866 163.170 1.00 27.88 95 ILE G O 1
ATOM 13657 N N . VAL G 1 108 ? 3.395 84.973 163.145 1.00 27.29 96 VAL G N 1
ATOM 13658 C CA . VAL G 1 108 ? 2.821 86.215 162.639 1.00 26.91 96 VAL G CA 1
ATOM 13659 C C . VAL G 1 108 ? 2.969 86.326 161.123 1.00 27.08 96 VAL G C 1
ATOM 13660 O O . VAL G 1 108 ? 4.069 86.193 160.590 1.00 26.79 96 VAL G O 1
ATOM 13664 N N . PRO G 1 109 ? 1.845 86.547 160.422 1.00 27.46 97 PRO G N 1
ATOM 13665 C CA . PRO G 1 109 ? 1.835 86.730 158.973 1.00 27.67 97 PRO G CA 1
ATOM 13666 C C . PRO G 1 109 ? 2.249 88.145 158.553 1.00 27.91 97 PRO G C 1
ATOM 13667 O O . PRO G 1 109 ? 1.475 88.857 157.904 1.00 28.16 97 PRO G O 1
ATOM 13671 N N . ALA G 1 110 ? 3.463 88.538 158.929 1.00 27.76 98 ALA G N 1
ATOM 13672 C CA . ALA G 1 110 ? 4.039 89.809 158.503 1.00 27.50 98 ALA G CA 1
ATOM 13673 C C . ALA G 1 110 ? 5.550 89.659 158.401 1.00 27.34 98 ALA G C 1
ATOM 13674 O O . ALA G 1 110 ? 6.086 88.586 158.669 1.00 27.50 98 ALA G O 1
ATOM 13676 N N . ALA G 1 111 ? 6.238 90.727 158.008 1.00 27.17 99 ALA G N 1
ATOM 13677 C CA . ALA G 1 111 ? 7.696 90.692 157.907 1.00 26.50 99 ALA G CA 1
ATOM 13678 C C . ALA G 1 111 ? 8.346 90.655 159.296 1.00 26.04 99 ALA G C 1
ATOM 13679 O O . ALA G 1 111 ? 7.808 91.202 160.261 1.00 25.59 99 ALA G O 1
ATOM 13681 N N . ALA G 1 112 ? 9.502 90.005 159.386 1.00 25.53 100 ALA G N 1
ATOM 13682 C CA . ALA G 1 112 ? 10.172 89.796 160.670 1.00 25.16 100 ALA G CA 1
ATOM 13683 C C . ALA G 1 112 ? 10.534 91.086 161.403 1.00 25.11 100 ALA G C 1
ATOM 13684 O O . ALA G 1 112 ? 10.115 91.285 162.545 1.00 25.26 100 ALA G O 1
ATOM 13686 N N . VAL G 1 113 ? 11.299 91.963 160.753 1.00 24.85 101 VAL G N 1
ATOM 13687 C CA . VAL G 1 113 ? 11.744 93.203 161.400 1.00 24.70 101 VAL G CA 1
ATOM 13688 C C . VAL G 1 113 ? 10.584 94.050 161.936 1.00 25.09 101 VAL G C 1
ATOM 13689 O O . VAL G 1 113 ? 10.553 94.356 163.123 1.00 25.33 101 VAL G O 1
ATOM 13693 N N . PRO G 1 114 ? 9.617 94.418 161.076 1.00 25.51 102 PRO G N 1
ATOM 13694 C CA . PRO G 1 114 ? 8.507 95.221 161.595 1.00 25.95 102 PRO G CA 1
ATOM 13695 C C . PRO G 1 114 ? 7.766 94.515 162.735 1.00 26.43 102 PRO G C 1
ATOM 13696 O O . PRO G 1 114 ? 7.373 95.157 163.716 1.00 26.57 102 PRO G O 1
ATOM 13700 N N . THR G 1 115 ? 7.583 93.204 162.598 1.00 26.63 103 THR G N 1
ATOM 13701 C CA . THR G 1 115 ? 6.900 92.410 163.612 1.00 26.88 103 THR G CA 1
ATOM 13702 C C . THR G 1 115 ? 7.652 92.421 164.940 1.00 26.56 103 THR G C 1
ATOM 13703 O O . THR G 1 115 ? 7.071 92.712 165.991 1.00 26.58 103 THR G O 1
ATOM 13707 N N . LEU G 1 116 ? 8.945 92.105 164.888 1.00 25.72 104 LEU G N 1
ATOM 13708 C CA . LEU G 1 116 ? 9.760 92.035 166.094 1.00 24.98 104 LEU G CA 1
ATOM 13709 C C . LEU G 1 116 ? 10.016 93.412 166.704 1.00 25.46 104 LEU G C 1
ATOM 13710 O O . LEU G 1 116 ? 9.983 93.567 167.926 1.00 25.58 104 LEU G O 1
ATOM 13715 N N . VAL G 1 117 ? 10.258 94.413 165.862 1.00 25.98 105 VAL G N 1
ATOM 13716 C CA . VAL G 1 117 ? 10.447 95.769 166.361 1.00 26.94 105 VAL G CA 1
ATOM 13717 C C . VAL G 1 117 ? 9.227 96.220 167.152 1.00 28.45 105 VAL G C 1
ATOM 13718 O O . VAL G 1 117 ? 9.356 96.823 168.215 1.00 28.56 105 VAL G O 1
ATOM 13722 N N . ASP G 1 118 ? 8.041 95.913 166.642 1.00 30.63 106 ASP G N 1
ATOM 13723 C CA . ASP G 1 118 ? 6.817 96.304 167.327 1.00 32.57 106 ASP G CA 1
ATOM 13724 C C . ASP G 1 118 ? 6.669 95.576 168.656 1.00 32.37 106 ASP G C 1
ATOM 13725 O O . ASP G 1 118 ? 6.280 96.172 169.653 1.00 32.48 106 ASP G O 1
ATOM 13730 N N . MET G 1 119 ? 6.983 94.285 168.667 1.00 32.09 107 MET G N 1
ATOM 13731 C CA . MET G 1 119 ? 6.819 93.479 169.869 1.00 31.71 107 MET G CA 1
ATOM 13732 C C . MET G 1 119 ? 7.838 93.841 170.942 1.00 31.62 107 MET G C 1
ATOM 13733 O O . MET G 1 119 ? 7.598 93.624 172.128 1.00 31.44 107 MET G O 1
ATOM 13738 N N . SER G 1 120 ? 8.970 94.401 170.524 1.00 31.71 108 SER G N 1
ATOM 13739 C CA . SER G 1 120 ? 10.025 94.786 171.459 1.00 31.94 108 SER G CA 1
ATOM 13740 C C . SER G 1 120 ? 9.576 95.891 172.404 1.00 32.50 108 SER G C 1
ATOM 13741 O O . SER G 1 120 ? 10.203 96.129 173.432 1.00 32.53 108 SER G O 1
ATOM 13744 N N . LYS G 1 121 ? 8.483 96.560 172.054 1.00 33.66 109 LYS G N 1
ATOM 13745 C CA . LYS G 1 121 ? 7.909 97.583 172.917 1.00 34.83 109 LYS G CA 1
ATOM 13746 C C . LYS G 1 121 ? 7.416 96.984 174.226 1.00 35.90 109 LYS G C 1
ATOM 13747 O O . LYS G 1 121 ? 7.197 97.705 175.195 1.00 36.38 109 LYS G O 1
ATOM 13753 N N . ASP G 1 122 ? 7.241 95.667 174.252 1.00 37.07 110 ASP G N 1
ATOM 13754 C CA . ASP G 1 122 ? 6.734 94.994 175.440 1.00 37.93 110 ASP G CA 1
ATOM 13755 C C . ASP G 1 122 ? 7.651 93.877 175.906 1.00 36.61 110 ASP G C 1
ATOM 13756 O O . ASP G 1 122 ? 7.225 92.972 176.620 1.00 36.74 110 ASP G O 1
ATOM 13761 N N . ALA G 1 123 ? 8.916 93.951 175.510 1.00 34.74 111 ALA G N 1
ATOM 13762 C CA . ALA G 1 123 ? 9.883 92.919 175.857 1.00 32.93 111 ALA G CA 1
ATOM 13763 C C . ALA G 1 123 ? 10.965 93.442 176.799 1.00 31.81 111 ALA G C 1
ATOM 13764 O O . ALA G 1 123 ? 11.296 94.628 176.784 1.00 31.58 111 ALA G O 1
ATOM 13766 N N . VAL G 1 124 ? 11.503 92.547 177.622 1.00 30.42 112 VAL G N 1
ATOM 13767 C CA . VAL G 1 124 ? 12.657 92.854 178.452 1.00 29.18 112 VAL G CA 1
ATOM 13768 C C . VAL G 1 124 ? 13.927 92.695 177.624 1.00 29.06 112 VAL G C 1
ATOM 13769 O O . VAL G 1 124 ? 14.816 93.538 177.668 1.00 29.01 112 VAL G O 1
ATOM 13773 N N . LEU G 1 125 ? 13.999 91.604 176.868 1.00 29.10 113 LEU G N 1
ATOM 13774 C CA . LEU G 1 125 ? 15.105 91.365 175.945 1.00 29.05 113 LEU G CA 1
ATOM 13775 C C . LEU G 1 125 ? 14.592 90.805 174.627 1.00 28.77 113 LEU G C 1
ATOM 13776 O O . LEU G 1 125 ? 13.551 90.149 174.582 1.00 28.82 113 LEU G O 1
ATOM 13781 N N . MET G 1 126 ? 15.341 91.062 173.561 1.00 28.34 114 MET G N 1
ATOM 13782 C CA . MET G 1 126 ? 15.024 90.561 172.234 1.00 27.79 114 MET G CA 1
ATOM 13783 C C . MET G 1 126 ? 16.205 89.727 171.757 1.00 26.05 114 MET G C 1
ATOM 13784 O O . MET G 1 126 ? 17.310 90.240 171.593 1.00 26.04 114 MET G O 1
ATOM 13789 N N . VAL G 1 127 ? 15.979 88.436 171.542 1.00 23.83 115 VAL G N 1
ATOM 13790 C CA . VAL G 1 127 ? 17.069 87.532 171.202 1.00 21.92 115 VAL G CA 1
ATOM 13791 C C . VAL G 1 127 ? 16.936 87.003 169.778 1.00 21.35 115 VAL G C 1
ATOM 13792 O O . VAL G 1 127 ? 15.891 86.487 169.402 1.00 21.16 115 VAL G O 1
ATOM 13796 N N . VAL G 1 128 ? 17.995 87.142 168.987 1.00 20.81 116 VAL G N 1
ATOM 13797 C CA . VAL G 1 128 ? 18.020 86.573 167.642 1.00 21.05 116 VAL G CA 1
ATOM 13798 C C . VAL G 1 128 ? 19.416 86.081 167.306 1.00 22.46 116 VAL G C 1
ATOM 13799 O O . VAL G 1 128 ? 20.395 86.510 167.913 1.00 22.43 116 VAL G O 1
ATOM 13803 N N . GLY G 1 129 ? 19.502 85.177 166.336 1.00 24.32 117 GLY G N 1
ATOM 13804 C CA . GLY G 1 129 ? 20.791 84.708 165.857 1.00 27.30 117 GLY G CA 1
ATOM 13805 C C . GLY G 1 129 ? 21.478 85.777 165.030 1.00 29.54 117 GLY G C 1
ATOM 13806 O O . GLY G 1 129 ? 20.855 86.755 164.609 1.00 29.70 117 GLY G O 1
ATOM 13807 N N . CYS G 1 130 ? 22.770 85.595 164.796 1.00 31.94 118 CYS G N 1
ATOM 13808 C CA . CYS G 1 130 ? 23.537 86.549 164.014 1.00 33.36 118 CYS G CA 1
ATOM 13809 C C . CYS G 1 130 ? 23.222 86.388 162.534 1.00 33.52 118 CYS G C 1
ATOM 13810 O O . CYS G 1 130 ? 22.963 87.363 161.827 1.00 33.69 118 CYS G O 1
ATOM 13813 N N . LEU G 1 131 ? 23.248 85.141 162.078 1.00 33.40 119 LEU G N 1
ATOM 13814 C CA . LEU G 1 131 ? 22.924 84.806 160.701 1.00 32.98 119 LEU G CA 1
ATOM 13815 C C . LEU G 1 131 ? 21.757 83.825 160.659 1.00 32.78 119 LEU G C 1
ATOM 13816 O O . LEU G 1 131 ? 21.567 83.033 161.583 1.00 32.78 119 LEU G O 1
ATOM 13821 N N . GLY G 1 132 ? 20.976 83.885 159.586 1.00 32.46 120 GLY G N 1
ATOM 13822 C CA . GLY G 1 132 ? 19.792 83.049 159.466 1.00 32.25 120 GLY G CA 1
ATOM 13823 C C . GLY G 1 132 ? 19.858 82.025 158.352 1.00 32.34 120 GLY G C 1
ATOM 13824 O O . GLY G 1 132 ? 20.939 81.617 157.924 1.00 31.97 120 GLY G O 1
ATOM 13825 N N . SER G 1 133 ? 18.687 81.610 157.881 1.00 32.77 121 SER G N 1
ATOM 13826 C CA . SER G 1 133 ? 18.595 80.574 156.864 1.00 33.28 121 SER G CA 1
ATOM 13827 C C . SER G 1 133 ? 19.070 81.065 155.500 1.00 33.70 121 SER G C 1
ATOM 13828 O O . SER G 1 133 ? 19.378 80.264 154.619 1.00 33.97 121 SER G O 1
ATOM 13831 N N . GLY G 1 134 ? 19.136 82.381 155.331 1.00 34.09 122 GLY G N 1
ATOM 13832 C CA . GLY G 1 134 ? 19.550 82.960 154.060 1.00 34.92 122 GLY G CA 1
ATOM 13833 C C . GLY G 1 134 ? 21.042 83.225 153.967 1.00 35.48 122 GLY G C 1
ATOM 13834 O O . GLY G 1 134 ? 21.522 83.799 152.987 1.00 35.65 122 GLY G O 1
ATOM 13835 N N . ARG G 1 135 ? 21.779 82.794 154.984 1.00 35.87 123 ARG G N 1
ATOM 13836 C CA . ARG G 1 135 ? 23.196 83.104 155.089 1.00 36.22 123 ARG G CA 1
ATOM 13837 C C . ARG G 1 135 ? 24.008 82.531 153.929 1.00 36.69 123 ARG G C 1
ATOM 13838 O O . ARG G 1 135 ? 23.649 81.510 153.351 1.00 36.93 123 ARG G O 1
ATOM 13846 N N . TRP G 1 136 ? 25.086 83.223 153.574 1.00 37.25 124 TRP G N 1
ATOM 13847 C CA . TRP G 1 136 ? 26.086 82.694 152.643 1.00 37.71 124 TRP G CA 1
ATOM 13848 C C . TRP G 1 136 ? 27.451 83.308 152.941 1.00 38.52 124 TRP G C 1
ATOM 13849 O O . TRP G 1 136 ? 27.523 84.385 153.530 1.00 38.63 124 TRP G O 1
ATOM 13860 N N . PRO G 1 137 ? 28.535 82.623 152.536 1.00 39.48 125 PRO G N 1
ATOM 13861 C CA . PRO G 1 137 ? 29.894 82.990 152.948 1.00 40.35 125 PRO G CA 1
ATOM 13862 C C . PRO G 1 137 ? 30.210 84.460 152.689 1.00 41.46 125 PRO G C 1
ATOM 13863 O O . PRO G 1 137 ? 30.002 84.957 151.581 1.00 41.55 125 PRO G O 1
ATOM 13867 N N . GLY G 1 138 ? 30.703 85.148 153.713 1.00 42.57 126 GLY G N 1
ATOM 13868 C CA . GLY G 1 138 ? 31.025 86.560 153.593 1.00 44.20 126 GLY G CA 1
ATOM 13869 C C . GLY G 1 138 ? 30.196 87.433 154.513 1.00 45.49 126 GLY G C 1
ATOM 13870 O O . GLY G 1 138 ? 30.723 88.333 155.166 1.00 45.67 126 GLY G O 1
ATOM 13871 N N . ARG G 1 139 ? 28.894 87.165 154.571 1.00 46.63 127 ARG G N 1
ATOM 13872 C CA . ARG G 1 139 ? 27.981 87.972 155.377 1.00 47.67 127 ARG G CA 1
ATOM 13873 C C . ARG G 1 139 ? 28.164 87.719 156.865 1.00 47.16 127 ARG G C 1
ATOM 13874 O O . ARG G 1 139 ? 28.318 86.577 157.295 1.00 47.21 127 ARG G O 1
ATOM 13882 N N . LEU G 1 140 ? 28.151 88.793 157.646 1.00 46.55 128 LEU G N 1
ATOM 13883 C CA . LEU G 1 140 ? 28.357 88.694 159.085 1.00 45.81 128 LEU G CA 1
ATOM 13884 C C . LEU G 1 140 ? 27.059 88.891 159.852 1.00 44.07 128 LEU G C 1
ATOM 13885 O O . LEU G 1 140 ? 26.910 88.403 160.968 1.00 43.99 128 LEU G O 1
ATOM 13890 N N . LEU G 1 141 ? 26.121 89.609 159.245 1.00 41.67 129 LEU G N 1
ATOM 13891 C CA . LEU G 1 141 ? 24.874 89.951 159.912 1.00 39.30 129 LEU G CA 1
ATOM 13892 C C . LEU G 1 141 ? 23.714 89.816 158.935 1.00 38.02 129 LEU G C 1
ATOM 13893 O O . LEU G 1 141 ? 23.822 90.211 157.775 1.00 37.95 129 LEU G O 1
ATOM 13898 N N . GLY G 1 142 ? 22.609 89.244 159.400 1.00 36.59 130 GLY G N 1
ATOM 13899 C CA . GLY G 1 142 ? 21.415 89.102 158.569 1.00 34.67 130 GLY G CA 1
ATOM 13900 C C . GLY G 1 142 ? 20.569 90.356 158.639 1.00 33.51 130 GLY G C 1
ATOM 13901 O O . GLY G 1 142 ? 20.814 91.225 159.470 1.00 33.64 130 GLY G O 1
ATOM 13902 N N . SER G 1 143 ? 19.566 90.456 157.777 1.00 32.43 131 SER G N 1
ATOM 13903 C CA . SER G 1 143 ? 18.737 91.653 157.734 1.00 31.58 131 SER G CA 1
ATOM 13904 C C . SER G 1 143 ? 17.893 91.826 158.990 1.00 31.01 131 SER G C 1
ATOM 13905 O O . SER G 1 143 ? 17.539 92.942 159.347 1.00 31.14 131 SER G O 1
ATOM 13908 N N . VAL G 1 144 ? 17.567 90.723 159.654 1.00 30.50 132 VAL G N 1
ATOM 13909 C CA . VAL G 1 144 ? 16.731 90.773 160.848 1.00 30.07 132 VAL G CA 1
ATOM 13910 C C . VAL G 1 144 ? 17.545 91.204 162.063 1.00 30.31 132 VAL G C 1
ATOM 13911 O O . VAL G 1 144 ? 17.151 92.116 162.786 1.00 30.20 132 VAL G O 1
ATOM 13915 N N . SER G 1 145 ? 18.680 90.551 162.282 1.00 30.71 133 SER G N 1
ATOM 13916 C CA . SER G 1 145 ? 19.563 90.923 163.376 1.00 31.66 133 SER G CA 1
ATOM 13917 C C . SER G 1 145 ? 20.027 92.372 163.214 1.00 32.64 133 SER G C 1
ATOM 13918 O O . SER G 1 145 ? 20.028 93.152 164.170 1.00 32.51 133 SER G O 1
ATOM 13921 N N . SER G 1 146 ? 20.404 92.724 161.989 1.00 33.82 134 SER G N 1
ATOM 13922 C CA . SER G 1 146 ? 20.803 94.083 161.651 1.00 34.79 134 SER G CA 1
ATOM 13923 C C . SER G 1 146 ? 19.702 95.109 161.923 1.00 35.04 134 SER G C 1
ATOM 13924 O O . SER G 1 146 ? 19.948 96.144 162.543 1.00 35.58 134 SER G O 1
ATOM 13927 N N . GLY G 1 147 ? 18.493 94.827 161.450 1.00 34.64 135 GLY G N 1
ATOM 13928 C CA . GLY G 1 147 ? 17.379 95.751 161.612 1.00 33.86 135 GLY G CA 1
ATOM 13929 C C . GLY G 1 147 ? 16.978 95.893 163.064 1.00 33.39 135 GLY G C 1
ATOM 13930 O O . GLY G 1 147 ? 16.535 96.956 163.504 1.00 33.65 135 GLY G O 1
ATOM 13931 N N . LEU G 1 148 ? 17.139 94.812 163.815 1.00 32.60 136 LEU G N 1
ATOM 13932 C CA . LEU G 1 148 ? 16.769 94.796 165.218 1.00 31.65 136 LEU G CA 1
ATOM 13933 C C . LEU G 1 148 ? 17.769 95.635 166.010 1.00 31.13 136 LEU G C 1
ATOM 13934 O O . LEU G 1 148 ? 17.391 96.382 166.915 1.00 31.11 136 LEU G O 1
ATOM 13939 N N . LEU G 1 149 ? 19.044 95.516 165.647 1.00 30.26 137 LEU G N 1
ATOM 13940 C CA . LEU G 1 149 ? 20.111 96.311 166.256 1.00 29.42 137 LEU G CA 1
ATOM 13941 C C . LEU G 1 149 ? 19.851 97.806 166.133 1.00 29.41 137 LEU G C 1
ATOM 13942 O O . LEU G 1 149 ? 20.251 98.589 166.992 1.00 29.51 137 LEU G O 1
ATOM 13947 N N . ARG G 1 150 ? 19.170 98.198 165.086 1.00 29.44 138 ARG G N 1
ATOM 13948 C CA . ARG G 1 150 ? 19.021 99.585 164.746 1.00 29.16 138 ARG G CA 1
ATOM 13949 C C . ARG G 1 150 ? 17.687 100.110 165.132 1.00 28.36 138 ARG G C 1
ATOM 13950 O O . ARG G 1 150 ? 17.548 101.275 165.280 1.00 28.30 138 ARG G O 1
ATOM 13958 N N . HIS G 1 151 ? 16.677 99.269 165.265 1.00 27.58 139 HIS G N 1
ATOM 13959 C CA . HIS G 1 151 ? 15.360 99.786 165.534 1.00 26.83 139 HIS G CA 1
ATOM 13960 C C . HIS G 1 151 ? 14.638 99.395 166.776 1.00 26.96 139 HIS G C 1
ATOM 13961 O O . HIS G 1 151 ? 13.632 99.963 167.077 1.00 27.24 139 HIS G O 1
ATOM 13968 N N . ALA G 1 152 ? 15.175 98.454 167.514 1.00 27.20 140 ALA G N 1
ATOM 13969 C CA . ALA G 1 152 ? 14.444 97.785 168.546 1.00 27.56 140 ALA G CA 1
ATOM 13970 C C . ALA G 1 152 ? 14.125 98.677 169.711 1.00 28.12 140 ALA G C 1
ATOM 13971 O O . ALA G 1 152 ? 14.793 99.623 169.920 1.00 28.19 140 ALA G O 1
ATOM 13973 N N . HIS G 1 153 ? 13.103 98.369 170.490 1.00 28.93 141 HIS G N 1
ATOM 13974 C CA . HIS G 1 153 ? 12.750 99.224 171.615 1.00 29.63 141 HIS G CA 1
ATOM 13975 C C . HIS G 1 153 ? 13.155 98.625 172.953 1.00 28.48 141 HIS G C 1
ATOM 13976 O O . HIS G 1 153 ? 12.630 98.994 174.003 1.00 28.49 141 HIS G O 1
ATOM 13983 N N . CYS G 1 154 ? 14.099 97.695 172.899 1.00 27.04 142 CYS G N 1
ATOM 13984 C CA . CYS G 1 154 ? 14.679 97.098 174.092 1.00 25.57 142 CYS G CA 1
ATOM 13985 C C . CYS G 1 154 ? 16.034 96.521 173.706 1.00 23.74 142 CYS G C 1
ATOM 13986 O O . CYS G 1 154 ? 16.362 96.447 172.516 1.00 23.71 142 CYS G O 1
ATOM 13989 N N . PRO G 1 155 ? 16.835 96.119 174.702 1.00 21.92 143 PRO G N 1
ATOM 13990 C CA . PRO G 1 155 ? 18.147 95.564 174.381 1.00 21.17 143 PRO G CA 1
ATOM 13991 C C . PRO G 1 155 ? 18.036 94.343 173.465 1.00 20.93 143 PRO G C 1
ATOM 13992 O O . PRO G 1 155 ? 17.071 93.588 173.554 1.00 20.65 143 PRO G O 1
ATOM 13996 N N . VAL G 1 156 ? 19.018 94.166 172.587 1.00 21.13 144 VAL G N 1
ATOM 13997 C CA . VAL G 1 156 ? 19.014 93.067 171.628 1.00 21.42 144 VAL G CA 1
ATOM 13998 C C . VAL G 1 156 ? 20.191 92.136 171.880 1.00 21.95 144 VAL G C 1
ATOM 13999 O O . VAL G 1 156 ? 21.337 92.582 171.967 1.00 22.31 144 VAL G O 1
ATOM 14003 N N . VAL G 1 157 ? 19.904 90.843 171.996 1.00 22.30 145 VAL G N 1
ATOM 14004 C CA . VAL G 1 157 ? 20.942 89.842 172.206 1.00 22.55 145 VAL G CA 1
ATOM 14005 C C . VAL G 1 157 ? 21.243 89.150 170.888 1.00 23.14 145 VAL G C 1
ATOM 14006 O O . VAL G 1 157 ? 20.339 88.608 170.255 1.00 23.56 145 VAL G O 1
ATOM 14010 N N . ILE G 1 158 ? 22.507 89.179 170.475 1.00 23.80 146 ILE G N 1
ATOM 14011 C CA . ILE G 1 158 ? 22.938 88.522 169.241 1.00 24.36 146 ILE G CA 1
ATOM 14012 C C . ILE G 1 158 ? 23.660 87.214 169.553 1.00 25.34 146 ILE G C 1
ATOM 14013 O O . ILE G 1 158 ? 24.704 87.220 170.198 1.00 25.56 146 ILE G O 1
ATOM 14018 N N . ILE G 1 159 ? 23.101 86.095 169.101 1.00 26.55 147 ILE G N 1
ATOM 14019 C CA . ILE G 1 159 ? 23.716 84.792 169.338 1.00 27.81 147 ILE G CA 1
ATOM 14020 C C . ILE G 1 159 ? 24.417 84.268 168.088 1.00 29.00 147 ILE G C 1
ATOM 14021 O O . ILE G 1 159 ? 23.894 84.376 166.985 1.00 29.30 147 ILE G O 1
ATOM 14026 N N . HIS G 1 160 ? 25.606 83.707 168.270 1.00 30.67 148 HIS G N 1
ATOM 14027 C CA . HIS G 1 160 ? 26.350 83.104 167.175 1.00 32.41 148 HIS G CA 1
ATOM 14028 C C . HIS G 1 160 ? 26.251 81.590 167.305 1.00 34.43 148 HIS G C 1
ATOM 14029 O O . HIS G 1 160 ? 26.177 81.067 168.414 1.00 34.51 148 HIS G O 1
ATOM 14036 N N . ASP G 1 161 ? 26.241 80.883 166.181 1.00 37.08 149 ASP G N 1
ATOM 14037 C CA . ASP G 1 161 ? 25.993 79.444 166.221 1.00 39.89 149 ASP G CA 1
ATOM 14038 C C . ASP G 1 161 ? 27.067 78.650 166.964 1.00 41.43 149 ASP G C 1
ATOM 14039 O O . ASP G 1 161 ? 26.837 77.504 167.337 1.00 41.71 149 ASP G O 1
ATOM 14044 N N . GLU G 1 162 ? 28.229 79.251 167.190 1.00 43.41 150 GLU G N 1
ATOM 14045 C CA . GLU G 1 162 ? 29.277 78.566 167.946 1.00 45.27 150 GLU G CA 1
ATOM 14046 C C . GLU G 1 162 ? 29.370 79.044 169.389 1.00 46.05 150 GLU G C 1
ATOM 14047 O O . GLU G 1 162 ? 30.294 78.677 170.109 1.00 46.05 150 GLU G O 1
ATOM 14053 N N . ASP G 1 163 ? 28.400 79.852 169.809 1.00 47.27 151 ASP G N 1
ATOM 14054 C CA . ASP G 1 163 ? 28.349 80.346 171.183 1.00 48.53 151 ASP G CA 1
ATOM 14055 C C . ASP G 1 163 ? 28.059 79.225 172.173 1.00 49.47 151 ASP G C 1
ATOM 14056 O O . ASP G 1 163 ? 27.033 78.550 172.081 1.00 49.40 151 ASP G O 1
ATOM 14061 N N . SER G 1 164 ? 28.969 79.036 173.121 1.00 50.76 152 SER G N 1
ATOM 14062 C CA . SER G 1 164 ? 28.781 78.063 174.189 1.00 51.82 152 SER G CA 1
ATOM 14063 C C . SER G 1 164 ? 27.682 78.535 175.135 1.00 52.53 152 SER G C 1
ATOM 14064 O O . SER G 1 164 ? 27.847 79.530 175.841 1.00 52.44 152 SER G O 1
ATOM 14067 N N . VAL G 1 165 ? 26.562 77.817 175.143 1.00 53.60 153 VAL G N 1
ATOM 14068 C CA . VAL G 1 165 ? 25.399 78.204 175.948 1.00 54.58 153 VAL G CA 1
ATOM 14069 C C . VAL G 1 165 ? 24.936 77.097 176.897 1.00 55.27 153 VAL G C 1
ATOM 14070 O O . VAL G 1 165 ? 24.497 77.368 178.016 1.00 55.39 153 VAL G O 1
ATOM 14074 N N . MET G 1 166 ? 25.044 75.852 176.451 1.00 56.16 154 MET G N 1
ATOM 14075 C CA . MET G 1 166 ? 24.529 74.720 177.216 1.00 57.05 154 MET G CA 1
ATOM 14076 C C . MET G 1 166 ? 25.327 74.354 178.481 1.00 57.77 154 MET G C 1
ATOM 14077 O O . MET G 1 166 ? 24.725 74.057 179.517 1.00 57.66 154 MET G O 1
ATOM 14082 N N . PRO G 1 167 ? 26.675 74.366 178.402 1.00 58.48 155 PRO G N 1
ATOM 14083 C CA . PRO G 1 167 ? 27.500 74.031 179.572 1.00 58.98 155 PRO G CA 1
ATOM 14084 C C . PRO G 1 167 ? 27.118 74.809 180.838 1.00 59.40 155 PRO G C 1
ATOM 14085 O O . PRO G 1 167 ? 27.003 76.036 180.806 1.00 59.62 155 PRO G O 1
ATOM 14089 N N . HIS G 1 168 ? 26.922 74.090 181.940 1.00 59.73 156 HIS G N 1
ATOM 14090 C CA . HIS G 1 168 ? 26.563 74.706 183.213 1.00 60.04 156 HIS G CA 1
ATOM 14091 C C . HIS G 1 168 ? 27.037 73.835 184.374 1.00 60.05 156 HIS G C 1
ATOM 14092 O O . HIS G 1 168 ? 26.929 72.611 184.311 1.00 60.32 156 HIS G O 1
ATOM 14099 N N . PRO G 1 169 ? 27.556 74.462 185.448 1.00 59.88 157 PRO G N 1
ATOM 14100 C CA . PRO G 1 169 ? 27.646 75.914 185.637 1.00 59.54 157 PRO G CA 1
ATOM 14101 C C . PRO G 1 169 ? 28.802 76.556 184.871 1.00 58.94 157 PRO G C 1
ATOM 14102 O O . PRO G 1 169 ? 29.946 76.115 184.991 1.00 59.22 157 PRO G O 1
ATOM 14106 N N . GLN G 1 170 ? 28.499 77.589 184.089 1.00 57.96 158 GLN G N 1
ATOM 14107 C CA . GLN G 1 170 ? 29.540 78.332 183.385 1.00 56.91 158 GLN G CA 1
ATOM 14108 C C . GLN G 1 170 ? 29.983 79.515 184.239 1.00 55.61 158 GLN G C 1
ATOM 14109 O O . GLN G 1 170 ? 29.164 80.345 184.637 1.00 55.53 158 GLN G O 1
ATOM 14115 N N . GLN G 1 171 ? 31.278 79.586 184.525 1.00 54.02 159 GLN G N 1
ATOM 14116 C CA . GLN G 1 171 ? 31.776 80.540 185.511 1.00 52.39 159 GLN G CA 1
ATOM 14117 C C . GLN G 1 171 ? 32.577 81.681 184.908 1.00 50.43 159 GLN G C 1
ATOM 14118 O O . GLN G 1 171 ? 33.083 82.537 185.632 1.00 50.35 159 GLN G O 1
ATOM 14124 N N . ALA G 1 172 ? 32.682 81.703 183.585 1.00 48.07 160 ALA G N 1
ATOM 14125 C CA . ALA G 1 172 ? 33.326 82.818 182.902 1.00 45.74 160 ALA G CA 1
ATOM 14126 C C . ALA G 1 172 ? 32.601 84.125 183.231 1.00 43.94 160 ALA G C 1
ATOM 14127 O O . ALA G 1 172 ? 31.378 84.149 183.372 1.00 43.79 160 ALA G O 1
ATOM 14129 N N . PRO G 1 173 ? 33.359 85.218 183.368 1.00 42.04 161 PRO G N 1
ATOM 14130 C CA . PRO G 1 173 ? 32.763 86.504 183.719 1.00 40.61 161 PRO G CA 1
ATOM 14131 C C . PRO G 1 173 ? 31.884 87.120 182.621 1.00 39.08 161 PRO G C 1
ATOM 14132 O O . PRO G 1 173 ? 31.825 86.616 181.495 1.00 38.66 161 PRO G O 1
ATOM 14136 N N . VAL G 1 174 ? 31.203 88.205 182.974 1.00 37.24 162 VAL G N 1
ATOM 14137 C CA . VAL G 1 174 ? 30.489 89.033 182.014 1.00 35.34 162 VAL G CA 1
ATOM 14138 C C . VAL G 1 174 ? 31.373 90.221 181.656 1.00 34.23 162 VAL G C 1
ATOM 14139 O O . VAL G 1 174 ? 31.819 90.953 182.535 1.00 34.19 162 VAL G O 1
ATOM 14143 N N . LEU G 1 175 ? 31.637 90.397 180.365 1.00 32.79 163 LEU G N 1
ATOM 14144 C CA . LEU G 1 175 ? 32.478 91.488 179.885 1.00 31.36 163 LEU G CA 1
ATOM 14145 C C . LEU G 1 175 ? 31.607 92.653 179.433 1.00 31.13 163 LEU G C 1
ATOM 14146 O O . LEU G 1 175 ? 30.660 92.462 178.678 1.00 31.35 163 LEU G O 1
ATOM 14151 N N . VAL G 1 176 ? 31.916 93.859 179.898 1.00 30.78 164 VAL G N 1
ATOM 14152 C CA . VAL G 1 176 ? 31.169 95.042 179.477 1.00 30.63 164 VAL G CA 1
ATOM 14153 C C . VAL G 1 176 ? 32.092 96.190 179.087 1.00 31.42 164 VAL G C 1
ATOM 14154 O O . VAL G 1 176 ? 33.056 96.491 179.792 1.00 31.36 164 VAL G O 1
ATOM 14158 N N . GLY G 1 177 ? 31.791 96.823 177.957 1.00 32.29 165 GLY G N 1
ATOM 14159 C CA . GLY G 1 177 ? 32.545 97.978 177.498 1.00 33.30 165 GLY G CA 1
ATOM 14160 C C . GLY G 1 177 ? 31.909 99.259 177.998 1.00 34.33 165 GLY G C 1
ATOM 14161 O O . GLY G 1 177 ? 30.731 99.515 177.746 1.00 34.14 165 GLY G O 1
ATOM 14162 N N . VAL G 1 178 ? 32.689 100.061 178.718 1.00 35.42 166 VAL G N 1
ATOM 14163 C CA . VAL G 1 178 ? 32.202 101.322 179.261 1.00 36.39 166 VAL G CA 1
ATOM 14164 C C . VAL G 1 178 ? 32.925 102.485 178.599 1.00 36.68 166 VAL G C 1
ATOM 14165 O O . VAL G 1 178 ? 34.142 102.440 178.431 1.00 36.96 166 VAL G O 1
ATOM 14169 N N . ASP G 1 179 ? 32.180 103.521 178.216 1.00 36.82 167 ASP G N 1
ATOM 14170 C CA . ASP G 1 179 ? 32.795 104.707 177.615 1.00 37.03 167 ASP G CA 1
ATOM 14171 C C . ASP G 1 179 ? 32.271 106.012 178.212 1.00 37.44 167 ASP G C 1
ATOM 14172 O O . ASP G 1 179 ? 32.658 107.099 177.782 1.00 37.67 167 ASP G O 1
ATOM 14177 N N . GLY G 1 180 ? 31.389 105.902 179.199 1.00 37.98 168 GLY G N 1
ATOM 14178 C CA . GLY G 1 180 ? 30.900 107.074 179.913 1.00 38.79 168 GLY G CA 1
ATOM 14179 C C . GLY G 1 180 ? 29.573 107.615 179.420 1.00 39.67 168 GLY G C 1
ATOM 14180 O O . GLY G 1 180 ? 28.891 108.339 180.143 1.00 39.64 168 GLY G O 1
ATOM 14181 N N . SER G 1 181 ? 29.200 107.271 178.192 1.00 40.75 169 SER G N 1
ATOM 14182 C CA . SER G 1 181 ? 27.944 107.757 177.619 1.00 42.14 169 SER G CA 1
ATOM 14183 C C . SER G 1 181 ? 26.726 107.212 178.364 1.00 43.11 169 SER G C 1
ATOM 14184 O O . SER G 1 181 ? 26.832 106.257 179.133 1.00 43.37 169 SER G O 1
ATOM 14187 N N . SER G 1 182 ? 25.567 107.822 178.133 1.00 44.18 170 SER G N 1
ATOM 14188 C CA . SER G 1 182 ? 24.344 107.400 178.809 1.00 45.00 170 SER G CA 1
ATOM 14189 C C . SER G 1 182 ? 23.907 106.015 178.346 1.00 45.03 170 SER G C 1
ATOM 14190 O O . SER G 1 182 ? 23.340 105.244 179.117 1.00 45.33 170 SER G O 1
ATOM 14193 N N . ALA G 1 183 ? 24.171 105.702 177.082 1.00 44.86 171 ALA G N 1
ATOM 14194 C CA . ALA G 1 183 ? 23.833 104.388 176.544 1.00 44.48 171 ALA G CA 1
ATOM 14195 C C . ALA G 1 183 ? 24.738 103.328 177.157 1.00 44.04 171 ALA G C 1
ATOM 14196 O O . ALA G 1 183 ? 24.314 102.198 177.400 1.00 43.91 171 ALA G O 1
ATOM 14198 N N . SER G 1 184 ? 25.988 103.709 177.410 1.00 43.44 172 SER G N 1
ATOM 14199 C CA . SER G 1 184 ? 26.954 102.834 178.062 1.00 42.70 172 SER G CA 1
ATOM 14200 C C . SER G 1 184 ? 26.543 102.575 179.508 1.00 42.28 172 SER G C 1
ATOM 14201 O O . SER G 1 184 ? 26.801 101.506 180.057 1.00 41.86 172 SER G O 1
ATOM 14204 N N . GLU G 1 185 ? 25.898 103.564 180.118 1.00 42.14 173 GLU G N 1
ATOM 14205 C CA . GLU G 1 185 ? 25.398 103.426 181.478 1.00 42.06 173 GLU G CA 1
ATOM 14206 C C . GLU G 1 185 ? 24.345 102.321 181.542 1.00 40.84 173 GLU G C 1
ATOM 14207 O O . GLU G 1 185 ? 24.309 101.538 182.492 1.00 40.80 173 GLU G O 1
ATOM 14213 N N . LEU G 1 186 ? 23.495 102.258 180.520 1.00 39.20 174 LEU G N 1
ATOM 14214 C CA . LEU G 1 186 ? 22.492 101.205 180.425 1.00 37.42 174 LEU G CA 1
ATOM 14215 C C . LEU G 1 186 ? 23.180 99.850 180.273 1.00 36.05 174 LEU G C 1
ATOM 14216 O O . LEU G 1 186 ? 22.813 98.882 180.936 1.00 35.79 174 LEU G O 1
ATOM 14221 N N . ALA G 1 187 ? 24.180 99.785 179.399 1.00 34.40 175 ALA G N 1
ATOM 14222 C CA . ALA G 1 187 ? 24.949 98.559 179.226 1.00 33.18 175 ALA G CA 1
ATOM 14223 C C . ALA G 1 187 ? 25.486 98.061 180.572 1.00 32.55 175 ALA G C 1
ATOM 14224 O O . ALA G 1 187 ? 25.365 96.880 180.900 1.00 32.51 175 ALA G O 1
ATOM 14226 N N . THR G 1 188 ? 26.069 98.969 181.350 1.00 31.63 176 THR G N 1
ATOM 14227 C CA . THR G 1 188 ? 26.570 98.638 182.680 1.00 30.72 176 THR G CA 1
ATOM 14228 C C . THR G 1 188 ? 25.469 98.052 183.565 1.00 30.30 176 THR G C 1
ATOM 14229 O O . THR G 1 188 ? 25.669 97.033 184.225 1.00 30.06 176 THR G O 1
ATOM 14233 N N . ALA G 1 189 ? 24.305 98.692 183.571 1.00 30.06 177 ALA G N 1
ATOM 14234 C CA . ALA G 1 189 ? 23.185 98.226 184.379 1.00 30.22 177 ALA G CA 1
ATOM 14235 C C . ALA G 1 189 ? 22.854 96.760 184.115 1.00 30.89 177 ALA G C 1
ATOM 14236 O O . ALA G 1 189 ? 22.748 95.973 185.055 1.00 31.01 177 ALA G O 1
ATOM 14238 N N . ILE G 1 190 ? 22.690 96.385 182.847 1.00 31.59 178 ILE G N 1
ATOM 14239 C CA . ILE G 1 190 ? 22.362 94.995 182.527 1.00 32.45 178 ILE G CA 1
ATOM 14240 C C . ILE G 1 190 ? 23.542 94.048 182.717 1.00 32.27 178 ILE G C 1
ATOM 14241 O O . ILE G 1 190 ? 23.356 92.897 183.103 1.00 32.58 178 ILE G O 1
ATOM 14246 N N . ALA G 1 191 ? 24.752 94.535 182.468 1.00 32.00 179 ALA G N 1
ATOM 14247 C CA . ALA G 1 191 ? 25.944 93.733 182.710 1.00 31.87 179 ALA G CA 1
ATOM 14248 C C . ALA G 1 191 ? 26.005 93.275 184.165 1.00 32.01 179 ALA G C 1
ATOM 14249 O O . ALA G 1 191 ? 26.283 92.110 184.445 1.00 31.90 179 ALA G O 1
ATOM 14251 N N . PHE G 1 192 ? 25.740 94.195 185.088 1.00 32.47 180 PHE G N 1
ATOM 14252 C CA . PHE G 1 192 ? 25.755 93.868 186.514 1.00 33.03 180 PHE G CA 1
ATOM 14253 C C . PHE G 1 192 ? 24.569 93.007 186.904 1.00 33.35 180 PHE G C 1
ATOM 14254 O O . PHE G 1 192 ? 24.709 92.060 187.674 1.00 33.41 180 PHE G O 1
ATOM 14262 N N . ASP G 1 193 ? 23.400 93.342 186.371 1.00 33.86 181 ASP G N 1
ATOM 14263 C CA . ASP G 1 193 ? 22.201 92.559 186.615 1.00 34.20 181 ASP G CA 1
ATOM 14264 C C . ASP G 1 193 ? 22.435 91.121 186.174 1.00 33.65 181 ASP G C 1
ATOM 14265 O O . ASP G 1 193 ? 22.167 90.174 186.913 1.00 33.38 181 ASP G O 1
ATOM 14270 N N . GLU G 1 194 ? 22.955 90.977 184.962 1.00 32.95 182 GLU G N 1
ATOM 14271 C CA . GLU G 1 194 ? 23.200 89.676 184.371 1.00 32.21 182 GLU G CA 1
ATOM 14272 C C . GLU G 1 194 ? 24.261 88.895 185.160 1.00 31.22 182 GLU G C 1
ATOM 14273 O O . GLU G 1 194 ? 24.089 87.706 185.432 1.00 31.01 182 GLU G O 1
ATOM 14279 N N . ALA G 1 195 ? 25.344 89.568 185.542 1.00 30.09 183 ALA G N 1
ATOM 14280 C CA . ALA G 1 195 ? 26.425 88.922 186.291 1.00 28.91 183 ALA G CA 1
ATOM 14281 C C . ALA G 1 195 ? 25.974 88.515 187.688 1.00 28.29 183 ALA G C 1
ATOM 14282 O O . ALA G 1 195 ? 26.341 87.453 188.187 1.00 27.91 183 ALA G O 1
ATOM 14284 N N . SER G 1 196 ? 25.178 89.372 188.314 1.00 27.92 184 SER G N 1
ATOM 14285 C CA . SER G 1 196 ? 24.634 89.097 189.632 1.00 27.73 184 SER G CA 1
ATOM 14286 C C . SER G 1 196 ? 23.788 87.828 189.631 1.00 28.18 184 SER G C 1
ATOM 14287 O O . SER G 1 196 ? 23.990 86.942 190.459 1.00 28.27 184 SER G O 1
ATOM 14290 N N . ARG G 1 197 ? 22.847 87.748 188.692 1.00 28.82 185 ARG G N 1
ATOM 14291 C CA . ARG G 1 197 ? 21.934 86.612 188.597 1.00 29.24 185 ARG G CA 1
ATOM 14292 C C . ARG G 1 197 ? 22.646 85.312 188.242 1.00 30.31 185 ARG G C 1
ATOM 14293 O O . ARG G 1 197 ? 22.222 84.234 188.654 1.00 30.33 185 ARG G O 1
ATOM 14301 N N . ARG G 1 198 ? 23.721 85.413 187.468 1.00 31.88 186 ARG G N 1
ATOM 14302 C CA . ARG G 1 198 ? 24.464 84.229 187.044 1.00 33.83 186 ARG G CA 1
ATOM 14303 C C . ARG G 1 198 ? 25.501 83.804 188.072 1.00 35.60 186 ARG G C 1
ATOM 14304 O O . ARG G 1 198 ? 26.174 82.789 187.895 1.00 35.55 186 ARG G O 1
ATOM 14312 N N . ASN G 1 199 ? 25.626 84.589 189.140 1.00 38.04 187 ASN G N 1
ATOM 14313 C CA . ASN G 1 199 ? 26.635 84.359 190.169 1.00 40.07 187 ASN G CA 1
ATOM 14314 C C . ASN G 1 199 ? 28.055 84.287 189.632 1.00 39.87 187 ASN G C 1
ATOM 14315 O O . ASN G 1 199 ? 28.839 83.435 190.042 1.00 39.89 187 ASN G O 1
ATOM 14320 N N . VAL G 1 200 ? 28.380 85.190 188.715 1.00 39.56 188 VAL G N 1
ATOM 14321 C CA . VAL G 1 200 ? 29.709 85.230 188.126 1.00 39.44 188 VAL G CA 1
ATOM 14322 C C . VAL G 1 200 ? 30.321 86.613 188.292 1.00 39.96 188 VAL G C 1
ATOM 14323 O O . VAL G 1 200 ? 29.689 87.521 188.833 1.00 39.86 188 VAL G O 1
ATOM 14327 N N . ASP G 1 201 ? 31.555 86.773 187.834 1.00 40.78 189 ASP G N 1
ATOM 14328 C CA . ASP G 1 201 ? 32.248 88.044 187.997 1.00 41.59 189 ASP G CA 1
ATOM 14329 C C . ASP G 1 201 ? 32.085 88.939 186.776 1.00 40.28 189 ASP G C 1
ATOM 14330 O O . ASP G 1 201 ? 31.545 88.520 185.755 1.00 40.29 189 ASP G O 1
ATOM 14335 N N . LEU G 1 202 ? 32.553 90.176 186.894 1.00 38.42 190 LEU G N 1
ATOM 14336 C CA . LEU G 1 202 ? 32.376 91.163 185.841 1.00 36.47 190 LEU G CA 1
ATOM 14337 C C . LEU G 1 202 ? 33.701 91.807 185.452 1.00 35.27 190 LEU G C 1
ATOM 14338 O O . LEU G 1 202 ? 34.489 92.190 186.310 1.00 35.43 190 LEU G O 1
ATOM 14343 N N . VAL G 1 203 ? 33.944 91.917 184.153 1.00 33.75 191 VAL G N 1
ATOM 14344 C CA . VAL G 1 203 ? 35.108 92.627 183.657 1.00 32.36 191 VAL G CA 1
ATOM 14345 C C . VAL G 1 203 ? 34.639 93.880 182.934 1.00 32.28 191 VAL G C 1
ATOM 14346 O O . VAL G 1 203 ? 33.972 93.792 181.901 1.00 32.14 191 VAL G O 1
ATOM 14350 N N . ALA G 1 204 ? 34.973 95.043 183.484 1.00 32.22 192 ALA G N 1
ATOM 14351 C CA . ALA G 1 204 ? 34.640 96.314 182.849 1.00 32.43 192 ALA G CA 1
ATOM 14352 C C . ALA G 1 204 ? 35.843 96.850 182.090 1.00 32.89 192 ALA G C 1
ATOM 14353 O O . ALA G 1 204 ? 36.883 97.125 182.681 1.00 32.91 192 ALA G O 1
ATOM 14355 N N . LEU G 1 205 ? 35.700 96.989 180.778 1.00 33.82 193 LEU G N 1
ATOM 14356 C CA . LEU G 1 205 ? 36.794 97.470 179.941 1.00 34.89 193 LEU G CA 1
ATOM 14357 C C . LEU G 1 205 ? 36.513 98.858 179.388 1.00 36.37 193 LEU G C 1
ATOM 14358 O O . LEU G 1 205 ? 35.417 99.131 178.903 1.00 36.51 193 LEU G O 1
ATOM 14363 N N . HIS G 1 206 ? 37.509 99.735 179.474 1.00 38.49 194 HIS G N 1
ATOM 14364 C CA . HIS G 1 206 ? 37.420 101.057 178.870 1.00 40.29 194 HIS G CA 1
ATOM 14365 C C . HIS G 1 206 ? 38.636 101.318 177.999 1.00 40.38 194 HIS G C 1
ATOM 14366 O O . HIS G 1 206 ? 39.769 101.075 178.410 1.00 40.51 194 HIS G O 1
ATOM 14373 N N . ALA G 1 207 ? 38.394 101.796 176.786 1.00 40.50 195 ALA G N 1
ATOM 14374 C CA . ALA G 1 207 ? 39.472 102.263 175.935 1.00 40.61 195 ALA G CA 1
ATOM 14375 C C . ALA G 1 207 ? 39.568 103.770 176.100 1.00 40.81 195 ALA G C 1
ATOM 14376 O O . ALA G 1 207 ? 38.571 104.481 175.951 1.00 40.74 195 ALA G O 1
ATOM 14378 N N . TRP G 1 208 ? 40.765 104.249 176.428 1.00 40.96 196 TRP G N 1
ATOM 14379 C CA . TRP G 1 208 ? 40.986 105.670 176.669 1.00 41.04 196 TRP G CA 1
ATOM 14380 C C . TRP G 1 208 ? 40.593 106.505 175.456 1.00 40.77 196 TRP G C 1
ATOM 14381 O O . TRP G 1 208 ? 39.912 107.519 175.593 1.00 40.53 196 TRP G O 1
ATOM 14392 N N . SER G 1 209 ? 41.005 106.058 174.273 1.00 40.67 197 SER G N 1
ATOM 14393 C CA . SER G 1 209 ? 40.704 106.767 173.032 1.00 40.84 197 SER G CA 1
ATOM 14394 C C . SER G 1 209 ? 39.847 105.928 172.084 1.00 40.91 197 SER G C 1
ATOM 14395 O O . SER G 1 209 ? 40.131 104.753 171.857 1.00 40.85 197 SER G O 1
ATOM 14398 N N . ASP G 1 210 ? 38.805 106.544 171.531 1.00 41.08 198 ASP G N 1
ATOM 14399 C CA . ASP G 1 210 ? 37.939 105.877 170.561 1.00 41.42 198 ASP G CA 1
ATOM 14400 C C . ASP G 1 210 ? 38.640 105.691 169.217 1.00 42.84 198 ASP G C 1
ATOM 14401 O O . ASP G 1 210 ? 38.363 104.736 168.497 1.00 42.88 198 ASP G O 1
ATOM 14406 N N . VAL G 1 211 ? 39.546 106.605 168.885 1.00 45.12 199 VAL G N 1
ATOM 14407 C CA . VAL G 1 211 ? 40.291 106.535 167.627 1.00 47.44 199 VAL G CA 1
ATOM 14408 C C . VAL G 1 211 ? 41.690 105.964 167.848 1.00 49.58 199 VAL G C 1
ATOM 14409 O O . VAL G 1 211 ? 42.209 105.996 168.966 1.00 49.57 199 VAL G O 1
ATOM 14413 N N . ASP G 1 212 ? 42.296 105.443 166.784 1.00 52.51 200 ASP G N 1
ATOM 14414 C CA . ASP G 1 212 ? 43.631 104.853 166.890 1.00 55.40 200 ASP G CA 1
ATOM 14415 C C . ASP G 1 212 ? 44.664 105.895 167.311 1.00 56.28 200 ASP G C 1
ATOM 14416 O O . ASP G 1 212 ? 44.596 107.055 166.903 1.00 56.52 200 ASP G O 1
ATOM 14421 N N . VAL G 1 213 ? 45.625 105.463 168.121 1.00 57.13 201 VAL G N 1
ATOM 14422 C CA . VAL G 1 213 ? 46.551 106.370 168.787 1.00 57.81 201 VAL G CA 1
ATOM 14423 C C . VAL G 1 213 ? 48.009 105.938 168.622 1.00 58.91 201 VAL G C 1
ATOM 14424 O O . VAL G 1 213 ? 48.929 106.676 168.974 1.00 58.94 201 VAL G O 1
ATOM 14428 N N . SER G 1 214 ? 48.206 104.753 168.053 1.00 60.29 202 SER G N 1
ATOM 14429 C CA . SER G 1 214 ? 49.528 104.128 167.947 1.00 61.74 202 SER G CA 1
ATOM 14430 C C . SER G 1 214 ? 50.670 105.058 167.513 1.00 62.80 202 SER G C 1
ATOM 14431 O O . SER G 1 214 ? 51.756 105.022 168.093 1.00 62.93 202 SER G O 1
ATOM 14434 N N . GLU G 1 215 ? 50.430 105.882 166.498 1.00 63.98 203 GLU G N 1
ATOM 14435 C CA . GLU G 1 215 ? 51.489 106.735 165.956 1.00 65.14 203 GLU G CA 1
ATOM 14436 C C . GLU G 1 215 ? 51.436 108.169 166.480 1.00 65.64 203 GLU G C 1
ATOM 14437 O O . GLU G 1 215 ? 51.890 109.099 165.815 1.00 65.76 203 GLU G O 1
ATOM 14443 N N . TRP G 1 216 ? 50.890 108.340 167.678 1.00 66.28 204 TRP G N 1
ATOM 14444 C CA . TRP G 1 216 ? 50.763 109.660 168.284 1.00 66.97 204 TRP G CA 1
ATOM 14445 C C . TRP G 1 216 ? 51.972 109.998 169.161 1.00 67.70 204 TRP G C 1
ATOM 14446 O O . TRP G 1 216 ? 52.268 109.287 170.123 1.00 67.81 204 TRP G O 1
ATOM 14457 N N . PRO G 1 217 ? 52.676 111.090 168.823 1.00 68.38 205 PRO G N 1
ATOM 14458 C CA . PRO G 1 217 ? 53.899 111.494 169.514 1.00 68.87 205 PRO G CA 1
ATOM 14459 C C . PRO G 1 217 ? 53.647 112.212 170.842 1.00 69.38 205 PRO G C 1
ATOM 14460 O O . PRO G 1 217 ? 52.659 112.935 170.982 1.00 69.44 205 PRO G O 1
ATOM 14464 N N . GLY G 1 218 ? 54.546 112.006 171.802 1.00 69.95 206 GLY G N 1
ATOM 14465 C CA . GLY G 1 218 ? 54.490 112.696 173.089 1.00 70.57 206 GLY G CA 1
ATOM 14466 C C . GLY G 1 218 ? 53.265 112.345 173.908 1.00 71.11 206 GLY G C 1
ATOM 14467 O O . GLY G 1 218 ? 52.394 113.187 174.136 1.00 71.09 206 GLY G O 1
ATOM 14468 N N . ILE G 1 219 ? 53.203 111.097 174.362 1.00 71.59 207 ILE G N 1
ATOM 14469 C CA . ILE G 1 219 ? 52.031 110.610 175.076 1.00 72.12 207 ILE G CA 1
ATOM 14470 C C . ILE G 1 219 ? 52.251 110.419 176.579 1.00 72.33 207 ILE G C 1
ATOM 14471 O O . ILE G 1 219 ? 51.746 111.204 177.384 1.00 72.39 207 ILE G O 1
ATOM 14476 N N . ASP G 1 220 ? 53.003 109.384 176.951 1.00 72.55 208 ASP G N 1
ATOM 14477 C CA . ASP G 1 220 ? 53.166 109.003 178.357 1.00 72.78 208 ASP G CA 1
ATOM 14478 C C . ASP G 1 220 ? 51.973 108.159 178.808 1.00 72.80 208 ASP G C 1
ATOM 14479 O O . ASP G 1 220 ? 51.096 108.634 179.534 1.00 72.66 208 ASP G O 1
ATOM 14484 N N . TRP G 1 221 ? 51.948 106.903 178.369 1.00 72.84 209 TRP G N 1
ATOM 14485 C CA . TRP G 1 221 ? 50.824 106.012 178.651 1.00 72.85 209 TRP G CA 1
ATOM 14486 C C . TRP G 1 221 ? 50.629 105.728 180.148 1.00 72.71 209 TRP G C 1
ATOM 14487 O O . TRP G 1 221 ? 49.529 105.910 180.669 1.00 72.86 209 TRP G O 1
ATOM 14498 N N . PRO G 1 222 ? 51.694 105.288 180.842 1.00 72.47 210 PRO G N 1
ATOM 14499 C CA . PRO G 1 222 ? 51.593 104.989 182.272 1.00 72.13 210 PRO G CA 1
ATOM 14500 C C . PRO G 1 222 ? 50.808 106.026 183.077 1.00 71.68 210 PRO G C 1
ATOM 14501 O O . PRO G 1 222 ? 49.939 105.660 183.867 1.00 71.68 210 PRO G O 1
ATOM 14505 N N . ALA G 1 223 ? 51.106 107.305 182.876 1.00 71.24 211 ALA G N 1
ATOM 14506 C CA . ALA G 1 223 ? 50.441 108.366 183.632 1.00 71.01 211 ALA G CA 1
ATOM 14507 C C . ALA G 1 223 ? 48.967 108.512 183.257 1.00 70.85 211 ALA G C 1
ATOM 14508 O O . ALA G 1 223 ? 48.116 108.719 184.126 1.00 70.80 211 ALA G O 1
ATOM 14510 N N . THR G 1 224 ? 48.675 108.406 181.963 1.00 70.55 212 THR G N 1
ATOM 14511 C CA . THR G 1 224 ? 47.306 108.522 181.463 1.00 70.14 212 THR G CA 1
ATOM 14512 C C . THR G 1 224 ? 46.471 107.307 181.865 1.00 69.85 212 THR G C 1
ATOM 14513 O O . THR G 1 224 ? 45.301 107.435 182.230 1.00 69.73 212 THR G O 1
ATOM 14517 N N . GLN G 1 225 ? 47.085 106.130 181.792 1.00 69.43 213 GLN G N 1
ATOM 14518 C CA . GLN G 1 225 ? 46.423 104.896 182.182 1.00 69.18 213 GLN G CA 1
ATOM 14519 C C . GLN G 1 225 ? 45.998 104.952 183.642 1.00 69.20 213 GLN G C 1
ATOM 14520 O O . GLN G 1 225 ? 44.828 104.740 183.959 1.00 69.27 213 GLN G O 1
ATOM 14526 N N . SER G 1 226 ? 46.953 105.242 184.523 1.00 69.12 214 SER G N 1
ATOM 14527 C CA . SER G 1 226 ? 46.690 105.320 185.958 1.00 68.98 214 SER G CA 1
ATOM 14528 C C . SER G 1 226 ? 45.599 106.336 186.258 1.00 68.86 214 SER G C 1
ATOM 14529 O O . SER G 1 226 ? 44.765 106.125 187.137 1.00 68.95 214 SER G O 1
ATOM 14532 N N . MET G 1 227 ? 45.617 107.441 185.520 1.00 68.74 215 MET G N 1
ATOM 14533 C CA . MET G 1 227 ? 44.596 108.470 185.645 1.00 68.60 215 MET G CA 1
ATOM 14534 C C . MET G 1 227 ? 43.230 107.905 185.266 1.00 68.15 215 MET G C 1
ATOM 14535 O O . MET G 1 227 ? 42.250 108.094 185.986 1.00 68.18 215 MET G O 1
ATOM 14540 N N . ALA G 1 228 ? 43.179 107.197 184.141 1.00 67.48 216 ALA G N 1
ATOM 14541 C CA . ALA G 1 228 ? 41.935 106.618 183.640 1.00 66.74 216 ALA G CA 1
ATOM 14542 C C . ALA G 1 228 ? 41.404 105.498 184.532 1.00 66.26 216 ALA G C 1
ATOM 14543 O O . ALA G 1 228 ? 40.194 105.364 184.712 1.00 66.11 216 ALA G O 1
ATOM 14545 N N . GLU G 1 229 ? 42.312 104.696 185.083 1.00 65.78 217 GLU G N 1
ATOM 14546 C CA . GLU G 1 229 ? 41.939 103.579 185.952 1.00 65.36 217 GLU G CA 1
ATOM 14547 C C . GLU G 1 229 ? 41.227 104.058 187.208 1.00 64.96 217 GLU G C 1
ATOM 14548 O O . GLU G 1 229 ? 40.310 103.403 187.702 1.00 64.85 217 GLU G O 1
ATOM 14554 N N . GLN G 1 230 ? 41.657 105.206 187.720 1.00 64.63 218 GLN G N 1
ATOM 14555 C CA . GLN G 1 230 ? 41.050 105.789 188.907 1.00 64.42 218 GLN G CA 1
ATOM 14556 C C . GLN G 1 230 ? 39.672 106.362 188.587 1.00 63.87 218 GLN G C 1
ATOM 14557 O O . GLN G 1 230 ? 38.748 106.275 189.397 1.00 63.91 218 GLN G O 1
ATOM 14563 N N . VAL G 1 231 ? 39.541 106.948 187.401 1.00 63.14 219 VAL G N 1
ATOM 14564 C CA . VAL G 1 231 ? 38.261 107.469 186.942 1.00 62.40 219 VAL G CA 1
ATOM 14565 C C . VAL G 1 231 ? 37.283 106.320 186.709 1.00 61.91 219 VAL G C 1
ATOM 14566 O O . VAL G 1 231 ? 36.079 106.464 186.928 1.00 61.80 219 VAL G O 1
ATOM 14570 N N . LEU G 1 232 ? 37.809 105.177 186.272 1.00 61.33 220 LEU G N 1
ATOM 14571 C CA . LEU G 1 232 ? 36.985 103.998 186.033 1.00 60.85 220 LEU G CA 1
ATOM 14572 C C . LEU G 1 232 ? 36.426 103.475 187.352 1.00 60.77 220 LEU G C 1
ATOM 14573 O O . LEU G 1 232 ? 35.224 103.244 187.475 1.00 60.83 220 LEU G O 1
ATOM 14578 N N . ALA G 1 233 ? 37.303 103.299 188.337 1.00 60.68 221 ALA G N 1
ATOM 14579 C CA . ALA G 1 233 ? 36.895 102.818 189.655 1.00 60.59 221 ALA G CA 1
ATOM 14580 C C . ALA G 1 233 ? 35.894 103.765 190.307 1.00 60.62 221 ALA G C 1
ATOM 14581 O O . ALA G 1 233 ? 34.999 103.337 191.037 1.00 60.49 221 ALA G O 1
ATOM 14583 N N . GLU G 1 234 ? 36.050 105.055 190.029 1.00 60.75 222 GLU G N 1
ATOM 14584 C CA . GLU G 1 234 ? 35.184 106.077 190.596 1.00 60.92 222 GLU G CA 1
ATOM 14585 C C . GLU G 1 234 ? 33.749 105.929 190.092 1.00 60.60 222 GLU G C 1
ATOM 14586 O O . GLU G 1 234 ? 32.800 106.053 190.863 1.00 60.63 222 GLU G O 1
ATOM 14592 N N . ARG G 1 235 ? 33.593 105.654 188.801 1.00 60.28 223 ARG G N 1
ATOM 14593 C CA . ARG G 1 235 ? 32.261 105.502 188.215 1.00 59.99 223 ARG G CA 1
ATOM 14594 C C . ARG G 1 235 ? 31.605 104.175 188.596 1.00 59.17 223 ARG G C 1
ATOM 14595 O O . ARG G 1 235 ? 30.385 104.101 188.743 1.00 58.94 223 ARG G O 1
ATOM 14603 N N . LEU G 1 236 ? 32.418 103.134 188.757 1.00 58.22 224 LEU G N 1
ATOM 14604 C CA . LEU G 1 236 ? 31.908 101.807 189.099 1.00 57.35 224 LEU G CA 1
ATOM 14605 C C . LEU G 1 236 ? 31.570 101.680 190.580 1.00 57.01 224 LEU G C 1
ATOM 14606 O O . LEU G 1 236 ? 30.765 100.833 190.969 1.00 57.11 224 LEU G O 1
ATOM 14611 N N . ALA G 1 237 ? 32.192 102.515 191.408 1.00 56.50 225 ALA G N 1
ATOM 14612 C CA . ALA G 1 237 ? 31.777 102.627 192.800 1.00 55.73 225 ALA G CA 1
ATOM 14613 C C . ALA G 1 237 ? 30.324 103.073 192.777 1.00 55.12 225 ALA G C 1
ATOM 14614 O O . ALA G 1 237 ? 29.967 103.994 192.041 1.00 55.33 225 ALA G O 1
ATOM 14616 N N . GLY G 1 238 ? 29.483 102.414 193.563 1.00 54.23 226 GLY G N 1
ATOM 14617 C CA . GLY G 1 238 ? 28.046 102.647 193.483 1.00 53.15 226 GLY G CA 1
ATOM 14618 C C . GLY G 1 238 ? 27.374 101.430 192.884 1.00 52.45 226 GLY G C 1
ATOM 14619 O O . GLY G 1 238 ? 26.377 100.941 193.413 1.00 52.51 226 GLY G O 1
ATOM 14620 N N . TRP G 1 239 ? 27.924 100.940 191.773 1.00 51.59 227 TRP G N 1
ATOM 14621 C CA . TRP G 1 239 ? 27.528 99.643 191.236 1.00 50.71 227 TRP G CA 1
ATOM 14622 C C . TRP G 1 239 ? 28.070 98.548 192.146 1.00 50.37 227 TRP G C 1
ATOM 14623 O O . TRP G 1 239 ? 27.364 97.592 192.475 1.00 50.43 227 TRP G O 1
ATOM 14634 N N . GLN G 1 240 ? 29.329 98.698 192.551 1.00 49.79 228 GLN G N 1
ATOM 14635 C CA . GLN G 1 240 ? 29.958 97.765 193.475 1.00 49.35 228 GLN G CA 1
ATOM 14636 C C . GLN G 1 240 ? 29.188 97.711 194.787 1.00 49.08 228 GLN G C 1
ATOM 14637 O O . GLN G 1 240 ? 29.053 96.650 195.393 1.00 49.08 228 GLN G O 1
ATOM 14643 N N . GLU G 1 241 ? 28.679 98.863 195.216 1.00 48.76 229 GLU G N 1
ATOM 14644 C CA . GLU G 1 241 ? 27.898 98.955 196.447 1.00 48.33 229 GLU G CA 1
ATOM 14645 C C . GLU G 1 241 ? 26.504 98.371 196.269 1.00 47.41 229 GLU G C 1
ATOM 14646 O O . GLU G 1 241 ? 25.898 97.903 197.229 1.00 47.59 229 GLU G O 1
ATOM 14652 N N . ARG G 1 242 ? 25.989 98.419 195.044 1.00 46.17 230 ARG G N 1
ATOM 14653 C CA . ARG G 1 242 ? 24.662 97.887 194.760 1.00 44.63 230 ARG G CA 1
ATOM 14654 C C . ARG G 1 242 ? 24.738 96.382 194.526 1.00 43.10 230 ARG G C 1
ATOM 14655 O O . ARG G 1 242 ? 23.759 95.659 194.719 1.00 42.85 230 ARG G O 1
ATOM 14663 N N . TYR G 1 243 ? 25.916 95.918 194.115 1.00 41.07 231 TYR G N 1
ATOM 14664 C CA . TYR G 1 243 ? 26.146 94.503 193.850 1.00 39.24 231 TYR G CA 1
ATOM 14665 C C . TYR G 1 243 ? 27.407 94.017 194.564 1.00 38.41 231 TYR G C 1
ATOM 14666 O O . TYR G 1 243 ? 28.436 93.778 193.927 1.00 38.44 231 TYR G O 1
ATOM 14675 N N . PRO G 1 244 ? 27.330 93.860 195.895 1.00 37.47 232 PRO G N 1
ATOM 14676 C CA . PRO G 1 244 ? 28.496 93.499 196.697 1.00 36.71 232 PRO G CA 1
ATOM 14677 C C . PRO G 1 244 ? 29.101 92.152 196.315 1.00 36.38 232 PRO G C 1
ATOM 14678 O O . PRO G 1 244 ? 30.304 91.950 196.489 1.00 36.42 232 PRO G O 1
ATOM 14682 N N . ASN G 1 245 ? 28.282 91.243 195.788 1.00 35.90 233 ASN G N 1
ATOM 14683 C CA . ASN G 1 245 ? 28.740 89.883 195.492 1.00 35.24 233 ASN G CA 1
ATOM 14684 C C . ASN G 1 245 ? 29.409 89.682 194.137 1.00 34.57 233 ASN G C 1
ATOM 14685 O O . ASN G 1 245 ? 29.957 88.612 193.870 1.00 34.39 233 ASN G O 1
ATOM 14690 N N . VAL G 1 246 ? 29.365 90.690 193.274 1.00 33.88 234 VAL G N 1
ATOM 14691 C CA . VAL G 1 246 ? 30.024 90.557 191.983 1.00 33.60 234 VAL G CA 1
ATOM 14692 C C . VAL G 1 246 ? 31.396 91.212 192.012 1.00 33.62 234 VAL G C 1
ATOM 14693 O O . VAL G 1 246 ? 31.516 92.418 192.208 1.00 33.65 234 VAL G O 1
ATOM 14697 N N . ALA G 1 247 ? 32.429 90.394 191.845 1.00 33.87 235 ALA G N 1
ATOM 14698 C CA . ALA G 1 247 ? 33.802 90.881 191.843 1.00 34.26 235 ALA G CA 1
ATOM 14699 C C . ALA G 1 247 ? 34.135 91.573 190.524 1.00 34.76 235 ALA G C 1
ATOM 14700 O O . ALA G 1 247 ? 34.160 90.944 189.463 1.00 34.64 235 ALA G O 1
ATOM 14702 N N . ILE G 1 248 ? 34.387 92.875 190.606 1.00 35.50 236 ILE G N 1
ATOM 14703 C CA . ILE G 1 248 ? 34.714 93.675 189.438 1.00 36.28 236 ILE G CA 1
ATOM 14704 C C . ILE G 1 248 ? 36.194 93.558 189.085 1.00 37.40 236 ILE G C 1
ATOM 14705 O O . ILE G 1 248 ? 37.044 93.438 189.963 1.00 37.64 236 ILE G O 1
ATOM 14710 N N . THR G 1 249 ? 36.489 93.576 187.791 1.00 38.76 237 THR G N 1
ATOM 14711 C CA . THR G 1 249 ? 37.858 93.652 187.304 1.00 40.04 237 THR G CA 1
ATOM 14712 C C . THR G 1 249 ? 37.917 94.762 186.271 1.00 41.20 237 THR G C 1
ATOM 14713 O O . THR G 1 249 ? 37.200 94.725 185.272 1.00 41.47 237 THR G O 1
ATOM 14717 N N . ARG G 1 250 ? 38.756 95.761 186.522 1.00 42.58 238 ARG G N 1
ATOM 14718 C CA . ARG G 1 250 ? 38.855 96.907 185.628 1.00 43.65 238 ARG G CA 1
ATOM 14719 C C . ARG G 1 250 ? 40.041 96.783 184.691 1.00 42.42 238 ARG G C 1
ATOM 14720 O O . ARG G 1 250 ? 41.160 96.517 185.120 1.00 42.51 238 ARG G O 1
ATOM 14728 N N . VAL G 1 251 ? 39.783 96.968 183.403 1.00 40.91 239 VAL G N 1
ATOM 14729 C CA . VAL G 1 251 ? 40.837 96.950 182.404 1.00 39.53 239 VAL G CA 1
ATOM 14730 C C . VAL G 1 251 ? 40.768 98.226 181.582 1.00 39.14 239 VAL G C 1
ATOM 14731 O O . VAL G 1 251 ? 39.739 98.525 180.979 1.00 38.96 239 VAL G O 1
ATOM 14735 N N . VAL G 1 252 ? 41.855 98.989 181.576 1.00 38.82 240 VAL G N 1
ATOM 14736 C CA . VAL G 1 252 ? 41.931 100.181 180.742 1.00 38.73 240 VAL G CA 1
ATOM 14737 C C . VAL G 1 252 ? 42.949 99.969 179.631 1.00 39.66 240 VAL G C 1
ATOM 14738 O O . VAL G 1 252 ? 44.109 99.654 179.892 1.00 39.50 240 VAL G O 1
ATOM 14742 N N . VAL G 1 253 ? 42.502 100.123 178.389 1.00 41.14 241 VAL G N 1
ATOM 14743 C CA . VAL G 1 253 ? 43.382 99.959 177.240 1.00 42.93 241 VAL G CA 1
ATOM 14744 C C . VAL G 1 253 ? 43.580 101.285 176.522 1.00 45.59 241 VAL G C 1
ATOM 14745 O O . VAL G 1 253 ? 42.832 102.238 176.742 1.00 45.31 241 VAL G O 1
ATOM 14749 N N . ARG G 1 254 ? 44.594 101.334 175.665 1.00 49.51 242 ARG G N 1
ATOM 14750 C CA . ARG G 1 254 ? 44.960 102.559 174.971 1.00 53.49 242 ARG G CA 1
ATOM 14751 C C . ARG G 1 254 ? 43.847 103.019 174.034 1.00 52.47 242 ARG G C 1
ATOM 14752 O O . ARG G 1 254 ? 43.300 104.111 174.190 1.00 52.31 242 ARG G O 1
ATOM 14760 N N . ASP G 1 255 ? 43.503 102.166 173.076 1.00 51.30 243 ASP G N 1
ATOM 14761 C CA . ASP G 1 255 ? 42.513 102.499 172.063 1.00 49.98 243 ASP G CA 1
ATOM 14762 C C . ASP G 1 255 ? 41.850 101.232 171.535 1.00 48.72 243 ASP G C 1
ATOM 14763 O O . ASP G 1 255 ? 41.916 100.181 172.174 1.00 48.56 243 ASP G O 1
ATOM 14768 N N . GLN G 1 256 ? 41.215 101.344 170.369 1.00 47.09 244 GLN G N 1
ATOM 14769 C CA . GLN G 1 256 ? 40.603 100.202 169.687 1.00 45.45 244 GLN G CA 1
ATOM 14770 C C . GLN G 1 256 ? 39.681 99.382 170.586 1.00 43.42 244 GLN G C 1
ATOM 14771 O O . GLN G 1 256 ? 39.945 98.204 170.829 1.00 43.22 244 GLN G O 1
ATOM 14777 N N . PRO G 1 257 ? 38.590 99.995 171.072 1.00 41.50 245 PRO G N 1
ATOM 14778 C CA . PRO G 1 257 ? 37.694 99.301 171.998 1.00 40.54 245 PRO G CA 1
ATOM 14779 C C . PRO G 1 257 ? 36.968 98.113 171.365 1.00 40.15 245 PRO G C 1
ATOM 14780 O O . PRO G 1 257 ? 36.760 97.097 172.027 1.00 39.59 245 PRO G O 1
ATOM 14784 N N . ALA G 1 258 ? 36.594 98.236 170.096 1.00 40.35 246 ALA G N 1
ATOM 14785 C CA . ALA G 1 258 ? 35.908 97.153 169.402 1.00 40.84 246 ALA G CA 1
ATOM 14786 C C . ALA G 1 258 ? 36.774 95.898 169.319 1.00 41.57 246 ALA G C 1
ATOM 14787 O O . ALA G 1 258 ? 36.337 94.813 169.692 1.00 41.54 246 ALA G O 1
ATOM 14789 N N . ARG G 1 259 ? 38.002 96.050 168.838 1.00 42.85 247 ARG G N 1
ATOM 14790 C CA . ARG G 1 259 ? 38.899 94.911 168.689 1.00 44.22 247 ARG G CA 1
ATOM 14791 C C . ARG G 1 259 ? 39.293 94.324 170.044 1.00 43.27 247 ARG G C 1
ATOM 14792 O O . ARG G 1 259 ? 39.512 93.119 170.172 1.00 43.02 247 ARG G O 1
ATOM 14800 N N . GLN G 1 260 ? 39.377 95.185 171.053 1.00 42.10 248 GLN G N 1
ATOM 14801 C CA . GLN G 1 260 ? 39.701 94.749 172.405 1.00 40.81 248 GLN G CA 1
ATOM 14802 C C . GLN G 1 260 ? 38.586 93.900 172.991 1.00 38.81 248 GLN G C 1
ATOM 14803 O O . GLN G 1 260 ? 38.845 92.862 173.600 1.00 38.65 248 GLN G O 1
ATOM 14809 N N . LEU G 1 261 ? 37.346 94.349 172.805 1.00 36.37 249 LEU G N 1
ATOM 14810 C CA . LEU G 1 261 ? 36.182 93.629 173.319 1.00 34.05 249 LEU G CA 1
ATOM 14811 C C . LEU G 1 261 ? 36.035 92.271 172.640 1.00 33.49 249 LEU G C 1
ATOM 14812 O O . LEU G 1 261 ? 35.836 91.255 173.304 1.00 33.02 249 LEU G O 1
ATOM 14817 N N . VAL G 1 262 ? 36.151 92.260 171.317 1.00 33.35 250 VAL G N 1
ATOM 14818 C CA . VAL G 1 262 ? 36.038 91.023 170.554 1.00 33.80 250 VAL G CA 1
ATOM 14819 C C . VAL G 1 262 ? 37.089 90.010 170.991 1.00 35.21 250 VAL G C 1
ATOM 14820 O O . VAL G 1 262 ? 36.786 88.835 171.195 1.00 35.33 250 VAL G O 1
ATOM 14824 N N . GLN G 1 263 ? 38.325 90.477 171.139 1.00 37.18 251 GLN G N 1
ATOM 14825 C CA . GLN G 1 263 ? 39.425 89.630 171.581 1.00 38.75 251 GLN G CA 1
ATOM 14826 C C . GLN G 1 263 ? 39.114 89.011 172.937 1.00 39.56 251 GLN G C 1
ATOM 14827 O O . GLN G 1 263 ? 39.128 87.790 173.096 1.00 39.84 251 GLN G O 1
ATOM 14833 N N . ARG G 1 264 ? 38.815 89.865 173.908 1.00 40.38 252 ARG G N 1
ATOM 14834 C CA . ARG G 1 264 ? 38.641 89.434 175.286 1.00 41.29 252 ARG G CA 1
ATOM 14835 C C . ARG G 1 264 ? 37.342 88.676 175.521 1.00 41.65 252 ARG G C 1
ATOM 14836 O O . ARG G 1 264 ? 37.131 88.127 176.601 1.00 41.69 252 ARG G O 1
ATOM 14844 N N . SER G 1 265 ? 36.474 88.646 174.514 1.00 42.05 253 SER G N 1
ATOM 14845 C CA . SER G 1 265 ? 35.203 87.941 174.637 1.00 42.29 253 SER G CA 1
ATOM 14846 C C . SER G 1 265 ? 35.438 86.437 174.715 1.00 42.66 253 SER G C 1
ATOM 14847 O O . SER G 1 265 ? 34.595 85.693 175.216 1.00 42.62 253 SER G O 1
ATOM 14850 N N . GLU G 1 266 ? 36.596 86.001 174.230 1.00 43.12 254 GLU G N 1
ATOM 14851 C CA . GLU G 1 266 ? 36.943 84.584 174.213 1.00 43.73 254 GLU G CA 1
ATOM 14852 C C . GLU G 1 266 ? 37.017 83.995 175.617 1.00 43.53 254 GLU G C 1
ATOM 14853 O O . GLU G 1 266 ? 37.106 82.779 175.779 1.00 43.60 254 GLU G O 1
ATOM 14859 N N . GLU G 1 267 ? 36.977 84.862 176.626 1.00 43.11 255 GLU G N 1
ATOM 14860 C CA . GLU G 1 267 ? 37.073 84.428 178.016 1.00 42.52 255 GLU G CA 1
ATOM 14861 C C . GLU G 1 267 ? 35.942 84.969 178.880 1.00 41.15 255 GLU G C 1
ATOM 14862 O O . GLU G 1 267 ? 36.032 84.988 180.108 1.00 40.90 255 GLU G O 1
ATOM 14868 N N . ALA G 1 268 ? 34.880 85.415 178.220 1.00 39.51 256 ALA G N 1
ATOM 14869 C CA . ALA G 1 268 ? 33.651 85.778 178.902 1.00 38.05 256 ALA G CA 1
ATOM 14870 C C . ALA G 1 268 ? 32.563 84.804 178.466 1.00 36.82 256 ALA G C 1
ATOM 14871 O O . ALA G 1 268 ? 32.750 84.051 177.512 1.00 36.94 256 ALA G O 1
ATOM 14873 N N . GLN G 1 269 ? 31.434 84.803 179.163 1.00 35.11 257 GLN G N 1
ATOM 14874 C CA . GLN G 1 269 ? 30.289 84.021 178.710 1.00 33.49 257 GLN G CA 1
ATOM 14875 C C . GLN G 1 269 ? 29.247 84.957 178.115 1.00 32.29 257 GLN G C 1
ATOM 14876 O O . GLN G 1 269 ? 28.228 84.519 177.575 1.00 32.29 257 GLN G O 1
ATOM 14882 N N . LEU G 1 270 ? 29.528 86.251 178.209 1.00 30.65 258 LEU G N 1
ATOM 14883 C CA . LEU G 1 270 ? 28.602 87.277 177.770 1.00 29.11 258 LEU G CA 1
ATOM 14884 C C . LEU G 1 270 ? 29.321 88.612 177.612 1.00 28.67 258 LEU G C 1
ATOM 14885 O O . LEU G 1 270 ? 30.165 88.972 178.431 1.00 28.66 258 LEU G O 1
ATOM 14890 N N . VAL G 1 271 ? 28.992 89.335 176.548 1.00 28.04 259 VAL G N 1
ATOM 14891 C CA . VAL G 1 271 ? 29.513 90.681 176.343 1.00 27.35 259 VAL G CA 1
ATOM 14892 C C . VAL G 1 271 ? 28.340 91.644 176.290 1.00 26.89 259 VAL G C 1
ATOM 14893 O O . VAL G 1 271 ? 27.317 91.343 175.671 1.00 27.37 259 VAL G O 1
ATOM 14897 N N . VAL G 1 272 ? 28.479 92.794 176.940 1.00 25.83 260 VAL G N 1
ATOM 14898 C CA . VAL G 1 272 ? 27.435 93.808 176.908 1.00 24.94 260 VAL G CA 1
ATOM 14899 C C . VAL G 1 272 ? 28.005 95.146 176.450 1.00 25.02 260 VAL G C 1
ATOM 14900 O O . VAL G 1 272 ? 29.021 95.607 176.965 1.00 25.17 260 VAL G O 1
ATOM 14904 N N . VAL G 1 273 ? 27.358 95.753 175.462 1.00 25.00 261 VAL G N 1
ATOM 14905 C CA . VAL G 1 273 ? 27.719 97.093 175.013 1.00 25.17 261 VAL G CA 1
ATOM 14906 C C . VAL G 1 273 ? 26.441 97.876 174.756 1.00 25.94 261 VAL G C 1
ATOM 14907 O O . VAL G 1 273 ? 25.359 97.294 174.662 1.00 26.09 261 VAL G O 1
ATOM 14911 N N . GLY G 1 274 ? 26.563 99.195 174.650 1.00 26.72 262 GLY G N 1
ATOM 14912 C CA . GLY G 1 274 ? 25.421 100.034 174.308 1.00 27.95 262 GLY G CA 1
ATOM 14913 C C . GLY G 1 274 ? 25.238 100.078 172.804 1.00 29.11 262 GLY G C 1
ATOM 14914 O O . GLY G 1 274 ? 26.114 99.648 172.057 1.00 29.09 262 GLY G O 1
ATOM 14915 N N . SER G 1 275 ? 24.098 100.585 172.352 1.00 30.37 263 SER G N 1
ATOM 14916 C CA . SER G 1 275 ? 23.865 100.740 170.925 1.00 31.91 263 SER G CA 1
ATOM 14917 C C . SER G 1 275 ? 24.553 102.004 170.443 1.00 33.35 263 SER G C 1
ATOM 14918 O O . SER G 1 275 ? 24.972 102.094 169.295 1.00 33.41 263 SER G O 1
ATOM 14921 N N . ARG G 1 276 ? 24.667 102.976 171.341 1.00 35.27 264 ARG G N 1
ATOM 14922 C CA . ARG G 1 276 ? 25.307 104.249 171.038 1.00 37.07 264 ARG G CA 1
ATOM 14923 C C . ARG G 1 276 ? 26.425 104.535 172.034 1.00 37.48 264 ARG G C 1
ATOM 14924 O O . ARG G 1 276 ? 26.452 103.970 173.129 1.00 37.76 264 ARG G O 1
ATOM 14932 N N . GLY G 1 277 ? 27.346 105.414 171.652 1.00 37.59 265 GLY G N 1
ATOM 14933 C CA . GLY G 1 277 ? 28.450 105.783 172.528 1.00 37.61 265 GLY G CA 1
ATOM 14934 C C . GLY G 1 277 ? 28.587 107.282 172.693 1.00 37.51 265 GLY G C 1
ATOM 14935 O O . GLY G 1 277 ? 27.627 108.025 172.505 1.00 37.82 265 GLY G O 1
ATOM 14936 N N . ARG G 1 278 ? 29.789 107.726 173.047 1.00 37.16 266 ARG G N 1
ATOM 14937 C CA . ARG G 1 278 ? 30.067 109.146 173.240 1.00 36.50 266 ARG G CA 1
ATOM 14938 C C . ARG G 1 278 ? 30.429 109.817 171.918 1.00 36.99 266 ARG G C 1
ATOM 14939 O O . ARG G 1 278 ? 30.478 111.041 171.832 1.00 37.31 266 ARG G O 1
ATOM 14947 N N . GLY G 1 279 ? 30.695 109.013 170.894 1.00 37.43 267 GLY G N 1
ATOM 14948 C CA . GLY G 1 279 ? 30.988 109.537 169.568 1.00 38.12 267 GLY G CA 1
ATOM 14949 C C . GLY G 1 279 ? 29.753 109.592 168.687 1.00 38.86 267 GLY G C 1
ATOM 14950 O O . GLY G 1 279 ? 28.693 110.052 169.115 1.00 38.53 267 GLY G O 1
ATOM 14951 N N . GLY G 1 280 ? 29.895 109.124 167.450 1.00 39.69 268 GLY G N 1
ATOM 14952 C CA . GLY G 1 280 ? 28.787 109.077 166.505 1.00 40.95 268 GLY G CA 1
ATOM 14953 C C . GLY G 1 280 ? 28.285 110.431 166.042 1.00 41.95 268 GLY G C 1
ATOM 14954 O O . GLY G 1 280 ? 28.954 111.448 166.220 1.00 42.10 268 GLY G O 1
ATOM 14955 N N . TYR G 1 281 ? 27.098 110.434 165.442 1.00 42.92 269 TYR G N 1
ATOM 14956 C CA . TYR G 1 281 ? 26.486 111.648 164.912 1.00 43.95 269 TYR G CA 1
ATOM 14957 C C . TYR G 1 281 ? 24.972 111.555 165.013 1.00 45.28 269 TYR G C 1
ATOM 14958 O O . TYR G 1 281 ? 24.434 110.520 165.401 1.00 45.64 269 TYR G O 1
ATOM 14967 N N . ALA G 1 282 ? 24.286 112.640 164.667 1.00 46.85 270 ALA G N 1
ATOM 14968 C CA . ALA G 1 282 ? 22.825 112.643 164.656 1.00 47.95 270 ALA G CA 1
ATOM 14969 C C . ALA G 1 282 ? 22.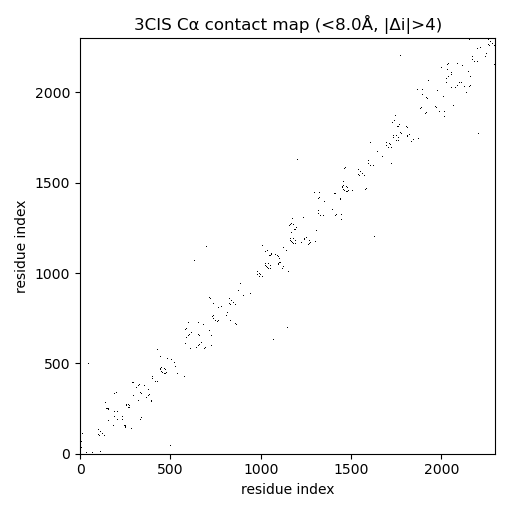301 111.748 163.531 1.00 48.27 270 ALA G C 1
ATOM 14970 O O . ALA G 1 282 ? 22.805 111.786 162.404 1.00 48.82 270 ALA G O 1
ATOM 14972 N N . GLY G 1 283 ? 21.298 110.934 163.846 1.00 47.80 271 GLY G N 1
ATOM 14973 C CA . GLY G 1 283 ? 20.713 110.032 162.860 1.00 46.68 271 GLY G CA 1
ATOM 14974 C C . GLY G 1 283 ? 21.325 108.641 162.850 1.00 45.53 271 GLY G C 1
ATOM 14975 O O . GLY G 1 283 ? 20.810 107.739 162.186 1.00 45.92 271 GLY G O 1
ATOM 14976 N N . MET G 1 284 ? 22.426 108.461 163.577 1.00 43.73 272 MET G N 1
ATOM 14977 C CA . MET G 1 284 ? 23.055 107.151 163.673 1.00 41.64 272 MET G CA 1
ATOM 14978 C C . MET G 1 284 ? 22.216 106.242 164.555 1.00 40.24 272 MET G C 1
ATOM 14979 O O . MET G 1 284 ? 21.836 106.619 165.666 1.00 40.36 272 MET G O 1
ATOM 14984 N N . LEU G 1 285 ? 21.925 105.046 164.056 1.00 38.23 273 LEU G N 1
ATOM 14985 C CA . LEU G 1 285 ? 21.050 104.122 164.764 1.00 36.24 273 LEU G CA 1
ATOM 14986 C C . LEU G 1 285 ? 21.838 103.135 165.618 1.00 35.16 273 LEU G C 1
ATOM 14987 O O . LEU G 1 285 ? 21.358 102.691 166.658 1.00 35.15 273 LEU G O 1
ATOM 14992 N N . VAL G 1 286 ? 23.047 102.801 165.181 1.00 33.80 274 VAL G N 1
ATOM 14993 C CA . VAL G 1 286 ? 23.936 101.955 165.971 1.00 32.69 274 VAL G CA 1
ATOM 14994 C C . VAL G 1 286 ? 25.404 102.311 165.724 1.00 32.63 274 VAL G C 1
ATOM 14995 O O . VAL G 1 286 ? 25.832 102.484 164.581 1.00 32.16 274 VAL G O 1
ATOM 14999 N N . GLY G 1 287 ? 26.166 102.432 166.808 1.00 32.95 275 GLY G N 1
ATOM 15000 C CA . GLY G 1 287 ? 27.579 102.786 166.730 1.00 33.61 275 GLY G CA 1
ATOM 15001 C C . GLY G 1 287 ? 28.411 101.687 166.099 1.00 34.44 275 GLY G C 1
ATOM 15002 O O . GLY G 1 287 ? 27.987 100.534 166.043 1.00 34.67 275 GLY G O 1
ATOM 15003 N N . SER G 1 288 ? 29.601 102.042 165.630 1.00 35.17 276 SER G N 1
ATOM 15004 C CA . SER G 1 288 ? 30.448 101.092 164.921 1.00 36.04 276 SER G CA 1
ATOM 15005 C C . SER G 1 288 ? 31.067 100.063 165.860 1.00 36.23 276 SER G C 1
ATOM 15006 O O . SER G 1 288 ? 31.360 98.939 165.453 1.00 36.26 276 SER G O 1
ATOM 15009 N N . VAL G 1 289 ? 31.272 100.447 167.115 1.00 36.46 277 VAL G N 1
ATOM 15010 C CA . VAL G 1 289 ? 31.790 99.516 168.109 1.00 36.64 277 VAL G CA 1
ATOM 15011 C C . VAL G 1 289 ? 30.692 98.542 168.504 1.00 36.74 277 VAL G C 1
ATOM 15012 O O . VAL G 1 289 ? 30.915 97.333 168.561 1.00 36.51 277 VAL G O 1
ATOM 15016 N N . GLY G 1 290 ? 29.502 99.078 168.761 1.00 37.10 278 GLY G N 1
ATOM 15017 C CA . GLY G 1 290 ? 28.348 98.260 169.100 1.00 37.85 278 GLY G CA 1
ATOM 15018 C C . GLY G 1 290 ? 28.079 97.194 168.056 1.00 38.55 278 GLY G C 1
ATOM 15019 O O . GLY G 1 290 ? 27.845 96.036 168.391 1.00 38.35 278 GLY G O 1
ATOM 15020 N N . GLU G 1 291 ? 28.129 97.584 166.786 1.00 39.29 279 GLU G N 1
ATOM 15021 C CA . GLU G 1 291 ? 27.849 96.664 165.693 1.00 40.15 279 GLU G CA 1
ATOM 15022 C C . GLU G 1 291 ? 28.969 95.652 165.472 1.00 38.82 279 GLU G C 1
ATOM 15023 O O . GLU G 1 291 ? 28.713 94.464 165.297 1.00 39.06 279 GLU G O 1
ATOM 15029 N N . THR G 1 292 ? 30.209 96.125 165.478 1.00 37.13 280 THR G N 1
ATOM 15030 C CA . THR G 1 292 ? 31.356 95.260 165.224 1.00 35.38 280 THR G CA 1
ATOM 15031 C C . THR G 1 292 ? 31.494 94.181 166.295 1.00 34.73 280 THR G C 1
ATOM 15032 O O . THR G 1 292 ? 31.814 93.032 165.989 1.00 34.36 280 THR G O 1
ATOM 15036 N N . VAL G 1 293 ? 31.256 94.553 167.549 1.00 34.04 281 VAL G N 1
ATOM 15037 C CA . VAL G 1 293 ? 31.278 93.587 168.638 1.00 33.64 281 VAL G CA 1
ATOM 15038 C C . VAL G 1 293 ? 30.166 92.567 168.427 1.00 34.11 281 VAL G C 1
ATOM 15039 O O . VAL G 1 293 ? 30.389 91.360 168.526 1.00 33.97 281 VAL G O 1
ATOM 15043 N N . ALA G 1 294 ? 28.973 93.061 168.109 1.00 34.82 282 ALA G N 1
ATOM 15044 C CA . ALA G 1 294 ? 27.822 92.195 167.872 1.00 35.58 282 ALA G CA 1
ATOM 15045 C C . ALA G 1 294 ? 28.111 91.131 166.818 1.00 36.40 282 ALA G C 1
ATOM 15046 O O . ALA G 1 294 ? 27.716 89.980 166.977 1.00 36.62 282 ALA G O 1
ATOM 15048 N N . GLN G 1 295 ? 28.809 91.504 165.751 1.00 37.48 283 GLN G N 1
ATOM 15049 C CA . GLN G 1 295 ? 29.039 90.558 164.660 1.00 38.79 283 GLN G CA 1
ATOM 15050 C C . GLN G 1 295 ? 30.323 89.719 164.748 1.00 38.72 283 GLN G C 1
ATOM 15051 O O . GLN G 1 295 ? 30.382 88.628 164.182 1.00 39.05 283 GLN G O 1
ATOM 15057 N N . LEU G 1 296 ? 31.339 90.210 165.456 1.00 38.28 284 LEU G N 1
ATOM 15058 C CA . LEU G 1 296 ? 32.613 89.488 165.536 1.00 37.74 284 LEU G CA 1
ATOM 15059 C C . LEU G 1 296 ? 32.878 88.779 166.866 1.00 38.25 284 LEU G C 1
ATOM 15060 O O . LEU G 1 296 ? 33.789 87.956 166.953 1.00 37.82 284 LEU G O 1
ATOM 15065 N N . ALA G 1 297 ? 32.096 89.095 167.895 1.00 39.47 285 ALA G N 1
ATOM 15066 C CA . ALA G 1 297 ? 32.325 88.528 169.225 1.00 41.29 285 ALA G CA 1
ATOM 15067 C C . ALA G 1 297 ? 32.173 87.010 169.264 1.00 43.27 285 ALA G C 1
ATOM 15068 O O . ALA G 1 297 ? 31.450 86.420 168.458 1.00 42.87 285 ALA G O 1
ATOM 15070 N N . ARG G 1 298 ? 32.861 86.389 170.217 1.00 46.45 286 ARG G N 1
ATOM 15071 C CA . ARG G 1 298 ? 32.886 84.934 170.335 1.00 49.12 286 ARG G CA 1
ATOM 15072 C C . ARG G 1 298 ? 31.940 84.404 171.408 1.00 46.14 286 ARG G C 1
ATOM 15073 O O . ARG G 1 298 ? 32.021 83.241 171.798 1.00 46.17 286 ARG G O 1
ATOM 15081 N N . THR G 1 299 ? 31.048 85.267 171.882 1.00 42.16 287 THR G N 1
ATOM 15082 C CA . THR G 1 299 ? 30.012 84.867 172.823 1.00 38.37 287 THR G CA 1
ATOM 15083 C C . THR G 1 299 ? 28.757 85.688 172.568 1.00 35.28 287 THR G C 1
ATOM 15084 O O . THR G 1 299 ? 28.780 86.625 171.774 1.00 34.99 287 THR G O 1
ATOM 15088 N N . PRO G 1 300 ? 27.648 85.331 173.232 1.00 32.45 288 PRO G N 1
ATOM 15089 C CA . PRO G 1 300 ? 26.449 86.156 173.144 1.00 30.62 288 PRO G CA 1
ATOM 15090 C C . PRO G 1 300 ? 26.764 87.626 173.426 1.00 28.97 288 PRO G C 1
ATOM 15091 O O . PRO G 1 300 ? 27.569 87.933 174.310 1.00 28.74 288 PRO G O 1
ATOM 15095 N N . VAL G 1 301 ? 26.137 88.521 172.670 1.00 27.13 289 VAL G N 1
ATOM 15096 C CA . VAL G 1 301 ? 26.337 89.953 172.842 1.00 25.67 289 VAL G CA 1
ATOM 15097 C C . VAL G 1 301 ? 25.010 90.656 173.078 1.00 25.03 289 VAL G C 1
ATOM 15098 O O . VAL G 1 301 ? 24.109 90.576 172.249 1.00 25.02 289 VAL G O 1
ATOM 15102 N N . ILE G 1 302 ? 24.887 91.346 174.206 1.00 24.31 290 ILE G N 1
ATOM 15103 C CA . ILE G 1 302 ? 23.724 92.189 174.443 1.00 23.74 290 ILE G CA 1
ATOM 15104 C C . ILE G 1 302 ? 24.045 93.619 174.039 1.00 24.44 290 ILE G C 1
ATOM 15105 O O . ILE G 1 302 ? 25.010 94.204 174.532 1.00 24.53 290 ILE G O 1
ATOM 15110 N N . VAL G 1 303 ? 23.245 94.174 173.132 1.00 25.22 291 VAL G N 1
ATOM 15111 C CA . VAL G 1 303 ? 23.388 95.570 172.729 1.00 26.02 291 VAL G CA 1
ATOM 15112 C C . VAL G 1 303 ? 22.252 96.392 173.339 1.00 26.98 291 VAL G C 1
ATOM 15113 O O . VAL G 1 303 ? 21.083 96.182 173.017 1.00 27.20 291 VAL G O 1
ATOM 15117 N N . ALA G 1 304 ? 22.598 97.321 174.226 1.00 28.04 292 ALA G N 1
ATOM 15118 C CA . ALA G 1 304 ? 21.597 98.043 175.008 1.00 29.29 292 ALA G CA 1
ATOM 15119 C C . ALA G 1 304 ? 20.865 99.124 174.214 1.00 30.28 292 ALA G C 1
ATOM 15120 O O . ALA G 1 304 ? 21.485 99.970 173.579 1.00 30.72 292 ALA G O 1
ATOM 15122 N N . ARG G 1 305 ? 19.538 99.089 174.258 1.00 31.42 293 ARG G N 1
ATOM 15123 C CA . ARG G 1 305 ? 18.713 100.101 173.606 1.00 32.66 293 ARG G CA 1
ATOM 15124 C C . ARG G 1 305 ? 17.626 100.569 174.569 1.00 34.68 293 ARG G C 1
ATOM 15125 O O . ARG G 1 305 ? 17.078 99.770 175.330 1.00 34.76 293 ARG G O 1
ATOM 15133 N N . GLU G 1 306 ? 17.307 101.859 174.536 1.00 37.53 294 GLU G N 1
ATOM 15134 C CA . GLU G 1 306 ? 16.359 102.421 175.496 1.00 40.22 294 GLU G CA 1
ATOM 15135 C C . GLU G 1 306 ? 14.913 102.447 175.003 1.00 41.43 294 GLU G C 1
ATOM 15136 O O . GLU G 1 306 ? 14.634 102.131 173.841 1.00 41.45 294 GLU G O 1
ATOM 15142 N N . SER G 1 307 ? 14.004 102.800 175.917 1.00 42.67 295 SER G N 1
ATOM 15143 C CA . SER G 1 307 ? 12.589 103.051 175.606 1.00 43.50 295 SER G CA 1
ATOM 15144 C C . SER G 1 307 ? 12.035 102.155 174.495 1.00 43.95 295 SER G C 1
ATOM 15145 O O . SER G 1 307 ? 11.453 102.648 173.521 1.00 44.31 295 SER G O 1
ATOM 15147 N N . SER H 1 18 ? 26.840 118.708 141.476 1.00 52.41 6 SER H N 1
ATOM 15148 C CA . SER H 1 18 ? 26.980 120.193 141.438 1.00 52.31 6 SER H CA 1
ATOM 15149 C C . SER H 1 18 ? 28.435 120.648 141.289 1.00 52.03 6 SER H C 1
ATOM 15150 O O . SER H 1 18 ? 29.230 120.022 140.580 1.00 51.86 6 SER H O 1
ATOM 15153 N N . SER H 1 19 ? 28.772 121.737 141.974 1.00 51.57 7 SER H N 1
ATOM 15154 C CA . SER H 1 19 ? 30.045 122.425 141.767 1.00 51.08 7 SER H CA 1
ATOM 15155 C C . SER H 1 19 ? 31.287 121.690 142.283 1.00 50.50 7 SER H C 1
ATOM 15156 O O . SER H 1 19 ? 32.382 121.895 141.755 1.00 50.66 7 SER H O 1
ATOM 15159 N N . LEU H 1 20 ? 31.135 120.845 143.301 1.00 49.49 8 LEU H N 1
ATOM 15160 C CA . LEU H 1 20 ? 32.293 120.122 143.832 1.00 48.61 8 LEU H CA 1
ATOM 15161 C C . LEU H 1 20 ? 32.671 118.930 142.962 1.00 47.96 8 LEU H C 1
ATOM 15162 O O . LEU H 1 20 ? 33.762 118.372 143.103 1.00 47.90 8 LEU H O 1
ATOM 15167 N N . GLY H 1 21 ? 31.766 118.548 142.063 1.00 47.07 9 GLY H N 1
ATOM 15168 C CA . GLY H 1 21 ? 32.004 117.433 141.148 1.00 45.92 9 GLY H CA 1
ATOM 15169 C C . GLY H 1 21 ? 32.086 116.084 141.840 1.00 45.01 9 GLY H C 1
ATOM 15170 O O . GLY H 1 21 ? 31.135 115.647 142.484 1.00 44.96 9 GLY H O 1
ATOM 15171 N N . ILE H 1 22 ? 33.234 115.430 141.706 1.00 44.01 10 ILE H N 1
ATOM 15172 C CA . ILE H 1 22 ? 33.446 114.109 142.283 1.00 43.15 10 ILE H CA 1
ATOM 15173 C C . ILE H 1 22 ? 34.350 114.165 143.513 1.00 43.13 10 ILE H C 1
ATOM 15174 O O . ILE H 1 22 ? 35.576 114.270 143.397 1.00 43.20 10 ILE H O 1
ATOM 15179 N N . ILE H 1 23 ? 33.735 114.093 144.691 1.00 42.77 11 ILE H N 1
ATOM 15180 C CA . ILE H 1 23 ? 34.471 114.088 145.950 1.00 42.40 11 ILE H CA 1
ATOM 15181 C C . ILE H 1 23 ? 35.014 112.696 146.252 1.00 42.57 11 ILE H C 1
ATOM 15182 O O . ILE H 1 23 ? 34.351 111.700 145.987 1.00 42.66 11 ILE H O 1
ATOM 15187 N N . VAL H 1 24 ? 36.220 112.629 146.805 1.00 42.92 12 VAL H N 1
ATOM 15188 C CA . VAL H 1 24 ? 36.795 111.352 147.211 1.00 43.47 12 VAL H CA 1
ATOM 15189 C C . VAL H 1 24 ? 37.501 111.448 148.565 1.00 44.34 12 VAL H C 1
ATOM 15190 O O . VAL H 1 24 ? 38.478 112.182 148.721 1.00 44.51 12 VAL H O 1
ATOM 15194 N N . GLY H 1 25 ? 36.987 110.707 149.543 1.00 45.26 13 GLY H N 1
ATOM 15195 C CA . GLY H 1 25 ? 37.549 110.695 150.886 1.00 46.38 13 GLY H CA 1
ATOM 15196 C C . GLY H 1 25 ? 38.850 109.930 150.909 1.00 47.53 13 GLY H C 1
ATOM 15197 O O . GLY H 1 25 ? 38.976 108.892 150.266 1.00 47.36 13 GLY H O 1
ATOM 15198 N N . ILE H 1 26 ? 39.821 110.443 151.654 1.00 49.04 14 ILE H N 1
ATOM 15199 C CA . ILE H 1 26 ? 41.162 109.878 151.648 1.00 50.71 14 ILE H CA 1
ATOM 15200 C C . ILE H 1 26 ? 41.641 109.539 153.049 1.00 51.80 14 ILE H C 1
ATOM 15201 O O . ILE H 1 26 ? 41.380 110.278 153.998 1.00 51.82 14 ILE H O 1
ATOM 15206 N N . ASP H 1 27 ? 42.325 108.405 153.166 1.00 53.32 15 ASP H N 1
ATOM 15207 C CA . ASP H 1 27 ? 43.006 108.029 154.398 1.00 55.14 15 ASP H CA 1
ATOM 15208 C C . ASP H 1 27 ? 44.151 107.076 154.073 1.00 56.44 15 ASP H C 1
ATOM 15209 O O . ASP H 1 27 ? 44.387 106.759 152.907 1.00 56.43 15 ASP H O 1
ATOM 15214 N N . ASP H 1 28 ? 44.864 106.626 155.098 1.00 58.22 16 ASP H N 1
ATOM 15215 C CA . ASP H 1 28 ? 46.027 105.775 154.889 1.00 59.79 16 ASP H CA 1
ATOM 15216 C C . ASP H 1 28 ? 45.616 104.317 154.700 1.00 58.64 16 ASP H C 1
ATOM 15217 O O . ASP H 1 28 ? 45.727 103.509 155.624 1.00 58.86 16 ASP H O 1
ATOM 15222 N N . SER H 1 29 ? 45.145 103.986 153.499 1.00 56.67 17 SER H N 1
ATOM 15223 C CA . SER H 1 29 ? 44.662 102.637 153.202 1.00 54.57 17 SER H CA 1
ATOM 15224 C C . SER H 1 29 ? 44.661 102.351 151.705 1.00 53.08 17 SER H C 1
ATOM 15225 O O . SER H 1 29 ? 44.382 103.241 150.902 1.00 52.91 17 SER H O 1
ATOM 15228 N N . PRO H 1 30 ? 44.962 101.097 151.329 1.00 51.72 18 PRO H N 1
ATOM 15229 C CA . PRO H 1 30 ? 44.993 100.663 149.933 1.00 50.93 18 PRO H CA 1
ATOM 15230 C C . PRO H 1 30 ? 43.701 101.001 149.196 1.00 50.48 18 PRO H C 1
ATOM 15231 O O . PRO H 1 30 ? 43.742 101.523 148.082 1.00 50.22 18 PRO H O 1
ATOM 15235 N N . ALA H 1 31 ? 42.566 100.708 149.821 1.00 50.35 19 ALA H N 1
ATOM 15236 C CA . ALA H 1 31 ? 41.271 100.964 149.209 1.00 50.49 19 ALA H CA 1
ATOM 15237 C C . ALA H 1 31 ? 41.134 102.425 148.795 1.00 50.87 19 ALA H C 1
ATOM 15238 O O . ALA H 1 31 ? 40.663 102.722 147.696 1.00 50.60 19 ALA H O 1
ATOM 15240 N N . ALA H 1 32 ? 41.553 103.329 149.677 1.00 51.68 20 ALA H N 1
ATOM 15241 C CA . ALA H 1 32 ? 41.454 104.763 149.414 1.00 52.55 20 ALA H CA 1
ATOM 15242 C C . ALA H 1 32 ? 42.318 105.172 148.226 1.00 53.37 20 ALA H C 1
ATOM 15243 O O . ALA H 1 32 ? 41.935 106.038 147.438 1.00 53.23 20 ALA H O 1
ATOM 15245 N N . GLN H 1 33 ? 43.483 104.546 148.099 1.00 54.53 21 GLN H N 1
ATOM 15246 C CA . GLN H 1 33 ? 44.366 104.836 146.980 1.00 55.74 21 GLN H CA 1
ATOM 15247 C C . GLN H 1 33 ? 43.705 104.471 145.654 1.00 54.51 21 GLN H C 1
ATOM 15248 O O . GLN H 1 33 ? 43.597 105.309 144.759 1.00 54.77 21 GLN H O 1
ATOM 15254 N N . VAL H 1 34 ? 43.258 103.224 145.534 1.00 52.73 22 VAL H N 1
ATOM 15255 C CA . VAL H 1 34 ? 42.593 102.774 144.312 1.00 50.76 22 VAL H CA 1
ATOM 15256 C C . VAL H 1 34 ? 41.242 103.470 144.132 1.00 49.74 22 VAL H C 1
ATOM 15257 O O . VAL H 1 34 ? 40.732 103.578 143.018 1.00 49.38 22 VAL H O 1
ATOM 15261 N N . ALA H 1 35 ? 40.680 103.966 145.226 1.00 48.97 23 ALA H N 1
ATOM 15262 C CA . ALA H 1 35 ? 39.474 104.781 145.144 1.00 48.77 23 ALA H CA 1
ATOM 15263 C C . ALA H 1 35 ? 39.768 106.105 144.436 1.00 48.96 23 ALA H C 1
ATOM 15264 O O . ALA H 1 35 ? 38.925 106.627 143.702 1.00 48.81 23 ALA H O 1
ATOM 15266 N N . VAL H 1 36 ? 40.966 106.642 144.662 1.00 49.36 24 VAL H N 1
ATOM 15267 C CA . VAL H 1 36 ? 41.393 107.879 144.010 1.00 49.85 24 VAL H CA 1
ATOM 15268 C C . VAL H 1 36 ? 41.581 107.657 142.511 1.00 50.29 24 VAL H C 1
ATOM 15269 O O . VAL H 1 36 ? 41.151 108.474 141.692 1.00 50.14 24 VAL H O 1
ATOM 15273 N N . ARG H 1 37 ? 42.220 106.545 142.158 1.00 50.95 25 ARG H N 1
ATOM 15274 C CA . ARG H 1 37 ? 42.381 106.169 140.757 1.00 51.70 25 ARG H CA 1
ATOM 15275 C C . ARG H 1 37 ? 41.051 106.171 140.014 1.00 49.84 25 ARG H C 1
ATOM 15276 O O . ARG H 1 37 ? 40.949 106.725 138.921 1.00 49.77 25 ARG H O 1
ATOM 15284 N N . TRP H 1 38 ? 40.034 105.558 140.617 1.00 47.34 26 TRP H N 1
ATOM 15285 C CA . TRP H 1 38 ? 38.705 105.504 140.022 1.00 45.02 26 TRP H CA 1
ATOM 15286 C C . TRP H 1 38 ? 38.080 106.888 139.913 1.00 45.86 26 TRP H C 1
ATOM 15287 O O . TRP H 1 38 ? 37.537 107.254 138.869 1.00 45.87 26 TRP H O 1
ATOM 15298 N N . ALA H 1 39 ? 38.150 107.650 141.001 1.00 47.28 27 ALA H N 1
ATOM 15299 C CA . ALA H 1 39 ? 37.538 108.974 141.051 1.00 48.80 27 ALA H CA 1
ATOM 15300 C C . ALA H 1 39 ? 38.172 109.928 140.036 1.00 49.95 27 ALA H C 1
ATOM 15301 O O . ALA H 1 39 ? 37.494 110.783 139.462 1.00 50.05 27 ALA H O 1
ATOM 15303 N N . ALA H 1 40 ? 39.475 109.769 139.818 1.00 51.29 28 ALA H N 1
ATOM 15304 C CA . ALA H 1 40 ? 40.196 110.590 138.855 1.00 52.60 28 ALA H CA 1
ATOM 15305 C C . ALA H 1 40 ? 39.699 110.313 137.440 1.00 53.77 28 ALA H C 1
ATOM 15306 O O . ALA H 1 40 ? 39.343 111.240 136.706 1.00 53.70 28 ALA H O 1
ATOM 15308 N N . ARG H 1 41 ? 39.669 109.033 137.073 1.00 55.38 29 ARG H N 1
ATOM 15309 C CA . ARG H 1 41 ? 39.201 108.602 135.757 1.00 57.01 29 ARG H CA 1
ATOM 15310 C C . ARG H 1 41 ? 37.801 109.113 135.447 1.00 57.47 29 ARG H C 1
ATOM 15311 O O . ARG H 1 41 ? 37.544 109.606 134.352 1.00 57.28 29 ARG H O 1
ATOM 15319 N N . ASP H 1 42 ? 36.898 108.987 136.415 1.00 58.37 30 ASP H N 1
ATOM 15320 C CA . ASP H 1 42 ? 35.506 109.376 136.216 1.00 59.46 30 ASP H CA 1
ATOM 15321 C C . ASP H 1 42 ? 35.357 110.888 136.081 1.00 60.34 30 ASP H C 1
ATOM 15322 O O . ASP H 1 42 ? 34.557 111.373 135.280 1.00 60.29 30 ASP H O 1
ATOM 15327 N N . ALA H 1 43 ? 36.132 111.629 136.868 1.00 61.72 31 ALA H N 1
ATOM 15328 C CA . ALA H 1 43 ? 36.121 113.085 136.795 1.00 63.05 31 ALA H CA 1
ATOM 15329 C C . ALA H 1 43 ? 36.677 113.560 135.452 1.00 63.95 31 ALA H C 1
ATOM 15330 O O . ALA H 1 43 ? 36.152 114.499 134.849 1.00 64.02 31 ALA H O 1
ATOM 15332 N N . GLU H 1 44 ? 37.737 112.898 134.993 1.00 64.88 32 GLU H N 1
ATOM 15333 C CA . GLU H 1 44 ? 38.313 113.163 133.678 1.00 65.77 32 GLU H CA 1
ATOM 15334 C C . GLU H 1 44 ? 37.308 112.820 132.585 1.00 65.52 32 GLU H C 1
ATOM 15335 O O . GLU H 1 44 ? 37.022 113.640 131.713 1.00 65.70 32 GLU H O 1
ATOM 15341 N N . LEU H 1 45 ? 36.774 111.604 132.654 1.00 65.04 33 LEU H N 1
ATOM 15342 C CA . LEU H 1 45 ? 35.795 111.104 131.695 1.00 64.21 33 LEU H CA 1
ATOM 15343 C C . LEU H 1 45 ? 34.559 111.999 131.614 1.00 62.94 33 LEU H C 1
ATOM 15344 O O . LEU H 1 45 ? 34.055 112.275 130.526 1.00 62.95 33 LEU H O 1
ATOM 15349 N N . ARG H 1 46 ? 34.071 112.449 132.766 1.00 61.22 34 ARG H N 1
ATOM 15350 C CA . ARG H 1 46 ? 32.860 113.259 132.812 0.50 59.70 34 ARG H CA 1
ATOM 15351 C C . ARG H 1 46 ? 33.185 114.738 132.626 1.00 60.23 34 ARG H C 1
ATOM 15352 O O . ARG H 1 46 ? 32.285 115.563 132.446 1.00 60.00 34 ARG H O 1
ATOM 15360 N N . LYS H 1 47 ? 34.478 115.058 132.664 1.00 61.05 35 LYS H N 1
ATOM 15361 C CA . LYS H 1 47 ? 34.967 116.437 132.539 1.00 61.72 35 LYS H CA 1
ATOM 15362 C C . LYS H 1 47 ? 34.383 117.374 133.599 1.00 60.59 35 LYS H C 1
ATOM 15363 O O . LYS H 1 47 ? 33.810 118.418 133.276 1.00 60.63 35 LYS H O 1
ATOM 15369 N N . ILE H 1 48 ? 34.533 116.985 134.863 1.00 58.96 36 ILE H N 1
ATOM 15370 C CA . ILE H 1 48 ? 34.084 117.801 135.991 1.00 57.29 36 ILE H CA 1
ATOM 15371 C C . ILE H 1 48 ? 35.142 117.825 137.100 1.00 56.11 36 ILE H C 1
ATOM 15372 O O . ILE H 1 48 ? 36.088 117.032 137.082 1.00 56.06 36 ILE H O 1
ATOM 15377 N N . PRO H 1 49 ? 34.986 118.746 138.066 1.00 54.86 37 PRO H N 1
ATOM 15378 C CA . PRO H 1 49 ? 35.933 118.913 139.174 1.00 53.90 37 PRO H CA 1
ATOM 15379 C C . PRO H 1 49 ? 36.155 117.635 139.982 1.00 52.85 37 PRO H C 1
ATOM 15380 O O . PRO H 1 49 ? 35.231 116.836 140.143 1.00 53.00 37 PRO H O 1
ATOM 15384 N N . LEU H 1 50 ? 37.373 117.454 140.487 1.00 51.39 38 LEU H N 1
ATOM 15385 C CA . LEU H 1 50 ? 37.695 116.330 141.364 1.00 50.02 38 LEU H CA 1
ATOM 15386 C C . LEU H 1 50 ? 38.169 116.823 142.732 1.00 49.51 38 LEU H C 1
ATOM 15387 O O . LEU H 1 50 ? 39.331 117.199 142.889 1.00 49.69 38 LEU H O 1
ATOM 15392 N N . THR H 1 51 ? 37.275 116.816 143.717 1.00 48.65 39 THR H N 1
ATOM 15393 C CA . THR H 1 51 ? 37.615 117.274 145.067 1.00 47.80 39 THR H CA 1
ATOM 15394 C C . THR H 1 51 ? 38.208 116.157 145.932 1.00 46.93 39 THR H C 1
ATOM 15395 O O . THR H 1 51 ? 37.620 115.086 146.058 1.00 47.16 39 THR H O 1
ATOM 15399 N N . LEU H 1 52 ? 39.371 116.410 146.526 1.00 45.70 40 LEU H N 1
ATOM 15400 C CA . LEU H 1 52 ? 39.987 115.453 147.447 1.00 44.57 40 LEU H CA 1
ATOM 15401 C C . LEU H 1 52 ? 39.858 115.937 148.885 1.00 44.10 40 LEU H C 1
ATOM 15402 O O . LEU H 1 52 ? 40.379 116.992 149.234 1.00 44.11 40 LEU H O 1
ATOM 15407 N N . VAL H 1 53 ? 39.164 115.168 149.720 1.00 43.54 41 VAL H N 1
ATOM 15408 C CA . VAL H 1 53 ? 38.957 115.558 151.114 1.00 42.95 41 VAL H CA 1
ATOM 15409 C C . VAL H 1 53 ? 39.582 114.568 152.089 1.00 43.54 41 VAL H C 1
ATOM 15410 O O . VAL H 1 53 ? 39.474 113.357 151.911 1.00 43.49 41 VAL H O 1
ATOM 15414 N N . HIS H 1 54 ? 40.255 115.095 153.108 1.00 44.53 42 HIS H N 1
ATOM 15415 C CA . HIS H 1 54 ? 40.757 114.282 154.212 1.00 45.76 42 HIS H CA 1
ATOM 15416 C C . HIS H 1 54 ? 40.347 114.940 155.520 1.00 46.87 42 HIS H C 1
ATOM 15417 O O . HIS H 1 54 ? 40.677 116.095 155.765 1.00 46.86 42 HIS H O 1
ATOM 15424 N N . ALA H 1 55 ? 39.624 114.203 156.355 1.00 48.60 43 ALA H N 1
ATOM 15425 C CA . ALA H 1 55 ? 39.087 114.766 157.584 1.00 50.39 43 ALA H CA 1
ATOM 15426 C C . ALA H 1 55 ? 39.931 114.406 158.796 1.00 52.05 43 ALA H C 1
ATOM 15427 O O . ALA H 1 55 ? 40.434 113.287 158.907 1.00 52.16 43 ALA H O 1
ATOM 15429 N N . VAL H 1 56 ? 40.090 115.373 159.694 1.00 54.13 44 VAL H N 1
ATOM 15430 C CA . VAL H 1 56 ? 40.781 115.153 160.952 1.00 56.12 44 VAL H CA 1
ATOM 15431 C C . VAL H 1 56 ? 39.966 115.758 162.077 1.00 57.43 44 VAL H C 1
ATOM 15432 O O . VAL H 1 56 ? 39.771 116.975 162.133 1.00 58.13 44 VAL H O 1
ATOM 15436 N N . SER H 1 57 ? 39.497 114.889 162.967 1.00 58.64 45 SER H N 1
ATOM 15437 C CA . SER H 1 57 ? 38.656 115.280 164.088 1.00 59.67 45 SER H CA 1
ATOM 15438 C C . SER H 1 57 ? 39.509 115.761 165.256 1.00 60.21 45 SER H C 1
ATOM 15439 O O . SER H 1 57 ? 40.623 115.276 165.452 1.00 60.17 45 SER H O 1
ATOM 15442 N N . PRO H 1 58 ? 38.989 116.728 166.030 1.00 60.86 46 PRO H N 1
ATOM 15443 C CA . PRO H 1 58 ? 39.687 117.248 167.201 1.00 61.30 46 PRO H CA 1
ATOM 15444 C C . PRO H 1 58 ? 39.238 116.559 168.493 1.00 61.51 46 PRO H C 1
ATOM 15445 O O . PRO H 1 58 ? 39.708 116.908 169.580 1.00 61.81 46 PRO H O 1
ATOM 15449 N N . THR H 1 62 ? 37.815 112.618 175.338 1.00 90.77 50 THR H N 1
ATOM 15450 C CA . THR H 1 62 ? 38.431 111.845 176.409 1.00 90.96 50 THR H CA 1
ATOM 15451 C C . THR H 1 62 ? 37.974 112.349 177.776 1.00 91.03 50 THR H C 1
ATOM 15452 O O . THR H 1 62 ? 37.509 113.481 177.900 1.00 91.00 50 THR H O 1
ATOM 15456 N N . TRP H 1 63 ? 38.106 111.502 178.795 1.00 91.22 51 TRP H N 1
ATOM 15457 C CA . TRP H 1 63 ? 37.678 111.851 180.152 1.00 91.38 51 TRP H CA 1
ATOM 15458 C C . TRP H 1 63 ? 38.504 112.995 180.749 1.00 91.42 51 TRP H C 1
ATOM 15459 O O . TRP H 1 63 ? 39.418 112.775 181.551 1.00 91.36 51 TRP H O 1
ATOM 15470 N N . LEU H 1 68 ? 45.170 116.620 175.075 1.00 84.52 56 LEU H N 1
ATOM 15471 C CA . LEU H 1 68 ? 45.425 116.721 173.642 1.00 84.51 56 LEU H CA 1
ATOM 15472 C C . LEU H 1 68 ? 46.709 117.510 173.387 1.00 84.70 56 LEU H C 1
ATOM 15473 O O . LEU H 1 68 ? 46.649 118.695 173.050 1.00 84.78 56 LEU H O 1
ATOM 15478 N N . PRO H 1 69 ? 47.875 116.857 173.546 1.00 84.77 57 PRO H N 1
ATOM 15479 C CA . PRO H 1 69 ? 49.148 117.535 173.313 1.00 84.81 57 PRO H CA 1
ATOM 15480 C C . PRO H 1 69 ? 49.122 118.335 172.013 1.00 84.84 57 PRO H C 1
ATOM 15481 O O . PRO H 1 69 ? 48.677 117.822 170.987 1.00 84.80 57 PRO H O 1
ATOM 15485 N N . PRO H 1 70 ? 49.587 119.594 172.056 1.00 84.88 58 PRO H N 1
ATOM 15486 C CA . PRO H 1 70 ? 49.622 120.437 170.859 1.00 84.67 58 PRO H CA 1
ATOM 15487 C C . PRO H 1 70 ? 50.503 119.838 169.761 1.00 84.32 58 PRO H C 1
ATOM 15488 O O . PRO H 1 70 ? 50.346 120.175 168.587 1.00 84.30 58 PRO H O 1
ATOM 15492 N N . GLY H 1 71 ? 51.413 118.948 170.149 1.00 83.85 59 GLY H N 1
ATOM 15493 C CA . GLY H 1 71 ? 52.304 118.288 169.201 1.00 83.18 59 GLY H CA 1
ATOM 15494 C C . GLY H 1 71 ? 51.634 117.183 168.406 1.00 82.64 59 GLY H C 1
ATOM 15495 O O . GLY H 1 71 ? 52.050 116.875 167.289 1.00 82.66 59 GLY H O 1
ATOM 15496 N N . VAL H 1 72 ? 50.596 116.583 168.982 1.00 82.05 60 VAL H N 1
ATOM 15497 C CA . VAL H 1 72 ? 49.876 115.498 168.321 1.00 81.30 60 VAL H CA 1
ATOM 15498 C C . VAL H 1 72 ? 48.949 116.037 167.239 1.00 80.64 60 VAL H C 1
ATOM 15499 O O . VAL H 1 72 ? 48.754 115.403 166.205 1.00 80.59 60 VAL H O 1
ATOM 15503 N N . LEU H 1 73 ? 48.386 117.215 167.483 1.00 79.86 61 LEU H N 1
ATOM 15504 C CA . LEU H 1 73 ? 47.486 117.848 166.532 1.00 79.12 61 LEU H CA 1
ATOM 15505 C C . LEU H 1 73 ? 48.263 118.227 165.274 1.00 78.43 61 LEU H C 1
ATOM 15506 O O . LEU H 1 73 ? 47.735 118.189 164.163 1.00 78.39 61 LEU H O 1
ATOM 15511 N N . ARG H 1 74 ? 49.527 118.582 165.464 1.00 77.68 62 ARG H N 1
ATOM 15512 C CA . ARG H 1 74 ? 50.390 118.984 164.365 1.00 76.88 62 ARG H CA 1
ATOM 15513 C C . ARG H 1 74 ? 50.766 117.771 163.525 1.00 76.20 62 ARG H C 1
ATOM 15514 O O . ARG H 1 74 ? 50.818 117.848 162.298 1.00 76.16 62 ARG H O 1
ATOM 15522 N N . TRP H 1 75 ? 51.028 116.654 164.198 1.00 75.37 63 TRP H N 1
ATOM 15523 C CA . TRP H 1 75 ? 51.408 115.413 163.531 1.00 74.53 63 TRP H CA 1
ATOM 15524 C C . TRP H 1 75 ? 50.360 114.974 162.517 1.00 73.97 63 TRP H C 1
ATOM 15525 O O . TRP H 1 75 ? 50.692 114.528 161.420 1.00 73.93 63 TRP H O 1
ATOM 15536 N N . GLN H 1 76 ? 49.093 115.098 162.899 1.00 73.24 64 GLN H N 1
ATOM 15537 C CA . GLN H 1 76 ? 47.985 114.709 162.040 1.00 72.51 64 GLN H CA 1
ATOM 15538 C C . GLN H 1 76 ? 47.985 115.483 160.729 1.00 72.18 64 GLN H C 1
ATOM 15539 O O . GLN H 1 76 ? 47.773 114.906 159.665 1.00 72.22 64 GLN H O 1
ATOM 15545 N N . GLN H 1 77 ? 48.231 116.787 160.811 1.00 71.83 65 GLN H N 1
ATOM 15546 C CA . GLN H 1 77 ? 48.261 117.646 159.629 1.00 71.40 65 GLN H CA 1
ATOM 15547 C C . GLN H 1 77 ? 49.418 117.308 158.692 1.00 71.10 65 GLN H C 1
ATOM 15548 O O . GLN H 1 77 ? 49.279 117.394 157.474 1.00 70.99 65 GLN H O 1
ATOM 15554 N N . ASP H 1 78 ? 50.559 116.928 159.258 1.00 70.89 66 ASP H N 1
ATOM 15555 C CA . ASP H 1 78 ? 51.695 116.503 158.446 1.00 70.88 66 ASP H CA 1
ATOM 15556 C C . ASP H 1 78 ? 51.354 115.193 157.744 1.00 70.63 66 ASP H C 1
ATOM 15557 O O . ASP H 1 78 ? 51.587 115.037 156.543 1.00 70.55 66 ASP H O 1
ATOM 15562 N N . HIS H 1 79 ? 50.792 114.261 158.510 1.00 70.36 67 HIS H N 1
ATOM 15563 C CA . HIS H 1 79 ? 50.337 112.976 157.992 1.00 69.91 67 HIS H CA 1
ATOM 15564 C C . HIS H 1 79 ? 49.286 113.160 156.902 1.00 69.45 67 HIS H C 1
ATOM 15565 O O . HIS H 1 79 ? 49.303 112.467 155.887 1.00 69.35 67 HIS H O 1
ATOM 15572 N N . GLY H 1 80 ? 48.375 114.101 157.120 1.00 68.93 68 GLY H N 1
ATOM 15573 C CA . GLY H 1 80 ? 47.318 114.384 156.161 1.00 68.68 68 GLY H CA 1
ATOM 15574 C C . GLY H 1 80 ? 47.833 115.037 154.895 1.00 68.55 68 GLY H C 1
ATOM 15575 O O . GLY H 1 80 ? 47.281 114.835 153.815 1.00 68.40 68 GLY H O 1
ATOM 15576 N N . ARG H 1 81 ? 48.893 115.826 155.028 1.00 68.62 69 ARG H N 1
ATOM 15577 C CA . ARG H 1 81 ? 49.487 116.502 153.884 1.00 68.58 69 ARG H CA 1
ATOM 15578 C C . ARG H 1 81 ? 50.227 115.496 153.009 1.00 68.50 69 ARG H C 1
ATOM 15579 O O . ARG H 1 81 ? 50.204 115.592 151.781 1.00 68.49 69 ARG H O 1
ATOM 15587 N N . HIS H 1 82 ? 50.877 114.529 153.653 1.00 68.43 70 HIS H N 1
ATOM 15588 C CA . HIS H 1 82 ? 51.585 113.462 152.951 1.00 68.43 70 HIS H CA 1
ATOM 15589 C C . HIS H 1 82 ? 50.608 112.579 152.178 1.00 68.19 70 HIS H C 1
ATOM 15590 O O . HIS H 1 82 ? 50.911 112.122 151.074 1.00 68.19 70 HIS H O 1
ATOM 15597 N N . LEU H 1 83 ? 49.437 112.347 152.767 1.00 67.82 71 LEU H N 1
ATOM 15598 C CA . LEU H 1 83 ? 48.377 111.573 152.125 1.00 67.37 71 LEU H CA 1
ATOM 15599 C C . LEU H 1 83 ? 47.822 112.327 150.928 1.00 67.16 71 LEU H C 1
ATOM 15600 O O . LEU H 1 83 ? 47.711 111.780 149.833 1.00 67.11 71 LEU H O 1
ATOM 15605 N N . ILE H 1 84 ? 47.473 113.590 151.149 1.00 67.03 72 ILE H N 1
ATOM 15606 C CA . ILE H 1 84 ? 46.947 114.437 150.090 1.00 67.00 72 ILE H CA 1
ATOM 15607 C C . ILE H 1 84 ? 47.941 114.562 148.942 1.00 67.15 72 ILE H C 1
ATOM 15608 O O . ILE H 1 84 ? 47.550 114.701 147.782 1.00 67.17 72 ILE H O 1
ATOM 15613 N N . ASP H 1 85 ? 49.228 114.501 149.268 1.00 67.28 73 ASP H N 1
ATOM 15614 C CA . ASP H 1 85 ? 50.270 114.618 148.256 1.00 67.44 73 ASP H CA 1
ATOM 15615 C C . ASP H 1 85 ? 50.316 113.378 147.370 1.00 67.34 73 ASP H C 1
ATOM 15616 O O . ASP H 1 85 ? 50.169 113.475 146.150 1.00 67.27 73 ASP H O 1
ATOM 15621 N N . ASP H 1 86 ? 50.516 112.217 147.988 1.00 67.25 74 ASP H N 1
ATOM 15622 C CA . ASP H 1 86 ? 50.476 110.946 147.270 1.00 67.21 74 ASP H CA 1
ATOM 15623 C C . ASP H 1 86 ? 49.241 110.863 146.384 1.00 66.96 74 ASP H C 1
ATOM 15624 O O . ASP H 1 86 ? 49.310 110.406 145.246 1.00 66.97 74 ASP H O 1
ATOM 15629 N N . ALA H 1 87 ? 48.112 111.315 146.918 1.00 66.76 75 ALA H N 1
ATOM 15630 C CA . ALA H 1 87 ? 46.853 111.295 146.191 1.00 66.77 75 ALA H CA 1
ATOM 15631 C C . ALA H 1 87 ? 46.943 112.062 144.875 1.00 66.80 75 ALA H C 1
ATOM 15632 O O . ALA H 1 87 ? 46.408 111.622 143.859 1.00 66.63 75 ALA H O 1
ATOM 15634 N N . LEU H 1 88 ? 47.623 113.206 144.900 1.00 67.03 76 LEU H N 1
ATOM 15635 C CA . LEU H 1 88 ? 47.789 114.030 143.703 1.00 67.10 76 LEU H CA 1
ATOM 15636 C C . LEU H 1 88 ? 48.758 113.395 142.706 1.00 67.29 76 LEU H C 1
ATOM 15637 O O . LEU H 1 88 ? 48.623 113.581 141.498 1.00 67.23 76 LEU H O 1
ATOM 15642 N N . LYS H 1 89 ? 49.730 112.644 143.216 1.00 67.59 77 LYS H N 1
ATOM 15643 C CA . LYS H 1 89 ? 50.629 111.880 142.357 1.00 68.05 77 LYS H CA 1
ATOM 15644 C C . LYS H 1 89 ? 49.866 110.731 141.708 1.00 68.25 77 LYS H C 1
ATOM 15645 O O . LYS H 1 89 ? 50.149 110.339 140.575 1.00 68.39 77 LYS H O 1
ATOM 15651 N N . VAL H 1 90 ? 48.894 110.198 142.440 1.00 68.43 78 VAL H N 1
ATOM 15652 C CA . VAL H 1 90 ? 48.052 109.120 141.945 1.00 68.51 78 VAL H CA 1
ATOM 15653 C C . VAL H 1 90 ? 47.071 109.624 140.889 1.00 68.73 78 VAL H C 1
ATOM 15654 O O . VAL H 1 90 ? 46.816 108.940 139.899 1.00 68.87 78 VAL H O 1
ATOM 15658 N N . VAL H 1 91 ? 46.534 110.824 141.093 1.00 69.00 79 VAL H N 1
ATOM 15659 C CA . VAL H 1 91 ? 45.582 111.412 140.149 1.00 69.48 79 VAL H CA 1
ATOM 15660 C C . VAL H 1 91 ? 46.138 111.481 138.727 1.00 70.17 79 VAL H C 1
ATOM 15661 O O . VAL H 1 91 ? 45.399 111.310 137.756 1.00 70.29 79 VAL H O 1
ATOM 15665 N N . GLU H 1 92 ? 47.440 111.727 138.604 1.00 70.98 80 GLU H N 1
ATOM 15666 C CA . GLU H 1 92 ? 48.065 111.846 137.289 1.00 71.72 80 GLU H CA 1
ATOM 15667 C C . GLU H 1 92 ? 48.537 110.497 136.742 1.00 71.99 80 GLU H C 1
ATOM 15668 O O . GLU H 1 92 ? 48.573 110.293 135.527 1.00 72.13 80 GLU H O 1
ATOM 15674 N N . GLN H 1 93 ? 48.897 109.583 137.639 1.00 72.19 81 GLN H N 1
ATOM 15675 C CA . GLN H 1 93 ? 49.202 108.210 137.247 1.00 72.43 81 GLN H CA 1
ATOM 15676 C C . GLN H 1 93 ? 48.000 107.577 136.551 1.00 72.53 81 GLN H C 1
ATOM 15677 O O . GLN H 1 93 ? 48.149 106.670 135.733 1.00 72.53 81 GLN H O 1
ATOM 15683 N N . ALA H 1 94 ? 46.809 108.063 136.887 1.00 72.60 82 ALA H N 1
ATOM 15684 C CA . ALA H 1 94 ? 45.571 107.513 136.351 1.00 72.67 82 ALA H CA 1
ATOM 15685 C C . ALA H 1 94 ? 45.128 108.222 135.077 1.00 72.75 82 ALA H C 1
ATOM 15686 O O . ALA H 1 94 ? 44.865 107.574 134.063 1.00 72.97 82 ALA H O 1
ATOM 15688 N N . SER H 1 95 ? 45.051 109.551 135.131 1.00 72.65 83 SER H N 1
ATOM 15689 C CA . SER H 1 95 ? 44.577 110.350 133.998 1.00 72.60 83 SER H CA 1
ATOM 15690 C C . SER H 1 95 ? 45.165 109.909 132.654 1.00 72.52 83 SER H C 1
ATOM 15691 O O . SER H 1 95 ? 46.355 109.595 132.557 1.00 72.42 83 SER H O 1
ATOM 15694 N N . LEU H 1 96 ? 44.318 109.881 131.626 1.00 72.31 84 LEU H N 1
ATOM 15695 C CA . LEU H 1 96 ? 44.759 109.560 130.270 1.00 72.20 84 LEU H CA 1
ATOM 15696 C C . LEU H 1 96 ? 45.095 110.841 129.505 1.00 72.04 84 LEU H C 1
ATOM 15697 O O . LEU H 1 96 ? 46.188 110.979 128.952 1.00 71.97 84 LEU H O 1
ATOM 15702 N N . ARG H 1 97 ? 44.142 111.772 129.482 1.00 71.74 85 ARG H N 1
ATOM 15703 C CA . ARG H 1 97 ? 44.316 113.064 128.821 1.00 71.25 85 ARG H CA 1
ATOM 15704 C C . ARG H 1 97 ? 44.820 114.138 129.783 1.00 70.48 85 ARG H C 1
ATOM 15705 O O . ARG H 1 97 ? 45.788 113.930 130.517 1.00 70.31 85 ARG H O 1
ATOM 15713 N N . ALA H 1 98 ? 44.148 115.286 129.772 1.00 69.59 86 ALA H N 1
ATOM 15714 C CA . ALA H 1 98 ? 44.546 116.428 130.590 1.00 68.65 86 ALA H CA 1
ATOM 15715 C C . ALA H 1 98 ? 43.508 116.772 131.660 1.00 67.80 86 ALA H C 1
ATOM 15716 O O . ALA H 1 98 ? 43.693 117.716 132.432 1.00 67.75 86 ALA H O 1
ATOM 15718 N N . GLY H 1 99 ? 42.416 116.011 131.695 1.00 66.70 87 GLY H N 1
ATOM 15719 C CA . GLY H 1 99 ? 41.405 116.165 132.742 1.00 65.05 87 GLY H CA 1
ATOM 15720 C C . GLY H 1 99 ? 41.836 115.418 133.990 1.00 63.78 87 GLY H C 1
ATOM 15721 O O . GLY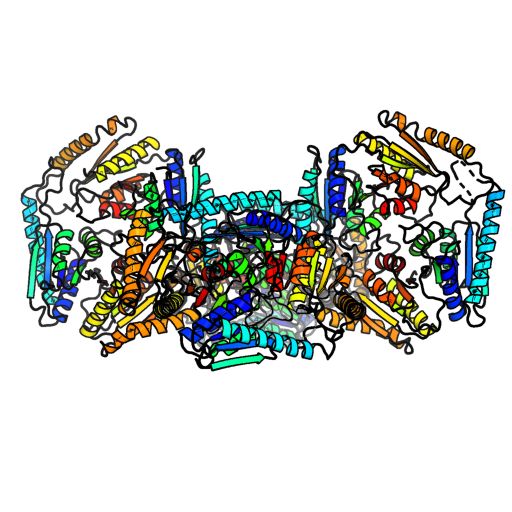 H 1 99 ? 42.787 114.631 133.944 1.00 63.81 87 GLY H O 1
ATOM 15722 N N . PRO H 1 100 ? 41.145 115.643 135.119 1.00 62.60 88 PRO H N 1
ATOM 15723 C CA . PRO H 1 100 ? 39.992 116.515 135.375 1.00 62.18 88 PRO H CA 1
ATOM 15724 C C . PRO H 1 100 ? 40.325 118.007 135.301 1.00 62.26 88 PRO H C 1
ATOM 15725 O O . PRO H 1 100 ? 41.455 118.399 135.596 1.00 61.95 88 PRO H O 1
ATOM 15729 N N . PRO H 1 101 ? 39.338 118.834 134.910 1.00 62.58 89 PRO H N 1
ATOM 15730 C CA . PRO H 1 101 ? 39.481 120.285 134.782 1.00 63.08 89 PRO H CA 1
ATOM 15731 C C . PRO H 1 101 ? 40.022 120.929 136.057 1.00 63.72 89 PRO H C 1
ATOM 15732 O O . PRO H 1 101 ? 41.139 121.451 136.060 1.00 63.84 89 PRO H O 1
ATOM 15736 N N . THR H 1 102 ? 39.223 120.896 137.123 1.00 64.36 90 THR H N 1
ATOM 15737 C CA . THR H 1 102 ? 39.634 121.387 138.440 1.00 64.86 90 THR H CA 1
ATOM 15738 C C . THR H 1 102 ? 40.090 120.204 139.287 1.00 65.12 90 THR H C 1
ATOM 15739 O O . THR H 1 102 ? 39.530 119.111 139.191 1.00 65.20 90 THR H O 1
ATOM 15743 N N . VAL H 1 103 ? 41.106 120.428 140.114 1.00 65.40 91 VAL H N 1
ATOM 15744 C CA . VAL H 1 103 ? 41.613 119.390 141.003 1.00 64.62 91 VAL H CA 1
ATOM 15745 C C . VAL H 1 103 ? 41.816 119.924 142.417 1.00 63.50 91 VAL H C 1
ATOM 15746 O O . VAL H 1 103 ? 42.886 120.435 142.750 1.00 66.41 91 VAL H O 1
ATOM 15750 N N . HIS H 1 104 ? 40.783 119.804 143.243 1.00 27.68 92 HIS H N 1
ATOM 15751 C CA . HIS H 1 104 ? 40.756 120.473 144.539 1.00 25.76 92 HIS H CA 1
ATOM 15752 C C . HIS H 1 104 ? 41.272 119.557 145.643 1.00 28.93 92 HIS H C 1
ATOM 15753 O O . HIS H 1 104 ? 41.241 118.333 145.513 1.00 65.70 92 HIS H O 1
ATOM 15760 N N . SER H 1 105 ? 41.745 120.157 146.730 1.00 62.41 93 SER H N 1
ATOM 15761 C CA . SER H 1 105 ? 42.369 119.404 147.811 1.00 61.95 93 SER H CA 1
ATOM 15762 C C . SER H 1 105 ? 42.184 120.107 149.152 1.00 60.80 93 SER H C 1
ATOM 15763 O O . SER H 1 105 ? 42.415 121.311 149.269 1.00 60.77 93 SER H O 1
ATOM 15766 N N . GLU H 1 106 ? 41.766 119.349 150.160 1.00 57.85 94 GLU H N 1
ATOM 15767 C CA . GLU H 1 106 ? 41.306 119.924 151.402 1.00 54.99 94 GLU H CA 1
ATOM 15768 C C . GLU H 1 106 ? 41.637 119.015 152.576 1.00 52.40 94 GLU H C 1
ATOM 15769 O O . GLU H 1 106 ? 41.603 117.792 152.453 1.00 52.12 94 GLU H O 1
ATOM 15775 N N . ILE H 1 107 ? 41.975 119.624 153.708 1.00 49.37 95 ILE H N 1
ATOM 15776 C CA . ILE H 1 107 ? 42.118 118.904 154.963 1.00 46.56 95 ILE H CA 1
ATOM 15777 C C . ILE H 1 107 ? 41.191 119.552 155.981 1.00 46.38 95 ILE H C 1
ATOM 15778 O O . ILE H 1 107 ? 41.528 120.569 156.579 1.00 46.25 95 ILE H O 1
ATOM 15783 N N . VAL H 1 108 ? 40.013 118.964 156.160 1.00 46.33 96 VAL H N 1
ATOM 15784 C CA . VAL H 1 108 ? 38.996 119.540 157.029 1.00 46.50 96 VAL H CA 1
ATOM 15785 C C . VAL H 1 108 ? 39.209 119.114 158.477 1.00 47.16 96 VAL H C 1
ATOM 15786 O O . VAL H 1 108 ? 39.452 117.939 158.752 1.00 47.16 96 VAL H O 1
ATOM 15790 N N . PRO H 1 109 ? 39.142 120.080 159.409 1.00 47.85 97 PRO H N 1
ATOM 15791 C CA . PRO H 1 109 ? 39.238 119.797 160.836 1.00 48.12 97 PRO H CA 1
ATOM 15792 C C . PRO H 1 109 ? 37.879 119.430 161.431 1.00 48.17 97 PRO H C 1
ATOM 15793 O O . PRO H 1 109 ? 37.346 120.162 162.267 1.00 48.43 97 PRO H O 1
ATOM 15797 N N . ALA H 1 110 ? 37.330 118.303 160.988 1.00 47.96 98 ALA H N 1
ATOM 15798 C CA . ALA H 1 110 ? 36.054 117.801 161.488 1.00 47.48 98 ALA H CA 1
ATOM 15799 C C . ALA H 1 110 ? 35.994 116.289 161.313 1.00 46.93 98 ALA H C 1
ATOM 15800 O O . ALA H 1 110 ? 36.874 115.699 160.684 1.00 47.06 98 ALA H O 1
ATOM 15802 N N . ALA H 1 111 ? 34.959 115.664 161.871 1.00 46.00 99 ALA H N 1
ATOM 15803 C CA . ALA H 1 111 ? 34.783 114.215 161.760 1.00 44.75 99 ALA H CA 1
ATOM 15804 C C . ALA H 1 111 ? 34.435 113.808 160.328 1.00 43.83 99 ALA H C 1
ATOM 15805 O O . ALA H 1 111 ? 33.655 114.485 159.659 1.00 43.65 99 ALA H O 1
ATOM 15807 N N . ALA H 1 112 ? 35.013 112.696 159.876 1.00 42.66 100 ALA H N 1
ATOM 15808 C CA . ALA H 1 112 ? 34.911 112.258 158.479 1.00 41.58 100 ALA H CA 1
ATOM 15809 C C . ALA H 1 112 ? 33.491 112.193 157.915 1.00 41.02 100 ALA H C 1
ATOM 15810 O O . ALA H 1 112 ? 33.222 112.738 156.844 1.00 40.98 100 ALA H O 1
ATOM 15812 N N . VAL H 1 113 ? 32.587 111.521 158.625 1.00 40.28 101 VAL H N 1
ATOM 15813 C CA . VAL H 1 113 ? 31.231 111.314 158.109 1.00 39.58 101 VAL H CA 1
ATOM 15814 C C . VAL H 1 113 ? 30.429 112.614 158.006 1.00 39.75 101 VAL H C 1
ATOM 15815 O O . VAL H 1 113 ? 29.933 112.941 156.929 1.00 39.60 101 VAL H O 1
ATOM 15819 N N . PRO H 1 114 ? 30.306 113.363 159.116 1.00 40.17 102 PRO H N 1
ATOM 15820 C CA . PRO H 1 114 ? 29.539 114.612 159.082 1.00 40.64 102 PRO H CA 1
ATOM 15821 C C . PRO H 1 114 ? 30.020 115.576 157.999 1.00 41.23 102 PRO H C 1
ATOM 15822 O O . PRO H 1 114 ? 29.201 116.238 157.357 1.00 41.25 102 PRO H O 1
ATOM 15826 N N . THR H 1 115 ? 31.336 115.653 157.800 1.00 41.84 103 THR H N 1
ATOM 15827 C CA . THR H 1 115 ? 31.898 116.567 156.812 1.00 42.53 103 THR H CA 1
ATOM 15828 C C . THR H 1 115 ? 31.626 116.091 155.386 1.00 42.54 103 THR H C 1
ATOM 15829 O O . THR H 1 115 ? 31.174 116.872 154.547 1.00 42.58 103 THR H O 1
ATOM 15833 N N . LEU H 1 116 ? 31.881 114.810 155.122 1.00 42.47 104 LEU H N 1
ATOM 15834 C CA . LEU H 1 116 ? 31.622 114.228 153.802 1.00 42.50 104 LEU H CA 1
ATOM 15835 C C . LEU H 1 116 ? 30.132 114.202 153.451 1.00 43.87 104 LEU H C 1
ATOM 15836 O O . LEU H 1 116 ? 29.758 114.433 152.302 1.00 43.83 104 LEU H O 1
ATOM 15841 N N . VAL H 1 117 ? 29.286 113.924 154.438 1.00 45.95 105 VAL H N 1
ATOM 15842 C CA . VAL H 1 117 ? 27.840 113.952 154.223 1.00 48.40 105 VAL H CA 1
ATOM 15843 C C . VAL H 1 117 ? 27.377 115.355 153.839 1.00 51.15 105 VAL H C 1
ATOM 15844 O O . VAL H 1 117 ? 26.556 115.525 152.938 1.00 51.38 105 VAL H O 1
ATOM 15848 N N . ASP H 1 118 ? 27.918 116.359 154.521 1.00 54.69 106 ASP H N 1
ATOM 15849 C CA . ASP H 1 118 ? 27.546 117.742 154.255 1.00 57.73 106 ASP H CA 1
ATOM 15850 C C . ASP H 1 118 ? 28.017 118.185 152.871 1.00 57.22 106 ASP H C 1
ATOM 15851 O O . ASP H 1 118 ? 27.293 118.869 152.148 1.00 57.39 106 ASP H O 1
ATOM 15856 N N . MET H 1 119 ? 29.230 117.780 152.509 1.00 56.28 107 MET H N 1
ATOM 15857 C CA . MET H 1 119 ? 29.811 118.139 151.220 1.00 55.38 107 MET H CA 1
ATOM 15858 C C . MET H 1 119 ? 29.118 117.450 150.048 1.00 55.09 107 MET H C 1
ATOM 15859 O O . MET H 1 119 ? 29.187 117.926 148.914 1.00 55.01 107 MET H O 1
ATOM 15864 N N . SER H 1 120 ? 28.453 116.331 150.321 1.00 54.73 108 SER H N 1
ATOM 15865 C CA . SER H 1 120 ? 27.772 115.572 149.273 1.00 54.35 108 SER H CA 1
ATOM 15866 C C . SER H 1 120 ? 26.555 116.316 148.723 1.00 54.40 108 SER H C 1
ATOM 15867 O O . SER H 1 120 ? 26.041 115.975 147.656 1.00 54.24 108 SER H O 1
ATOM 15870 N N . LYS H 1 121 ? 26.104 117.333 149.451 1.00 54.63 109 LYS H N 1
ATOM 15871 C CA . LYS H 1 121 ? 24.995 118.168 149.002 1.00 55.15 109 LYS H CA 1
ATOM 15872 C C . LYS H 1 121 ? 25.343 118.914 147.718 1.00 55.84 109 LYS H C 1
ATOM 15873 O O . LYS H 1 121 ? 24.459 119.302 146.956 1.00 55.98 109 LYS H O 1
ATOM 15879 N N . ASP H 1 122 ? 26.636 119.111 147.482 1.00 56.66 110 ASP H N 1
ATOM 15880 C CA . ASP H 1 122 ? 27.094 119.854 146.317 1.00 57.30 110 ASP H CA 1
ATOM 15881 C C . ASP H 1 122 ? 27.993 118.996 145.439 1.00 56.11 110 ASP H C 1
ATOM 15882 O O . ASP H 1 122 ? 28.863 119.512 144.737 1.00 56.28 110 ASP H O 1
ATOM 15887 N N . ALA H 1 123 ? 27.780 117.685 145.481 1.00 54.34 111 ALA H N 1
ATOM 15888 C CA . ALA H 1 123 ? 28.592 116.763 144.697 1.00 52.65 111 ALA H CA 1
ATOM 15889 C C . ALA H 1 123 ? 27.763 115.986 143.679 1.00 51.52 111 ALA H C 1
ATOM 15890 O O . ALA H 1 123 ? 26.546 115.855 143.817 1.00 51.14 111 ALA H O 1
ATOM 15892 N N . VAL H 1 124 ? 28.436 115.479 142.653 1.00 50.31 112 VAL H N 1
ATOM 15893 C CA . VAL H 1 124 ? 27.803 114.611 141.671 1.00 49.31 112 VAL H CA 1
ATOM 15894 C C . VAL H 1 124 ? 27.923 113.163 142.137 1.00 48.67 112 VAL H C 1
ATOM 15895 O O . VAL H 1 124 ? 26.936 112.429 142.191 1.00 48.60 112 VAL H O 1
ATOM 15899 N N . LEU H 1 125 ? 29.144 112.769 142.482 1.00 47.91 113 LEU H N 1
ATOM 15900 C CA . LEU H 1 125 ? 29.419 111.442 143.017 1.00 47.48 113 LEU H CA 1
ATOM 15901 C C . LEU H 1 125 ? 30.254 111.546 144.286 1.00 47.36 113 LEU H C 1
ATOM 15902 O O . LEU H 1 125 ? 31.105 112.427 144.404 1.00 47.63 113 LEU H O 1
ATOM 15907 N N . MET H 1 126 ? 30.008 110.646 145.232 1.00 46.92 114 MET H N 1
ATOM 15908 C CA . MET H 1 126 ? 30.825 110.554 146.433 1.00 46.44 114 MET H CA 1
ATOM 15909 C C . MET H 1 126 ? 31.580 109.231 146.414 1.00 45.01 114 MET H C 1
ATOM 15910 O O . MET H 1 126 ? 30.972 108.167 146.407 1.00 45.34 114 MET H O 1
ATOM 15915 N N . VAL H 1 127 ? 32.906 109.296 146.399 1.00 43.00 115 VAL H N 1
ATOM 15916 C CA . VAL H 1 127 ? 33.721 108.095 146.253 1.00 41.16 115 VAL H CA 1
ATOM 15917 C C . VAL H 1 127 ? 34.585 107.837 147.481 1.00 41.00 115 VAL H C 1
ATOM 15918 O O . VAL H 1 127 ? 35.354 108.698 147.895 1.00 40.97 115 VAL H O 1
ATOM 15922 N N . VAL H 1 128 ? 34.457 106.651 148.064 1.00 40.92 116 VAL H N 1
ATOM 15923 C CA . VAL H 1 128 ? 35.308 106.267 149.186 1.00 41.21 116 VAL H CA 1
ATOM 15924 C C . VAL H 1 128 ? 35.695 104.807 149.090 1.00 42.27 116 VAL H C 1
ATOM 15925 O O . VAL H 1 128 ? 35.016 104.015 148.440 1.00 42.18 116 VAL H O 1
ATOM 15929 N N . GLY H 1 129 ? 36.796 104.454 149.742 1.00 43.85 117 GLY H N 1
ATOM 15930 C CA . GLY H 1 129 ? 37.184 103.062 149.863 1.00 46.04 117 GLY H CA 1
ATOM 15931 C C . GLY H 1 129 ? 36.167 102.363 150.736 1.00 47.88 117 GLY H C 1
ATOM 15932 O O . GLY H 1 129 ? 35.400 103.006 151.456 1.00 47.92 117 GLY H O 1
ATOM 15933 N N . CYS H 1 130 ? 36.155 101.041 150.670 1.00 49.83 118 CYS H N 1
ATOM 15934 C CA . CYS H 1 130 ? 35.191 100.261 151.419 1.00 51.80 118 CYS H CA 1
ATOM 15935 C C . CYS H 1 130 ? 35.718 99.940 152.816 1.00 52.41 118 CYS H C 1
ATOM 15936 O O . CYS H 1 130 ? 34.968 99.948 153.792 1.00 52.33 118 CYS H O 1
ATOM 15939 N N . LEU H 1 131 ? 37.018 99.681 152.902 1.00 53.34 119 LEU H N 1
ATOM 15940 C CA . LEU H 1 131 ? 37.687 99.497 154.184 1.00 54.42 119 LEU H CA 1
ATOM 15941 C C . LEU H 1 131 ? 38.818 100.512 154.325 1.00 55.58 119 LEU H C 1
ATOM 15942 O O . LEU H 1 131 ? 39.511 100.812 153.354 1.00 55.69 119 LEU H O 1
ATOM 15947 N N . GLY H 1 132 ? 39.004 101.037 155.532 1.00 57.02 120 GLY H N 1
ATOM 15948 C CA . GLY H 1 132 ? 39.998 102.085 155.764 1.00 58.84 120 GLY H CA 1
ATOM 15949 C C . GLY H 1 132 ? 41.243 101.627 156.500 1.00 60.24 120 GLY H C 1
ATOM 15950 O O . GLY H 1 132 ? 41.677 100.489 156.353 1.00 60.29 120 GLY H O 1
ATOM 15951 N N . SER H 1 133 ? 41.820 102.524 157.293 1.00 61.76 121 SER H N 1
ATOM 15952 C CA . SER H 1 133 ? 43.063 102.239 158.005 1.00 63.29 121 SER H CA 1
ATOM 15953 C C . SER H 1 133 ? 42.823 101.460 159.295 1.00 64.23 121 SER H C 1
ATOM 15954 O O . SER H 1 133 ? 43.695 100.723 159.757 1.00 64.35 121 SER H O 1
ATOM 15957 N N . GLY H 1 134 ? 41.638 101.627 159.873 1.00 65.26 122 GLY H N 1
ATOM 15958 C CA . GLY H 1 134 ? 41.271 100.917 161.097 1.00 66.32 122 GLY H CA 1
ATOM 15959 C C . GLY H 1 134 ? 40.565 99.602 160.822 1.00 67.01 122 GLY H C 1
ATOM 15960 O O . GLY H 1 134 ? 39.669 99.197 161.564 1.00 67.08 122 GLY H O 1
ATOM 15961 N N . ARG H 1 135 ? 40.977 98.932 159.751 1.00 67.63 123 ARG H N 1
ATOM 15962 C CA . ARG H 1 135 ? 40.363 97.680 159.338 1.00 68.28 123 ARG H CA 1
ATOM 15963 C C . ARG H 1 135 ? 41.101 96.483 159.924 1.00 69.36 123 ARG H C 1
ATOM 15964 O O . ARG H 1 135 ? 42.278 96.577 160.280 1.00 69.42 123 ARG H O 1
ATOM 15972 N N . TRP H 1 136 ? 40.396 95.360 160.018 1.00 70.70 124 TRP H N 1
ATOM 15973 C CA . TRP H 1 136 ? 40.998 94.089 160.407 1.00 71.90 124 TRP H CA 1
ATOM 15974 C C . TRP H 1 136 ? 40.171 92.911 159.884 1.00 71.87 124 TRP H C 1
ATOM 15975 O O . TRP H 1 136 ? 38.979 93.062 159.621 1.00 72.02 124 TRP H O 1
ATOM 15986 N N . PRO H 1 137 ? 40.812 91.737 159.731 1.00 71.64 125 PRO H N 1
ATOM 15987 C CA . PRO H 1 137 ? 40.304 90.528 159.084 1.00 71.18 125 PRO H CA 1
ATOM 15988 C C . PRO H 1 137 ? 38.778 90.384 159.026 1.00 70.33 125 PRO H C 1
ATOM 15989 O O . PRO H 1 137 ? 38.230 90.120 157.955 1.00 70.53 125 PRO H O 1
ATOM 15993 N N . GLY H 1 138 ? 38.105 90.552 160.161 1.00 69.03 126 GLY H N 1
ATOM 15994 C CA . GLY H 1 138 ? 36.664 90.312 160.243 1.00 67.36 126 GLY H CA 1
ATOM 15995 C C . GLY H 1 138 ? 35.770 91.267 159.471 1.00 66.08 126 GLY H C 1
ATOM 15996 O O . GLY H 1 138 ? 34.935 90.836 158.678 1.00 65.91 126 GLY H O 1
ATOM 15997 N N . ARG H 1 139 ? 35.946 92.565 159.704 1.00 64.89 127 ARG H N 1
ATOM 15998 C CA . ARG H 1 139 ? 35.066 93.597 159.150 1.00 63.53 127 ARG H CA 1
ATOM 15999 C C . ARG H 1 139 ? 35.029 93.623 157.622 1.00 61.59 127 ARG H C 1
ATOM 16000 O O . ARG H 1 139 ? 35.948 93.142 156.955 1.00 61.39 127 ARG H O 1
ATOM 16008 N N . LEU H 1 140 ? 33.963 94.196 157.070 1.00 59.08 128 LEU H N 1
ATOM 16009 C CA . LEU H 1 140 ? 33.850 94.325 155.622 1.00 56.81 128 LEU H CA 1
ATOM 16010 C C . LEU H 1 140 ? 33.274 95.679 155.189 1.00 54.43 128 LEU H C 1
ATOM 16011 O O . LEU H 1 140 ? 33.012 95.903 154.008 1.00 54.31 128 LEU H O 1
ATOM 16016 N N . LEU H 1 141 ? 33.100 96.582 156.151 1.00 51.43 129 LEU H N 1
ATOM 16017 C CA . LEU H 1 141 ? 32.680 97.951 155.860 1.00 48.61 129 LEU H CA 1
ATOM 16018 C C . LEU H 1 141 ? 33.010 98.859 157.044 1.00 47.43 129 LEU H C 1
ATOM 16019 O O . LEU H 1 141 ? 32.573 98.606 158.167 1.00 47.31 129 LEU H O 1
ATOM 16024 N N . GLY H 1 142 ? 33.788 99.911 156.793 1.00 46.12 130 GLY H N 1
ATOM 16025 C CA . GLY H 1 142 ? 34.209 100.828 157.852 1.00 44.57 130 GLY H CA 1
ATOM 16026 C C . GLY H 1 142 ? 33.125 101.821 158.219 1.00 43.80 130 GLY H C 1
ATOM 16027 O O . GLY H 1 142 ? 32.083 101.877 157.567 1.00 43.90 130 GLY H O 1
ATOM 16028 N N . SER H 1 143 ? 33.368 102.617 159.257 1.00 43.02 131 SER H N 1
ATOM 16029 C CA . SER H 1 143 ? 32.362 103.566 159.735 1.00 42.61 131 SER H CA 1
ATOM 16030 C C . SER H 1 143 ? 32.082 104.698 158.748 1.00 42.31 131 SER H C 1
ATOM 16031 O O . SER H 1 143 ? 30.969 105.218 158.698 1.00 42.32 131 SER H O 1
ATOM 16034 N N . VAL H 1 144 ? 33.090 105.080 157.969 1.00 42.11 132 VAL H N 1
ATOM 16035 C CA . VAL H 1 144 ? 32.932 106.166 157.001 1.00 41.85 132 VAL H CA 1
ATOM 16036 C C . VAL H 1 144 ? 32.103 105.724 155.794 1.00 41.51 132 VAL H C 1
ATOM 16037 O O . VAL H 1 144 ? 31.114 106.370 155.438 1.00 41.46 132 VAL H O 1
ATOM 16041 N N . SER H 1 145 ? 32.511 104.624 155.170 1.00 40.98 133 SER H N 1
ATOM 16042 C CA . SER H 1 145 ? 31.768 104.072 154.044 1.00 40.68 133 SER H CA 1
ATOM 16043 C C . SER H 1 145 ? 30.336 103.717 154.451 1.00 40.33 133 SER H C 1
ATOM 16044 O O . SER H 1 145 ? 29.387 103.976 153.710 1.00 40.32 133 SER H O 1
ATOM 16047 N N . SER H 1 146 ? 30.188 103.136 155.638 1.00 39.66 134 SER H N 1
ATOM 16048 C CA . SER H 1 146 ? 28.878 102.762 156.156 1.00 39.03 134 SER H CA 1
ATOM 16049 C C . SER H 1 146 ? 27.965 103.971 156.378 1.00 38.51 134 SER H C 1
ATOM 16050 O O . SER H 1 146 ? 26.801 103.963 155.969 1.00 38.54 134 SER H O 1
ATOM 16053 N N . GLY H 1 147 ? 28.491 105.004 157.030 1.00 37.79 135 GLY H N 1
ATOM 16054 C CA . GLY H 1 147 ? 27.704 106.197 157.332 1.00 36.74 135 GLY H CA 1
ATOM 16055 C C . GLY H 1 147 ? 27.357 106.959 156.072 1.00 36.10 135 GLY H C 1
ATOM 16056 O O . GLY H 1 147 ? 26.278 107.539 155.947 1.00 35.92 135 GLY H O 1
ATOM 16057 N N . LEU H 1 148 ? 28.288 106.949 155.129 1.00 35.50 136 LEU H N 1
ATOM 16058 C CA . LEU H 1 148 ? 28.112 107.632 153.863 1.00 34.99 136 LEU H CA 1
ATOM 16059 C C . LEU H 1 148 ? 27.033 106.915 153.056 1.00 35.01 136 LEU H C 1
ATOM 16060 O O . LEU H 1 148 ? 26.202 107.544 152.401 1.00 35.03 136 LEU H O 1
ATOM 16065 N N . LEU H 1 149 ? 27.047 105.589 153.134 1.00 35.05 137 LEU H N 1
ATOM 16066 C CA . LEU H 1 149 ? 26.086 104.742 152.438 1.00 35.10 137 LEU H CA 1
ATOM 16067 C C . LEU H 1 149 ? 24.664 104.970 152.954 1.00 35.53 137 LEU H C 1
ATOM 16068 O O . LEU H 1 149 ? 23.691 104.693 152.261 1.00 35.51 137 LEU H O 1
ATOM 16073 N N . ARG H 1 150 ? 24.559 105.489 154.173 1.00 36.14 138 ARG H N 1
ATOM 16074 C CA . ARG H 1 150 ? 23.272 105.660 154.833 1.00 36.69 138 ARG H CA 1
ATOM 16075 C C . ARG H 1 150 ? 22.771 107.099 154.862 1.00 36.63 138 ARG H C 1
ATOM 16076 O O . ARG H 1 150 ? 21.588 107.332 155.108 1.00 36.63 138 ARG H O 1
ATOM 16084 N N . HIS H 1 151 ? 23.658 108.063 154.622 1.00 36.53 139 HIS H N 1
ATOM 16085 C CA . HIS H 1 151 ? 23.295 109.468 154.824 1.00 36.52 139 HIS H CA 1
ATOM 16086 C C . HIS H 1 151 ? 23.631 110.409 153.663 1.00 37.28 139 HIS H C 1
ATOM 16087 O O . HIS H 1 151 ? 23.067 111.502 153.568 1.00 37.23 139 HIS H O 1
ATOM 16094 N N . ALA H 1 152 ? 24.539 109.989 152.786 1.00 38.33 140 ALA H N 1
ATOM 16095 C CA . ALA H 1 152 ? 24.989 110.840 151.683 1.00 39.44 140 ALA H CA 1
ATOM 16096 C C . ALA H 1 152 ? 23.828 111.412 150.870 1.00 40.45 140 ALA H C 1
ATOM 16097 O O . ALA H 1 152 ? 22.807 110.753 150.681 1.00 40.58 140 ALA H O 1
ATOM 16099 N N . HIS H 1 153 ? 23.992 112.641 150.388 1.00 41.65 141 HIS H N 1
ATOM 16100 C CA . HIS H 1 153 ? 22.959 113.288 149.582 1.00 42.49 141 HIS H CA 1
ATOM 16101 C C . HIS H 1 153 ? 23.228 113.151 148.085 1.00 41.87 141 HIS H C 1
ATOM 16102 O O . HIS H 1 153 ? 22.662 113.882 147.271 1.00 42.46 141 HIS H O 1
ATOM 16109 N N . CYS H 1 154 ? 24.092 112.205 147.732 1.00 40.25 142 CYS H N 1
ATOM 16110 C CA . CYS H 1 154 ? 24.364 111.885 146.336 1.00 38.32 142 CYS H CA 1
ATOM 16111 C C . CYS H 1 154 ? 24.822 110.430 146.230 1.00 35.48 142 CYS H C 1
ATOM 16112 O O . CYS H 1 154 ? 25.196 109.821 147.233 1.00 35.62 142 CYS H O 1
ATOM 16115 N N . PRO H 1 155 ? 24.776 109.860 145.018 1.00 32.58 143 PRO H N 1
ATOM 16116 C CA . PRO H 1 155 ? 25.265 108.502 144.803 1.00 31.41 143 PRO H CA 1
ATOM 16117 C C . PRO H 1 155 ? 26.620 108.290 145.467 1.00 31.56 143 PRO H C 1
ATOM 16118 O O . PRO H 1 155 ? 27.461 109.187 145.449 1.00 31.63 143 PRO H O 1
ATOM 16122 N N . VAL H 1 156 ? 26.821 107.117 146.057 1.00 32.33 144 VAL H N 1
ATOM 16123 C CA . VAL H 1 156 ? 28.074 106.801 146.735 1.00 33.25 144 VAL H CA 1
ATOM 16124 C C . VAL H 1 156 ? 28.788 105.658 146.032 1.00 33.86 144 VAL H C 1
ATOM 16125 O O . VAL H 1 156 ? 28.205 104.597 145.810 1.00 34.50 144 VAL H O 1
ATOM 16129 N N . VAL H 1 157 ? 30.050 105.866 145.686 1.00 34.10 145 VAL H N 1
ATOM 16130 C CA . VAL H 1 157 ? 30.812 104.829 145.018 1.00 34.41 145 VAL H CA 1
ATOM 16131 C C . VAL H 1 157 ? 31.733 104.125 146.007 1.00 35.23 145 VAL H C 1
ATOM 16132 O O . VAL H 1 157 ? 32.589 104.755 146.625 1.00 35.46 145 VAL H O 1
ATOM 16136 N N . ILE H 1 158 ? 31.542 102.816 146.155 1.00 36.04 146 ILE H N 1
ATOM 16137 C CA . ILE H 1 158 ? 32.353 102.005 147.054 1.00 37.01 146 ILE H CA 1
ATOM 16138 C C . ILE H 1 158 ? 33.422 101.252 146.269 1.00 38.56 146 ILE H C 1
ATOM 16139 O O . ILE H 1 158 ? 33.105 100.510 145.341 1.00 38.56 146 ILE H O 1
ATOM 16144 N N . ILE H 1 159 ? 34.686 101.452 146.638 1.00 40.66 147 ILE H N 1
ATOM 16145 C CA . ILE H 1 159 ? 35.806 100.802 145.958 1.00 42.92 147 ILE H CA 1
ATOM 16146 C C . ILE H 1 159 ? 36.502 99.801 146.877 1.00 45.14 147 ILE H C 1
ATOM 16147 O O . ILE H 1 159 ? 36.619 100.032 148.077 1.00 45.49 147 ILE H O 1
ATOM 16152 N N . HIS H 1 160 ? 36.966 98.692 146.313 1.00 47.94 148 HIS H N 1
ATOM 16153 C CA . HIS H 1 160 ? 37.702 97.694 147.084 1.00 50.84 148 HIS H CA 1
ATOM 16154 C C . HIS H 1 160 ? 39.143 97.640 146.598 1.00 53.38 148 HIS H C 1
ATOM 16155 O O . HIS H 1 160 ? 39.416 97.881 145.419 1.00 53.55 148 HIS H O 1
ATOM 16162 N N . ASP H 1 161 ? 40.065 97.321 147.498 1.00 56.51 149 ASP H N 1
ATOM 16163 C CA . ASP H 1 161 ? 41.483 97.325 147.148 1.00 59.73 149 ASP H CA 1
ATOM 16164 C C . ASP H 1 161 ? 41.864 96.194 146.195 1.00 61.87 149 ASP H C 1
ATOM 16165 O O . ASP H 1 161 ? 43.047 95.929 145.975 1.00 62.13 149 ASP H O 1
ATOM 16170 N N . GLU H 1 162 ? 40.860 95.535 145.627 1.00 64.50 150 GLU H N 1
ATOM 16171 C CA . GLU H 1 162 ? 41.098 94.476 144.653 1.00 67.07 150 GLU H CA 1
ATOM 16172 C C . GLU H 1 162 ? 40.446 94.809 143.316 1.00 68.62 150 GLU H C 1
ATOM 16173 O O . GLU H 1 162 ? 40.599 94.073 142.342 1.00 68.75 150 GLU H O 1
ATOM 16179 N N . ASP H 1 163 ? 39.726 95.927 143.277 1.00 70.67 151 ASP H N 1
ATOM 16180 C CA . ASP H 1 163 ? 39.043 96.373 142.065 1.00 72.69 151 ASP H CA 1
ATOM 16181 C C . ASP H 1 163 ? 40.022 96.697 140.940 1.00 74.00 151 ASP H C 1
ATOM 16182 O O . ASP H 1 163 ? 41.095 97.252 141.179 1.00 74.14 151 ASP H O 1
ATOM 16187 N N . SER H 1 164 ? 39.648 96.345 139.714 1.00 75.67 152 SER H N 1
ATOM 16188 C CA . SER H 1 164 ? 40.437 96.703 138.541 1.00 77.23 152 SER H CA 1
ATOM 16189 C C . SER H 1 164 ? 40.059 98.099 138.074 1.00 78.26 152 SER H C 1
ATOM 16190 O O . SER H 1 164 ? 38.900 98.360 137.747 1.00 78.31 152 SER H O 1
ATOM 16193 N N . VAL H 1 165 ? 41.039 98.998 138.052 1.00 79.54 153 VAL H N 1
ATOM 16194 C CA . VAL H 1 165 ? 40.800 100.372 137.626 1.00 80.67 153 VAL H CA 1
ATOM 16195 C C . VAL H 1 165 ? 41.865 100.852 136.645 1.00 81.28 153 VAL H C 1
ATOM 16196 O O . VAL H 1 165 ? 41.589 101.677 135.773 1.00 81.45 153 VAL H O 1
ATOM 16200 N N . MET H 1 166 ? 43.079 100.329 136.786 1.00 82.02 154 MET H N 1
ATOM 16201 C CA . MET H 1 166 ? 44.194 100.755 135.938 1.00 82.66 154 MET H CA 1
ATOM 16202 C C . MET H 1 166 ? 44.110 100.252 134.494 1.00 82.61 154 MET H C 1
ATOM 16203 O O . MET H 1 166 ? 44.238 101.046 133.559 1.00 82.69 154 MET H O 1
ATOM 16208 N N . PRO H 1 167 ? 43.891 98.936 134.306 1.00 82.50 155 PRO H N 1
ATOM 16209 C CA . PRO H 1 167 ? 43.821 98.366 132.958 1.00 82.31 155 PRO H CA 1
ATOM 16210 C C . PRO H 1 167 ? 42.884 99.138 132.024 1.00 82.01 155 PRO H C 1
ATOM 16211 O O . PRO H 1 167 ? 41.748 99.450 132.393 1.00 81.91 155 PRO H O 1
ATOM 16215 N N . HIS H 1 168 ? 43.371 99.448 130.825 1.00 81.63 156 HIS H N 1
ATOM 16216 C CA . HIS H 1 168 ? 42.572 100.149 129.824 1.00 81.23 156 HIS H CA 1
ATOM 16217 C C . HIS H 1 168 ? 43.013 99.742 128.415 1.00 80.72 156 HIS H C 1
ATOM 16218 O O . HIS H 1 168 ? 44.200 99.503 128.184 1.00 80.83 156 HIS H O 1
ATOM 16225 N N . PRO H 1 169 ? 42.058 99.653 127.468 1.00 80.06 157 PRO H N 1
ATOM 16226 C CA . PRO H 1 169 ? 40.630 99.935 127.653 1.00 79.34 157 PRO H CA 1
ATOM 16227 C C . PRO H 1 169 ? 39.915 98.855 128.462 1.00 78.42 157 PRO H C 1
ATOM 16228 O O . PRO H 1 169 ? 40.431 97.744 128.610 1.00 78.45 157 PRO H O 1
ATOM 16232 N N . GLN H 1 170 ? 38.739 99.188 128.984 1.00 77.15 158 GLN H N 1
ATOM 16233 C CA . GLN H 1 170 ? 37.957 98.238 129.764 1.00 75.80 158 GLN H CA 1
ATOM 16234 C C . GLN H 1 170 ? 36.749 97.743 128.971 1.00 74.63 158 GLN H C 1
ATOM 16235 O O . GLN H 1 170 ? 35.870 98.524 128.596 1.00 74.52 158 GLN H O 1
ATOM 16241 N N . GLN H 1 171 ? 36.718 96.437 128.722 1.00 73.01 159 GLN H N 1
ATOM 16242 C CA . GLN H 1 171 ? 35.696 95.835 127.870 1.00 71.35 159 GLN H CA 1
ATOM 16243 C C . GLN H 1 171 ? 34.470 95.364 128.647 1.00 69.55 159 GLN H C 1
ATOM 16244 O O . GLN H 1 171 ? 33.380 95.246 128.083 1.00 69.48 159 GLN H O 1
ATOM 16250 N N . ALA H 1 172 ? 34.655 95.093 129.937 1.00 67.05 160 ALA H N 1
ATOM 16251 C CA . ALA H 1 172 ? 33.574 94.603 130.790 1.00 64.55 160 ALA H CA 1
ATOM 16252 C C . ALA H 1 172 ? 32.412 95.598 130.873 1.00 62.56 160 ALA H C 1
ATOM 16253 O O . ALA H 1 172 ? 32.627 96.801 131.026 1.00 62.44 160 ALA H O 1
ATOM 16255 N N . PRO H 1 173 ? 31.174 95.092 130.759 1.00 60.56 161 PRO H N 1
ATOM 16256 C CA . PRO H 1 173 ? 29.968 95.921 130.769 1.00 58.90 161 PRO H CA 1
ATOM 16257 C C . PRO H 1 173 ? 29.576 96.454 132.150 1.00 57.07 161 PRO H C 1
ATOM 16258 O O . PRO H 1 173 ? 30.196 96.112 133.158 1.00 56.69 161 PRO H O 1
ATOM 16262 N N . VAL H 1 174 ? 28.544 97.291 132.173 1.00 54.98 162 VAL H N 1
ATOM 16263 C CA . VAL H 1 174 ? 28.021 97.852 133.410 1.00 52.91 162 VAL H CA 1
ATOM 16264 C C . VAL H 1 174 ? 26.788 97.076 133.869 1.00 51.53 162 VAL H C 1
ATOM 16265 O O . VAL H 1 174 ? 25.790 96.991 133.152 1.00 51.41 162 VAL H O 1
ATOM 16269 N N . LEU H 1 175 ? 26.868 96.512 135.070 1.00 49.69 163 LEU H N 1
ATOM 16270 C CA . LEU H 1 175 ? 25.781 95.719 135.631 1.00 47.84 163 LEU H CA 1
ATOM 16271 C C . LEU H 1 175 ? 24.898 96.573 136.532 1.00 46.89 163 LEU H C 1
ATOM 16272 O O . LEU H 1 175 ? 25.397 97.305 137.384 1.00 46.86 163 LEU H O 1
ATOM 16277 N N . VAL H 1 176 ? 23.586 96.482 136.341 1.00 45.85 164 VAL H N 1
ATOM 16278 C CA . VAL H 1 176 ? 22.642 97.228 137.170 1.00 45.08 164 VAL H CA 1
ATOM 16279 C C . VAL H 1 176 ? 21.485 96.349 137.652 1.00 45.48 164 VAL H C 1
ATOM 16280 O O . VAL H 1 176 ? 20.949 95.540 136.896 1.00 45.41 164 VAL H O 1
ATOM 16284 N N . GLY H 1 177 ? 21.113 96.505 138.919 1.00 45.91 165 GLY H N 1
ATOM 16285 C CA . GLY H 1 177 ? 19.971 95.796 139.473 1.00 46.60 165 GLY H CA 1
ATOM 16286 C C . GLY H 1 177 ? 18.742 96.680 139.507 1.00 47.30 165 GLY H C 1
ATOM 16287 O O . GLY H 1 177 ? 18.740 97.727 140.151 1.00 47.18 165 GLY H O 1
ATOM 16288 N N . VAL H 1 178 ? 17.694 96.262 138.807 1.00 48.14 166 VAL H N 1
ATOM 16289 C CA . VAL H 1 178 ? 16.444 97.016 138.775 1.00 48.87 166 VAL H CA 1
ATOM 16290 C C . VAL H 1 178 ? 15.359 96.269 139.546 1.00 48.79 166 VAL H C 1
ATOM 16291 O O . VAL H 1 178 ? 15.349 95.039 139.573 1.00 49.03 166 VAL H O 1
ATOM 16295 N N . ASP H 1 179 ? 14.452 97.007 140.179 1.00 48.47 167 ASP H N 1
ATOM 16296 C CA . ASP H 1 179 ? 13.348 96.382 140.900 1.00 48.30 167 ASP H CA 1
ATOM 16297 C C . ASP H 1 179 ? 12.062 97.207 140.831 1.00 48.57 167 ASP H C 1
ATOM 16298 O O . ASP H 1 179 ? 11.063 96.872 141.470 1.00 48.50 167 ASP H O 1
ATOM 16303 N N . GLY H 1 180 ? 12.095 98.288 140.055 1.00 48.89 168 GLY H N 1
ATOM 16304 C CA . GLY H 1 180 ? 10.900 99.088 139.803 1.00 49.37 168 GLY H CA 1
ATOM 16305 C C . GLY H 1 180 ? 10.706 100.283 140.716 1.00 49.98 168 GLY H C 1
ATOM 16306 O O . GLY H 1 180 ? 9.928 101.184 140.403 1.00 49.96 168 GLY H O 1
ATOM 16307 N N . SER H 1 181 ? 11.407 100.297 141.846 1.00 50.81 169 SER H N 1
ATOM 16308 C CA . SER H 1 181 ? 11.277 101.385 142.812 1.00 51.68 169 SER H CA 1
ATOM 16309 C C . SER H 1 181 ? 11.866 102.687 142.275 1.00 52.32 169 SER H C 1
ATOM 16310 O O . SER H 1 181 ? 12.636 102.682 141.311 1.00 52.42 169 SER H O 1
ATOM 16313 N N . SER H 1 182 ? 11.503 103.802 142.905 1.00 52.96 170 SER H N 1
ATOM 16314 C CA . SER H 1 182 ? 12.006 105.107 142.490 1.00 53.42 170 SER H CA 1
ATOM 16315 C C . SER H 1 182 ? 13.522 105.179 142.655 1.00 53.25 170 SER H C 1
ATOM 16316 O O . SER H 1 182 ? 14.218 105.728 141.802 1.00 53.61 170 SER H O 1
ATOM 16319 N N . ALA H 1 183 ? 14.025 104.615 143.751 1.00 52.72 171 ALA H N 1
ATOM 16320 C CA . ALA H 1 183 ? 15.462 104.571 144.005 1.00 52.14 171 ALA H CA 1
ATOM 16321 C C . ALA H 1 183 ? 16.172 103.731 142.948 1.00 51.83 171 ALA H C 1
ATOM 16322 O O . ALA H 1 183 ? 17.359 103.915 142.682 1.00 51.64 171 ALA H O 1
ATOM 16324 N N . SER H 1 184 ? 15.433 102.808 142.344 1.00 51.76 172 SER H N 1
ATOM 16325 C CA . SER H 1 184 ? 15.992 101.938 141.321 1.00 51.86 172 SER H CA 1
ATOM 16326 C C . SER H 1 184 ? 16.053 102.653 139.973 1.00 52.40 172 SER H C 1
ATOM 16327 O O . SER H 1 184 ? 16.919 102.362 139.147 1.00 51.96 172 SER H O 1
ATOM 16330 N N . GLU H 1 185 ? 15.128 103.587 139.757 1.00 53.50 173 GLU H N 1
ATOM 16331 C CA . GLU H 1 185 ? 15.128 104.401 138.543 1.00 54.73 173 GLU H CA 1
ATOM 16332 C C . GLU H 1 185 ? 16.376 105.269 138.485 1.00 54.02 173 GLU H C 1
ATOM 16333 O O . GLU H 1 185 ? 17.034 105.365 137.446 1.00 54.02 173 GLU H O 1
ATOM 16339 N N . LEU H 1 186 ? 16.698 105.897 139.612 1.00 52.90 174 LEU H N 1
ATOM 16340 C CA . LEU H 1 186 ? 17.903 106.696 139.721 1.00 51.84 174 LEU H CA 1
ATOM 16341 C C . LEU H 1 186 ? 19.104 105.834 139.357 1.00 50.79 174 LEU H C 1
ATOM 16342 O O . LEU H 1 186 ? 19.948 106.235 138.559 1.00 50.71 174 LEU H O 1
ATOM 16347 N N . ALA H 1 187 ? 19.166 104.640 139.937 1.00 49.62 175 ALA H N 1
ATOM 16348 C CA . ALA H 1 187 ? 20.260 103.716 139.667 1.00 48.67 175 ALA H CA 1
ATOM 16349 C C . ALA H 1 187 ? 20.370 103.405 138.179 1.00 48.18 175 ALA H C 1
ATOM 16350 O O . ALA H 1 187 ? 21.466 103.307 137.637 1.00 47.95 175 ALA H O 1
ATOM 16352 N N . THR H 1 188 ? 19.225 103.251 137.523 1.00 47.80 176 THR H N 1
ATOM 16353 C CA . THR H 1 188 ? 19.197 102.952 136.098 1.00 47.50 176 THR H CA 1
ATOM 16354 C C . THR H 1 188 ? 19.807 104.100 135.298 1.00 46.83 176 THR H C 1
ATOM 16355 O O . THR H 1 188 ? 20.690 103.885 134.466 1.00 46.74 176 THR H O 1
ATOM 16359 N N . ALA H 1 189 ? 19.335 105.317 135.561 1.00 46.05 177 ALA H N 1
ATOM 16360 C CA . ALA H 1 189 ? 19.867 106.515 134.913 1.00 45.31 177 ALA H CA 1
ATOM 16361 C C . ALA H 1 189 ? 21.389 106.556 135.002 1.00 45.12 177 ALA H C 1
ATOM 16362 O O . ALA H 1 189 ? 22.070 106.728 133.993 1.00 45.04 177 ALA H O 1
ATOM 16364 N N . ILE H 1 190 ? 21.912 106.388 136.214 1.00 45.10 178 ILE H N 1
ATOM 16365 C CA . ILE H 1 190 ? 23.352 106.353 136.441 1.00 45.45 178 ILE H CA 1
ATOM 16366 C C . ILE H 1 190 ? 24.020 105.265 135.604 1.00 47.28 178 ILE H C 1
ATOM 16367 O O . ILE H 1 190 ? 25.058 105.494 134.988 1.00 47.34 178 ILE H O 1
ATOM 16372 N N . ALA H 1 191 ? 23.412 104.084 135.579 1.00 49.89 179 ALA H N 1
ATOM 16373 C CA . ALA H 1 191 ? 23.974 102.939 134.867 1.00 52.54 179 ALA H CA 1
ATOM 16374 C C . ALA H 1 191 ? 24.125 103.196 133.370 1.00 54.61 179 ALA H C 1
ATOM 16375 O O . ALA H 1 191 ? 25.144 102.842 132.778 1.00 54.66 179 ALA H O 1
ATOM 16377 N N . PHE H 1 192 ? 23.109 103.804 132.761 1.00 57.41 180 PHE H N 1
ATOM 16378 C CA . PHE H 1 192 ? 23.155 104.126 131.335 1.00 60.09 180 PHE H CA 1
ATOM 16379 C C . PHE H 1 192 ? 24.123 105.266 131.056 1.00 60.64 180 PHE H C 1
ATOM 16380 O O . PHE H 1 192 ? 24.981 105.167 130.173 1.00 60.80 180 PHE H O 1
ATOM 16388 N N . ASP H 1 193 ? 23.970 106.348 131.816 1.00 60.99 181 ASP H N 1
ATOM 16389 C CA . ASP H 1 193 ? 24.870 107.490 131.745 1.00 61.03 181 ASP H CA 1
ATOM 16390 C C . ASP H 1 193 ? 26.317 107.015 131.781 1.00 60.08 181 ASP H C 1
ATOM 16391 O O . ASP H 1 193 ? 27.118 107.357 130.916 1.00 60.11 181 ASP H O 1
ATOM 16396 N N . GLU H 1 194 ? 26.636 106.207 132.783 1.00 58.81 182 GLU H N 1
ATOM 16397 C CA . GLU H 1 194 ? 27.987 105.703 132.967 1.00 57.73 182 GLU H CA 1
ATOM 16398 C C . GLU H 1 194 ? 28.407 104.750 131.847 1.00 57.34 182 GLU H C 1
ATOM 16399 O O . GLU H 1 194 ? 29.590 104.653 131.512 1.00 57.10 182 GLU H O 1
ATOM 16405 N N . ALA H 1 195 ? 27.432 104.051 131.271 1.00 57.07 183 ALA H N 1
ATOM 16406 C CA . ALA H 1 195 ? 27.706 103.042 130.248 1.00 56.80 183 ALA H CA 1
ATOM 16407 C C . ALA H 1 195 ? 28.069 103.657 128.899 1.00 56.73 183 ALA H C 1
ATOM 16408 O O . ALA H 1 195 ? 29.028 103.228 128.252 1.00 56.69 183 ALA H O 1
ATOM 16410 N N . SER H 1 196 ? 27.301 104.656 128.472 1.00 56.57 184 SER H N 1
ATOM 16411 C CA . SER H 1 196 ? 27.567 105.313 127.196 1.00 56.59 184 SER H CA 1
ATOM 16412 C C . SER H 1 196 ? 28.887 106.077 127.237 1.00 56.73 184 SER H C 1
ATOM 16413 O O . SER H 1 196 ? 29.681 105.999 126.298 1.00 56.73 184 SER H O 1
ATOM 16416 N N . ARG H 1 197 ? 29.117 106.800 128.332 1.00 56.97 185 ARG H N 1
ATOM 16417 C CA . ARG H 1 197 ? 30.346 107.572 128.515 1.00 57.30 185 ARG H CA 1
ATOM 16418 C C . ARG H 1 197 ? 31.593 106.701 128.424 1.00 58.58 185 ARG H C 1
ATOM 16419 O O . ARG H 1 197 ? 32.606 107.114 127.861 1.00 58.48 185 ARG H O 1
ATOM 16427 N N . ARG H 1 198 ? 31.518 105.499 128.985 1.00 60.50 186 ARG H N 1
ATOM 16428 C CA . ARG H 1 198 ? 32.625 104.551 128.908 1.00 62.67 186 ARG H CA 1
ATOM 16429 C C . ARG H 1 198 ? 32.607 103.800 127.584 1.00 64.98 186 ARG H C 1
ATOM 16430 O O . ARG H 1 198 ? 33.561 103.096 127.246 1.00 64.97 186 ARG H O 1
ATOM 16438 N N . ASN H 1 199 ? 31.515 103.957 126.842 1.00 68.08 187 ASN H N 1
ATOM 16439 C CA . ASN H 1 199 ? 31.320 103.254 125.579 1.00 71.00 187 ASN H CA 1
ATOM 16440 C C . ASN H 1 199 ? 31.383 101.738 125.754 1.00 71.05 187 ASN H C 1
ATOM 16441 O O . ASN H 1 199 ? 32.145 101.051 125.069 1.00 71.23 187 ASN H O 1
ATOM 16446 N N . VAL H 1 200 ? 30.587 101.224 126.689 1.00 70.71 188 VAL H N 1
ATOM 16447 C CA . VAL H 1 200 ? 30.503 99.787 126.920 1.00 70.18 188 VAL H CA 1
ATOM 16448 C C . VAL H 1 200 ? 29.042 99.354 126.993 1.00 69.56 188 VAL H C 1
ATOM 16449 O O . VAL H 1 200 ? 28.137 100.183 126.896 1.00 69.55 188 VAL H O 1
ATOM 16453 N N . ASP H 1 201 ? 28.820 98.053 127.161 1.00 68.68 189 ASP H N 1
ATOM 16454 C CA . ASP H 1 201 ? 27.469 97.502 127.209 1.00 67.45 189 ASP H CA 1
ATOM 16455 C C . ASP H 1 201 ? 26.867 97.542 128.613 1.00 64.81 189 ASP H C 1
ATOM 16456 O O . ASP H 1 201 ? 27.565 97.789 129.598 1.00 64.75 189 ASP H O 1
ATOM 16461 N N . LEU H 1 202 ? 25.563 97.301 128.691 1.00 61.19 190 LEU H N 1
ATOM 16462 C CA . LEU H 1 202 ? 24.849 97.325 129.961 1.00 57.60 190 LEU H CA 1
ATOM 16463 C C . LEU H 1 202 ? 24.090 96.021 130.191 1.00 55.90 190 LEU H C 1
ATOM 16464 O O . LEU H 1 202 ? 23.422 95.510 129.292 1.00 55.75 190 LEU H O 1
ATOM 16469 N N . VAL H 1 203 ? 24.208 95.480 131.400 1.00 53.83 191 VAL H N 1
ATOM 16470 C CA . VAL H 1 203 ? 23.466 94.286 131.780 1.00 51.69 191 VAL H CA 1
ATOM 16471 C C . VAL H 1 203 ? 22.443 94.633 132.854 1.00 50.54 191 VAL H C 1
ATOM 16472 O O . VAL H 1 203 ? 22.801 94.912 133.996 1.00 50.35 191 VAL H O 1
ATOM 16476 N N . ALA H 1 204 ? 21.171 94.631 132.480 1.00 49.32 192 ALA H N 1
ATOM 16477 C CA . ALA H 1 204 ? 20.109 94.860 133.444 1.00 48.37 192 ALA H CA 1
ATOM 16478 C C . ALA H 1 204 ? 19.666 93.529 134.040 1.00 47.58 192 ALA H C 1
ATOM 16479 O O . ALA H 1 204 ? 19.380 92.580 133.309 1.00 47.60 192 ALA H O 1
ATOM 16481 N N . LEU H 1 205 ? 19.622 93.462 135.368 1.00 46.48 193 LEU H N 1
ATOM 16482 C CA . LEU H 1 205 ? 19.233 92.236 136.056 1.00 45.41 193 LEU H CA 1
ATOM 16483 C C . LEU H 1 205 ? 18.079 92.464 137.023 1.00 45.26 193 LEU H C 1
ATOM 16484 O O . LEU H 1 205 ? 18.090 93.410 137.812 1.00 45.16 193 LEU H O 1
ATOM 16489 N N . HIS H 1 206 ? 17.080 91.591 136.951 1.00 45.17 194 HIS H N 1
ATOM 16490 C CA . HIS H 1 206 ? 15.953 91.655 137.866 1.00 45.08 194 HIS H CA 1
ATOM 16491 C C . HIS H 1 206 ? 15.669 90.293 138.473 1.00 45.37 194 HIS H C 1
ATOM 16492 O O . HIS H 1 206 ? 15.524 89.301 137.756 1.00 45.33 194 HIS H O 1
ATOM 16499 N N . ALA H 1 207 ? 15.607 90.247 139.799 1.00 45.73 195 ALA H N 1
ATOM 16500 C CA . ALA H 1 207 ? 15.171 89.051 140.491 1.00 46.06 195 ALA H CA 1
ATOM 16501 C C . ALA H 1 207 ? 13.670 89.162 140.678 1.00 46.60 195 ALA H C 1
ATOM 16502 O O . ALA H 1 207 ? 13.188 90.105 141.303 1.00 46.47 195 ALA H O 1
ATOM 16504 N N . TRP H 1 208 ? 12.938 88.207 140.111 1.00 47.56 196 TRP H N 1
ATOM 16505 C CA . TRP H 1 208 ? 11.483 88.194 140.189 1.00 48.13 196 TRP H CA 1
ATOM 16506 C C . TRP H 1 208 ? 11.006 88.350 141.633 1.00 46.36 196 TRP H C 1
ATOM 16507 O O . TRP H 1 208 ? 10.121 89.152 141.914 1.00 45.90 196 TRP H O 1
ATOM 16518 N N . SER H 1 209 ? 11.612 87.595 142.544 1.00 44.22 197 SER H N 1
ATOM 16519 C CA . SER H 1 209 ? 11.238 87.642 143.952 1.00 42.42 197 SER H CA 1
ATOM 16520 C C . SER H 1 209 ? 12.359 88.210 144.821 1.00 41.37 197 SER H C 1
ATOM 16521 O O . SER H 1 209 ? 13.522 87.837 144.670 1.00 40.80 197 SER H O 1
ATOM 16524 N N . ASP H 1 210 ? 12.001 89.118 145.726 1.00 40.41 198 ASP H N 1
ATOM 16525 C CA . ASP H 1 210 ? 12.942 89.627 146.717 1.00 39.72 198 ASP H CA 1
ATOM 16526 C C . ASP H 1 210 ? 13.204 88.551 147.766 1.00 40.01 198 ASP H C 1
ATOM 16527 O O . ASP H 1 210 ? 14.292 88.467 148.332 1.00 39.75 198 ASP H O 1
ATOM 16532 N N . VAL H 1 211 ? 12.190 87.730 148.010 1.00 40.87 199 VAL H N 1
ATOM 16533 C CA . VAL H 1 211 ? 12.255 86.680 149.013 1.00 41.82 199 VAL H CA 1
ATOM 16534 C C . VAL H 1 211 ? 12.855 85.416 148.419 1.00 43.46 199 VAL H C 1
ATOM 16535 O O . VAL H 1 211 ? 12.635 85.107 147.248 1.00 43.49 199 VAL H O 1
ATOM 16539 N N . ASP H 1 212 ? 13.617 84.693 149.233 1.00 45.73 200 ASP H N 1
ATOM 16540 C CA . ASP H 1 212 ? 14.199 83.423 148.824 1.00 48.17 200 ASP H CA 1
ATOM 16541 C C . ASP H 1 212 ? 13.111 82.352 148.733 1.00 49.26 200 ASP H C 1
ATOM 16542 O O . ASP H 1 212 ? 12.491 82.002 149.737 1.00 49.42 200 ASP H O 1
ATOM 16547 N N . VAL H 1 213 ? 12.881 81.835 147.529 1.00 50.49 201 VAL H N 1
ATOM 16548 C CA . VAL H 1 213 ? 11.798 80.884 147.297 1.00 51.84 201 VAL H CA 1
ATOM 16549 C C . VAL H 1 213 ? 12.314 79.509 146.897 1.00 54.12 201 VAL H C 1
ATOM 16550 O O . VAL H 1 213 ? 11.614 78.749 146.228 1.00 54.14 201 VAL H O 1
ATOM 16554 N N . SER H 1 214 ? 13.541 79.194 147.303 1.00 57.18 202 SER H N 1
ATOM 16555 C CA . SER H 1 214 ? 14.199 77.956 146.874 1.00 60.26 202 SER H CA 1
ATOM 16556 C C . SER H 1 214 ? 13.771 76.709 147.652 1.00 62.48 202 SER H C 1
ATOM 16557 O O . SER H 1 214 ? 14.537 75.755 147.777 1.00 62.73 202 SER H O 1
ATOM 16560 N N . GLU H 1 215 ? 12.545 76.723 148.166 1.00 65.33 203 GLU H N 1
ATOM 16561 C CA . GLU H 1 215 ? 11.954 75.545 148.802 1.00 68.04 203 GLU H CA 1
ATOM 16562 C C . GLU H 1 215 ? 10.430 75.641 148.741 1.00 69.67 203 GLU H C 1
ATOM 16563 O O . GLU H 1 215 ? 9.711 74.777 149.249 1.00 69.87 203 GLU H O 1
ATOM 16569 N N . TRP H 1 216 ? 9.952 76.713 148.115 1.00 71.66 204 TRP H N 1
ATOM 16570 C CA . TRP H 1 216 ? 8.537 76.882 147.816 1.00 73.54 204 TRP H CA 1
ATOM 16571 C C . TRP H 1 216 ? 8.087 75.760 146.876 1.00 74.91 204 TRP H C 1
ATOM 16572 O O . TRP H 1 216 ? 8.841 75.346 145.995 1.00 74.84 204 TRP H O 1
ATOM 16583 N N . PRO H 1 217 ? 6.855 75.260 147.062 1.00 76.38 205 PRO H N 1
ATOM 16584 C CA . PRO H 1 217 ? 6.398 74.102 146.298 1.00 77.48 205 PRO H CA 1
ATOM 16585 C C . PRO H 1 217 ? 5.807 74.443 144.926 1.00 78.58 205 PRO H C 1
ATOM 16586 O O . PRO H 1 217 ? 6.403 74.111 143.902 1.00 78.68 205 PRO H O 1
ATOM 16590 N N . GLY H 1 218 ? 4.650 75.096 144.906 1.00 79.75 206 GLY H N 1
ATOM 16591 C CA . GLY H 1 218 ? 3.952 75.375 143.653 1.00 81.18 206 GLY H CA 1
ATOM 16592 C C . GLY H 1 218 ? 4.490 76.563 142.875 1.00 82.20 206 GLY H C 1
ATOM 16593 O O . GLY H 1 218 ? 3.803 77.573 142.725 1.00 82.34 206 GLY H O 1
ATOM 16594 N N . ILE H 1 219 ? 5.719 76.443 142.378 1.00 83.12 207 ILE H N 1
ATOM 16595 C CA . ILE H 1 219 ? 6.322 77.485 141.547 1.00 83.97 207 ILE H CA 1
ATOM 16596 C C . ILE H 1 219 ? 6.754 76.938 140.190 1.00 84.44 207 ILE H C 1
ATOM 16597 O O . ILE H 1 219 ? 7.615 76.062 140.103 1.00 84.49 207 ILE H O 1
ATOM 16602 N N . ASP H 1 220 ? 6.143 77.462 139.135 1.00 84.91 208 ASP H N 1
ATOM 16603 C CA . ASP H 1 220 ? 6.502 77.093 137.777 1.00 85.28 208 ASP H CA 1
ATOM 16604 C C . ASP H 1 220 ? 7.424 78.170 137.219 1.00 85.38 208 ASP H C 1
ATOM 16605 O O . ASP H 1 220 ? 6.960 79.166 136.664 1.00 85.41 208 ASP H O 1
ATOM 16610 N N . TRP H 1 221 ? 8.730 77.972 137.374 1.00 85.42 209 TRP H N 1
ATOM 16611 C CA . TRP H 1 221 ? 9.696 79.005 136.999 1.00 85.40 209 TRP H CA 1
ATOM 16612 C C . TRP H 1 221 ? 9.803 79.244 135.487 1.00 85.34 209 TRP H C 1
ATOM 16613 O O . TRP H 1 221 ? 9.583 80.364 135.029 1.00 85.33 209 TRP H O 1
ATOM 16624 N N . PRO H 1 222 ? 10.131 78.197 134.709 1.00 85.35 210 PRO H N 1
ATOM 16625 C CA . PRO H 1 222 ? 10.293 78.364 133.263 1.00 85.26 210 PRO H CA 1
ATOM 16626 C C . PRO H 1 222 ? 9.190 79.206 132.614 1.00 85.04 210 PRO H C 1
ATOM 16627 O O . PRO H 1 222 ? 9.466 79.995 131.710 1.00 84.94 210 PRO H O 1
ATOM 16631 N N . ALA H 1 223 ? 7.955 79.038 133.077 1.00 84.80 211 ALA H N 1
ATOM 16632 C CA . ALA H 1 223 ? 6.836 79.816 132.561 1.00 84.63 211 ALA H CA 1
ATOM 16633 C C . ALA H 1 223 ? 6.862 81.247 133.090 1.00 84.52 211 ALA H C 1
ATOM 16634 O O . ALA H 1 223 ? 6.626 82.199 132.344 1.00 84.47 211 ALA H O 1
ATOM 16636 N N . THR H 1 224 ? 7.151 81.386 134.381 1.00 84.39 212 THR H N 1
ATOM 16637 C CA . THR H 1 224 ? 7.172 82.691 135.039 1.00 84.17 212 THR H CA 1
ATOM 16638 C C . THR H 1 224 ? 8.331 83.549 134.537 1.00 83.97 212 THR H C 1
ATOM 16639 O O . THR H 1 224 ? 8.209 84.769 134.426 1.00 83.93 212 THR H O 1
ATOM 16643 N N . GLN H 1 225 ? 9.453 82.901 134.235 1.00 83.75 213 GLN H N 1
ATOM 16644 C CA . GLN H 1 225 ? 10.629 83.595 133.726 1.00 83.57 213 GLN H CA 1
ATOM 16645 C C . GLN H 1 225 ? 10.312 84.314 132.421 1.00 83.55 213 GLN H C 1
ATOM 16646 O O . GLN H 1 225 ? 10.690 85.471 132.234 1.00 83.56 213 GLN H O 1
ATOM 16652 N N . SER H 1 226 ? 9.607 83.622 131.529 1.00 83.48 214 SER H N 1
ATOM 16653 C CA . SER H 1 226 ? 9.259 84.169 130.219 1.00 83.31 214 SER H CA 1
ATOM 16654 C C . SER H 1 226 ? 8.338 85.383 130.325 1.00 83.15 214 SER H C 1
ATOM 16655 O O . SER H 1 226 ? 8.459 86.329 129.548 1.00 83.15 214 SER H O 1
ATOM 16658 N N . MET H 1 227 ? 7.420 85.352 131.285 1.00 83.00 215 MET H N 1
ATOM 16659 C CA . MET H 1 227 ? 6.509 86.473 131.492 1.00 82.90 215 MET H CA 1
ATOM 16660 C C . MET H 1 227 ? 7.226 87.684 132.072 1.00 82.53 215 MET H C 1
ATOM 16661 O O . MET H 1 227 ? 6.874 88.826 131.771 1.00 82.54 215 MET H O 1
ATOM 16666 N N . ALA H 1 228 ? 8.227 87.425 132.908 1.00 81.93 216 ALA H N 1
ATOM 16667 C CA . ALA H 1 228 ? 8.996 88.486 133.543 1.00 81.25 216 ALA H CA 1
ATOM 16668 C C . ALA H 1 228 ? 9.936 89.158 132.550 1.00 80.73 216 ALA H C 1
ATOM 16669 O O . ALA H 1 228 ? 10.012 90.385 132.495 1.00 80.65 216 ALA H O 1
ATOM 16671 N N . GLU H 1 229 ? 10.641 88.347 131.763 1.00 80.16 217 GLU H N 1
ATOM 16672 C CA . GLU H 1 229 ? 11.587 88.850 130.767 1.00 79.68 217 GLU H CA 1
ATOM 16673 C C . GLU H 1 229 ? 10.965 89.892 129.845 1.00 79.42 217 GLU H C 1
ATOM 16674 O O . GLU H 1 229 ? 11.659 90.767 129.328 1.00 79.43 217 GLU H O 1
ATOM 16680 N N . GLN H 1 230 ? 9.656 89.790 129.642 1.00 79.11 218 GLN H N 1
ATOM 16681 C CA . GLN H 1 230 ? 8.938 90.714 128.774 1.00 78.77 218 GLN H CA 1
ATOM 16682 C C . GLN H 1 230 ? 8.676 92.044 129.477 1.00 78.32 218 GLN H C 1
ATOM 16683 O O . GLN H 1 230 ? 8.903 93.111 128.904 1.00 78.33 218 GLN H O 1
ATOM 16689 N N . VAL H 1 231 ? 8.200 91.975 130.717 1.00 77.67 219 VAL H N 1
ATOM 16690 C CA . VAL H 1 231 ? 7.943 93.178 131.503 1.00 77.09 219 VAL H CA 1
ATOM 16691 C C . VAL H 1 231 ? 9.221 93.999 131.646 1.00 76.71 219 VAL H C 1
ATOM 16692 O O . VAL H 1 231 ? 9.195 95.227 131.570 1.00 76.64 219 VAL H O 1
ATOM 16696 N N . LEU H 1 232 ? 10.340 93.309 131.844 1.00 76.22 220 LEU H N 1
ATOM 16697 C CA . LEU H 1 232 ? 11.637 93.962 131.940 1.00 75.92 220 LEU H CA 1
ATOM 16698 C C . LEU H 1 232 ? 11.882 94.788 130.682 1.00 75.92 220 LEU H C 1
ATOM 16699 O O . LEU H 1 232 ? 12.254 95.959 130.760 1.00 76.01 220 LEU H O 1
ATOM 16704 N N . ALA H 1 233 ? 11.657 94.168 129.525 1.00 75.86 221 ALA H N 1
ATOM 16705 C CA . ALA H 1 233 ? 11.899 94.807 128.234 1.00 75.70 221 ALA H CA 1
ATOM 16706 C C . ALA H 1 233 ? 11.001 96.020 128.001 1.00 75.64 221 ALA H C 1
ATOM 16707 O O . ALA H 1 233 ? 11.393 96.969 127.322 1.00 75.61 221 ALA H O 1
ATOM 16709 N N . GLU H 1 234 ? 9.799 95.987 128.567 1.00 75.68 222 GLU H N 1
ATOM 16710 C CA . GLU H 1 234 ? 8.858 97.092 128.418 1.00 75.90 222 GLU H CA 1
ATOM 16711 C C . GLU H 1 234 ? 9.256 98.301 129.260 1.00 75.96 222 GLU H C 1
ATOM 16712 O O . GLU H 1 234 ? 9.020 99.443 128.866 1.00 75.97 222 GLU H O 1
ATOM 16718 N N . ARG H 1 235 ? 9.860 98.044 130.417 1.00 76.05 223 ARG H N 1
ATOM 16719 C CA . ARG H 1 235 ? 10.310 99.118 131.300 1.00 76.04 223 ARG H CA 1
ATOM 16720 C C . ARG H 1 235 ? 11.670 99.661 130.868 1.00 76.01 223 ARG H C 1
ATOM 16721 O O . ARG H 1 235 ? 12.040 100.779 131.224 1.00 76.18 223 ARG H O 1
ATOM 16729 N N . LEU H 1 236 ? 12.407 98.868 130.096 1.00 75.87 224 LEU H N 1
ATOM 16730 C CA . LEU H 1 236 ? 13.703 99.295 129.571 1.00 75.88 224 LEU H CA 1
ATOM 16731 C C . LEU H 1 236 ? 13.593 99.892 128.168 1.00 75.98 224 LEU H C 1
ATOM 16732 O O . LEU H 1 236 ? 14.605 100.217 127.544 1.00 76.03 224 LEU H O 1
ATOM 16737 N N . ALA H 1 237 ? 12.362 100.033 127.681 1.00 76.05 225 ALA H N 1
ATOM 16738 C CA . ALA H 1 237 ? 12.113 100.583 126.349 1.00 75.94 225 ALA H CA 1
ATOM 16739 C C . ALA H 1 237 ? 12.546 102.045 126.264 1.00 75.82 225 ALA H C 1
ATOM 16740 O O . ALA H 1 237 ? 13.382 102.406 125.434 1.00 75.76 225 ALA H O 1
ATOM 16742 N N . GLY H 1 238 ? 11.978 102.877 127.134 1.00 75.63 226 GLY H N 1
ATOM 16743 C CA . GLY H 1 238 ? 12.317 104.296 127.184 1.00 75.43 226 GLY H CA 1
ATOM 16744 C C . GLY H 1 238 ? 13.805 104.548 127.352 1.00 75.23 226 GLY H C 1
ATOM 16745 O O . GLY H 1 238 ? 14.324 105.571 126.906 1.00 75.20 226 GLY H O 1
ATOM 16746 N N . TRP H 1 239 ? 14.494 103.611 127.997 1.00 74.99 227 TRP H N 1
ATOM 16747 C CA . TRP H 1 239 ? 15.931 103.734 128.210 1.00 74.77 227 TRP H CA 1
ATOM 16748 C C . TRP H 1 239 ? 16.715 103.352 126.959 1.00 74.72 227 TRP H C 1
ATOM 16749 O O . TRP H 1 239 ? 17.697 104.008 126.612 1.00 74.72 227 TRP H O 1
ATOM 16760 N N . GLN H 1 240 ? 16.278 102.290 126.287 1.00 74.63 228 GLN H N 1
ATOM 16761 C CA . GLN H 1 240 ? 16.907 101.861 125.042 1.00 74.49 228 GLN H CA 1
ATOM 16762 C C . GLN H 1 240 ? 16.685 102.920 123.967 1.00 74.37 228 GLN H C 1
ATOM 16763 O O . GLN H 1 240 ? 17.557 103.176 123.134 1.00 74.35 228 GLN H O 1
ATOM 16769 N N . GLU H 1 241 ? 15.510 103.540 124.008 1.00 74.18 229 GLU H N 1
ATOM 16770 C CA . GLU H 1 241 ? 15.168 104.627 123.103 1.00 73.92 229 GLU H CA 1
ATOM 16771 C C . GLU H 1 241 ? 16.075 105.834 123.332 1.00 73.40 229 GLU H C 1
ATOM 16772 O O . GLU H 1 241 ? 16.583 106.427 122.380 1.00 73.54 229 GLU H O 1
ATOM 16778 N N . ARG H 1 242 ? 16.286 106.180 124.600 1.00 72.59 230 ARG H N 1
ATOM 16779 C CA . ARG H 1 242 ? 17.069 107.357 124.965 1.00 71.74 230 ARG H CA 1
ATOM 16780 C C . ARG H 1 242 ? 18.575 107.142 124.792 1.00 70.97 230 ARG H C 1
ATOM 16781 O O . ARG H 1 242 ? 19.324 108.097 124.596 1.00 70.89 230 ARG H O 1
ATOM 16789 N N . TYR H 1 243 ? 19.009 105.887 124.858 1.00 70.01 231 TYR H N 1
ATOM 16790 C CA . TYR H 1 243 ? 20.423 105.541 124.693 1.00 69.30 231 TYR H CA 1
ATOM 16791 C C . TYR H 1 243 ? 20.619 104.478 123.613 1.00 70.07 231 TYR H C 1
ATOM 16792 O O . TYR H 1 243 ? 20.939 103.329 123.924 1.00 69.94 231 TYR H O 1
ATOM 16801 N N . PRO H 1 244 ? 20.441 104.862 122.336 1.00 71.07 232 PRO H N 1
ATOM 16802 C CA . PRO H 1 244 ? 20.522 103.916 121.220 1.00 71.93 232 PRO H CA 1
ATOM 16803 C C . PRO H 1 244 ? 21.921 103.336 121.025 1.00 73.02 232 PRO H C 1
ATOM 16804 O O . PRO H 1 244 ? 22.067 102.253 120.460 1.00 73.10 232 PRO H O 1
ATOM 16808 N N . ASN H 1 245 ? 22.936 104.053 121.498 1.00 74.38 233 ASN H N 1
ATOM 16809 C CA . ASN H 1 245 ? 24.327 103.655 121.290 1.00 75.46 233 ASN H CA 1
ATOM 16810 C C . ASN H 1 245 ? 24.810 102.509 122.188 1.00 74.22 233 ASN H C 1
ATOM 16811 O O . ASN H 1 245 ? 25.839 101.889 121.911 1.00 74.19 233 ASN H O 1
ATOM 16816 N N . VAL H 1 246 ? 24.064 102.227 123.254 1.00 72.44 234 VAL H N 1
ATOM 16817 C CA . VAL H 1 246 ? 24.469 101.196 124.216 1.00 70.55 234 VAL H CA 1
ATOM 16818 C C . VAL H 1 246 ? 23.585 99.944 124.149 1.00 69.08 234 VAL H C 1
ATOM 16819 O O . VAL H 1 246 ? 22.354 100.033 124.179 1.00 68.74 234 VAL H O 1
ATOM 16823 N N . ALA H 1 247 ? 24.230 98.782 124.055 1.00 67.38 235 ALA H N 1
ATOM 16824 C CA . ALA H 1 247 ? 23.531 97.510 123.856 1.00 65.84 235 ALA H CA 1
ATOM 16825 C C . ALA H 1 247 ? 23.088 96.841 125.163 1.00 64.80 235 ALA H C 1
ATOM 16826 O O . ALA H 1 247 ? 23.913 96.379 125.955 1.00 64.53 235 ALA H O 1
ATOM 16828 N N . ILE H 1 248 ? 21.775 96.781 125.367 1.00 63.62 236 ILE H N 1
ATOM 16829 C CA . ILE H 1 248 ? 21.196 96.195 126.571 1.00 62.62 236 ILE H CA 1
ATOM 16830 C C . ILE H 1 248 ? 21.161 94.667 126.528 1.00 62.53 236 ILE H C 1
ATOM 16831 O O . ILE H 1 248 ? 20.804 94.070 125.513 1.00 62.42 236 ILE H O 1
ATOM 16836 N N . THR H 1 249 ? 21.535 94.044 127.640 1.00 62.55 237 THR H N 1
ATOM 16837 C CA . THR H 1 249 ? 21.383 92.605 127.813 1.00 62.63 237 THR H CA 1
ATOM 16838 C C . THR H 1 249 ? 20.516 92.343 129.039 1.00 62.76 237 THR H C 1
ATOM 16839 O O . THR H 1 249 ? 20.952 92.553 130.169 1.00 62.92 237 THR H O 1
ATOM 16843 N N . ARG H 1 250 ? 19.283 91.898 128.812 1.00 62.85 238 ARG H N 1
ATOM 16844 C CA . ARG H 1 250 ? 18.340 91.661 129.904 1.00 62.77 238 ARG H CA 1
ATOM 16845 C C . ARG H 1 250 ? 18.482 90.266 130.500 1.00 60.47 238 ARG H C 1
ATOM 16846 O O . ARG H 1 250 ? 18.617 89.280 129.776 1.00 60.48 238 ARG H O 1
ATOM 16854 N N . VAL H 1 251 ? 18.461 90.194 131.827 1.00 57.64 239 VAL H N 1
ATOM 16855 C CA . VAL H 1 251 ? 18.546 88.919 132.533 1.00 54.84 239 VAL H CA 1
ATOM 16856 C C . VAL H 1 251 ? 17.552 88.882 133.688 1.00 53.34 239 VAL H C 1
ATOM 16857 O O . VAL H 1 251 ? 17.563 89.759 134.551 1.00 53.08 239 VAL H O 1
ATOM 16861 N N . VAL H 1 252 ? 16.687 87.873 133.696 1.00 51.62 240 VAL H N 1
ATOM 16862 C CA . VAL H 1 252 ? 15.759 87.683 134.803 1.00 50.00 240 VAL H CA 1
ATOM 16863 C C . VAL H 1 252 ? 16.091 86.419 135.581 1.00 49.50 240 VAL H C 1
ATOM 16864 O O . VAL H 1 252 ? 16.163 85.330 135.015 1.00 49.30 240 VAL H O 1
ATOM 16868 N N . VAL H 1 253 ? 16.307 86.575 136.881 1.00 49.24 241 VAL H N 1
ATOM 16869 C CA . VAL H 1 253 ? 16.541 85.438 137.758 1.00 49.15 241 VAL H CA 1
ATOM 16870 C C . VAL H 1 253 ? 15.379 85.301 138.730 1.00 49.73 241 VAL H C 1
ATOM 16871 O O . VAL H 1 253 ? 14.552 86.206 138.853 1.00 49.47 241 VAL H O 1
ATOM 16875 N N . ARG H 1 254 ? 15.318 84.169 139.418 1.00 50.74 242 ARG H N 1
ATOM 16876 C CA . ARG H 1 254 ? 14.171 83.854 140.261 1.00 51.91 242 ARG H CA 1
ATOM 16877 C C . ARG H 1 254 ? 14.131 84.694 141.532 1.00 51.14 242 ARG H C 1
ATOM 16878 O O . ARG H 1 254 ? 13.148 85.391 141.800 1.00 50.97 242 ARG H O 1
ATOM 16886 N N . ASP H 1 255 ? 15.207 84.622 142.308 1.00 50.15 243 ASP H N 1
ATOM 16887 C CA . ASP H 1 255 ? 15.289 85.323 143.579 1.00 49.02 243 ASP H CA 1
ATOM 16888 C C . ASP H 1 255 ? 16.739 85.604 143.937 1.00 47.29 243 ASP H C 1
ATOM 16889 O O . ASP H 1 255 ? 17.639 85.365 143.132 1.00 47.21 243 ASP H O 1
ATOM 16894 N N . GLN H 1 256 ? 16.954 86.108 145.151 1.00 44.83 244 GLN H N 1
ATOM 16895 C CA . GLN H 1 256 ? 18.297 86.392 145.656 1.00 42.36 244 GLN H CA 1
ATOM 16896 C C . GLN H 1 256 ? 19.061 87.399 144.801 1.00 40.25 244 GLN H C 1
ATOM 16897 O O . GLN H 1 256 ? 20.120 87.074 144.260 1.00 40.10 244 GLN H O 1
ATOM 16903 N N . PRO H 1 257 ? 18.539 88.631 144.691 1.00 38.25 245 PRO H N 1
ATOM 16904 C CA . PRO H 1 257 ? 19.187 89.622 143.836 1.00 37.03 245 PRO H CA 1
ATOM 16905 C C . PRO H 1 257 ? 20.593 89.979 144.316 1.00 36.09 245 PRO H C 1
ATOM 16906 O O . PRO H 1 257 ? 21.502 90.111 143.501 1.00 35.80 245 PRO H O 1
ATOM 16910 N N . ALA H 1 258 ? 20.769 90.126 145.625 1.00 35.34 246 ALA H N 1
ATOM 16911 C CA . ALA H 1 258 ? 22.067 90.476 146.180 1.00 34.95 246 ALA H CA 1
ATOM 16912 C C . ALA H 1 258 ? 23.130 89.480 145.736 1.00 35.43 246 ALA H C 1
ATOM 16913 O O . ALA H 1 258 ? 24.118 89.850 145.104 1.00 35.34 246 ALA H O 1
ATOM 16915 N N . ARG H 1 259 ? 22.915 88.209 146.051 1.00 36.46 247 ARG H N 1
ATOM 16916 C CA . ARG H 1 259 ? 23.892 87.177 145.738 1.00 37.64 247 ARG H CA 1
ATOM 16917 C C . ARG H 1 259 ? 24.081 87.011 144.230 1.00 38.92 247 ARG H C 1
ATOM 16918 O O . ARG H 1 259 ? 25.178 86.690 143.767 1.00 38.75 247 ARG H O 1
ATOM 16926 N N . GLN H 1 260 ? 23.014 87.239 143.469 1.00 40.62 248 GLN H N 1
ATOM 16927 C CA . GLN H 1 260 ? 23.099 87.197 142.012 1.00 42.27 248 GLN H CA 1
ATOM 16928 C C . GLN H 1 260 ? 23.998 88.311 141.481 1.00 41.50 248 GLN H C 1
ATOM 16929 O O . GLN H 1 260 ? 24.890 88.064 140.674 1.00 41.48 248 GLN H O 1
ATOM 16935 N N . LEU H 1 261 ? 23.760 89.535 141.944 1.00 40.55 249 LEU H N 1
ATOM 16936 C CA . LEU H 1 261 ? 24.558 90.687 141.530 1.00 39.69 249 LEU H CA 1
ATOM 16937 C C . LEU H 1 261 ? 26.026 90.536 141.933 1.00 39.93 249 LEU H C 1
ATOM 16938 O O . LEU H 1 261 ? 26.928 90.798 141.135 1.00 39.85 249 LEU H O 1
ATOM 16943 N N . VAL H 1 262 ? 26.262 90.101 143.167 1.00 40.31 250 VAL H N 1
ATOM 16944 C CA . VAL H 1 262 ? 27.625 89.924 143.661 1.00 40.98 250 VAL H CA 1
ATOM 16945 C C . VAL H 1 262 ? 28.423 88.928 142.820 1.00 42.80 250 VAL H C 1
ATOM 16946 O O . VAL H 1 262 ? 29.623 89.100 142.627 1.00 42.96 250 VAL H O 1
ATOM 16950 N N . GLN H 1 263 ? 27.758 87.896 142.310 1.00 45.28 251 GLN H N 1
ATOM 16951 C CA . GLN H 1 263 ? 28.450 86.877 141.526 1.00 47.63 251 GLN H CA 1
ATOM 16952 C C . GLN H 1 263 ? 28.700 87.338 140.092 1.00 48.86 251 GLN H C 1
ATOM 16953 O O . GLN H 1 263 ? 29.757 87.069 139.518 1.00 49.07 251 GLN H O 1
ATOM 16959 N N . ARG H 1 264 ? 27.728 88.036 139.518 1.00 50.29 252 ARG H N 1
ATOM 16960 C CA . ARG H 1 264 ? 27.848 88.512 138.145 1.00 51.83 252 ARG H CA 1
ATOM 16961 C C . ARG H 1 264 ? 28.744 89.741 138.023 1.00 52.60 252 ARG H C 1
ATOM 16962 O O . ARG H 1 264 ? 29.136 90.123 136.921 1.00 52.56 252 ARG H O 1
ATOM 16970 N N . SER H 1 265 ? 29.070 90.352 139.158 1.00 53.61 253 SER H N 1
ATOM 16971 C CA . SER H 1 265 ? 29.925 91.536 139.171 1.00 54.48 253 SER H CA 1
ATOM 16972 C C . SER H 1 265 ? 31.359 91.185 138.776 1.00 55.05 253 SER H C 1
ATOM 16973 O O . SER H 1 265 ? 32.179 92.069 138.542 1.00 55.15 253 SER H O 1
ATOM 16976 N N . GLU H 1 266 ? 31.649 89.890 138.698 1.00 55.79 254 GLU H N 1
ATOM 16977 C CA . GLU H 1 266 ? 32.963 89.420 138.271 1.00 56.65 254 GLU H CA 1
ATOM 16978 C C . GLU H 1 266 ? 33.174 89.583 136.765 1.00 56.74 254 GLU H C 1
ATOM 16979 O O . GLU H 1 266 ? 34.302 89.511 136.280 1.00 56.87 254 GLU H O 1
ATOM 16985 N N . GLU H 1 267 ? 32.086 89.796 136.032 1.00 56.78 255 GLU H N 1
ATOM 16986 C CA . GLU H 1 267 ? 32.154 89.968 134.585 1.00 56.71 255 GLU H CA 1
ATOM 16987 C C . GLU H 1 267 ? 31.795 91.399 134.197 1.00 56.12 255 GLU H C 1
ATOM 16988 O O . GLU H 1 267 ? 31.617 91.709 133.020 1.00 56.03 255 GLU H O 1
ATOM 16994 N N . ALA H 1 268 ? 31.683 92.265 135.198 1.00 55.42 256 ALA H N 1
ATOM 16995 C CA . ALA H 1 268 ? 31.380 93.672 134.969 1.00 54.78 256 ALA H CA 1
ATOM 16996 C C . ALA H 1 268 ? 32.513 94.550 135.494 1.00 54.34 256 ALA H C 1
ATOM 16997 O O . ALA H 1 268 ? 33.305 94.116 136.334 1.00 54.47 256 ALA H O 1
ATOM 16999 N N . GLN H 1 269 ? 32.601 95.779 134.992 1.00 53.49 257 GLN H N 1
ATOM 17000 C CA . GLN H 1 269 ? 33.605 96.723 135.479 1.00 52.70 257 GLN H CA 1
ATOM 17001 C C . GLN H 1 269 ? 32.992 97.658 136.517 1.00 51.86 257 GLN H C 1
ATOM 17002 O O . GLN H 1 269 ? 33.709 98.320 137.271 1.00 51.98 257 GLN H O 1
ATOM 17008 N N . LEU H 1 270 ? 31.662 97.697 136.550 1.00 50.50 258 LEU H N 1
ATOM 17009 C CA . LEU H 1 270 ? 30.932 98.567 137.459 1.00 48.98 258 LEU H CA 1
ATOM 17010 C C . LEU H 1 270 ? 29.535 98.018 137.743 1.00 47.93 258 LEU H C 1
ATOM 17011 O O . LEU H 1 270 ? 28.823 97.608 136.826 1.00 48.08 258 LEU H O 1
ATOM 17016 N N . VAL H 1 271 ? 29.150 98.013 139.017 1.00 46.19 259 VAL H N 1
ATOM 17017 C CA . VAL H 1 271 ? 27.814 97.585 139.419 1.00 44.27 259 VAL H CA 1
ATOM 17018 C C . VAL H 1 271 ? 27.049 98.768 139.994 1.00 42.69 259 VAL H C 1
ATOM 17019 O O . VAL H 1 271 ? 27.595 99.533 140.789 1.00 42.91 259 VAL H O 1
ATOM 17023 N N . VAL H 1 272 ? 25.791 98.923 139.592 1.00 40.52 260 VAL H N 1
ATOM 17024 C CA . VAL H 1 272 ? 24.961 100.014 140.098 1.00 38.53 260 VAL H CA 1
ATOM 17025 C C . VAL H 1 272 ? 23.650 99.510 140.704 1.00 37.54 260 VAL H C 1
ATOM 17026 O O . VAL H 1 272 ? 22.937 98.721 140.089 1.00 37.55 260 VAL H O 1
ATOM 17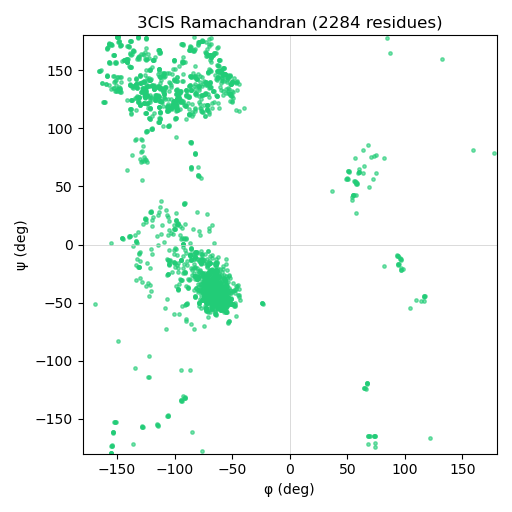030 N N . VAL H 1 273 ? 23.348 99.967 141.917 1.00 36.17 261 VAL H N 1
ATOM 17031 C CA . VAL H 1 273 ? 22.096 99.638 142.591 1.00 34.92 261 VAL H CA 1
ATOM 17032 C C . VAL H 1 273 ? 21.588 100.862 143.336 1.00 34.76 261 VAL H C 1
ATOM 17033 O O . VAL H 1 273 ? 22.355 101.779 143.628 1.00 34.68 261 VAL H O 1
ATOM 17037 N N . GLY H 1 274 ? 20.295 100.881 143.638 1.00 34.66 262 GLY H N 1
ATOM 17038 C CA . GLY H 1 274 ? 19.729 101.942 144.461 1.00 35.03 262 GLY H CA 1
ATOM 17039 C C . GLY H 1 274 ? 20.084 101.740 145.924 1.00 35.65 262 GLY H C 1
ATOM 17040 O O . GLY H 1 274 ? 20.700 100.738 146.293 1.00 35.69 262 GLY H O 1
ATOM 17041 N N . SER H 1 275 ? 19.708 102.696 146.764 1.00 36.32 263 SER H N 1
ATOM 17042 C CA . SER H 1 275 ? 19.940 102.570 148.198 1.00 37.08 263 SER H CA 1
ATOM 17043 C C . SER H 1 275 ? 18.696 102.000 148.869 1.00 37.74 263 SER H C 1
ATOM 17044 O O . SER H 1 275 ? 18.734 101.584 150.027 1.00 37.91 263 SER H O 1
ATOM 17047 N N . ARG H 1 276 ? 17.596 101.987 148.120 1.00 38.28 264 ARG H N 1
ATOM 17048 C CA . ARG H 1 276 ? 16.328 101.450 148.592 1.00 38.75 264 ARG H CA 1
ATOM 17049 C C . ARG H 1 276 ? 15.634 100.691 147.466 1.00 39.09 264 ARG H C 1
ATOM 17050 O O . ARG H 1 276 ? 16.072 100.744 146.317 1.00 39.39 264 ARG H O 1
ATOM 17058 N N . GLY H 1 277 ? 14.553 99.990 147.793 1.00 39.09 265 GLY H N 1
ATOM 17059 C CA . GLY H 1 277 ? 13.821 99.219 146.794 1.00 38.96 265 GLY H CA 1
ATOM 17060 C C . GLY H 1 277 ? 12.345 99.041 147.096 1.00 38.91 265 GLY H C 1
ATOM 17061 O O . GLY H 1 277 ? 11.731 99.875 147.763 1.00 38.87 265 GLY H O 1
ATOM 17062 N N . ARG H 1 278 ? 11.778 97.946 146.593 1.00 38.82 266 ARG H N 1
ATOM 17063 C CA . ARG H 1 278 ? 10.372 97.617 146.808 1.00 38.48 266 ARG H CA 1
ATOM 17064 C C . ARG H 1 278 ? 10.071 97.362 148.275 1.00 38.39 266 ARG H C 1
ATOM 17065 O O . ARG H 1 278 ? 8.994 97.699 148.760 1.00 38.40 266 ARG H O 1
ATOM 17073 N N . GLY H 1 279 ? 11.023 96.744 148.970 1.00 38.14 267 GLY H N 1
ATOM 17074 C CA . GLY H 1 279 ? 10.805 96.298 150.340 1.00 37.94 267 GLY H CA 1
ATOM 17075 C C . GLY H 1 279 ? 11.193 97.311 151.396 1.00 37.79 267 GLY H C 1
ATOM 17076 O O . GLY H 1 279 ? 10.828 98.485 151.313 1.00 37.72 267 GLY H O 1
ATOM 17077 N N . GLY H 1 280 ? 11.932 96.845 152.398 1.00 37.71 268 GLY H N 1
ATOM 17078 C CA . GLY H 1 280 ? 12.370 97.694 153.491 1.00 37.72 268 GLY H CA 1
ATOM 17079 C C . GLY H 1 280 ? 11.263 98.042 154.465 1.00 37.88 268 GLY H C 1
ATOM 17080 O O . GLY H 1 280 ? 10.207 97.415 154.472 1.00 37.51 268 GLY H O 1
ATOM 17081 N N . TYR H 1 281 ? 11.517 99.051 155.291 1.00 38.52 269 TYR H N 1
ATOM 17082 C CA . TYR H 1 281 ? 10.580 99.481 156.322 1.00 39.28 269 TYR H CA 1
ATOM 17083 C C . TYR H 1 281 ? 10.854 100.928 156.701 1.00 40.83 269 TYR H C 1
ATOM 17084 O O . TYR H 1 281 ? 11.842 101.518 156.261 1.00 40.99 269 TYR H O 1
ATOM 17093 N N . ALA H 1 282 ? 9.978 101.492 157.525 1.00 42.82 270 ALA H N 1
ATOM 17094 C CA . ALA H 1 282 ? 10.119 102.874 157.955 1.00 44.34 270 ALA H CA 1
ATOM 17095 C C . ALA H 1 282 ? 11.395 103.041 158.774 1.00 45.00 270 ALA H C 1
ATOM 17096 O O . ALA H 1 282 ? 11.642 102.289 159.720 1.00 45.53 270 ALA H O 1
ATOM 17098 N N . GLY H 1 283 ? 12.211 104.020 158.393 1.00 44.95 271 GLY H N 1
ATOM 17099 C CA . GLY H 1 283 ? 13.422 104.331 159.138 1.00 44.37 271 GLY H CA 1
ATOM 17100 C C . GLY H 1 283 ? 14.672 103.673 158.589 1.00 43.73 271 GLY H C 1
ATOM 17101 O O . GLY H 1 283 ? 15.786 104.016 158.989 1.00 43.91 271 GLY H O 1
ATOM 17102 N N . MET H 1 284 ? 14.498 102.719 157.679 1.00 42.74 272 MET H N 1
ATOM 17103 C CA . MET H 1 284 ? 15.644 102.082 157.043 1.00 41.73 272 MET H CA 1
ATOM 17104 C C . MET H 1 284 ? 16.387 103.096 156.183 1.00 40.93 272 MET H C 1
ATOM 17105 O O . MET H 1 284 ? 15.774 103.831 155.404 1.00 41.02 272 MET H O 1
ATOM 17110 N N . LEU H 1 285 ? 17.707 103.141 156.333 1.00 39.72 273 LEU H N 1
ATOM 17111 C CA . LEU H 1 285 ? 18.514 104.116 155.612 1.00 38.57 273 LEU H CA 1
ATOM 17112 C C . LEU H 1 285 ? 19.128 103.529 154.346 1.00 37.53 273 LEU H C 1
ATOM 17113 O O . LEU H 1 285 ? 19.200 104.196 153.317 1.00 37.75 273 LEU H O 1
ATOM 17118 N N . VAL H 1 286 ? 19.561 102.277 154.425 1.00 36.10 274 VAL H N 1
ATOM 17119 C CA . VAL H 1 286 ? 20.053 101.560 153.256 1.00 34.74 274 VAL H CA 1
ATOM 17120 C C . VAL H 1 286 ? 19.501 100.132 153.232 1.00 34.14 274 VAL H C 1
ATOM 17121 O O . VAL H 1 286 ? 19.461 99.455 154.260 1.00 33.72 274 VAL H O 1
ATOM 17125 N N . GLY H 1 287 ? 19.060 99.691 152.056 1.00 33.78 275 GLY H N 1
ATOM 17126 C CA . GLY H 1 287 ? 18.490 98.355 151.890 1.00 33.31 275 GLY H CA 1
ATOM 17127 C C . GLY H 1 287 ? 19.546 97.275 151.993 1.00 33.18 275 GLY H C 1
ATOM 17128 O O . GLY H 1 287 ? 20.740 97.552 151.874 1.00 33.11 275 GLY H O 1
ATOM 17129 N N . SER H 1 288 ? 19.107 96.040 152.208 1.00 33.12 276 SER H N 1
ATOM 17130 C CA . SER H 1 288 ? 20.033 94.936 152.430 1.00 33.42 276 SER H CA 1
ATOM 17131 C C . SER H 1 288 ? 20.729 94.499 151.148 1.00 33.73 276 SER H C 1
ATOM 17132 O O . SER H 1 288 ? 21.858 94.013 151.186 1.00 33.76 276 SER H O 1
ATOM 17135 N N . VAL H 1 289 ? 20.057 94.662 150.014 1.00 34.20 277 VAL H N 1
ATOM 17136 C CA . VAL H 1 289 ? 20.672 94.323 148.738 1.00 34.70 277 VAL H CA 1
ATOM 17137 C C . VAL H 1 289 ? 21.745 95.357 148.432 1.00 34.87 277 VAL H C 1
ATOM 17138 O O . VAL H 1 289 ? 22.868 95.014 148.068 1.00 34.87 277 VAL H O 1
ATOM 17142 N N . GLY H 1 290 ? 21.390 96.626 148.596 1.00 34.99 278 GLY H N 1
ATOM 17143 C CA . GLY H 1 290 ? 22.339 97.712 148.407 1.00 35.33 278 GLY H CA 1
ATOM 17144 C C . GLY H 1 290 ? 23.566 97.516 149.272 1.00 35.69 278 GLY H C 1
ATOM 17145 O O . GLY H 1 290 ? 24.694 97.525 148.777 1.00 35.67 278 GLY H O 1
ATOM 17146 N N . GLU H 1 291 ? 23.344 97.320 150.567 1.00 36.06 279 GLU H N 1
ATOM 17147 C CA . GLU H 1 291 ? 24.441 97.134 151.505 1.00 36.82 279 GLU H CA 1
ATOM 17148 C C . GLU H 1 291 ? 25.298 95.913 151.165 1.00 36.04 279 GLU H C 1
ATOM 17149 O O . GLU H 1 291 ? 26.521 95.993 151.141 1.00 35.90 279 GLU H O 1
ATOM 17155 N N . THR H 1 292 ? 24.648 94.788 150.890 1.00 35.35 280 THR H N 1
ATOM 17156 C CA . THR H 1 292 ? 25.358 93.538 150.641 1.00 34.58 280 THR H CA 1
ATOM 17157 C C . THR H 1 292 ? 26.163 93.576 149.344 1.00 35.08 280 THR H C 1
ATOM 17158 O O . THR H 1 292 ? 27.291 93.075 149.295 1.00 34.94 280 THR H O 1
ATOM 17162 N N . VAL H 1 293 ? 25.590 94.165 148.298 1.00 35.72 281 VAL H N 1
ATOM 17163 C CA . VAL H 1 293 ? 26.307 94.295 147.034 1.00 36.71 281 VAL H CA 1
ATOM 17164 C C . VAL H 1 293 ? 27.529 95.194 147.219 1.00 37.71 281 VAL H C 1
ATOM 17165 O O . VAL H 1 293 ? 28.619 94.883 146.735 1.00 37.66 281 VAL H O 1
ATOM 17169 N N . ALA H 1 294 ? 27.344 96.295 147.942 1.00 38.93 282 ALA H N 1
ATOM 17170 C CA . ALA H 1 294 ? 28.445 97.202 148.257 1.00 40.02 282 ALA H CA 1
ATOM 17171 C C . ALA H 1 294 ? 29.574 96.493 149.007 1.00 40.99 282 ALA H C 1
ATOM 17172 O O . ALA H 1 294 ? 30.746 96.730 148.732 1.00 41.30 282 ALA H O 1
ATOM 17174 N N . GLN H 1 295 ? 29.217 95.620 149.944 1.00 42.14 283 GLN H N 1
ATOM 17175 C CA . GLN H 1 295 ? 30.203 94.907 150.750 1.00 43.37 283 GLN H CA 1
ATOM 17176 C C . GLN H 1 295 ? 30.949 93.831 149.970 1.00 43.92 283 GLN H C 1
ATOM 17177 O O . GLN H 1 295 ? 32.176 93.774 150.010 1.00 43.98 283 GLN H O 1
ATOM 17183 N N . LEU H 1 296 ? 30.205 92.976 149.272 1.00 44.64 284 LEU H N 1
ATOM 17184 C CA . LEU H 1 296 ? 30.770 91.742 148.722 1.00 45.32 284 LEU H CA 1
ATOM 17185 C C . LEU H 1 296 ? 31.128 91.774 147.236 1.00 46.63 284 LEU H C 1
ATOM 17186 O O . LEU H 1 296 ? 31.854 90.902 146.762 1.00 46.31 284 LEU H O 1
ATOM 17191 N N . ALA H 1 297 ? 30.624 92.760 146.502 1.00 48.79 285 ALA H N 1
ATOM 17192 C CA . ALA H 1 297 ? 30.864 92.816 145.062 1.00 51.27 285 ALA H CA 1
ATOM 17193 C C . ALA H 1 297 ? 32.355 92.843 144.734 1.00 53.48 285 ALA H C 1
ATOM 17194 O O . ALA H 1 297 ? 33.169 93.323 145.523 1.00 53.53 285 ALA H O 1
ATOM 17196 N N . ARG H 1 298 ? 32.703 92.322 143.562 1.00 56.47 286 ARG H N 1
ATOM 17197 C CA . ARG H 1 298 ? 34.100 92.202 143.156 1.00 59.05 286 ARG H CA 1
ATOM 17198 C C . ARG H 1 298 ? 34.601 93.400 142.351 1.00 57.23 286 ARG H C 1
ATOM 17199 O O . ARG H 1 298 ? 35.759 93.430 141.935 1.00 57.48 286 ARG H O 1
ATOM 17207 N N . THR H 1 299 ? 33.729 94.380 142.128 1.00 54.45 287 THR H N 1
ATOM 17208 C CA . THR H 1 299 ? 34.110 95.587 141.399 1.00 51.70 287 THR H CA 1
ATOM 17209 C C . THR H 1 299 ? 33.532 96.837 142.056 1.00 49.51 287 THR H C 1
ATOM 17210 O O . THR H 1 299 ? 32.793 96.741 143.032 1.00 49.52 287 THR H O 1
ATOM 17214 N N . PRO H 1 300 ? 33.891 98.021 141.538 1.00 47.31 288 PRO H N 1
ATOM 17215 C CA . PRO H 1 300 ? 33.305 99.264 142.026 1.00 45.54 288 PRO H CA 1
ATOM 17216 C C . PRO H 1 300 ? 31.780 99.207 142.055 1.00 43.58 288 PRO H C 1
ATOM 17217 O O . PRO H 1 300 ? 31.160 98.696 141.124 1.00 43.38 288 PRO H O 1
ATOM 17221 N N . VAL H 1 301 ? 31.189 99.729 143.125 1.00 41.42 289 VAL H N 1
ATOM 17222 C CA . VAL H 1 301 ? 29.740 99.714 143.294 1.00 39.52 289 VAL H CA 1
ATOM 17223 C C . VAL H 1 301 ? 29.205 101.126 143.502 1.00 38.43 289 VAL H C 1
ATOM 17224 O O . VAL H 1 301 ? 29.684 101.858 144.364 1.00 38.58 289 VAL H O 1
ATOM 17228 N N . ILE H 1 302 ? 28.208 101.507 142.715 1.00 36.94 290 ILE H N 1
ATOM 17229 C CA . ILE H 1 302 ? 27.554 102.790 142.913 1.00 35.73 290 ILE H CA 1
ATOM 17230 C C . ILE H 1 302 ? 26.184 102.584 143.548 1.00 35.55 290 ILE H C 1
ATOM 17231 O O . ILE H 1 302 ? 25.296 101.975 142.949 1.00 35.71 290 ILE H O 1
ATOM 17236 N N . VAL H 1 303 ? 26.019 103.089 144.765 1.00 34.99 291 VAL H N 1
ATOM 17237 C CA . VAL H 1 303 ? 24.743 103.003 145.455 1.00 34.69 291 VAL H CA 1
ATOM 17238 C C . VAL H 1 303 ? 23.992 104.322 145.308 1.00 35.45 291 VAL H C 1
ATOM 17239 O O . VAL H 1 303 ? 24.374 105.331 145.900 1.00 35.51 291 VAL H O 1
ATOM 17243 N N . ALA H 1 304 ? 22.925 104.311 144.513 1.00 36.39 292 ALA H N 1
ATOM 17244 C CA . ALA H 1 304 ? 22.217 105.539 144.164 1.00 37.50 292 ALA H CA 1
ATOM 17245 C C . ALA H 1 304 ? 21.406 106.125 145.317 1.00 38.49 292 ALA H C 1
ATOM 17246 O O . ALA H 1 304 ? 20.494 105.483 145.838 1.00 38.67 292 ALA H O 1
ATOM 17248 N N . ARG H 1 305 ? 21.739 107.354 145.703 1.00 39.70 293 ARG H N 1
ATOM 17249 C CA . ARG H 1 305 ? 20.991 108.063 146.734 1.00 40.90 293 ARG H CA 1
ATOM 17250 C C . ARG H 1 305 ? 20.446 109.381 146.190 1.00 42.27 293 ARG H C 1
ATOM 17251 O O . ARG H 1 305 ? 21.151 110.106 145.485 1.00 42.76 293 ARG H O 1
ATOM 17259 N N . GLU H 1 306 ? 19.189 109.684 146.511 1.00 43.92 294 GLU H N 1
ATOM 17260 C CA . GLU H 1 306 ? 18.553 110.923 146.053 1.00 45.21 294 GLU H CA 1
ATOM 17261 C C . GLU H 1 306 ? 18.502 111.972 147.158 1.00 45.37 294 GLU H C 1
ATOM 17262 O O . GLU H 1 306 ? 19.539 112.400 147.663 1.00 45.58 294 GLU H O 1
#

GO terms:
  GO:0001666 response to hypoxia (P, IDA)
  GO:0005524 ATP binding (F, IDA)
  GO:0040008 regulation of growth (P, IDA)
  GO:0085014 dormancy entry of symbiont in host (P, IDA)
  GO:0005886 plasma membrane (C, HDA)

Nearest PDB structures (foldseek):
  3cis-assembly4_G  TM=1.002E+00  e=2.391E-57  Mycobacterium tuberculosis
  3cis-assembly3_F  TM=1.000E+00  e=4.968E-52  Mycobacterium tuberculosis
  3cis-assembly4_H  TM=9.998E-01  e=1.700E-51  Mycobacterium tuberculosis
  2jax-assembly1_A-2  TM=9.954E-01  e=1.237E-43  Mycobacterium tuberculosis H37Rv
  3s3t-assembly1_A  TM=7.953E-01  e=6.153E-08  Lactiplantibacillus plantarum

Foldseek 3Di:
DQQEEEQEWDPDLQSLVLLLQSFLVLQLVQHEYEYEYEAAQADDDPVPDGDDVVVSVVVVVVLVVRVVVSVVSSVVSDPPPIHPYYYYDYHNNDQLVVQQVCLLPYQEYTYEQDHPPDDPPDLGDPNLVSCLQRHQWKYKYTYSQADRRDPPDAFAEEEEAEPDPLSVQLVVVSLVVCLSSLYAYEYEYAPDADDCVPPPDDPCVVVQVVVQVVVVVVCVVSCVVRVRHHYHYYYHHYDRLVVQQVCLVRHQEYTYEQDHPDDDPPGRGDPSLVSCSRRHRHMYIYGHD/DAQQEEEAEWDPDLLSLVLLLQSFAVLLLVQHEYAYEYEAAPDFDDDPVDGDDPVVSVVVVVNQVVGQVVSVVSSVLSDPPDIHPHYHYDYHHRDQQVVQQVCLVNHAEYTYEQDHDPDDDPDQGDPRRVSCLQRHQWKYKYTYSQADRRDPLDAFAEEEEAAPDPLRVLLVVVRLVVGVSSQYAYEYEYAPDQDDCPPPPDDPVVVVQVVVQVVVCVVCVVVCVVRVSHHYDYDYHHYDLLVVQQVCLVRHQEYTYEQDHPDDDPPGRGDPSLVSCSRRHRHMYIYGHD/DQQEEEQEFDPDLQSLVLLLQSFLVLLLVLHEYEYEYEAAQADDDPVPDGDDVVVSVVVVVVQVVRVVVSVVSSVLSDPPPIRPYYYYDYHNRDQLVVQQVCLLPYQEYTYEQDHPPDDPPDLGDPNLVSCLQRHAWKYKYTYSQADRRDPPDAFAEEEEAFPDPLSVQLVVVSLVVCLSSLYAYEYEYAPDADDPVPPPDDPCVVVQVVVQVVVVVVCVVSCVVRVRHHYHYYYHHYDRLVVQQVCLVRHQEYTYEQDHPDDDPPGRGDPSLVSCSRRHRHMYIYGHHD/DQQEEEAEWDPDLLSLVLLLQSFAVLLLVQHEYEYEYEAAPDFDDDPVDGDDPVVSVVVVVNQVVRQVVSVVSSVVSDDPPIHPHYHYDYHHRDQQVVQQVCLVVYAEYTYEQDHDPDDDPDQGDPRRVSCLQRHQWKYKYTYSQAPRRDPPDAFAEEEEAAPDPLRVLLVVVRLVVGVSSQYAYEYEYAPDQDDCDVPPDDPVVVVQVVVQVVVCVVCVVVCVVRVSHHYDYYYHHYDLLVVQQVCLVRHNEYTYEQDHPDDDPPGRGDPSLVSCSRRHSHMYIYGHD/DAQQEEEQEWDPDLQSLVLLLQSFQVLLLVQHEYEYEYEAAQADDDPVPDGDDVVVSVVVVVVQVVRVVVSVVSSVVSDPPPIHPYYYYDYHNNDQLVVQQVSLLNYQEYTYEQDHPPDDPPDLGDPNLVSCLQRHAWKYKYTYSQADRRDPPDAFAEEEEAFPDPLSVQLVVVSLVVCLSSLYAYEYEYAPDADDCVPPPDDPCVVVVVVVQVVVVVVCVVVCVVRVRHHYHYYYHHYDRLVVQQVVLVRHQEYTYEQDHPDDDPPGRGDPSLVSCSRRHRHMYIYGHHD/DQEEEAEWDPDLLSLVLLLQSFLVLQLVQHEYEYEYEEVPPVNVVVCVVRLVVRVVSSVVSSVLSDDPPIHPHYHYDYHHDDQQVVQQVCLVVYAEYTYEQDHDPDDDPDQGDPRRVSCLQRHQWKYKYTYSQADRRDPPDAFAEEEEAAPDPLRVLLVVVRLVVGVSSQYAYEYEYAPDQDDCPPPDPDDCVVVQVVVQVVVCVVCPVVCVVRVSHHYDYYYHHYDLLVVQQVCLVRHQEYTYEQDHPDDDPPGRGDPSLVSCSRRHSHMYIYGHD/DAAQQEEEQEWDPDLQSLVLLLQSLLVLQLVLGEYEYEYEAAQDDCDPVRDGDDVVVVVVVVVVQVVRVVVSVVSSVVSDPDDDNPYYYYDYHRNDQLVVQQVCLLHYQEYTYEQDHPPDDPPDQGDPNLVSCLQRHAWKYKYTYSQADRRDPPDAFAEEEEAFPDPLSVQLVVVSLVVCLSSLYAYEYEYAPDADDCVPPPDDPCVVVQVVVQVVVVVVCVVVCVVRVRHHYHYYYHHYDRLVVQQVCLVRHQEYTYEQDHPDDDPPGRGDPSLVSCSRRHRHMYIYGHHD/DQQEEEAEWDPDLLSLVLLLQSLAVLFLVQHEYAYEYEAEDPCHPPVVVVVVVVRQVVRQVVSVVSSVVRDDDDDNPHYHYDYHHHDQQVVLQVCLVVYAEYTYEQDHDPDDDPDQGDPRRVSCLQRHQWKYKYTYSQADRRDPDDAFAEEEEAAPDPLRVLLVVVRLVVGVSSQYAYEYEYAPDQDDCPPPDPDDCVVVQVVVQVVVCVVCVVVCVVRVSHHYDYYYHHYDLLVVQQVCLVRHQEYTYEQDHPDDDPPGRGDPSLVSCSRRHSHMYIYGHD

Radius of gyration: 47.38 Å; Cα contacts (8 Å, |Δi|>4): 5148; chains: 8; bounding box: 111×121×80 Å

CATH classification: 3.40.50.12370

B-factor: mean 48.07, std 16.95, range [12.93, 91.44]

Sequence (2300 aa):
SSLGIIVGIDDSPAAQVAVRWAARDAELRKIPLTLVHAVSPEVATWLEVPLPPGVLRWQQDHGRHLIDDALKVVEQASLRAGPPTVHSEIVPAAAVPTLVDMSKDAVLMVVGCLGSGRWPGRLLGSVSSGLLRHAHCPVVIIHDEDSVMPHPQQAPVLVGVDGSSASELATAIAFDEASRRNVDLVALHAWSDVDVSEWPGIDWPATQSMAEQVLAERLAGWQERYPNVAITRVVVRDQPARQLVQRSEEAQLVVVGSRGRGGYAGMLVGSVGETVAQLARTPVIVARENSSLGIIVGIDDSPAAQVAVRWAARDAELRKIPLTLVHAVSPEVATWLEVPLPPGVLRWQQDHGRHLIDDALKVVEQASLRAGPPTVHSEIVPAAAVPTLVDMSKDAVLMVVGCLGSGRWPGRLLGSVSSGLLRHAHCPVVIIHDEDSVMPHPQQAPVLVGVDGSSASELATAIAFDEASRRNVDLVALHAWSDVDVSEWPGIDWPATQSMAEQVLAERLAGWQERYPNVAITRVVVRDQPARQLVQRSEEAQLVVVGSRGRGGYAGMLVGSVGETVAQLARTPVIVARESSLGIIVGIDDSPAAQVAVRWAARDAELRKIPLTLVHAVSPEVATWLEVPLPPGVLRWQQDHGRHLIDDALKVVEQASLRAGPPTVHSEIVPAAAVPTLVDMSKDAVLMVVGCLGSGRWPGRLLGSVSSGLLRHAHCPVVIIHDEDSVMPHPQQAPVLVGVDGSSASELATAIAFDEASRRNVDLVALHAWSDVDVSEWPGIDWPATQSMAEQVLAERLAGWQERYPNVAITRVVVRDQPARQLVQRSEEAQLVVVGSRGRGGYAGMLVGSVGETVAQLARTPVIVARESSSLGIIVGIDDSPAAQVAVRWAARDAELRKIPLTLVHAVSPEVATWLEVPLPPGVLRWQQDHGRHLIDDALKVVEQASLRAGPPTVHSEIVPAAAVPTLVDMSKDAVLMVVGCLGSGRWPGRLLGSVSSGLLRHAHCPVVIIHDEDSVMPHPQQAPVLVGVDGSSASELATAIAFDEASRRNVDLVALHAWSDVDVSEWPGIDWPATQSMAEQVLAERLAGWQERYPNVAITRVVVRDQPARQLVQRSEEAQLVVVGSRGRGGYAGMLVGSVGETVAQLARTPVIVARENSSLGIIVGIDDSPAAQVAVRWAARDAELRKIPLTLVHAVSPEVATWLEVPLPPGVLRWQQDHGRHLIDDALKVVEQASLRAGPPTVHSEIVPAAAVPTLVDMSKDAVLMVVGCLGSGRWPGRLLGSVSSGLLRHAHCPVVIIHDEDSVMPHPQQAPVLVGVDGSSASELATAIAFDEASRRNVDLVALHAWSDVDVSEWPGIDWPATQSMAEQVLAERLAGWQERYPNVAITRVVVRDQPARQLVQRSEEAQLVVVGSRGRGGYAGMLVGSVGETVAQLARTPVIVARESSLGIIVGIDDSPAAQVAVRWAARDAELRKIPLTLVHAVLPPGVLRWQQDHGRHLIDDALKVVEQASLRAGPPTVHSEIVPAAAVPTLVDMSKDAVLMVVGCLGSGRWPGRLLGSVSSGLLRHAHCPVVIIHDEDSVMPHPQQAPVLVGVDGSSASELATAIAFDEASRRNVDLVALHAWSDVDVSEWPGIDWPATQSMAEQVLAERLAGWQERYPNVAITRVVVRDQPARQLVQRSEEAQLVVVGSRGRGGYAGMLVGSVGETVAQLARTPVIVAREGNSSLGIIVGIDDSPAAQVAVRWAARDAELRKIPLTLVHAVSPEVATWLEVPLPPGVLRWQQDHGRHLIDDALKVVEQASLRAGPPTVHSEIVPAAAVPTLVDMSKDAVLMVVGCLGSGRWPGRLLGSVSSGLLRHAHCPVVIIHDEDSVMPHPQQAPVLVGVDGSSASELATAIAFDEASRRNVDLVALHAWSDVDVSEWPGIDWPATQSMAEQVLAERLAGWQERYPNVAITRVVVRDQPARQLVQRSEEAQLVVVGSRGRGGYAGMLVGSVGETVAQLARTPVIVARESSSLGIIVGIDDSPAAQVAVRWAARDAELRKIPLTLVHAVSPTWLPPGVLRWQQDHGRHLIDDALKVVEQASLRAGPPTVHSEIVPAAAVPTLVDMSKDAVLMVVGCLGSGRWPGRLLGSVSSGLLRHAHCPVVIIHDEDSVMPHPQQAPVLVGVDGSSASELATAIAFDEASRRNVDLVALHAWSDVDVSEWPGIDWPATQSMAEQVLAERLAGWQERYPNVAITRVVVRDQPARQLVQRSEEAQLVVVGSRGRGGYAGMLVGSVGETVAQLARTPVIVARE

Organism: Mycobacterium tuberculosis (strain ATCC 25618 / H37Rv) (NCBI:txid83332)

Solvent-accessible surface area: 93947 Å² total; per-residue (Å²): 88,92,24,0,0,0,0,10,14,46,84,11,40,4,4,58,16,0,2,42,8,0,0,29,0,0,3,58,30,103,36,40,0,2,0,2,16,22,12,49,20,119,20,54,16,25,60,155,92,111,23,74,45,36,7,14,55,65,7,13,48,51,0,65,30,19,13,65,16,6,69,86,2,6,119,71,0,23,73,156,92,2,12,78,54,56,103,37,20,28,2,4,21,44,27,9,47,4,6,24,35,2,1,128,64,9,42,1,0,0,6,12,8,41,21,70,44,50,33,86,41,36,43,23,11,56,47,3,16,0,0,0,17,33,3,92,7,15,0,0,0,0,23,83,140,12,58,13,75,77,112,106,45,152,32,34,0,3,0,13,12,31,31,19,101,22,4,94,57,0,2,29,22,0,0,26,0,0,45,104,53,137,11,68,0,28,0,2,0,5,6,2,58,79,71,1,77,111,28,60,65,52,90,44,90,57,20,53,61,69,0,69,114,14,0,33,129,100,4,57,36,38,61,145,161,30,103,145,3,57,27,69,117,31,9,16,96,18,63,20,14,99,53,3,18,109,86,0,106,139,9,13,0,0,0,6,10,10,72,31,70,44,46,44,100,47,30,49,10,10,45,50,5,28,6,0,0,30,34,3,149,12,1,0,0,0,2,38,120,105,56,78,41,0,0,0,0,8,18,47,83,10,60,4,4,82,18,0,3,50,8,0,0,27,1,0,4,65,35,153,36,33,0,1,0,1,17,24,11,56,56,134,117,42,11,15,145,68,6,92,53,35,127,32,8,77,161,70,33,63,60,50,0,152,123,26,12,66,76,7,68,119,14,8,134,113,1,27,65,175,89,13,9,91,72,64,84,42,67,48,27,83,35,41,32,10,55,12,6,22,83,29,1,118,54,10,43,7,0,0,6,12,8,47,23,74,42,106,30,130,24,43,28,21,12,53,50,3,20,1,0,0,20,37,3,88,5,16,0,0,0,0,17,76,123,13,64,15,83,63,119,103,41,140,23,32,0,3,0,12,11,30,30,20,100,20,4,83,58,0,1,35,20,0,0,40,4,0,28,111,53,123,19,68,0,29,0,2,1,5,44,0,65,57,52,4,65,101,55,59,72,48,96,49,102,55,25,60,67,98,1,64,97,36,0,32,106,111,7,55,52,33,66,144,166,37,104,101,4,58,32,71,116,34,8,17,74,8,44,20,16,30,35,3,17,81,85,0,111,132,6,22,1,0,0,6,9,9,78,27,58,47,44,49,103,47,29,52,11,9,53,49,4,28,8,0,0,30,40,4,127,14,1,0,0,0,1,36,114,87,87,23,0,0,0,0,10,14,45,83,12,61,3,4,86,16,0,3,46,8,0,0,29,1,0,2,59,30,38,36,40,0,3,0,2,17,23,13,50,24,116,18,48,17,22,49,151,93,110,23,71,50,38,5,16,56,67,7,15,51,55,0,99,104,22,13,83,101,5,69,122,12,7,113,101,0,23,50,35,36,2,11,55,70,60,70,34,9,26,2,4,20,46,28,10,47,2,6,23,36,3,1,128,64,10,50,1,0,0,7,13,8,39,20,73,44,109,48,126,40,36,43,24,11,56,47,3,16,0,0,0,18,34,3,60,5,15,0,0,0,0,24,80,142,13,60,15,72,80,113,102,47,145,35,34,0,3,0,11,12,31,34,19,88,12,5,94,48,0,2,29,22,0,0,26,0,0,45,80,54,82,11,67,0,27,0,2,0,5,3,3,57,83,73,0,84,122,28,61,67,40,90,46,99,58,20,53,66,68,0,65,113,9,0,32,131,104,5,60,38,39,67,83,150,34,35,71,3,56,26,68,112,29,10,16,98,17,63,20,14,99,54,3,18,111,86,0,105,138,9,12,0,0,0,6,10,10,71,31,67,44,47,43,101,47,31,49,10,10,44,49,5,28,5,0,0,30,34,3,144,14,2,0,0,0,1,39,103,116,92,86,38,0,0,0,0,8,18,47,83,11,62,5,4,80,19,0,2,50,7,0,0,36,1,0,7,63,35,146,35,33,0,1,0,1,16,24,11,54,53,134,106,51,11,15,151,81,6,88,55,34,131,29,7,72,158,70,35,62,61,52,0,133,122,22,10,67,73,6,64,135,15,8,135,120,1,21,89,147,101,11,10,89,73,63,81,43,66,51,26,82,34,40,32,9,55,14,6,23,83,28,1,124,72,12,51,6,0,0,6,12,8,46,23,73,43,102,30,131,24,43,26,21,12,53,49,3,20,0,0,0,20,38,3,86,6,17,0,0,0,0,22,73,133,11,67,14,81,74,113,88,45,134,32,32,0,3,1,13,12,29,32,20,99,20,3,82,58,0,1,32,20,0,0,38,4,0,28,109,52,124,17,70,0,29,0,2,1,4,37,0,66,61,55,5,51,144,58,64,70,45,91,48,103,58,20,58,73,94,0,75,97,30,0,36,114,111,6,56,51,32,66,148,159,32,102,103,4,60,28,71,121,34,10,17,81,8,47,20,16,100,34,2,17,119,87,0,113,123,6,20,1,0,0,7,10,9,77,27,59,48,46,52,103,47,29,52,11,9,53,50,5,28,7,0,0,31,41,4,136,13,1,0,0,0,1,36,117,164,46,74,27,0,0,0,0,11,15,46,86,12,59,5,4,86,16,0,3,48,7,0,0,28,0,0,3,58,31,40,36,39,0,2,0,2,15,22,12,48,24,108,15,53,17,24,50,155,94,110,27,58,48,36,2,14,62,64,6,22,48,52,0,78,97,22,12,80,102,6,68,122,13,6,117,96,0,24,52,41,32,4,12,56,53,57,95,25,23,26,1,4,19,46,28,11,51,2,5,24,35,2,1,125,57,8,44,1,0,0,6,11,8,43,20,73,42,108,46,126,40,36,44,23,11,57,47,3,17,0,0,0,20,32,2,65,6,16,0,0,0,0,23,83,134,14,56,14,74,78,113,101,48,146,33,33,0,3,0,13,17,36,36,19,97,17,6,93,41,0,2,30,23,0,0,26,0,0,46,77,56,86,12,69,0,27,0,2,30,5,87,15,69,90,75,1,81,113,57,61,66,60,88,45,93,56,36,53,68,104,15,74,115,64,12,33,130,144,4,58,36,37,63,90,155,32,33,70,3,57,25,68,120,28,11,16,99,18,65,20,15,97,53,3,18,116,90,0,112,140,8,15,0,0,0,6,10,10,71,31,110,45,49,53,102,50,31,52,10,10,49,50,4,28,6,0,0,31,32,4,143,12,2,0,0,0,1,40,123,127,116,44,1,0,0,0,8,18,48,85,11,62,3,4,83,20,0,2,54,7,0,0,28,1,0,4,59,35,153,35,30,0,0,0,2,16,23,53,187,57,106,23,6,105,151,71,39,63,68,46,0,127,125,21,14,68,93,5,71,133,14,8,133,115,0,17,78,149,101,14,13,88,48,59,90,56,79,40,26,112,42,64,32,11,58,14,6,22,83,28,1,127,81,18,58,6,0,0,6,12,8,41,22,74,44,106,33,133,26,46,27,21,12,58,51,3,21,0,0,0,22,38,3,85,4,17,0,0,0,0,19,73,131,15,68,18,88,79,120,102,49,147,17,31,0,2,1,12,13,29,37,20,96,18,4,82,50,0,1,34,20,0,0,38,4,0,28,109,54,124,18,69,0,27,1,2,1,5,30,0,65,58,53,4,69,128,56,71,47,55,86,54,105,58,27,56,70,97,0,73,99,36,0,34,110,111,7,57,50,36,68,142,162,29,103,101,4,58,28,70,118,34,11,15,76,8,47,20,16,100,38,3,17,120,88,0,103,126,9,20,1,0,0,6,10,9,78,28,61,47,44,54,102,48,30,52,10,10,55,50,4,30,7,0,0,30,40,4,133,13,1,0,0,0,1,35,176,104,55,64,85,25,0,0,0,0,10,15,46,84,11,44,4,4,56,15,0,3,44,9,0,0,29,0,0,2,55,30,104,36,40,0,3,0,2,17,23,14,47,27,120,18,57,15,16,50,154,93,110,30,65,47,33,2,14,55,64,8,11,67,52,0,86,34,18,11,71,15,5,65,86,2,6,116,69,0,26,70,153,89,2,12,80,70,61,56,38,15,24,2,5,21,47,28,11,51,3,6,24,40,3,0,104,48,1,46,1,0,0,6,11,9,41,21,72,44,52,33,82,40,36,42,24,10,58,47,3,17,0,0,0,19,33,3,57,1,15,0,0,0,0,22,82,133,11,59,15,75,79,113,99,50,142,29,34,0,3,0,13,12,31,31,18,89,11,5,94,44,0,2,28,21,0,0,27,0,0,46,102,54,137,11,70,0,27,0,2,2,5,48,6,69,87,72,1,73,116,52,58,64,75,84,50,91,58,36,52,66,106,5,72,118,28,0,34,127,110,6,58,35,34,65,140,155,33,104,146,3,56,27,70,121,28,11,16,100,17,64,18,15,101,54,4,17,111,95,0,108,139,8,12,0,0,0,6,10,10,72,30,76,44,50,53,101,50,30,52,10,10,49,49,4,29,6,0,0,31,32,3,146,14,1,0,0,0,1,38,106,105,86,92,41,0,0,0,0,7,18,48,83,10,62,3,5,82,17,0,3,50,6,0,0,27,1,0,12,75,35,151,36,28,0,1,0,2,18,24,16,61,118,117,86,168,58,111,27,8,94,155,71,29,60,72,50,0,138,113,14,13,72,62,6,71,136,11,10,139,114,2,24,93,198,103,17,8,88,49,61,89,56,80,42,26,99,35,42,33,12,59,14,6,22,83,28,1,120,69,11,47,7,0,0,6,13,7,38,22,76,43,111,33,131,25,46,27,21,12,55,50,3,21,1,0,0,23,40,3,90,5,16,0,0,0,0,20,76,126,14,73,18,90,81,120,101,58,140,22,31,0,2,0,12,14,29,35,20,83,7,4,85,50,0,1,33,21,0,0,39,4,0,28,107,53,122,19,69,0,29,0,1,1,4,36,0,65,63,51,5,54,104,61,75,51,50,91,48,106,54,26,58,70,111,0,70,102,31,0,32,104,116,6,54,50,32,64,144,159,30,105,103,4,57,30,71,117,35,9,16,75,7,48,21,16,31,32,3,17,80,81,0,107,127,7,19,1,0,0,7,9,10,78,27,62,47,44,56,101,47,30,50,10,10,56,51,4,30,7,0,0,30,39,5,129,15,2,0,0,0,0,35,133

Secondary structure (DSSP, 8-state):
-TTEEEEE--SSHHHHHHHHHHHHHHHHHT--EEEEEE-------TT-----HHHHHHHHHHHHHHHHHHHHHHHHH-SSS--S-EEEEEESS-HHHHHHHHGGGEEEEEEESS-TT--TT--S-HHHHHHHHH-SS-EEEE-TT---S-SS--PPEEEE--SSHHHHHHHHHHHHHHHHTT--EEEEEES-SS--TT-SS--HHHHHHHHHHHHHHHHTTHHHH-TTS-EEEEEESS-HHHHHHHHHTT-SEEEEESS-SS--TT-SS-HHHHHHHHH-SS-EEEE--/--TTBEEEE--SSHHHHHHHHHHHHHHHHHT--EEEEEE---S--S-TTS---GGGHHHHHHHHHHHHHHHHHHHHHH-SSS--S-EEEEEESS-HHHHHHHHGGG-SEEEEESS-TT--TT-SS-HHHHHHHHH-SS-EEEE-TT---S-SS----EEEE--SSHHHHHHHHHHHHHHHHHT--EEEEEES-SS--SS-SS--HHHHHHHHHHHHHHHTHHHHHH-TTS-EEEEEESS-HHHHHHHHGGG-SEEEEES--SS--TT-SS-HHHHHHHHH-SS-EEEE--/-TTEEEEE--SSHHHHHHHHHHHHHHHHHT--EEEEEE-------TT-PPPPHHHHHHHHHHHHHHHHHHHHHHHHS-SSS--S-EEEEEESS-HHHHHHHHGGGEEEEEEESS-TT--TT--S-HHHHHHHHH-SS-EEEE-TT---S-SS--PPEEEE--SSHHHHHHHHHHHHHHHHTT--EEEEEES-SS--TT-SS--HHHHHHHHHHHHHHHHTTHHHH-TTS-EEEEEESS-HHHHHHHHGGG-SEEEEESS-SS--TT-SS-HHHHHHHHH-SS-EEEE---/-TTBEEEE--SSHHHHHHHHHHHHHHHHHT--EEEEEE---S--S-TTSPPPGGGHHHHHHHHHHHHHHHHHHHHHH-SSS--S-EEEEEESS-HHHHHHHHGGG-SEEEEESS-TT--TT-SS-HHHHHHHHH-SS-EEEE-TT---SSSS----EEEE--SSHHHHHHHHHHHHHHHHHT--EEEEEES-SS--TT-SS--HHHHHHHHHHHHHHHTHHHHHH-TTS-EEEEEESS-HHHHHHHHGGG-SEEEEES--SS--TT-SS-HHHHHHHHH-SS-EEEE--/--TTEEEEE--SSHHHHHHHHHHHHHHHHHT--EEEEEE-------TT--PPPHHHHHHHHHHHHHHHHHHHHHHHHH-SSS--S-EEEEEESS-HHHHHHHHGGGEEEEEEESS-TT--TT--S-HHHHHHHHH-SS-EEEEPTT---S-SS--PPEEEE--SSHHHHHHHHHHHHHHHHTT--EEEEEES-SS--TT-SS--HHHHHHHHHHHHHHHHTTHHHH-TTS-EEEEEESS-HHHHHHHHGGG-SEEEEESS-SS--TT-SS-HHHHHHHHH-SS-EEEE---/--BEEEE--SSHHHHHHHHHHHHHHHHHT--EEEEEE---HHHHHHHHHHHHHHHHHHHHHHHHH-SSS--S-EEEEEESS-HHHHHHHHGGG-SEEEEESS-TT--TT-SS-HHHHHHHHH-SS-EEEE-TT---SSSS----EEEE--SSHHHHHHHHHHHHHHHHHT--EEEEEES-SS--SS-SS--HHHHHHHHHHHHHHHTHHHHHH-TTS-EEEEEESS-HHHHHHHHGGG-SEEEEES--SS--TT-SS-HHHHHHHHH-SS-EEEE--/--STTEEEEE--SSHHHHHHHHHHHHHHHHHT--EEEEEE--S----TT--PPPHHHHHHHHHHHHHHHHHHHHHHHHH-SSS--S-EEEEEESS-HHHHHHHHGGGEEEEEEESS-TT--TT--S-HHHHHHHHH-SS-EEEE-TT---S-SS--PPEEEE--SSHHHHHHHHHHHHHHHHTT--EEEEEES-SS--TT-SS--HHHHHHHHHHHHHHHHTTHHHH-TTS-EEEEEESS-HHHHHHHHGGG-SEEEEESS-SS--TT-SS-HHHHHHHHH-SS-EEEE---/-TTBEEEE--SSHHHHHHHHHHHHHHHHHT--EEEEEE-------HHHHHHHHHHHHHHHHHHHHHHHHH-SSS--S-EEEEEESS-HHHHHHHHGGG-SEEEEESS-TT--TT-SS-HHHHHHHHH-SS-EEEE-TT---SSSS----EEEE--SSHHHHHHHHHHHHHHHHHT--EEEEEES-SS--TT-SS--HHHHHHHHHHHHHHHSHHHHHH-TTS-EEEEEESS-HHHHHHHHGGG-SEEEEES--SS--TT-SS-HHHHHHHHH-SS-EEEE--

InterPro domains:
  IPR006015 Universal stress protein A family [PR01438] (159-177)
  IPR006015 Universal stress protein A family [PR01438] (253-265)
  IPR006015 Universal stress protein A family [PR01438] (271-293)
  IPR006016 UspA [PF00582] (10-148)
  IPR006016 UspA [PF00582] (162-293)
  IPR014729 Rossmann-like alpha/beta/alpha sandwich fold [G3DSA:3.40.50.620] (1-148)
  IPR014729 Rossmann-like alpha/beta/alpha sandwich fold [G3DSA:3.40.50.620] (149-297)